Protein AF-0000000086880667 (afdb_homodimer)

Organism: NCBI:txid248903

InterPro domains:
  IPR011989 Armadillo-like helical [G3DSA:1.25.10.10] (655-841)
  IPR016024 Armadillo-type fold [SSF48371] (411-931)

Radius of gyration: 45.58 Å; Cα contacts (8 Å, |Δi|>4): 3018; chains: 2; bounding box: 115×113×102 Å

Nearest PDB structures (foldseek):
  2h4m-assembly1_A  TM=1.716E-01  e=1.747E-05  Homo sapiens
  4hot-assembly1_A  TM=2.607E-01  e=2.332E-01  Homo sapiens
  8v3b-assembly1_a  TM=1.387E-01  e=1.153E-02  synthetic construct
  8gel-assembly1_A  TM=9.731E-02  e=1.679E-02  synthetic construct
  2h4m-assembly1_A  TM=1.718E-01  e=1.424E-05  Homo sapiens

Solvent-accessible surface area (backbone atoms only — not comparable to full-atom values): 119747 Å² total; per-residue (Å²): 132,82,82,74,80,78,72,84,51,68,69,60,48,54,59,59,40,64,72,39,28,47,72,55,34,54,50,49,37,34,50,51,21,65,74,41,57,89,39,67,67,51,53,50,46,36,47,53,31,49,71,69,64,44,53,67,44,31,51,50,25,51,48,20,28,63,65,52,39,39,41,66,54,39,60,55,32,54,68,45,74,40,43,68,53,19,34,53,24,32,38,46,43,67,78,31,53,78,62,85,80,58,64,58,73,63,54,53,69,56,35,16,61,51,28,40,52,35,28,51,50,32,30,44,74,70,52,42,38,70,61,27,57,64,41,36,65,53,36,34,73,56,66,27,48,57,66,25,39,58,35,48,50,23,33,55,69,69,55,40,65,66,42,38,84,72,32,52,62,44,53,80,68,44,48,63,34,32,73,71,39,46,68,60,47,51,50,49,52,46,51,54,33,70,72,37,47,80,76,48,29,61,52,51,49,59,76,41,36,57,30,48,59,54,33,38,74,77,41,32,67,58,53,52,49,38,47,70,72,44,39,64,59,54,44,77,52,67,68,56,52,73,43,37,40,56,32,33,74,73,38,40,64,60,51,49,48,58,59,65,34,70,54,17,39,47,38,37,56,73,69,33,79,57,64,38,46,53,77,47,50,83,59,52,52,72,65,56,50,27,52,52,36,39,71,23,50,89,33,51,68,49,37,23,58,56,40,57,67,46,61,64,85,56,37,55,62,32,48,46,65,35,48,43,75,84,68,44,76,82,51,81,75,58,66,67,36,46,70,51,41,38,69,69,59,21,24,51,53,29,56,52,41,54,68,34,66,86,24,55,74,29,65,70,52,33,48,58,40,40,24,50,22,46,36,88,79,22,44,67,62,32,62,55,49,38,76,50,84,51,60,69,56,21,23,49,24,47,32,30,46,52,48,9,24,52,73,54,73,46,63,54,64,63,49,43,58,59,54,48,69,51,53,83,52,57,43,72,34,52,25,38,43,34,41,48,55,38,69,37,67,53,84,71,65,52,78,86,41,46,66,44,50,49,49,48,52,46,30,52,66,53,40,87,67,55,46,72,66,34,50,48,22,46,48,45,32,31,48,44,40,29,56,74,30,45,90,37,75,85,35,68,59,27,46,49,25,42,48,51,55,34,52,56,38,46,47,61,58,53,61,78,72,72,81,64,77,65,83,78,43,58,62,69,47,52,45,54,47,45,60,55,44,42,61,57,48,54,52,32,51,74,69,67,38,61,65,44,54,54,40,51,47,62,52,48,50,81,53,49,71,69,29,68,69,59,50,52,55,40,55,54,48,67,69,42,90,74,61,55,71,64,50,52,50,62,67,47,58,44,73,89,54,26,67,64,50,47,52,50,47,42,71,74,35,64,28,50,54,78,37,67,70,50,35,50,47,29,67,75,62,36,45,64,70,42,62,75,62,39,68,68,56,64,48,60,41,91,75,28,90,38,84,56,68,66,77,73,93,69,61,67,72,45,85,56,49,52,58,69,55,50,50,41,40,39,55,53,33,51,52,50,44,68,38,81,88,53,30,53,53,59,22,35,50,30,36,44,30,46,23,50,30,69,66,45,83,70,70,59,48,64,58,37,56,67,45,88,48,62,55,51,22,46,31,34,48,47,18,41,35,51,37,44,38,34,84,68,30,47,59,59,38,63,70,33,52,61,75,81,47,20,68,48,24,57,68,28,42,58,65,27,54,37,59,34,39,50,70,59,47,54,51,50,51,49,56,58,69,62,42,86,86,64,56,65,72,55,52,24,50,51,41,40,48,40,34,73,55,58,46,88,64,36,58,58,53,50,52,54,60,67,69,42,79,84,65,53,63,67,43,50,41,27,48,46,61,24,29,66,71,37,73,89,39,68,69,34,52,54,52,47,51,52,34,30,67,40,85,52,63,67,44,28,50,63,66,53,79,65,59,62,68,77,46,58,78,85,51,44,69,61,52,48,51,43,42,55,52,27,41,67,42,88,51,56,68,52,13,32,50,26,28,57,46,44,56,72,55,29,81,95,34,34,61,63,51,35,52,57,22,50,56,46,55,70,35,78,85,50,74,80,40,27,67,40,22,48,56,32,32,55,65,33,40,54,81,46,79,41,39,68,60,53,38,50,52,53,45,51,37,71,67,52,75,81,52,75,77,27,60,56,28,92,84,37,30,43,58,47,57,52,51,47,52,51,51,51,52,57,63,57,66,50,57,68,77,41,33,65,62,33,36,65,42,40,55,50,42,39,68,61,42,68,78,40,81,65,40,53,70,60,43,48,49,43,49,56,47,57,54,55,63,56,41,32,71,63,31,54,60,59,43,42,64,53,37,51,51,27,69,75,38,60,89,40,46,65,59,50,39,51,50,51,38,51,50,51,60,74,43,51,64,68,39,51,51,66,29,38,48,50,28,25,53,57,26,53,72,42,86,47,66,54,37,36,50,42,20,50,42,43,42,54,54,23,23,62,73,54,71,43,40,71,74,45,28,54,53,49,54,50,38,47,65,40,88,51,63,73,46,19,31,59,41,66,71,59,76,77,29,80,118,132,83,81,74,79,77,69,84,50,67,68,60,49,53,58,60,40,65,74,39,29,46,71,55,35,54,50,50,37,36,50,51,21,65,75,42,58,90,38,66,67,52,54,49,45,36,47,51,32,48,70,70,66,45,51,68,43,30,51,50,25,50,46,19,31,63,66,52,42,38,42,67,55,39,60,54,33,54,68,44,73,39,42,67,53,20,32,53,24,32,39,45,43,68,77,32,52,77,62,84,81,58,64,57,73,64,53,54,70,56,35,16,60,51,26,40,52,35,29,50,52,31,30,43,73,68,52,43,36,70,60,30,57,64,40,37,65,53,35,34,72,56,66,27,50,58,67,26,39,58,37,47,51,23,33,54,71,68,55,41,67,67,43,39,82,73,32,52,63,44,52,81,70,43,48,62,34,32,72,73,38,47,68,61,46,50,51,48,52,47,51,53,34,68,72,36,50,80,74,47,29,61,52,52,48,59,76,41,36,57,32,48,59,54,32,37,74,77,41,32,66,59,52,50,49,37,48,71,71,44,39,64,57,53,46,78,53,67,68,55,53,75,44,36,40,57,34,34,74,73,39,41,64,60,50,49,48,58,60,66,34,71,56,17,39,49,38,38,55,75,68,32,79,56,64,40,46,54,76,48,50,82,59,53,53,71,68,55,52,28,54,54,36,39,70,25,49,88,32,51,67,48,38,23,57,56,41,57,66,45,61,62,85,57,37,56,62,32,47,46,64,36,48,43,74,82,70,46,76,83,52,81,77,59,67,67,38,46,70,51,42,38,70,69,59,20,25,51,51,30,57,54,41,55,69,36,64,86,25,56,75,29,65,71,53,34,49,60,39,40,25,51,25,47,36,87,79,24,44,66,61,32,61,56,50,37,76,50,83,50,60,70,56,21,23,50,24,48,30,30,44,52,47,9,24,52,72,54,73,46,63,55,64,63,50,42,58,59,54,47,69,50,56,83,54,59,44,72,35,50,23,40,44,34,42,47,56,39,69,37,66,53,84,72,65,52,79,86,42,46,64,43,52,49,50,47,53,45,32,52,65,53,40,88,67,55,46,71,67,32,50,48,20,45,47,47,32,29,48,46,41,28,56,74,30,47,90,37,74,86,36,68,60,28,47,48,26,42,49,52,54,34,53,55,39,46,46,62,57,52,63,78,72,74,81,64,75,64,83,79,42,58,64,69,46,51,46,53,47,47,61,54,44,42,61,59,48,54,54,32,50,75,70,68,40,63,64,46,54,54,41,50,50,62,54,48,49,80,53,48,72,70,31,66,69,60,51,51,55,40,56,54,48,66,69,42,89,73,60,56,71,62,50,52,49,63,68,46,60,45,70,90,54,27,67,63,50,46,51,51,47,42,72,73,35,63,27,49,54,78,38,66,70,48,36,51,48,30,67,74,62,36,46,64,69,42,59,76,62,39,67,68,57,64,47,61,41,90,76,28,90,39,84,55,68,67,76,74,91,68,62,68,71,46,85,56,47,51,58,69,55,50,49,41,40,40,55,53,32,50,52,50,45,69,37,82,87,51,30,52,55,60,23,36,51,27,36,43,30,47,25,49,31,70,68,47,82,71,70,60,49,65,58,37,56,68,45,89,48,61,53,51,21,47,32,33,48,46,19,42,36,52,37,44,38,35,84,69,31,47,58,58,37,64,70,34,52,63,74,81,48,21,69,49,22,56,69,26,41,59,65,26,53,37,58,34,40,52,69,59,47,54,50,51,50,51,55,58,69,63,43,87,84,64,55,65,72,55,50,25,51,52,41,40,48,41,34,75,55,60,46,90,62,37,59,59,52,51,51,54,60,66,69,42,79,85,65,51,62,67,41,49,41,26,49,46,62,25,29,67,74,37,73,89,38,68,68,35,51,52,52,47,51,51,34,32,68,38,86,51,62,67,44,29,50,64,66,55,81,64,60,62,70,76,47,58,78,84,52,44,69,61,53,47,50,43,42,57,51,27,41,67,40,87,51,56,68,53,13,32,50,26,29,58,47,44,56,70,56,28,84,94,33,34,62,63,52,35,52,56,22,50,57,46,55,70,35,78,84,52,73,81,40,26,66,39,23,46,57,31,32,55,65,33,40,53,80,46,80,40,39,68,60,54,38,49,51,52,46,51,36,71,67,52,75,80,52,77,77,26,59,56,26,91,83,35,31,43,58,48,58,52,52,48,51,50,52,51,53,57,63,55,66,50,56,67,77,42,32,64,62,32,36,67,42,41,54,50,43,40,68,63,44,68,79,42,82,65,40,53,70,60,43,46,49,43,50,54,47,57,56,55,63,55,40,31,71,63,30,53,60,60,43,43,64,53,36,52,50,28,70,74,38,62,89,40,45,67,58,50,37,51,50,51,39,51,50,51,60,76,43,51,64,67,38,50,50,66,29,38,49,50,29,26,54,57,26,53,72,43,86,47,66,55,36,37,51,43,21,50,42,44,42,54,55,23,22,63,73,54,71,44,41,70,73,45,27,55,52,48,53,50,39,48,65,41,87,51,63,72,48,19,30,58,40,68,72,58,75,78,30,82,116

Structure (mmCIF, N/CA/C/O backbone):
data_AF-0000000086880667-model_v1
#
loop_
_entity.id
_entity.type
_entity.pdbx_description
1 polymer 'HEAT repeat domain-containing protein'
#
loop_
_atom_site.group_PDB
_atom_site.id
_atom_site.type_symbol
_atom_site.label_atom_id
_atom_site.label_alt_id
_atom_site.label_comp_id
_atom_site.label_asym_id
_atom_site.label_entity_id
_atom_site.label_seq_id
_atom_site.pdbx_PDB_ins_code
_atom_site.Cartn_x
_atom_site.Cartn_y
_atom_site.Cartn_z
_atom_site.occupancy
_atom_site.B_iso_or_equiv
_atom_site.auth_seq_id
_atom_site.auth_comp_id
_atom_site.auth_asym_id
_atom_site.auth_atom_id
_atom_site.pdbx_PDB_model_num
ATOM 1 N N . MET A 1 1 ? 54.406 47.406 49.812 1 24.47 1 MET A N 1
ATOM 2 C CA . MET A 1 1 ? 53.781 46.531 48.844 1 24.47 1 MET A CA 1
ATOM 3 C C . MET A 1 1 ? 52.875 47.312 47.906 1 24.47 1 MET A C 1
ATOM 5 O O . MET A 1 1 ? 51.906 47.938 48.344 1 24.47 1 MET A O 1
ATOM 9 N N . THR A 1 2 ? 53.438 47.938 46.844 1 30.59 2 THR A N 1
ATOM 10 C CA . THR A 1 2 ? 52.875 48.844 45.844 1 30.59 2 THR A CA 1
ATOM 11 C C . THR A 1 2 ? 51.656 48.219 45.188 1 30.59 2 THR A C 1
ATOM 13 O O . THR A 1 2 ? 51.719 47.062 44.719 1 30.59 2 THR A O 1
ATOM 16 N N . ASP A 1 3 ? 50.531 48.531 45.688 1 31.48 3 ASP A N 1
ATOM 17 C CA . ASP A 1 3 ? 49.156 48.281 45.188 1 31.48 3 ASP A CA 1
ATOM 18 C C . ASP A 1 3 ? 49.125 48.438 43.656 1 31.48 3 ASP A C 1
ATOM 20 O O . ASP A 1 3 ? 49 49.562 43.156 1 31.48 3 ASP A O 1
ATOM 24 N N . SER A 1 4 ? 50 47.812 42.812 1 36.94 4 SER A N 1
ATOM 25 C CA . SER A 1 4 ? 50 47.844 41.375 1 36.94 4 SER A CA 1
ATOM 26 C C . SER A 1 4 ? 48.625 47.438 40.812 1 36.94 4 SER A C 1
ATOM 28 O O . SER A 1 4 ? 48.219 46.281 40.938 1 36.94 4 SER A O 1
ATOM 30 N N . LYS A 1 5 ? 47.656 48.281 40.844 1 41.59 5 LYS A N 1
ATOM 31 C CA . LYS A 1 5 ? 46.344 48.344 40.188 1 41.59 5 LYS A CA 1
ATOM 32 C C . LYS A 1 5 ? 46.469 47.906 38.719 1 41.59 5 LYS A C 1
ATOM 34 O O . LYS A 1 5 ? 46.875 48.688 37.875 1 41.59 5 LYS A O 1
ATOM 39 N N . ASP A 1 6 ? 46.781 46.719 38.312 1 42.06 6 ASP A N 1
ATOM 40 C CA . ASP A 1 6 ? 46.906 46.031 37.031 1 42.06 6 ASP A CA 1
ATOM 41 C C . ASP A 1 6 ? 45.594 46.188 36.219 1 42.06 6 ASP A C 1
ATOM 43 O O . ASP A 1 6 ? 44.562 45.625 36.594 1 42.06 6 ASP A O 1
ATOM 47 N N . LEU A 1 7 ? 45.25 47.281 35.531 1 49.53 7 LEU A N 1
ATOM 48 C CA . LEU A 1 7 ? 44.219 47.625 34.594 1 49.53 7 LEU A CA 1
ATOM 49 C C . LEU A 1 7 ? 44.031 46.531 33.531 1 49.53 7 LEU A C 1
ATOM 51 O O . LEU A 1 7 ? 45 46.094 32.938 1 49.53 7 LEU A O 1
ATOM 55 N N . ILE A 1 8 ? 43.031 45.688 33.531 1 70.31 8 ILE A N 1
ATOM 56 C CA . ILE A 1 8 ? 42.688 44.625 32.594 1 70.31 8 ILE A CA 1
ATOM 57 C C . ILE A 1 8 ? 42.75 45.156 31.172 1 70.31 8 ILE A C 1
ATOM 59 O O . ILE A 1 8 ? 42 46.062 30.797 1 70.31 8 ILE A O 1
ATOM 63 N N . ASN A 1 9 ? 43.875 45.156 30.406 1 82.06 9 ASN A N 1
ATOM 64 C CA . ASN A 1 9 ? 44.188 45.594 29.047 1 82.06 9 ASN A CA 1
ATOM 65 C C . ASN A 1 9 ? 43.375 44.781 28.016 1 82.06 9 ASN A C 1
ATOM 67 O O . ASN A 1 9 ? 43.5 43.562 27.969 1 82.06 9 ASN A O 1
ATOM 71 N N . LYS A 1 10 ? 42.5 45.5 27.234 1 89 10 LYS A N 1
ATOM 72 C CA . LYS A 1 10 ? 41.625 44.906 26.219 1 89 10 LYS A CA 1
ATOM 73 C C . LYS A 1 10 ? 42.438 44.094 25.219 1 89 10 LYS A C 1
ATOM 75 O O . LYS A 1 10 ? 42.062 42.969 24.906 1 89 10 LYS A O 1
ATOM 80 N N . GLU A 1 11 ? 43.562 44.594 24.75 1 89.12 11 GLU A N 1
ATOM 81 C CA . GLU A 1 11 ? 44.344 43.938 23.719 1 89.12 11 GLU A CA 1
ATOM 82 C C . GLU A 1 11 ? 44.969 42.625 24.25 1 89.12 11 GLU A C 1
ATOM 84 O O . GLU A 1 11 ? 45 41.625 23.562 1 89.12 11 GLU A O 1
ATOM 89 N N . GLN A 1 12 ? 45.375 42.75 25.484 1 88.69 12 GLN A N 1
ATOM 90 C CA . GLN A 1 12 ? 45.969 41.562 26.094 1 88.69 12 GLN A CA 1
ATOM 91 C C . GLN A 1 12 ? 44.906 40.5 26.312 1 88.69 12 GLN A C 1
ATOM 93 O O . GLN A 1 12 ? 45.188 39.312 26.141 1 88.69 12 GLN A O 1
ATOM 98 N N . LEU A 1 13 ? 43.781 40.938 26.656 1 92.06 13 LEU A N 1
ATOM 99 C CA . LEU A 1 13 ? 42.719 39.969 26.891 1 92.06 13 LEU A CA 1
ATOM 100 C C . LEU A 1 13 ? 42.312 39.281 25.578 1 92.06 13 LEU A C 1
ATOM 102 O O . LEU A 1 13 ? 42.094 38.062 25.547 1 92.06 13 LEU A O 1
ATOM 106 N N . LEU A 1 14 ? 42.188 40 24.547 1 92.69 14 LEU A N 1
ATOM 107 C CA . LEU A 1 14 ? 41.781 39.469 23.266 1 92.69 14 LEU A CA 1
ATOM 108 C C . LEU A 1 14 ? 42.812 38.469 22.734 1 92.69 14 LEU A C 1
ATOM 110 O O . LEU A 1 14 ? 42.469 37.469 22.109 1 92.69 14 LEU A O 1
ATOM 114 N N . VAL A 1 15 ? 44.031 38.719 22.984 1 91.38 15 VAL A N 1
ATOM 115 C CA . VAL A 1 15 ? 45.094 37.812 22.578 1 91.38 15 VAL A CA 1
ATOM 116 C C . VAL A 1 15 ? 45 36.531 23.391 1 91.38 15 VAL A C 1
ATOM 118 O O . VAL A 1 15 ? 45.219 35.438 22.844 1 91.38 15 VAL A O 1
ATOM 121 N N . GLU A 1 16 ? 44.719 36.719 24.594 1 92.31 16 GLU A N 1
ATOM 122 C CA . GLU A 1 16 ? 44.562 35.531 25.453 1 92.31 16 GLU A CA 1
ATOM 123 C C . GLU A 1 16 ? 43.375 34.688 25 1 92.31 16 GLU A C 1
ATOM 125 O O . GLU A 1 16 ? 43.5 33.469 24.938 1 92.31 16 GLU A O 1
ATOM 130 N N . LEU A 1 17 ? 42.375 35.281 24.656 1 93.88 17 LEU A N 1
ATOM 131 C CA . LEU A 1 17 ? 41.156 34.562 24.297 1 93.88 17 LEU A CA 1
ATOM 132 C C . LEU A 1 17 ? 41.281 33.938 22.906 1 93.88 17 LEU A C 1
ATOM 134 O O . LEU A 1 17 ? 40.562 32.969 22.594 1 93.88 17 LEU A O 1
ATOM 138 N N . ASP A 1 18 ? 42.062 34.406 22.094 1 93.12 18 ASP A N 1
ATOM 139 C CA . ASP A 1 18 ? 42.25 33.938 20.719 1 93.12 18 ASP A CA 1
ATOM 140 C C . ASP A 1 18 ? 42.75 32.5 20.703 1 93.12 18 ASP A C 1
ATOM 142 O O . ASP A 1 18 ? 42.5 31.75 19.75 1 93.12 18 ASP A O 1
ATOM 146 N N . SER A 1 19 ? 43.406 32.062 21.719 1 91.69 19 SER A N 1
ATOM 147 C CA . SER A 1 19 ? 44 30.75 21.75 1 91.69 19 SER A CA 1
ATOM 148 C C . SER A 1 19 ? 43 29.719 22.297 1 91.69 19 SER A C 1
ATOM 150 O O . SER A 1 19 ? 43.25 28.516 22.203 1 91.69 19 SER A O 1
ATOM 152 N N . LEU A 1 20 ? 41.875 30.266 22.703 1 93.5 20 LEU A N 1
ATOM 153 C CA . LEU A 1 20 ? 40.938 29.359 23.359 1 93.5 20 LEU A CA 1
ATOM 154 C C . LEU A 1 20 ? 39.75 29.047 22.438 1 93.5 20 LEU A C 1
ATOM 156 O O . LEU A 1 20 ? 39.5 29.766 21.469 1 93.5 20 LEU A O 1
ATOM 160 N N . GLY A 1 21 ? 39.156 27.875 22.766 1 92.62 21 GLY A N 1
ATOM 161 C CA . GLY A 1 21 ? 37.906 27.562 22.109 1 92.62 21 GLY A CA 1
ATOM 162 C C . GLY A 1 21 ? 36.75 28.422 22.562 1 92.62 21 GLY A C 1
ATOM 163 O O . GLY A 1 21 ? 36.875 29.141 23.562 1 92.62 21 GLY A O 1
ATOM 164 N N . TYR A 1 22 ? 35.719 28.375 21.906 1 93.88 22 TYR A N 1
ATOM 165 C CA . TYR A 1 22 ? 34.562 29.25 22.172 1 93.88 22 TYR A CA 1
ATOM 166 C C . TYR A 1 22 ? 34.094 29.094 23.609 1 93.88 22 TYR A C 1
ATOM 168 O O . TYR A 1 22 ? 33.906 30.078 24.328 1 93.88 22 TYR A O 1
ATOM 176 N N . SER A 1 23 ? 33.844 27.844 24.031 1 93.75 23 SER A N 1
ATOM 177 C CA . SER A 1 23 ? 33.312 27.594 25.375 1 93.75 23 SER A CA 1
ATOM 178 C C . SER A 1 23 ? 34.281 28.094 26.438 1 93.75 23 SER A C 1
ATOM 180 O O . SER A 1 23 ? 33.875 28.672 27.438 1 93.75 23 SER A O 1
ATOM 182 N N . ASP A 1 24 ? 35.469 27.938 26.203 1 94.06 24 ASP A N 1
ATOM 183 C CA . ASP A 1 24 ? 36.5 28.375 27.156 1 94.06 24 ASP A CA 1
ATOM 184 C C . ASP A 1 24 ? 36.625 29.891 27.141 1 94.06 24 ASP A C 1
ATOM 186 O O . ASP A 1 24 ? 36.906 30.5 28.188 1 94.06 24 ASP A O 1
ATOM 190 N N . ARG A 1 25 ? 36.438 30.484 26.016 1 95.25 25 ARG A N 1
ATOM 191 C CA . ARG A 1 25 ? 36.438 31.938 25.938 1 95.25 25 ARG A CA 1
ATOM 192 C C . ARG A 1 25 ? 35.312 32.562 26.766 1 95.25 25 ARG A C 1
ATOM 194 O O . ARG A 1 25 ? 35.562 33.469 27.547 1 95.25 25 ARG A O 1
ATOM 201 N N . MET A 1 26 ? 34.188 32.031 26.672 1 94.62 26 MET A N 1
ATOM 202 C CA . MET A 1 26 ? 33.031 32.531 27.406 1 94.62 26 MET A CA 1
ATOM 203 C C . MET A 1 26 ? 33.188 32.281 28.906 1 94.62 26 MET A C 1
ATOM 205 O O . MET A 1 26 ? 32.844 33.125 29.719 1 94.62 26 MET A O 1
ATOM 209 N N . LYS A 1 27 ? 33.75 31.172 29.219 1 94.12 27 LYS A N 1
ATOM 210 C CA . LYS A 1 27 ? 34 30.859 30.625 1 94.12 27 LYS A CA 1
ATOM 211 C C . LYS A 1 27 ? 35.031 31.812 31.219 1 94.12 27 LYS A C 1
ATOM 213 O O . LYS A 1 27 ? 34.875 32.25 32.375 1 94.12 27 LYS A O 1
ATOM 218 N N . ARG A 1 28 ? 36 32.062 30.453 1 94.56 28 ARG A N 1
ATOM 219 C CA . ARG A 1 28 ? 37.031 32.969 30.922 1 94.56 28 ARG A CA 1
ATOM 220 C C . ARG A 1 28 ? 36.469 34.375 31.156 1 94.56 28 ARG A C 1
ATOM 222 O O . ARG A 1 28 ? 36.812 35.031 32.156 1 94.56 28 ARG A O 1
ATOM 229 N N . MET A 1 29 ? 35.656 34.812 30.297 1 93.81 29 MET A N 1
ATOM 230 C CA . MET A 1 29 ? 35 36.125 30.453 1 93.81 29 MET A CA 1
ATOM 231 C C . MET A 1 29 ? 34.094 36.156 31.672 1 93.81 29 MET A C 1
ATOM 233 O O . MET A 1 29 ? 34.031 37.156 32.406 1 93.81 29 MET A O 1
ATOM 237 N N . ALA A 1 30 ? 33.406 35.094 31.875 1 93.81 30 ALA A N 1
ATOM 238 C CA . ALA A 1 30 ? 32.531 35 33.031 1 93.81 30 ALA A CA 1
ATOM 239 C C . ALA A 1 30 ? 33.312 35 34.344 1 93.81 30 ALA A C 1
ATOM 241 O O . ALA A 1 30 ? 32.938 35.688 35.281 1 93.81 30 ALA A O 1
ATOM 242 N N . LEU A 1 31 ? 34.438 34.375 34.312 1 93.69 31 LEU A N 1
ATOM 243 C CA . LEU A 1 31 ? 35.312 34.312 35.5 1 93.69 31 LEU A CA 1
ATOM 244 C C . LEU A 1 31 ? 35.906 35.688 35.781 1 93.69 31 LEU A C 1
ATOM 246 O O . LEU A 1 31 ? 36 36.094 36.938 1 93.69 31 LEU A O 1
ATOM 250 N N . LEU A 1 32 ? 36.281 36.281 34.75 1 93.25 32 LEU A N 1
ATOM 251 C CA . LEU A 1 32 ? 36.812 37.625 34.906 1 93.25 32 LEU A CA 1
ATOM 252 C C . LEU A 1 32 ? 35.75 38.531 35.531 1 93.25 32 LEU A C 1
ATOM 254 O O . LEU A 1 32 ? 36.062 39.375 36.375 1 93.25 32 LEU A O 1
ATOM 258 N N . GLY A 1 33 ? 34.531 38.469 35.125 1 91.88 33 GLY A N 1
ATOM 259 C CA . GLY A 1 33 ? 33.438 39.25 35.656 1 91.88 33 GLY A CA 1
ATOM 260 C C . GLY A 1 33 ? 33.219 38.969 37.156 1 91.88 33 GLY A C 1
ATOM 261 O O . GLY A 1 33 ? 33 39.906 37.938 1 91.88 33 GLY A O 1
ATOM 262 N N . ARG A 1 34 ? 33.344 37.781 37.469 1 91.69 34 ARG A N 1
ATOM 263 C CA . ARG A 1 34 ? 33.125 37.406 38.875 1 91.69 34 ARG A CA 1
ATOM 264 C C . ARG A 1 34 ? 34.219 37.938 39.781 1 91.69 34 ARG A C 1
ATOM 266 O O . ARG A 1 34 ? 33.938 38.344 40.906 1 91.69 34 ARG A O 1
ATOM 273 N N . HIS A 1 35 ? 35.406 38 39.281 1 91.69 35 HIS A N 1
ATOM 274 C CA . HIS A 1 35 ? 36.531 38.469 40.062 1 91.69 35 HIS A CA 1
ATOM 275 C C . HIS A 1 35 ? 36.531 40 40.219 1 91.69 35 HIS A C 1
ATOM 277 O O . HIS A 1 35 ? 37.125 40.531 41.125 1 91.69 35 HIS A O 1
ATOM 283 N N . HIS A 1 36 ? 35.969 40.625 39.281 1 90.88 36 HIS A N 1
ATOM 284 C CA . HIS A 1 36 ? 36.031 42.094 39.281 1 90.88 36 HIS A CA 1
ATOM 285 C C . HIS A 1 36 ? 34.625 42.688 39.469 1 90.88 36 HIS A C 1
ATOM 287 O O . HIS A 1 36 ? 34.312 43.688 38.812 1 90.88 36 HIS A O 1
ATOM 293 N N . THR A 1 37 ? 33.906 41.969 40.281 1 86.31 37 THR A N 1
ATOM 294 C CA . THR A 1 37 ? 32.562 42.5 40.5 1 86.31 37 THR A CA 1
ATOM 295 C C . THR A 1 37 ? 32.625 43.875 41.156 1 86.31 37 THR A C 1
ATOM 297 O O . THR A 1 37 ? 33.312 44.062 42.156 1 86.31 37 THR A O 1
ATOM 300 N N . GLY A 1 38 ? 32.062 44.969 40.656 1 82.56 38 GLY A N 1
ATOM 301 C CA . GLY A 1 38 ? 31.984 46.281 41.219 1 82.56 38 GLY A CA 1
ATOM 302 C C . GLY A 1 38 ? 33.125 47.188 40.812 1 82.56 38 GLY A C 1
ATOM 303 O O . GLY A 1 38 ? 33.156 48.375 41.156 1 82.56 38 GLY A O 1
ATOM 304 N N . ASP A 1 39 ? 34.094 46.656 40.094 1 87.12 39 ASP A N 1
ATOM 305 C CA . ASP A 1 39 ? 35.25 47.406 39.688 1 87.12 39 ASP A CA 1
ATOM 306 C C . ASP A 1 39 ? 34.938 48.312 38.5 1 87.12 39 ASP A C 1
ATOM 308 O O . ASP A 1 39 ? 34.375 47.875 37.5 1 87.12 39 ASP A O 1
ATOM 312 N N . ALA A 1 40 ? 35.281 49.469 38.625 1 86.44 40 ALA A N 1
ATOM 313 C CA . ALA A 1 40 ? 35.031 50.469 37.594 1 86.44 40 ALA A CA 1
ATOM 314 C C . ALA A 1 40 ? 35.844 50.219 36.344 1 86.44 40 ALA A C 1
ATOM 316 O O . ALA A 1 40 ? 35.375 50.5 35.219 1 86.44 40 ALA A O 1
ATOM 317 N N . ASN A 1 41 ? 37 49.625 36.562 1 86.31 41 ASN A N 1
ATOM 318 C CA . ASN A 1 41 ? 37.844 49.344 35.406 1 86.31 41 ASN A CA 1
ATOM 319 C C . ASN A 1 41 ? 37.281 48.219 34.531 1 86.31 41 ASN A C 1
ATOM 321 O O . ASN A 1 41 ? 37.438 48.25 33.312 1 86.31 41 ASN A O 1
ATOM 325 N N . TYR A 1 42 ? 36.625 47.406 35.219 1 91.06 42 TYR A N 1
ATOM 326 C CA . TYR A 1 42 ? 36.031 46.312 34.469 1 91.06 42 TYR A CA 1
ATOM 327 C C . TYR A 1 42 ? 34.844 46.781 33.656 1 91.06 42 TYR A C 1
ATOM 329 O O . TYR A 1 42 ? 34.625 46.375 32.531 1 91.06 42 TYR A O 1
ATOM 337 N N . SER A 1 43 ? 34.094 47.625 34.188 1 90.12 43 SER A N 1
ATOM 338 C CA . SER A 1 43 ? 32.969 48.219 33.469 1 90.12 43 SER A CA 1
ATOM 339 C C . SER A 1 43 ? 33.438 49.062 32.281 1 90.12 43 SER A C 1
ATOM 341 O O . SER A 1 43 ? 32.781 49.062 31.219 1 90.12 43 SER A O 1
ATOM 343 N N . ALA A 1 44 ? 34.531 49.656 32.469 1 89.69 44 ALA A N 1
ATOM 344 C CA . ALA A 1 44 ? 35.094 50.406 31.359 1 89.69 44 ALA A CA 1
ATOM 345 C C . ALA A 1 44 ? 35.562 49.5 30.234 1 89.69 44 ALA A C 1
ATOM 347 O O . ALA A 1 44 ? 35.469 49.844 29.062 1 89.69 44 ALA A O 1
ATOM 348 N N . LEU A 1 45 ? 36.062 48.438 30.641 1 91.69 45 LEU A N 1
ATOM 349 C CA . LEU A 1 45 ? 36.469 47.438 29.656 1 91.69 45 LEU A CA 1
ATOM 350 C C . LEU A 1 45 ? 35.281 46.969 28.844 1 91.69 45 LEU A C 1
ATOM 352 O O . LEU A 1 45 ? 35.344 46.844 27.609 1 91.69 45 LEU A O 1
ATOM 356 N N . LEU A 1 46 ? 34.219 46.656 29.484 1 93.94 46 LEU A N 1
ATOM 357 C CA . LEU A 1 46 ? 33.031 46.156 28.797 1 93.94 46 LEU A CA 1
ATOM 358 C C . LEU A 1 46 ? 32.5 47.219 27.812 1 93.94 46 LEU A C 1
ATOM 360 O O . LEU A 1 46 ? 32.125 46.875 26.688 1 93.94 46 LEU A O 1
ATOM 364 N N . VAL A 1 47 ? 32.531 48.406 28.172 1 92.62 47 VAL A N 1
ATOM 365 C CA . VAL A 1 47 ? 32.062 49.469 27.312 1 92.62 47 VAL A CA 1
ATOM 366 C C . VAL A 1 47 ? 33 49.625 26.109 1 92.62 47 VAL A C 1
ATOM 368 O O . VAL A 1 47 ? 32.562 49.875 24.984 1 92.62 47 VAL A O 1
ATOM 371 N N . SER A 1 48 ? 34.281 49.375 26.344 1 92.12 48 SER A N 1
ATOM 372 C CA . SER A 1 48 ? 35.25 49.469 25.25 1 92.12 48 SER A CA 1
ATOM 373 C C . SER A 1 48 ? 35.031 48.375 24.234 1 92.12 48 SER A C 1
ATOM 375 O O . SER A 1 48 ? 35.219 48.562 23.031 1 92.12 48 SER A O 1
ATOM 377 N N . LEU A 1 49 ? 34.688 47.281 24.734 1 93.75 49 LEU A N 1
ATOM 378 C CA . LEU A 1 49 ? 34.438 46.156 23.859 1 93.75 49 LEU A CA 1
ATOM 379 C C . LEU A 1 49 ? 33.188 46.375 23.016 1 93.75 49 LEU A C 1
ATOM 381 O O . LEU A 1 49 ? 33.125 45.938 21.875 1 93.75 49 LEU A O 1
ATOM 385 N N . LEU A 1 50 ? 32.219 47.031 23.5 1 94.12 50 LEU A N 1
ATOM 386 C CA . LEU A 1 50 ? 30.969 47.312 22.812 1 94.12 50 LEU A CA 1
ATOM 387 C C . LEU A 1 50 ? 31.141 48.438 21.781 1 94.12 50 LEU A C 1
ATOM 389 O O . LEU A 1 50 ? 30.484 48.438 20.75 1 94.12 50 LEU A O 1
ATOM 393 N N . GLU A 1 51 ? 32 49.312 22.016 1 90.19 51 GLU A N 1
ATOM 394 C CA . GLU A 1 51 ? 32.156 50.5 21.172 1 90.19 51 GLU A CA 1
ATOM 395 C C . GLU A 1 51 ? 32.938 50.156 19.891 1 90.19 51 GLU A C 1
ATOM 397 O O . GLU A 1 51 ? 32.812 50.875 18.891 1 90.19 51 GLU A O 1
ATOM 402 N N . ARG A 1 52 ? 33.688 49.031 19.891 1 81.62 52 ARG A N 1
ATOM 403 C CA . ARG A 1 52 ? 34.438 48.656 18.703 1 81.62 52 ARG A CA 1
ATOM 404 C C . ARG A 1 52 ? 33.531 48.188 17.578 1 81.62 52 ARG A C 1
ATOM 406 O O . ARG A 1 52 ? 33.938 48.156 16.406 1 81.62 52 ARG A O 1
ATOM 413 N N . GLY A 1 53 ? 32.5 47.719 17.938 1 76.19 53 GLY A N 1
ATOM 414 C CA . GLY A 1 53 ? 31.469 47.5 16.922 1 76.19 53 GLY A CA 1
ATOM 415 C C . GLY A 1 53 ? 31.484 46.062 16.391 1 76.19 53 GLY A C 1
ATOM 416 O O . GLY A 1 53 ? 30.688 45.719 15.516 1 76.19 53 GLY A O 1
ATOM 417 N N . THR A 1 54 ? 32.406 45.219 16.828 1 91.19 54 THR A N 1
ATOM 418 C CA . THR A 1 54 ? 32.375 43.844 16.344 1 91.19 54 THR A CA 1
ATOM 419 C C . THR A 1 54 ? 31.422 42.969 17.156 1 91.19 54 THR A C 1
ATOM 421 O O . THR A 1 54 ? 31.156 43.281 18.312 1 91.19 54 THR A O 1
ATOM 424 N N . ALA A 1 55 ? 30.828 41.938 16.438 1 94.69 55 ALA A N 1
ATOM 425 C CA . ALA A 1 55 ? 29.891 41.062 17.125 1 94.69 55 ALA A CA 1
ATOM 426 C C . ALA A 1 55 ? 30.609 40.219 18.172 1 94.69 55 ALA A C 1
ATOM 428 O O . ALA A 1 55 ? 30.078 39.969 19.25 1 94.69 55 ALA A O 1
ATOM 429 N N . TYR A 1 56 ? 31.797 39.75 17.828 1 94.81 56 TYR A N 1
ATOM 430 C CA . TYR A 1 56 ? 32.562 38.906 18.719 1 94.81 56 TYR A CA 1
ATOM 431 C C . TYR A 1 56 ? 32.844 39.594 20.047 1 94.81 56 TYR A C 1
ATOM 433 O O . TYR A 1 56 ? 32.5 39.062 21.109 1 94.81 56 TYR A O 1
ATOM 441 N N . GLU A 1 57 ? 33.344 40.75 19.953 1 94.69 57 GLU A N 1
ATOM 442 C CA . GLU A 1 57 ? 33.688 41.5 21.156 1 94.69 57 GLU A CA 1
ATOM 443 C C . GLU A 1 57 ? 32.438 41.906 21.938 1 94.69 57 GLU A C 1
ATOM 445 O O . GLU A 1 57 ? 32.438 41.906 23.172 1 94.69 57 GLU A O 1
ATOM 450 N N . ALA A 1 58 ? 31.438 42.25 21.234 1 95.81 58 ALA A N 1
ATOM 451 C CA . ALA A 1 58 ? 30.188 42.625 21.875 1 95.81 58 ALA A CA 1
ATOM 452 C C . ALA A 1 58 ? 29.609 41.469 22.672 1 95.81 58 ALA A C 1
ATOM 454 O O . ALA A 1 58 ? 29.094 41.656 23.781 1 95.81 58 ALA A O 1
ATOM 455 N N . HIS A 1 59 ? 29.719 40.281 22.141 1 95 59 HIS A N 1
ATOM 456 C CA . HIS A 1 59 ? 29.203 39.125 22.828 1 95 59 HIS A CA 1
ATOM 457 C C . HIS A 1 59 ? 30.031 38.781 24.062 1 95 59 HIS A C 1
ATOM 459 O O . HIS A 1 59 ? 29.5 38.312 25.078 1 95 59 HIS A O 1
ATOM 465 N N . LEU A 1 60 ? 31.328 39 23.984 1 94.62 60 LEU A N 1
ATOM 466 C CA . LEU A 1 60 ? 32.156 38.844 25.156 1 94.62 60 LEU A CA 1
ATOM 467 C C . LEU A 1 60 ? 31.75 39.844 26.266 1 94.62 60 LEU A C 1
ATOM 469 O O . LEU A 1 60 ? 31.641 39.438 27.422 1 94.62 60 LEU A O 1
ATOM 473 N N . ALA A 1 61 ? 31.484 41 25.781 1 95.19 61 ALA A N 1
ATOM 474 C CA . ALA A 1 61 ? 31.062 42.031 26.719 1 95.19 61 ALA A CA 1
ATOM 475 C C . ALA A 1 61 ? 29.75 41.688 27.391 1 95.19 61 ALA A C 1
ATOM 477 O O . ALA A 1 61 ? 29.578 41.875 28.594 1 95.19 61 ALA A O 1
ATOM 478 N N . LEU A 1 62 ? 28.859 41.219 26.656 1 95.62 62 LEU A N 1
ATOM 479 C CA . LEU A 1 62 ? 27.531 40.875 27.172 1 95.62 62 LEU A CA 1
ATOM 480 C C . LEU A 1 62 ? 27.625 39.688 28.141 1 95.62 62 LEU A C 1
ATOM 482 O O . LEU A 1 62 ? 26.859 39.625 29.109 1 95.62 62 LEU A O 1
ATOM 486 N N . THR A 1 63 ? 28.547 38.75 27.891 1 95.5 63 THR A N 1
ATOM 487 C CA . THR A 1 63 ? 28.75 37.656 28.844 1 95.5 63 THR A CA 1
ATOM 488 C C . THR A 1 63 ? 29.281 38.188 30.172 1 95.5 63 THR A C 1
ATOM 490 O O . THR A 1 63 ? 28.797 37.781 31.234 1 95.5 63 THR A O 1
ATOM 493 N N . GLY A 1 64 ? 30.156 39.031 30.109 1 93.94 64 GLY A N 1
ATOM 494 C CA . GLY A 1 64 ? 30.672 39.625 31.328 1 93.94 64 GLY A CA 1
ATOM 495 C C . GLY A 1 64 ? 29.625 40.469 32.062 1 93.94 64 GLY A C 1
ATOM 496 O O . GLY A 1 64 ? 29.516 40.375 33.281 1 93.94 64 GLY A O 1
ATOM 497 N N . ALA A 1 65 ? 28.922 41.281 31.281 1 95.12 65 ALA A N 1
ATOM 498 C CA . ALA A 1 65 ? 27.891 42.156 31.859 1 95.12 65 ALA A CA 1
ATOM 499 C C . ALA A 1 65 ? 26.797 41.312 32.531 1 95.12 65 ALA A C 1
ATOM 501 O O . ALA A 1 65 ? 26.25 41.719 33.562 1 95.12 65 ALA A O 1
ATOM 502 N N . GLY A 1 66 ? 26.422 40.219 31.969 1 93.81 66 GLY A N 1
ATOM 503 C CA . GLY A 1 66 ? 25.406 39.344 32.531 1 93.81 66 GLY A CA 1
ATOM 504 C C . GLY A 1 66 ? 25.797 38.781 33.875 1 93.81 66 GLY A C 1
ATOM 505 O O . GLY A 1 66 ? 24.969 38.688 34.781 1 93.81 66 GLY A O 1
ATOM 506 N N . VAL A 1 67 ? 27.047 38.5 34.062 1 93.5 67 VAL A N 1
ATOM 507 C CA . VAL A 1 67 ? 27.531 37.906 35.281 1 93.5 67 VAL A CA 1
ATOM 508 C C . VAL A 1 67 ? 27.594 38.938 36.406 1 93.5 67 VAL A C 1
ATOM 510 O O . VAL A 1 67 ? 27.234 38.688 37.531 1 93.5 67 VAL A O 1
ATOM 513 N N . VAL A 1 68 ? 27.984 40.188 36.062 1 92.5 68 VAL A N 1
ATOM 514 C CA . VAL A 1 68 ? 28.172 41.219 37.062 1 92.5 68 VAL A CA 1
ATOM 515 C C . VAL A 1 68 ? 26.906 42.094 37.156 1 92.5 68 VAL A C 1
ATOM 517 O O . VAL A 1 68 ? 26.844 43 37.969 1 92.5 68 VAL A O 1
ATOM 520 N N . ASN A 1 69 ? 25.891 41.875 36.406 1 92 69 ASN A N 1
ATOM 521 C CA . ASN A 1 69 ? 24.641 42.625 36.375 1 92 69 ASN A CA 1
ATOM 522 C C . ASN A 1 69 ? 24.859 44.094 36.062 1 92 69 ASN A C 1
ATOM 524 O O . ASN A 1 69 ? 24.375 44.969 36.75 1 92 69 ASN A O 1
ATOM 528 N N . ASP A 1 70 ? 25.703 44.312 35.156 1 93.19 70 ASP A N 1
ATOM 529 C CA . ASP A 1 70 ? 25.969 45.688 34.688 1 93.19 70 ASP A CA 1
ATOM 530 C C . ASP A 1 70 ? 24.875 46.188 33.75 1 93.19 70 ASP A C 1
ATOM 532 O O . ASP A 1 70 ? 24.938 45.969 32.562 1 93.19 70 ASP A O 1
ATOM 536 N N . ALA A 1 71 ? 23.938 46.969 34.219 1 93.5 71 ALA A N 1
ATOM 537 C CA . ALA A 1 71 ? 22.797 47.438 33.438 1 93.5 71 ALA A CA 1
ATOM 538 C C . ALA A 1 71 ? 23.219 48.469 32.406 1 93.5 71 ALA A C 1
ATOM 540 O O . ALA A 1 71 ? 22.656 48.531 31.328 1 93.5 71 ALA A O 1
ATOM 541 N N . ARG A 1 72 ? 24.219 49.188 32.688 1 91.31 72 ARG A N 1
ATOM 542 C CA . ARG A 1 72 ? 24.672 50.25 31.797 1 91.31 72 ARG A CA 1
ATOM 543 C C . ARG A 1 72 ? 25.219 49.656 30.5 1 91.31 72 ARG A C 1
ATOM 545 O O . ARG A 1 72 ? 24.891 50.125 29.406 1 91.31 72 ARG A O 1
ATOM 552 N N . ALA A 1 73 ? 26 48.656 30.656 1 94 73 ALA A N 1
ATOM 553 C CA . ALA A 1 73 ? 26.578 48 29.5 1 94 73 ALA A CA 1
ATOM 554 C C . ALA A 1 73 ? 25.484 47.375 28.625 1 94 73 ALA A C 1
ATOM 556 O O . ALA A 1 73 ? 25.562 47.438 27.406 1 94 73 ALA A O 1
ATOM 557 N N . VAL A 1 74 ? 24.531 46.781 29.234 1 95.5 74 VAL A N 1
ATOM 558 C CA . VAL A 1 74 ? 23.469 46.094 28.516 1 95.5 74 VAL A CA 1
ATOM 559 C C . VAL A 1 74 ? 22.594 47.125 27.797 1 95.5 74 VAL A C 1
ATOM 561 O O . VAL A 1 74 ? 22.172 46.906 26.656 1 95.5 74 VAL A O 1
ATOM 564 N N . ILE A 1 75 ? 22.312 48.219 28.406 1 94.31 75 ILE A N 1
ATOM 565 C CA . ILE A 1 75 ? 21.516 49.281 27.797 1 94.31 75 ILE A CA 1
ATOM 566 C C . ILE A 1 75 ? 22.25 49.875 26.609 1 94.31 75 ILE A C 1
ATOM 568 O O . ILE A 1 75 ? 21.656 50.188 25.578 1 94.31 75 ILE A O 1
ATOM 572 N N . LEU A 1 76 ? 23.562 49.938 26.719 1 94.44 76 LEU A N 1
ATOM 573 C CA . LEU A 1 76 ? 24.375 50.438 25.609 1 94.44 76 LEU A CA 1
ATOM 574 C C . LEU A 1 76 ? 24.344 49.438 24.438 1 94.44 76 LEU A C 1
ATOM 576 O O . LEU A 1 76 ? 24.312 49.844 23.281 1 94.44 76 LEU A O 1
ATOM 580 N N . ALA A 1 77 ? 24.312 48.25 24.797 1 95.75 77 ALA A N 1
ATOM 581 C CA . ALA A 1 77 ? 24.328 47.188 23.797 1 95.75 77 ALA A CA 1
ATOM 582 C C . ALA A 1 77 ? 23.016 47.125 23.031 1 95.75 77 ALA A C 1
ATOM 584 O O . ALA A 1 77 ? 22.953 46.594 21.922 1 95.75 77 ALA A O 1
ATOM 585 N N . LEU A 1 78 ? 21.938 47.625 23.531 1 94.62 78 LEU A N 1
ATOM 586 C CA . LEU A 1 78 ? 20.641 47.688 22.859 1 94.62 78 LEU A CA 1
ATOM 587 C C . LEU A 1 78 ? 20.719 48.562 21.625 1 94.62 78 LEU A C 1
ATOM 589 O O . LEU A 1 78 ? 19.875 48.438 20.719 1 94.62 78 LEU A O 1
ATOM 593 N N . GLN A 1 79 ? 21.734 49.344 21.547 1 92.19 79 GLN A N 1
ATOM 594 C CA . GLN A 1 79 ? 21.875 50.25 20.422 1 92.19 79 GLN A CA 1
ATOM 595 C C . GLN A 1 79 ? 23.031 49.844 19.5 1 92.19 79 GLN A C 1
ATOM 597 O O . GLN A 1 79 ? 23.469 50.594 18.656 1 92.19 79 GLN A O 1
ATOM 602 N N . HIS A 1 80 ? 23.5 48.656 19.703 1 94.31 80 HIS A N 1
ATOM 603 C CA . HIS A 1 80 ? 24.594 48.156 18.891 1 94.31 80 HIS A CA 1
ATOM 604 C C . HIS A 1 80 ? 24.156 47.969 17.438 1 94.31 80 HIS A C 1
ATOM 606 O O . HIS A 1 80 ? 22.984 47.656 17.188 1 94.31 80 HIS A O 1
ATOM 612 N N . PRO A 1 81 ? 24.969 48.062 16.469 1 91.25 81 PRO A N 1
ATOM 613 C CA . PRO A 1 81 ? 24.594 47.938 15.062 1 91.25 81 PRO A CA 1
ATOM 614 C C . PRO A 1 81 ? 24.281 46.5 14.672 1 91.25 81 PRO A C 1
ATOM 616 O O . PRO A 1 81 ? 23.516 46.25 13.734 1 91.25 81 PRO A O 1
ATOM 619 N N . LYS A 1 82 ? 24.859 45.531 15.406 1 94.25 82 LYS A N 1
ATOM 620 C CA . LYS A 1 82 ? 24.609 44.125 15.102 1 94.25 82 LYS A CA 1
ATOM 621 C C . LYS A 1 82 ? 23.328 43.656 15.766 1 94.25 82 LYS A C 1
ATOM 623 O O . LYS A 1 82 ? 23.188 43.719 16.984 1 94.25 82 LYS A O 1
ATOM 628 N N . ALA A 1 83 ? 22.422 43.125 14.953 1 92.62 83 ALA A N 1
ATOM 629 C CA . ALA A 1 83 ? 21.094 42.688 15.414 1 92.62 83 ALA A CA 1
ATOM 630 C C . ALA A 1 83 ? 21.203 41.562 16.438 1 92.62 83 ALA A C 1
ATOM 632 O O . ALA A 1 83 ? 20.438 41.5 17.391 1 92.62 83 ALA A O 1
ATOM 633 N N . GLY A 1 84 ? 22.141 40.594 16.203 1 92.5 84 GLY A N 1
ATOM 634 C CA . GLY A 1 84 ? 22.312 39.5 17.141 1 92.5 84 GLY A CA 1
ATOM 635 C C . GLY A 1 84 ? 22.703 39.969 18.531 1 92.5 84 GLY A C 1
ATOM 636 O O . GLY A 1 84 ? 22.25 39.406 19.531 1 92.5 84 GLY A O 1
ATOM 637 N N . VAL A 1 85 ? 23.484 41 18.625 1 95.12 85 VAL A N 1
ATOM 638 C CA . VAL A 1 85 ? 23.906 41.594 19.891 1 95.12 85 VAL A CA 1
ATOM 639 C C . VAL A 1 85 ? 22.734 42.281 20.578 1 95.12 85 VAL A C 1
ATOM 641 O O . VAL A 1 85 ? 22.531 42.125 21.781 1 95.12 85 VAL A O 1
ATOM 644 N N . ARG A 1 86 ? 21.953 43 19.797 1 95.62 86 ARG A N 1
ATOM 645 C CA . ARG A 1 86 ? 20.781 43.656 20.359 1 95.62 86 ARG A CA 1
ATOM 646 C C . ARG A 1 86 ? 19.797 42.656 20.938 1 95.62 86 ARG A C 1
ATOM 648 O O . ARG A 1 86 ? 19.203 42.875 21.984 1 95.62 86 ARG A O 1
ATOM 655 N N . GLY A 1 87 ? 19.578 41.625 20.156 1 94.94 87 GLY A N 1
ATOM 656 C CA . GLY A 1 87 ? 18.688 40.562 20.625 1 94.94 87 GLY A CA 1
ATOM 657 C C . GLY A 1 87 ? 19.125 39.969 21.953 1 94.94 87 GLY A C 1
ATOM 658 O O . GLY A 1 87 ? 18.312 39.781 22.859 1 94.94 87 GLY A O 1
ATOM 659 N N . ARG A 1 88 ? 20.406 39.688 22.062 1 95.62 88 ARG A N 1
ATOM 660 C CA . ARG A 1 88 ? 20.938 39.156 23.312 1 95.62 88 ARG A CA 1
ATOM 661 C C . ARG A 1 88 ? 20.859 40.156 24.438 1 95.62 88 ARG A C 1
ATOM 663 O O . ARG A 1 88 ? 20.594 39.812 25.594 1 95.62 88 ARG A O 1
ATOM 670 N N . ALA A 1 89 ? 21.078 41.312 24.141 1 96.94 89 ALA A N 1
ATOM 671 C CA . ALA A 1 89 ? 20.969 42.375 25.141 1 96.94 89 ALA A CA 1
ATOM 672 C C . ALA A 1 89 ? 19.531 42.5 25.656 1 96.94 89 ALA A C 1
ATOM 674 O O . ALA A 1 89 ? 19.328 42.625 26.875 1 96.94 89 ALA A O 1
ATOM 675 N N . ALA A 1 90 ? 18.609 42.5 24.766 1 96.62 90 ALA A N 1
ATOM 676 C CA . ALA A 1 90 ? 17.203 42.531 25.156 1 96.62 90 ALA A CA 1
ATOM 677 C C . ALA A 1 90 ? 16.859 41.375 26.062 1 96.62 90 ALA A C 1
ATOM 679 O O . ALA A 1 90 ? 16.062 41.531 27.016 1 96.62 90 ALA A O 1
ATOM 680 N N . ARG A 1 91 ? 17.391 40.312 25.844 1 95.25 91 ARG A N 1
ATOM 681 C CA . ARG A 1 91 ? 17.141 39.094 26.641 1 95.25 91 ARG A CA 1
ATOM 682 C C . ARG A 1 91 ? 17.703 39.25 28.047 1 95.25 91 ARG A C 1
ATOM 684 O O . ARG A 1 91 ? 17.125 38.75 29.016 1 95.25 91 ARG A O 1
ATOM 691 N N . LEU A 1 92 ? 18.781 39.969 28.219 1 96.19 92 LEU A N 1
ATOM 692 C CA . LEU A 1 92 ? 19.469 40.094 29.5 1 96.19 92 LEU A CA 1
ATOM 693 C C . LEU A 1 92 ? 18.891 41.25 30.328 1 96.19 92 LEU A C 1
ATOM 695 O O . LEU A 1 92 ? 19.109 41.312 31.531 1 96.19 92 LEU A O 1
ATOM 699 N N . LEU A 1 93 ? 18.125 42.062 29.766 1 95.44 93 LEU A N 1
ATOM 700 C CA . LEU A 1 93 ? 17.672 43.312 30.359 1 95.44 93 LEU A CA 1
ATOM 701 C C . LEU A 1 93 ? 16.891 43.031 31.641 1 95.44 93 LEU A C 1
ATOM 703 O O . LEU A 1 93 ? 17.172 43.656 32.688 1 95.44 93 LEU A O 1
ATOM 707 N N . PRO A 1 94 ? 15.883 42.094 31.625 1 94.62 94 PRO A N 1
ATOM 708 C CA . PRO A 1 94 ? 15.109 41.875 32.844 1 94.62 94 PRO A CA 1
ATOM 709 C C . PRO A 1 94 ? 15.977 41.375 34 1 94.62 94 PRO A C 1
ATOM 711 O O . PRO A 1 94 ? 15.656 41.625 35.188 1 94.62 94 PRO A O 1
ATOM 714 N N . LYS A 1 95 ? 17 40.75 33.75 1 92.94 95 LYS A N 1
ATOM 715 C CA . LYS A 1 95 ? 17.859 40.188 34.781 1 92.94 95 LYS A CA 1
ATOM 716 C C . LYS A 1 95 ? 18.766 41.25 35.406 1 92.94 95 LYS A C 1
ATOM 718 O O . LYS A 1 95 ? 18.969 41.312 36.625 1 92.94 95 LYS A O 1
ATOM 723 N N . VAL A 1 96 ? 19.25 42.188 34.625 1 93.44 96 VAL A N 1
ATOM 724 C CA . VAL A 1 96 ? 20.328 43.094 35.031 1 93.44 96 VAL A CA 1
ATOM 725 C C . VAL A 1 96 ? 19.734 44.375 35.594 1 93.44 96 VAL A C 1
ATOM 727 O O . VAL A 1 96 ? 20.328 45.031 36.469 1 93.44 96 VAL A O 1
ATOM 730 N N . VAL A 1 97 ? 18.609 44.844 35.094 1 93.88 97 VAL A N 1
ATOM 731 C CA . VAL A 1 97 ? 18.031 46.125 35.531 1 93.88 97 VAL A CA 1
ATOM 732 C C . VAL A 1 97 ? 17.203 45.875 36.812 1 93.88 97 VAL A C 1
ATOM 734 O O . VAL A 1 97 ? 16.172 45.219 36.75 1 93.88 97 VAL A O 1
ATOM 737 N N . THR A 1 98 ? 17.578 46.438 37.844 1 88.31 98 THR A N 1
ATOM 738 C CA . THR A 1 98 ? 16.891 46.281 39.125 1 88.31 98 THR A CA 1
ATOM 739 C C . THR A 1 98 ? 16.203 47.562 39.531 1 88.31 98 THR A C 1
ATOM 741 O O . THR A 1 98 ? 15.367 47.562 40.438 1 88.31 98 THR A O 1
ATOM 744 N N . ASP A 1 99 ? 16.438 48.656 38.812 1 88.5 99 ASP A N 1
ATOM 745 C CA . ASP A 1 99 ? 15.812 49.938 39.125 1 88.5 99 ASP A CA 1
ATOM 746 C C . ASP A 1 99 ? 14.312 49.906 38.844 1 88.5 99 ASP A C 1
ATOM 748 O O . ASP A 1 99 ? 13.898 49.719 37.688 1 88.5 99 ASP A O 1
ATOM 752 N N . PRO A 1 100 ? 13.555 50.125 39.844 1 85.5 100 PRO A N 1
ATOM 753 C CA . PRO A 1 100 ? 12.102 50.062 39.656 1 85.5 100 PRO A CA 1
ATOM 754 C C . PRO A 1 100 ? 11.578 51.219 38.781 1 85.5 100 PRO A C 1
ATOM 756 O O . PRO A 1 100 ? 10.523 51.062 38.156 1 85.5 100 PRO A O 1
ATOM 759 N N . ASP A 1 101 ? 12.352 52.281 38.688 1 86.69 101 ASP A N 1
ATOM 760 C CA . ASP A 1 101 ? 11.859 53.438 37.969 1 86.69 101 ASP A CA 1
ATOM 761 C C . ASP A 1 101 ? 12.344 53.438 36.531 1 86.69 101 ASP A C 1
ATOM 763 O O . ASP A 1 101 ? 12.125 54.375 35.781 1 86.69 101 ASP A O 1
ATOM 767 N N . PHE A 1 102 ? 12.93 52.344 36.188 1 91.75 102 PHE A N 1
ATOM 768 C CA . PHE A 1 102 ? 13.383 52.25 34.781 1 91.75 102 PHE A CA 1
ATOM 769 C C . PHE A 1 102 ? 12.203 52.281 33.844 1 91.75 102 PHE A C 1
ATOM 771 O O . PHE A 1 102 ? 11.219 51.594 34.031 1 91.75 102 PHE A O 1
ATOM 778 N N . SER A 1 103 ? 12.273 53.125 32.844 1 92.94 103 SER A N 1
ATOM 779 C CA . SER A 1 103 ? 11.172 53.312 31.922 1 92.94 103 SER A CA 1
ATOM 780 C C . SER A 1 103 ? 11.195 52.25 30.828 1 92.94 103 SER A C 1
ATOM 782 O O . SER A 1 103 ? 11.57 52.531 29.688 1 92.94 103 SER A O 1
ATOM 784 N N . ILE A 1 104 ? 10.742 51.125 31.156 1 94.12 104 ILE A N 1
ATOM 785 C CA . ILE A 1 104 ? 10.719 50 30.234 1 94.12 104 ILE A CA 1
ATOM 786 C C . ILE A 1 104 ? 9.672 50.25 29.156 1 94.12 104 ILE A C 1
ATOM 788 O O . ILE A 1 104 ? 9.797 49.781 28.031 1 94.12 104 ILE A O 1
ATOM 792 N N . GLU A 1 105 ? 8.672 51.062 29.344 1 94.5 105 GLU A N 1
ATOM 793 C CA . GLU A 1 105 ? 7.594 51.375 28.406 1 94.5 105 GLU A CA 1
ATOM 794 C C . GLU A 1 105 ? 8.125 52.156 27.203 1 94.5 105 GLU A C 1
ATOM 796 O O . GLU A 1 105 ? 7.691 51.906 26.078 1 94.5 105 GLU A O 1
ATOM 801 N N . THR A 1 106 ? 9.086 52.938 27.484 1 91.44 106 THR A N 1
ATOM 802 C CA . THR A 1 106 ? 9.664 53.719 26.406 1 91.44 106 THR A CA 1
ATOM 803 C C . THR A 1 106 ? 10.664 52.906 25.594 1 91.44 106 THR A C 1
ATOM 805 O O . THR A 1 106 ? 10.734 53.031 24.375 1 91.44 106 THR A O 1
ATOM 808 N N . GLU A 1 107 ? 11.312 52.094 26.344 1 92 107 GLU A N 1
ATOM 809 C CA . GLU A 1 107 ? 12.344 51.281 25.688 1 92 107 GLU A CA 1
ATOM 810 C C . GLU A 1 107 ? 11.719 50.25 24.734 1 92 107 GLU A C 1
ATOM 812 O O . GLU A 1 107 ? 12.227 50.031 23.641 1 92 107 GLU A O 1
ATOM 817 N N . ILE A 1 108 ? 10.664 49.625 25.141 1 93.88 108 ILE A N 1
ATOM 818 C CA . ILE A 1 108 ? 10.07 48.562 24.359 1 93.88 108 ILE A CA 1
ATOM 819 C C . ILE A 1 108 ? 9.445 49.125 23.078 1 93.88 108 ILE A C 1
ATOM 821 O O . ILE A 1 108 ? 9.375 48.469 22.062 1 93.88 108 ILE A O 1
ATOM 825 N N . ALA A 1 109 ? 8.984 50.312 23.078 1 89.75 109 ALA A N 1
ATOM 826 C CA . ALA A 1 109 ? 8.359 50.938 21.938 1 89.75 109 ALA A CA 1
ATOM 827 C C . ALA A 1 109 ? 9.359 51.125 20.797 1 89.75 109 ALA A C 1
ATOM 829 O O . ALA A 1 109 ? 8.977 51.156 19.625 1 89.75 109 ALA A O 1
ATOM 830 N N . LEU A 1 110 ? 10.641 51.156 21.172 1 88.94 110 LEU A N 1
ATOM 831 C CA . LEU A 1 110 ? 11.672 51.438 20.172 1 88.94 110 LEU A CA 1
ATOM 832 C C . LEU A 1 110 ? 12.344 50.125 19.719 1 88.94 110 LEU A C 1
ATOM 834 O O . LEU A 1 110 ? 13.117 50.125 18.766 1 88.94 110 LEU A O 1
ATOM 838 N N . MET A 1 111 ? 11.961 49.094 20.344 1 92.5 111 MET A N 1
ATOM 839 C CA . MET A 1 111 ? 12.602 47.812 20.031 1 92.5 111 MET A CA 1
ATOM 840 C C . MET A 1 111 ? 12.016 47.188 18.766 1 92.5 111 MET A C 1
ATOM 842 O O . MET A 1 111 ? 10.836 47.406 18.469 1 92.5 111 MET A O 1
ATOM 846 N N . SER A 1 112 ? 12.906 46.562 18.078 1 92.38 112 SER A N 1
ATOM 847 C CA . SER A 1 112 ? 12.438 45.781 16.922 1 92.38 112 SER A CA 1
ATOM 848 C C . SER A 1 112 ? 11.539 44.625 17.359 1 92.38 112 SER A C 1
ATOM 850 O O . SER A 1 112 ? 11.492 44.281 18.531 1 92.38 112 SER A O 1
ATOM 852 N N . TYR A 1 113 ? 10.766 44.062 16.422 1 91.56 113 TYR A N 1
ATOM 853 C CA . TYR A 1 113 ? 9.906 42.906 16.703 1 91.56 113 TYR A CA 1
ATOM 854 C C . TYR A 1 113 ? 10.703 41.781 17.328 1 91.56 113 TYR A C 1
ATOM 856 O O . TYR A 1 113 ? 10.266 41.156 18.312 1 91.56 113 TYR A O 1
ATOM 864 N N . HIS A 1 114 ? 11.906 41.5 16.766 1 92.38 114 HIS A N 1
ATOM 865 C CA . HIS A 1 114 ? 12.766 40.438 17.266 1 92.38 114 HIS A CA 1
ATOM 866 C C . HIS A 1 114 ? 13.188 40.688 18.719 1 92.38 114 HIS A C 1
ATOM 868 O O . HIS A 1 114 ? 13.102 39.812 19.562 1 92.38 114 HIS A O 1
ATOM 874 N N . CYS A 1 115 ? 13.633 41.844 19.031 1 95.12 115 CYS A N 1
ATOM 875 C CA . CYS A 1 115 ? 14.078 42.219 20.375 1 95.12 115 CYS A CA 1
ATOM 876 C C . CYS A 1 115 ? 12.914 42.188 21.359 1 95.12 115 CYS A C 1
ATOM 878 O O . CYS A 1 115 ? 13.062 41.75 22.5 1 95.12 115 CYS A O 1
ATOM 880 N N . ARG A 1 116 ? 11.852 42.719 20.891 1 94.12 116 ARG A N 1
ATOM 881 C CA . ARG A 1 116 ? 10.672 42.75 21.734 1 94.12 116 ARG A CA 1
ATOM 882 C C . ARG A 1 116 ? 10.273 41.312 22.141 1 94.12 116 ARG A C 1
ATOM 884 O O . ARG A 1 116 ? 9.992 41.062 23.312 1 94.12 116 ARG A O 1
ATOM 891 N N . ARG A 1 117 ? 10.273 40.5 21.188 1 92.69 117 ARG A N 1
ATOM 892 C CA . ARG A 1 117 ? 9.922 39.094 21.469 1 92.69 117 ARG A CA 1
ATOM 893 C C . ARG A 1 117 ? 10.898 38.5 22.469 1 92.69 117 ARG A C 1
ATOM 895 O O . ARG A 1 117 ? 10.484 37.75 23.375 1 92.69 117 ARG A O 1
ATOM 902 N N . GLN A 1 118 ? 12.172 38.781 22.281 1 95.44 118 GLN A N 1
ATOM 903 C CA . GLN A 1 118 ? 13.172 38.281 23.219 1 95.44 118 GLN A CA 1
ATOM 904 C C . GLN A 1 118 ? 12.945 38.844 24.625 1 95.44 118 GLN A C 1
ATOM 906 O O . GLN A 1 118 ? 13.078 38.125 25.609 1 95.44 118 GLN A O 1
ATOM 911 N N . LEU A 1 119 ? 12.625 40.062 24.688 1 96.19 119 LEU A N 1
ATOM 912 C CA . LEU A 1 119 ? 12.375 40.719 25.953 1 96.19 119 LEU A CA 1
ATOM 913 C C . LEU A 1 119 ? 11.164 40.094 26.656 1 96.19 119 LEU A C 1
ATOM 915 O O . LEU A 1 119 ? 11.234 39.719 27.828 1 96.19 119 LEU A O 1
ATOM 919 N N . LEU A 1 120 ? 10.078 40 25.922 1 95.25 120 LEU A N 1
ATOM 920 C CA . LEU A 1 120 ? 8.852 39.469 26.5 1 95.25 120 LEU A CA 1
ATOM 921 C C . LEU A 1 120 ? 9.078 38.031 27.016 1 95.25 120 LEU A C 1
ATOM 923 O O . LEU A 1 120 ? 8.633 37.688 28.094 1 95.25 120 LEU A O 1
ATOM 927 N N . ARG A 1 121 ? 9.773 37.312 26.266 1 92.81 121 ARG A N 1
ATOM 928 C CA . ARG A 1 121 ? 10.062 35.938 26.672 1 92.81 121 ARG A CA 1
ATOM 929 C C . ARG A 1 121 ? 10.93 35.906 27.938 1 92.81 121 ARG A C 1
ATOM 931 O O . ARG A 1 121 ? 10.711 35.094 28.828 1 92.81 121 ARG A O 1
ATOM 938 N N . SER A 1 122 ? 11.883 36.75 27.953 1 95.38 122 SER A N 1
ATOM 939 C CA . SER A 1 122 ? 12.789 36.812 29.109 1 95.38 122 SER A CA 1
ATOM 940 C C . SER A 1 122 ? 12.062 37.281 30.359 1 95.38 122 SER A C 1
ATOM 942 O O . SER A 1 122 ? 12.367 36.844 31.469 1 95.38 122 SER A O 1
ATOM 944 N N . ILE A 1 123 ? 11.164 38.156 30.25 1 95.69 123 ILE A N 1
ATOM 945 C CA . ILE A 1 123 ? 10.367 38.625 31.375 1 95.69 123 ILE A CA 1
ATOM 946 C C . ILE A 1 123 ? 9.609 37.438 32 1 95.69 123 ILE A C 1
ATOM 948 O O . ILE A 1 123 ? 9.547 37.312 33.219 1 95.69 123 ILE A O 1
ATOM 952 N N . VAL A 1 124 ? 9.109 36.656 31.203 1 93.5 124 VAL A N 1
ATOM 953 C CA . VAL A 1 124 ? 8.344 35.5 31.672 1 93.5 124 VAL A CA 1
ATOM 954 C C . VAL A 1 124 ? 9.289 34.469 32.281 1 93.5 124 VAL A C 1
ATOM 956 O O . VAL A 1 124 ? 8.992 33.906 33.344 1 93.5 124 VAL A O 1
ATOM 959 N N . ASN A 1 125 ? 10.43 34.312 31.641 1 91.25 125 ASN A N 1
ATOM 960 C CA . ASN A 1 125 ? 11.375 33.312 32.125 1 91.25 125 ASN A CA 1
ATOM 961 C C . ASN A 1 125 ? 11.953 33.719 33.5 1 91.25 125 ASN A C 1
ATOM 963 O O . ASN A 1 125 ? 12.211 32.875 34.344 1 91.25 125 ASN A O 1
ATOM 967 N N . THR A 1 126 ? 12.164 35.031 33.719 1 92.25 126 THR A N 1
ATOM 968 C CA . THR A 1 126 ? 12.711 35.531 34.969 1 92.25 126 THR A CA 1
ATOM 969 C C . THR A 1 126 ? 11.594 35.875 35.938 1 92.25 126 THR A C 1
ATOM 971 O O . THR A 1 126 ? 11.859 36.25 37.094 1 92.25 126 THR A O 1
ATOM 974 N N . TYR A 1 127 ? 10.383 35.812 35.562 1 91.62 127 TYR A N 1
ATOM 975 C CA . TYR A 1 127 ? 9.18 36.094 36.344 1 91.62 127 TYR A CA 1
ATOM 976 C C . TYR A 1 127 ? 9.211 37.5 36.938 1 91.62 127 TYR A C 1
ATOM 978 O O . TYR A 1 127 ? 9.039 37.688 38.156 1 91.62 127 TYR A O 1
ATOM 986 N N . ARG A 1 128 ? 9.523 38.438 36.094 1 93.94 128 ARG A N 1
ATOM 987 C CA . ARG A 1 128 ? 9.5 39.812 36.5 1 93.94 128 ARG A CA 1
ATOM 988 C C . ARG A 1 128 ? 8.078 40.375 36.469 1 93.94 128 ARG A C 1
ATOM 990 O O . ARG A 1 128 ? 7.691 41.031 35.5 1 93.94 128 ARG A O 1
ATOM 997 N N . GLN A 1 129 ? 7.32 40.469 37.5 1 93.62 129 GLN A N 1
ATOM 998 C CA . GLN A 1 129 ? 5.895 40.75 37.594 1 93.62 129 GLN A CA 1
ATOM 999 C C . GLN A 1 129 ? 5.637 42.25 37.406 1 93.62 129 GLN A C 1
ATOM 1001 O O . GLN A 1 129 ? 4.637 42.656 36.812 1 93.62 129 GLN A O 1
ATOM 1006 N N . ASP A 1 130 ? 6.496 43 37.969 1 93.75 130 ASP A N 1
ATOM 1007 C CA . ASP A 1 130 ? 6.297 44.469 37.875 1 93.75 130 ASP A CA 1
ATOM 1008 C C . ASP A 1 130 ? 6.281 44.938 36.438 1 93.75 130 ASP A C 1
ATOM 1010 O O . ASP A 1 130 ? 5.387 45.688 36.031 1 93.75 130 ASP A O 1
ATOM 1014 N N . TRP A 1 131 ? 7.242 44.5 35.688 1 95.69 131 TRP A N 1
ATOM 1015 C CA . TRP A 1 131 ? 7.312 44.875 34.281 1 95.69 131 TRP A CA 1
ATOM 1016 C C . TRP A 1 131 ? 6.156 44.281 33.469 1 95.69 131 TRP A C 1
ATOM 1018 O O . TRP A 1 131 ? 5.609 44.938 32.594 1 95.69 131 TRP A O 1
ATOM 1028 N N . ALA A 1 132 ? 5.785 43.062 33.812 1 96.12 132 ALA A N 1
ATOM 1029 C CA . ALA A 1 132 ? 4.684 42.406 33.094 1 96.12 132 ALA A CA 1
ATOM 1030 C C . ALA A 1 132 ? 3.381 43.188 33.281 1 96.12 132 ALA A C 1
ATOM 1032 O O . ALA A 1 132 ? 2.639 43.406 32.312 1 96.12 132 ALA A O 1
ATOM 1033 N N . GLU A 1 133 ? 3.115 43.656 34.5 1 95.5 133 GLU A N 1
ATOM 1034 C CA . GLU A 1 133 ? 1.89 44.375 34.812 1 95.5 133 GLU A CA 1
ATOM 1035 C C . GLU A 1 133 ? 1.862 45.719 34.094 1 95.5 133 GLU A C 1
ATOM 1037 O O . GLU A 1 133 ? 0.818 46.156 33.594 1 95.5 133 GLU A O 1
ATOM 1042 N N . ARG A 1 134 ? 2.998 46.281 34.031 1 94.81 134 ARG A N 1
ATOM 1043 C CA . ARG A 1 134 ? 3.074 47.625 33.438 1 94.81 134 ARG A CA 1
ATOM 1044 C C . ARG A 1 134 ? 2.969 47.531 31.922 1 94.81 134 ARG A C 1
ATOM 1046 O O . ARG A 1 134 ? 2.361 48.406 31.281 1 94.81 134 ARG A O 1
ATOM 1053 N N . LEU A 1 135 ? 3.453 46.5 31.406 1 96.19 135 LEU A N 1
ATOM 1054 C CA . LEU A 1 135 ? 3.586 46.406 29.953 1 96.19 135 LEU A CA 1
ATOM 1055 C C . LEU A 1 135 ? 2.344 45.781 29.328 1 96.19 135 LEU A C 1
ATOM 1057 O O . LEU A 1 135 ? 2.061 46 28.141 1 96.19 135 LEU A O 1
ATOM 1061 N N . LEU A 1 136 ? 1.542 45 30.031 1 96 136 LEU A N 1
ATOM 1062 C CA . LEU A 1 136 ? 0.424 44.25 29.484 1 96 136 LEU A CA 1
ATOM 1063 C C . LEU A 1 136 ? -0.555 45.156 28.766 1 96 136 LEU A C 1
ATOM 1065 O O . LEU A 1 136 ? -0.878 44.938 27.594 1 96 136 LEU A O 1
ATOM 1069 N N . PRO A 1 137 ? -1.034 46.188 29.422 1 94.56 137 PRO A N 1
ATOM 1070 C CA . PRO A 1 137 ? -1.984 47.062 28.719 1 94.56 137 PRO A CA 1
ATOM 1071 C C . PRO A 1 137 ? -1.364 47.75 27.516 1 94.56 137 PRO A C 1
ATOM 1073 O O . PRO A 1 137 ? -2.033 47.938 26.5 1 94.56 137 PRO A O 1
ATOM 1076 N N . LEU A 1 138 ? -0.103 48.062 27.609 1 93.94 138 LEU A N 1
ATOM 1077 C CA . LEU A 1 138 ? 0.583 48.75 26.516 1 93.94 138 LEU A CA 1
ATOM 1078 C C . LEU A 1 138 ? 0.73 47.812 25.312 1 93.94 138 LEU A C 1
ATOM 1080 O O . LEU A 1 138 ? 0.433 48.219 24.188 1 93.94 138 LEU A O 1
ATOM 1084 N N . VAL A 1 139 ? 1.159 46.656 25.609 1 93.81 139 VAL A N 1
ATOM 1085 C CA . VAL A 1 139 ? 1.383 45.688 24.547 1 93.81 139 VAL A CA 1
ATOM 1086 C C . VAL A 1 139 ? 0.05 45.312 23.891 1 93.81 139 VAL A C 1
ATOM 1088 O O . VAL A 1 139 ? -0.032 45.156 22.672 1 93.81 139 VAL A O 1
ATOM 1091 N N . LEU A 1 140 ? -0.979 45.125 24.641 1 91.94 140 LEU A N 1
ATOM 1092 C CA . LEU A 1 140 ? -2.305 44.812 24.125 1 91.94 140 LEU A CA 1
ATOM 1093 C C . LEU A 1 140 ? -2.816 45.875 23.188 1 91.94 140 LEU A C 1
ATOM 1095 O O . LEU A 1 140 ? -3.34 45.594 22.109 1 91.94 140 LEU A O 1
ATOM 1099 N N . ASN A 1 141 ? -2.643 47.031 23.609 1 88.69 141 ASN A N 1
ATOM 1100 C CA . ASN A 1 141 ? -3.162 48.156 22.828 1 88.69 141 ASN A CA 1
ATOM 1101 C C . ASN A 1 141 ? -2.336 48.406 21.562 1 88.69 141 ASN A C 1
ATOM 1103 O O . ASN A 1 141 ? -2.883 48.719 20.516 1 88.69 141 ASN A O 1
ATOM 1107 N N . ARG A 1 142 ? -1.07 48.219 21.641 1 87.81 142 ARG A N 1
ATOM 1108 C CA . ARG A 1 142 ? -0.199 48.594 20.531 1 87.81 142 ARG A CA 1
ATOM 1109 C C . ARG A 1 142 ? -0.007 47.438 19.562 1 87.81 142 ARG A C 1
ATOM 1111 O O . ARG A 1 142 ? 0.078 47.656 18.344 1 87.81 142 ARG A O 1
ATOM 1118 N N . TRP A 1 143 ? 0.156 46.312 20.141 1 89.88 143 TRP A N 1
ATOM 1119 C CA . TRP A 1 143 ? 0.574 45.219 19.25 1 89.88 143 TRP A CA 1
ATOM 1120 C C . TRP A 1 143 ? -0.447 44.094 19.25 1 89.88 143 TRP A C 1
ATOM 1122 O O . TRP A 1 143 ? -0.348 43.156 18.453 1 89.88 143 TRP A O 1
ATOM 1132 N N . GLY A 1 144 ? -1.391 44.062 20.172 1 87.44 144 GLY A N 1
ATOM 1133 C CA . GLY A 1 144 ? -2.488 43.125 20.047 1 87.44 144 GLY A CA 1
ATOM 1134 C C . GLY A 1 144 ? -2.461 42.031 21.125 1 87.44 144 GLY A C 1
ATOM 1135 O O . GLY A 1 144 ? -1.569 42.031 21.969 1 87.44 144 GLY A O 1
ATOM 1136 N N . ALA A 1 145 ? -3.324 41.062 20.969 1 90.12 145 ALA A N 1
ATOM 1137 C CA . ALA A 1 145 ? -3.59 40.062 22.016 1 90.12 145 ALA A CA 1
ATOM 1138 C C . ALA A 1 145 ? -2.572 38.938 21.953 1 90.12 145 ALA A C 1
ATOM 1140 O O . ALA A 1 145 ? -2.209 38.375 22.984 1 90.12 145 ALA A O 1
ATOM 1141 N N . GLN A 1 146 ? -2.053 38.625 20.797 1 88.69 146 GLN A N 1
ATOM 1142 C CA . GLN A 1 146 ? -1.14 37.5 20.656 1 88.69 146 GLN A CA 1
ATOM 1143 C C . GLN A 1 146 ? 0.155 37.75 21.438 1 88.69 146 GLN A C 1
ATOM 1145 O O . GLN A 1 146 ? 0.636 36.844 22.141 1 88.69 146 GLN A O 1
ATOM 1150 N N . GLU A 1 147 ? 0.742 38.875 21.328 1 91.44 147 GLU A N 1
ATOM 1151 C CA . GLU A 1 147 ? 1.958 39.219 22.062 1 91.44 147 GLU A CA 1
ATOM 1152 C C . GLU A 1 147 ? 1.657 39.469 23.531 1 91.44 147 GLU A C 1
ATOM 1154 O O . GLU A 1 147 ? 2.445 39.125 24.422 1 91.44 147 GLU A O 1
ATOM 1159 N N . ALA A 1 148 ? 0.499 40.094 23.75 1 93.12 148 ALA A N 1
ATOM 1160 C CA . ALA A 1 148 ? 0.132 40.438 25.125 1 93.12 148 ALA A CA 1
ATOM 1161 C C . ALA A 1 148 ? -0.078 39.156 25.953 1 93.12 148 ALA A C 1
ATOM 1163 O O . ALA A 1 148 ? 0.251 39.125 27.141 1 93.12 148 ALA A O 1
ATOM 1164 N N . SER A 1 149 ? -0.609 38.219 25.344 1 92.19 149 SER A N 1
ATOM 1165 C CA . SER A 1 149 ? -0.922 37 26.047 1 92.19 149 SER A CA 1
ATOM 1166 C C . SER A 1 149 ? 0.344 36.312 26.547 1 92.19 149 SER A C 1
ATOM 1168 O O . SER A 1 149 ? 0.294 35.531 27.5 1 92.19 149 SER A O 1
ATOM 1170 N N . LEU A 1 150 ? 1.493 36.656 26 1 91.12 150 LEU A N 1
ATOM 1171 C CA . LEU A 1 150 ? 2.758 36.094 26.438 1 91.12 150 LEU A CA 1
ATOM 1172 C C . LEU A 1 150 ? 3.096 36.531 27.859 1 91.12 150 LEU A C 1
ATOM 1174 O O . LEU A 1 150 ? 3.768 35.812 28.594 1 91.12 150 LEU A O 1
ATOM 1178 N N . LEU A 1 151 ? 2.617 37.656 28.25 1 94.56 151 LEU A N 1
ATOM 1179 C CA . LEU A 1 151 ? 2.973 38.281 29.516 1 94.56 151 LEU A CA 1
ATOM 1180 C C . LEU A 1 151 ? 2.053 37.781 30.641 1 94.56 151 LEU A C 1
ATOM 1182 O O . LEU A 1 151 ? 2.367 37.938 31.812 1 94.56 151 LEU A O 1
ATOM 1186 N N . LEU A 1 152 ? 1.003 37.188 30.234 1 93.5 152 LEU A N 1
ATOM 1187 C CA . LEU A 1 152 ? -0.031 36.844 31.219 1 93.5 152 LEU A CA 1
ATOM 1188 C C . LEU A 1 152 ? 0.522 35.938 32.312 1 93.5 152 LEU A C 1
ATOM 1190 O O . LEU A 1 152 ? 0.147 36.062 33.469 1 93.5 152 LEU A O 1
ATOM 1194 N N . ALA A 1 153 ? 1.38 35.094 31.922 1 91.94 153 ALA A N 1
ATOM 1195 C CA . ALA A 1 153 ? 1.906 34.094 32.844 1 91.94 153 ALA A CA 1
ATOM 1196 C C . ALA A 1 153 ? 2.688 34.781 33.969 1 91.94 153 ALA A C 1
ATOM 1198 O O . ALA A 1 153 ? 2.756 34.25 35.094 1 91.94 153 ALA A O 1
ATOM 1199 N N . ALA A 1 154 ? 3.287 35.938 33.719 1 94.69 154 ALA A N 1
ATOM 1200 C CA . ALA A 1 154 ? 4.113 36.594 34.719 1 94.69 154 ALA A CA 1
ATOM 1201 C C . ALA A 1 154 ? 3.316 37.688 35.469 1 94.69 154 ALA A C 1
ATOM 1203 O O . ALA A 1 154 ? 3.844 38.344 36.344 1 94.69 154 ALA A O 1
ATOM 1204 N N . CYS A 1 155 ? 2.062 37.875 35.188 1 95.94 155 CYS A N 1
ATOM 1205 C CA . CYS A 1 155 ? 1.232 38.875 35.844 1 95.94 155 CYS A CA 1
ATOM 1206 C C . CYS A 1 155 ? 0.639 38.344 37.125 1 95.94 155 CYS A C 1
ATOM 1208 O O . CYS A 1 155 ? 0.762 37.156 37.438 1 95.94 155 CYS A O 1
ATOM 1210 N N . SER A 1 156 ? -0.002 39.344 37.875 1 95.25 156 SER A N 1
ATOM 1211 C CA . SER A 1 156 ? -0.613 38.969 39.156 1 95.25 156 SER A CA 1
ATOM 1212 C C . SER A 1 156 ? -1.91 38.188 38.938 1 95.25 156 SER A C 1
ATOM 1214 O O . SER A 1 156 ? -2.496 38.219 37.875 1 95.25 156 SER A O 1
ATOM 1216 N N . GLU A 1 157 ? -2.355 37.625 39.938 1 94.94 157 GLU A N 1
ATOM 1217 C CA . GLU A 1 157 ? -3.576 36.812 39.906 1 94.94 157 GLU A CA 1
ATOM 1218 C C . GLU A 1 157 ? -4.789 37.688 39.562 1 94.94 157 GLU A C 1
ATOM 1220 O O . GLU A 1 157 ? -5.684 37.25 38.844 1 94.94 157 GLU A O 1
ATOM 1225 N N . GLU A 1 158 ? -4.754 38.781 40.062 1 95.31 158 GLU A N 1
ATOM 1226 C CA . GLU A 1 158 ? -5.875 39.688 39.812 1 95.31 158 GLU A CA 1
ATOM 1227 C C . GLU A 1 158 ? -5.949 40.094 38.344 1 95.31 158 GLU A C 1
ATOM 1229 O O . GLU A 1 158 ? -7.031 40.094 37.75 1 95.31 158 GLU A O 1
ATOM 1234 N N . THR A 1 159 ? -4.859 40.375 37.812 1 96.31 159 THR A N 1
ATOM 1235 C CA . THR A 1 159 ? -4.816 40.781 36.406 1 96.31 159 THR A CA 1
ATOM 1236 C C . THR A 1 159 ? -5.203 39.625 35.5 1 96.31 159 THR A C 1
ATOM 1238 O O . THR A 1 159 ? -5.941 39.781 34.531 1 96.31 159 THR A O 1
ATOM 1241 N N . VAL A 1 160 ? -4.723 38.469 35.844 1 95.94 160 VAL A N 1
ATOM 1242 C CA . VAL A 1 160 ? -5.031 37.281 35.062 1 95.94 160 VAL A CA 1
ATOM 1243 C C . VAL A 1 160 ? -6.527 37 35.125 1 95.94 160 VAL A C 1
ATOM 1245 O O . VAL A 1 160 ? -7.145 36.625 34.125 1 95.94 160 VAL A O 1
ATOM 1248 N N . ARG A 1 161 ? -7.105 37.094 36.25 1 95.31 161 ARG A N 1
ATOM 1249 C CA . ARG A 1 161 ? -8.539 36.875 36.406 1 95.31 161 ARG A CA 1
ATOM 1250 C C . ARG A 1 161 ? -9.359 37.812 35.531 1 95.31 161 ARG A C 1
ATOM 1252 O O . ARG A 1 161 ? -10.336 37.375 34.938 1 95.31 161 ARG A O 1
ATOM 1259 N N . LEU A 1 162 ? -8.867 38.969 35.375 1 94.06 162 LEU A N 1
ATOM 1260 C CA . LEU A 1 162 ? -9.609 39.969 34.625 1 94.06 162 LEU A CA 1
ATOM 1261 C C . LEU A 1 162 ? -9.367 39.812 33.125 1 94.06 162 LEU A C 1
ATOM 1263 O O . LEU A 1 162 ? -10.289 40.031 32.344 1 94.06 162 LEU A O 1
ATOM 1267 N N . ARG A 1 163 ? -8.195 39.469 32.75 1 94.31 163 ARG A N 1
ATOM 1268 C CA . ARG A 1 163 ? -7.809 39.594 31.344 1 94.31 163 ARG A CA 1
ATOM 1269 C C . ARG A 1 163 ? -7.883 38.25 30.641 1 94.31 163 ARG A C 1
ATOM 1271 O O . ARG A 1 163 ? -7.957 38.188 29.422 1 94.31 163 ARG A O 1
ATOM 1278 N N . LEU A 1 164 ? -7.965 37.219 31.328 1 94 164 LEU A N 1
ATOM 1279 C CA . LEU A 1 164 ? -7.91 35.875 30.719 1 94 164 LEU A CA 1
ATOM 1280 C C . LEU A 1 164 ? -9.125 35.625 29.828 1 94 164 LEU A C 1
ATOM 1282 O O . LEU A 1 164 ? -8.992 35.125 28.703 1 94 164 LEU A O 1
ATOM 1286 N N . PRO A 1 165 ? -10.266 35.938 30.219 1 91.19 165 PRO A N 1
ATOM 1287 C CA . PRO A 1 165 ? -11.422 35.719 29.344 1 91.19 165 PRO A CA 1
ATOM 1288 C C . PRO A 1 165 ? -11.344 36.531 28.047 1 91.19 165 PRO A C 1
ATOM 1290 O O . PRO A 1 165 ? -11.891 36.094 27.031 1 91.19 165 PRO A O 1
ATOM 1293 N N . GLU A 1 166 ? -10.594 37.562 28.109 1 90 166 GLU A N 1
ATOM 1294 C CA . GLU A 1 166 ? -10.469 38.406 26.953 1 90 166 GLU A CA 1
ATOM 1295 C C . GLU A 1 166 ? -9.352 37.938 26.031 1 90 166 GLU A C 1
ATOM 1297 O O . GLU A 1 166 ? -9.438 38.094 24.797 1 90 166 GLU A O 1
ATOM 1302 N N . LEU A 1 167 ? -8.344 37.406 26.625 1 92.44 167 LEU A N 1
ATOM 1303 C CA . LEU A 1 167 ? -7.145 37.094 25.859 1 92.44 167 LEU A CA 1
ATOM 1304 C C . LEU A 1 167 ? -7 35.594 25.625 1 92.44 167 LEU A C 1
ATOM 1306 O O . LEU A 1 167 ? -6.098 35.156 24.922 1 92.44 167 LEU A O 1
ATOM 1310 N N . GLY A 1 168 ? -7.914 34.875 26.156 1 89.5 168 GLY A N 1
ATOM 1311 C CA . GLY A 1 168 ? -7.801 33.406 26.141 1 89.5 168 GLY A CA 1
ATOM 1312 C C . GLY A 1 168 ? -7.77 32.844 24.734 1 89.5 168 GLY A C 1
ATOM 1313 O O . GLY A 1 168 ? -7.078 31.859 24.469 1 89.5 168 GLY A O 1
ATOM 1314 N N . TYR A 1 169 ? -8.375 33.469 23.766 1 88.56 169 TYR A N 1
ATOM 1315 C CA . TYR A 1 169 ? -8.445 32.969 22.406 1 88.56 169 TYR A CA 1
ATOM 1316 C C . TYR A 1 169 ? -7.09 33.062 21.719 1 88.56 169 TYR A C 1
ATOM 1318 O O . TYR A 1 169 ? -6.812 32.312 20.781 1 88.56 169 TYR A O 1
ATOM 1326 N N . ALA A 1 170 ? -6.168 33.906 22.203 1 91.12 170 ALA A N 1
ATOM 1327 C CA . ALA A 1 170 ? -4.898 34.188 21.531 1 91.12 170 ALA A CA 1
ATOM 1328 C C . ALA A 1 170 ? -3.75 33.438 22.219 1 91.12 170 ALA A C 1
ATOM 1330 O O . ALA A 1 170 ? -2.621 33.438 21.734 1 91.12 170 ALA A O 1
ATOM 1331 N N . LEU A 1 171 ? -4.086 32.812 23.281 1 89.31 171 LEU A N 1
ATOM 1332 C CA . LEU A 1 171 ? -3.037 32.125 24.016 1 89.31 171 LEU A CA 1
ATOM 1333 C C . LEU A 1 171 ? -2.605 30.844 23.312 1 89.31 171 LEU A C 1
ATOM 1335 O O . LEU A 1 171 ? -3.432 29.969 23.031 1 89.31 171 LEU A O 1
ATOM 1339 N N . LEU A 1 172 ? -1.344 30.844 23 1 80.5 172 LEU A N 1
ATOM 1340 C CA . LEU A 1 172 ? -0.82 29.656 22.328 1 80.5 172 LEU A CA 1
ATOM 1341 C C . LEU A 1 172 ? -0.2 28.703 23.328 1 80.5 172 LEU A C 1
ATOM 1343 O O . LEU A 1 172 ? -0.384 27.484 23.219 1 80.5 172 LEU A O 1
ATOM 1347 N N . ASN A 1 173 ? 0.566 29.234 24.375 1 84.94 173 ASN A N 1
ATOM 1348 C CA . ASN A 1 173 ? 1.246 28.375 25.344 1 84.94 173 ASN A CA 1
ATOM 1349 C C . ASN A 1 173 ? 0.482 28.312 26.656 1 84.94 173 ASN A C 1
ATOM 1351 O O . ASN A 1 173 ? 0.788 29.047 27.594 1 84.94 173 ASN A O 1
ATOM 1355 N N . TRP A 1 174 ? -0.323 27.422 26.828 1 92.88 174 TRP A N 1
ATOM 1356 C CA . TRP A 1 174 ? -1.143 27.266 28.031 1 92.88 174 TRP A CA 1
ATOM 1357 C C . TRP A 1 174 ? -0.35 26.594 29.141 1 92.88 174 TRP A C 1
ATOM 1359 O O . TRP A 1 174 ? -0.723 26.672 30.312 1 92.88 174 TRP A O 1
ATOM 1369 N N . ARG A 1 175 ? 0.782 26.031 28.828 1 91.5 175 ARG A N 1
ATOM 1370 C CA . ARG A 1 175 ? 1.543 25.266 29.812 1 91.5 175 ARG A CA 1
ATOM 1371 C C . ARG A 1 175 ? 2.074 26.172 30.906 1 91.5 175 ARG A C 1
ATOM 1373 O O . ARG A 1 175 ? 1.865 25.906 32.094 1 91.5 175 ARG A O 1
ATOM 1380 N N . LEU A 1 176 ? 2.684 27.234 30.516 1 90.94 176 LEU A N 1
ATOM 1381 C CA . LEU A 1 176 ? 3.32 28.125 31.484 1 90.94 176 LEU A CA 1
ATOM 1382 C C . LEU A 1 176 ? 2.275 28.844 32.312 1 90.94 176 LEU A C 1
ATOM 1384 O O . LEU A 1 176 ? 2.451 29.016 33.531 1 90.94 176 LEU A O 1
ATOM 1388 N N . LEU A 1 177 ? 1.232 29.266 31.703 1 93.94 177 LEU A N 1
ATOM 1389 C CA . LEU A 1 177 ? 0.183 29.953 32.438 1 93.94 177 LEU A CA 1
ATOM 1390 C C . LEU A 1 177 ? -0.456 29.031 33.469 1 93.94 177 LEU A C 1
ATOM 1392 O O . LEU A 1 177 ? -0.767 29.469 34.594 1 93.94 177 LEU A O 1
ATOM 1396 N N . THR A 1 178 ? -0.66 27.844 33.156 1 95.75 178 THR A N 1
ATOM 1397 C CA . THR A 1 178 ? -1.284 26.875 34.062 1 95.75 178 THR A CA 1
ATOM 1398 C C . THR A 1 178 ? -0.359 26.562 35.219 1 95.75 178 THR A C 1
ATOM 1400 O O . THR A 1 178 ? -0.822 26.344 36.344 1 95.75 178 THR A O 1
ATOM 1403 N N . LYS A 1 179 ? 0.876 26.531 35 1 93.5 179 LYS A N 1
ATOM 1404 C CA . LYS A 1 179 ? 1.836 26.234 36.062 1 93.5 179 LYS A CA 1
ATOM 1405 C C . LYS A 1 179 ? 1.785 27.312 37.125 1 93.5 179 LYS A C 1
ATOM 1407 O O . LYS A 1 179 ? 1.811 27 38.344 1 93.5 179 LYS A O 1
ATOM 1412 N N . TYR A 1 180 ? 1.626 28.516 36.781 1 92.56 180 TYR A N 1
ATOM 1413 C CA . TYR A 1 180 ? 1.667 29.625 37.719 1 92.56 180 TYR A CA 1
ATOM 1414 C C . TYR A 1 180 ? 0.283 29.891 38.312 1 92.56 180 TYR A C 1
ATOM 1416 O O . TYR A 1 180 ? 0.154 30.266 39.469 1 92.56 180 TYR A O 1
ATOM 1424 N N . HIS A 1 181 ? -0.754 29.734 37.406 1 94.75 181 HIS A N 1
ATOM 1425 C CA . HIS A 1 181 ? -2.111 30.031 37.844 1 94.75 181 HIS A CA 1
ATOM 1426 C C . HIS A 1 181 ? -3.057 28.875 37.531 1 94.75 181 HIS A C 1
ATOM 1428 O O . HIS A 1 181 ? -4 29.031 36.75 1 94.75 181 HIS A O 1
ATOM 1434 N N . PRO A 1 182 ? -2.982 27.844 38.125 1 96.25 182 PRO A N 1
ATOM 1435 C CA . PRO A 1 182 ? -3.789 26.672 37.812 1 96.25 182 PRO A CA 1
ATOM 1436 C C . PRO A 1 182 ? -5.273 26.875 38.094 1 96.25 182 PRO A C 1
ATOM 1438 O O . PRO A 1 182 ? -6.125 26.422 37.312 1 96.25 182 PRO A O 1
ATOM 1441 N N . ASP A 1 183 ? -5.676 27.609 39.094 1 96.31 183 ASP A N 1
ATOM 1442 C CA . ASP A 1 183 ? -7.074 27.766 39.5 1 96.31 183 ASP A CA 1
ATOM 1443 C C . ASP A 1 183 ? -7.824 28.641 38.5 1 96.31 183 ASP A C 1
ATOM 1445 O O . ASP A 1 183 ? -8.977 28.359 38.156 1 96.31 183 ASP A O 1
ATOM 1449 N N . LEU A 1 184 ? -7.168 29.641 38.062 1 96.12 184 LEU A N 1
ATOM 1450 C CA . LEU A 1 184 ? -7.816 30.531 37.094 1 96.12 184 LEU A CA 1
ATOM 1451 C C . LEU A 1 184 ? -8 29.828 35.75 1 96.12 184 LEU A C 1
ATOM 1453 O O . LEU A 1 184 ? -9.039 30 35.094 1 96.12 184 LEU A O 1
ATOM 1457 N N . VAL A 1 185 ? -7.02 29.156 35.406 1 96.38 185 VAL A N 1
ATOM 1458 C CA . VAL A 1 185 ? -7.117 28.422 34.156 1 96.38 185 VAL A CA 1
ATOM 1459 C C . VAL A 1 185 ? -8.18 27.328 34.281 1 96.38 185 VAL A C 1
ATOM 1461 O O . VAL A 1 185 ? -8.914 27.062 33.312 1 96.38 185 VAL A O 1
ATOM 1464 N N . GLY A 1 186 ? -8.227 26.625 35.375 1 96.25 186 GLY A N 1
ATOM 1465 C CA . GLY A 1 186 ? -9.281 25.641 35.625 1 96.25 186 GLY A CA 1
ATOM 1466 C C . GLY A 1 186 ? -10.672 26.234 35.5 1 96.25 186 GLY A C 1
ATOM 1467 O O . GLY A 1 186 ? -11.57 25.609 34.938 1 96.25 186 GLY A O 1
ATOM 1468 N N . ALA A 1 187 ? -10.781 27.406 36.031 1 95.38 187 ALA A N 1
ATOM 1469 C CA . ALA A 1 187 ? -12.07 28.094 35.969 1 95.38 187 ALA A CA 1
ATOM 1470 C C . ALA A 1 187 ? -12.398 28.469 34.5 1 95.38 187 ALA A C 1
ATOM 1472 O O . ALA A 1 187 ? -13.555 28.391 34.094 1 95.38 187 ALA A O 1
ATOM 1473 N N . TYR A 1 188 ? -11.422 28.906 33.906 1 94.75 188 TYR A N 1
ATOM 1474 C CA . TYR A 1 188 ? -11.609 29.25 32.5 1 94.75 188 TYR A CA 1
ATOM 1475 C C . TYR A 1 188 ? -12.023 28.016 31.688 1 94.75 188 TYR A C 1
ATOM 1477 O O . TYR A 1 188 ? -12.922 28.094 30.844 1 94.75 188 TYR A O 1
ATOM 1485 N N . PHE A 1 189 ? -11.352 26.984 31.906 1 93.94 189 PHE A N 1
ATOM 1486 C CA . PHE A 1 189 ? -11.641 25.719 31.25 1 93.94 189 PHE A CA 1
ATOM 1487 C C . PHE A 1 189 ? -13.078 25.297 31.5 1 93.94 189 PHE A C 1
ATOM 1489 O O . PHE A 1 189 ? -13.805 24.938 30.562 1 93.94 189 PHE A O 1
ATOM 1496 N N . LYS A 1 190 ? -13.516 25.328 32.656 1 94.69 190 LYS A N 1
ATOM 1497 C CA . LYS A 1 190 ? -14.867 24.969 33.031 1 94.69 190 LYS A CA 1
ATOM 1498 C C . LYS A 1 190 ? -15.898 25.875 32.375 1 94.69 190 LYS A C 1
ATOM 1500 O O . LYS A 1 190 ? -16.906 25.406 31.859 1 94.69 190 LYS A O 1
ATOM 1505 N N . ASN A 1 191 ? -15.633 27.094 32.375 1 92.38 191 ASN A N 1
ATOM 1506 C CA . ASN A 1 191 ? -16.531 28.062 31.75 1 92.38 191 ASN A CA 1
ATOM 1507 C C . ASN A 1 191 ? -16.641 27.844 30.25 1 92.38 191 ASN A C 1
ATOM 1509 O O . ASN A 1 191 ? -17.734 27.953 29.672 1 92.38 191 ASN A O 1
ATOM 1513 N N . ALA A 1 192 ? -15.547 27.688 29.688 1 91 192 ALA A N 1
ATOM 1514 C CA . ALA A 1 192 ? -15.523 27.438 28.25 1 91 192 ALA A CA 1
ATOM 1515 C C . ALA A 1 192 ? -16.344 26.219 27.875 1 91 192 ALA A C 1
ATOM 1517 O O . ALA A 1 192 ? -17.078 26.219 26.875 1 91 192 ALA A O 1
ATOM 1518 N N . LEU A 1 193 ? -16.266 25.188 28.609 1 92.31 193 LEU A N 1
ATOM 1519 C CA . LEU A 1 193 ? -17 23.953 28.359 1 92.31 193 LEU A CA 1
ATOM 1520 C C . LEU A 1 193 ? -18.5 24.141 28.609 1 92.31 193 LEU A C 1
ATOM 1522 O O . LEU A 1 193 ? -19.328 23.594 27.891 1 92.31 193 LEU A O 1
ATOM 1526 N N . GLN A 1 194 ? -18.828 24.844 29.625 1 88.88 194 GLN A N 1
ATOM 1527 C CA . GLN A 1 194 ? -20.219 25.078 30 1 88.88 194 GLN A CA 1
ATOM 1528 C C . GLN A 1 194 ? -20.969 25.812 28.891 1 88.88 194 GLN A C 1
ATOM 1530 O O . GLN A 1 194 ? -22.156 25.578 28.672 1 88.88 194 GLN A O 1
ATOM 1535 N N . HIS A 1 195 ? -20.312 26.609 28.188 1 82.81 195 HIS A N 1
ATOM 1536 C CA . HIS A 1 195 ? -20.984 27.453 27.203 1 82.81 195 HIS A CA 1
ATOM 1537 C C . HIS A 1 195 ? -20.797 26.891 25.781 1 82.81 195 HIS A C 1
ATOM 1539 O O . HIS A 1 195 ? -21.375 27.406 24.828 1 82.81 195 HIS A O 1
ATOM 1545 N N . ALA A 1 196 ? -20.078 25.922 25.719 1 85.31 196 ALA A N 1
ATOM 1546 C CA . ALA A 1 196 ? -19.828 25.328 24.406 1 85.31 196 ALA A CA 1
ATOM 1547 C C . ALA A 1 196 ? -20.938 24.344 24.031 1 85.31 196 ALA A C 1
ATOM 1549 O O . ALA A 1 196 ? -21.531 23.703 24.891 1 85.31 196 ALA A O 1
ATOM 1550 N N . THR A 1 197 ? -21.266 24.328 22.734 1 78.94 197 THR A N 1
ATOM 1551 C CA . THR A 1 197 ? -22.188 23.328 22.203 1 78.94 197 THR A CA 1
ATOM 1552 C C . THR A 1 197 ? -21.547 21.938 22.266 1 78.94 197 THR A C 1
ATOM 1554 O O . THR A 1 197 ? -20.328 21.812 22.484 1 78.94 197 THR A O 1
ATOM 1557 N N . HIS A 1 198 ? -22.312 20.953 22.109 1 75.88 198 HIS A N 1
ATOM 1558 C CA . HIS A 1 198 ? -21.828 19.578 22.234 1 75.88 198 HIS A CA 1
ATOM 1559 C C . HIS A 1 198 ? -20.703 19.297 21.25 1 75.88 198 HIS A C 1
ATOM 1561 O O . HIS A 1 198 ? -19.734 18.594 21.562 1 75.88 198 HIS A O 1
ATOM 1567 N N . ARG A 1 199 ? -20.812 19.844 20.094 1 74.88 199 ARG A N 1
ATOM 1568 C CA . ARG A 1 199 ? -19.797 19.625 19.062 1 74.88 199 ARG A CA 1
ATOM 1569 C C . ARG A 1 199 ? -18.516 20.391 19.391 1 74.88 199 ARG A C 1
ATOM 1571 O O . ARG A 1 199 ? -17.406 19.891 19.156 1 74.88 199 ARG A O 1
ATOM 1578 N N . GLU A 1 200 ? -18.609 21.516 19.953 1 85.06 200 GLU A N 1
ATOM 1579 C CA . GLU A 1 200 ? -17.469 22.391 20.219 1 85.06 200 GLU A CA 1
ATOM 1580 C C . GLU A 1 200 ? -16.719 21.969 21.469 1 85.06 200 GLU A C 1
ATOM 1582 O O . GLU A 1 200 ? -15.562 22.344 21.672 1 85.06 200 GLU A O 1
ATOM 1587 N N . LYS A 1 201 ? -17.406 21.188 22.281 1 87.62 201 LYS A N 1
ATOM 1588 C CA . LYS A 1 201 ? -16.75 20.719 23.5 1 87.62 201 LYS A CA 1
ATOM 1589 C C . LYS A 1 201 ? -15.484 19.922 23.156 1 87.62 201 LYS A C 1
ATOM 1591 O O . LYS A 1 201 ? -14.469 20.031 23.844 1 87.62 201 LYS A O 1
ATOM 1596 N N . THR A 1 202 ? -15.602 19.141 22.109 1 86.69 202 THR A N 1
ATOM 1597 C CA . THR A 1 202 ? -14.445 18.375 21.672 1 86.69 202 THR A CA 1
ATOM 1598 C C . THR A 1 202 ? -13.297 19.297 21.281 1 86.69 202 THR A C 1
ATOM 1600 O O . THR A 1 202 ? -12.141 19.031 21.625 1 86.69 202 THR A O 1
ATOM 1603 N N . ASN A 1 203 ? -13.594 20.422 20.688 1 87.88 203 ASN A N 1
ATOM 1604 C CA . ASN A 1 203 ? -12.562 21.359 20.266 1 87.88 203 ASN A CA 1
ATOM 1605 C C . ASN A 1 203 ? -11.938 22.078 21.453 1 87.88 203 ASN A C 1
ATOM 1607 O O . ASN A 1 203 ? -10.75 22.422 21.422 1 87.88 203 ASN A O 1
ATOM 1611 N N . VAL A 1 204 ? -12.688 22.328 22.438 1 91.56 204 VAL A N 1
ATOM 1612 C CA . VAL A 1 204 ? -12.188 23 23.641 1 91.56 204 VAL A CA 1
ATOM 1613 C C . VAL A 1 204 ? -11.133 22.125 24.328 1 91.56 204 VAL A C 1
ATOM 1615 O O . VAL A 1 204 ? -10.078 22.625 24.734 1 91.56 204 VAL A O 1
ATOM 1618 N N . TRP A 1 205 ? -11.422 20.859 24.391 1 92.19 205 TRP A N 1
ATOM 1619 C CA . TRP A 1 205 ? -10.477 19.922 24.984 1 92.19 205 TRP A CA 1
ATOM 1620 C C . TRP A 1 205 ? -9.164 19.906 24.203 1 92.19 205 TRP A C 1
ATOM 1622 O O . TRP A 1 205 ? -8.086 19.875 24.812 1 92.19 205 TRP A O 1
ATOM 1632 N N . TRP A 1 206 ? -9.266 20.047 22.922 1 89.12 206 TRP A N 1
ATOM 1633 C CA . TRP A 1 206 ? -8.062 20.031 22.094 1 89.12 206 TRP A CA 1
ATOM 1634 C C . TRP A 1 206 ? -7.266 21.328 22.281 1 89.12 206 TRP A C 1
ATOM 1636 O O . TRP A 1 206 ? -6.043 21.297 22.438 1 89.12 206 TRP A O 1
ATOM 1646 N N . THR A 1 207 ? -7.918 22.422 22.234 1 90.69 207 THR A N 1
ATOM 1647 C CA . THR A 1 207 ? -7.262 23.719 22.344 1 90.69 207 THR A CA 1
ATOM 1648 C C . THR A 1 207 ? -6.543 23.844 23.688 1 90.69 207 THR A C 1
ATOM 1650 O O . THR A 1 207 ? -5.449 24.406 23.766 1 90.69 207 THR A O 1
ATOM 1653 N N . LEU A 1 208 ? -7.098 23.266 24.766 1 94.56 208 LEU A N 1
ATOM 1654 C CA . LEU A 1 208 ? -6.531 23.391 26.094 1 94.56 208 LEU A CA 1
ATOM 1655 C C . LEU A 1 208 ? -5.836 22.109 26.531 1 94.56 208 LEU A C 1
ATOM 1657 O O . LEU A 1 208 ? -5.77 21.812 27.719 1 94.56 208 LEU A O 1
ATOM 1661 N N . SER A 1 209 ? -5.406 21.328 25.594 1 93.75 209 SER A N 1
ATOM 1662 C CA . SER A 1 209 ? -4.797 20.031 25.875 1 93.75 209 SER A CA 1
ATOM 1663 C C . SER A 1 209 ? -3.588 20.172 26.797 1 93.75 209 SER A C 1
ATOM 1665 O O . SER A 1 209 ? -3.422 19.406 27.734 1 93.75 209 SER A O 1
ATOM 1667 N N . SER A 1 210 ? -2.678 21.203 26.547 1 94.38 210 SER A N 1
ATOM 1668 C CA . SER A 1 210 ? -1.495 21.391 27.375 1 94.38 210 SER A CA 1
ATOM 1669 C C . SER A 1 210 ? -1.878 21.828 28.781 1 94.38 210 SER A C 1
ATOM 1671 O O . SER A 1 210 ? -1.202 21.484 29.75 1 94.38 210 SER A O 1
ATOM 1673 N N . ALA A 1 211 ? -2.906 22.594 28.875 1 95.75 211 ALA A N 1
ATOM 1674 C CA . ALA A 1 211 ? -3.396 23 30.188 1 95.75 211 ALA A CA 1
ATOM 1675 C C . ALA A 1 211 ? -3.934 21.812 30.969 1 95.75 211 ALA A C 1
ATOM 1677 O O . ALA A 1 211 ? -3.684 21.688 32.188 1 95.75 211 ALA A O 1
ATOM 1678 N N . VAL A 1 212 ? -4.621 21 30.281 1 95.69 212 VAL A N 1
ATOM 1679 C CA . VAL A 1 212 ? -5.211 19.828 30.906 1 95.69 212 VAL A CA 1
ATOM 1680 C C . VAL A 1 212 ? -4.105 18.906 31.438 1 95.69 212 VAL A C 1
ATOM 1682 O O . VAL A 1 212 ? -4.254 18.297 32.5 1 95.69 212 VAL A O 1
ATOM 1685 N N . GLU A 1 213 ? -3.076 18.844 30.75 1 95 213 GLU A N 1
ATOM 1686 C CA . GLU A 1 213 ? -1.949 18.016 31.188 1 95 213 GLU A CA 1
ATOM 1687 C C . GLU A 1 213 ? -1.413 18.484 32.531 1 95 213 GLU A C 1
ATOM 1689 O O . GLU A 1 213 ? -1.181 17.672 33.438 1 95 213 GLU A O 1
ATOM 1694 N N . ILE A 1 214 ? -1.22 19.734 32.75 1 96.31 214 ILE A N 1
ATOM 1695 C CA . ILE A 1 214 ? -0.693 20.297 34 1 96.31 214 ILE A CA 1
ATOM 1696 C C . ILE A 1 214 ? -1.774 20.266 35.062 1 96.31 214 ILE A C 1
ATOM 1698 O O . ILE A 1 214 ? -1.496 19.969 36.219 1 96.31 214 ILE A O 1
ATOM 1702 N N . LEU A 1 215 ? -2.975 20.578 34.688 1 97.06 215 LEU A N 1
ATOM 1703 C CA . LEU A 1 215 ? -4.082 20.594 35.656 1 97.06 215 LEU A CA 1
ATOM 1704 C C . LEU A 1 215 ? -4.336 19.188 36.219 1 97.06 215 LEU A C 1
ATOM 1706 O O . LEU A 1 215 ? -4.77 19.047 37.344 1 97.06 215 LEU A O 1
ATOM 1710 N N . SER A 1 216 ? -4.113 18.203 35.469 1 96.44 216 SER A N 1
ATOM 1711 C CA . SER A 1 216 ? -4.324 16.828 35.938 1 96.44 216 SER A CA 1
ATOM 1712 C C . SER A 1 216 ? -3.41 16.484 37.094 1 96.44 216 SER A C 1
ATOM 1714 O O . SER A 1 216 ? -3.77 15.688 37.969 1 96.44 216 SER A O 1
ATOM 1716 N N . VAL A 1 217 ? -2.281 17.078 37.156 1 95.44 217 VAL A N 1
ATOM 1717 C CA . VAL A 1 217 ? -1.338 16.828 38.25 1 95.44 217 VAL A CA 1
ATOM 1718 C C . VAL A 1 217 ? -1.632 17.781 39.406 1 95.44 217 VAL A C 1
ATOM 1720 O O . VAL A 1 217 ? -1.701 17.359 40.562 1 95.44 217 VAL A O 1
ATOM 1723 N N . SER A 1 218 ? -1.937 19.047 39.094 1 95.75 218 SER A N 1
ATOM 1724 C CA . SER A 1 218 ? -2.051 20.078 40.125 1 95.75 218 SER A CA 1
ATOM 1725 C C . SER A 1 218 ? -3.469 20.156 40.656 1 95.75 218 SER A C 1
ATOM 1727 O O . SER A 1 218 ? -3.66 20.328 41.875 1 95.75 218 SER A O 1
ATOM 1729 N N . ARG A 1 219 ? -4.492 20.078 39.812 1 97.25 219 ARG A N 1
ATOM 1730 C CA . ARG A 1 219 ? -5.891 20.172 40.219 1 97.25 219 ARG A CA 1
ATOM 1731 C C . ARG A 1 219 ? -6.723 19.062 39.562 1 97.25 219 ARG A C 1
ATOM 1733 O O . ARG A 1 219 ? -7.645 19.359 38.781 1 97.25 219 ARG A O 1
ATOM 1740 N N . PRO A 1 220 ? -6.52 17.906 39.875 1 96.88 220 PRO A N 1
ATOM 1741 C CA . PRO A 1 220 ? -7.211 16.797 39.219 1 96.88 220 PRO A CA 1
ATOM 1742 C C . PRO A 1 220 ? -8.727 16.844 39.406 1 96.88 220 PRO A C 1
ATOM 1744 O O . PRO A 1 220 ? -9.477 16.438 38.5 1 96.88 220 PRO A O 1
ATOM 1747 N N . ALA A 1 221 ? -9.234 17.344 40.438 1 95.94 221 ALA A N 1
ATOM 1748 C CA . ALA A 1 221 ? -10.664 17.406 40.719 1 95.94 221 ALA A CA 1
ATOM 1749 C C . ALA A 1 221 ? -11.391 18.266 39.688 1 95.94 221 ALA A C 1
ATOM 1751 O O . ALA A 1 221 ? -12.516 17.953 39.281 1 95.94 221 ALA A O 1
ATOM 1752 N N . THR A 1 222 ? -10.75 19.344 39.312 1 95.94 222 THR A N 1
ATOM 1753 C CA . THR A 1 222 ? -11.352 20.25 38.344 1 95.94 222 THR A CA 1
ATOM 1754 C C . THR A 1 222 ? -11.484 19.562 36.969 1 95.94 222 THR A C 1
ATOM 1756 O O . THR A 1 222 ? -12.508 19.672 36.312 1 95.94 222 THR A O 1
ATOM 1759 N N . VAL A 1 223 ? -10.477 18.875 36.594 1 96.5 223 VAL A N 1
ATOM 1760 C CA . VAL A 1 223 ? -10.461 18.188 35.312 1 96.5 223 VAL A CA 1
ATOM 1761 C C . VAL A 1 223 ? -11.539 17.109 35.281 1 96.5 223 VAL A C 1
ATOM 1763 O O . VAL A 1 223 ? -12.273 16.969 34.312 1 96.5 223 VAL A O 1
ATOM 1766 N N . LEU A 1 224 ? -11.664 16.344 36.344 1 96.38 224 LEU A N 1
ATOM 1767 C CA . LEU A 1 224 ? -12.648 15.258 36.406 1 96.38 224 LEU A CA 1
ATOM 1768 C C . LEU A 1 224 ? -14.062 15.82 36.438 1 96.38 224 LEU A C 1
ATOM 1770 O O . LEU A 1 224 ? -14.977 15.25 35.844 1 96.38 224 LEU A O 1
ATOM 1774 N N . GLU A 1 225 ? -14.234 16.859 37.125 1 95.19 225 GLU A N 1
ATOM 1775 C CA . GLU A 1 225 ? -15.547 17.5 37.125 1 95.19 225 GLU A CA 1
ATOM 1776 C C . GLU A 1 225 ? -15.961 17.938 35.719 1 95.19 225 GLU A C 1
ATOM 1778 O O . GLU A 1 225 ? -17.094 17.719 35.312 1 95.19 225 GLU A O 1
ATOM 1783 N N . CYS A 1 226 ? -15.031 18.562 35.094 1 94.94 226 CYS A N 1
ATOM 1784 C CA . CYS A 1 226 ? -15.305 19.016 33.719 1 94.94 226 CYS A CA 1
ATOM 1785 C C . CYS A 1 226 ? -15.578 17.844 32.812 1 94.94 226 CYS A C 1
ATOM 1787 O O . CYS A 1 226 ? -16.438 17.922 31.922 1 94.94 226 CYS A O 1
ATOM 1789 N N . ALA A 1 227 ? -14.867 16.797 32.938 1 94.31 227 ALA A N 1
ATOM 1790 C CA . ALA A 1 227 ? -15.047 15.609 32.125 1 94.31 227 ALA A CA 1
ATOM 1791 C C . ALA A 1 227 ? -16.406 14.969 32.375 1 94.31 227 ALA A C 1
ATOM 1793 O O . ALA A 1 227 ? -17.078 14.531 31.422 1 94.31 227 ALA A O 1
ATOM 1794 N N . LEU A 1 228 ? -16.891 14.891 33.562 1 93.81 228 LEU A N 1
ATOM 1795 C CA . LEU A 1 228 ? -18.125 14.211 33.938 1 93.81 228 LEU A CA 1
ATOM 1796 C C . LEU A 1 228 ? -19.344 15.078 33.594 1 93.81 228 LEU A C 1
ATOM 1798 O O . LEU A 1 228 ? -20.344 14.57 33.125 1 93.81 228 LEU A O 1
ATOM 1802 N N . LYS A 1 229 ? -19.141 16.328 33.75 1 90.38 229 LYS A N 1
ATOM 1803 C CA . LYS A 1 229 ? -20.312 17.188 33.625 1 90.38 229 LYS A CA 1
ATOM 1804 C C . LYS A 1 229 ? -20.375 17.812 32.219 1 90.38 229 LYS A C 1
ATOM 1806 O O . LYS A 1 229 ? -21.453 18.047 31.688 1 90.38 229 LYS A O 1
ATOM 1811 N N . PHE A 1 230 ? -19.266 18.125 31.719 1 89 230 PHE A N 1
ATOM 1812 C CA . PHE A 1 230 ? -19.297 18.953 30.516 1 89 230 PHE A CA 1
ATOM 1813 C C . PHE A 1 230 ? -18.547 18.266 29.375 1 89 230 PHE A C 1
ATOM 1815 O O . PHE A 1 230 ? -18.328 18.859 28.312 1 89 230 PHE A O 1
ATOM 1822 N N . GLY A 1 231 ? -18.031 17.156 29.547 1 83.75 231 GLY A N 1
ATOM 1823 C CA . GLY A 1 231 ? -17.312 16.453 28.5 1 83.75 231 GLY A CA 1
ATOM 1824 C C . GLY A 1 231 ? -18.219 15.742 27.531 1 83.75 231 GLY A C 1
ATOM 1825 O O . GLY A 1 231 ? -19.438 15.68 27.734 1 83.75 231 GLY A O 1
ATOM 1826 N N . PRO A 1 232 ? -17.578 15.32 26.406 1 82.62 232 PRO A N 1
ATOM 1827 C CA . PRO A 1 232 ? -18.359 14.477 25.5 1 82.62 232 PRO A CA 1
ATOM 1828 C C . PRO A 1 232 ? -18.891 13.211 26.172 1 82.62 232 PRO A C 1
ATOM 1830 O O . PRO A 1 232 ? -18.156 12.57 26.938 1 82.62 232 PRO A O 1
ATOM 1833 N N . THR A 1 233 ? -20.047 12.93 25.969 1 77.25 233 THR A N 1
ATOM 1834 C CA . THR A 1 233 ? -20.688 11.852 26.703 1 77.25 233 THR A CA 1
ATOM 1835 C C . THR A 1 233 ? -20.484 10.516 26 1 77.25 233 THR A C 1
ATOM 1837 O O . THR A 1 233 ? -20.516 9.461 26.641 1 77.25 233 THR A O 1
ATOM 1840 N N . ASP A 1 234 ? -20.219 10.531 24.734 1 81.31 234 ASP A N 1
ATOM 1841 C CA . ASP A 1 234 ? -20.219 9.281 23.984 1 81.31 234 ASP A CA 1
ATOM 1842 C C . ASP A 1 234 ? -18.797 8.742 23.828 1 81.31 234 ASP A C 1
ATOM 1844 O O . ASP A 1 234 ? -18.609 7.602 23.391 1 81.31 234 ASP A O 1
ATOM 1848 N N . THR A 1 235 ? -17.781 9.578 24.109 1 86.88 235 THR A N 1
ATOM 1849 C CA . THR A 1 235 ? -16.406 9.133 23.953 1 86.88 235 THR A CA 1
ATOM 1850 C C . THR A 1 235 ? -15.523 9.719 25.047 1 86.88 235 THR A C 1
ATOM 1852 O O . THR A 1 235 ? -15.906 10.68 25.719 1 86.88 235 THR A O 1
ATOM 1855 N N . ILE A 1 236 ? -14.5 8.992 25.328 1 91.94 236 ILE A N 1
ATOM 1856 C CA . ILE A 1 236 ? -13.438 9.562 26.156 1 91.94 236 ILE A CA 1
ATOM 1857 C C . ILE A 1 236 ? -12.445 10.32 25.281 1 91.94 236 ILE A C 1
ATOM 1859 O O . ILE A 1 236 ? -11.75 9.719 24.453 1 91.94 236 ILE A O 1
ATOM 1863 N N . HIS A 1 237 ? -12.523 11.57 25.5 1 91.94 237 HIS A N 1
ATOM 1864 C CA . HIS A 1 237 ? -11.688 12.414 24.641 1 91.94 237 HIS A CA 1
ATOM 1865 C C . HIS A 1 237 ? -10.227 11.984 24.703 1 91.94 237 HIS A C 1
ATOM 1867 O O . HIS A 1 237 ? -9.719 11.648 25.781 1 91.94 237 HIS A O 1
ATOM 1873 N N . PRO A 1 238 ? -9.555 12 23.641 1 92.25 238 PRO A N 1
ATOM 1874 C CA . PRO A 1 238 ? -8.164 11.539 23.609 1 92.25 238 PRO A CA 1
ATOM 1875 C C . PRO A 1 238 ? -7.258 12.312 24.562 1 92.25 238 PRO A C 1
ATOM 1877 O O . PRO A 1 238 ? -6.336 11.742 25.141 1 92.25 238 PRO A O 1
ATOM 1880 N N . VAL A 1 239 ? -7.406 13.594 24.719 1 94.12 239 VAL A N 1
ATOM 1881 C CA . VAL A 1 239 ? -6.617 14.406 25.641 1 94.12 239 VAL A CA 1
ATOM 1882 C C . VAL A 1 239 ? -6.793 13.891 27.062 1 94.12 239 VAL A C 1
ATOM 1884 O O . VAL A 1 239 ? -5.824 13.797 27.828 1 94.12 239 VAL A O 1
ATOM 1887 N N . LEU A 1 240 ? -7.996 13.539 27.438 1 94.12 240 LEU A N 1
ATOM 1888 C CA . LEU A 1 240 ? -8.305 12.984 28.75 1 94.12 240 LEU A CA 1
ATOM 1889 C C . LEU A 1 240 ? -7.746 11.57 28.891 1 94.12 240 LEU A C 1
ATOM 1891 O O . LEU A 1 240 ? -7.23 11.211 29.953 1 94.12 240 LEU A O 1
ATOM 1895 N N . LYS A 1 241 ? -7.898 10.805 27.859 1 93.69 241 LYS A N 1
ATOM 1896 C CA . LYS A 1 241 ? -7.441 9.414 27.828 1 93.69 241 LYS A CA 1
ATOM 1897 C C . LYS A 1 241 ? -5.965 9.32 28.203 1 93.69 241 LYS A C 1
ATOM 1899 O O . LYS A 1 241 ? -5.566 8.422 28.953 1 93.69 241 LYS A O 1
ATOM 1904 N N . GLN A 1 242 ? -5.152 10.227 27.812 1 93.62 242 GLN A N 1
ATOM 1905 C CA . GLN A 1 242 ? -3.717 10.234 28.078 1 93.62 242 GLN A CA 1
ATOM 1906 C C . GLN A 1 242 ? -3.426 10.547 29.547 1 93.62 242 GLN A C 1
ATOM 1908 O O . GLN A 1 242 ? -2.373 10.172 30.062 1 93.62 242 GLN A O 1
ATOM 1913 N N . GLN A 1 243 ? -4.316 11.203 30.234 1 95.44 243 GLN A N 1
ATOM 1914 C CA . GLN A 1 243 ? -4.07 11.672 31.594 1 95.44 243 GLN A CA 1
ATOM 1915 C C . GLN A 1 243 ? -4.766 10.781 32.625 1 95.44 243 GLN A C 1
ATOM 1917 O O . GLN A 1 243 ? -4.668 11.016 33.812 1 95.44 243 GLN A O 1
ATOM 1922 N N . LEU A 1 244 ? -5.41 9.805 32.188 1 95.69 244 LEU A N 1
ATOM 1923 C CA . LEU A 1 244 ? -6.219 8.992 33.094 1 95.69 244 LEU A CA 1
ATOM 1924 C C . LEU A 1 244 ? -5.344 8.266 34.125 1 95.69 244 LEU A C 1
ATOM 1926 O O . LEU A 1 244 ? -5.789 7.984 35.219 1 95.69 244 LEU A O 1
ATOM 1930 N N . GLY A 1 245 ? -4.129 7.934 33.781 1 94.12 245 GLY A N 1
ATOM 1931 C CA . GLY A 1 245 ? -3.219 7.309 34.719 1 94.12 245 GLY A CA 1
ATOM 1932 C C . GLY A 1 245 ? -2.934 8.172 35.938 1 94.12 245 GLY A C 1
ATOM 1933 O O . GLY A 1 245 ? -2.836 7.664 37.062 1 94.12 245 GLY A O 1
ATOM 1934 N N . ILE A 1 246 ? -2.869 9.422 35.75 1 95.81 246 ILE A N 1
ATOM 1935 C CA . ILE A 1 246 ? -2.619 10.367 36.844 1 95.81 246 ILE A CA 1
ATOM 1936 C C . ILE A 1 246 ? -3.92 10.656 37.562 1 95.81 246 ILE A C 1
ATOM 1938 O O . ILE A 1 246 ? -3.939 10.711 38.812 1 95.81 246 ILE A O 1
ATOM 1942 N N . LEU A 1 247 ? -4.969 10.742 36.906 1 97.06 247 LEU A N 1
ATOM 1943 C CA . LEU A 1 247 ? -6.25 11.148 37.469 1 97.06 247 LEU A CA 1
ATOM 1944 C C . LEU A 1 247 ? -6.828 10.055 38.375 1 97.06 247 LEU A C 1
ATOM 1946 O O . LEU A 1 247 ? -7.52 10.336 39.344 1 97.06 247 LEU A O 1
ATOM 1950 N N . ILE A 1 248 ? -6.547 8.82 38 1 96.44 248 ILE A N 1
ATOM 1951 C CA . ILE A 1 248 ? -7.066 7.711 38.812 1 96.44 248 ILE A CA 1
ATOM 1952 C C . ILE A 1 248 ? -6.441 7.742 40.188 1 96.44 248 ILE A C 1
ATOM 1954 O O . ILE A 1 248 ? -7.07 7.328 41.188 1 96.44 248 ILE A O 1
ATOM 1958 N N . GLN A 1 249 ? -5.254 8.25 40.281 1 94.88 249 GLN A N 1
ATOM 1959 C CA . GLN A 1 249 ? -4.586 8.352 41.562 1 94.88 249 GLN A CA 1
ATOM 1960 C C . GLN A 1 249 ? -5.246 9.398 42.469 1 94.88 249 GLN A C 1
ATOM 1962 O O . GLN A 1 249 ? -5.242 9.273 43.688 1 94.88 249 GLN A O 1
ATOM 1967 N N . ALA A 1 250 ? -5.801 10.383 41.812 1 95.5 250 ALA A N 1
ATOM 1968 C CA . ALA A 1 250 ? -6.449 11.469 42.531 1 95.5 250 ALA A CA 1
ATOM 1969 C C . ALA A 1 250 ? -7.852 11.062 43 1 95.5 250 ALA A C 1
ATOM 1971 O O . ALA A 1 250 ? -8.242 11.312 44.125 1 95.5 250 ALA A O 1
ATOM 1972 N N . SER A 1 251 ? -8.656 10.516 42.062 1 96.5 251 SER A N 1
ATOM 1973 C CA . SER A 1 251 ? -10.008 10.086 42.406 1 96.5 251 SER A CA 1
ATOM 1974 C C . SER A 1 251 ? -10.422 8.859 41.594 1 96.5 251 SER A C 1
ATOM 1976 O O . SER A 1 251 ? -11 8.992 40.5 1 96.5 251 SER A O 1
ATOM 1978 N N . PRO A 1 252 ? -10.297 7.766 42.156 1 96.88 252 PRO A N 1
ATOM 1979 C CA . PRO A 1 252 ? -10.68 6.547 41.438 1 96.88 252 PRO A CA 1
ATOM 1980 C C . PRO A 1 252 ? -12.18 6.465 41.188 1 96.88 252 PRO A C 1
ATOM 1982 O O . PRO A 1 252 ? -12.602 5.957 40.125 1 96.88 252 PRO A O 1
ATOM 1985 N N . GLU A 1 253 ? -12.953 7.043 41.938 1 96.12 253 GLU A N 1
ATOM 1986 C CA . GLU A 1 253 ? -14.406 6.961 41.812 1 96.12 253 GLU A CA 1
ATOM 1987 C C . GLU A 1 253 ? -14.898 7.754 40.625 1 96.12 253 GLU A C 1
ATOM 1989 O O . GLU A 1 253 ? -15.766 7.289 39.875 1 96.12 253 GLU A O 1
ATOM 1994 N N . ASP A 1 254 ? -14.344 8.891 40.5 1 95.69 254 ASP A N 1
ATOM 1995 C CA . ASP A 1 254 ? -14.75 9.734 39.375 1 95.69 254 ASP A CA 1
ATOM 1996 C C . ASP A 1 254 ? -14.32 9.125 38.062 1 95.69 254 ASP A C 1
ATOM 1998 O O . ASP A 1 254 ? -15.055 9.195 37.062 1 95.69 254 ASP A O 1
ATOM 2002 N N . VAL A 1 255 ? -13.172 8.57 38.062 1 96.12 255 VAL A N 1
ATOM 2003 C CA . VAL A 1 255 ? -12.688 7.93 36.844 1 96.12 255 VAL A CA 1
ATOM 2004 C C . VAL A 1 255 ? -13.555 6.715 36.531 1 96.12 255 VAL A C 1
ATOM 2006 O O . VAL A 1 255 ? -13.867 6.465 35.375 1 96.12 255 VAL A O 1
ATOM 2009 N N . PHE A 1 256 ? -13.945 5.977 37.531 1 96.19 256 PHE A N 1
ATOM 2010 C CA . PHE A 1 256 ? -14.836 4.832 37.344 1 96.19 256 PHE A CA 1
ATOM 2011 C C . PHE A 1 256 ? -16.172 5.266 36.781 1 96.19 256 PHE A C 1
ATOM 2013 O O . PHE A 1 256 ? -16.703 4.617 35.875 1 96.19 256 PHE A O 1
ATOM 2020 N N . GLU A 1 257 ? -16.641 6.301 37.25 1 94.62 257 GLU A N 1
ATOM 2021 C CA . GLU A 1 257 ? -17.906 6.832 36.75 1 94.62 257 GLU A CA 1
ATOM 2022 C C . GLU A 1 257 ? -17.797 7.262 35.281 1 94.62 257 GLU A C 1
ATOM 2024 O O . GLU A 1 257 ? -18.703 7.035 34.469 1 94.62 257 GLU A O 1
ATOM 2029 N N . LEU A 1 258 ? -16.734 7.836 34.969 1 92.81 258 LEU A N 1
ATOM 2030 C CA . LEU A 1 258 ? -16.469 8.281 33.625 1 92.81 258 LEU A CA 1
ATOM 2031 C C . LEU A 1 258 ? -16.469 7.102 32.656 1 92.81 258 LEU A C 1
ATOM 2033 O O . LEU A 1 258 ? -16.984 7.203 31.531 1 92.81 258 LEU A O 1
ATOM 2037 N N . LEU A 1 259 ? -15.922 5.977 33.062 1 93.31 259 LEU A N 1
ATOM 2038 C CA . LEU A 1 259 ? -15.758 4.812 32.188 1 93.31 259 LEU A CA 1
ATOM 2039 C C . LEU A 1 259 ? -17.047 4.016 32.094 1 93.31 259 LEU A C 1
ATOM 2041 O O . LEU A 1 259 ? -17.266 3.287 31.125 1 93.31 259 LEU A O 1
ATOM 2045 N N . THR A 1 260 ? -17.969 4.07 33.094 1 92.62 260 THR A N 1
ATOM 2046 C CA . THR A 1 260 ? -19.109 3.16 33.156 1 92.62 260 THR A CA 1
ATOM 2047 C C . THR A 1 260 ? -20.406 3.891 32.844 1 92.62 260 THR A C 1
ATOM 2049 O O . THR A 1 260 ? -21.484 3.287 32.812 1 92.62 260 THR A O 1
ATOM 2052 N N . ARG A 1 261 ? -20.312 5.133 32.562 1 88.62 261 ARG A N 1
ATOM 2053 C CA . ARG A 1 261 ? -21.547 5.852 32.219 1 88.62 261 ARG A CA 1
ATOM 2054 C C . ARG A 1 261 ? -22.203 5.277 30.969 1 88.62 261 ARG A C 1
ATOM 2056 O O . ARG A 1 261 ? -21.516 4.727 30.109 1 88.62 261 ARG A O 1
ATOM 2063 N N . GLU A 1 262 ? -23.438 5.34 30.812 1 81.31 262 GLU A N 1
ATOM 2064 C CA . GLU A 1 262 ? -24.234 4.68 29.781 1 81.31 262 GLU A CA 1
ATOM 2065 C C . GLU A 1 262 ? -23.844 5.16 28.391 1 81.31 262 GLU A C 1
ATOM 2067 O O . GLU A 1 262 ? -23.797 4.371 27.453 1 81.31 262 GLU A O 1
ATOM 2072 N N . GLU A 1 263 ? -23.516 6.383 28.312 1 82.31 263 GLU A N 1
ATOM 2073 C CA . GLU A 1 263 ? -23.219 6.965 27.016 1 82.31 263 GLU A CA 1
ATOM 2074 C C . GLU A 1 263 ? -21.875 6.5 26.484 1 82.31 263 GLU A C 1
ATOM 2076 O O . GLU A 1 263 ? -21.641 6.48 25.266 1 82.31 263 GLU A O 1
ATOM 2081 N N . THR A 1 264 ? -21.031 6.109 27.469 1 88 264 THR A N 1
ATOM 2082 C CA . THR A 1 264 ? -19.672 5.742 27.062 1 88 264 THR A CA 1
ATOM 2083 C C . THR A 1 264 ? -19.562 4.242 26.828 1 88 264 THR A C 1
ATOM 2085 O O . THR A 1 264 ? -18.469 3.723 26.578 1 88 264 THR A O 1
ATOM 2088 N N . ARG A 1 265 ? -20.656 3.559 26.984 1 85.62 265 ARG A N 1
ATOM 2089 C CA . ARG A 1 265 ? -20.641 2.105 26.859 1 85.62 265 ARG A CA 1
ATOM 2090 C C . ARG A 1 265 ? -20.141 1.68 25.469 1 85.62 265 ARG A C 1
ATOM 2092 O O . ARG A 1 265 ? -19.344 0.753 25.359 1 85.62 265 ARG A O 1
ATOM 2099 N N . GLY A 1 266 ? -20.719 2.357 24.469 1 83.88 266 GLY A N 1
ATOM 2100 C CA . GLY A 1 266 ? -20.281 2.041 23.125 1 83.88 266 GLY A CA 1
ATOM 2101 C C . GLY A 1 266 ? -18.781 2.205 22.938 1 83.88 266 GLY A C 1
ATOM 2102 O O . GLY A 1 266 ? -18.125 1.362 22.312 1 83.88 266 GLY A O 1
ATOM 2103 N N . TYR A 1 267 ? -18.203 3.246 23.516 1 88.81 267 TYR A N 1
ATOM 2104 C CA . TYR A 1 267 ? -16.766 3.514 23.438 1 88.81 267 TYR A CA 1
ATOM 2105 C C . TYR A 1 267 ? -15.969 2.438 24.156 1 88.81 267 TYR A C 1
ATOM 2107 O O . TYR A 1 267 ? -14.945 1.971 23.656 1 88.81 267 TYR A O 1
ATOM 2115 N N . LEU A 1 268 ? -16.391 2.029 25.328 1 91.38 268 LEU A N 1
ATOM 2116 C CA . LEU A 1 268 ? -15.703 1.02 26.141 1 91.38 268 LEU A CA 1
ATOM 2117 C C . LEU A 1 268 ? -15.664 -0.32 25.406 1 91.38 268 LEU A C 1
ATOM 2119 O O . LEU A 1 268 ? -14.656 -1.025 25.453 1 91.38 268 LEU A O 1
ATOM 2123 N N . LEU A 1 269 ? -16.75 -0.602 24.75 1 89.12 269 LEU A N 1
ATOM 2124 C CA . LEU A 1 269 ? -16.828 -1.864 24.016 1 89.12 269 LEU A CA 1
ATOM 2125 C C . LEU A 1 269 ? -15.93 -1.851 22.797 1 89.12 269 LEU A C 1
ATOM 2127 O O . LEU A 1 269 ? -15.352 -2.877 22.438 1 89.12 269 LEU A O 1
ATOM 2131 N N . SER A 1 270 ? -15.859 -0.712 22.172 1 90.19 270 SER A N 1
ATOM 2132 C CA . SER A 1 270 ? -15.062 -0.611 20.938 1 90.19 270 SER A CA 1
ATOM 2133 C C . SER A 1 270 ? -13.586 -0.441 21.266 1 90.19 270 SER A C 1
ATOM 2135 O O . SER A 1 270 ? -12.734 -1.048 20.609 1 90.19 270 SER A O 1
ATOM 2137 N N . GLN A 1 271 ? -13.164 0.351 22.359 1 92.44 271 GLN A N 1
ATOM 2138 C CA . GLN A 1 271 ? -11.773 0.708 22.609 1 92.44 271 GLN A CA 1
ATOM 2139 C C . GLN A 1 271 ? -11.242 -0.013 23.844 1 92.44 271 GLN A C 1
ATOM 2141 O O . GLN A 1 271 ? -10.031 -0.113 24.031 1 92.44 271 GLN A O 1
ATOM 2146 N N . GLY A 1 272 ? -12.031 -0.592 24.688 1 94.25 272 GLY A N 1
ATOM 2147 C CA . GLY A 1 272 ? -11.586 -1.223 25.922 1 94.25 272 GLY A CA 1
ATOM 2148 C C . GLY A 1 272 ? -11.164 -0.225 26.984 1 94.25 272 GLY A C 1
ATOM 2149 O O . GLY A 1 272 ? -11.43 0.972 26.859 1 94.25 272 GLY A O 1
ATOM 2150 N N . VAL A 1 273 ? -10.609 -0.714 28.078 1 95.44 273 VAL A N 1
ATOM 2151 C CA . VAL A 1 273 ? -10.117 0.131 29.156 1 95.44 273 VAL A CA 1
ATOM 2152 C C . VAL A 1 273 ? -8.781 0.764 28.766 1 95.44 273 VAL A C 1
ATOM 2154 O O . VAL A 1 273 ? -7.891 0.079 28.266 1 95.44 273 VAL A O 1
ATOM 2157 N N . PRO A 1 274 ? -8.734 2.064 28.875 1 94.69 274 PRO A N 1
ATOM 2158 C CA . PRO A 1 274 ? -7.504 2.75 28.469 1 94.69 274 PRO A CA 1
ATOM 2159 C C . PRO A 1 274 ? -6.266 2.221 29.188 1 94.69 274 PRO A C 1
ATOM 2161 O O . PRO A 1 274 ? -6.336 1.865 30.359 1 94.69 274 PRO A O 1
ATOM 2164 N N . ALA A 1 275 ? -5.086 2.234 28.594 1 94.12 275 ALA A N 1
ATOM 2165 C CA . ALA A 1 275 ? -3.828 1.672 29.078 1 94.12 275 ALA A CA 1
ATOM 2166 C C . ALA A 1 275 ? -3.375 2.365 30.359 1 94.12 275 ALA A C 1
ATOM 2168 O O . ALA A 1 275 ? -2.814 1.727 31.25 1 94.12 275 ALA A O 1
ATOM 2169 N N . GLY A 1 276 ? -3.539 3.67 30.453 1 94.19 276 GLY A N 1
ATOM 2170 C CA . GLY A 1 276 ? -3.156 4.406 31.656 1 94.19 276 GLY A CA 1
ATOM 2171 C C . GLY A 1 276 ? -3.83 3.896 32.906 1 94.19 276 GLY A C 1
ATOM 2172 O O . GLY A 1 276 ? -3.215 3.854 33.969 1 94.19 276 GLY A O 1
ATOM 2173 N N . VAL A 1 277 ? -5.039 3.473 32.75 1 95.75 277 VAL A N 1
ATOM 2174 C CA . VAL A 1 277 ? -5.797 2.938 33.875 1 95.75 277 VAL A CA 1
ATOM 2175 C C . VAL A 1 277 ? -5.328 1.519 34.188 1 95.75 277 VAL A C 1
ATOM 2177 O O . VAL A 1 277 ? -5.188 1.147 35.375 1 95.75 277 VAL A O 1
ATOM 2180 N N . LEU A 1 278 ? -5.004 0.778 33.188 1 95.31 278 LEU A N 1
ATOM 2181 C CA . LEU A 1 278 ? -4.562 -0.601 33.344 1 95.31 278 LEU A CA 1
ATOM 2182 C C . LEU A 1 278 ? -3.211 -0.651 34.062 1 95.31 278 LEU A C 1
ATOM 2184 O O . LEU A 1 278 ? -2.979 -1.525 34.906 1 95.31 278 LEU A O 1
ATOM 2188 N N . LYS A 1 279 ? -2.373 0.272 33.781 1 93.88 279 LYS A N 1
ATOM 2189 C CA . LYS A 1 279 ? -1.064 0.336 34.406 1 93.88 279 LYS A CA 1
ATOM 2190 C C . LYS A 1 279 ? -1.196 0.684 35.906 1 93.88 279 LYS A C 1
ATOM 2192 O O . LYS A 1 279 ? -0.351 0.301 36.719 1 93.88 279 LYS A O 1
ATOM 2197 N N . LYS A 1 280 ? -2.287 1.406 36.281 1 95.38 280 LYS A N 1
ATOM 2198 C CA . LYS A 1 280 ? -2.551 1.795 37.656 1 95.38 280 LYS A CA 1
ATOM 2199 C C . LYS A 1 280 ? -3.709 0.991 38.25 1 95.38 280 LYS A C 1
ATOM 2201 O O . LYS A 1 280 ? -4.617 1.556 38.875 1 95.38 280 LYS A O 1
ATOM 2206 N N . ARG A 1 281 ? -3.645 -0.237 38.125 1 93.56 281 ARG A N 1
ATOM 2207 C CA . ARG A 1 281 ? -4.734 -1.149 38.438 1 93.56 281 ARG A CA 1
ATOM 2208 C C . ARG A 1 281 ? -5.004 -1.158 39.938 1 93.56 281 ARG A C 1
ATOM 2210 O O . ARG A 1 281 ? -6.125 -1.421 40.375 1 93.56 281 ARG A O 1
ATOM 2217 N N . LYS A 1 282 ? -4.004 -0.748 40.75 1 93.44 282 LYS A N 1
ATOM 2218 C CA . LYS A 1 282 ? -4.105 -0.863 42.188 1 93.44 282 LYS A CA 1
ATOM 2219 C C . LYS A 1 282 ? -5.113 0.138 42.75 1 93.44 282 LYS A C 1
ATOM 2221 O O . LYS A 1 282 ? -5.605 -0.029 43.875 1 93.44 282 LYS A O 1
ATOM 2226 N N . TRP A 1 283 ? -5.48 1.103 42 1 95.19 283 TRP A N 1
ATOM 2227 C CA . TRP A 1 283 ? -6.305 2.193 42.5 1 95.19 283 TRP A CA 1
ATOM 2228 C C . TRP A 1 283 ? -7.785 1.833 42.406 1 95.19 283 TRP A C 1
ATOM 2230 O O . TRP A 1 283 ? -8.617 2.447 43.094 1 95.19 283 TRP A O 1
ATOM 2240 N N . PHE A 1 284 ? -8.148 0.92 41.656 1 95.81 284 PHE A N 1
ATOM 2241 C CA . PHE A 1 284 ? -9.516 0.427 41.625 1 95.81 284 PHE A CA 1
ATOM 2242 C C . PHE A 1 284 ? -9.688 -0.763 42.562 1 95.81 284 PHE A C 1
ATOM 2244 O O . PHE A 1 284 ? -8.766 -1.561 42.719 1 95.81 284 PHE A O 1
ATOM 2251 N N . THR A 1 285 ? -10.922 -0.797 43.062 1 94.81 285 THR A N 1
ATOM 2252 C CA . THR A 1 285 ? -11.258 -1.941 43.906 1 94.81 285 THR A CA 1
ATOM 2253 C C . THR A 1 285 ? -11.664 -3.139 43.062 1 94.81 285 THR A C 1
ATOM 2255 O O . THR A 1 285 ? -11.914 -2.996 41.844 1 94.81 285 THR A O 1
ATOM 2258 N N . THR A 1 286 ? -11.711 -4.316 43.656 1 94.88 286 THR A N 1
ATOM 2259 C CA . THR A 1 286 ? -12.125 -5.531 42.969 1 94.88 286 THR A CA 1
ATOM 2260 C C . THR A 1 286 ? -13.57 -5.406 42.5 1 94.88 286 THR A C 1
ATOM 2262 O O . THR A 1 286 ? -13.914 -5.934 41.438 1 94.88 286 THR A O 1
ATOM 2265 N N . ALA A 1 287 ? -14.312 -4.688 43.219 1 95.12 287 ALA A N 1
ATOM 2266 C CA . ALA A 1 287 ? -15.711 -4.496 42.844 1 95.12 287 ALA A CA 1
ATOM 2267 C C . ALA A 1 287 ? -15.82 -3.643 41.594 1 95.12 287 ALA A C 1
ATOM 2269 O O . ALA A 1 287 ? -16.656 -3.912 40.719 1 95.12 287 ALA A O 1
ATOM 2270 N N . GLN A 1 288 ? -15.055 -2.682 41.531 1 96.38 288 GLN A N 1
ATOM 2271 C CA . GLN A 1 288 ? -15.055 -1.798 40.375 1 96.38 288 GLN A CA 1
ATOM 2272 C C . GLN A 1 288 ? -14.555 -2.525 39.125 1 96.38 288 GLN A C 1
ATOM 2274 O O . GLN A 1 288 ? -15.133 -2.391 38.062 1 96.38 288 GLN A O 1
ATOM 2279 N N . TRP A 1 289 ? -13.531 -3.316 39.344 1 96.5 289 TRP A N 1
ATOM 2280 C CA . TRP A 1 289 ? -13.031 -4.109 38.25 1 96.5 289 TRP A CA 1
ATOM 2281 C C . TRP A 1 289 ? -14.07 -5.129 37.781 1 96.5 289 TRP A C 1
ATOM 2283 O O . TRP A 1 289 ? -14.203 -5.395 36.594 1 96.5 289 TRP A O 1
ATOM 2293 N N . THR A 1 290 ? -14.828 -5.664 38.656 1 96.19 290 THR A N 1
ATOM 2294 C CA . THR A 1 290 ? -15.875 -6.629 38.312 1 96.19 290 THR A CA 1
ATOM 2295 C C . THR A 1 290 ? -16.969 -5.977 37.469 1 96.19 290 THR A C 1
ATOM 2297 O O . THR A 1 290 ? -17.453 -6.57 36.5 1 96.19 290 THR A O 1
ATOM 2300 N N . THR A 1 291 ? -17.297 -4.797 37.875 1 94.69 291 THR A N 1
ATOM 2301 C CA . THR A 1 291 ? -18.297 -4.059 37.125 1 94.69 291 THR A CA 1
ATOM 2302 C C . THR A 1 291 ? -17.812 -3.771 35.688 1 94.69 291 THR A C 1
ATOM 2304 O O . THR A 1 291 ? -18.547 -3.949 34.719 1 94.69 291 THR A O 1
ATOM 2307 N N . LEU A 1 292 ? -16.594 -3.344 35.562 1 94.94 292 LEU A N 1
ATOM 2308 C CA . LEU A 1 292 ? -16.016 -3.051 34.281 1 94.94 292 LEU A CA 1
ATOM 2309 C C . LEU A 1 292 ? -15.945 -4.309 33.406 1 94.94 292 LEU A C 1
ATOM 2311 O O . LEU A 1 292 ? -16.203 -4.262 32.219 1 94.94 292 LEU A O 1
ATOM 2315 N N . ALA A 1 293 ? -15.578 -5.41 33.969 1 95.56 293 ALA A N 1
ATOM 2316 C CA . ALA A 1 293 ? -15.5 -6.684 33.281 1 95.56 293 ALA A CA 1
ATOM 2317 C C . ALA A 1 293 ? -16.875 -7.102 32.75 1 95.56 293 ALA A C 1
ATOM 2319 O O . ALA A 1 293 ? -16.984 -7.605 31.625 1 95.56 293 ALA A O 1
ATOM 2320 N N . ALA A 1 294 ? -17.828 -6.871 33.5 1 92.44 294 ALA A N 1
ATOM 2321 C CA . ALA A 1 294 ? -19.188 -7.211 33.094 1 92.44 294 ALA A CA 1
ATOM 2322 C C . ALA A 1 294 ? -19.625 -6.375 31.906 1 92.44 294 ALA A C 1
ATOM 2324 O O . ALA A 1 294 ? -20.328 -6.875 31.016 1 92.44 294 ALA A O 1
ATOM 2325 N N . LEU A 1 295 ? -19.266 -5.164 31.938 1 90.81 295 LEU A N 1
ATOM 2326 C CA . LEU A 1 295 ? -19.609 -4.273 30.828 1 90.81 295 LEU A CA 1
ATOM 2327 C C . LEU A 1 295 ? -18.875 -4.676 29.562 1 90.81 295 LEU A C 1
ATOM 2329 O O . LEU A 1 295 ? -19.359 -4.418 28.453 1 90.81 295 LEU A O 1
ATOM 2333 N N . LEU A 1 296 ? -17.719 -5.336 29.672 1 93.06 296 LEU A N 1
ATOM 2334 C CA . LEU A 1 296 ? -16.891 -5.715 28.531 1 93.06 296 LEU A CA 1
ATOM 2335 C C . LEU A 1 296 ? -17.172 -7.152 28.109 1 93.06 296 LEU A C 1
ATOM 2337 O O . LEU A 1 296 ? -16.484 -7.695 27.234 1 93.06 296 LEU A O 1
ATOM 2341 N N . ALA A 1 297 ? -18.109 -7.805 28.656 1 90.81 297 ALA A N 1
ATOM 2342 C CA . ALA A 1 297 ? -18.391 -9.219 28.453 1 90.81 297 ALA A CA 1
ATOM 2343 C C . ALA A 1 297 ? -18.609 -9.539 26.984 1 90.81 297 ALA A C 1
ATOM 2345 O O . ALA A 1 297 ? -18.25 -10.617 26.5 1 90.81 297 ALA A O 1
ATOM 2346 N N . ASP A 1 298 ? -19.141 -8.586 26.266 1 87.62 298 ASP A N 1
ATOM 2347 C CA . ASP A 1 298 ? -19.453 -8.82 24.859 1 87.62 298 ASP A CA 1
ATOM 2348 C C . ASP A 1 298 ? -18.203 -8.664 23.984 1 87.62 298 ASP A C 1
ATOM 2350 O O . ASP A 1 298 ? -18.234 -9 22.797 1 87.62 298 ASP A O 1
ATOM 2354 N N . GLN A 1 299 ? -17.156 -8.188 24.516 1 92.44 299 GLN A N 1
ATOM 2355 C CA . GLN A 1 299 ? -15.883 -8.086 23.828 1 92.44 299 GLN A CA 1
ATOM 2356 C C . GLN A 1 299 ? -14.781 -8.805 24.609 1 92.44 299 GLN A C 1
ATOM 2358 O O . GLN A 1 299 ? -13.953 -8.164 25.266 1 92.44 299 GLN A O 1
ATOM 2363 N N . PRO A 1 300 ? -14.711 -10.031 24.375 1 94.31 300 PRO A N 1
ATOM 2364 C CA . PRO A 1 300 ? -13.828 -10.859 25.219 1 94.31 300 PRO A CA 1
ATOM 2365 C C . PRO A 1 300 ? -12.352 -10.5 25.031 1 94.31 300 PRO A C 1
ATOM 2367 O O . PRO A 1 300 ? -11.555 -10.695 25.953 1 94.31 300 PRO A O 1
ATOM 2370 N N . VAL A 1 301 ? -11.992 -9.984 23.969 1 94.56 301 VAL A N 1
ATOM 2371 C CA . VAL A 1 301 ? -10.594 -9.633 23.734 1 94.56 301 VAL A CA 1
ATOM 2372 C C . VAL A 1 301 ? -10.195 -8.492 24.672 1 94.56 301 VAL A C 1
ATOM 2374 O O . VAL A 1 301 ? -9.109 -8.516 25.266 1 94.56 301 VAL A O 1
ATOM 2377 N N . HIS A 1 302 ? -11.031 -7.504 24.797 1 95.38 302 HIS A N 1
ATOM 2378 C CA . HIS A 1 302 ? -10.766 -6.395 25.719 1 95.38 302 HIS A CA 1
ATOM 2379 C C . HIS A 1 302 ? -10.797 -6.855 27.172 1 95.38 302 HIS A C 1
ATOM 2381 O O . HIS A 1 302 ? -10.031 -6.359 28 1 95.38 302 HIS A O 1
ATOM 2387 N N . LEU A 1 303 ? -11.656 -7.773 27.453 1 96.12 303 LEU A N 1
ATOM 2388 C CA . LEU A 1 303 ? -11.703 -8.336 28.812 1 96.12 303 LEU A CA 1
ATOM 2389 C C . LEU A 1 303 ? -10.406 -9.078 29.125 1 96.12 303 LEU A C 1
ATOM 2391 O O . LEU A 1 303 ? -9.914 -9 30.25 1 96.12 303 LEU A O 1
ATOM 2395 N N . ALA A 1 304 ? -9.922 -9.773 28.109 1 96.31 304 ALA A N 1
ATOM 2396 C CA . ALA A 1 304 ? -8.656 -10.492 28.297 1 96.31 304 ALA A CA 1
ATOM 2397 C C . ALA A 1 304 ? -7.527 -9.531 28.656 1 96.31 304 ALA A C 1
ATOM 2399 O O . ALA A 1 304 ? -6.707 -9.828 29.531 1 96.31 304 ALA A O 1
ATOM 2400 N N . LYS A 1 305 ? -7.477 -8.406 28.109 1 95 305 LYS A N 1
ATOM 2401 C CA . LYS A 1 305 ? -6.453 -7.406 28.406 1 95 305 LYS A CA 1
ATOM 2402 C C . LYS A 1 305 ? -6.566 -6.922 29.844 1 95 305 LYS A C 1
ATOM 2404 O O . LYS A 1 305 ? -5.551 -6.719 30.516 1 95 305 LYS A O 1
ATOM 2409 N N . VAL A 1 306 ? -7.762 -6.742 30.359 1 96.25 306 VAL A N 1
ATOM 2410 C CA . VAL A 1 306 ? -8 -6.305 31.734 1 96.25 306 VAL A CA 1
ATOM 2411 C C . VAL A 1 306 ? -7.535 -7.379 32.719 1 96.25 306 VAL A C 1
ATOM 2413 O O . VAL A 1 306 ? -6.789 -7.094 33.656 1 96.25 306 VAL A O 1
ATOM 2416 N N . LEU A 1 307 ? -7.879 -8.57 32.406 1 96.12 307 LEU A N 1
ATOM 2417 C CA . LEU A 1 307 ? -7.531 -9.672 33.281 1 96.12 307 LEU A CA 1
ATOM 2418 C C . LEU A 1 307 ? -6.023 -9.898 33.312 1 96.12 307 LEU A C 1
ATOM 2420 O O . LEU A 1 307 ? -5.457 -10.25 34.344 1 96.12 307 LEU A O 1
ATOM 2424 N N . ASP A 1 308 ? -5.426 -9.734 32.188 1 94.5 308 ASP A N 1
ATOM 2425 C CA . ASP A 1 308 ? -3.984 -9.945 32.062 1 94.5 308 ASP A CA 1
ATOM 2426 C C . ASP A 1 308 ? -3.211 -9.016 32.969 1 94.5 308 ASP A C 1
ATOM 2428 O O . ASP A 1 308 ? -2.123 -9.359 33.438 1 94.5 308 ASP A O 1
ATOM 2432 N N . THR A 1 309 ? -3.725 -7.859 33.25 1 93.94 309 THR A N 1
ATOM 2433 C CA . THR A 1 309 ? -3.033 -6.875 34.062 1 93.94 309 THR A CA 1
ATOM 2434 C C . THR A 1 309 ? -3.305 -7.125 35.562 1 93.94 309 THR A C 1
ATOM 2436 O O . THR A 1 309 ? -2.574 -6.633 36.406 1 93.94 309 THR A O 1
ATOM 2439 N N . LEU A 1 310 ? -4.293 -7.879 35.969 1 95 310 LEU A N 1
ATOM 2440 C CA . LEU A 1 310 ? -4.676 -8.109 37.344 1 95 310 LEU A CA 1
ATOM 2441 C C . LEU A 1 310 ? -3.957 -9.328 37.906 1 95 310 LEU A C 1
ATOM 2443 O O . LEU A 1 310 ? -3.438 -10.156 37.156 1 95 310 LEU A O 1
ATOM 2447 N N . ALA A 1 311 ? -3.908 -9.359 39.25 1 93.56 311 ALA A N 1
ATOM 2448 C CA . ALA A 1 311 ? -3.312 -10.508 39.906 1 93.56 311 ALA A CA 1
ATOM 2449 C C . ALA A 1 311 ? -4.117 -11.781 39.656 1 93.56 311 ALA A C 1
ATOM 2451 O O . ALA A 1 311 ? -5.352 -11.742 39.625 1 93.56 311 ALA A O 1
ATOM 2452 N N . PRO A 1 312 ? -3.51 -12.922 39.438 1 92.31 312 PRO A N 1
ATOM 2453 C CA . PRO A 1 312 ? -4.188 -14.18 39.125 1 92.31 312 PRO A CA 1
ATOM 2454 C C . PRO A 1 312 ? -5.227 -14.578 40.156 1 92.31 312 PRO A C 1
ATOM 2456 O O . PRO A 1 312 ? -6.246 -15.18 39.812 1 92.31 312 PRO A O 1
ATOM 2459 N N . SER A 1 313 ? -5.023 -14.117 41.344 1 91.81 313 SER A N 1
ATOM 2460 C CA . SER A 1 313 ? -5.922 -14.508 42.438 1 91.81 313 SER A CA 1
ATOM 2461 C C . SER A 1 313 ? -7.297 -13.859 42.281 1 91.81 313 SER A C 1
ATOM 2463 O O . SER A 1 313 ? -8.305 -14.414 42.719 1 91.81 313 SER A O 1
ATOM 2465 N N . ASN A 1 314 ? -7.402 -12.75 41.656 1 94.06 314 ASN A N 1
ATOM 2466 C CA . ASN A 1 314 ? -8.656 -12.008 41.5 1 94.06 314 ASN A CA 1
ATOM 2467 C C . ASN A 1 314 ? -9.344 -12.32 40.188 1 94.06 314 ASN A C 1
ATOM 2469 O O . ASN A 1 314 ? -10.508 -11.969 40 1 94.06 314 ASN A O 1
ATOM 2473 N N . ARG A 1 315 ? -8.656 -12.969 39.281 1 96.44 315 ARG A N 1
ATOM 2474 C CA . ARG A 1 315 ? -9.125 -13.109 37.906 1 96.44 315 ARG A CA 1
ATOM 2475 C C . ARG A 1 315 ? -10.32 -14.047 37.844 1 96.44 315 ARG A C 1
ATOM 2477 O O . ARG A 1 315 ? -11.258 -13.812 37.094 1 96.44 315 ARG A O 1
ATOM 2484 N N . GLU A 1 316 ? -10.32 -15.102 38.656 1 95.94 316 GLU A N 1
ATOM 2485 C CA . GLU A 1 316 ? -11.406 -16.078 38.625 1 95.94 316 GLU A CA 1
ATOM 2486 C C . GLU A 1 316 ? -12.727 -15.445 39.031 1 95.94 316 GLU A C 1
ATOM 2488 O O . GLU A 1 316 ? -13.742 -15.617 38.344 1 95.94 316 GLU A O 1
ATOM 2493 N N . ALA A 1 317 ? -12.742 -14.734 40.094 1 95.31 317 ALA A N 1
ATOM 2494 C CA . ALA A 1 317 ? -13.961 -14.094 40.594 1 95.31 317 ALA A CA 1
ATOM 2495 C C . ALA A 1 317 ? -14.516 -13.086 39.594 1 95.31 317 ALA A C 1
ATOM 2497 O O . ALA A 1 317 ? -15.727 -13.008 39.375 1 95.31 317 ALA A O 1
ATOM 2498 N N . ILE A 1 318 ? -13.703 -12.391 39.031 1 96.5 318 ILE A N 1
ATOM 2499 C CA . ILE A 1 318 ? -14.109 -11.367 38.062 1 96.5 318 ILE A CA 1
ATOM 2500 C C . ILE A 1 318 ? -14.664 -12.023 36.812 1 96.5 318 ILE A C 1
ATOM 2502 O O . ILE A 1 318 ? -15.68 -11.586 36.25 1 96.5 318 ILE A O 1
ATOM 2506 N N . PHE A 1 319 ? -13.961 -13.117 36.375 1 96.81 319 PHE A N 1
ATOM 2507 C CA . PHE A 1 319 ? -14.43 -13.875 35.219 1 96.81 319 PHE A CA 1
ATOM 2508 C C . PHE A 1 319 ? -15.82 -14.445 35.469 1 96.81 319 PHE A C 1
ATOM 2510 O O . PHE A 1 319 ? -16.703 -14.359 34.625 1 96.81 319 PHE A O 1
ATOM 2517 N N . ASP A 1 320 ? -16.078 -14.945 36.625 1 95.12 320 ASP A N 1
ATOM 2518 C CA . ASP A 1 320 ? -17.359 -15.555 36.969 1 95.12 320 ASP A CA 1
ATOM 2519 C C . ASP A 1 320 ? -18.469 -14.508 37.031 1 95.12 320 ASP A C 1
ATOM 2521 O O . ASP A 1 320 ? -19.625 -14.812 36.75 1 95.12 320 ASP A O 1
ATOM 2525 N N . ALA A 1 321 ? -18.078 -13.344 37.344 1 94.38 321 ALA A N 1
ATOM 2526 C CA . ALA A 1 321 ? -19.047 -12.266 37.406 1 94.38 321 ALA A CA 1
ATOM 2527 C C . ALA A 1 321 ? -19.438 -11.805 36 1 94.38 321 ALA A C 1
ATOM 2529 O O . ALA A 1 321 ? -20.594 -11.438 35.75 1 94.38 321 ALA A O 1
ATOM 2530 N N . ALA A 1 322 ? -18.484 -11.781 35.094 1 93.81 322 ALA A N 1
ATOM 2531 C CA . ALA A 1 322 ? -18.734 -11.352 33.719 1 93.81 322 ALA A CA 1
ATOM 2532 C C . ALA A 1 322 ? -19.531 -12.406 32.969 1 93.81 322 ALA A C 1
ATOM 2534 O O . ALA A 1 322 ? -20.422 -12.07 32.188 1 93.81 322 ALA A O 1
ATOM 2535 N N . TYR A 1 323 ? -19.156 -13.695 33.188 1 94.31 323 TYR A N 1
ATOM 2536 C CA . TYR A 1 323 ? -19.812 -14.812 32.5 1 94.31 323 TYR A CA 1
ATOM 2537 C C . TYR A 1 323 ? -20.391 -15.797 33.5 1 94.31 323 TYR A C 1
ATOM 2539 O O . TYR A 1 323 ? -19.672 -16.688 33.969 1 94.31 323 TYR A O 1
ATOM 2547 N N . LYS A 1 324 ? -21.594 -15.672 33.656 1 90.69 324 LYS A N 1
ATOM 2548 C CA . LYS A 1 324 ? -22.234 -16.609 34.562 1 90.69 324 LYS A CA 1
ATOM 2549 C C . LYS A 1 324 ? -22.172 -18.031 34.062 1 90.69 324 LYS A C 1
ATOM 2551 O O . LYS A 1 324 ? -22.172 -18.25 32.844 1 90.69 324 LYS A O 1
ATOM 2556 N N . GLU A 1 325 ? -22.031 -18.984 34.875 1 88.81 325 GLU A N 1
ATOM 2557 C CA . GLU A 1 325 ? -21.781 -20.375 34.531 1 88.81 325 GLU A CA 1
ATOM 2558 C C . GLU A 1 325 ? -22.859 -20.906 33.594 1 88.81 325 GLU A C 1
ATOM 2560 O O . GLU A 1 325 ? -22.562 -21.625 32.625 1 88.81 325 GLU A O 1
ATOM 2565 N N . ASP A 1 326 ? -24.062 -20.484 33.781 1 83 326 ASP A N 1
ATOM 2566 C CA . ASP A 1 326 ? -25.172 -20.984 33 1 83 326 ASP A CA 1
ATOM 2567 C C . ASP A 1 326 ? -25.109 -20.422 31.562 1 83 326 ASP A C 1
ATOM 2569 O O . ASP A 1 326 ? -25.641 -21.031 30.641 1 83 326 ASP A O 1
ATOM 2573 N N . GLU A 1 327 ? -24.516 -19.344 31.469 1 85.06 327 GLU A N 1
ATOM 2574 C CA . GLU A 1 327 ? -24.469 -18.688 30.172 1 85.06 327 GLU A CA 1
ATOM 2575 C C . GLU A 1 327 ? -23.25 -19.125 29.375 1 85.06 327 GLU A C 1
ATOM 2577 O O . GLU A 1 327 ? -23.125 -18.797 28.188 1 85.06 327 GLU A O 1
ATOM 2582 N N . ARG A 1 328 ? -22.359 -19.922 29.984 1 90.38 328 ARG A N 1
ATOM 2583 C CA . ARG A 1 328 ? -21.094 -20.312 29.359 1 90.38 328 ARG A CA 1
ATOM 2584 C C . ARG A 1 328 ? -21.266 -21.578 28.516 1 90.38 328 ARG A C 1
ATOM 2586 O O . ARG A 1 328 ? -20.406 -21.891 27.688 1 90.38 328 ARG A O 1
ATOM 2593 N N . LYS A 1 329 ? -22.328 -22.25 28.641 1 85.75 329 LYS A N 1
ATOM 2594 C CA . LYS A 1 329 ? -22.484 -23.609 28.109 1 85.75 329 LYS A CA 1
ATOM 2595 C C . LYS A 1 329 ? -22.25 -23.625 26.594 1 85.75 329 LYS A C 1
ATOM 2597 O O . LYS A 1 329 ? -21.594 -24.531 26.078 1 85.75 329 LYS A O 1
ATOM 2602 N N . THR A 1 330 ? -22.719 -22.625 25.906 1 85.56 330 THR A N 1
ATOM 2603 C CA . THR A 1 330 ? -22.609 -22.656 24.453 1 85.56 330 THR A CA 1
ATOM 2604 C C . THR A 1 330 ? -21.641 -21.594 23.953 1 85.56 330 THR A C 1
ATOM 2606 O O . THR A 1 330 ? -21.469 -21.406 22.75 1 85.56 330 THR A O 1
ATOM 2609 N N . ARG A 1 331 ? -20.984 -20.906 24.812 1 89.62 331 ARG A N 1
ATOM 2610 C CA . ARG A 1 331 ? -20.141 -19.781 24.406 1 89.62 331 ARG A CA 1
ATOM 2611 C C . ARG A 1 331 ? -18.734 -20.266 24.062 1 89.62 331 ARG A C 1
ATOM 2613 O O . ARG A 1 331 ? -18.172 -21.125 24.734 1 89.62 331 ARG A O 1
ATOM 2620 N N . ILE A 1 332 ? -18.25 -19.844 23 1 91.81 332 ILE A N 1
ATOM 2621 C CA . ILE A 1 332 ? -16.859 -20.109 22.609 1 91.81 332 ILE A CA 1
ATOM 2622 C C . ILE A 1 332 ? -16.016 -18.875 22.906 1 91.81 332 ILE A C 1
ATOM 2624 O O . ILE A 1 332 ? -16.281 -17.781 22.391 1 91.81 332 ILE A O 1
ATOM 2628 N N . PHE A 1 333 ? -15.086 -18.953 23.781 1 95 333 PHE A N 1
ATOM 2629 C CA . PHE A 1 333 ? -14.211 -17.844 24.156 1 95 333 PHE A CA 1
ATOM 2630 C C . PHE A 1 333 ? -12.984 -17.812 23.25 1 95 333 PHE A C 1
ATOM 2632 O O . PHE A 1 333 ? -12.477 -18.859 22.844 1 95 333 PHE A O 1
ATOM 2639 N N . PRO A 1 334 ? -12.484 -16.625 22.969 1 94.75 334 PRO A N 1
ATOM 2640 C CA . PRO A 1 334 ? -11.211 -16.562 22.25 1 94.75 334 PRO A CA 1
ATOM 2641 C C . PRO A 1 334 ? -10.031 -17.062 23.078 1 94.75 334 PRO A C 1
ATOM 2643 O O . PRO A 1 334 ? -10.07 -17.016 24.297 1 94.75 334 PRO A O 1
ATOM 2646 N N . MET A 1 335 ? -8.992 -17.484 22.406 1 95.12 335 MET A N 1
ATOM 2647 C CA . MET A 1 335 ? -7.836 -18.094 23.062 1 95.12 335 MET A CA 1
ATOM 2648 C C . MET A 1 335 ? -7.105 -17.062 23.922 1 95.12 335 MET A C 1
ATOM 2650 O O . MET A 1 335 ? -6.574 -17.406 24.984 1 95.12 335 MET A O 1
ATOM 2654 N N . THR A 1 336 ? -7.156 -15.836 23.562 1 94.31 336 THR A N 1
ATOM 2655 C CA . THR A 1 336 ? -6.504 -14.781 24.328 1 94.31 336 THR A CA 1
ATOM 2656 C C . THR A 1 336 ? -7.113 -14.672 25.719 1 94.31 336 THR A C 1
ATOM 2658 O O . THR A 1 336 ? -6.406 -14.398 26.688 1 94.31 336 THR A O 1
ATOM 2661 N N . LEU A 1 337 ? -8.398 -14.898 25.797 1 96.56 337 LEU A N 1
ATOM 2662 C CA . LEU A 1 337 ? -9.078 -14.844 27.078 1 96.56 337 LEU A CA 1
ATOM 2663 C C . LEU A 1 337 ? -8.734 -16.062 27.922 1 96.56 337 LEU A C 1
ATOM 2665 O O . LEU A 1 337 ? -8.484 -15.938 29.125 1 96.56 337 LEU A O 1
ATOM 2669 N N . LEU A 1 338 ? -8.656 -17.234 27.312 1 96.19 338 LEU A N 1
ATOM 2670 C CA . LEU A 1 338 ? -8.312 -18.453 28.047 1 96.19 338 LEU A CA 1
ATOM 2671 C C . LEU A 1 338 ? -6.887 -18.359 28.578 1 96.19 338 LEU A C 1
ATOM 2673 O O . LEU A 1 338 ? -6.617 -18.812 29.703 1 96.19 338 LEU A O 1
ATOM 2677 N N . ASP A 1 339 ? -6.047 -17.828 27.875 1 94.44 339 ASP A N 1
ATOM 2678 C CA . ASP A 1 339 ? -4.625 -17.766 28.203 1 94.44 339 ASP A CA 1
ATOM 2679 C C . ASP A 1 339 ? -4.391 -16.969 29.484 1 94.44 339 ASP A C 1
ATOM 2681 O O . ASP A 1 339 ? -3.414 -17.203 30.203 1 94.44 339 ASP A O 1
ATOM 2685 N N . VAL A 1 340 ? -5.215 -16 29.797 1 95.25 340 VAL A N 1
ATOM 2686 C CA . VAL A 1 340 ? -4.977 -15.109 30.938 1 95.25 340 VAL A CA 1
ATOM 2687 C C . VAL A 1 340 ? -5.707 -15.641 32.156 1 95.25 340 VAL A C 1
ATOM 2689 O O . VAL A 1 340 ? -5.523 -15.125 33.281 1 95.25 340 VAL A O 1
ATOM 2692 N N . LEU A 1 341 ? -6.492 -16.672 32.062 1 96.25 341 LEU A N 1
ATOM 2693 C CA . LEU A 1 341 ? -7.223 -17.234 33.219 1 96.25 341 LEU A CA 1
ATOM 2694 C C . LEU A 1 341 ? -6.297 -18.062 34.094 1 96.25 341 LEU A C 1
ATOM 2696 O O . LEU A 1 341 ? -5.254 -18.531 33.656 1 96.25 341 LEU A O 1
ATOM 2700 N N . PRO A 1 342 ? -6.684 -18.078 35.406 1 95.69 342 PRO A N 1
ATOM 2701 C CA . PRO A 1 342 ? -5.922 -18.969 36.281 1 95.69 342 PRO A CA 1
ATOM 2702 C C . PRO A 1 342 ? -5.914 -20.422 35.781 1 95.69 342 PRO A C 1
ATOM 2704 O O . PRO A 1 342 ? -6.828 -20.844 35.094 1 95.69 342 PRO A O 1
ATOM 2707 N N . HIS A 1 343 ? -4.949 -21.234 36.188 1 94.62 343 HIS A N 1
ATOM 2708 C CA . HIS A 1 343 ? -4.664 -22.562 35.656 1 94.62 343 HIS A CA 1
ATOM 2709 C C . HIS A 1 343 ? -5.883 -23.469 35.75 1 94.62 343 HIS A C 1
ATOM 2711 O O . HIS A 1 343 ? -6.301 -24.062 34.75 1 94.62 343 HIS A O 1
ATOM 2717 N N . ARG A 1 344 ? -6.516 -23.516 36.906 1 95 344 ARG A N 1
ATOM 2718 C CA . ARG A 1 344 ? -7.629 -24.422 37.125 1 95 344 ARG A CA 1
ATOM 2719 C C . ARG A 1 344 ? -8.852 -24 36.312 1 95 344 ARG A C 1
ATOM 2721 O O . ARG A 1 344 ? -9.516 -24.844 35.719 1 95 344 ARG A O 1
ATOM 2728 N N . LEU A 1 345 ? -9.117 -22.766 36.344 1 95.75 345 LEU A N 1
ATOM 2729 C CA . LEU A 1 345 ? -10.266 -22.25 35.594 1 95.75 345 LEU A CA 1
ATOM 2730 C C . LEU A 1 345 ? -10.047 -22.391 34.094 1 95.75 345 LEU A C 1
ATOM 2732 O O . LEU A 1 345 ? -10.984 -22.703 33.344 1 95.75 345 LEU A O 1
ATOM 2736 N N . ARG A 1 346 ? -8.875 -22.047 33.562 1 96.44 346 ARG A N 1
ATOM 2737 C CA . ARG A 1 346 ? -8.547 -22.234 32.156 1 96.44 346 ARG A CA 1
ATOM 2738 C C . ARG A 1 346 ? -8.789 -23.672 31.703 1 96.44 346 ARG A C 1
ATOM 2740 O O . ARG A 1 346 ? -9.414 -23.906 30.672 1 96.44 346 ARG A O 1
ATOM 2747 N N . ASP A 1 347 ? -8.258 -24.641 32.5 1 97.38 347 ASP A N 1
ATOM 2748 C CA . ASP A 1 347 ? -8.43 -26.062 32.188 1 97.38 347 ASP A CA 1
ATOM 2749 C C . ASP A 1 347 ? -9.914 -26.438 32.125 1 97.38 347 ASP A C 1
ATOM 2751 O O . ASP A 1 347 ? -10.336 -27.156 31.234 1 97.38 347 ASP A O 1
ATOM 2755 N N . LYS A 1 348 ? -10.68 -25.906 33.094 1 96.25 348 LYS A N 1
ATOM 2756 C CA . LYS A 1 348 ? -12.109 -26.203 33.156 1 96.25 348 LYS A CA 1
ATOM 2757 C C . LYS A 1 348 ? -12.836 -25.672 31.906 1 96.25 348 LYS A C 1
ATOM 2759 O O . LYS A 1 348 ? -13.625 -26.391 31.297 1 96.25 348 LYS A O 1
ATOM 2764 N N . GLU A 1 349 ? -12.609 -24.453 31.562 1 96.5 349 GLU A N 1
ATOM 2765 C CA . GLU A 1 349 ? -13.281 -23.828 30.438 1 96.5 349 GLU A CA 1
ATOM 2766 C C . GLU A 1 349 ? -12.836 -24.453 29.109 1 96.5 349 GLU A C 1
ATOM 2768 O O . GLU A 1 349 ? -13.633 -24.609 28.188 1 96.5 349 GLU A O 1
ATOM 2773 N N . ALA A 1 350 ? -11.516 -24.75 28.969 1 97.5 350 ALA A N 1
ATOM 2774 C CA . ALA A 1 350 ? -11.031 -25.438 27.781 1 97.5 350 ALA A CA 1
ATOM 2775 C C . ALA A 1 350 ? -11.719 -26.797 27.609 1 97.5 350 ALA A C 1
ATOM 2777 O O . ALA A 1 350 ? -12.125 -27.156 26.5 1 97.5 350 ALA A O 1
ATOM 2778 N N . ALA A 1 351 ? -11.867 -27.547 28.719 1 97.06 351 ALA A N 1
ATOM 2779 C CA . ALA A 1 351 ? -12.547 -28.844 28.688 1 97.06 351 ALA A CA 1
ATOM 2780 C C . ALA A 1 351 ? -14 -28.688 28.234 1 97.06 351 ALA A C 1
ATOM 2782 O O . ALA A 1 351 ? -14.5 -29.484 27.453 1 97.06 351 ALA A O 1
ATOM 2783 N N . ARG A 1 352 ? -14.609 -27.672 28.734 1 95.56 352 ARG A N 1
ATOM 2784 C CA . ARG A 1 352 ? -15.992 -27.391 28.359 1 95.56 352 ARG A CA 1
ATOM 2785 C C . ARG A 1 352 ? -16.094 -27.078 26.875 1 95.56 352 ARG A C 1
ATOM 2787 O O . ARG A 1 352 ? -16.984 -27.594 26.188 1 95.56 352 ARG A O 1
ATOM 2794 N N . MET A 1 353 ? -15.297 -26.234 26.359 1 95.19 353 MET A N 1
ATOM 2795 C CA . MET A 1 353 ? -15.32 -25.797 24.969 1 95.19 353 MET A CA 1
ATOM 2796 C C . MET A 1 353 ? -15.062 -26.984 24.031 1 95.19 353 MET A C 1
ATOM 2798 O O . MET A 1 353 ? -15.555 -27 22.891 1 95.19 353 MET A O 1
ATOM 2802 N N . LEU A 1 354 ? -14.195 -28 24.469 1 95.38 354 LEU A N 1
ATOM 2803 C CA . LEU A 1 354 ? -13.867 -29.172 23.656 1 95.38 354 LEU A CA 1
ATOM 2804 C C . LEU A 1 354 ? -15.102 -30.031 23.406 1 95.38 354 LEU A C 1
ATOM 2806 O O . LEU A 1 354 ? -15.125 -30.828 22.484 1 95.38 354 LEU A O 1
ATOM 2810 N N . GLU A 1 355 ? -16.109 -29.75 24.172 1 92.38 355 GLU A N 1
ATOM 2811 C CA . GLU A 1 355 ? -17.344 -30.516 24.016 1 92.38 355 GLU A CA 1
ATOM 2812 C C . GLU A 1 355 ? -18.281 -29.875 23 1 92.38 355 GLU A C 1
ATOM 2814 O O . GLU A 1 355 ? -19.234 -30.5 22.547 1 92.38 355 GLU A O 1
ATOM 2819 N N . LEU A 1 356 ? -18.031 -28.688 22.688 1 90.62 356 LEU A N 1
ATOM 2820 C CA . LEU A 1 356 ? -18.875 -27.984 21.734 1 90.62 356 LEU A CA 1
ATOM 2821 C C . LEU A 1 356 ? -18.594 -28.438 20.312 1 90.62 356 LEU A C 1
ATOM 2823 O O . LEU A 1 356 ? -17.453 -28.703 19.953 1 90.62 356 LEU A O 1
ATOM 2827 N N . ARG A 1 357 ? -19.578 -28.562 19.5 1 84.12 357 ARG A N 1
ATOM 2828 C CA . ARG A 1 357 ? -19.516 -29.094 18.141 1 84.12 357 ARG A CA 1
ATOM 2829 C C . ARG A 1 357 ? -18.578 -28.266 17.266 1 84.12 357 ARG A C 1
ATOM 2831 O O . ARG A 1 357 ? -17.781 -28.828 16.516 1 84.12 357 ARG A O 1
ATOM 2838 N N . ASP A 1 358 ? -18.641 -26.922 17.391 1 83 358 ASP A N 1
ATOM 2839 C CA . ASP A 1 358 ? -17.859 -26.016 16.562 1 83 358 ASP A CA 1
ATOM 2840 C C . ASP A 1 358 ? -16.359 -26.234 16.781 1 83 358 ASP A C 1
ATOM 2842 O O . ASP A 1 358 ? -15.547 -25.891 15.914 1 83 358 ASP A O 1
ATOM 2846 N N . ILE A 1 359 ? -15.906 -26.766 17.906 1 90.81 359 ILE A N 1
ATOM 2847 C CA . ILE A 1 359 ? -14.5 -27 18.234 1 90.81 359 ILE A CA 1
ATOM 2848 C C . ILE A 1 359 ? -14.141 -28.453 17.953 1 90.81 359 ILE A C 1
ATOM 2850 O O . ILE A 1 359 ? -13.117 -28.734 17.328 1 90.81 359 ILE A O 1
ATOM 2854 N N . ARG A 1 360 ? -15.031 -29.328 18.266 1 85.19 360 ARG A N 1
ATOM 2855 C CA . ARG A 1 360 ? -14.797 -30.766 18.156 1 85.19 360 ARG A CA 1
ATOM 2856 C C . ARG A 1 360 ? -14.641 -31.172 16.688 1 85.19 360 ARG A C 1
ATOM 2858 O O . ARG A 1 360 ? -13.805 -32.031 16.359 1 85.19 360 ARG A O 1
ATOM 2865 N N . ASP A 1 361 ? -15.352 -30.469 15.852 1 78.94 361 ASP A N 1
ATOM 2866 C CA . ASP A 1 361 ? -15.414 -30.906 14.469 1 78.94 361 ASP A CA 1
ATOM 2867 C C . ASP A 1 361 ? -14.305 -30.266 13.641 1 78.94 361 ASP A C 1
ATOM 2869 O O . ASP A 1 361 ? -14.125 -30.594 12.461 1 78.94 361 ASP A O 1
ATOM 2873 N N . HIS A 1 362 ? -13.578 -29.453 14.266 1 84.06 362 HIS A N 1
ATOM 2874 C CA . HIS A 1 362 ? -12.469 -28.812 13.578 1 84.06 362 HIS A CA 1
ATOM 2875 C C . HIS A 1 362 ? -11.141 -29.156 14.258 1 84.06 362 HIS A C 1
ATOM 2877 O O . HIS A 1 362 ? -10.852 -28.656 15.344 1 84.06 362 HIS A O 1
ATOM 2883 N N . ARG A 1 363 ? -10.398 -29.891 13.578 1 86.31 363 ARG A N 1
ATOM 2884 C CA . ARG A 1 363 ? -9.188 -30.469 14.148 1 86.31 363 ARG A CA 1
ATOM 2885 C C . ARG A 1 363 ? -8.266 -29.375 14.695 1 86.31 363 ARG A C 1
ATOM 2887 O O . ARG A 1 363 ? -7.766 -29.484 15.812 1 86.31 363 ARG A O 1
ATOM 2894 N N . ASP A 1 364 ? -8.031 -28.328 13.852 1 88.81 364 ASP A N 1
ATOM 2895 C CA . ASP A 1 364 ? -7.121 -27.266 14.281 1 88.81 364 ASP A CA 1
ATOM 2896 C C . ASP A 1 364 ? -7.637 -26.578 15.539 1 88.81 364 ASP A C 1
ATOM 2898 O O . ASP A 1 364 ? -6.875 -26.328 16.469 1 88.81 364 ASP A O 1
ATOM 2902 N N . ASN A 1 365 ? -8.977 -26.297 15.609 1 92.19 365 ASN A N 1
ATOM 2903 C CA . ASN A 1 365 ? -9.57 -25.672 16.797 1 92.19 365 ASN A CA 1
ATOM 2904 C C . ASN A 1 365 ? -9.516 -26.609 18 1 92.19 365 ASN A C 1
ATOM 2906 O O . ASN A 1 365 ? -9.312 -26.172 19.125 1 92.19 365 ASN A O 1
ATOM 2910 N N . LYS A 1 366 ? -9.703 -27.859 17.719 1 94 366 LYS A N 1
ATOM 2911 C CA . LYS A 1 366 ? -9.656 -28.859 18.797 1 94 366 LYS A CA 1
ATOM 2912 C C . LYS A 1 366 ? -8.266 -28.922 19.422 1 94 366 LYS A C 1
ATOM 2914 O O . LYS A 1 366 ? -8.133 -28.906 20.641 1 94 366 LYS A O 1
ATOM 2919 N N . LEU A 1 367 ? -7.254 -28.906 18.594 1 95.25 367 LEU A N 1
ATOM 2920 C CA . LEU A 1 367 ? -5.887 -28.984 19.109 1 95.25 367 LEU A CA 1
ATOM 2921 C C . LEU A 1 367 ? -5.5 -27.703 19.828 1 95.25 367 LEU A C 1
ATOM 2923 O O . LEU A 1 367 ? -4.855 -27.734 20.875 1 95.25 367 LEU A O 1
ATOM 2927 N N . GLU A 1 368 ? -5.879 -26.609 19.234 1 95.31 368 GLU A N 1
ATOM 2928 C CA . GLU A 1 368 ? -5.586 -25.328 19.859 1 95.31 368 GLU A CA 1
ATOM 2929 C C . GLU A 1 368 ? -6.23 -25.219 21.234 1 95.31 368 GLU A C 1
ATOM 2931 O O . GLU A 1 368 ? -5.609 -24.719 22.188 1 95.31 368 GLU A O 1
ATOM 2936 N N . THR A 1 369 ? -7.461 -25.703 21.375 1 97.31 369 THR A N 1
ATOM 2937 C CA . THR A 1 369 ? -8.18 -25.672 22.641 1 97.31 369 THR A CA 1
ATOM 2938 C C . THR A 1 369 ? -7.598 -26.688 23.609 1 97.31 369 THR A C 1
ATOM 2940 O O . THR A 1 369 ? -7.5 -26.438 24.812 1 97.31 369 THR A O 1
ATOM 2943 N N . THR A 1 370 ? -7.188 -27.797 23.109 1 97.44 370 THR A N 1
ATOM 2944 C CA . THR A 1 370 ? -6.559 -28.828 23.938 1 97.44 370 THR A CA 1
ATOM 2945 C C . THR A 1 370 ? -5.262 -28.312 24.547 1 97.44 370 THR A C 1
ATOM 2947 O O . THR A 1 370 ? -4.918 -28.656 25.688 1 97.44 370 THR A O 1
ATOM 2950 N N . ALA A 1 371 ? -4.574 -27.516 23.781 1 96.94 371 ALA A N 1
ATOM 2951 C CA . ALA A 1 371 ? -3.312 -26.938 24.25 1 96.94 371 ALA A CA 1
ATOM 2952 C C . ALA A 1 371 ? -3.52 -26.078 25.484 1 96.94 371 ALA A C 1
ATOM 2954 O O . ALA A 1 371 ? -2.564 -25.766 26.203 1 96.94 371 ALA A O 1
ATOM 2955 N N . ARG A 1 372 ? -4.754 -25.609 25.781 1 97.62 372 ARG A N 1
ATOM 2956 C CA . ARG A 1 372 ? -5.027 -24.75 26.922 1 97.62 372 ARG A CA 1
ATOM 2957 C C . ARG A 1 372 ? -5.469 -25.562 28.125 1 97.62 372 ARG A C 1
ATOM 2959 O O . ARG A 1 372 ? -5.777 -24.984 29.188 1 97.62 372 ARG A O 1
ATOM 2966 N N . ARG A 1 373 ? -5.484 -26.875 27.984 1 97.38 373 ARG A N 1
ATOM 2967 C CA . ARG A 1 373 ? -5.684 -27.766 29.109 1 97.38 373 ARG A CA 1
ATOM 2968 C C . ARG A 1 373 ? -4.387 -27.953 29.891 1 97.38 373 ARG A C 1
ATOM 2970 O O . ARG A 1 373 ? -3.318 -27.531 29.438 1 97.38 373 ARG A O 1
ATOM 2977 N N . PHE A 1 374 ? -4.508 -28.547 31.188 1 96.88 374 PHE A N 1
ATOM 2978 C CA . PHE A 1 374 ? -3.301 -28.938 31.906 1 96.88 374 PHE A CA 1
ATOM 2979 C C . PHE A 1 374 ? -2.465 -29.906 31.078 1 96.88 374 PHE A C 1
ATOM 2981 O O . PHE A 1 374 ? -3.008 -30.781 30.391 1 96.88 374 PHE A O 1
ATOM 2988 N N . ILE A 1 375 ? -1.126 -29.688 31.094 1 96.88 375 ILE A N 1
ATOM 2989 C CA . ILE A 1 375 ? -0.218 -30.5 30.297 1 96.88 375 ILE A CA 1
ATOM 2990 C C . ILE A 1 375 ? -0.445 -31.969 30.594 1 96.88 375 ILE A C 1
ATOM 2992 O O . ILE A 1 375 ? -0.317 -32.812 29.703 1 96.88 375 ILE A O 1
ATOM 2996 N N . VAL A 1 376 ? -0.874 -32.281 31.844 1 95.31 376 VAL A N 1
ATOM 2997 C CA . VAL A 1 376 ? -1.091 -33.688 32.219 1 95.31 376 VAL A CA 1
ATOM 2998 C C . VAL A 1 376 ? -2.262 -34.25 31.453 1 95.31 376 VAL A C 1
ATOM 3000 O O . VAL A 1 376 ? -2.246 -35.438 31.078 1 95.31 376 VAL A O 1
ATOM 3003 N N . ASN A 1 377 ? -3.24 -33.406 31.125 1 95.88 377 ASN A N 1
ATOM 3004 C CA . ASN A 1 377 ? -4.441 -33.844 30.422 1 95.88 377 ASN A CA 1
ATOM 3005 C C . ASN A 1 377 ? -4.293 -33.719 28.922 1 95.88 377 ASN A C 1
ATOM 3007 O O . ASN A 1 377 ? -5.105 -34.219 28.156 1 95.88 377 ASN A O 1
ATOM 3011 N N . ALA A 1 378 ? -3.307 -33 28.469 1 96.62 378 ALA A N 1
ATOM 3012 C CA . ALA A 1 378 ? -3.23 -32.625 27.047 1 96.62 378 ALA A CA 1
ATOM 3013 C C . ALA A 1 378 ? -2.059 -33.344 26.375 1 96.62 378 ALA A C 1
ATOM 3015 O O . ALA A 1 378 ? -2.059 -33.5 25.156 1 96.62 378 ALA A O 1
ATOM 3016 N N . ARG A 1 379 ? -1.003 -33.781 27.031 1 96.88 379 ARG A N 1
ATOM 3017 C CA . ARG A 1 379 ? 0.27 -34.219 26.484 1 96.88 379 ARG A CA 1
ATOM 3018 C C . ARG A 1 379 ? 0.065 -35.375 25.516 1 96.88 379 ARG A C 1
ATOM 3020 O O . ARG A 1 379 ? 0.553 -35.344 24.375 1 96.88 379 ARG A O 1
ATOM 3027 N N . GLU A 1 380 ? -0.696 -36.344 25.953 1 95.94 380 GLU A N 1
ATOM 3028 C CA . GLU A 1 380 ? -0.876 -37.531 25.141 1 95.94 380 GLU A CA 1
ATOM 3029 C C . GLU A 1 380 ? -1.5 -37.188 23.781 1 95.94 380 GLU A C 1
ATOM 3031 O O . GLU A 1 380 ? -1.007 -37.625 22.75 1 95.94 380 GLU A O 1
ATOM 3036 N N . GLN A 1 381 ? -2.508 -36.469 23.875 1 95.12 381 GLN A N 1
ATOM 3037 C CA . GLN A 1 381 ? -3.221 -36.094 22.656 1 95.12 381 GLN A CA 1
ATOM 3038 C C . GLN A 1 381 ? -2.348 -35.25 21.734 1 95.12 381 GLN A C 1
ATOM 3040 O O . GLN A 1 381 ? -2.359 -35.438 20.516 1 95.12 381 GLN A O 1
ATOM 3045 N N . LEU A 1 382 ? -1.615 -34.312 22.266 1 96.44 382 LEU A N 1
ATOM 3046 C CA . LEU A 1 382 ? -0.786 -33.406 21.469 1 96.44 382 LEU A CA 1
ATOM 3047 C C . LEU A 1 382 ? 0.408 -34.156 20.875 1 96.44 382 LEU A C 1
ATOM 3049 O O . LEU A 1 382 ? 0.808 -33.906 19.75 1 96.44 382 LEU A O 1
ATOM 3053 N N . GLU A 1 383 ? 0.994 -35.094 21.656 1 96.31 383 GLU A N 1
ATOM 3054 C CA . GLU A 1 383 ? 2.096 -35.906 21.141 1 96.31 383 GLU A CA 1
ATOM 3055 C C . GLU A 1 383 ? 1.632 -36.812 20.016 1 96.31 383 GLU A C 1
ATOM 3057 O O . GLU A 1 383 ? 2.357 -37.031 19.047 1 96.31 383 GLU A O 1
ATOM 3062 N N . GLN A 1 384 ? 0.401 -37.25 20.141 1 93.12 384 GLN A N 1
ATOM 3063 C CA . GLN A 1 384 ? -0.167 -38.094 19.094 1 93.12 384 GLN A CA 1
ATOM 3064 C C . GLN A 1 384 ? -0.43 -37.281 17.828 1 93.12 384 GLN A C 1
ATOM 3066 O O . GLN A 1 384 ? -0.311 -37.781 16.719 1 93.12 384 GLN A O 1
ATOM 3071 N N . ALA A 1 385 ? -0.782 -36.062 18.031 1 93.31 385 ALA A N 1
ATOM 3072 C CA . ALA A 1 385 ? -1.123 -35.188 16.906 1 93.31 385 ALA A CA 1
ATOM 3073 C C . ALA A 1 385 ? 0.109 -34.844 16.078 1 93.31 385 ALA A C 1
ATOM 3075 O O . ALA A 1 385 ? -0.012 -34.406 14.922 1 93.31 385 ALA A O 1
ATOM 3076 N N . VAL A 1 386 ? 1.364 -35.031 16.594 1 93.06 386 VAL A N 1
ATOM 3077 C CA . VAL A 1 386 ? 2.611 -34.75 15.883 1 93.06 386 VAL A CA 1
ATOM 3078 C C . VAL A 1 386 ? 2.859 -35.844 14.828 1 93.06 386 VAL A C 1
ATOM 3080 O O . VAL A 1 386 ? 3.609 -35.625 13.875 1 93.06 386 VAL A O 1
ATOM 3083 N N . GLN A 1 387 ? 2.178 -36.969 14.961 1 88.5 387 GLN A N 1
ATOM 3084 C CA . GLN A 1 387 ? 2.414 -38.094 14.078 1 88.5 387 GLN A CA 1
ATOM 3085 C C . GLN A 1 387 ? 1.623 -37.969 12.781 1 88.5 387 GLN A C 1
ATOM 3087 O O . GLN A 1 387 ? 0.729 -38.781 12.5 1 88.5 387 GLN A O 1
ATOM 3092 N N . VAL A 1 388 ? 1.832 -36.906 12.102 1 88.06 388 VAL A N 1
ATOM 3093 C CA . VAL A 1 388 ? 1.202 -36.625 10.812 1 88.06 388 VAL A CA 1
ATOM 3094 C C . VAL A 1 388 ? 2.275 -36.375 9.75 1 88.06 388 VAL A C 1
ATOM 3096 O O . VAL A 1 388 ? 3.418 -36.062 10.078 1 88.06 388 VAL A O 1
ATOM 3099 N N . SER A 1 389 ? 1.901 -36.594 8.539 1 85.19 389 SER A N 1
ATOM 3100 C CA . SER A 1 389 ? 2.863 -36.438 7.449 1 85.19 389 SER A CA 1
ATOM 3101 C C . SER A 1 389 ? 2.988 -35 7.004 1 85.19 389 SER A C 1
ATOM 3103 O O . SER A 1 389 ? 4.051 -34.562 6.547 1 85.19 389 SER A O 1
ATOM 3105 N N . ASN A 1 390 ? 1.903 -34.25 7.184 1 86.75 390 ASN A N 1
ATOM 3106 C CA . ASN A 1 390 ? 1.929 -32.844 6.773 1 86.75 390 ASN A CA 1
ATOM 3107 C C . ASN A 1 390 ? 2.764 -32 7.727 1 86.75 390 ASN A C 1
ATOM 3109 O O . ASN A 1 390 ? 2.51 -31.984 8.93 1 86.75 390 ASN A O 1
ATOM 3113 N N . SER A 1 391 ? 3.762 -31.328 7.188 1 88.88 391 SER A N 1
ATOM 3114 C CA . SER A 1 391 ? 4.727 -30.578 7.992 1 88.88 391 SER A CA 1
ATOM 3115 C C . SER A 1 391 ? 4.055 -29.438 8.742 1 88.88 391 SER A C 1
ATOM 3117 O O . SER A 1 391 ? 4.387 -29.172 9.898 1 88.88 391 SER A O 1
ATOM 3119 N N . ASP A 1 392 ? 3.066 -28.734 8.133 1 89.38 392 ASP A N 1
ATOM 3120 C CA . ASP A 1 392 ? 2.398 -27.625 8.797 1 89.38 392 ASP A CA 1
ATOM 3121 C C . ASP A 1 392 ? 1.584 -28.094 9.992 1 89.38 392 ASP A C 1
ATOM 3123 O O . ASP A 1 392 ? 1.589 -27.453 11.047 1 89.38 392 ASP A O 1
ATOM 3127 N N . GLU A 1 393 ? 0.945 -29.25 9.789 1 91.19 393 GLU A N 1
ATOM 3128 C CA . GLU A 1 393 ? 0.163 -29.828 10.883 1 91.19 393 GLU A CA 1
ATOM 3129 C C . GLU A 1 393 ? 1.064 -30.297 12.016 1 91.19 393 GLU A C 1
ATOM 3131 O O . GLU A 1 393 ? 0.739 -30.109 13.195 1 91.19 393 GLU A O 1
ATOM 3136 N N . ARG A 1 394 ? 2.113 -30.828 11.625 1 92.25 394 ARG A N 1
ATOM 3137 C CA . ARG A 1 394 ? 3.076 -31.297 12.617 1 92.25 394 ARG A CA 1
ATOM 3138 C C . ARG A 1 394 ? 3.66 -30.125 13.406 1 92.25 394 ARG A C 1
ATOM 3140 O O . ARG A 1 394 ? 3.768 -30.188 14.633 1 92.25 394 ARG A O 1
ATOM 3147 N N . ALA A 1 395 ? 4.078 -29.078 12.695 1 94.5 395 ALA A N 1
ATOM 3148 C CA . ALA A 1 395 ? 4.613 -27.875 13.336 1 94.5 395 ALA A CA 1
ATOM 3149 C C . ALA A 1 395 ? 3.611 -27.297 14.32 1 94.5 395 ALA A C 1
ATOM 3151 O O . ALA A 1 395 ? 3.975 -26.938 15.445 1 94.5 395 ALA A O 1
ATOM 3152 N N . ALA A 1 396 ? 2.34 -27.266 13.93 1 94.94 396 ALA A N 1
ATOM 3153 C CA . ALA A 1 396 ? 1.294 -26.734 14.797 1 94.94 396 ALA A CA 1
ATOM 3154 C C . ALA A 1 396 ? 1.148 -27.578 16.062 1 94.94 396 ALA A C 1
ATOM 3156 O O . ALA A 1 396 ? 0.981 -27.031 17.156 1 94.94 396 ALA A O 1
ATOM 3157 N N . ALA A 1 397 ? 1.18 -28.844 15.93 1 96 397 ALA A N 1
ATOM 3158 C CA . ALA A 1 397 ? 1.058 -29.75 17.078 1 96 397 ALA A CA 1
ATOM 3159 C C . ALA A 1 397 ? 2.201 -29.547 18.062 1 96 397 ALA A C 1
ATOM 3161 O O . ALA A 1 397 ? 1.979 -29.484 19.266 1 96 397 ALA A O 1
ATOM 3162 N N . TYR A 1 398 ? 3.418 -29.422 17.547 1 96.62 398 TYR A N 1
ATOM 3163 C CA . TYR A 1 398 ? 4.559 -29.141 18.406 1 96.62 398 TYR A CA 1
ATOM 3164 C C . TYR A 1 398 ? 4.363 -27.828 19.156 1 96.62 398 TYR A C 1
ATOM 3166 O O . TYR A 1 398 ? 4.633 -27.734 20.359 1 96.62 398 TYR A O 1
ATOM 3174 N N . ALA A 1 399 ? 3.951 -26.828 18.375 1 95.88 399 ALA A N 1
ATOM 3175 C CA . ALA A 1 399 ? 3.723 -25.516 18.969 1 95.88 399 ALA A CA 1
ATOM 3176 C C . ALA A 1 399 ? 2.715 -25.594 20.109 1 95.88 399 ALA A C 1
ATOM 3178 O O . ALA A 1 399 ? 2.92 -25 21.172 1 95.88 399 ALA A O 1
ATOM 3179 N N . HIS A 1 400 ? 1.672 -26.375 19.906 1 97.19 400 HIS A N 1
ATOM 3180 C CA . HIS A 1 400 ? 0.641 -26.531 20.922 1 97.19 400 HIS A CA 1
ATOM 3181 C C . HIS A 1 400 ? 1.179 -27.266 22.156 1 97.19 400 HIS A C 1
ATOM 3183 O O . HIS A 1 400 ? 0.818 -26.938 23.281 1 97.19 400 HIS A O 1
ATOM 3189 N N . LEU A 1 401 ? 2.006 -28.219 21.938 1 97.56 401 LEU A N 1
ATOM 3190 C CA . LEU A 1 401 ? 2.615 -28.953 23.047 1 97.56 401 LEU A CA 1
ATOM 3191 C C . LEU A 1 401 ? 3.467 -28.016 23.906 1 97.56 401 LEU A C 1
ATOM 3193 O O . LEU A 1 401 ? 3.348 -28.016 25.125 1 97.56 401 LEU A O 1
ATOM 3197 N N . VAL A 1 402 ? 4.293 -27.234 23.234 1 96.88 402 VAL A N 1
ATOM 3198 C CA . VAL A 1 402 ? 5.148 -26.297 23.953 1 96.88 402 VAL A CA 1
ATOM 3199 C C . VAL A 1 402 ? 4.285 -25.266 24.688 1 96.88 402 VAL A C 1
ATOM 3201 O O . VAL A 1 402 ? 4.539 -24.953 25.859 1 96.88 402 VAL A O 1
ATOM 3204 N N . ARG A 1 403 ? 3.283 -24.734 24.047 1 94.94 403 ARG A N 1
ATOM 3205 C CA . ARG A 1 403 ? 2.396 -23.734 24.641 1 94.94 403 ARG A CA 1
ATOM 3206 C C . ARG A 1 403 ? 1.688 -24.297 25.859 1 94.94 403 ARG A C 1
ATOM 3208 O O . ARG A 1 403 ? 1.586 -23.625 26.891 1 94.94 403 ARG A O 1
ATOM 3215 N N . SER A 1 404 ? 1.139 -25.516 25.703 1 96.75 404 SER A N 1
ATOM 3216 C CA . SER A 1 404 ? 0.474 -26.156 26.844 1 96.75 404 SER A CA 1
ATOM 3217 C C . SER A 1 404 ? 1.42 -26.297 28.031 1 96.75 404 SER A C 1
ATOM 3219 O O . SER A 1 404 ? 1.025 -26.078 29.172 1 96.75 404 SER A O 1
ATOM 3221 N N . THR A 1 405 ? 2.637 -26.672 27.781 1 97.12 405 THR A N 1
ATOM 3222 C CA . THR A 1 405 ? 3.646 -26.828 28.828 1 97.12 405 THR A CA 1
ATOM 3223 C C . THR A 1 405 ? 3.949 -25.484 29.484 1 97.12 405 THR A C 1
ATOM 3225 O O . THR A 1 405 ? 4.016 -25.391 30.703 1 97.12 405 THR A O 1
ATOM 3228 N N . ALA A 1 406 ? 4.156 -24.5 28.625 1 95.12 406 ALA A N 1
ATOM 3229 C CA . ALA A 1 406 ? 4.461 -23.172 29.125 1 95.12 406 ALA A CA 1
ATOM 3230 C C . ALA A 1 406 ? 3.318 -22.625 29.984 1 95.12 406 ALA A C 1
ATOM 3232 O O . ALA A 1 406 ? 3.553 -22.062 31.062 1 95.12 406 ALA A O 1
ATOM 3233 N N . LEU A 1 407 ? 2.082 -22.828 29.578 1 94.62 407 LEU A N 1
ATOM 3234 C CA . LEU A 1 407 ? 0.916 -22.344 30.297 1 94.62 407 LEU A CA 1
ATOM 3235 C C . LEU A 1 407 ? 0.74 -23.094 31.609 1 94.62 407 LEU A C 1
ATOM 3237 O O . LEU A 1 407 ? 0.309 -22.516 32.625 1 94.62 407 LEU A O 1
ATOM 3241 N N . SER A 1 408 ? 1.082 -24.344 31.703 1 95.06 408 SER A N 1
ATOM 3242 C CA . SER A 1 408 ? 0.958 -25.172 32.906 1 95.06 408 SER A CA 1
ATOM 3243 C C . SER A 1 408 ? 2.145 -24.953 33.844 1 95.06 408 SER A C 1
ATOM 3245 O O . SER A 1 408 ? 2.096 -25.344 35 1 95.06 408 SER A O 1
ATOM 3247 N N . ARG A 1 409 ? 3.293 -24.406 33.406 1 93.69 409 ARG A N 1
ATOM 3248 C CA . ARG A 1 409 ? 4.52 -24.141 34.156 1 93.69 409 ARG A CA 1
ATOM 3249 C C . ARG A 1 409 ? 5.09 -25.422 34.75 1 93.69 409 ARG A C 1
ATOM 3251 O O . ARG A 1 409 ? 5.625 -25.406 35.875 1 93.69 409 ARG A O 1
ATOM 3258 N N . ARG A 1 410 ? 4.781 -26.5 34.094 1 92.81 410 ARG A N 1
ATOM 3259 C CA . ARG A 1 410 ? 5.301 -27.781 34.5 1 92.81 410 ARG A CA 1
ATOM 3260 C C . ARG A 1 410 ? 5.504 -28.719 33.312 1 92.81 410 ARG A C 1
ATOM 3262 O O . ARG A 1 410 ? 4.941 -28.484 32.25 1 92.81 410 ARG A O 1
ATOM 3269 N N . GLY A 1 411 ? 6.398 -29.703 33.438 1 94.25 411 GLY A N 1
ATOM 3270 C CA . GLY A 1 411 ? 6.559 -30.75 32.438 1 94.25 411 GLY A CA 1
ATOM 3271 C C . GLY A 1 411 ? 7.547 -30.391 31.359 1 94.25 411 GLY A C 1
ATOM 3272 O O . GLY A 1 411 ? 7.52 -30.969 30.266 1 94.25 411 GLY A O 1
ATOM 3273 N N . MET A 1 412 ? 8.406 -29.453 31.578 1 95.38 412 MET A N 1
ATOM 3274 C CA . MET A 1 412 ? 9.336 -28.984 30.547 1 95.38 412 MET A CA 1
ATOM 3275 C C . MET A 1 412 ? 10.344 -30.062 30.188 1 95.38 412 MET A C 1
ATOM 3277 O O . MET A 1 412 ? 10.742 -30.188 29.031 1 95.38 412 MET A O 1
ATOM 3281 N N . ASP A 1 413 ? 10.688 -30.844 31.109 1 95.06 413 ASP A N 1
ATOM 3282 C CA . ASP A 1 413 ? 11.664 -31.906 30.875 1 95.06 413 ASP A CA 1
ATOM 3283 C C . ASP A 1 413 ? 11.164 -32.906 29.828 1 95.06 413 ASP A C 1
ATOM 3285 O O . ASP A 1 413 ? 11.867 -33.188 28.875 1 95.06 413 ASP A O 1
ATOM 3289 N N . GLU A 1 414 ? 9.938 -33.344 30.078 1 95.75 414 GLU A N 1
ATOM 3290 C CA . GLU A 1 414 ? 9.336 -34.312 29.156 1 95.75 414 GLU A CA 1
ATOM 3291 C C . GLU A 1 414 ? 9.133 -33.688 27.781 1 95.75 414 GLU A C 1
ATOM 3293 O O . GLU A 1 414 ? 9.359 -34.312 26.75 1 95.75 414 GLU A O 1
ATOM 3298 N N . THR A 1 415 ? 8.75 -32.438 27.797 1 97.38 415 THR A N 1
ATOM 3299 C CA . THR A 1 415 ? 8.469 -31.766 26.531 1 97.38 415 THR A CA 1
ATOM 3300 C C . THR A 1 415 ? 9.75 -31.578 25.719 1 97.38 415 THR A C 1
ATOM 3302 O O . THR A 1 415 ? 9.781 -31.875 24.531 1 97.38 415 THR A O 1
ATOM 3305 N N . LEU A 1 416 ? 10.844 -31.141 26.359 1 97.06 416 LEU A N 1
ATOM 3306 C CA . LEU A 1 416 ? 12.109 -30.938 25.656 1 97.06 416 LEU A CA 1
ATOM 3307 C C . LEU A 1 416 ? 12.656 -32.25 25.125 1 97.06 416 LEU A C 1
ATOM 3309 O O . LEU A 1 416 ? 13.172 -32.312 24 1 97.06 416 LEU A O 1
ATOM 3313 N N . ARG A 1 417 ? 12.492 -33.219 25.875 1 95.31 417 ARG A N 1
ATOM 3314 C CA . ARG A 1 417 ? 12.93 -34.531 25.422 1 95.31 417 ARG A CA 1
ATOM 3315 C C . ARG A 1 417 ? 12.18 -34.969 24.172 1 95.31 417 ARG A C 1
ATOM 3317 O O . ARG A 1 417 ? 12.773 -35.5 23.234 1 95.31 417 ARG A O 1
ATOM 3324 N N . PHE A 1 418 ? 10.93 -34.75 24.234 1 96 418 PHE A N 1
ATOM 3325 C CA . PHE A 1 418 ? 10.102 -35.094 23.094 1 96 418 PHE A CA 1
ATOM 3326 C C . PHE A 1 418 ? 10.477 -34.281 21.875 1 96 418 PHE A C 1
ATOM 3328 O O . PHE A 1 418 ? 10.477 -34.781 20.75 1 96 418 PHE A O 1
ATOM 3335 N N . LEU A 1 419 ? 10.812 -33 22.062 1 96 419 LEU A N 1
ATOM 3336 C CA . LEU A 1 419 ? 11.102 -32.062 20.969 1 96 419 LEU A CA 1
ATOM 3337 C C . LEU A 1 419 ? 12.406 -32.438 20.281 1 96 419 LEU A C 1
ATOM 3339 O O . LEU A 1 419 ? 12.664 -32 19.156 1 96 419 LEU A O 1
ATOM 3343 N N . THR A 1 420 ? 13.289 -33.156 20.906 1 93.31 420 THR A N 1
ATOM 3344 C CA . THR A 1 420 ? 14.57 -33.5 20.312 1 93.31 420 THR A CA 1
ATOM 3345 C C . THR A 1 420 ? 14.367 -34.344 19.047 1 93.31 420 THR A C 1
ATOM 3347 O O . THR A 1 420 ? 15.281 -34.469 18.234 1 93.31 420 THR A O 1
ATOM 3350 N N . ARG A 1 421 ? 13.141 -34.75 18.828 1 89.31 421 ARG A N 1
ATOM 3351 C CA . ARG A 1 421 ? 12.805 -35.531 17.656 1 89.31 421 ARG A CA 1
ATOM 3352 C C . ARG A 1 421 ? 12.812 -34.688 16.391 1 89.31 421 ARG A C 1
ATOM 3354 O O . ARG A 1 421 ? 12.836 -35.219 15.273 1 89.31 421 ARG A O 1
ATOM 3361 N N . ILE A 1 422 ? 12.883 -33.344 16.562 1 91.25 422 ILE A N 1
ATOM 3362 C CA . ILE A 1 422 ? 12.75 -32.469 15.406 1 91.25 422 ILE A CA 1
ATOM 3363 C C . ILE A 1 422 ? 14.094 -32.344 14.695 1 91.25 422 ILE A C 1
ATOM 3365 O O . ILE A 1 422 ? 14.219 -31.609 13.711 1 91.25 422 ILE A O 1
ATOM 3369 N N . LYS A 1 423 ? 15.148 -32.969 15.086 1 86.25 423 LYS A N 1
ATOM 3370 C CA . LYS A 1 423 ? 16.516 -32.844 14.586 1 86.25 423 LYS A CA 1
ATOM 3371 C C . LYS A 1 423 ? 16.547 -32.969 13.062 1 86.25 423 LYS A C 1
ATOM 3373 O O . LYS A 1 423 ? 17.234 -32.188 12.398 1 86.25 423 LYS A O 1
ATOM 3378 N N . ASN A 1 424 ? 15.695 -33.844 12.5 1 80.38 424 ASN A N 1
ATOM 3379 C CA . ASN A 1 424 ? 15.758 -34.062 11.062 1 80.38 424 ASN A CA 1
ATOM 3380 C C . ASN A 1 424 ? 14.492 -33.562 10.359 1 80.38 424 ASN A C 1
ATOM 3382 O O . ASN A 1 424 ? 14.203 -33.969 9.234 1 80.38 424 ASN A O 1
ATOM 3386 N N . ASP A 1 425 ? 13.773 -32.75 11.109 1 88.25 425 ASP A N 1
ATOM 3387 C CA . ASP A 1 425 ? 12.562 -32.219 10.5 1 88.25 425 ASP A CA 1
ATOM 3388 C C . ASP A 1 425 ? 12.883 -31.016 9.609 1 88.25 425 ASP A C 1
ATOM 3390 O O . ASP A 1 425 ? 14.008 -30.516 9.625 1 88.25 425 ASP A O 1
ATOM 3394 N N . GLN A 1 426 ? 11.945 -30.562 8.789 1 88.44 426 GLN A N 1
ATOM 3395 C CA . GLN A 1 426 ? 12.086 -29.438 7.875 1 88.44 426 GLN A CA 1
ATOM 3396 C C . GLN A 1 426 ? 12.125 -28.109 8.633 1 88.44 426 GLN A C 1
ATOM 3398 O O . GLN A 1 426 ? 11.68 -28.031 9.781 1 88.44 426 GLN A O 1
ATOM 3403 N N . ASP A 1 427 ? 12.695 -27.078 8.102 1 91.62 427 ASP A N 1
ATOM 3404 C CA . ASP A 1 427 ? 12.969 -25.797 8.742 1 91.62 427 ASP A CA 1
ATOM 3405 C C . ASP A 1 427 ? 11.688 -25.172 9.289 1 91.62 427 ASP A C 1
ATOM 3407 O O . ASP A 1 427 ? 11.68 -24.641 10.398 1 91.62 427 ASP A O 1
ATOM 3411 N N . PRO A 1 428 ? 10.516 -25.25 8.547 1 93.12 428 PRO A N 1
ATOM 3412 C CA . PRO A 1 428 ? 9.32 -24.625 9.109 1 93.12 428 PRO A CA 1
ATOM 3413 C C . PRO A 1 428 ? 8.938 -25.203 10.469 1 93.12 428 PRO A C 1
ATOM 3415 O O . PRO A 1 428 ? 8.406 -24.484 11.32 1 93.12 428 PRO A O 1
ATOM 3418 N N . ILE A 1 429 ? 9.211 -26.5 10.711 1 95.44 429 ILE A N 1
ATOM 3419 C CA . ILE A 1 429 ? 8.906 -27.125 11.984 1 95.44 429 ILE A CA 1
ATOM 3420 C C . ILE A 1 429 ? 9.891 -26.625 13.055 1 95.44 429 ILE A C 1
ATOM 3422 O O . ILE A 1 429 ? 9.477 -26.219 14.141 1 95.44 429 ILE A O 1
ATOM 3426 N N . ARG A 1 430 ? 11.172 -26.578 12.648 1 95.19 430 ARG A N 1
ATOM 3427 C CA . ARG A 1 430 ? 12.172 -26.094 13.586 1 95.19 430 ARG A CA 1
ATOM 3428 C C . ARG A 1 430 ? 11.898 -24.641 13.961 1 95.19 430 ARG A C 1
ATOM 3430 O O . ARG A 1 430 ? 12.07 -24.25 15.125 1 95.19 430 ARG A O 1
ATOM 3437 N N . PHE A 1 431 ? 11.516 -23.938 12.953 1 93.88 431 PHE A N 1
ATOM 3438 C CA . PHE A 1 431 ? 11.219 -22.531 13.195 1 93.88 431 PHE A CA 1
ATOM 3439 C C . PHE A 1 431 ? 10.109 -22.391 14.227 1 93.88 431 PHE A C 1
ATOM 3441 O O . PHE A 1 431 ? 10.25 -21.641 15.203 1 93.88 431 PHE A O 1
ATOM 3448 N N . VAL A 1 432 ? 8.969 -23.047 14.078 1 96 432 VAL A N 1
ATOM 3449 C CA . VAL A 1 432 ? 7.797 -22.938 14.945 1 96 432 VAL A CA 1
ATOM 3450 C C . VAL A 1 432 ? 8.156 -23.391 16.359 1 96 432 VAL A C 1
ATOM 3452 O O . VAL A 1 432 ? 7.77 -22.75 17.344 1 96 432 VAL A O 1
ATOM 3455 N N . VAL A 1 433 ? 8.898 -24.422 16.531 1 96.56 433 VAL A N 1
ATOM 3456 C CA . VAL A 1 433 ? 9.281 -24.969 17.828 1 96.56 433 VAL A CA 1
ATOM 3457 C C . VAL A 1 433 ? 10.172 -23.969 18.578 1 96.56 433 VAL A C 1
ATOM 3459 O O . VAL A 1 433 ? 9.914 -23.641 19.734 1 96.56 433 VAL A O 1
ATOM 3462 N N . MET A 1 434 ? 11.172 -23.469 17.828 1 95.62 434 MET A N 1
ATOM 3463 C CA . MET A 1 434 ? 12.094 -22.531 18.453 1 95.62 434 MET A CA 1
ATOM 3464 C C . MET A 1 434 ? 11.391 -21.219 18.797 1 95.62 434 MET A C 1
ATOM 3466 O O . MET A 1 434 ? 11.672 -20.609 19.828 1 95.62 434 MET A O 1
ATOM 3470 N N . ALA A 1 435 ? 10.562 -20.781 17.906 1 94.81 435 ALA A N 1
ATOM 3471 C CA . ALA A 1 435 ? 9.797 -19.562 18.172 1 94.81 435 ALA A CA 1
ATOM 3472 C C . ALA A 1 435 ? 8.938 -19.703 19.422 1 94.81 435 ALA A C 1
ATOM 3474 O O . ALA A 1 435 ? 8.914 -18.812 20.266 1 94.81 435 ALA A O 1
ATOM 3475 N N . GLU A 1 436 ? 8.273 -20.859 19.531 1 95.94 436 GLU A N 1
ATOM 3476 C CA . GLU A 1 436 ? 7.426 -21.078 20.703 1 95.94 436 GLU A CA 1
ATOM 3477 C C . GLU A 1 436 ? 8.258 -21.219 21.969 1 95.94 436 GLU A C 1
ATOM 3479 O O . GLU A 1 436 ? 7.844 -20.781 23.047 1 95.94 436 GLU A O 1
ATOM 3484 N N . LEU A 1 437 ? 9.352 -21.828 21.891 1 96.25 437 LEU A N 1
ATOM 3485 C CA . LEU A 1 437 ? 10.234 -21.969 23.047 1 96.25 437 LEU A CA 1
ATOM 3486 C C . LEU A 1 437 ? 10.75 -20.609 23.5 1 96.25 437 LEU A C 1
ATOM 3488 O O . LEU A 1 437 ? 10.898 -20.359 24.688 1 96.25 437 LEU A O 1
ATOM 3492 N N . SER A 1 438 ? 11.07 -19.781 22.5 1 94 438 SER A N 1
ATOM 3493 C CA . SER A 1 438 ? 11.547 -18.438 22.828 1 94 438 SER A CA 1
ATOM 3494 C C . SER A 1 438 ? 10.469 -17.625 23.531 1 94 438 SER A C 1
ATOM 3496 O O . SER A 1 438 ? 10.773 -16.672 24.25 1 94 438 SER A O 1
ATOM 3498 N N . ASN A 1 439 ? 9.227 -18 23.375 1 92.62 439 ASN A N 1
ATOM 3499 C CA . ASN A 1 439 ? 8.117 -17.297 24 1 92.62 439 ASN A CA 1
ATOM 3500 C C . ASN A 1 439 ? 7.832 -17.844 25.406 1 92.62 439 ASN A C 1
ATOM 3502 O O . ASN A 1 439 ? 7.027 -17.281 26.141 1 92.62 439 ASN A O 1
ATOM 3506 N N . CYS A 1 440 ? 8.492 -18.922 25.781 1 94.88 440 CYS A N 1
ATOM 3507 C CA . CYS A 1 440 ? 8.344 -19.484 27.109 1 94.88 440 CYS A CA 1
ATOM 3508 C C . CYS A 1 440 ? 9.039 -18.625 28.156 1 94.88 440 CYS A C 1
ATOM 3510 O O . CYS A 1 440 ? 10.055 -17.984 27.859 1 94.88 440 CYS A O 1
ATOM 3512 N N . PRO A 1 441 ? 8.43 -18.578 29.375 1 93.44 441 PRO A N 1
ATOM 3513 C CA . PRO A 1 441 ? 9.133 -17.859 30.438 1 93.44 441 PRO A CA 1
ATOM 3514 C C . PRO A 1 441 ? 10.516 -18.438 30.734 1 93.44 441 PRO A C 1
ATOM 3516 O O . PRO A 1 441 ? 10.656 -19.656 30.891 1 93.44 441 PRO A O 1
ATOM 3519 N N . ALA A 1 442 ? 11.5 -17.672 30.828 1 91.38 442 ALA A N 1
ATOM 3520 C CA . ALA A 1 442 ? 12.906 -18.031 30.922 1 91.38 442 ALA A CA 1
ATOM 3521 C C . ALA A 1 442 ? 13.18 -18.891 32.156 1 91.38 442 ALA A C 1
ATOM 3523 O O . ALA A 1 442 ? 13.969 -19.828 32.125 1 91.38 442 ALA A O 1
ATOM 3524 N N . PRO A 1 443 ? 12.422 -18.641 33.281 1 92.06 443 PRO A N 1
ATOM 3525 C CA . PRO A 1 443 ? 12.719 -19.422 34.469 1 92.06 443 PRO A CA 1
ATOM 3526 C C . PRO A 1 443 ? 12.336 -20.891 34.344 1 92.06 443 PRO A C 1
ATOM 3528 O O . PRO A 1 443 ? 12.734 -21.719 35.156 1 92.06 443 PRO A O 1
ATOM 3531 N N . MET A 1 444 ? 11.641 -21.188 33.312 1 94.31 444 MET A N 1
ATOM 3532 C CA . MET A 1 444 ? 11.203 -22.578 33.125 1 94.31 444 MET A CA 1
ATOM 3533 C C . MET A 1 444 ? 12.359 -23.453 32.688 1 94.31 444 MET A C 1
ATOM 3535 O O . MET A 1 444 ? 12.289 -24.688 32.781 1 94.31 444 MET A O 1
ATOM 3539 N N . PHE A 1 445 ? 13.422 -22.859 32.219 1 94.94 445 PHE A N 1
ATOM 3540 C CA . PHE A 1 445 ? 14.586 -23.609 31.766 1 94.94 445 PHE A CA 1
ATOM 3541 C C . PHE A 1 445 ? 15.578 -23.812 32.906 1 94.94 445 PHE A C 1
ATOM 3543 O O . PHE A 1 445 ? 16.031 -22.828 33.531 1 94.94 445 PHE A O 1
ATOM 3550 N N . LYS A 1 446 ? 15.828 -25 33.219 1 93.88 446 LYS A N 1
ATOM 3551 C CA . LYS A 1 446 ? 16.719 -25.359 34.312 1 93.88 446 LYS A CA 1
ATOM 3552 C C . LYS A 1 446 ? 17.953 -26.094 33.812 1 93.88 446 LYS A C 1
ATOM 3554 O O . LYS A 1 446 ? 18.078 -26.375 32.625 1 93.88 446 LYS A O 1
ATOM 3559 N N . LYS A 1 447 ? 18.906 -26.375 34.688 1 92.06 447 LYS A N 1
ATOM 3560 C CA . LYS A 1 447 ? 20.172 -27.031 34.375 1 92.06 447 LYS A CA 1
ATOM 3561 C C . LYS A 1 447 ? 19.953 -28.438 33.812 1 92.06 447 LYS A C 1
ATOM 3563 O O . LYS A 1 447 ? 20.688 -28.891 32.969 1 92.06 447 LYS A O 1
ATOM 3568 N N . GLU A 1 448 ? 18.875 -29 34.25 1 92.12 448 GLU A N 1
ATOM 3569 C CA . GLU A 1 448 ? 18.578 -30.375 33.844 1 92.12 448 GLU A CA 1
ATOM 3570 C C . GLU A 1 448 ? 18.172 -30.422 32.375 1 92.12 448 GLU A C 1
ATOM 3572 O O . GLU A 1 448 ? 18.234 -31.469 31.719 1 92.12 448 GLU A O 1
ATOM 3577 N N . HIS A 1 449 ? 17.812 -29.312 31.875 1 94.88 449 HIS A N 1
ATOM 3578 C CA . HIS A 1 449 ? 17.297 -29.25 30.5 1 94.88 449 HIS A CA 1
ATOM 3579 C C . HIS A 1 449 ? 18.422 -28.969 29.5 1 94.88 449 HIS A C 1
ATOM 3581 O O . HIS A 1 449 ? 18.172 -28.922 28.297 1 94.88 449 HIS A O 1
ATOM 3587 N N . MET A 1 450 ? 19.594 -28.828 29.859 1 93.62 450 MET A N 1
ATOM 3588 C CA . MET A 1 450 ? 20.703 -28.328 29.047 1 93.62 450 MET A CA 1
ATOM 3589 C C . MET A 1 450 ? 21.016 -29.297 27.922 1 93.62 450 MET A C 1
ATOM 3591 O O . MET A 1 450 ? 21.281 -28.875 26.781 1 93.62 450 MET A O 1
ATOM 3595 N N . ASP A 1 451 ? 20.969 -30.5 28.203 1 93.75 451 ASP A N 1
ATOM 3596 C CA . ASP A 1 451 ? 21.312 -31.484 27.172 1 93.75 451 ASP A CA 1
ATOM 3597 C C . ASP A 1 451 ? 20.312 -31.453 26.031 1 93.75 451 ASP A C 1
ATOM 3599 O O . ASP A 1 451 ? 20.703 -31.422 24.859 1 93.75 451 ASP A O 1
ATOM 3603 N N . ASP A 1 452 ? 19.125 -31.453 26.438 1 95.44 452 ASP A N 1
ATOM 3604 C CA . ASP A 1 452 ? 18.062 -31.422 25.422 1 95.44 452 ASP A CA 1
ATOM 3605 C C . ASP A 1 452 ? 18.094 -30.109 24.641 1 95.44 452 ASP A C 1
ATOM 3607 O O . ASP A 1 452 ? 17.906 -30.109 23.422 1 95.44 452 ASP A O 1
ATOM 3611 N N . LEU A 1 453 ? 18.328 -29 25.359 1 95.44 453 LEU A N 1
ATOM 3612 C CA . LEU A 1 453 ? 18.406 -27.703 24.703 1 95.44 453 LEU A CA 1
ATOM 3613 C C . LEU A 1 453 ? 19.562 -27.641 23.719 1 95.44 453 LEU A C 1
ATOM 3615 O O . LEU A 1 453 ? 19.422 -27.062 22.641 1 95.44 453 LEU A O 1
ATOM 3619 N N . THR A 1 454 ? 20.625 -28.266 24.062 1 94.56 454 THR A N 1
ATOM 3620 C CA . THR A 1 454 ? 21.797 -28.281 23.188 1 94.56 454 THR A CA 1
ATOM 3621 C C . THR A 1 454 ? 21.5 -29.047 21.906 1 94.56 454 THR A C 1
ATOM 3623 O O . THR A 1 454 ? 21.906 -28.625 20.812 1 94.56 454 THR A O 1
ATOM 3626 N N . VAL A 1 455 ? 20.781 -30.125 22.109 1 93.44 455 VAL A N 1
ATOM 3627 C CA . VAL A 1 455 ? 20.422 -30.906 20.938 1 93.44 455 VAL A CA 1
ATOM 3628 C C . VAL A 1 455 ? 19.531 -30.078 20 1 93.44 455 VAL A C 1
ATOM 3630 O O . VAL A 1 455 ? 19.703 -30.109 18.781 1 93.44 455 VAL A O 1
ATOM 3633 N N . LEU A 1 456 ? 18.641 -29.375 20.562 1 94.69 456 LEU A N 1
ATOM 3634 C CA . LEU A 1 456 ? 17.719 -28.562 19.766 1 94.69 456 LEU A CA 1
ATOM 3635 C C . LEU A 1 456 ? 18.453 -27.438 19.047 1 94.69 456 LEU A C 1
ATOM 3637 O O . LEU A 1 456 ? 18.234 -27.219 17.859 1 94.69 456 LEU A O 1
ATOM 3641 N N . VAL A 1 457 ? 19.359 -26.781 19.672 1 93.44 457 VAL A N 1
ATOM 3642 C CA . VAL A 1 457 ? 20.125 -25.672 19.078 1 93.44 457 VAL A CA 1
ATOM 3643 C C . VAL A 1 457 ? 21.047 -26.219 18 1 93.44 457 VAL A C 1
ATOM 3645 O O . VAL A 1 457 ? 21.172 -25.625 16.922 1 93.44 457 VAL A O 1
ATOM 3648 N N . ASP A 1 458 ? 21.609 -27.328 18.25 1 90.38 458 ASP A N 1
ATOM 3649 C CA . ASP A 1 458 ? 22.516 -27.938 17.281 1 90.38 458 ASP A CA 1
ATOM 3650 C C . ASP A 1 458 ? 21.75 -28.359 16.016 1 90.38 458 ASP A C 1
ATOM 3652 O O . ASP A 1 458 ? 22.297 -28.312 14.914 1 90.38 458 ASP A O 1
ATOM 3656 N N . SER A 1 459 ? 20.531 -28.797 16.312 1 89.75 459 SER A N 1
ATOM 3657 C CA . SER A 1 459 ? 19.719 -29.172 15.164 1 89.75 459 SER A CA 1
ATOM 3658 C C . SER A 1 459 ? 19.5 -27.984 14.234 1 89.75 459 SER A C 1
ATOM 3660 O O . SER A 1 459 ? 19.375 -28.156 13.016 1 89.75 459 SER A O 1
ATOM 3662 N N . VAL A 1 460 ? 19.391 -26.812 14.758 1 90.56 460 VAL A N 1
ATOM 3663 C CA . VAL A 1 460 ? 19.203 -25.594 13.977 1 90.56 460 VAL A CA 1
ATOM 3664 C C . VAL A 1 460 ? 20.516 -25.203 13.297 1 90.56 460 VAL A C 1
ATOM 3666 O O . VAL A 1 460 ? 20.531 -24.875 12.109 1 90.56 460 VAL A O 1
ATOM 3669 N N . ILE A 1 461 ? 21.641 -25.328 13.953 1 88.19 461 ILE A N 1
ATOM 3670 C CA . ILE A 1 461 ? 22.938 -24.875 13.469 1 88.19 461 ILE A CA 1
ATOM 3671 C C . ILE A 1 461 ? 23.438 -25.828 12.383 1 88.19 461 ILE A C 1
ATOM 3673 O O . ILE A 1 461 ? 23.984 -25.391 11.367 1 88.19 461 ILE A O 1
ATOM 3677 N N . GLU A 1 462 ? 23.109 -27.062 12.562 1 84.19 462 GLU A N 1
ATOM 3678 C CA . GLU A 1 462 ? 23.656 -28.078 11.664 1 84.19 462 GLU A CA 1
ATOM 3679 C C . GLU A 1 462 ? 22.797 -28.219 10.406 1 84.19 462 GLU A C 1
ATOM 3681 O O . GLU A 1 462 ? 23.281 -28.703 9.383 1 84.19 462 GLU A O 1
ATOM 3686 N N . ALA A 1 463 ? 21.609 -27.797 10.469 1 84.69 463 ALA A N 1
ATOM 3687 C CA . ALA A 1 463 ? 20.719 -27.969 9.328 1 84.69 463 ALA A CA 1
ATOM 3688 C C . ALA A 1 463 ? 21.062 -27 8.203 1 84.69 463 ALA A C 1
ATOM 3690 O O . ALA A 1 463 ? 21.312 -25.812 8.445 1 84.69 463 ALA A O 1
ATOM 3691 N N . ARG A 1 464 ? 21.078 -27.391 6.973 1 77 464 ARG A N 1
ATOM 3692 C CA . ARG A 1 464 ? 21.422 -26.578 5.809 1 77 464 ARG A CA 1
ATOM 3693 C C . ARG A 1 464 ? 20.281 -25.641 5.43 1 77 464 ARG A C 1
ATOM 3695 O O . ARG A 1 464 ? 20.516 -24.578 4.863 1 77 464 ARG A O 1
ATOM 3702 N N . ASP A 1 465 ? 19.062 -26.047 5.809 1 81.56 465 ASP A N 1
ATOM 3703 C CA . ASP A 1 465 ? 17.906 -25.297 5.332 1 81.56 465 ASP A CA 1
ATOM 3704 C C . ASP A 1 465 ? 17.422 -24.297 6.383 1 81.56 465 ASP A C 1
ATOM 3706 O O . ASP A 1 465 ? 16.297 -23.812 6.312 1 81.56 465 ASP A O 1
ATOM 3710 N N . THR A 1 466 ? 18.312 -24.062 7.348 1 89.06 466 THR A N 1
ATOM 3711 C CA . THR A 1 466 ? 17.906 -23.172 8.414 1 89.06 466 THR A CA 1
ATOM 3712 C C . THR A 1 466 ? 17.641 -21.766 7.875 1 89.06 466 THR A C 1
ATOM 3714 O O . THR A 1 466 ? 18.516 -21.172 7.234 1 89.06 466 THR A O 1
ATOM 3717 N N . SER A 1 467 ? 16.422 -21.312 8.031 1 88.69 467 SER A N 1
ATOM 3718 C CA . SER A 1 467 ? 16 -20 7.551 1 88.69 467 SER A CA 1
ATOM 3719 C C . SER A 1 467 ? 16.391 -18.906 8.547 1 88.69 467 SER A C 1
ATOM 3721 O O . SER A 1 467 ? 16.812 -19.203 9.664 1 88.69 467 SER A O 1
ATOM 3723 N N . TYR A 1 468 ? 16.359 -17.625 8.195 1 86.19 468 TYR A N 1
ATOM 3724 C CA . TYR A 1 468 ? 16.609 -16.469 9.047 1 86.19 468 TYR A CA 1
ATOM 3725 C C . TYR A 1 468 ? 15.633 -16.422 10.211 1 86.19 468 TYR A C 1
ATOM 3727 O O . TYR A 1 468 ? 16 -16.062 11.328 1 86.19 468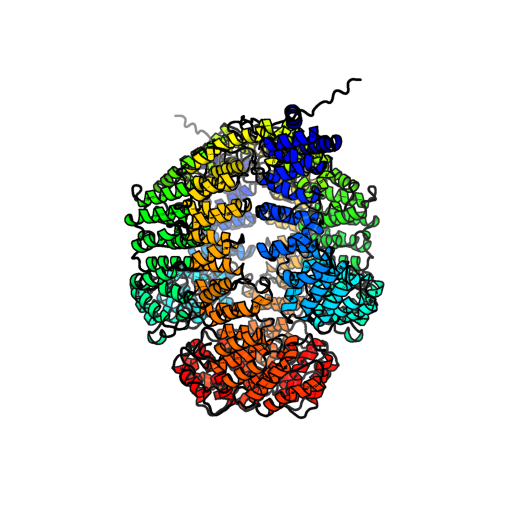 TYR A O 1
ATOM 3735 N N . GLY A 1 469 ? 14.391 -16.891 9.953 1 89.44 469 GLY A N 1
ATOM 3736 C CA . GLY A 1 469 ? 13.406 -16.922 11.016 1 89.44 469 GLY A CA 1
ATOM 3737 C C . GLY A 1 469 ? 13.766 -17.859 12.141 1 89.44 469 GLY A C 1
ATOM 3738 O O . GLY A 1 469 ? 13.641 -17.516 13.32 1 89.44 469 GLY A O 1
ATOM 3739 N N . THR A 1 470 ? 14.266 -19.047 11.781 1 93.62 470 THR A N 1
ATOM 3740 C CA . THR A 1 470 ? 14.648 -20.047 12.773 1 93.62 470 THR A CA 1
ATOM 3741 C C . THR A 1 470 ? 15.859 -19.578 13.57 1 93.62 470 THR A C 1
ATOM 3743 O O . THR A 1 470 ? 15.93 -19.766 14.781 1 93.62 470 THR A O 1
ATOM 3746 N N . ARG A 1 471 ? 16.734 -18.969 12.898 1 90.69 471 ARG A N 1
ATOM 3747 C CA . ARG A 1 471 ? 17.922 -18.422 13.562 1 90.69 471 ARG A CA 1
ATOM 3748 C C . ARG A 1 471 ? 17.531 -17.344 14.562 1 90.69 471 ARG A C 1
ATOM 3750 O O . ARG A 1 471 ? 18.016 -17.344 15.703 1 90.69 471 ARG A O 1
ATOM 3757 N N . SER A 1 472 ? 16.75 -16.453 14.125 1 90.56 472 SER A N 1
ATOM 3758 C CA . SER A 1 472 ? 16.297 -15.367 14.992 1 90.56 472 SER A CA 1
ATOM 3759 C C . SER A 1 472 ? 15.586 -15.898 16.219 1 90.56 472 SER A C 1
ATOM 3761 O O . SER A 1 472 ? 15.805 -15.422 17.344 1 90.56 472 SER A O 1
ATOM 3763 N N . ALA A 1 473 ? 14.766 -16.875 16.016 1 94 473 ALA A N 1
ATOM 3764 C CA . ALA A 1 473 ? 14.047 -17.484 17.141 1 94 473 ALA A CA 1
ATOM 3765 C C . ALA A 1 473 ? 15.016 -18.109 18.125 1 94 473 ALA A C 1
ATOM 3767 O O . ALA A 1 473 ? 14.836 -18 19.344 1 94 473 ALA A O 1
ATOM 3768 N N . THR A 1 474 ? 16 -18.734 17.641 1 94.25 474 THR A N 1
ATOM 3769 C CA . THR A 1 474 ? 17.016 -19.359 18.484 1 94.25 474 THR A CA 1
ATOM 3770 C C . THR A 1 474 ? 17.812 -18.312 19.234 1 94.25 474 THR A C 1
ATOM 3772 O O . THR A 1 474 ? 18.125 -18.5 20.422 1 94.25 474 THR A O 1
ATOM 3775 N N . GLU A 1 475 ? 18.094 -17.281 18.562 1 91.31 475 GLU A N 1
ATOM 3776 C CA . GLU A 1 475 ? 18.812 -16.188 19.219 1 91.31 475 GLU A CA 1
ATOM 3777 C C . GLU A 1 475 ? 17.969 -15.562 20.312 1 91.31 475 GLU A C 1
ATOM 3779 O O . GLU A 1 475 ? 18.484 -15.227 21.391 1 91.31 475 GLU A O 1
ATOM 3784 N N . ARG A 1 476 ? 16.75 -15.406 20.062 1 92.38 476 ARG A N 1
ATOM 3785 C CA . ARG A 1 476 ? 15.867 -14.852 21.078 1 92.38 476 ARG A CA 1
ATOM 3786 C C . ARG A 1 476 ? 15.805 -15.75 22.312 1 92.38 476 ARG A C 1
ATOM 3788 O O . ARG A 1 476 ? 15.797 -15.258 23.438 1 92.38 476 ARG A O 1
ATOM 3795 N N . LEU A 1 477 ? 15.695 -17 22.047 1 94.62 477 LEU A N 1
ATOM 3796 C CA . LEU A 1 477 ? 15.711 -17.953 23.156 1 94.62 477 LEU A CA 1
ATOM 3797 C C . LEU A 1 477 ? 17 -17.828 23.953 1 94.62 477 LEU A C 1
ATOM 3799 O O . LEU A 1 477 ? 16.969 -17.734 25.188 1 94.62 477 LEU A O 1
ATOM 3803 N N . ALA A 1 478 ? 18.094 -17.812 23.234 1 92.94 478 ALA A N 1
ATOM 3804 C CA . ALA A 1 478 ? 19.391 -17.688 23.891 1 92.94 478 ALA A CA 1
ATOM 3805 C C . ALA A 1 478 ? 19.484 -16.375 24.672 1 92.94 478 ALA A C 1
ATOM 3807 O O . ALA A 1 478 ? 20.016 -16.344 25.781 1 92.94 478 ALA A O 1
ATOM 3808 N N . PHE A 1 479 ? 19.062 -15.367 24.094 1 91.62 479 PHE A N 1
ATOM 3809 C CA . PHE A 1 479 ? 19.094 -14.062 24.734 1 91.62 479 PHE A CA 1
ATOM 3810 C C . PHE A 1 479 ? 18.25 -14.055 26 1 91.62 479 PHE A C 1
ATOM 3812 O O . PHE A 1 479 ? 18.672 -13.508 27.031 1 91.62 479 PHE A O 1
ATOM 3819 N N . ALA A 1 480 ? 17.047 -14.617 25.938 1 92.19 480 ALA A N 1
ATOM 3820 C CA . ALA A 1 480 ? 16.188 -14.695 27.109 1 92.19 480 ALA A CA 1
ATOM 3821 C C . ALA A 1 480 ? 16.875 -15.438 28.25 1 92.19 480 ALA A C 1
ATOM 3823 O O . ALA A 1 480 ? 16.812 -15.008 29.406 1 92.19 480 ALA A O 1
ATOM 3824 N N . ILE A 1 481 ? 17.531 -16.484 27.984 1 93 481 ILE A N 1
ATOM 3825 C CA . ILE A 1 481 ? 18.234 -17.281 28.984 1 93 481 ILE A CA 1
ATOM 3826 C C . ILE A 1 481 ? 19.438 -16.5 29.516 1 93 481 ILE A C 1
ATOM 3828 O O . ILE A 1 481 ? 19.688 -16.5 30.719 1 93 481 ILE A O 1
ATOM 3832 N N . LEU A 1 482 ? 20.125 -15.867 28.594 1 91.88 482 LEU A N 1
ATOM 3833 C CA . LEU A 1 482 ? 21.281 -15.062 28.984 1 91.88 482 LEU A CA 1
ATOM 3834 C C . LEU A 1 482 ? 20.859 -13.953 29.953 1 91.88 482 LEU A C 1
ATOM 3836 O O . LEU A 1 482 ? 21.516 -13.742 30.969 1 91.88 482 LEU A O 1
ATOM 3840 N N . ARG A 1 483 ? 19.859 -13.234 29.641 1 90.25 483 ARG A N 1
ATOM 3841 C CA . ARG A 1 483 ? 19.375 -12.133 30.469 1 90.25 483 ARG A CA 1
ATOM 3842 C C . ARG A 1 483 ? 18.938 -12.625 31.844 1 90.25 483 ARG A C 1
ATOM 3844 O O . ARG A 1 483 ? 19.25 -12 32.844 1 90.25 483 ARG A O 1
ATOM 3851 N N . GLN A 1 484 ? 18.203 -13.805 31.859 1 91.62 484 GLN A N 1
ATOM 3852 C CA . GLN A 1 484 ? 17.719 -14.375 33.125 1 91.62 484 GLN A CA 1
ATOM 3853 C C . GLN A 1 484 ? 18.875 -14.758 34.031 1 91.62 484 GLN A C 1
ATOM 3855 O O . GLN A 1 484 ? 18.797 -14.617 35.25 1 91.62 484 GLN A O 1
ATOM 3860 N N . HIS A 1 485 ? 19.984 -15.148 33.5 1 92 485 HIS A N 1
ATOM 3861 C CA . HIS A 1 485 ? 21.094 -15.656 34.281 1 92 485 HIS A CA 1
AT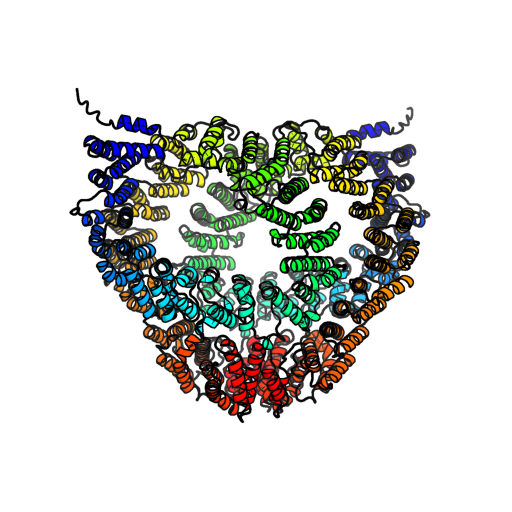OM 3862 C C . HIS A 1 485 ? 22.312 -14.734 34.188 1 92 485 HIS A C 1
ATOM 3864 O O . HIS A 1 485 ? 23.453 -15.188 34.344 1 92 485 HIS A O 1
ATOM 3870 N N . ALA A 1 486 ? 22.109 -13.57 33.875 1 89.38 486 ALA A N 1
ATOM 3871 C CA . ALA A 1 486 ? 23.172 -12.594 33.688 1 89.38 486 ALA A CA 1
ATOM 3872 C C . ALA A 1 486 ? 24 -12.398 34.938 1 89.38 486 ALA A C 1
ATOM 3874 O O . ALA A 1 486 ? 25.188 -12.086 34.875 1 89.38 486 ALA A O 1
ATOM 3875 N N . LEU A 1 487 ? 23.344 -12.703 36.094 1 87.12 487 LEU A N 1
ATOM 3876 C CA . LEU A 1 487 ? 24 -12.461 37.375 1 87.12 487 LEU A CA 1
ATOM 3877 C C . LEU A 1 487 ? 24.828 -13.672 37.812 1 87.12 487 LEU A C 1
ATOM 3879 O O . LEU A 1 487 ? 25.594 -13.609 38.781 1 87.12 487 LEU A O 1
ATOM 3883 N N . GLU A 1 488 ? 24.734 -14.781 37 1 90 488 GLU A N 1
ATOM 3884 C CA . GLU A 1 488 ? 25.516 -15.984 37.281 1 90 488 GLU A CA 1
ATOM 3885 C C . GLU A 1 488 ? 26.406 -16.359 36.094 1 90 488 GLU A C 1
ATOM 3887 O O . GLU A 1 488 ? 26.156 -17.359 35.438 1 90 488 GLU A O 1
ATOM 3892 N N . PRO A 1 489 ? 27.547 -15.656 35.969 1 85.25 489 PRO A N 1
ATOM 3893 C CA . PRO A 1 489 ? 28.375 -15.867 34.781 1 85.25 489 PRO A CA 1
ATOM 3894 C C . PRO A 1 489 ? 29 -17.266 34.719 1 85.25 489 PRO A C 1
ATOM 3896 O O . PRO A 1 489 ? 29.359 -17.75 33.656 1 85.25 489 PRO A O 1
ATOM 3899 N N . LYS A 1 490 ? 29.109 -17.875 35.875 1 86 490 LYS A N 1
ATOM 3900 C CA . LYS A 1 490 ? 29.719 -19.203 35.906 1 86 490 LYS A CA 1
ATOM 3901 C C . LYS A 1 490 ? 28.656 -20.281 35.781 1 86 490 LYS A C 1
ATOM 3903 O O . LYS A 1 490 ? 28.984 -21.469 35.75 1 86 490 LYS A O 1
ATOM 3908 N N . GLY A 1 491 ? 27.453 -19.844 35.625 1 90.5 491 GLY A N 1
ATOM 3909 C CA . GLY A 1 491 ? 26.359 -20.797 35.531 1 90.5 491 GLY A CA 1
ATOM 3910 C C . GLY A 1 491 ? 26.344 -21.547 34.219 1 90.5 491 GLY A C 1
ATOM 3911 O O . GLY A 1 491 ? 26.797 -21.031 33.188 1 90.5 491 GLY A O 1
ATOM 3912 N N . GLU A 1 492 ? 25.859 -22.719 34.188 1 92.38 492 GLU A N 1
ATOM 3913 C CA . GLU A 1 492 ? 25.859 -23.578 33 1 92.38 492 GLU A CA 1
ATOM 3914 C C . GLU A 1 492 ? 24.891 -23.047 31.953 1 92.38 492 GLU A C 1
ATOM 3916 O O . GLU A 1 492 ? 25.172 -23.109 30.766 1 92.38 492 GLU A O 1
ATOM 3921 N N . LEU A 1 493 ? 23.828 -22.484 32.438 1 93.5 493 LEU A N 1
ATOM 3922 C CA . LEU A 1 493 ? 22.844 -21.953 31.484 1 93.5 493 LEU A CA 1
ATOM 3923 C C . LEU A 1 493 ? 23.375 -20.688 30.797 1 93.5 493 LEU A C 1
ATOM 3925 O O . LEU A 1 493 ? 23.094 -20.453 29.625 1 93.5 493 LEU A O 1
ATOM 3929 N N . PHE A 1 494 ? 24.109 -19.938 31.578 1 93.12 494 PHE A N 1
ATOM 3930 C CA . PHE A 1 494 ? 24.75 -18.75 31 1 93.12 494 PHE A CA 1
ATOM 3931 C C . PHE A 1 494 ? 25.766 -19.156 29.938 1 93.12 494 PHE A C 1
ATOM 3933 O O . PHE A 1 494 ? 25.766 -18.578 28.844 1 93.12 494 PHE A O 1
ATOM 3940 N N . LYS A 1 495 ? 26.453 -20.125 30.188 1 92.56 495 LYS A N 1
ATOM 3941 C CA . LYS A 1 495 ? 27.469 -20.609 29.25 1 92.56 495 LYS A CA 1
ATOM 3942 C C . LYS A 1 495 ? 26.812 -21.203 28 1 92.56 495 LYS A C 1
ATOM 3944 O O . LYS A 1 495 ? 27.328 -21.062 26.891 1 92.56 495 LYS A O 1
ATOM 3949 N N . PHE A 1 496 ? 25.75 -21.875 28.25 1 91.75 496 PHE A N 1
ATOM 3950 C CA . PHE A 1 496 ? 25 -22.438 27.141 1 91.75 496 PHE A CA 1
ATOM 3951 C C . PHE A 1 496 ? 24.578 -21.344 26.156 1 91.75 496 PHE A C 1
ATOM 3953 O O . PHE A 1 496 ? 24.719 -21.5 24.938 1 91.75 496 PHE A O 1
ATOM 3960 N N . ALA A 1 497 ? 24.031 -20.297 26.688 1 92.62 497 ALA A N 1
ATOM 3961 C CA . ALA A 1 497 ? 23.578 -19.188 25.859 1 92.62 497 ALA A CA 1
ATOM 3962 C C . ALA A 1 497 ? 24.734 -18.578 25.078 1 92.62 497 ALA A C 1
ATOM 3964 O O . ALA A 1 497 ? 24.594 -18.297 23.875 1 92.62 497 ALA A O 1
ATOM 3965 N N . LEU A 1 498 ? 25.891 -18.422 25.672 1 91.5 498 LEU A N 1
ATOM 3966 C CA . LEU A 1 498 ? 27.062 -17.859 25.031 1 91.5 498 LEU A CA 1
ATOM 3967 C C . LEU A 1 498 ? 27.531 -18.75 23.891 1 91.5 498 LEU A C 1
ATOM 3969 O O . LEU A 1 498 ? 27.828 -18.266 22.797 1 91.5 498 LEU A O 1
ATOM 3973 N N . ARG A 1 499 ? 27.516 -19.969 24.203 1 90.31 499 ARG A N 1
ATOM 3974 C CA . ARG A 1 499 ? 27.953 -20.922 23.203 1 90.31 499 ARG A CA 1
ATOM 3975 C C . ARG A 1 499 ? 27.016 -20.906 22 1 90.31 499 ARG A C 1
ATOM 3977 O O . ARG A 1 499 ? 27.469 -21.062 20.859 1 90.31 499 ARG A O 1
ATOM 3984 N N . THR A 1 500 ? 25.766 -20.812 22.266 1 91.19 500 THR A N 1
ATOM 3985 C CA . THR A 1 500 ? 24.781 -20.766 21.188 1 91.19 500 THR A CA 1
ATOM 3986 C C . THR A 1 500 ? 25.062 -19.578 20.266 1 91.19 500 THR A C 1
ATOM 3988 O O . THR A 1 500 ? 25.078 -19.719 19.031 1 91.19 500 THR A O 1
ATOM 3991 N N . PHE A 1 501 ? 25.359 -18.422 20.812 1 88.62 501 PHE A N 1
ATOM 3992 C CA . PHE A 1 501 ? 25.672 -17.25 20 1 88.62 501 PHE A CA 1
ATOM 3993 C C . PHE A 1 501 ? 26.953 -17.469 19.203 1 88.62 501 PHE A C 1
ATOM 3995 O O . PHE A 1 501 ? 27.016 -17.109 18.016 1 88.62 501 PHE A O 1
ATOM 4002 N N . GLY A 1 502 ? 27.859 -18.016 19.781 1 86.75 502 GLY A N 1
ATOM 4003 C CA . GLY A 1 502 ? 29.125 -18.297 19.109 1 86.75 502 GLY A CA 1
ATOM 4004 C C . GLY A 1 502 ? 29 -19.234 17.922 1 86.75 502 GLY A C 1
ATOM 4005 O O . GLY A 1 502 ? 29.516 -18.953 16.844 1 86.75 502 GLY A O 1
ATOM 4006 N N . ARG A 1 503 ? 28.219 -20.25 18.109 1 86 503 ARG A N 1
ATOM 4007 C CA . ARG A 1 503 ? 28.062 -21.25 17.047 1 86 503 ARG A CA 1
ATOM 4008 C C . ARG A 1 503 ? 27.234 -20.688 15.898 1 86 503 ARG A C 1
ATOM 4010 O O . ARG A 1 503 ? 27.5 -21 14.734 1 86 503 ARG A O 1
ATOM 4017 N N . LEU A 1 504 ? 26.25 -19.938 16.234 1 86.81 504 LEU A N 1
ATOM 4018 C CA . LEU A 1 504 ? 25.422 -19.328 15.195 1 86.81 504 LEU A CA 1
ATOM 4019 C C . LEU A 1 504 ? 26.25 -18.359 14.352 1 86.81 504 LEU A C 1
ATOM 4021 O O . LEU A 1 504 ? 26.047 -18.281 13.133 1 86.81 504 LEU A O 1
ATOM 4025 N N . THR A 1 505 ? 27.203 -17.656 14.914 1 83 505 THR A N 1
ATOM 4026 C CA . THR A 1 505 ? 28.078 -16.719 14.203 1 83 505 THR A CA 1
ATOM 4027 C C . THR A 1 505 ? 29.016 -17.469 13.266 1 83 505 THR A C 1
ATOM 4029 O O . THR A 1 505 ? 29.234 -17.031 12.133 1 83 505 THR A O 1
ATOM 4032 N N . MET A 1 506 ? 29.453 -18.562 13.648 1 79.31 506 MET A N 1
ATOM 4033 C CA . MET A 1 506 ? 30.391 -19.359 12.859 1 79.31 506 MET A CA 1
ATOM 4034 C C . MET A 1 506 ? 29.703 -19.969 11.648 1 79.31 506 MET A C 1
ATOM 4036 O O . MET A 1 506 ? 30.344 -20.234 10.625 1 79.31 506 MET A O 1
ATOM 4040 N N . ARG A 1 507 ? 28.484 -20.234 11.742 1 80.75 507 ARG A N 1
ATOM 4041 C CA . ARG A 1 507 ? 27.719 -20.844 10.656 1 80.75 507 ARG A CA 1
ATOM 4042 C C . ARG A 1 507 ? 27.625 -19.906 9.461 1 80.75 507 ARG A C 1
ATOM 4044 O O . ARG A 1 507 ? 27.906 -20.312 8.32 1 80.75 507 ARG A O 1
ATOM 4051 N N . ASP A 1 508 ? 27.203 -18.625 9.578 1 70.69 508 ASP A N 1
ATOM 4052 C CA . ASP A 1 508 ? 26.859 -17.734 8.477 1 70.69 508 ASP A CA 1
ATOM 4053 C C . ASP A 1 508 ? 28.062 -16.891 8.055 1 70.69 508 ASP A C 1
ATOM 4055 O O . ASP A 1 508 ? 28.109 -16.391 6.93 1 70.69 508 ASP A O 1
ATOM 4059 N N . GLY A 1 509 ? 29.062 -16.922 8.773 1 65 509 GLY A N 1
ATOM 4060 C CA . GLY A 1 509 ? 30.188 -16.062 8.469 1 65 509 GLY A CA 1
ATOM 4061 C C . GLY A 1 509 ? 29.828 -14.586 8.508 1 65 509 GLY A C 1
ATOM 4062 O O . GLY A 1 509 ? 30.719 -13.727 8.531 1 65 509 GLY A O 1
ATOM 4063 N N . GLN A 1 510 ? 28.469 -14.258 8.125 1 64.19 510 GLN A N 1
ATOM 4064 C CA . GLN A 1 510 ? 28.016 -12.867 8.172 1 64.19 510 GLN A CA 1
ATOM 4065 C C . GLN A 1 510 ? 27.312 -12.562 9.484 1 64.19 510 GLN A C 1
ATOM 4067 O O . GLN A 1 510 ? 26.547 -13.391 10 1 64.19 510 GLN A O 1
ATOM 4072 N N . PHE A 1 511 ? 28.125 -11.984 10.453 1 62.59 511 PHE A N 1
ATOM 4073 C CA . PHE A 1 511 ? 27.562 -11.656 11.758 1 62.59 511 PHE A CA 1
ATOM 4074 C C . PHE A 1 511 ? 26.125 -11.172 11.609 1 62.59 511 PHE A C 1
ATOM 4076 O O . PHE A 1 511 ? 25.891 -10.016 11.258 1 62.59 511 PHE A O 1
ATOM 4083 N N . ALA A 1 512 ? 25.062 -12.023 11.422 1 60.31 512 ALA A N 1
ATOM 4084 C CA . ALA A 1 512 ? 23.672 -11.641 11.227 1 60.31 512 ALA A CA 1
ATOM 4085 C C . ALA A 1 512 ? 22.875 -11.805 12.516 1 60.31 512 ALA A C 1
ATOM 4087 O O . ALA A 1 512 ? 22.047 -12.719 12.633 1 60.31 512 ALA A O 1
ATOM 4088 N N . LEU A 1 513 ? 23.438 -11.117 13.656 1 63.94 513 LEU A N 1
ATOM 4089 C CA . LEU A 1 513 ? 22.641 -11.172 14.875 1 63.94 513 LEU A CA 1
ATOM 4090 C C . LEU A 1 513 ? 21.469 -10.195 14.82 1 63.94 513 LEU A C 1
ATOM 4092 O O . LEU A 1 513 ? 21.531 -9.203 14.078 1 63.94 513 LEU A O 1
ATOM 4096 N N . TYR A 1 514 ? 20.297 -10.57 15.234 1 66.94 514 TYR A N 1
ATOM 4097 C CA . TYR A 1 514 ? 19.141 -9.68 15.281 1 66.94 514 TYR A CA 1
ATOM 4098 C C . TYR A 1 514 ? 19.281 -8.656 16.406 1 66.94 514 TYR A C 1
ATOM 4100 O O . TYR A 1 514 ? 19.969 -8.898 17.391 1 66.94 514 TYR A O 1
ATOM 4108 N N . SER A 1 515 ? 18.812 -7.457 16.141 1 71.31 515 SER A N 1
ATOM 4109 C CA . SER A 1 515 ? 18.844 -6.367 17.109 1 71.31 515 SER A CA 1
ATOM 4110 C C . SER A 1 515 ? 18.094 -6.73 18.375 1 71.31 515 SER A C 1
ATOM 4112 O O . SER A 1 515 ? 16.984 -7.273 18.312 1 71.31 515 SER A O 1
ATOM 4114 N N . MET A 1 516 ? 18.859 -6.816 19.469 1 80.25 516 MET A N 1
ATOM 4115 C CA . MET A 1 516 ? 18.312 -7.113 20.781 1 80.25 516 MET A CA 1
ATOM 4116 C C . MET A 1 516 ? 18.453 -5.914 21.719 1 80.25 516 MET A C 1
ATOM 4118 O O . MET A 1 516 ? 19.156 -4.957 21.406 1 80.25 516 MET A O 1
ATOM 4122 N N . ASP A 1 517 ? 17.625 -5.805 22.766 1 82.19 517 ASP A N 1
ATOM 4123 C CA . ASP A 1 517 ? 17.766 -4.762 23.766 1 82.19 517 ASP A CA 1
ATOM 4124 C C . ASP A 1 517 ? 18.984 -5.008 24.641 1 82.19 517 ASP A C 1
ATOM 4126 O O . ASP A 1 517 ? 18.875 -5.469 25.781 1 82.19 517 ASP A O 1
ATOM 4130 N N . TRP A 1 518 ? 20.109 -4.613 24.141 1 84.25 518 TRP A N 1
ATOM 4131 C CA . TRP A 1 518 ? 21.375 -4.883 24.797 1 84.25 518 TRP A CA 1
ATOM 4132 C C . TRP A 1 518 ? 21.5 -4.102 26.094 1 84.25 518 TRP A C 1
ATOM 4134 O O . TRP A 1 518 ? 22.297 -4.461 26.969 1 84.25 518 TRP A O 1
ATOM 4144 N N . ASP A 1 519 ? 20.656 -3.08 26.172 1 82.69 519 ASP A N 1
ATOM 4145 C CA . ASP A 1 519 ? 20.734 -2.252 27.375 1 82.69 519 ASP A CA 1
ATOM 4146 C C . ASP A 1 519 ? 20.141 -2.971 28.578 1 82.69 519 ASP A C 1
ATOM 4148 O O . ASP A 1 519 ? 20.406 -2.605 29.719 1 82.69 519 ASP A O 1
ATOM 4152 N N . SER A 1 520 ? 19.438 -4.027 28.344 1 84.56 520 SER A N 1
ATOM 4153 C CA . SER A 1 520 ? 18.797 -4.758 29.422 1 84.56 520 SER A CA 1
ATOM 4154 C C . SER A 1 520 ? 19.766 -5.723 30.094 1 84.56 520 SER A C 1
ATOM 4156 O O . SER A 1 520 ? 19.469 -6.277 31.156 1 84.56 520 SER A O 1
ATOM 4158 N N . ILE A 1 521 ? 20.969 -5.871 29.531 1 87.19 521 ILE A N 1
ATOM 4159 C CA . ILE A 1 521 ? 21.953 -6.809 30.062 1 87.19 521 ILE A CA 1
ATOM 4160 C C . ILE A 1 521 ? 23.094 -6.039 30.719 1 87.19 521 ILE A C 1
ATOM 4162 O O . ILE A 1 521 ? 23.531 -5.004 30.219 1 87.19 521 ILE A O 1
ATOM 4166 N N . PRO A 1 522 ? 23.438 -6.535 31.906 1 88.88 522 PRO A N 1
ATOM 4167 C CA . PRO A 1 522 ? 24.578 -5.883 32.562 1 88.88 522 PRO A CA 1
ATOM 4168 C C . PRO A 1 522 ? 25.844 -5.91 31.688 1 88.88 522 PRO A C 1
ATOM 4170 O O . PRO A 1 522 ? 25.953 -6.734 30.781 1 88.88 522 PRO A O 1
ATOM 4173 N N . SER A 1 523 ? 26.812 -5.027 31.891 1 89.12 523 SER A N 1
ATOM 4174 C CA . SER A 1 523 ? 28.016 -4.863 31.094 1 89.12 523 SER A CA 1
ATOM 4175 C C . SER A 1 523 ? 28.891 -6.117 31.125 1 89.12 523 SER A C 1
ATOM 4177 O O . SER A 1 523 ? 29.5 -6.484 30.125 1 89.12 523 SER A O 1
ATOM 4179 N N . SER A 1 524 ? 28.844 -6.789 32.25 1 88.06 524 SER A N 1
ATOM 4180 C CA . SER A 1 524 ? 29.672 -7.984 32.375 1 88.06 524 SER A CA 1
ATOM 4181 C C . SER A 1 524 ? 29.203 -9.094 31.453 1 88.06 524 SER A C 1
ATOM 4183 O O . SER A 1 524 ? 30.016 -9.781 30.828 1 88.06 524 SER A O 1
ATOM 4185 N N . ALA A 1 525 ? 27.938 -9.18 31.391 1 89.75 525 ALA A N 1
ATOM 4186 C CA . ALA A 1 525 ? 27.375 -10.203 30.516 1 89.75 525 ALA A CA 1
ATOM 4187 C C . ALA A 1 525 ? 27.578 -9.852 29.047 1 89.75 525 ALA A C 1
ATOM 4189 O O . ALA A 1 525 ? 27.828 -10.734 28.234 1 89.75 525 ALA A O 1
ATOM 4190 N N . LEU A 1 526 ? 27.5 -8.594 28.766 1 90.06 526 LEU A N 1
ATOM 4191 C CA . LEU A 1 526 ? 27.703 -8.141 27.391 1 90.06 526 LEU A CA 1
ATOM 4192 C C . LEU A 1 526 ? 29.141 -8.375 26.953 1 90.06 526 LEU A C 1
ATOM 4194 O O . LEU A 1 526 ? 29.391 -8.781 25.812 1 90.06 526 LEU A O 1
ATOM 4198 N N . GLU A 1 527 ? 30.062 -8.164 27.766 1 90.5 527 GLU A N 1
ATOM 4199 C CA . GLU A 1 527 ? 31.484 -8.391 27.484 1 90.5 527 GLU A CA 1
ATOM 4200 C C . GLU A 1 527 ? 31.766 -9.875 27.281 1 90.5 527 GLU A C 1
ATOM 4202 O O . GLU A 1 527 ? 32.562 -10.25 26.406 1 90.5 527 GLU A O 1
ATOM 4207 N N . ALA A 1 528 ? 31.094 -10.633 28.109 1 90.44 528 ALA A N 1
ATOM 4208 C CA . ALA A 1 528 ? 31.266 -12.078 27.969 1 90.44 528 ALA A CA 1
ATOM 4209 C C . ALA A 1 528 ? 30.75 -12.562 26.609 1 90.44 528 ALA A C 1
ATOM 4211 O O . ALA A 1 528 ? 31.375 -13.406 25.969 1 90.44 528 ALA A O 1
ATOM 4212 N N . LEU A 1 529 ? 29.672 -12.039 26.297 1 88.31 529 LEU A N 1
ATOM 4213 C CA . LEU A 1 529 ? 29.094 -12.391 25 1 88.31 529 LEU A CA 1
ATOM 4214 C C . LEU A 1 529 ? 30.016 -11.984 23.859 1 88.31 529 LEU A C 1
ATOM 4216 O O . LEU A 1 529 ? 30.25 -12.766 22.938 1 88.31 529 LEU A O 1
ATOM 4220 N N . PHE A 1 530 ? 30.609 -10.805 23.906 1 89.56 530 PHE A N 1
ATOM 4221 C CA . PHE A 1 530 ? 31.484 -10.32 22.844 1 89.56 530 PHE A CA 1
ATOM 4222 C C . PHE A 1 530 ? 32.781 -11.125 22.812 1 89.56 530 PHE A C 1
ATOM 4224 O O . PHE A 1 530 ? 33.344 -11.352 21.734 1 89.56 530 PHE A O 1
ATOM 4231 N N . ASP A 1 531 ? 33.219 -11.547 23.906 1 88.94 531 ASP A N 1
ATOM 4232 C CA . ASP A 1 531 ? 34.406 -12.359 23.984 1 88.94 531 ASP A CA 1
ATOM 4233 C C . ASP A 1 531 ? 34.25 -13.656 23.188 1 88.94 531 ASP A C 1
ATOM 4235 O O . ASP A 1 531 ? 35.219 -14.141 22.578 1 88.94 531 ASP A O 1
ATOM 4239 N N . GLU A 1 532 ? 33 -14.086 23.203 1 86.75 532 GLU A N 1
ATOM 4240 C CA . GLU A 1 532 ? 32.719 -15.32 22.484 1 86.75 532 GLU A CA 1
ATOM 4241 C C . GLU A 1 532 ? 32.812 -15.109 20.969 1 86.75 532 GLU A C 1
ATOM 4243 O O . GLU A 1 532 ? 33.156 -16.031 20.234 1 86.75 532 GLU A O 1
ATOM 4248 N N . ILE A 1 533 ? 32.562 -13.867 20.531 1 85.94 533 ILE A N 1
ATOM 4249 C CA . ILE A 1 533 ? 32.531 -13.641 19.078 1 85.94 533 ILE A CA 1
ATOM 4250 C C . ILE A 1 533 ? 33.75 -12.836 18.656 1 85.94 533 ILE A C 1
ATOM 4252 O O . ILE A 1 533 ? 33.938 -12.555 17.469 1 85.94 533 ILE A O 1
ATOM 4256 N N . TYR A 1 534 ? 34.594 -12.477 19.562 1 88.06 534 TYR A N 1
ATOM 4257 C CA . TYR A 1 534 ? 35.75 -11.633 19.312 1 88.06 534 TYR A CA 1
ATOM 4258 C C . TYR A 1 534 ? 36.719 -12.297 18.328 1 88.06 534 TYR A C 1
ATOM 4260 O O . TYR A 1 534 ? 37.219 -11.641 17.406 1 88.06 534 TYR A O 1
ATOM 4268 N N . ALA A 1 535 ? 36.844 -13.562 18.547 1 84.12 535 ALA A N 1
ATOM 4269 C CA . ALA A 1 535 ? 37.781 -14.289 17.688 1 84.12 535 ALA A CA 1
ATOM 4270 C C . ALA A 1 535 ? 37.312 -14.266 16.234 1 84.12 535 ALA A C 1
ATOM 4272 O O . ALA A 1 535 ? 38.125 -14.188 15.312 1 84.12 535 ALA A O 1
ATOM 4273 N N . PHE A 1 536 ? 36.125 -14.32 16.094 1 84.62 536 PHE A N 1
ATOM 4274 C CA . PHE A 1 536 ? 35.562 -14.266 14.75 1 84.62 536 PHE A CA 1
ATOM 4275 C C . PHE A 1 536 ? 35.844 -12.906 14.109 1 84.62 536 PHE A C 1
ATOM 4277 O O . PHE A 1 536 ? 36.188 -12.844 12.922 1 84.62 536 PHE A O 1
ATOM 4284 N N . GLY A 1 537 ? 35.719 -11.852 14.812 1 85.62 537 GLY A N 1
ATOM 4285 C CA . GLY A 1 537 ? 36.031 -10.523 14.305 1 85.62 537 GLY A CA 1
ATOM 4286 C C . GLY A 1 537 ? 37.5 -10.32 13.953 1 85.62 537 GLY A C 1
ATOM 4287 O O . GLY A 1 537 ? 37.812 -9.742 12.914 1 85.62 537 GLY A O 1
ATOM 4288 N N . VAL A 1 538 ? 38.344 -10.906 14.773 1 87.88 538 VAL A N 1
ATOM 4289 C CA . VAL A 1 538 ? 39.781 -10.781 14.562 1 87.88 538 VAL A CA 1
ATOM 4290 C C . VAL A 1 538 ? 40.188 -11.492 13.273 1 87.88 538 VAL A C 1
ATOM 4292 O O . VAL A 1 538 ? 40.969 -10.961 12.469 1 87.88 538 VAL A O 1
ATOM 4295 N N . GLU A 1 539 ? 39.594 -12.633 13.086 1 83.75 539 GLU A N 1
ATOM 4296 C CA . GLU A 1 539 ? 39.906 -13.398 11.883 1 83.75 539 GLU A CA 1
ATOM 4297 C C . GLU A 1 539 ? 39.375 -12.711 10.633 1 83.75 539 GLU A C 1
ATOM 4299 O O . GLU A 1 539 ? 40.031 -12.742 9.578 1 83.75 539 GLU A O 1
ATOM 4304 N N . ALA A 1 540 ? 38.25 -12.172 10.766 1 81.19 540 ALA A N 1
ATOM 4305 C CA . ALA A 1 540 ? 37.688 -11.438 9.641 1 81.19 540 ALA A CA 1
ATOM 4306 C C . ALA A 1 540 ? 38.562 -10.242 9.266 1 81.19 540 ALA A C 1
ATOM 4308 O O . ALA A 1 540 ? 38.781 -9.961 8.086 1 81.19 540 ALA A O 1
ATOM 4309 N N . ASN A 1 541 ? 39.031 -9.594 10.25 1 83 541 ASN A N 1
ATOM 4310 C CA . ASN A 1 541 ? 39.906 -8.453 10.008 1 83 541 ASN A CA 1
ATOM 4311 C C . ASN A 1 541 ? 41.219 -8.883 9.336 1 83 541 ASN A C 1
ATOM 4313 O O . ASN A 1 541 ? 41.719 -8.188 8.453 1 83 541 ASN A O 1
ATOM 4317 N N . LYS A 1 542 ? 41.688 -10.07 9.734 1 81.25 542 LYS A N 1
ATOM 4318 C CA . LYS A 1 542 ? 42.906 -10.586 9.133 1 81.25 542 LYS A CA 1
ATOM 4319 C C . LYS A 1 542 ? 42.719 -10.867 7.648 1 81.25 542 LYS A C 1
ATOM 4321 O O . LYS A 1 542 ? 43.656 -10.695 6.855 1 81.25 542 LYS A O 1
ATOM 4326 N N . ARG A 1 543 ? 41.594 -11.164 7.277 1 79.38 543 ARG A N 1
ATOM 4327 C CA . ARG A 1 543 ? 41.281 -11.477 5.883 1 79.38 543 ARG A CA 1
ATOM 4328 C C . ARG A 1 543 ? 40.719 -10.258 5.164 1 79.38 543 ARG A C 1
ATOM 4330 O O . ARG A 1 543 ? 40.156 -10.383 4.074 1 79.38 543 ARG A O 1
ATOM 4337 N N . GLU A 1 544 ? 40.688 -9.117 5.824 1 78.31 544 GLU A N 1
ATOM 4338 C CA . GLU A 1 544 ? 40.312 -7.816 5.281 1 78.31 544 GLU A CA 1
ATOM 4339 C C . GLU A 1 544 ? 38.844 -7.773 4.949 1 78.31 544 GLU A C 1
ATOM 4341 O O . GLU A 1 544 ? 38.438 -7.184 3.943 1 78.31 544 GLU A O 1
ATOM 4346 N N . ASN A 1 545 ? 38.125 -8.547 5.738 1 80.69 545 ASN A N 1
ATOM 4347 C CA . ASN A 1 545 ? 36.656 -8.438 5.621 1 80.69 545 ASN A CA 1
ATOM 4348 C C . ASN A 1 545 ? 36.094 -7.422 6.605 1 80.69 545 ASN A C 1
ATOM 4350 O O . ASN A 1 545 ? 35.688 -7.785 7.707 1 80.69 545 ASN A O 1
ATOM 4354 N N . THR A 1 546 ? 35.938 -6.191 6.164 1 82.31 546 THR A N 1
ATOM 4355 C CA . THR A 1 546 ? 35.562 -5.098 7.051 1 82.31 546 THR A CA 1
ATOM 4356 C C . THR A 1 546 ? 34.062 -5.117 7.316 1 82.31 546 THR A C 1
ATOM 4358 O O . THR A 1 546 ? 33.594 -4.512 8.281 1 82.31 546 THR A O 1
ATOM 4361 N N . SER A 1 547 ? 33.406 -5.801 6.539 1 82.5 547 SER A N 1
ATOM 4362 C CA . SER A 1 547 ? 31.953 -5.762 6.633 1 82.5 547 SER A CA 1
ATOM 4363 C C . SER A 1 547 ? 31.469 -6.418 7.918 1 82.5 547 SER A C 1
ATOM 4365 O O . SER A 1 547 ? 30.469 -5.996 8.492 1 82.5 547 SER A O 1
ATOM 4367 N N . VAL A 1 548 ? 32.25 -7.355 8.414 1 85.69 548 VAL A N 1
ATOM 4368 C CA . VAL A 1 548 ? 31.828 -8.102 9.594 1 85.69 548 VAL A CA 1
ATOM 4369 C C . VAL A 1 548 ? 31.875 -7.191 10.82 1 85.69 548 VAL A C 1
ATOM 4371 O O . VAL A 1 548 ? 30.922 -7.121 11.594 1 85.69 548 VAL A O 1
ATOM 4374 N N . ILE A 1 549 ? 32.938 -6.43 10.945 1 88.38 549 ILE A N 1
ATOM 4375 C CA . ILE A 1 549 ? 33.125 -5.574 12.117 1 88.38 549 ILE A CA 1
ATOM 4376 C C . ILE A 1 549 ? 32.125 -4.426 12.086 1 88.38 549 ILE A C 1
ATOM 4378 O O . ILE A 1 549 ? 31.578 -4.035 13.125 1 88.38 549 ILE A O 1
ATOM 4382 N N . LEU A 1 550 ? 31.953 -3.934 10.898 1 88.56 550 LEU A N 1
ATOM 4383 C CA . LEU A 1 550 ? 30.984 -2.842 10.773 1 88.56 550 LEU A CA 1
ATOM 4384 C C . LEU A 1 550 ? 29.578 -3.314 11.102 1 88.56 550 LEU A C 1
ATOM 4386 O O . LEU A 1 550 ? 28.812 -2.59 11.734 1 88.56 550 LEU A O 1
ATOM 4390 N N . ARG A 1 551 ? 29.312 -4.488 10.742 1 86.56 551 ARG A N 1
ATOM 4391 C CA . ARG A 1 551 ? 28 -5.047 11.07 1 86.56 551 ARG A CA 1
ATOM 4392 C C . ARG A 1 551 ? 27.859 -5.277 12.578 1 86.56 551 ARG A C 1
ATOM 4394 O O . ARG A 1 551 ? 26.781 -5.094 13.141 1 86.56 551 ARG A O 1
ATOM 4401 N N . MET A 1 552 ? 28.969 -5.707 13.211 1 87.25 552 MET A N 1
ATOM 4402 C CA . MET A 1 552 ? 28.969 -5.883 14.664 1 87.25 552 MET A CA 1
ATOM 4403 C C . MET A 1 552 ? 28.672 -4.562 15.367 1 87.25 552 MET A C 1
ATOM 4405 O O . MET A 1 552 ? 27.844 -4.516 16.281 1 87.25 552 MET A O 1
ATOM 4409 N N . ALA A 1 553 ? 29.266 -3.555 14.867 1 88.56 553 ALA A N 1
ATOM 4410 C CA . ALA A 1 553 ? 29.078 -2.238 15.469 1 88.56 553 ALA A CA 1
ATOM 4411 C C . ALA A 1 553 ? 27.641 -1.747 15.281 1 88.56 553 ALA A C 1
ATOM 4413 O O . ALA A 1 553 ? 27.062 -1.154 16.188 1 88.56 553 ALA A O 1
ATOM 4414 N N . ASP A 1 554 ? 27.188 -1.943 14.117 1 87.31 554 ASP A N 1
ATOM 4415 C CA . ASP A 1 554 ? 25.828 -1.529 13.805 1 87.31 554 ASP A CA 1
ATOM 4416 C C . ASP A 1 554 ? 24.812 -2.27 14.672 1 87.31 554 ASP A C 1
ATOM 4418 O O . ASP A 1 554 ? 23.844 -1.677 15.148 1 87.31 554 ASP A O 1
ATOM 4422 N N . LEU A 1 555 ? 25.062 -3.52 14.961 1 84.94 555 LEU A N 1
ATOM 4423 C CA . LEU A 1 555 ? 24.156 -4.352 15.727 1 84.94 555 LEU A CA 1
ATOM 4424 C C . LEU A 1 555 ? 24.172 -3.967 17.203 1 84.94 555 LEU A C 1
ATOM 4426 O O . LEU A 1 555 ? 23.141 -3.941 17.859 1 84.94 555 LEU A O 1
ATOM 4430 N N . PHE A 1 556 ? 25.297 -3.682 17.797 1 86.69 556 PHE A N 1
ATOM 4431 C CA . PHE A 1 556 ? 25.406 -3.342 19.219 1 86.69 556 PHE A CA 1
ATOM 4432 C C . PHE A 1 556 ? 25.016 -1.891 19.453 1 86.69 556 PHE A C 1
ATOM 4434 O O . PHE A 1 556 ? 24.688 -1.511 20.578 1 86.69 556 PHE A O 1
ATOM 4441 N N . GLY A 1 557 ? 24.922 -1.085 18.391 1 77.94 557 GLY A N 1
ATOM 4442 C CA . GLY A 1 557 ? 24.453 0.288 18.469 1 77.94 557 GLY A CA 1
ATOM 4443 C C . GLY A 1 557 ? 25.141 1.095 19.562 1 77.94 557 GLY A C 1
ATOM 4444 O O . GLY A 1 557 ? 26.375 1.169 19.594 1 77.94 557 GLY A O 1
ATOM 4445 N N . LYS A 1 558 ? 24.359 1.521 20.625 1 79.69 558 LYS A N 1
ATOM 4446 C CA . LYS A 1 558 ? 24.859 2.371 21.703 1 79.69 558 LYS A CA 1
ATOM 4447 C C . LYS A 1 558 ? 25.719 1.573 22.672 1 79.69 558 LYS A C 1
ATOM 4449 O O . LYS A 1 558 ? 26.562 2.141 23.375 1 79.69 558 LYS A O 1
ATOM 4454 N N . ALA A 1 559 ? 25.562 0.293 22.609 1 85.06 559 ALA A N 1
ATOM 4455 C CA . ALA A 1 559 ? 26.297 -0.556 23.547 1 85.06 559 ALA A CA 1
ATOM 4456 C C . ALA A 1 559 ? 27.766 -0.672 23.141 1 85.06 559 ALA A C 1
ATOM 4458 O O . ALA A 1 559 ? 28.578 -1.256 23.859 1 85.06 559 ALA A O 1
ATOM 4459 N N . VAL A 1 560 ? 28.125 -0.036 22.047 1 85.12 560 VAL A N 1
ATOM 4460 C CA . VAL A 1 560 ? 29.516 -0.066 21.578 1 85.12 560 VAL A CA 1
ATOM 4461 C C . VAL A 1 560 ? 30.422 0.608 22.609 1 85.12 560 VAL A C 1
ATOM 4463 O O . VAL A 1 560 ? 31.578 0.223 22.75 1 85.12 560 VAL A O 1
ATOM 4466 N N . ASP A 1 561 ? 29.812 1.528 23.359 1 84.62 561 ASP A N 1
ATOM 4467 C CA . ASP A 1 561 ? 30.562 2.27 24.359 1 84.62 561 ASP A CA 1
ATOM 4468 C C . ASP A 1 561 ? 31.016 1.352 25.484 1 84.62 561 ASP A C 1
ATOM 4470 O O . ASP A 1 561 ? 32.031 1.609 26.141 1 84.62 561 ASP A O 1
ATOM 4474 N N . ARG A 1 562 ? 30.266 0.232 25.672 1 87.62 562 ARG A N 1
ATOM 4475 C CA . ARG A 1 562 ? 30.531 -0.662 26.797 1 87.62 562 ARG A CA 1
ATOM 4476 C C . ARG A 1 562 ? 31.406 -1.835 26.359 1 87.62 562 ARG A C 1
ATOM 4478 O O . ARG A 1 562 ? 31.719 -2.721 27.172 1 87.62 562 ARG A O 1
ATOM 4485 N N . LEU A 1 563 ? 31.922 -1.821 25.109 1 92.12 563 LEU A N 1
ATOM 4486 C CA . LEU A 1 563 ? 32.688 -2.947 24.578 1 92.12 563 LEU A CA 1
ATOM 4487 C C . LEU A 1 563 ? 34.062 -2.496 24.125 1 92.12 563 LEU A C 1
ATOM 4489 O O . LEU A 1 563 ? 34.25 -2.197 22.938 1 92.12 563 LEU A O 1
ATOM 4493 N N . PRO A 1 564 ? 35.031 -2.541 24.891 1 90 564 PRO A N 1
ATOM 4494 C CA . PRO A 1 564 ? 36.375 -2.055 24.547 1 90 564 PRO A CA 1
ATOM 4495 C C . PRO A 1 564 ? 37.031 -2.848 23.422 1 90 564 PRO A C 1
ATOM 4497 O O . PRO A 1 564 ? 37.719 -2.275 22.594 1 90 564 PRO A O 1
ATOM 4500 N N . LYS A 1 565 ? 36.781 -4.137 23.359 1 91.75 565 LYS A N 1
ATOM 4501 C CA . LYS A 1 565 ? 37.406 -4.965 22.344 1 91.75 565 LYS A CA 1
ATOM 4502 C C . LYS A 1 565 ? 36.844 -4.621 20.953 1 91.75 565 LYS A C 1
ATOM 4504 O O . LYS A 1 565 ? 37.562 -4.723 19.953 1 91.75 565 LYS A O 1
ATOM 4509 N N . LEU A 1 566 ? 35.625 -4.293 20.891 1 90.94 566 LEU A N 1
ATOM 4510 C CA . LEU A 1 566 ? 35.062 -3.852 19.625 1 90.94 566 LEU A CA 1
ATOM 4511 C C . LEU A 1 566 ? 35.656 -2.525 19.188 1 90.94 566 LEU A C 1
ATOM 4513 O O . LEU A 1 566 ? 35.906 -2.311 18 1 90.94 566 LEU A O 1
ATOM 4517 N N . GLN A 1 567 ? 35.969 -1.68 20.125 1 90.44 567 GLN A N 1
ATOM 4518 C CA . GLN A 1 567 ? 36.625 -0.403 19.828 1 90.44 567 GLN A CA 1
ATOM 4519 C C . GLN A 1 567 ? 38.031 -0.609 19.266 1 90.44 567 GLN A C 1
ATOM 4521 O O . GLN A 1 567 ? 38.469 0.137 18.391 1 90.44 567 GLN A O 1
ATOM 4526 N N . LEU A 1 568 ? 38.625 -1.646 19.75 1 90.5 568 LEU A N 1
ATOM 4527 C CA . LEU A 1 568 ? 39.969 -1.973 19.25 1 90.5 568 LEU A CA 1
ATOM 4528 C C . LEU A 1 568 ? 39.906 -2.441 17.812 1 90.5 568 LEU A C 1
ATOM 4530 O O . LEU A 1 568 ? 40.75 -2.047 16.984 1 90.5 568 LEU A O 1
ATOM 4534 N N . LEU A 1 569 ? 38.938 -3.244 17.562 1 91.69 569 LEU A N 1
ATOM 4535 C CA . LEU A 1 569 ? 38.781 -3.74 16.203 1 91.69 569 LEU A CA 1
ATOM 4536 C C . LEU A 1 569 ? 38.438 -2.604 15.242 1 91.69 569 LEU A C 1
ATOM 4538 O O . LEU A 1 569 ? 38.938 -2.564 14.117 1 91.69 569 LEU A O 1
ATOM 4542 N N . LEU A 1 570 ? 37.625 -1.725 15.672 1 91.31 570 LEU A N 1
ATOM 4543 C CA . LEU A 1 570 ? 37.25 -0.568 14.859 1 91.31 570 LEU A CA 1
ATOM 4544 C C . LEU A 1 570 ? 38.469 0.319 14.617 1 91.31 570 LEU A C 1
ATOM 4546 O O . LEU A 1 570 ? 38.656 0.866 13.523 1 91.31 570 LEU A O 1
ATOM 4550 N N . GLY A 1 571 ? 39.281 0.465 15.602 1 90.62 571 GLY A N 1
ATOM 4551 C CA . GLY A 1 571 ? 40.531 1.232 15.461 1 90.62 571 GLY A CA 1
ATOM 4552 C C . GLY A 1 571 ? 41.438 0.678 14.398 1 90.62 571 GLY A C 1
ATOM 4553 O O . GLY A 1 571 ? 42.125 1.438 13.695 1 90.62 571 GLY A O 1
ATOM 4554 N N . GLU A 1 572 ? 41.375 -0.61 14.258 1 90.12 572 GLU A N 1
ATOM 4555 C CA . GLU A 1 572 ? 42.219 -1.254 13.25 1 90.12 572 GLU A CA 1
ATOM 4556 C C . GLU A 1 572 ? 41.719 -0.958 11.836 1 90.12 572 GLU A C 1
ATOM 4558 O O . GLU A 1 572 ? 42.5 -0.879 10.898 1 90.12 572 GLU A O 1
ATOM 4563 N N . LEU A 1 573 ? 40.5 -0.825 11.695 1 89.38 573 LEU A N 1
ATOM 4564 C CA . LEU A 1 573 ? 39.906 -0.526 10.391 1 89.38 573 LEU A CA 1
ATOM 4565 C C . LEU A 1 573 ? 40.375 0.845 9.898 1 89.38 573 LEU A C 1
ATOM 4567 O O . LEU A 1 573 ? 40.406 1.102 8.688 1 89.38 573 LEU A O 1
ATOM 4571 N N . LEU A 1 574 ? 40.656 1.702 10.812 1 89.69 574 LEU A N 1
ATOM 4572 C CA . LEU A 1 574 ? 41.031 3.066 10.461 1 89.69 574 LEU A CA 1
ATOM 4573 C C . LEU A 1 574 ? 42.469 3.109 9.914 1 89.69 574 LEU A C 1
ATOM 4575 O O . LEU A 1 574 ? 42.875 4.113 9.328 1 89.69 574 LEU A O 1
ATOM 4579 N N . GLN A 1 575 ? 43.094 1.945 10 1 84.38 575 GLN A N 1
ATOM 4580 C CA . GLN A 1 575 ? 44.469 1.881 9.492 1 84.38 575 GLN A CA 1
ATOM 4581 C C . GLN A 1 575 ? 44.5 1.294 8.078 1 84.38 575 GLN A C 1
ATOM 4583 O O . GLN A 1 575 ? 45.562 1.27 7.441 1 84.38 575 GLN A O 1
ATOM 4588 N N . ALA A 1 576 ? 43.375 0.917 7.59 1 78.38 576 ALA A N 1
ATOM 4589 C CA . ALA A 1 576 ? 43.281 0.308 6.262 1 78.38 576 ALA A CA 1
ATOM 4590 C C . ALA A 1 576 ? 43.5 1.346 5.168 1 78.38 576 ALA A C 1
ATOM 4592 O O . ALA A 1 576 ? 43.5 2.551 5.434 1 78.38 576 ALA A O 1
ATOM 4593 N N . LYS A 1 577 ? 43.781 0.832 4.016 1 73.06 577 LYS A N 1
ATOM 4594 C CA . LYS A 1 577 ? 44.062 1.695 2.865 1 73.06 577 LYS A CA 1
ATOM 4595 C C . LYS A 1 577 ? 42.812 2.52 2.512 1 73.06 577 LYS A C 1
ATOM 4597 O O . LYS A 1 577 ? 42.938 3.717 2.23 1 73.06 577 LYS A O 1
ATOM 4602 N N . THR A 1 578 ? 41.781 1.893 2.51 1 75.5 578 THR A N 1
ATOM 4603 C CA . THR A 1 578 ? 40.5 2.586 2.291 1 75.5 578 THR A CA 1
ATOM 4604 C C . THR A 1 578 ? 39.625 2.502 3.531 1 75.5 578 THR A C 1
ATOM 4606 O O . THR A 1 578 ? 39.281 1.407 3.988 1 75.5 578 THR A O 1
ATOM 4609 N N . VAL A 1 579 ? 39.438 3.754 4.109 1 80.19 579 VAL A N 1
ATOM 4610 C CA . VAL A 1 579 ? 38.688 3.789 5.352 1 80.19 579 VAL A CA 1
ATOM 4611 C C . VAL A 1 579 ? 37.219 4.074 5.051 1 80.19 579 VAL A C 1
ATOM 4613 O O . VAL A 1 579 ? 36.875 5.004 4.305 1 80.19 579 VAL A O 1
ATOM 4616 N N . SER A 1 580 ? 36.375 3.279 5.605 1 84.56 580 SER A N 1
ATOM 4617 C CA . SER A 1 580 ? 34.938 3.482 5.438 1 84.56 580 SER A CA 1
ATOM 4618 C C . SER A 1 580 ? 34.438 4.578 6.367 1 84.56 580 SER A C 1
ATOM 4620 O O . SER A 1 580 ? 34.875 4.699 7.508 1 84.56 580 SER A O 1
ATOM 4622 N N . PRO A 1 581 ? 33.531 5.488 5.898 1 87.81 581 PRO A N 1
ATOM 4623 C CA . PRO A 1 581 ? 32.938 6.508 6.754 1 87.81 581 PRO A CA 1
ATOM 4624 C C . PRO A 1 581 ? 32.188 5.91 7.934 1 87.81 581 PRO A C 1
ATOM 4626 O O . PRO A 1 581 ? 32.125 6.512 9.008 1 87.81 581 PRO A O 1
ATOM 4629 N N . GLN A 1 582 ? 31.75 4.68 7.73 1 88.44 582 GLN A N 1
ATOM 4630 C CA . GLN A 1 582 ? 31.016 4.039 8.82 1 88.44 582 GLN A CA 1
ATOM 4631 C C . GLN A 1 582 ? 31.953 3.678 9.969 1 88.44 582 GLN A C 1
ATOM 4633 O O . GLN A 1 582 ? 31.562 3.752 11.141 1 88.44 582 GLN A O 1
ATOM 4638 N N . ALA A 1 583 ? 33.125 3.266 9.617 1 91 583 ALA A N 1
ATOM 4639 C CA . ALA A 1 583 ? 34.094 2.916 10.656 1 91 583 ALA A CA 1
ATOM 4640 C C . ALA A 1 583 ? 34.438 4.125 11.523 1 91 583 ALA A C 1
ATOM 4642 O O . ALA A 1 583 ? 34.5 4.008 12.75 1 91 583 ALA A O 1
ATOM 4643 N N . ILE A 1 584 ? 34.469 5.309 10.922 1 92.25 584 ILE A N 1
ATOM 4644 C CA . ILE A 1 584 ? 34.781 6.539 11.648 1 92.25 584 ILE A CA 1
ATOM 4645 C C . ILE A 1 584 ? 33.594 6.926 12.531 1 92.25 584 ILE A C 1
ATOM 4647 O O . ILE A 1 584 ? 33.75 7.312 13.688 1 92.25 584 ILE A O 1
ATOM 4651 N N . HIS A 1 585 ? 32.531 6.801 11.93 1 91.5 585 HIS A N 1
ATOM 4652 C CA . HIS A 1 585 ? 31.328 7.164 12.656 1 91.5 585 HIS A CA 1
ATOM 4653 C C . HIS A 1 585 ? 31.188 6.352 13.938 1 91.5 585 HIS A C 1
ATOM 4655 O O . HIS A 1 585 ? 30.984 6.914 15.016 1 91.5 585 HIS A O 1
ATOM 4661 N N . TYR A 1 586 ? 31.406 5.051 13.844 1 90.81 586 TYR A N 1
ATOM 4662 C CA . TYR A 1 586 ? 31.219 4.191 15.008 1 90.81 586 TYR A CA 1
ATOM 4663 C C . TYR A 1 586 ? 32.375 4.355 15.992 1 90.81 586 TYR A C 1
ATOM 4665 O O . TYR A 1 586 ? 32.188 4.254 17.203 1 90.81 586 TYR A O 1
ATOM 4673 N N . TRP A 1 587 ? 33.5 4.609 15.484 1 92.06 587 TRP A N 1
ATOM 4674 C CA . TRP A 1 587 ? 34.656 4.789 16.344 1 92.06 587 TRP A CA 1
ATOM 4675 C C . TRP A 1 587 ? 34.562 6.09 17.141 1 92.06 587 TRP A C 1
ATOM 4677 O O . TRP A 1 587 ? 35.062 6.18 18.25 1 92.06 587 TRP A O 1
ATOM 4687 N N . LEU A 1 588 ? 33.781 7.102 16.625 1 92.88 588 LEU A N 1
ATOM 4688 C CA . LEU A 1 588 ? 33.656 8.398 17.281 1 92.88 588 LEU A CA 1
ATOM 4689 C C . LEU A 1 588 ? 32.375 8.523 18.062 1 92.88 588 LEU A C 1
ATOM 4691 O O . LEU A 1 588 ? 32.094 9.57 18.656 1 92.88 588 LEU A O 1
ATOM 4695 N N . LEU A 1 589 ? 31.656 7.539 18.141 1 88.88 589 LEU A N 1
ATOM 4696 C CA . LEU A 1 589 ? 30.344 7.57 18.766 1 88.88 589 LEU A CA 1
ATOM 4697 C C . LEU A 1 589 ? 30.453 7.824 20.266 1 88.88 589 LEU A C 1
ATOM 4699 O O . LEU A 1 589 ? 29.672 8.594 20.828 1 88.88 589 LEU A O 1
ATOM 4703 N N . PRO A 1 590 ? 31.438 7.215 21 1 87.81 590 PRO A N 1
ATOM 4704 C CA . PRO A 1 590 ? 31.547 7.504 22.438 1 87.81 590 PRO A CA 1
ATOM 4705 C C . PRO A 1 590 ? 31.906 8.961 22.719 1 87.81 590 PRO A C 1
ATOM 4707 O O . PRO A 1 590 ? 33 9.422 22.312 1 87.81 590 PRO A O 1
ATOM 4710 N N . TYR A 1 591 ? 31.094 9.656 23.5 1 87.56 591 TYR A N 1
ATOM 4711 C CA . TYR A 1 591 ? 31.219 11.094 23.703 1 87.56 591 TYR A CA 1
ATOM 4712 C C . TYR A 1 591 ? 32.406 11.422 24.594 1 87.56 591 TYR A C 1
ATOM 4714 O O . TYR A 1 591 ? 33.125 12.406 24.359 1 87.56 591 TYR A O 1
ATOM 4722 N N . LYS A 1 592 ? 32.656 10.57 25.547 1 87.19 592 LYS A N 1
ATOM 4723 C CA . LYS A 1 592 ? 33.688 10.867 26.531 1 87.19 592 LYS A CA 1
ATOM 4724 C C . LYS A 1 592 ? 35.062 10.859 25.875 1 87.19 592 LYS A C 1
ATOM 4726 O O . LYS A 1 592 ? 35.938 11.641 26.266 1 87.19 592 LYS A O 1
ATOM 4731 N N . THR A 1 593 ? 35.25 10 24.859 1 91.5 593 THR A N 1
ATOM 4732 C CA . THR A 1 593 ? 36.562 9.859 24.297 1 91.5 593 THR A CA 1
ATOM 4733 C C . THR A 1 593 ? 36.625 10.453 22.891 1 91.5 593 THR A C 1
ATOM 4735 O O . THR A 1 593 ? 37.656 10.375 22.219 1 91.5 593 THR A O 1
ATOM 4738 N N . ARG A 1 594 ? 35.562 11.062 22.484 1 92.88 594 ARG A N 1
ATOM 4739 C CA . ARG A 1 594 ? 35.469 11.562 21.125 1 92.88 594 ARG A CA 1
ATOM 4740 C C . ARG A 1 594 ? 36.531 12.633 20.859 1 92.88 594 ARG A C 1
ATOM 4742 O O . ARG A 1 594 ? 37.219 12.594 19.828 1 92.88 594 ARG A O 1
ATOM 4749 N N . ASP A 1 595 ? 36.719 13.555 21.766 1 94.75 595 ASP A N 1
ATOM 4750 C CA . ASP A 1 595 ? 37.656 14.672 21.609 1 94.75 595 ASP A CA 1
ATOM 4751 C C . ASP A 1 595 ? 39.094 14.172 21.406 1 94.75 595 ASP A C 1
ATOM 4753 O O . ASP A 1 595 ? 39.781 14.594 20.469 1 94.75 595 ASP A O 1
ATOM 4757 N N . ALA A 1 596 ? 39.5 13.25 22.25 1 95.06 596 ALA A N 1
ATOM 4758 C CA . ALA A 1 596 ? 40.844 12.695 22.172 1 95.06 596 ALA A CA 1
ATOM 4759 C C . ALA A 1 596 ? 41.031 11.891 20.891 1 95.06 596 ALA A C 1
ATOM 4761 O O . ALA A 1 596 ? 42.094 11.93 20.266 1 95.06 596 ALA A O 1
ATOM 4762 N N . ARG A 1 597 ? 40.094 11.203 20.469 1 94.94 597 ARG A N 1
ATOM 4763 C CA . ARG A 1 597 ? 40.156 10.344 19.297 1 94.94 597 ARG A CA 1
ATOM 4764 C C . ARG A 1 597 ? 40.188 11.172 18.016 1 94.94 597 ARG A C 1
ATOM 4766 O O . ARG A 1 597 ? 40.875 10.805 17.062 1 94.94 597 ARG A O 1
ATOM 4773 N N . VAL A 1 598 ? 39.438 12.25 17.984 1 96.25 598 VAL A N 1
ATOM 4774 C CA . VAL A 1 598 ? 39.469 13.133 16.828 1 96.25 598 VAL A CA 1
ATOM 4775 C C . VAL A 1 598 ? 40.875 13.719 16.688 1 96.25 598 VAL A C 1
ATOM 4777 O O . VAL A 1 598 ? 41.406 13.797 15.57 1 96.25 598 VAL A O 1
ATOM 4780 N N . ARG A 1 599 ? 41.469 14.156 17.781 1 95.94 599 ARG A N 1
ATOM 4781 C CA . ARG A 1 599 ? 42.812 14.688 17.734 1 95.94 599 ARG A CA 1
ATOM 4782 C C . ARG A 1 599 ? 43.812 13.641 17.234 1 95.94 599 ARG A C 1
ATOM 4784 O O . ARG A 1 599 ? 44.688 13.945 16.438 1 95.94 599 ARG A O 1
ATOM 4791 N N . GLU A 1 600 ? 43.562 12.438 17.656 1 94.62 600 GLU A N 1
ATOM 4792 C CA . GLU A 1 600 ? 44.438 11.344 17.219 1 94.62 600 GLU A CA 1
ATOM 4793 C C . GLU A 1 600 ? 44.344 11.141 15.711 1 94.62 600 GLU A C 1
ATOM 4795 O O . GLU A 1 600 ? 45.375 10.953 15.047 1 94.62 600 GLU A O 1
ATOM 4800 N N . LEU A 1 601 ? 43.188 11.164 15.18 1 94.44 601 LEU A N 1
ATOM 4801 C CA . LEU A 1 601 ? 43 10.969 13.75 1 94.44 601 LEU A CA 1
ATOM 4802 C C . LEU A 1 601 ? 43.656 12.086 12.953 1 94.44 601 LEU A C 1
ATOM 4804 O O . LEU A 1 601 ? 44.344 11.828 11.961 1 94.44 601 LEU A O 1
ATOM 4808 N N . LEU A 1 602 ? 43.5 13.32 13.398 1 95.38 602 LEU A N 1
ATOM 4809 C CA . LEU A 1 602 ? 44.031 14.469 12.672 1 95.38 602 LEU A CA 1
ATOM 4810 C C . LEU A 1 602 ? 45.562 14.516 12.766 1 95.38 602 LEU A C 1
ATOM 4812 O O . LEU A 1 602 ? 46.219 14.953 11.836 1 95.38 602 LEU A O 1
ATOM 4816 N N . ASP A 1 603 ? 46.062 14.062 13.938 1 94.5 603 ASP A N 1
ATOM 4817 C CA . ASP A 1 603 ? 47.5 14.031 14.086 1 94.5 603 ASP A CA 1
ATOM 4818 C C . ASP A 1 603 ? 48.125 12.969 13.18 1 94.5 603 ASP A C 1
ATOM 4820 O O . ASP A 1 603 ? 49.219 13.156 12.672 1 94.5 603 ASP A O 1
ATOM 4824 N N . ARG A 1 604 ? 47.406 11.977 12.938 1 92.44 604 ARG A N 1
ATOM 4825 C CA . ARG A 1 604 ? 47.875 10.914 12.062 1 92.44 604 ARG A CA 1
ATOM 4826 C C . ARG A 1 604 ? 47.844 11.352 10.602 1 92.44 604 ARG A C 1
ATOM 4828 O O . ARG A 1 604 ? 48.75 11.047 9.836 1 92.44 604 ARG A O 1
ATOM 4835 N N . ASP A 1 605 ? 46.688 11.914 10.227 1 93.88 605 ASP A N 1
ATOM 4836 C CA . ASP A 1 605 ? 46.5 12.383 8.852 1 93.88 605 ASP A CA 1
ATOM 4837 C C . ASP A 1 605 ? 45.5 13.516 8.797 1 93.88 605 ASP A C 1
ATOM 4839 O O . ASP A 1 605 ? 44.312 13.312 9.086 1 93.88 605 ASP A O 1
ATOM 4843 N N . PRO A 1 606 ? 45.875 14.625 8.297 1 93.38 606 PRO A N 1
ATOM 4844 C CA . PRO A 1 606 ? 45 15.781 8.281 1 93.38 606 PRO A CA 1
ATOM 4845 C C . PRO A 1 606 ? 43.812 15.602 7.316 1 93.38 606 PRO A C 1
ATOM 4847 O O . PRO A 1 606 ? 42.812 16.312 7.422 1 93.38 606 PRO A O 1
ATOM 4850 N N . SER A 1 607 ? 43.938 14.617 6.457 1 92.06 607 SER A N 1
ATOM 4851 C CA . SER A 1 607 ? 42.875 14.438 5.461 1 92.06 607 SER A CA 1
ATOM 4852 C C . SER A 1 607 ? 41.625 13.844 6.086 1 92.06 607 SER A C 1
ATOM 4854 O O . SER A 1 607 ? 40.562 13.852 5.469 1 92.06 607 SER A O 1
ATOM 4856 N N . PHE A 1 608 ? 41.656 13.477 7.359 1 94 608 PHE A N 1
ATOM 4857 C CA . PHE A 1 608 ? 40.5 12.953 8.055 1 94 608 PHE A CA 1
ATOM 4858 C C . PHE A 1 608 ? 39.438 14.047 8.234 1 94 608 PHE A C 1
ATOM 4860 O O . PHE A 1 608 ? 38.281 13.75 8.555 1 94 608 PHE A O 1
ATOM 4867 N N . ILE A 1 609 ? 39.75 15.312 7.945 1 94.12 609 ILE A N 1
ATOM 4868 C CA . ILE A 1 609 ? 38.812 16.438 8.062 1 94.12 609 ILE A CA 1
ATOM 4869 C C . ILE A 1 609 ? 37.688 16.281 7.051 1 94.12 609 ILE A C 1
ATOM 4871 O O . ILE A 1 609 ? 36.625 16.906 7.203 1 94.12 609 ILE A O 1
ATOM 4875 N N . SER A 1 610 ? 37.969 15.414 6.055 1 91.75 610 SER A N 1
ATOM 4876 C CA . SER A 1 610 ? 36.969 15.242 4.992 1 91.75 610 SER A CA 1
ATOM 4877 C C . SER A 1 610 ? 35.781 14.406 5.465 1 91.75 610 SER A C 1
ATOM 4879 O O . SER A 1 610 ? 34.75 14.367 4.801 1 91.75 610 SER A O 1
ATOM 4881 N N . PHE A 1 611 ? 35.969 13.766 6.68 1 93.62 611 PHE A N 1
ATOM 4882 C CA . PHE A 1 611 ? 34.875 12.992 7.23 1 93.62 611 PHE A CA 1
ATOM 4883 C C . PHE A 1 611 ? 33.938 13.883 8.047 1 93.62 611 PHE A C 1
ATOM 4885 O O . PHE A 1 611 ? 34.406 14.68 8.867 1 93.62 611 PHE A O 1
ATOM 4892 N N . HIS A 1 612 ? 32.781 13.75 7.801 1 92.69 612 HIS A N 1
ATOM 4893 C CA . HIS A 1 612 ? 31.766 14.625 8.352 1 92.69 612 HIS A CA 1
ATOM 4894 C C . HIS A 1 612 ? 31.859 14.703 9.875 1 92.69 612 HIS A C 1
ATOM 4896 O O . HIS A 1 612 ? 31.844 15.797 10.445 1 92.69 612 HIS A O 1
ATOM 4902 N N . ASP A 1 613 ? 32.031 13.508 10.547 1 93.81 613 ASP A N 1
ATOM 4903 C CA . ASP A 1 613 ? 32 13.484 12.008 1 93.81 613 ASP A CA 1
ATOM 4904 C C . ASP A 1 613 ? 33.219 14.211 12.57 1 93.81 613 ASP A C 1
ATOM 4906 O O . ASP A 1 613 ? 33.156 14.859 13.617 1 93.81 613 ASP A O 1
ATOM 4910 N N . VAL A 1 614 ? 34.312 14.102 11.922 1 95.69 614 VAL A N 1
ATOM 4911 C CA . VAL A 1 614 ? 35.531 14.758 12.367 1 95.69 614 VAL A CA 1
ATOM 4912 C C . VAL A 1 614 ? 35.406 16.281 12.211 1 95.69 614 VAL A C 1
ATOM 4914 O O . VAL A 1 614 ? 35.656 17.031 13.156 1 95.69 614 VAL A O 1
ATOM 4917 N N . PHE A 1 615 ? 34.875 16.766 11.203 1 94.62 615 PHE A N 1
ATOM 4918 C CA . PHE A 1 615 ? 34.719 18.188 10.961 1 94.62 615 PHE A CA 1
ATOM 4919 C C . PHE A 1 615 ? 33.719 18.797 11.938 1 94.62 615 PHE A C 1
ATOM 4921 O O . PHE A 1 615 ? 33.969 19.891 12.477 1 94.62 615 PHE A O 1
ATOM 4928 N N . MET A 1 616 ? 32.656 18.109 12.055 1 94.88 616 MET A N 1
ATOM 4929 C CA . MET A 1 616 ? 31.609 18.641 12.93 1 94.88 616 MET A CA 1
ATOM 4930 C C . MET A 1 616 ? 32.125 18.812 14.352 1 94.88 616 MET A C 1
ATOM 4932 O O . MET A 1 616 ? 31.75 19.766 15.047 1 94.88 616 MET A O 1
ATOM 4936 N N . HIS A 1 617 ? 32.938 17.875 14.797 1 95.12 617 HIS A N 1
ATOM 4937 C CA . HIS A 1 617 ? 33.531 18 16.125 1 95.12 617 HIS A CA 1
ATOM 4938 C C . HIS A 1 617 ? 34.406 19.266 16.219 1 95.12 617 HIS A C 1
ATOM 4940 O O . HIS A 1 617 ? 34.344 19.984 17.219 1 95.12 617 HIS A O 1
ATOM 4946 N N . LEU A 1 618 ? 35.125 19.578 15.18 1 96 618 LEU A N 1
ATOM 4947 C CA . LEU A 1 618 ? 35.938 20.781 15.172 1 96 618 LEU A CA 1
ATOM 4948 C C . LEU A 1 618 ? 35.062 22.031 15.102 1 96 618 LEU A C 1
ATOM 4950 O O . LEU A 1 618 ? 35.281 23 15.828 1 96 618 LEU A O 1
ATOM 4954 N N . HIS A 1 619 ? 34.094 21.984 14.336 1 95.31 619 HIS A N 1
ATOM 4955 C CA . HIS A 1 619 ? 33.188 23.125 14.086 1 95.31 619 HIS A CA 1
ATOM 4956 C C . HIS A 1 619 ? 32.406 23.484 15.336 1 95.31 619 HIS A C 1
ATOM 4958 O O . HIS A 1 619 ? 32.25 24.672 15.648 1 95.31 619 HIS A O 1
ATOM 4964 N N . LEU A 1 620 ? 32.094 22.547 16.141 1 92.69 620 LEU A N 1
ATOM 4965 C CA . LEU A 1 620 ? 31.188 22.797 17.266 1 92.69 620 LEU A CA 1
ATOM 4966 C C . LEU A 1 620 ? 31.953 22.922 18.562 1 92.69 620 LEU A C 1
ATOM 4968 O O . LEU A 1 620 ? 31.594 23.719 19.438 1 92.69 620 LEU A O 1
ATOM 4972 N N . LYS A 1 621 ? 33.094 22.172 18.688 1 93 621 LYS A N 1
ATOM 4973 C CA . LYS A 1 621 ? 33.719 22.078 20.016 1 93 621 LYS A CA 1
ATOM 4974 C C . LYS A 1 621 ? 35.125 22.594 20 1 93 621 LYS A C 1
ATOM 4976 O O . LYS A 1 621 ? 35.594 23.172 20.984 1 93 621 LYS A O 1
ATOM 4981 N N . ARG A 1 622 ? 35.875 22.281 18.922 1 95.12 622 ARG A N 1
ATOM 4982 C CA . ARG A 1 622 ? 37.281 22.594 18.922 1 95.12 622 ARG A CA 1
ATOM 4983 C C . ARG A 1 622 ? 37.625 23.516 17.75 1 95.12 622 ARG A C 1
ATOM 4985 O O . ARG A 1 622 ? 38.438 23.156 16.875 1 95.12 622 ARG A O 1
ATOM 4992 N N . GLN A 1 623 ? 37.188 24.719 17.875 1 95.62 623 GLN A N 1
ATOM 4993 C CA . GLN A 1 623 ? 37.406 25.656 16.781 1 95.62 623 GLN A CA 1
ATOM 4994 C C . GLN A 1 623 ? 38.875 26.078 16.719 1 95.62 623 GLN A C 1
ATOM 4996 O O . GLN A 1 623 ? 39.344 26.531 15.672 1 95.62 623 GLN A O 1
ATOM 5001 N N . GLU A 1 624 ? 39.625 25.953 17.844 1 93.69 624 GLU A N 1
ATOM 5002 C CA . GLU A 1 624 ? 41.031 26.344 17.875 1 93.69 624 GLU A CA 1
ATOM 5003 C C . GLU A 1 624 ? 41.875 25.438 16.984 1 93.69 624 GLU A C 1
ATOM 5005 O O . GLU A 1 624 ? 43 25.781 16.625 1 93.69 624 GLU A O 1
ATOM 5010 N N . TRP A 1 625 ? 41.281 24.266 16.594 1 94.75 625 TRP A N 1
ATOM 5011 C CA . TRP A 1 625 ? 42 23.328 15.734 1 94.75 625 TRP A CA 1
ATOM 5012 C C . TRP A 1 625 ? 41.688 23.578 14.258 1 94.75 625 TRP A C 1
ATOM 5014 O O . TRP A 1 625 ? 42.281 22.938 13.383 1 94.75 625 TRP A O 1
ATOM 5024 N N . LEU A 1 626 ? 40.844 24.516 13.867 1 95.12 626 LEU A N 1
ATOM 5025 C CA . LEU A 1 626 ? 40.281 24.656 12.531 1 95.12 626 LEU A CA 1
ATOM 5026 C C . LEU A 1 626 ? 41.25 25.406 11.609 1 95.12 626 LEU A C 1
ATOM 5028 O O . LEU A 1 626 ? 41.156 25.297 10.383 1 95.12 626 LEU A O 1
ATOM 5032 N N . ASP A 1 627 ? 42.188 26.125 12.023 1 94.44 627 ASP A N 1
ATOM 5033 C CA . ASP A 1 627 ? 42.969 27.109 11.289 1 94.44 627 ASP A CA 1
ATOM 5034 C C . ASP A 1 627 ? 43.656 26.469 10.102 1 94.44 627 ASP A C 1
ATOM 5036 O O . ASP A 1 627 ? 43.625 26.984 8.977 1 94.44 627 ASP A O 1
ATOM 5040 N N . PRO A 1 628 ? 44.219 25.25 10.289 1 92.94 628 PRO A N 1
ATOM 5041 C CA . PRO A 1 628 ? 44.938 24.656 9.148 1 92.94 628 PRO A CA 1
ATOM 5042 C C . PRO A 1 628 ? 43.969 24.234 8.031 1 92.94 628 PRO A C 1
ATOM 5044 O O . PRO A 1 628 ? 44.406 24.094 6.879 1 92.94 628 PRO A O 1
ATOM 5047 N N . PHE A 1 629 ? 42.844 24.109 8.344 1 94.75 629 PHE A N 1
ATOM 5048 C CA . PHE A 1 629 ? 41.938 23.5 7.391 1 94.75 629 PHE A CA 1
ATOM 5049 C C . PHE A 1 629 ? 41.125 24.578 6.672 1 94.75 629 PHE A C 1
ATOM 5051 O O . PHE A 1 629 ? 40.375 24.281 5.727 1 94.75 629 PHE A O 1
ATOM 5058 N N . ILE A 1 630 ? 41.156 25.812 7.09 1 94.5 630 ILE A N 1
ATOM 5059 C CA . ILE A 1 630 ? 40.375 26.875 6.473 1 94.5 630 ILE A CA 1
ATOM 5060 C C . ILE A 1 630 ? 41.312 27.875 5.789 1 94.5 630 ILE A C 1
ATOM 5062 O O . ILE A 1 630 ? 40.844 28.875 5.227 1 94.5 630 ILE A O 1
ATOM 5066 N N . SER A 1 631 ? 42.625 27.672 5.762 1 89.38 631 SER A N 1
ATOM 5067 C CA . SER A 1 631 ? 43.625 28.594 5.234 1 89.38 631 SER A CA 1
ATOM 5068 C C . SER A 1 631 ? 43.688 28.547 3.711 1 89.38 631 SER A C 1
ATOM 5070 O O . SER A 1 631 ? 44.219 29.453 3.076 1 89.38 631 SER A O 1
ATOM 5072 N N . GLY A 1 632 ? 43 27.578 3.082 1 88 632 GLY A N 1
ATOM 5073 C CA . GLY A 1 632 ? 43.031 27.453 1.635 1 88 632 GLY A CA 1
ATOM 5074 C C . GLY A 1 632 ? 44.219 26.641 1.139 1 88 632 GLY A C 1
ATOM 5075 O O . GLY A 1 632 ? 44.375 26.438 -0.067 1 88 632 GLY A O 1
ATOM 5076 N N . LYS A 1 633 ? 44.938 26.141 2.053 1 88.5 633 LYS A N 1
ATOM 5077 C CA . LYS A 1 633 ? 46.062 25.297 1.663 1 88.5 633 LYS A CA 1
ATOM 5078 C C . LYS A 1 633 ? 45.594 23.906 1.266 1 88.5 633 LYS A C 1
ATOM 5080 O O . LYS A 1 633 ? 44.562 23.422 1.746 1 88.5 633 LYS A O 1
ATOM 5085 N N . ILE A 1 634 ? 46.375 23.344 0.316 1 90.25 634 ILE A N 1
ATOM 5086 C CA . ILE A 1 634 ? 46.062 22.016 -0.17 1 90.25 634 ILE A CA 1
ATOM 5087 C C . ILE A 1 634 ? 46.344 20.984 0.925 1 90.25 634 ILE A C 1
ATOM 5089 O O . ILE A 1 634 ? 47.375 21.047 1.586 1 90.25 634 ILE A O 1
ATOM 5093 N N . ILE A 1 635 ? 45.375 20.234 1.135 1 90.62 635 ILE A N 1
ATOM 5094 C CA . ILE A 1 635 ? 45.531 19.156 2.107 1 90.62 635 ILE A CA 1
ATOM 5095 C C . ILE A 1 635 ? 45.75 17.844 1.379 1 90.62 635 ILE A C 1
ATOM 5097 O O . ILE A 1 635 ? 44.938 17.391 0.588 1 90.62 635 ILE A O 1
ATOM 5101 N N . LYS A 1 636 ? 46.844 17.375 1.562 1 88.88 636 LYS A N 1
ATOM 5102 C CA . LYS A 1 636 ? 47.188 16.078 0.965 1 88.88 636 LYS A CA 1
ATOM 5103 C C . LYS A 1 636 ? 47.219 14.977 2.016 1 88.88 636 LYS A C 1
ATOM 5105 O O . LYS A 1 636 ? 47.688 15.188 3.135 1 88.88 636 LYS A O 1
ATOM 5110 N N . GLY A 1 637 ? 46.562 13.922 1.681 1 86.31 637 GLY A N 1
ATOM 5111 C CA . GLY A 1 637 ? 46.562 12.789 2.586 1 86.31 637 GLY A CA 1
ATOM 5112 C C . GLY A 1 637 ? 45.938 11.547 1.98 1 86.31 637 GLY A C 1
ATOM 5113 O O . GLY A 1 637 ? 45.875 11.414 0.757 1 86.31 637 GLY A O 1
ATOM 5114 N N . LYS A 1 638 ? 45.656 10.633 2.799 1 83.81 638 LYS A N 1
ATOM 5115 C CA . LYS A 1 638 ? 45.094 9.336 2.406 1 83.81 638 LYS A CA 1
ATOM 5116 C C . LYS A 1 638 ? 43.719 9.484 1.767 1 83.81 638 LYS A C 1
ATOM 5118 O O . LYS A 1 638 ? 43.344 8.711 0.882 1 83.81 638 LYS A O 1
ATOM 5123 N N . HIS A 1 639 ? 43 10.484 2.123 1 86.06 639 HIS A N 1
ATOM 5124 C CA . HIS A 1 639 ? 41.625 10.578 1.715 1 86.06 639 HIS A CA 1
ATOM 5125 C C . HIS A 1 639 ? 41.406 11.758 0.774 1 86.06 639 HIS A C 1
ATOM 5127 O O . HIS A 1 639 ? 40.312 11.898 0.198 1 86.06 639 HIS A O 1
ATOM 5133 N N . LEU A 1 640 ? 42.375 12.633 0.667 1 86.62 640 LEU A N 1
ATOM 5134 C CA . LEU A 1 640 ? 42.312 13.758 -0.255 1 86.62 640 LEU A CA 1
ATOM 5135 C C . LEU A 1 640 ? 43.531 13.758 -1.177 1 86.62 640 LEU A C 1
ATOM 5137 O O . LEU A 1 640 ? 44.656 13.602 -0.716 1 86.62 640 LEU A O 1
ATOM 5141 N N . SER A 1 641 ? 43.344 13.773 -2.494 1 80.19 641 SER A N 1
ATOM 5142 C CA . SER A 1 641 ? 44.406 13.656 -3.488 1 80.19 641 SER A CA 1
ATOM 5143 C C . SER A 1 641 ? 45.375 14.859 -3.428 1 80.19 641 SER A C 1
ATOM 5145 O O . SER A 1 641 ? 46.531 14.758 -3.814 1 80.19 641 SER A O 1
ATOM 5147 N N . GLY A 1 642 ? 44.875 16.016 -2.889 1 80.38 642 GLY A N 1
ATOM 5148 C CA . GLY A 1 642 ? 45.688 17.219 -2.852 1 80.38 642 GLY A CA 1
ATOM 5149 C C . GLY A 1 642 ? 45.688 17.984 -4.16 1 80.38 642 GLY A C 1
ATOM 5150 O O . GLY A 1 642 ? 46.406 18.984 -4.301 1 80.38 642 GLY A O 1
ATOM 5151 N N . LYS A 1 643 ? 44.969 17.547 -5.094 1 79.31 643 LYS A N 1
ATOM 5152 C CA . LYS A 1 643 ? 44.938 18.234 -6.379 1 79.31 643 LYS A CA 1
ATOM 5153 C C . LYS A 1 643 ? 44.031 19.453 -6.32 1 79.31 643 LYS A C 1
ATOM 5155 O O . LYS A 1 643 ? 44.188 20.391 -7.113 1 79.31 643 LYS A O 1
ATOM 5160 N N . THR A 1 644 ? 43.062 19.438 -5.461 1 82.75 644 THR A N 1
ATOM 5161 C CA . THR A 1 644 ? 42.094 20.531 -5.34 1 82.75 644 THR A CA 1
ATOM 5162 C C . THR A 1 644 ? 42 21.016 -3.895 1 82.75 644 THR A C 1
ATOM 5164 O O . THR A 1 644 ? 42.406 20.297 -2.973 1 82.75 644 THR A O 1
ATOM 5167 N N . ILE A 1 645 ? 41.594 22.188 -3.73 1 85.44 645 ILE A N 1
ATOM 5168 C CA . ILE A 1 645 ? 41.375 22.75 -2.4 1 85.44 645 ILE A CA 1
ATOM 5169 C C . ILE A 1 645 ? 40.094 22.203 -1.82 1 85.44 645 ILE A C 1
ATOM 5171 O O . ILE A 1 645 ? 39.031 22.266 -2.469 1 85.44 645 ILE A O 1
ATOM 5175 N N . TYR A 1 646 ? 40.312 21.641 -0.68 1 88.69 646 TYR A N 1
ATOM 5176 C CA . TYR A 1 646 ? 39.125 21.125 0.006 1 88.69 646 TYR A CA 1
ATOM 5177 C C . TYR A 1 646 ? 38.438 22.219 0.822 1 88.69 646 TYR A C 1
ATOM 5179 O O . TYR A 1 646 ? 39.031 22.781 1.738 1 88.69 646 TYR A O 1
ATOM 5187 N N . VAL A 1 647 ? 37.188 22.547 0.468 1 90.12 647 VAL A N 1
ATOM 5188 C CA . VAL A 1 647 ? 36.406 23.531 1.224 1 90.12 647 VAL A CA 1
ATOM 5189 C C . VAL A 1 647 ? 35.562 22.828 2.26 1 90.12 647 VAL A C 1
ATOM 5191 O O . VAL A 1 647 ? 34.688 22.016 1.908 1 90.12 647 VAL A O 1
ATOM 5194 N N . VAL A 1 648 ? 35.75 23.109 3.57 1 92.56 648 VAL A N 1
ATOM 5195 C CA . VAL A 1 648 ? 35 22.469 4.641 1 92.56 648 VAL A CA 1
ATOM 5196 C C . VAL A 1 648 ? 33.531 22.812 4.523 1 92.56 648 VAL A C 1
ATOM 5198 O O . VAL A 1 648 ? 33.188 23.938 4.152 1 92.56 648 VAL A O 1
ATOM 5201 N N . PRO A 1 649 ? 32.656 21.922 4.781 1 91.62 649 PRO A N 1
ATOM 5202 C CA . PRO A 1 649 ? 31.234 22.125 4.613 1 91.62 649 PRO A CA 1
ATOM 5203 C C . PRO A 1 649 ? 30.594 22.859 5.805 1 91.62 649 PRO A C 1
ATOM 5205 O O . PRO A 1 649 ? 29.688 22.312 6.445 1 91.62 649 PRO A O 1
ATOM 5208 N N . ALA A 1 650 ? 30.922 24.016 6.141 1 93.81 650 ALA A N 1
ATOM 5209 C CA . ALA A 1 650 ? 30.328 24.828 7.191 1 93.81 650 ALA A CA 1
ATOM 5210 C C . ALA A 1 650 ? 29.281 25.797 6.617 1 93.81 650 ALA A C 1
ATOM 5212 O O . ALA A 1 650 ? 29.578 26.562 5.699 1 93.81 650 ALA A O 1
ATOM 5213 N N . HIS A 1 651 ? 28.203 25.781 7.207 1 90.38 651 HIS A N 1
ATOM 5214 C CA . HIS A 1 651 ? 27.141 26.609 6.66 1 90.38 651 HIS A CA 1
ATOM 5215 C C . HIS A 1 651 ? 26.609 27.594 7.703 1 90.38 651 HIS A C 1
ATOM 5217 O O . HIS A 1 651 ? 26.047 28.641 7.355 1 90.38 651 HIS A O 1
ATOM 5223 N N . ASN A 1 652 ? 26.75 27.297 8.914 1 90.94 652 ASN A N 1
ATOM 5224 C CA . ASN A 1 652 ? 26.25 28.141 10.008 1 90.94 652 ASN A CA 1
ATOM 5225 C C . ASN A 1 652 ? 27.094 27.969 11.266 1 90.94 652 ASN A C 1
ATOM 5227 O O . ASN A 1 652 ? 28.188 27.375 11.219 1 90.94 652 ASN A O 1
ATOM 5231 N N . GLY A 1 653 ? 26.766 28.641 12.359 1 91.44 653 GLY A N 1
ATOM 5232 C CA . GLY A 1 653 ? 27.438 28.5 13.641 1 91.44 653 GLY A CA 1
ATOM 5233 C C . GLY A 1 653 ? 28.75 29.281 13.695 1 91.44 653 GLY A C 1
ATOM 5234 O O . GLY A 1 653 ? 29.625 28.953 14.508 1 91.44 653 GLY A O 1
ATOM 5235 N N . PHE A 1 654 ? 28.953 30.328 12.945 1 94.69 654 PHE A N 1
ATOM 5236 C CA . PHE A 1 654 ? 30.234 31.047 12.828 1 94.69 654 PHE A CA 1
ATOM 5237 C C . PHE A 1 654 ? 30.438 31.969 14.008 1 94.69 654 PHE A C 1
ATOM 5239 O O . PHE A 1 654 ? 31.531 32.531 14.172 1 94.69 654 PHE A O 1
ATOM 5246 N N . HIS A 1 655 ? 29.344 32.156 14.891 1 91.44 655 HIS A N 1
ATOM 5247 C CA . HIS A 1 655 ? 29.516 32.969 16.094 1 91.44 655 HIS A CA 1
ATOM 5248 C C . HIS A 1 655 ? 30.562 32.344 17.016 1 91.44 655 HIS A C 1
ATOM 5250 O O . HIS A 1 655 ? 31.141 33.031 17.859 1 91.44 655 HIS A O 1
ATOM 5256 N N . ARG A 1 656 ? 30.812 31.078 16.797 1 94.44 656 ARG A N 1
ATOM 5257 C CA . ARG A 1 656 ? 31.781 30.359 17.625 1 94.44 656 ARG A CA 1
ATOM 5258 C C . ARG A 1 656 ? 33.188 30.578 17.094 1 94.44 656 ARG A C 1
ATOM 5260 O O . ARG A 1 656 ? 34.188 30.328 17.812 1 94.44 656 ARG A O 1
ATOM 5267 N N . TRP A 1 657 ? 33.281 31.047 15.844 1 95.44 657 TRP A N 1
ATOM 5268 C CA . TRP A 1 657 ? 34.594 31.219 15.211 1 95.44 657 TRP A CA 1
ATOM 5269 C C . TRP A 1 657 ? 35.156 32.594 15.539 1 95.44 657 TRP A C 1
ATOM 5271 O O . TRP A 1 657 ? 34.438 33.531 15.82 1 95.44 657 TRP A O 1
ATOM 5281 N N . LEU A 1 658 ? 36.5 32.75 15.57 1 95.19 658 LEU A N 1
ATOM 5282 C CA . LEU A 1 658 ? 37.188 34.031 15.734 1 95.19 658 LEU A CA 1
ATOM 5283 C C . LEU A 1 658 ? 37.062 34.875 14.477 1 95.19 658 LEU A C 1
ATOM 5285 O O . LEU A 1 658 ? 36.906 34.344 13.375 1 95.19 658 LEU A O 1
ATOM 5289 N N . PRO A 1 659 ? 37.031 36.219 14.594 1 94.25 659 PRO A N 1
ATOM 5290 C CA . PRO A 1 659 ? 36.938 37.094 13.422 1 94.25 659 PRO A CA 1
ATOM 5291 C C . PRO A 1 659 ? 38 36.781 12.375 1 94.25 659 PRO A C 1
ATOM 5293 O O . PRO A 1 659 ? 37.719 36.781 11.172 1 94.25 659 PRO A O 1
ATOM 5296 N N . ARG A 1 660 ? 39.219 36.438 12.805 1 94.06 660 ARG A N 1
ATOM 5297 C CA . ARG A 1 660 ? 40.25 36.156 11.836 1 94.06 660 ARG A CA 1
ATOM 5298 C C . ARG A 1 660 ? 39.969 34.844 11.109 1 94.06 660 ARG A C 1
ATOM 5300 O O . ARG A 1 660 ? 40.312 34.688 9.93 1 94.06 660 ARG A O 1
ATOM 5307 N N . GLN A 1 661 ? 39.438 33.906 11.82 1 95.81 661 GLN A N 1
ATOM 5308 C CA . GLN A 1 661 ? 39.062 32.656 11.195 1 95.81 661 GLN A CA 1
ATOM 5309 C C . GLN A 1 661 ? 37.938 32.844 10.172 1 95.81 661 GLN A C 1
ATOM 5311 O O . GLN A 1 661 ? 37.969 32.219 9.109 1 95.81 661 GLN A O 1
ATOM 5316 N N . GLN A 1 662 ? 36.875 33.688 10.492 1 96.19 662 GLN A N 1
ATOM 5317 C CA . GLN A 1 662 ? 35.812 34 9.562 1 96.19 662 GLN A CA 1
ATOM 5318 C C . GLN A 1 662 ? 36.344 34.656 8.297 1 96.19 662 GLN A C 1
ATOM 5320 O O . GLN A 1 662 ? 35.938 34.344 7.191 1 96.19 662 GLN A O 1
ATOM 5325 N N . LYS A 1 663 ? 37.344 35.5 8.492 1 95.12 663 LYS A N 1
ATOM 5326 C CA . LYS A 1 663 ? 37.938 36.188 7.355 1 95.12 663 LYS A CA 1
ATOM 5327 C C . LYS A 1 663 ? 38.688 35.188 6.449 1 95.12 663 LYS A C 1
ATOM 5329 O O . LYS A 1 663 ? 38.562 35.281 5.223 1 95.12 663 LYS A O 1
ATOM 5334 N N . ALA A 1 664 ? 39.375 34.281 7.07 1 95.44 664 ALA A N 1
ATOM 5335 C CA . ALA A 1 664 ? 40.125 33.281 6.297 1 95.44 664 ALA A CA 1
ATOM 5336 C C . ALA A 1 664 ? 39.156 32.406 5.488 1 95.44 664 ALA A C 1
ATOM 5338 O O . ALA A 1 664 ? 39.406 32.156 4.305 1 95.44 664 ALA A O 1
ATOM 5339 N N . PHE A 1 665 ? 38.219 31.891 6.121 1 94.62 665 PHE A N 1
ATOM 5340 C CA . PHE A 1 665 ? 37.25 31.016 5.461 1 94.62 665 PHE A CA 1
ATOM 5341 C C . PHE A 1 665 ? 36.469 31.797 4.41 1 94.62 665 PHE A C 1
ATOM 5343 O O . PHE A 1 665 ? 36.156 31.266 3.346 1 94.62 665 PHE A O 1
ATOM 5350 N N . ALA A 1 666 ? 36.094 33.094 4.645 1 96.06 666 ALA A N 1
ATOM 5351 C CA . ALA A 1 666 ? 35.375 33.938 3.719 1 96.06 666 ALA A CA 1
ATOM 5352 C C . ALA A 1 666 ? 36.125 34.125 2.41 1 96.06 666 ALA A C 1
ATOM 5354 O O . ALA A 1 666 ? 35.531 34.156 1.333 1 96.06 666 ALA A O 1
ATOM 5355 N N . SER A 1 667 ? 37.406 34.219 2.549 1 94.94 667 SER A N 1
ATOM 5356 C CA . SER A 1 667 ? 38.25 34.375 1.354 1 94.94 667 SER A CA 1
ATOM 5357 C C . SER A 1 667 ? 38.094 33.156 0.424 1 94.94 667 SER A C 1
ATOM 5359 O O . SER A 1 667 ? 38.062 33.312 -0.798 1 94.94 667 SER A O 1
ATOM 5361 N N . LEU A 1 668 ? 38.031 32.062 0.996 1 94.25 668 LEU A N 1
ATOM 5362 C CA . LEU A 1 668 ? 37.844 30.859 0.212 1 94.25 668 LEU A CA 1
ATOM 5363 C C . LEU A 1 668 ? 36.438 30.828 -0.417 1 94.25 668 LEU A C 1
ATOM 5365 O O . LEU A 1 668 ? 36.281 30.453 -1.582 1 94.25 668 LEU A O 1
ATOM 5369 N N . LEU A 1 669 ? 35.438 31.172 0.324 1 95.25 669 LEU A N 1
ATOM 5370 C CA . LEU A 1 669 ? 34.062 31.141 -0.163 1 95.25 669 LEU A CA 1
ATOM 5371 C C . LEU A 1 669 ? 33.875 32.188 -1.262 1 95.25 669 LEU A C 1
ATOM 5373 O O . LEU A 1 669 ? 33.094 31.969 -2.186 1 95.25 669 LEU A O 1
ATOM 5377 N N . GLU A 1 670 ? 34.531 33.312 -1.144 1 95.81 670 GLU A N 1
ATOM 5378 C CA . GLU A 1 670 ? 34.469 34.344 -2.176 1 95.81 670 GLU A CA 1
ATOM 5379 C C . GLU A 1 670 ? 34.969 33.844 -3.512 1 95.81 670 GLU A C 1
ATOM 5381 O O . GLU A 1 670 ? 34.406 34.125 -4.562 1 95.81 670 GLU A O 1
ATOM 5386 N N . ARG A 1 671 ? 35.969 33.031 -3.496 1 93.12 671 ARG A N 1
ATOM 5387 C CA . ARG A 1 671 ? 36.531 32.438 -4.715 1 93.12 671 ARG A CA 1
ATOM 5388 C C . ARG A 1 671 ? 35.531 31.484 -5.359 1 93.12 671 ARG A C 1
ATOM 5390 O O . ARG A 1 671 ? 35.406 31.453 -6.586 1 93.12 671 ARG A O 1
ATOM 5397 N N . VAL A 1 672 ? 34.938 30.75 -4.539 1 91.75 672 VAL A N 1
ATOM 5398 C CA . VAL A 1 672 ? 33.938 29.812 -5.031 1 91.75 672 VAL A CA 1
ATOM 5399 C C . VAL A 1 672 ? 32.75 30.562 -5.613 1 91.75 672 VAL A C 1
ATOM 5401 O O . VAL A 1 672 ? 32.25 30.234 -6.691 1 91.75 672 VAL A O 1
ATOM 5404 N N . ALA A 1 673 ? 32.25 31.609 -4.949 1 94.69 673 ALA A N 1
ATOM 5405 C CA . ALA A 1 673 ? 31.062 32.375 -5.363 1 94.69 673 ALA A CA 1
ATOM 5406 C C . ALA A 1 673 ? 31.328 33.094 -6.688 1 94.69 673 ALA A C 1
ATOM 5408 O O . ALA A 1 673 ? 30.406 33.25 -7.496 1 94.69 673 ALA A O 1
ATOM 5409 N N . LEU A 1 674 ? 32.594 33.469 -6.961 1 94 674 LEU A N 1
ATOM 5410 C CA . LEU A 1 674 ? 32.906 34.25 -8.141 1 94 674 LEU A CA 1
ATOM 5411 C C . LEU A 1 674 ? 33.312 33.344 -9.305 1 94 674 LEU A C 1
ATOM 5413 O O . LEU A 1 674 ? 33.438 33.812 -10.438 1 94 674 LEU A O 1
ATOM 5417 N N . ASP A 1 675 ? 33.406 32.031 -9.047 1 89.56 675 ASP A N 1
ATOM 5418 C CA . ASP A 1 675 ? 33.844 31.109 -10.086 1 89.56 675 ASP A CA 1
ATOM 5419 C C . ASP A 1 675 ? 32.688 30.734 -11 1 89.56 675 ASP A C 1
ATOM 5421 O O . ASP A 1 675 ? 31.844 29.906 -10.648 1 89.56 675 ASP A O 1
ATOM 5425 N N . GLY A 1 676 ? 32.656 31.188 -12.164 1 84.94 676 GLY A N 1
ATOM 5426 C CA . GLY A 1 676 ? 31.594 30.984 -13.133 1 84.94 676 GLY A CA 1
ATOM 5427 C C . GLY A 1 676 ? 31.531 29.578 -13.672 1 84.94 676 GLY A C 1
ATOM 5428 O O . GLY A 1 676 ? 30.516 29.172 -14.258 1 84.94 676 GLY A O 1
ATOM 5429 N N . LYS A 1 677 ? 32.562 28.812 -13.391 1 81.69 677 LYS A N 1
ATOM 5430 C CA . LYS A 1 677 ? 32.594 27.438 -13.906 1 81.69 677 LYS A CA 1
ATOM 5431 C C . LYS A 1 677 ? 31.875 26.484 -12.969 1 81.69 677 LYS A C 1
ATOM 5433 O O . LYS A 1 677 ? 31.562 25.344 -13.352 1 81.69 677 LYS A O 1
ATOM 5438 N N . ARG A 1 678 ? 31.562 26.984 -11.781 1 84.81 678 ARG A N 1
ATOM 5439 C CA . ARG A 1 678 ? 30.844 26.156 -10.82 1 84.81 678 ARG A CA 1
ATOM 5440 C C . ARG A 1 678 ? 29.344 26.234 -11.031 1 84.81 678 ARG A C 1
ATOM 5442 O O . ARG A 1 678 ? 28.859 27.125 -11.719 1 84.81 678 ARG A O 1
ATOM 5449 N N . SER A 1 679 ? 28.719 25.234 -10.547 1 82.19 679 SER A N 1
ATOM 5450 C CA . SER A 1 679 ? 27.266 25.203 -10.672 1 82.19 679 SER A CA 1
ATOM 5451 C C . SER A 1 679 ? 26.625 26.344 -9.891 1 82.19 679 SER A C 1
ATOM 5453 O O . SER A 1 679 ? 27.234 26.906 -8.977 1 82.19 679 SER A O 1
ATOM 5455 N N . PHE A 1 680 ? 25.484 26.703 -10.312 1 85.5 680 PHE A N 1
ATOM 5456 C CA . PHE A 1 680 ? 24.75 27.766 -9.633 1 85.5 680 PHE A CA 1
ATOM 5457 C C . PHE A 1 680 ? 24.484 27.391 -8.18 1 85.5 680 PHE A C 1
ATOM 5459 O O . PHE A 1 680 ? 24.547 28.234 -7.289 1 85.5 680 PHE A O 1
ATOM 5466 N N . HIS A 1 681 ? 24.266 26.141 -8.016 1 82.44 681 HIS A N 1
ATOM 5467 C CA . HIS A 1 681 ? 23.969 25.672 -6.664 1 82.44 681 HIS A CA 1
ATOM 5468 C C . HIS A 1 681 ? 25.156 25.875 -5.738 1 82.44 681 HIS A C 1
ATOM 5470 O O . HIS A 1 681 ? 25 26.297 -4.594 1 82.44 681 HIS A O 1
ATOM 5476 N N . GLU A 1 682 ? 26.359 25.578 -6.176 1 86.94 682 GLU A N 1
ATOM 5477 C CA . GLU A 1 682 ? 27.562 25.719 -5.375 1 86.94 682 GLU A CA 1
ATOM 5478 C C . GLU A 1 682 ? 27.859 27.188 -5.082 1 86.94 682 GLU A C 1
ATOM 5480 O O . GLU A 1 682 ? 28.25 27.531 -3.963 1 86.94 682 GLU A O 1
ATOM 5485 N N . ARG A 1 683 ? 27.641 27.969 -6.008 1 91 683 ARG A N 1
ATOM 5486 C CA . ARG A 1 683 ? 27.891 29.406 -5.844 1 91 683 ARG A CA 1
ATOM 5487 C C . ARG A 1 683 ? 26.891 30.016 -4.867 1 91 683 ARG A C 1
ATOM 5489 O O . ARG A 1 683 ? 27.266 30.828 -4.008 1 91 683 ARG A O 1
ATOM 5496 N N . ALA A 1 684 ? 25.672 29.625 -5.047 1 90 684 ALA A N 1
ATOM 5497 C CA . ALA A 1 684 ? 24.641 30.109 -4.145 1 90 684 ALA A CA 1
ATOM 5498 C C . ALA A 1 684 ? 24.906 29.688 -2.705 1 90 684 ALA A C 1
ATOM 5500 O O . ALA A 1 684 ? 24.75 30.469 -1.772 1 90 684 ALA A O 1
ATOM 5501 N N . SER A 1 685 ? 25.359 28.438 -2.555 1 90.5 685 SER A N 1
ATOM 5502 C CA . SER A 1 685 ? 25.656 27.938 -1.22 1 90.5 685 SER A CA 1
ATOM 5503 C C . SER A 1 685 ? 26.797 28.719 -0.582 1 90.5 685 SER A C 1
ATOM 5505 O O . SER A 1 685 ? 26.766 29.016 0.612 1 90.5 685 SER A O 1
ATOM 5507 N N . ALA A 1 686 ? 27.797 29 -1.351 1 94.62 686 ALA A N 1
ATOM 5508 C CA . ALA A 1 686 ? 28.938 29.781 -0.866 1 94.62 686 ALA A CA 1
ATOM 5509 C C . ALA A 1 686 ? 28.484 31.156 -0.406 1 94.62 686 ALA A C 1
ATOM 5511 O O . ALA A 1 686 ? 28.938 31.656 0.633 1 94.62 686 ALA A O 1
ATOM 5512 N N . MET A 1 687 ? 27.578 31.734 -1.062 1 94.81 687 MET A N 1
ATOM 5513 C CA . MET A 1 687 ? 27.094 33.062 -0.717 1 94.81 687 MET A CA 1
ATOM 5514 C C . MET A 1 687 ? 26.281 33.031 0.575 1 94.81 687 MET A C 1
ATOM 5516 O O . MET A 1 687 ? 26.375 33.938 1.397 1 94.81 687 MET A O 1
ATOM 5520 N N . ARG A 1 688 ? 25.5 32.062 0.722 1 92.12 688 ARG A N 1
ATOM 5521 C CA . ARG A 1 688 ? 24.719 31.906 1.946 1 92.12 688 ARG A CA 1
ATOM 5522 C C . ARG A 1 688 ? 25.625 31.781 3.164 1 92.12 688 ARG A C 1
ATOM 5524 O O . ARG A 1 688 ? 25.375 32.406 4.199 1 92.12 688 ARG A O 1
ATOM 5531 N N . SER A 1 689 ? 26.672 30.953 2.977 1 94.5 689 SER A N 1
ATOM 5532 C CA . SER A 1 689 ? 27.625 30.781 4.074 1 94.5 689 SER A CA 1
ATOM 5533 C C . SER A 1 689 ? 28.359 32.062 4.367 1 94.5 689 SER A C 1
ATOM 5535 O O . SER A 1 689 ? 28.594 32.406 5.531 1 94.5 689 SER A O 1
ATOM 5537 N N . LEU A 1 690 ? 28.703 32.781 3.346 1 94.69 690 LEU A N 1
ATOM 5538 C CA . LEU A 1 690 ? 29.391 34.031 3.484 1 94.69 690 LEU A CA 1
ATOM 5539 C C . LEU A 1 690 ? 28.547 35.031 4.266 1 94.69 690 LEU A C 1
ATOM 5541 O O . LEU A 1 690 ? 29.062 35.75 5.145 1 94.69 690 LEU A O 1
ATOM 5545 N N . ALA A 1 691 ? 27.297 35.031 4.004 1 93.19 691 ALA A N 1
ATOM 5546 C CA . ALA A 1 691 ? 26.391 36 4.598 1 93.19 691 ALA A CA 1
ATOM 5547 C C . ALA A 1 691 ? 26.062 35.625 6.043 1 93.19 691 ALA A C 1
ATOM 5549 O O . ALA A 1 691 ? 25.656 36.5 6.832 1 93.19 691 ALA A O 1
ATOM 5550 N N . SER A 1 692 ? 26.266 34.469 6.398 1 92.81 692 SER A N 1
ATOM 5551 C CA . SER A 1 692 ? 25.922 34 7.738 1 92.81 692 SER A CA 1
ATOM 5552 C C . SER A 1 692 ? 27.031 34.312 8.734 1 92.81 692 SER A C 1
ATOM 5554 O O . SER A 1 692 ? 26.875 34.062 9.938 1 92.81 692 SER A O 1
ATOM 5556 N N . MET A 1 693 ? 28.141 34.875 8.289 1 95.06 693 MET A N 1
ATOM 5557 C CA . MET A 1 693 ? 29.25 35.219 9.156 1 95.06 693 MET A CA 1
ATOM 5558 C C . MET A 1 693 ? 29.016 36.562 9.82 1 95.06 693 MET A C 1
ATOM 5560 O O . MET A 1 693 ? 28.938 37.594 9.141 1 95.06 693 MET A O 1
ATOM 5564 N N . PRO A 1 694 ? 29 36.656 11.133 1 93.38 694 PRO A N 1
ATOM 5565 C CA . PRO A 1 694 ? 28.656 37.906 11.82 1 93.38 694 PRO A CA 1
ATOM 5566 C C . PRO A 1 694 ? 29.75 38.938 11.727 1 93.38 694 PRO A C 1
ATOM 5568 O O . PRO A 1 694 ? 29.469 40.156 11.758 1 93.38 694 PRO A O 1
ATOM 5571 N N . ASP A 1 695 ? 31.016 38.531 11.734 1 94.25 695 ASP A N 1
ATOM 5572 C CA . ASP A 1 695 ? 32.094 39.5 11.852 1 94.25 695 ASP A CA 1
ATOM 5573 C C . ASP A 1 695 ? 32.75 39.75 10.492 1 94.25 695 ASP A C 1
ATOM 5575 O O . ASP A 1 695 ? 33.844 40.312 10.422 1 94.25 695 ASP A O 1
ATOM 5579 N N . TYR A 1 696 ? 32.094 39.312 9.445 1 92 696 TYR A N 1
ATOM 5580 C CA . TYR A 1 696 ? 32.656 39.562 8.117 1 92 696 TYR A CA 1
ATOM 5581 C C . TYR A 1 696 ? 31.578 40.031 7.152 1 92 696 TYR A C 1
ATOM 5583 O O . TYR A 1 696 ? 30.516 39.406 7.055 1 92 696 TYR A O 1
ATOM 5591 N N . CYS A 1 697 ? 31.797 41.156 6.543 1 89.5 697 CYS A N 1
ATOM 5592 C CA . CYS A 1 697 ? 30.938 41.656 5.492 1 89.5 697 CYS A CA 1
ATOM 5593 C C . CYS A 1 697 ? 31.641 41.688 4.148 1 89.5 697 CYS A C 1
ATOM 5595 O O . CYS A 1 697 ? 32.531 42.5 3.92 1 89.5 697 CYS A O 1
ATOM 5597 N N . SER A 1 698 ? 31.266 40.844 3.338 1 90.81 698 SER A N 1
ATOM 5598 C CA . SER A 1 698 ? 31.938 40.719 2.051 1 90.81 698 SER A CA 1
ATOM 5599 C C . SER A 1 698 ? 31.516 41.812 1.079 1 90.81 698 SER A C 1
ATOM 5601 O O . SER A 1 698 ? 30.328 41.969 0.794 1 90.81 698 SER A O 1
ATOM 5603 N N . ASP A 1 699 ? 32.344 42.406 0.446 1 89.12 699 ASP A N 1
ATOM 5604 C CA . ASP A 1 699 ? 32.094 43.406 -0.567 1 89.12 699 ASP A CA 1
ATOM 5605 C C . ASP A 1 699 ? 31.828 42.781 -1.93 1 89.12 699 ASP A C 1
ATOM 5607 O O . ASP A 1 699 ? 31.297 43.438 -2.83 1 89.12 699 ASP A O 1
ATOM 5611 N N . GLN A 1 700 ? 32.125 41.531 -1.902 1 92.94 700 GLN A N 1
ATOM 5612 C CA . GLN A 1 700 ? 31.969 40.844 -3.176 1 92.94 700 GLN A CA 1
ATOM 5613 C C . GLN A 1 700 ? 30.5 40.594 -3.473 1 92.94 700 GLN A C 1
ATOM 5615 O O . GLN A 1 700 ? 30.125 40.312 -4.617 1 92.94 700 GLN A O 1
ATOM 5620 N N . LEU A 1 701 ? 29.688 40.656 -2.514 1 93.25 701 LEU A N 1
ATOM 5621 C CA . LEU A 1 701 ? 28.266 40.469 -2.736 1 93.25 701 LEU A CA 1
ATOM 5622 C C . LEU A 1 701 ? 27.703 41.562 -3.656 1 93.25 701 LEU A C 1
ATOM 5624 O O . LEU A 1 701 ? 26.766 41.312 -4.426 1 93.25 701 LEU A O 1
ATOM 5628 N N . GLU A 1 702 ? 28.234 42.719 -3.594 1 91.56 702 GLU A N 1
ATOM 5629 C CA . GLU A 1 702 ? 27.812 43.812 -4.461 1 91.56 702 GLU A CA 1
ATOM 5630 C C . GLU A 1 702 ? 28.188 43.531 -5.914 1 91.56 702 GLU A C 1
ATOM 5632 O O . GLU A 1 702 ? 27.438 43.875 -6.832 1 91.56 702 GLU A O 1
ATOM 5637 N N . VAL A 1 703 ? 29.297 42.906 -6.066 1 93.69 703 VAL A N 1
ATOM 5638 C CA . VAL A 1 703 ? 29.75 42.531 -7.406 1 93.69 703 VAL A CA 1
ATOM 5639 C C . VAL A 1 703 ? 28.828 41.469 -7.984 1 93.69 703 VAL A C 1
ATOM 5641 O O . VAL A 1 703 ? 28.484 41.5 -9.172 1 93.69 703 VAL A O 1
ATOM 5644 N N . LEU A 1 704 ? 28.516 40.625 -7.129 1 94.12 704 LEU A N 1
ATOM 5645 C CA . LEU A 1 704 ? 27.703 39.5 -7.562 1 94.12 704 LEU A CA 1
ATOM 5646 C C . LEU A 1 704 ? 26.281 39.969 -7.895 1 94.12 704 LEU A C 1
ATOM 5648 O O . LEU A 1 704 ? 25.562 39.281 -8.617 1 94.12 704 LEU A O 1
ATOM 5652 N N . LEU A 1 705 ? 25.797 41.094 -7.398 1 92.19 705 LEU A N 1
ATOM 5653 C CA . LEU A 1 705 ? 24.5 41.656 -7.723 1 92.19 705 LEU A CA 1
ATOM 5654 C C . LEU A 1 705 ? 24.438 42.125 -9.18 1 92.19 705 LEU A C 1
ATOM 5656 O O . LEU A 1 705 ? 23.359 42.312 -9.742 1 92.19 705 LEU A O 1
ATOM 5660 N N . GLN A 1 706 ? 25.625 42.188 -9.773 1 89.62 706 GLN A N 1
ATOM 5661 C CA . GLN A 1 706 ? 25.688 42.656 -11.164 1 89.62 706 GLN A CA 1
ATOM 5662 C C . GLN A 1 706 ? 26.016 41.469 -12.102 1 89.62 706 GLN A C 1
ATOM 5664 O O . GLN A 1 706 ? 26.312 41.688 -13.281 1 89.62 706 GLN A O 1
ATOM 5669 N N . ASP A 1 707 ? 25.938 40.375 -11.562 1 90.25 707 ASP A N 1
ATOM 5670 C CA . ASP A 1 707 ? 26.219 39.188 -12.359 1 90.25 707 ASP A CA 1
ATOM 5671 C C . ASP A 1 707 ? 25.156 39 -13.453 1 90.25 707 ASP A C 1
ATOM 5673 O O . ASP A 1 707 ? 24.031 39.5 -13.328 1 90.25 707 ASP A O 1
ATOM 5677 N N . GLU A 1 708 ? 25.469 38.281 -14.492 1 85.94 708 GLU A N 1
ATOM 5678 C CA . GLU A 1 708 ? 24.578 38.094 -15.633 1 85.94 708 GLU A CA 1
ATOM 5679 C C . GLU A 1 708 ? 23.562 36.969 -15.352 1 85.94 708 GLU A C 1
ATOM 5681 O O . GLU A 1 708 ? 22.484 36.969 -15.938 1 85.94 708 GLU A O 1
ATOM 5686 N N . GLU A 1 709 ? 24.016 36.156 -14.516 1 85.12 709 GLU A N 1
ATOM 5687 C CA . GLU A 1 709 ? 23.141 35.031 -14.211 1 85.12 709 GLU A CA 1
ATOM 5688 C C . GLU A 1 709 ? 22.125 35.406 -13.133 1 85.12 709 GLU A C 1
ATOM 5690 O O . GLU A 1 709 ? 22.516 35.812 -12.039 1 85.12 709 GLU A O 1
ATOM 5695 N N . VAL A 1 710 ? 20.875 35.219 -13.43 1 84.19 710 VAL A N 1
ATOM 5696 C CA . VAL A 1 710 ? 19.781 35.625 -12.531 1 84.19 710 VAL A CA 1
ATOM 5697 C C . VAL A 1 710 ? 19.875 34.844 -11.227 1 84.19 710 VAL A C 1
ATOM 5699 O O . VAL A 1 710 ? 19.641 35.406 -10.148 1 84.19 710 VAL A O 1
ATOM 5702 N N . HIS A 1 711 ? 20.312 33.594 -11.273 1 83.31 711 HIS A N 1
ATOM 5703 C CA . HIS A 1 711 ? 20.406 32.781 -10.078 1 83.31 711 HIS A CA 1
ATOM 5704 C C . HIS A 1 711 ? 21.438 33.312 -9.102 1 83.31 711 HIS A C 1
ATOM 5706 O O . HIS A 1 711 ? 21.234 33.281 -7.887 1 83.31 711 HIS A O 1
ATOM 5712 N N . VAL A 1 712 ? 22.422 33.781 -9.633 1 89.25 712 VAL A N 1
ATOM 5713 C CA . VAL A 1 712 ? 23.516 34.312 -8.805 1 89.25 712 VAL A CA 1
ATOM 5714 C C . VAL A 1 712 ? 23.078 35.625 -8.164 1 89.25 712 VAL A C 1
ATOM 5716 O O . VAL A 1 712 ? 23.344 35.844 -6.98 1 89.25 712 VAL A O 1
ATOM 5719 N N . VAL A 1 713 ? 22.391 36.406 -8.93 1 90.38 713 VAL A N 1
ATOM 5720 C CA . VAL A 1 713 ? 21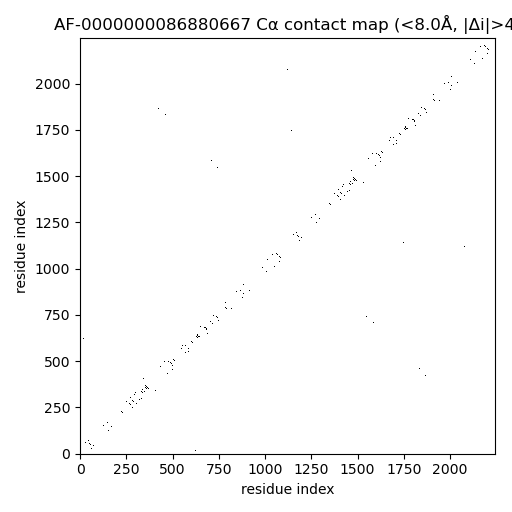.906 37.688 -8.422 1 90.38 713 VAL A CA 1
ATOM 5721 C C . VAL A 1 713 ? 20.891 37.438 -7.301 1 90.38 713 VAL A C 1
ATOM 5723 O O . VAL A 1 713 ? 20.953 38.094 -6.254 1 90.38 713 VAL A O 1
ATOM 5726 N N . GLU A 1 714 ? 20 36.562 -7.562 1 89.06 714 GLU A N 1
ATOM 5727 C CA . GLU A 1 714 ? 18.984 36.25 -6.562 1 89.06 714 GLU A CA 1
ATOM 5728 C C . GLU A 1 714 ? 19.625 35.656 -5.297 1 89.06 714 GLU A C 1
ATOM 5730 O O . GLU A 1 714 ? 19.188 35.969 -4.188 1 89.06 714 GLU A O 1
ATOM 5735 N N . ALA A 1 715 ? 20.656 34.844 -5.473 1 90.56 715 ALA A N 1
ATOM 5736 C CA . ALA A 1 715 ? 21.375 34.312 -4.312 1 90.56 715 ALA A CA 1
ATOM 5737 C C . ALA A 1 715 ? 22.047 35.406 -3.523 1 90.56 715 ALA A C 1
ATOM 5739 O O . ALA A 1 715 ? 22.094 35.375 -2.291 1 90.56 715 ALA A O 1
ATOM 5740 N N . ALA A 1 716 ? 22.594 36.375 -4.176 1 93.31 716 ALA A N 1
ATOM 5741 C CA . ALA A 1 716 ? 23.219 37.5 -3.527 1 93.31 716 ALA A CA 1
ATOM 5742 C C . ALA A 1 716 ? 22.203 38.344 -2.74 1 93.31 716 ALA A C 1
ATOM 5744 O O . ALA A 1 716 ? 22.484 38.75 -1.614 1 93.31 716 ALA A O 1
ATOM 5745 N N . LEU A 1 717 ? 21.062 38.562 -3.33 1 92.5 717 LEU A N 1
ATOM 5746 C CA . LEU A 1 717 ? 20.016 39.312 -2.645 1 92.5 717 LEU A CA 1
ATOM 5747 C C . LEU A 1 717 ? 19.562 38.562 -1.386 1 92.5 717 LEU A C 1
ATOM 5749 O O . LEU A 1 717 ? 19.375 39.188 -0.336 1 92.5 717 LEU A O 1
ATOM 5753 N N . TYR A 1 718 ? 19.359 37.312 -1.542 1 91 718 TYR A N 1
ATOM 5754 C CA . TYR A 1 718 ? 19 36.531 -0.37 1 91 718 TYR A CA 1
ATOM 5755 C C . TYR A 1 718 ? 20.078 36.594 0.699 1 91 718 TYR A C 1
ATOM 5757 O O . TYR A 1 718 ? 19.781 36.656 1.893 1 91 718 TYR A O 1
ATOM 5765 N N . ALA A 1 719 ? 21.344 36.562 0.251 1 93.81 719 ALA A N 1
ATOM 5766 C CA . ALA A 1 719 ? 22.484 36.625 1.178 1 93.81 719 ALA A CA 1
ATOM 5767 C C . ALA A 1 719 ? 22.422 37.906 1.994 1 93.81 719 ALA A C 1
ATOM 5769 O O . ALA A 1 719 ? 22.734 37.906 3.188 1 93.81 719 ALA A O 1
ATOM 5770 N N . TYR A 1 720 ? 21.969 39 1.431 1 92.44 720 TYR A N 1
ATOM 5771 C CA . TYR A 1 720 ? 21.875 40.281 2.137 1 92.44 720 TYR A CA 1
ATOM 5772 C C . TYR A 1 720 ? 20.859 40.188 3.277 1 92.44 720 TYR A C 1
ATOM 5774 O O . TYR A 1 720 ? 21.031 40.844 4.309 1 92.44 720 TYR A O 1
ATOM 5782 N N . SER A 1 721 ? 19.875 39.469 3.102 1 91.44 721 SER A N 1
ATOM 5783 C CA . SER A 1 721 ? 18.844 39.344 4.125 1 91.44 721 SER A CA 1
ATOM 5784 C C . SER A 1 721 ? 19.375 38.625 5.363 1 91.44 721 SER A C 1
ATOM 5786 O O . SER A 1 721 ? 18.812 38.75 6.449 1 91.44 721 SER A O 1
ATOM 5788 N N . LEU A 1 722 ? 20.484 37.875 5.219 1 91.31 722 LEU A N 1
ATOM 5789 C CA . LEU A 1 722 ? 21.031 37.125 6.324 1 91.31 722 LEU A CA 1
ATOM 5790 C C . LEU A 1 722 ? 22.031 37.938 7.117 1 91.31 722 LEU A C 1
ATOM 5792 O O . LEU A 1 722 ? 22.484 37.5 8.18 1 91.31 722 LEU A O 1
ATOM 5796 N N . TRP A 1 723 ? 22.312 39.156 6.715 1 90.12 723 TRP A N 1
ATOM 5797 C CA . TRP A 1 723 ? 23.328 39.969 7.359 1 90.12 723 TRP A CA 1
ATOM 5798 C C . TRP A 1 723 ? 22.891 40.375 8.773 1 90.12 723 TRP A C 1
ATOM 5800 O O . TRP A 1 723 ? 21.703 40.469 9.055 1 90.12 723 TRP A O 1
ATOM 5810 N N . GLU A 1 724 ? 23.906 40.594 9.602 1 91.81 724 GLU A N 1
ATOM 5811 C CA . GLU A 1 724 ? 23.672 41 10.984 1 91.81 724 GLU A CA 1
ATOM 5812 C C . GLU A 1 724 ? 23.328 42.469 11.086 1 91.81 724 GLU A C 1
ATOM 5814 O O . GLU A 1 724 ? 22.859 42.938 12.125 1 91.81 724 GLU A O 1
ATOM 5819 N N . GLU A 1 725 ? 23.5 43.219 10.078 1 93.12 725 GLU A N 1
ATOM 5820 C CA . GLU A 1 725 ? 23.172 44.625 10.039 1 93.12 725 GLU A CA 1
ATOM 5821 C C . GLU A 1 725 ? 22.016 44.906 9.078 1 93.12 725 GLU A C 1
ATOM 5823 O O . GLU A 1 725 ? 22.234 45.344 7.949 1 93.12 725 GLU A O 1
ATOM 5828 N N . PRO A 1 726 ? 20.828 44.719 9.57 1 92.69 726 PRO A N 1
ATOM 5829 C CA . PRO A 1 726 ? 19.672 44.844 8.68 1 92.69 726 PRO A CA 1
ATOM 5830 C C . PRO A 1 726 ? 19.5 46.25 8.109 1 92.69 726 PRO A C 1
ATOM 5832 O O . PRO A 1 726 ? 19.016 46.406 6.988 1 92.69 726 PRO A O 1
ATOM 5835 N N . GLU A 1 727 ? 19.906 47.312 8.805 1 91.31 727 GLU A N 1
ATOM 5836 C CA . GLU A 1 727 ? 19.766 48.719 8.359 1 91.31 727 GLU A CA 1
ATOM 5837 C C . GLU A 1 727 ? 20.609 49 7.121 1 91.31 727 GLU A C 1
ATOM 5839 O O . GLU A 1 727 ? 20.25 49.844 6.301 1 91.31 727 GLU A O 1
ATOM 5844 N N . ARG A 1 728 ? 21.656 48.219 6.953 1 90.12 728 ARG A N 1
ATOM 5845 C CA . ARG A 1 728 ? 22.5 48.375 5.773 1 90.12 728 ARG A CA 1
ATOM 5846 C C . ARG A 1 728 ? 21.984 47.5 4.629 1 90.12 728 ARG A C 1
ATOM 5848 O O . ARG A 1 728 ? 22.188 47.844 3.455 1 90.12 728 ARG A O 1
ATOM 5855 N N . ALA A 1 729 ? 21.453 46.438 5.008 1 92.12 729 ALA A N 1
ATOM 5856 C CA . ALA A 1 729 ? 20.984 45.469 4.012 1 92.12 729 ALA A CA 1
ATOM 5857 C C . ALA A 1 729 ? 19.688 45.938 3.361 1 92.12 729 ALA A C 1
ATOM 5859 O O . ALA A 1 729 ? 19.453 45.719 2.172 1 92.12 729 ALA A O 1
ATOM 5860 N N . LEU A 1 730 ? 18.781 46.594 4.059 1 91.38 730 LEU A N 1
ATOM 5861 C CA . LEU A 1 730 ? 17.438 46.938 3.627 1 91.38 730 LEU A CA 1
ATOM 5862 C C . LEU A 1 730 ? 17.469 47.875 2.432 1 91.38 730 LEU A C 1
ATOM 5864 O O . LEU A 1 730 ? 16.734 47.688 1.455 1 91.38 730 LEU A O 1
ATOM 5868 N N . PRO A 1 731 ? 18.359 48.906 2.441 1 88.94 731 PRO A N 1
ATOM 5869 C CA . PRO A 1 731 ? 18.406 49.781 1.271 1 88.94 731 PRO A CA 1
ATOM 5870 C C . PRO A 1 731 ? 18.828 49.062 -0.001 1 88.94 731 PRO A C 1
ATOM 5872 O O . PRO A 1 731 ? 18.328 49.344 -1.087 1 88.94 731 PRO A O 1
ATOM 5875 N N . VAL A 1 732 ? 19.688 48.125 0.144 1 91.19 732 VAL A N 1
ATOM 5876 C CA . VAL A 1 732 ? 20.109 47.344 -1.013 1 91.19 732 VAL A CA 1
ATOM 5877 C C . VAL A 1 732 ? 18.922 46.531 -1.561 1 91.19 732 VAL A C 1
ATOM 5879 O O . VAL A 1 732 ? 18.719 46.469 -2.775 1 91.19 732 VAL A O 1
ATOM 5882 N N . LEU A 1 733 ? 18.188 45.938 -0.681 1 92.06 733 LEU A N 1
ATOM 5883 C CA . LEU A 1 733 ? 17.047 45.125 -1.093 1 92.06 733 LEU A CA 1
ATOM 5884 C C . LEU A 1 733 ? 15.953 46 -1.698 1 92.06 733 LEU A C 1
ATOM 5886 O O . LEU A 1 733 ? 15.359 45.656 -2.717 1 92.06 733 LEU A O 1
ATOM 5890 N N . LEU A 1 734 ? 15.742 47.219 -1.098 1 89 734 LEU A N 1
ATOM 5891 C CA . LEU A 1 734 ? 14.695 48.125 -1.549 1 89 734 LEU A CA 1
ATOM 5892 C C . LEU A 1 734 ? 15.047 48.719 -2.906 1 89 734 LEU A C 1
ATOM 5894 O O . LEU A 1 734 ? 14.156 49 -3.705 1 89 734 LEU A O 1
ATOM 5898 N N . ASN A 1 735 ? 16.281 48.781 -3.215 1 87.62 735 ASN A N 1
ATOM 5899 C CA . ASN A 1 735 ? 16.719 49.344 -4.492 1 87.62 735 ASN A CA 1
ATOM 5900 C C . ASN A 1 735 ? 16.609 48.312 -5.617 1 87.62 735 ASN A C 1
ATOM 5902 O O . ASN A 1 735 ? 16.766 48.656 -6.789 1 87.62 735 ASN A O 1
ATOM 5906 N N . ASN A 1 736 ? 16.328 47.125 -5.246 1 89.25 736 ASN A N 1
ATOM 5907 C CA . ASN A 1 736 ? 16.234 46.094 -6.254 1 89.25 736 ASN A CA 1
ATOM 5908 C C . ASN A 1 736 ? 14.812 45.562 -6.387 1 89.25 736 ASN A C 1
ATOM 5910 O O . ASN A 1 736 ? 14.609 44.375 -6.578 1 89.25 736 ASN A O 1
ATOM 5914 N N . LEU A 1 737 ? 13.859 46.375 -6.133 1 87.94 737 LEU A N 1
ATOM 5915 C CA . LEU A 1 737 ? 12.461 45.969 -6.215 1 87.94 737 LEU A CA 1
ATOM 5916 C C . LEU A 1 737 ? 11.898 46.25 -7.605 1 87.94 737 LEU A C 1
ATOM 5918 O O . LEU A 1 737 ? 10.727 45.969 -7.867 1 87.94 737 LEU A O 1
ATOM 5922 N N . ASP A 1 738 ? 12.898 46.719 -8.422 1 79.19 738 ASP A N 1
ATOM 5923 C CA . ASP A 1 738 ? 12.445 47 -9.773 1 79.19 738 ASP A CA 1
ATOM 5924 C C . ASP A 1 738 ? 12.711 45.812 -10.703 1 79.19 738 ASP A C 1
ATOM 5926 O O . ASP A 1 738 ? 13.664 45.062 -10.508 1 79.19 738 ASP A O 1
ATOM 5930 N N . GLY A 1 739 ? 11.844 45.406 -11.445 1 71.81 739 GLY A N 1
ATOM 5931 C CA . GLY A 1 739 ? 12.039 44.375 -12.453 1 71.81 739 GLY A CA 1
ATOM 5932 C C . GLY A 1 739 ? 11.797 42.969 -11.938 1 71.81 739 GLY A C 1
ATOM 5933 O O . GLY A 1 739 ? 10.93 42.75 -11.094 1 71.81 739 GLY A O 1
ATOM 5934 N N . ASP A 1 740 ? 12.617 42.094 -12.367 1 73.62 740 ASP A N 1
ATOM 5935 C CA . ASP A 1 740 ? 12.414 40.656 -12.078 1 73.62 740 ASP A CA 1
ATOM 5936 C C . ASP A 1 740 ? 13.062 40.281 -10.75 1 73.62 740 ASP A C 1
ATOM 5938 O O . ASP A 1 740 ? 12.719 39.25 -10.164 1 73.62 740 ASP A O 1
ATOM 5942 N N . ARG A 1 741 ? 13.875 41.156 -10.25 1 80.12 741 ARG A N 1
ATOM 5943 C CA . ARG A 1 741 ? 14.57 40.906 -8.992 1 80.12 741 ARG A CA 1
ATOM 5944 C C . ARG A 1 741 ? 13.641 41.094 -7.801 1 80.12 741 ARG A C 1
ATOM 5946 O O . ARG A 1 741 ? 13.961 40.656 -6.688 1 80.12 741 ARG A O 1
ATOM 5953 N N . ALA A 1 742 ? 12.547 41.594 -8.125 1 81 742 ALA A N 1
ATOM 5954 C CA . ALA A 1 742 ? 11.602 41.938 -7.066 1 81 742 ALA A CA 1
ATOM 5955 C C . ALA A 1 742 ? 11.102 40.688 -6.348 1 81 742 ALA A C 1
ATOM 5957 O O . ALA A 1 742 ? 10.844 40.719 -5.145 1 81 742 ALA A O 1
ATOM 5958 N N . ARG A 1 743 ? 11.094 39.656 -7.047 1 77.19 743 ARG A N 1
ATOM 5959 C CA . ARG A 1 743 ? 10.516 38.438 -6.477 1 77.19 743 ARG A CA 1
ATOM 5960 C C . ARG A 1 743 ? 11.359 37.906 -5.316 1 77.19 743 ARG A C 1
ATOM 5962 O O . ARG A 1 743 ? 10.828 37.438 -4.316 1 77.19 743 ARG A O 1
ATOM 5969 N N . VAL A 1 744 ? 12.633 38.094 -5.438 1 82 744 VAL A N 1
ATOM 5970 C CA . VAL A 1 744 ? 13.492 37.594 -4.367 1 82 744 VAL A CA 1
ATOM 5971 C C . VAL A 1 744 ? 13.742 38.719 -3.35 1 82 744 VAL A C 1
ATOM 5973 O O . VAL A 1 744 ? 13.719 38.469 -2.141 1 82 744 VAL A O 1
ATOM 5976 N N . ALA A 1 745 ? 13.922 39.875 -3.799 1 87 745 ALA A N 1
ATOM 5977 C CA . ALA A 1 745 ? 14.188 41 -2.896 1 87 745 ALA A CA 1
ATOM 5978 C C . ALA A 1 745 ? 13.031 41.219 -1.928 1 87 745 ALA A C 1
ATOM 5980 O O . ALA A 1 745 ? 13.242 41.375 -0.723 1 87 745 ALA A O 1
ATOM 5981 N N . MET A 1 746 ? 11.898 41.094 -2.461 1 85 746 MET A N 1
ATOM 5982 C CA . MET A 1 746 ? 10.719 41.344 -1.64 1 85 746 MET A CA 1
ATOM 5983 C C . MET A 1 746 ? 10.539 40.25 -0.588 1 85 746 MET A C 1
ATOM 5985 O O . MET A 1 746 ? 10.133 40.531 0.541 1 85 746 MET A O 1
ATOM 5989 N N . TYR A 1 747 ? 10.867 39.094 -0.92 1 83.69 747 TYR A N 1
ATOM 5990 C CA . TYR A 1 747 ? 10.656 38 0.018 1 83.69 747 TYR A CA 1
ATOM 5991 C C . TYR A 1 747 ? 11.805 37.875 1.012 1 83.69 747 TYR A C 1
ATOM 5993 O O . TYR A 1 747 ? 11.688 37.219 2.037 1 83.69 747 TYR A O 1
ATOM 6001 N N . SER A 1 748 ? 12.844 38.562 0.729 1 88.25 748 SER A N 1
ATOM 6002 C CA . SER A 1 748 ? 13.977 38.625 1.651 1 88.25 748 SER A CA 1
ATOM 6003 C C . SER A 1 748 ? 13.812 39.781 2.645 1 88.25 748 SER A C 1
ATOM 6005 O O . SER A 1 748 ? 14.445 39.781 3.701 1 88.25 748 SER A O 1
ATOM 6007 N N . ILE A 1 749 ? 12.953 40.656 2.387 1 88.94 749 ILE A N 1
ATOM 6008 C CA . ILE A 1 749 ? 12.797 41.875 3.154 1 88.94 749 ILE A CA 1
ATOM 6009 C C . ILE A 1 749 ? 12.211 41.562 4.527 1 88.94 749 ILE A C 1
ATOM 6011 O O . ILE A 1 749 ? 12.664 42.094 5.543 1 88.94 749 ILE A O 1
ATOM 6015 N N . PRO A 1 750 ? 11.281 40.656 4.629 1 87.44 750 PRO A N 1
ATOM 6016 C CA . PRO A 1 750 ? 10.664 40.406 5.938 1 87.44 750 PRO A CA 1
ATOM 6017 C C . PRO A 1 750 ? 11.68 40 6.996 1 87.44 750 PRO A C 1
ATOM 6019 O O . PRO A 1 750 ? 11.57 40.375 8.156 1 87.44 750 PRO A O 1
ATOM 6022 N N . ARG A 1 751 ? 12.625 39.188 6.617 1 88.06 751 ARG A N 1
ATOM 6023 C CA . ARG A 1 751 ? 13.625 38.75 7.582 1 88.06 751 ARG A CA 1
ATOM 6024 C C . ARG A 1 751 ? 14.414 39.938 8.125 1 88.06 751 ARG A C 1
ATOM 6026 O O . ARG A 1 751 ? 14.75 39.969 9.312 1 88.06 751 ARG A O 1
ATOM 6033 N N . CYS A 1 752 ? 14.695 40.906 7.316 1 90.81 752 CYS A N 1
ATOM 6034 C CA . CYS A 1 752 ? 15.398 42.125 7.73 1 90.81 752 CYS A CA 1
ATOM 6035 C C . CYS A 1 752 ? 14.492 43.031 8.547 1 90.81 752 CYS A C 1
ATOM 6037 O O . CYS A 1 752 ? 14.906 43.562 9.578 1 90.81 752 CYS A O 1
ATOM 6039 N N . MET A 1 753 ? 13.312 43.062 8.195 1 88.75 753 MET A N 1
ATOM 6040 C CA . MET A 1 753 ? 12.367 44 8.828 1 88.75 753 MET A CA 1
ATOM 6041 C C . MET A 1 753 ? 12.062 43.562 10.258 1 88.75 753 MET A C 1
ATOM 6043 O O . MET A 1 753 ? 11.812 44.406 11.117 1 88.75 753 MET A O 1
ATOM 6047 N N . ARG A 1 754 ? 12.125 42.375 10.516 1 89.81 754 ARG A N 1
ATOM 6048 C CA . ARG A 1 754 ? 11.891 41.844 11.859 1 89.81 754 ARG A CA 1
ATOM 6049 C C . ARG A 1 754 ? 12.938 42.375 12.836 1 89.81 754 ARG A C 1
ATOM 6051 O O . ARG A 1 754 ? 12.703 42.406 14.047 1 89.81 754 ARG A O 1
ATOM 6058 N N . ARG A 1 755 ? 14.039 42.844 12.305 1 92 755 ARG A N 1
ATOM 6059 C CA . ARG A 1 755 ? 15.18 43.188 13.156 1 92 755 ARG A CA 1
ATOM 6060 C C . ARG A 1 755 ? 15.453 44.688 13.148 1 92 755 ARG A C 1
ATOM 6062 O O . ARG A 1 755 ? 16.484 45.156 13.633 1 92 755 ARG A O 1
ATOM 6069 N N . VAL A 1 756 ? 14.516 45.438 12.594 1 90.69 756 VAL A N 1
ATOM 6070 C CA . VAL A 1 756 ? 14.703 46.906 12.523 1 90.69 756 VAL A CA 1
ATOM 6071 C C . VAL A 1 756 ? 13.695 47.594 13.438 1 90.69 756 VAL A C 1
ATOM 6073 O O . VAL A 1 756 ? 12.672 47 13.797 1 90.69 756 VAL A O 1
ATOM 6076 N N . ASN A 1 757 ? 14.078 48.781 13.805 1 88.94 757 ASN A N 1
ATOM 6077 C CA . ASN A 1 757 ? 13.195 49.594 14.633 1 88.94 757 ASN A CA 1
ATOM 6078 C C . ASN A 1 757 ? 11.875 49.875 13.922 1 88.94 757 ASN A C 1
ATOM 6080 O O . ASN A 1 757 ? 11.852 50.125 12.711 1 88.94 757 ASN A O 1
ATOM 6084 N N . PRO A 1 758 ? 10.719 49.781 14.633 1 86.69 758 PRO A N 1
ATOM 6085 C CA . PRO A 1 758 ? 9.398 49.906 14.023 1 86.69 758 PRO A CA 1
ATOM 6086 C C . PRO A 1 758 ? 9.188 51.281 13.344 1 86.69 758 PRO A C 1
ATOM 6088 O O . PRO A 1 758 ? 8.5 51.344 12.328 1 86.69 758 PRO A O 1
ATOM 6091 N N . VAL A 1 759 ? 9.781 52.344 13.891 1 84.19 759 VAL A N 1
ATOM 6092 C CA . VAL A 1 759 ? 9.633 53.656 13.297 1 84.19 759 VAL A CA 1
ATOM 6093 C C . VAL A 1 759 ? 10.305 53.688 11.922 1 84.19 759 VAL A C 1
ATOM 6095 O O . VAL A 1 759 ? 9.734 54.219 10.961 1 84.19 759 VAL A O 1
ATOM 6098 N N . MET A 1 760 ? 11.422 53.156 11.922 1 85.69 760 MET A N 1
ATOM 6099 C CA . MET A 1 760 ? 12.141 53.062 10.648 1 85.69 760 MET A CA 1
ATOM 6100 C C . MET A 1 760 ? 11.383 52.188 9.664 1 85.69 760 MET A C 1
ATOM 6102 O O . MET A 1 760 ? 11.328 52.469 8.469 1 85.69 760 MET A O 1
ATOM 6106 N N . LEU A 1 761 ? 10.828 51.219 10.195 1 86.5 761 LEU A N 1
ATOM 6107 C CA . LEU A 1 761 ? 10.086 50.281 9.359 1 86.5 761 LEU A CA 1
ATOM 6108 C C . LEU A 1 761 ? 8.898 50.969 8.695 1 86.5 761 LEU A C 1
ATOM 6110 O O . LEU A 1 761 ? 8.711 50.844 7.48 1 86.5 761 LEU A O 1
ATOM 6114 N N . THR A 1 762 ? 8.094 51.656 9.453 1 85.75 762 THR A N 1
ATOM 6115 C CA . THR A 1 762 ? 6.895 52.312 8.93 1 85.75 762 THR A CA 1
ATOM 6116 C C . THR A 1 762 ? 7.262 53.406 7.938 1 85.75 762 THR A C 1
ATOM 6118 O O . THR A 1 762 ? 6.574 53.594 6.934 1 85.75 762 THR A O 1
ATOM 6121 N N . SER A 1 763 ? 8.312 54 8.234 1 87.06 763 SER A N 1
ATOM 6122 C CA . SER A 1 763 ? 8.773 55.062 7.328 1 87.06 763 SER A CA 1
ATOM 6123 C C . SER A 1 763 ? 9.219 54.469 5.992 1 87.06 763 SER A C 1
ATOM 6125 O O . SER A 1 763 ? 8.883 55 4.934 1 87.06 763 SER A O 1
ATOM 6127 N N . MET A 1 764 ? 9.883 53.438 6.094 1 87.31 764 MET A N 1
ATOM 6128 C CA . MET A 1 764 ? 10.375 52.781 4.887 1 87.31 764 MET A CA 1
ATOM 6129 C C . MET A 1 764 ? 9.227 52.25 4.055 1 87.31 764 MET A C 1
ATOM 6131 O O . MET A 1 764 ? 9.242 52.344 2.824 1 87.31 764 MET A O 1
ATOM 6135 N N . LEU A 1 765 ? 8.297 51.656 4.719 1 88.06 765 LEU A N 1
ATOM 6136 C CA . LEU A 1 765 ? 7.145 51.125 4.008 1 88.06 765 LEU A CA 1
ATOM 6137 C C . LEU A 1 765 ? 6.301 52.25 3.398 1 88.06 765 LEU A C 1
ATOM 6139 O O . LEU A 1 765 ? 5.758 52.094 2.301 1 88.06 765 LEU A O 1
ATOM 6143 N N . SER A 1 766 ? 6.168 53.344 4.129 1 89.25 766 SER A N 1
ATOM 6144 C CA . SER A 1 766 ? 5.453 54.5 3.611 1 89.25 766 SER A CA 1
ATOM 6145 C C . SER A 1 766 ? 6.121 55.031 2.355 1 89.25 766 SER A C 1
ATOM 6147 O O . SER A 1 766 ? 5.453 55.344 1.362 1 89.25 766 SER A O 1
ATOM 6149 N N . ASP A 1 767 ? 7.402 55.094 2.424 1 88.75 767 ASP A N 1
ATOM 6150 C CA . ASP A 1 767 ? 8.164 55.562 1.271 1 88.75 767 ASP A CA 1
ATOM 6151 C C . ASP A 1 767 ? 8.008 54.625 0.084 1 88.75 767 ASP A C 1
ATOM 6153 O O . ASP A 1 767 ? 7.898 55.062 -1.061 1 88.75 767 ASP A O 1
ATOM 6157 N N . LEU A 1 768 ? 8.047 53.438 0.416 1 88.88 768 LEU A N 1
ATOM 6158 C CA . LEU A 1 768 ? 7.91 52.438 -0.629 1 88.88 768 LEU A CA 1
ATOM 6159 C C . LEU A 1 768 ? 6.539 52.531 -1.29 1 88.88 768 LEU A C 1
ATOM 6161 O O . LEU A 1 768 ? 6.434 52.469 -2.518 1 88.88 768 LEU A O 1
ATOM 6165 N N . LEU A 1 769 ? 5.453 52.625 -0.543 1 90.25 769 LEU A N 1
ATOM 6166 C CA . LEU A 1 769 ? 4.086 52.625 -1.049 1 90.25 769 LEU A CA 1
ATOM 6167 C C . LEU A 1 769 ? 3.779 53.938 -1.761 1 90.25 769 LEU A C 1
ATOM 6169 O O . LEU A 1 769 ? 2.838 54.031 -2.553 1 90.25 769 LEU A O 1
ATOM 6173 N N . ASP A 1 770 ? 4.57 54.906 -1.504 1 88.25 770 ASP A N 1
ATOM 6174 C CA . ASP A 1 770 ? 4.375 56.219 -2.127 1 88.25 770 ASP A CA 1
ATOM 6175 C C . ASP A 1 770 ? 5 56.25 -3.521 1 88.25 770 ASP A C 1
ATOM 6177 O O . ASP A 1 770 ? 4.723 57.188 -4.301 1 88.25 770 ASP A O 1
ATOM 6181 N N . ARG A 1 771 ? 5.688 55.281 -3.697 1 86.06 771 ARG A N 1
ATOM 6182 C CA . ARG A 1 771 ? 6.27 55.25 -5.035 1 86.06 771 ARG A CA 1
ATOM 6183 C C . ARG A 1 771 ? 5.188 55.094 -6.102 1 86.06 771 ARG A C 1
ATOM 6185 O O . ARG A 1 771 ? 4.195 54.406 -5.898 1 86.06 771 ARG A O 1
ATOM 6192 N N . GLU A 1 772 ? 5.246 55.812 -7.125 1 78.06 772 GLU A N 1
ATOM 6193 C CA . GLU A 1 772 ? 4.219 55.875 -8.164 1 78.06 772 GLU A CA 1
ATOM 6194 C C . GLU A 1 772 ? 4.117 54.531 -8.906 1 78.06 772 GLU A C 1
ATOM 6196 O O . GLU A 1 772 ? 3.018 54.062 -9.172 1 78.06 772 GLU A O 1
ATOM 6201 N N . LYS A 1 773 ? 5.297 54.094 -9.281 1 80.75 773 LYS A N 1
ATOM 6202 C CA . LYS A 1 773 ? 5.266 52.844 -10.062 1 80.75 773 LYS A CA 1
ATOM 6203 C C . LYS A 1 773 ? 5.797 51.656 -9.242 1 80.75 773 LYS A C 1
ATOM 6205 O O . LYS A 1 773 ? 6.988 51.594 -8.938 1 80.75 773 LYS A O 1
ATOM 6210 N N . LEU A 1 774 ? 4.824 50.969 -8.555 1 85.5 774 LEU A N 1
ATOM 6211 C CA . LEU A 1 774 ? 5.203 49.75 -7.84 1 85.5 774 LEU A CA 1
ATOM 6212 C C . LEU A 1 774 ? 4.52 48.531 -8.438 1 85.5 774 LEU A C 1
ATOM 6214 O O . LEU A 1 774 ? 3.336 48.594 -8.789 1 85.5 774 LEU A O 1
ATOM 6218 N N . LYS A 1 775 ? 5.281 47.562 -8.625 1 86 775 LYS A N 1
ATOM 6219 C CA . LYS A 1 775 ? 4.691 46.281 -9.078 1 86 775 LYS A CA 1
ATOM 6220 C C . LYS A 1 775 ? 3.637 45.781 -8.094 1 86 775 LYS A C 1
ATOM 6222 O O . LYS A 1 775 ? 3.752 46.031 -6.887 1 86 775 LYS A O 1
ATOM 6227 N N . ILE A 1 776 ? 2.646 45.156 -8.539 1 85.75 776 ILE A N 1
ATOM 6228 C CA . ILE A 1 776 ? 1.54 44.656 -7.73 1 85.75 776 ILE A CA 1
ATOM 6229 C C . ILE A 1 776 ? 2.07 43.719 -6.664 1 85.75 776 ILE A C 1
ATOM 6231 O O . ILE A 1 776 ? 1.622 43.75 -5.516 1 85.75 776 ILE A O 1
ATOM 6235 N N . THR A 1 777 ? 3.02 42.844 -7.023 1 83.69 777 THR A N 1
ATOM 6236 C CA . THR A 1 777 ? 3.586 41.875 -6.094 1 83.69 777 THR A CA 1
ATOM 6237 C C . THR A 1 777 ? 4.27 42.562 -4.926 1 83.69 777 THR A C 1
ATOM 6239 O O . THR A 1 777 ? 4.18 42.125 -3.781 1 83.69 777 THR A O 1
ATOM 6242 N N . VAL A 1 778 ? 4.941 43.656 -5.223 1 88.56 778 VAL A N 1
ATOM 6243 C CA . VAL A 1 778 ? 5.641 44.438 -4.191 1 88.56 778 VAL A CA 1
ATOM 6244 C C . VAL A 1 778 ? 4.625 45.156 -3.305 1 88.56 778 VAL A C 1
ATOM 6246 O O . VAL A 1 778 ? 4.754 45.156 -2.078 1 88.56 778 VAL A O 1
ATOM 6249 N N . ARG A 1 779 ? 3.67 45.719 -3.916 1 89.88 779 ARG A N 1
ATOM 6250 C CA . ARG A 1 779 ? 2.652 46.438 -3.168 1 89.88 779 ARG A CA 1
ATOM 6251 C C . ARG A 1 779 ? 1.901 45.5 -2.219 1 89.88 779 ARG A C 1
ATOM 6253 O O . ARG A 1 779 ? 1.672 45.875 -1.058 1 89.88 779 ARG A O 1
ATOM 6260 N N . LYS A 1 780 ? 1.528 44.375 -2.727 1 90 780 LYS A N 1
ATOM 6261 C CA . LYS A 1 780 ? 0.804 43.438 -1.9 1 90 780 LYS A CA 1
ATOM 6262 C C . LYS A 1 780 ? 1.648 42.969 -0.71 1 90 780 LYS A C 1
ATOM 6264 O O . LYS A 1 780 ? 1.147 42.875 0.411 1 90 780 LYS A O 1
ATOM 6269 N N . GLU A 1 781 ? 2.922 42.719 -0.948 1 88.44 781 GLU A N 1
ATOM 6270 C CA . GLU A 1 781 ? 3.785 42.25 0.134 1 88.44 781 GLU A CA 1
ATOM 6271 C C . GLU A 1 781 ? 4.047 43.344 1.146 1 88.44 781 GLU A C 1
ATOM 6273 O O . GLU A 1 781 ? 4.164 43.094 2.346 1 88.44 781 GLU A O 1
ATOM 6278 N N . ALA A 1 782 ? 4.141 44.5 0.638 1 90.25 782 ALA A N 1
ATOM 6279 C CA . ALA A 1 782 ? 4.316 45.656 1.532 1 90.25 782 ALA A CA 1
ATOM 6280 C C . ALA A 1 782 ? 3.111 45.812 2.453 1 90.25 782 ALA A C 1
ATOM 6282 O O . ALA A 1 782 ? 3.266 46.094 3.648 1 90.25 782 ALA A O 1
ATOM 6283 N N . ILE A 1 783 ? 2.004 45.625 1.936 1 92.12 783 ILE A N 1
ATOM 6284 C CA . ILE A 1 783 ? 0.777 45.75 2.715 1 92.12 783 ILE A CA 1
ATOM 6285 C C . ILE A 1 783 ? 0.708 44.625 3.74 1 92.12 783 ILE A C 1
ATOM 6287 O O . ILE A 1 783 ? 0.285 44.812 4.879 1 92.12 783 ILE A O 1
ATOM 6291 N N . ARG A 1 784 ? 1.063 43.438 3.305 1 89.69 784 ARG A N 1
ATOM 6292 C CA . ARG A 1 784 ? 1.091 42.312 4.23 1 89.69 784 ARG A CA 1
ATOM 6293 C C . ARG A 1 784 ? 2.004 42.594 5.418 1 89.69 784 ARG A C 1
ATOM 6295 O O . ARG A 1 784 ? 1.691 42.219 6.551 1 89.69 784 ARG A O 1
ATOM 6302 N N . LEU A 1 785 ? 3.088 43.25 5.094 1 88.38 785 LEU A N 1
ATOM 6303 C CA . LEU A 1 785 ? 4.023 43.594 6.156 1 88.38 785 LEU A CA 1
ATOM 6304 C C . LEU A 1 785 ? 3.43 44.656 7.074 1 88.38 785 LEU A C 1
ATOM 6306 O O . LEU A 1 785 ? 3.684 44.656 8.281 1 88.38 785 LEU A O 1
ATOM 6310 N N . LEU A 1 786 ? 2.611 45.5 6.484 1 86.75 786 LEU A N 1
ATOM 6311 C CA . LEU A 1 786 ? 1.925 46.5 7.285 1 86.75 786 LEU A CA 1
ATOM 6312 C C . LEU A 1 786 ? 0.973 45.844 8.281 1 86.75 786 LEU A C 1
ATOM 6314 O O . LEU A 1 786 ? 0.819 46.344 9.406 1 86.75 786 LEU A O 1
ATOM 6318 N N . GLY A 1 787 ? 0.404 44.781 7.926 1 83.75 787 GLY A N 1
ATOM 6319 C CA . GLY A 1 787 ? -0.5 44.062 8.797 1 83.75 787 GLY A CA 1
ATOM 6320 C C . GLY A 1 787 ? 0.223 43.219 9.852 1 83.75 787 GLY A C 1
ATOM 6321 O O . GLY A 1 787 ? -0.221 43.156 11 1 83.75 787 GLY A O 1
ATOM 6322 N N . ALA A 1 788 ? 1.318 42.656 9.422 1 83 788 ALA A N 1
ATOM 6323 C CA . ALA A 1 788 ? 2.057 41.781 10.312 1 83 788 ALA A CA 1
ATOM 6324 C C . ALA A 1 788 ? 2.693 42.562 11.461 1 83 788 ALA A C 1
ATOM 6326 O O . ALA A 1 788 ? 2.779 42.062 12.586 1 83 788 ALA A O 1
ATOM 6327 N N . TYR A 1 789 ? 3.127 43.812 11.125 1 83.31 789 TYR A N 1
ATOM 6328 C CA . TYR A 1 789 ? 3.789 44.625 12.133 1 83.31 789 TYR A CA 1
ATOM 6329 C C . TYR A 1 789 ? 2.982 45.875 12.438 1 83.31 789 TYR A C 1
ATOM 6331 O O . TYR A 1 789 ? 3.217 46.938 11.836 1 83.31 789 TYR A O 1
ATOM 6339 N N . LYS A 1 790 ? 2.059 45.719 13.336 1 78.25 790 LYS A N 1
ATOM 6340 C CA . LYS A 1 790 ? 1.094 46.781 13.695 1 78.25 790 LYS A CA 1
ATOM 6341 C C . LYS A 1 790 ? 1.793 48 14.281 1 78.25 790 LYS A C 1
ATOM 6343 O O . LYS A 1 790 ? 2.68 47.844 15.133 1 78.25 790 LYS A O 1
ATOM 6348 N N . SER A 1 791 ? 1.547 49.094 13.695 1 76.56 791 SER A N 1
ATOM 6349 C CA . SER A 1 791 ? 1.968 50.375 14.25 1 76.56 791 SER A CA 1
ATOM 6350 C C . SER A 1 791 ? 0.846 51.406 14.164 1 76.56 791 SER A C 1
ATOM 6352 O O . SER A 1 791 ? -0.153 51.219 13.477 1 76.56 791 SER A O 1
ATOM 6354 N N . GLU A 1 792 ? 0.867 52.5 14.922 1 73.25 792 GLU A N 1
ATOM 6355 C CA . GLU A 1 792 ? -0.162 53.531 14.953 1 73.25 792 GLU A CA 1
ATOM 6356 C C . GLU A 1 792 ? -0.362 54.156 13.57 1 73.25 792 GLU A C 1
ATOM 6358 O O . GLU A 1 792 ? -1.483 54.5 13.195 1 73.25 792 GLU A O 1
ATOM 6363 N N . GLU A 1 793 ? 0.652 54.125 12.82 1 81.06 793 GLU A N 1
ATOM 6364 C CA . GLU A 1 793 ? 0.603 54.75 11.508 1 81.06 793 GLU A CA 1
ATOM 6365 C C . GLU A 1 793 ? 0.162 53.781 10.43 1 81.06 793 GLU A C 1
ATOM 6367 O O . GLU A 1 793 ? -0.217 54.188 9.328 1 81.06 793 GLU A O 1
ATOM 6372 N N . SER A 1 794 ? 0.133 52.562 10.773 1 83.56 794 SER A N 1
ATOM 6373 C CA . SER A 1 794 ? -0.13 51.531 9.789 1 83.56 794 SER A CA 1
ATOM 6374 C C . SER A 1 794 ? -1.562 51.594 9.266 1 83.56 794 SER A C 1
ATOM 6376 O O . SER A 1 794 ? -1.809 51.406 8.078 1 83.56 794 SER A O 1
ATOM 6378 N N . MET A 1 795 ? -2.506 51.938 10.102 1 86.31 795 MET A N 1
ATOM 6379 C CA . MET A 1 795 ? -3.906 51.969 9.695 1 86.31 795 MET A CA 1
ATOM 6380 C C . MET A 1 795 ? -4.145 53.125 8.711 1 86.31 795 MET A C 1
ATOM 6382 O O . MET A 1 795 ? -4.902 52.969 7.754 1 86.31 795 MET A O 1
ATOM 6386 N N . ALA A 1 796 ? -3.455 54.188 9.039 1 88.5 796 ALA A N 1
ATOM 6387 C CA . ALA A 1 796 ? -3.59 55.312 8.133 1 88.5 796 ALA A CA 1
ATOM 6388 C C . ALA A 1 796 ? -3.066 54.969 6.742 1 88.5 796 ALA A C 1
ATOM 6390 O O . ALA A 1 796 ? -3.668 55.344 5.738 1 88.5 796 ALA A O 1
ATOM 6391 N N . LEU A 1 797 ? -1.997 54.281 6.695 1 90.25 797 LEU A N 1
ATOM 6392 C CA . LEU A 1 797 ? -1.42 53.875 5.422 1 90.25 797 LEU A CA 1
ATOM 6393 C C . LEU A 1 797 ? -2.328 52.875 4.719 1 90.25 797 LEU A C 1
ATOM 6395 O O . LEU A 1 797 ? -2.459 52.906 3.49 1 90.25 797 LEU A O 1
ATOM 6399 N N . LEU A 1 798 ? -2.924 52 5.496 1 91.56 798 LEU A N 1
ATOM 6400 C CA . LEU A 1 798 ? -3.822 51 4.934 1 91.56 798 LEU A CA 1
ATOM 6401 C C . LEU A 1 798 ? -5.039 51.656 4.293 1 91.56 798 LEU A C 1
ATOM 6403 O O . LEU A 1 798 ? -5.461 51.25 3.205 1 91.56 798 LEU A O 1
ATOM 6407 N N . ILE A 1 799 ? -5.566 52.656 4.914 1 91.88 799 ILE A N 1
ATOM 6408 C CA . ILE A 1 799 ? -6.734 53.375 4.418 1 91.88 799 ILE A CA 1
ATOM 6409 C C . ILE A 1 799 ? -6.375 54.125 3.135 1 91.88 799 ILE A C 1
ATOM 6411 O O . ILE A 1 799 ? -7.164 54.156 2.186 1 91.88 799 ILE A O 1
ATOM 6415 N N . ARG A 1 800 ? -5.211 54.625 3.158 1 91.19 800 ARG A N 1
ATOM 6416 C CA . ARG A 1 800 ? -4.738 55.344 1.973 1 91.19 800 ARG A CA 1
ATOM 6417 C C . ARG A 1 800 ? -4.652 54.406 0.773 1 91.19 800 ARG A C 1
ATOM 6419 O O . ARG A 1 800 ? -5.066 54.75 -0.332 1 91.19 800 ARG A O 1
ATOM 6426 N N . GLU A 1 801 ? -4.117 53.281 1.008 1 91.88 801 GLU A N 1
ATOM 6427 C CA . GLU A 1 801 ? -3.988 52.281 -0.067 1 91.88 801 GLU A CA 1
ATOM 6428 C C . GLU A 1 801 ? -5.355 51.781 -0.522 1 91.88 801 GLU A C 1
ATOM 6430 O O . GLU A 1 801 ? -5.566 51.531 -1.71 1 91.88 801 GLU A O 1
ATOM 6435 N N . TYR A 1 802 ? -6.293 51.625 0.341 1 92.94 802 TYR A N 1
ATOM 6436 C CA . TYR A 1 802 ? -7.641 51.156 0.049 1 92.94 802 TYR A CA 1
ATOM 6437 C C . TYR A 1 802 ? -8.406 52.156 -0.792 1 92.94 802 TYR A C 1
ATOM 6439 O O . TYR A 1 802 ? -9.188 51.781 -1.668 1 92.94 802 TYR A O 1
ATOM 6447 N N . GLU A 1 803 ? -8.172 53.438 -0.571 1 92.19 803 GLU A N 1
ATOM 6448 C CA . GLU A 1 803 ? -8.922 54.5 -1.211 1 92.19 803 GLU A CA 1
ATOM 6449 C C . GLU A 1 803 ? -8.352 54.844 -2.586 1 92.19 803 GLU A C 1
ATOM 6451 O O . GLU A 1 803 ? -8.938 55.625 -3.336 1 92.19 803 GLU A O 1
ATOM 6456 N N . LYS A 1 804 ? -7.238 54.219 -2.824 1 90.81 804 LYS A N 1
ATOM 6457 C CA . LYS A 1 804 ? -6.691 54.438 -4.16 1 90.81 804 LYS A CA 1
ATOM 6458 C C . LYS A 1 804 ? -7.641 53.906 -5.234 1 90.81 804 LYS A C 1
ATOM 6460 O O . LYS A 1 804 ? -8.305 52.906 -5.031 1 90.81 804 LYS A O 1
ATOM 6465 N N . PRO A 1 805 ? -7.688 54.531 -6.305 1 88.38 805 PRO A N 1
ATOM 6466 C CA . PRO A 1 805 ? -8.594 54.094 -7.367 1 88.38 805 PRO A CA 1
ATOM 6467 C C . PRO A 1 805 ? -8.086 52.844 -8.094 1 88.38 805 PRO A C 1
ATOM 6469 O O . PRO A 1 805 ? -6.871 52.688 -8.258 1 88.38 805 PRO A O 1
ATOM 6472 N N . ASN A 1 806 ? -8.945 52 -8.5 1 85.81 806 ASN A N 1
ATOM 6473 C CA . ASN A 1 806 ? -8.688 50.844 -9.32 1 85.81 806 ASN A CA 1
ATOM 6474 C C . ASN A 1 806 ? -7.645 49.906 -8.68 1 85.81 806 ASN A C 1
ATOM 6476 O O . ASN A 1 806 ? -6.664 49.531 -9.328 1 85.81 806 ASN A O 1
ATOM 6480 N N . VAL A 1 807 ? -7.898 49.688 -7.449 1 89.62 807 VAL A N 1
ATOM 6481 C CA . VAL A 1 807 ? -7 48.781 -6.742 1 89.62 807 VAL A CA 1
ATOM 6482 C C . VAL A 1 807 ? -7.133 47.375 -7.301 1 89.62 807 VAL A C 1
ATOM 6484 O O . VAL A 1 807 ? -8.25 46.875 -7.492 1 89.62 807 VAL A O 1
ATOM 6487 N N . HIS A 1 808 ? -6.008 46.875 -7.699 1 90.5 808 HIS A N 1
ATOM 6488 C CA . HIS A 1 808 ? -5.98 45.5 -8.211 1 90.5 808 HIS A CA 1
ATOM 6489 C C . HIS A 1 808 ? -6.555 44.531 -7.195 1 90.5 808 HIS A C 1
ATOM 6491 O O . HIS A 1 808 ? -6.402 44.719 -5.984 1 90.5 808 HIS A O 1
ATOM 6497 N N . LYS A 1 809 ? -7.172 43.5 -7.574 1 91.38 809 LYS A N 1
ATOM 6498 C CA . LYS A 1 809 ? -7.859 42.531 -6.723 1 91.38 809 LYS A CA 1
ATOM 6499 C C . LYS A 1 809 ? -6.906 41.906 -5.703 1 91.38 809 LYS A C 1
ATOM 6501 O O . LYS A 1 809 ? -7.27 41.719 -4.543 1 91.38 809 LYS A O 1
ATOM 6506 N N . ASP A 1 810 ? -5.668 41.531 -6.082 1 90.12 810 ASP A N 1
ATOM 6507 C CA . ASP A 1 810 ? -4.711 40.906 -5.176 1 90.12 810 ASP A CA 1
ATOM 6508 C C . ASP A 1 810 ? -4.285 41.875 -4.07 1 90.12 810 ASP A C 1
ATOM 6510 O O . ASP A 1 810 ? -3.973 41.438 -2.957 1 90.12 810 ASP A O 1
ATOM 6514 N N . VAL A 1 811 ? -4.184 43.125 -4.434 1 93.06 811 VAL A N 1
ATOM 6515 C CA . VAL A 1 811 ? -3.863 44.125 -3.438 1 93.06 811 VAL A CA 1
ATOM 6516 C C . VAL A 1 811 ? -5.027 44.281 -2.461 1 93.06 811 VAL A C 1
ATOM 6518 O O . VAL A 1 811 ? -4.82 44.406 -1.252 1 93.06 811 VAL A O 1
ATOM 6521 N N . MET A 1 812 ? -6.188 44.188 -2.994 1 94.06 812 MET A N 1
ATOM 6522 C CA . MET A 1 812 ? -7.375 44.25 -2.145 1 94.06 812 MET A CA 1
ATOM 6523 C C . MET A 1 812 ? -7.41 43.094 -1.165 1 94.06 812 MET A C 1
ATOM 6525 O O . MET A 1 812 ? -7.785 43.281 -0.003 1 94.06 812 MET A O 1
ATOM 6529 N N . ILE A 1 813 ? -7.133 41.906 -1.632 1 93.88 813 ILE A N 1
ATOM 6530 C CA . ILE A 1 813 ? -7.094 40.719 -0.792 1 93.88 813 ILE A CA 1
ATOM 6531 C C . ILE A 1 813 ? -6.059 40.906 0.317 1 93.88 813 ILE A C 1
ATOM 6533 O O . ILE A 1 813 ? -6.316 40.562 1.477 1 93.88 813 ILE A O 1
ATOM 6537 N N . ALA A 1 814 ? -4.863 41.5 -0.031 1 94.25 814 ALA A N 1
ATOM 6538 C CA . ALA A 1 814 ? -3.834 41.75 0.968 1 94.25 814 ALA A CA 1
ATOM 6539 C C . ALA A 1 814 ? -4.324 42.781 1.996 1 94.25 814 ALA A C 1
ATOM 6541 O O . ALA A 1 814 ? -4.016 42.656 3.186 1 94.25 814 ALA A O 1
ATOM 6542 N N . ILE A 1 815 ? -5.039 43.781 1.529 1 94.12 815 ILE A N 1
ATOM 6543 C CA . ILE A 1 815 ? -5.609 44.781 2.416 1 94.12 815 ILE A CA 1
ATOM 6544 C C . ILE A 1 815 ? -6.582 44.125 3.391 1 94.12 815 ILE A C 1
ATOM 6546 O O . ILE A 1 815 ? -6.566 44.438 4.59 1 94.12 815 ILE A O 1
ATOM 6550 N N . GLY A 1 816 ? -7.367 43.25 2.873 1 93 816 GLY A N 1
ATOM 6551 C CA . GLY A 1 816 ? -8.281 42.531 3.73 1 93 816 GLY A CA 1
ATOM 6552 C C . GLY A 1 816 ? -7.578 41.688 4.797 1 93 816 GLY A C 1
ATOM 6553 O O . GLY A 1 816 ? -8.008 41.688 5.953 1 93 816 GLY A O 1
ATOM 6554 N N . HIS A 1 817 ? -6.531 41.031 4.43 1 91.38 817 HIS A N 1
ATOM 6555 C CA . HIS A 1 817 ? -5.75 40.25 5.383 1 91.38 817 HIS A CA 1
ATOM 6556 C C . HIS A 1 817 ? -5.168 41.125 6.477 1 91.38 817 HIS A C 1
ATOM 6558 O O . HIS A 1 817 ? -5.152 40.75 7.648 1 91.38 817 HIS A O 1
ATOM 6564 N N . ALA A 1 818 ? -4.684 42.281 6.059 1 92.31 818 ALA A N 1
ATOM 6565 C CA . ALA A 1 818 ? -4.133 43.219 7.016 1 92.31 818 ALA A CA 1
ATOM 6566 C C . ALA A 1 818 ? -5.23 43.812 7.902 1 92.31 818 ALA A C 1
ATOM 6568 O O . ALA A 1 818 ? -5.035 44 9.109 1 92.31 818 ALA A O 1
ATOM 6569 N N . ALA A 1 819 ? -6.344 44.031 7.32 1 91.62 819 ALA A N 1
ATOM 6570 C CA . ALA A 1 819 ? -7.461 44.625 8.055 1 91.62 819 ALA A CA 1
ATOM 6571 C C . ALA A 1 819 ? -7.969 43.688 9.133 1 91.62 819 ALA A C 1
ATOM 6573 O O . ALA A 1 819 ? -8.414 44.125 10.195 1 91.62 819 ALA A O 1
ATOM 6574 N N . ARG A 1 820 ? -7.941 42.469 8.938 1 89.94 820 ARG A N 1
ATOM 6575 C CA . ARG A 1 820 ? -8.414 41.469 9.883 1 89.94 820 ARG A CA 1
ATOM 6576 C C . ARG A 1 820 ? -7.625 41.531 11.188 1 89.94 820 ARG A C 1
ATOM 6578 O O . ARG A 1 820 ? -8.117 41.094 12.242 1 89.94 820 ARG A O 1
ATOM 6585 N N . GLN A 1 821 ? -6.398 42.094 11.047 1 86.75 821 GLN A N 1
ATOM 6586 C CA . GLN A 1 821 ? -5.582 42.188 12.25 1 86.75 821 GLN A CA 1
ATOM 6587 C C . GLN A 1 821 ? -6.02 43.406 13.094 1 86.75 821 GLN A C 1
ATOM 6589 O O . GLN A 1 821 ? -5.621 43.5 14.258 1 86.75 821 GLN A O 1
ATOM 6594 N N . TRP A 1 822 ? -6.949 44.312 12.539 1 88.81 822 TRP A N 1
ATOM 6595 C CA . TRP A 1 822 ? -7.406 45.5 13.211 1 88.81 822 TRP A CA 1
ATOM 6596 C C . TRP A 1 822 ? -8.914 45.469 13.445 1 88.81 822 TRP A C 1
ATOM 6598 O O . TRP A 1 822 ? -9.633 46.406 13.078 1 88.81 822 TRP A O 1
ATOM 6608 N N . LEU A 1 823 ? -9.383 44.531 14.109 1 89.19 823 LEU A N 1
ATOM 6609 C CA . LEU A 1 823 ? -10.82 44.344 14.258 1 89.19 823 LEU A CA 1
ATOM 6610 C C . LEU A 1 823 ? -11.383 45.312 15.297 1 89.19 823 LEU A C 1
ATOM 6612 O O . LEU A 1 823 ? -12.602 45.469 15.414 1 89.19 823 LEU A O 1
ATOM 6616 N N . ASP A 1 824 ? -10.547 46 16.062 1 86.62 824 ASP A N 1
ATOM 6617 C CA . ASP A 1 824 ? -10.992 46.969 17.047 1 86.62 824 ASP A CA 1
ATOM 6618 C C . ASP A 1 824 ? -11.305 48.312 16.391 1 86.62 824 ASP A C 1
ATOM 6620 O O . ASP A 1 824 ? -11.914 49.188 17 1 86.62 824 ASP A O 1
ATOM 6624 N N . ASP A 1 825 ? -10.891 48.406 15.148 1 90 825 ASP A N 1
ATOM 6625 C CA . ASP A 1 825 ? -11.109 49.625 14.391 1 90 825 ASP A CA 1
ATOM 6626 C C . ASP A 1 825 ? -12.289 49.5 13.43 1 90 825 ASP A C 1
ATOM 6628 O O . ASP A 1 825 ? -12.312 48.562 12.609 1 90 825 ASP A O 1
ATOM 6632 N N . GLU A 1 826 ? -13.188 50.406 13.484 1 93.12 826 GLU A N 1
ATOM 6633 C CA . GLU A 1 826 ? -14.406 50.344 12.68 1 93.12 826 GLU A CA 1
ATOM 6634 C C . GLU A 1 826 ? -14.094 50.5 11.195 1 93.12 826 GLU A C 1
ATOM 6636 O O . GLU A 1 826 ? -14.828 50 10.344 1 93.12 826 GLU A O 1
ATOM 6641 N N . ARG A 1 827 ? -13.141 51.25 10.82 1 90.94 827 ARG A N 1
ATOM 6642 C CA . ARG A 1 827 ? -12.758 51.469 9.43 1 90.94 827 ARG A CA 1
ATOM 6643 C C . ARG A 1 827 ? -12.359 50.125 8.781 1 90.94 827 ARG A C 1
ATOM 6645 O O . ARG A 1 827 ? -12.586 49.938 7.586 1 90.94 827 ARG A O 1
ATOM 6652 N N . SER A 1 828 ? -11.703 49.25 9.633 1 92.94 828 SER A N 1
ATOM 6653 C CA . SER A 1 828 ? -11.367 47.906 9.148 1 92.94 828 SER A CA 1
ATOM 6654 C C . SER A 1 828 ? -12.617 47.125 8.773 1 92.94 828 SER A C 1
ATOM 6656 O O . SER A 1 828 ? -12.625 46.406 7.766 1 92.94 828 SER A O 1
ATOM 6658 N N . TRP A 1 829 ? -13.688 47.188 9.5 1 95.69 829 TRP A N 1
ATOM 6659 C CA . TRP A 1 829 ? -14.945 46.5 9.219 1 95.69 829 TRP A CA 1
ATOM 6660 C C . TRP A 1 829 ? -15.586 47.031 7.941 1 95.69 829 TRP A C 1
ATOM 6662 O O . TRP A 1 829 ? -16.156 46.281 7.16 1 95.69 829 TRP A O 1
ATOM 6672 N N . ALA A 1 830 ? -15.492 48.344 7.785 1 95.19 830 ALA A N 1
ATOM 6673 C CA . ALA A 1 830 ? -16.031 48.969 6.574 1 95.19 830 ALA A CA 1
ATOM 6674 C C . ALA A 1 830 ? -15.352 48.406 5.328 1 95.19 830 ALA A C 1
ATOM 6676 O O . ALA A 1 830 ? -16.016 48.125 4.324 1 95.19 830 ALA A O 1
ATOM 6677 N N . MET A 1 831 ? -14.07 48.312 5.43 1 95.19 831 MET A N 1
ATOM 6678 C CA . MET A 1 831 ? -13.32 47.75 4.312 1 95.19 831 MET A CA 1
ATOM 6679 C C . MET A 1 831 ? -13.742 46.312 4.043 1 95.19 831 MET A C 1
ATOM 6681 O O . MET A 1 831 ? -13.992 45.938 2.896 1 95.19 831 MET A O 1
ATOM 6685 N N . MET A 1 832 ? -13.883 45.469 5.051 1 96.12 832 MET A N 1
ATOM 6686 C CA . MET A 1 832 ? -14.227 44.062 4.902 1 96.12 832 MET A CA 1
ATOM 6687 C C . MET A 1 832 ? -15.656 43.906 4.395 1 96.12 832 MET A C 1
ATOM 6689 O O . MET A 1 832 ? -15.945 42.969 3.635 1 96.12 832 MET A O 1
ATOM 6693 N N . ARG A 1 833 ? -16.531 44.781 4.809 1 96.5 833 ARG A N 1
ATOM 6694 C CA . ARG A 1 833 ? -17.906 44.75 4.316 1 96.5 833 ARG A CA 1
ATOM 6695 C C . ARG A 1 833 ? -17.969 45.031 2.818 1 96.5 833 ARG A C 1
ATOM 6697 O O . ARG A 1 833 ? -18.734 44.375 2.094 1 96.5 833 ARG A O 1
ATOM 6704 N N . ALA A 1 834 ? -17.172 45.969 2.451 1 95.31 834 ALA A N 1
ATOM 6705 C CA . ALA A 1 834 ? -17.094 46.281 1.024 1 95.31 834 ALA A CA 1
ATOM 6706 C C . ALA A 1 834 ? -16.531 45.094 0.243 1 95.31 834 ALA A C 1
ATOM 6708 O O . ALA A 1 834 ? -16.984 44.812 -0.877 1 95.31 834 ALA A O 1
ATOM 6709 N N . MET A 1 835 ? -15.609 44.469 0.804 1 95.69 835 MET A N 1
ATOM 6710 C CA . MET A 1 835 ? -15.008 43.281 0.164 1 95.69 835 MET A CA 1
ATOM 6711 C C . MET A 1 835 ? -16.016 42.156 0.073 1 95.69 835 MET A C 1
ATOM 6713 O O . MET A 1 835 ? -16.094 41.438 -0.945 1 95.69 835 MET A O 1
ATOM 6717 N N . ALA A 1 836 ? -16.766 41.875 1.109 1 96.69 836 ALA A N 1
ATOM 6718 C CA . ALA A 1 836 ? -17.766 40.844 1.132 1 96.69 836 ALA A CA 1
ATOM 6719 C C . ALA A 1 836 ? -18.828 41.062 0.06 1 96.69 836 ALA A C 1
ATOM 6721 O O . ALA A 1 836 ? -19.359 40.094 -0.517 1 96.69 836 ALA A O 1
ATOM 6722 N N . ALA A 1 837 ? -19.109 42.281 -0.226 1 95.25 837 ALA A N 1
ATOM 6723 C CA . ALA A 1 837 ? -20.156 42.656 -1.188 1 95.25 837 ALA A CA 1
ATOM 6724 C C . ALA A 1 837 ? -19.578 42.75 -2.602 1 95.25 837 ALA A C 1
ATOM 6726 O O . ALA A 1 837 ? -20.328 42.938 -3.564 1 95.25 837 ALA A O 1
ATOM 6727 N N . SER A 1 838 ? -18.312 42.562 -2.727 1 94.69 838 SER A N 1
ATOM 6728 C CA . SER A 1 838 ? -17.672 42.75 -4.023 1 94.69 838 SER A CA 1
ATOM 6729 C C . SER A 1 838 ? -18.141 41.688 -5.016 1 94.69 838 SER A C 1
ATOM 6731 O O . SER A 1 838 ? -18.344 40.531 -4.648 1 94.69 838 SER A O 1
ATOM 6733 N N . PRO A 1 839 ? -18.359 42.031 -6.254 1 93 839 PRO A N 1
ATOM 6734 C CA . PRO A 1 839 ? -18.75 41.094 -7.285 1 93 839 PRO A CA 1
ATOM 6735 C C . PRO A 1 839 ? -17.594 40.188 -7.73 1 93 839 PRO A C 1
ATOM 6737 O O . PRO A 1 839 ? -17.812 39.156 -8.344 1 93 839 PRO A O 1
ATOM 6740 N N . GLN A 1 840 ? -16.422 40.688 -7.398 1 91.94 840 GLN A N 1
ATOM 6741 C CA . GLN A 1 840 ? -15.281 39.875 -7.766 1 91.94 840 GLN A CA 1
ATOM 6742 C C . GLN A 1 840 ? -15.148 38.656 -6.836 1 91.94 840 GLN A C 1
ATOM 6744 O O . GLN A 1 840 ? -14.969 38.844 -5.629 1 91.94 840 GLN A O 1
ATOM 6749 N N . ARG A 1 841 ? -15.211 37.531 -7.328 1 90.62 841 ARG A N 1
ATOM 6750 C CA . ARG A 1 841 ? -15.297 36.281 -6.574 1 90.62 841 ARG A CA 1
ATOM 6751 C C . ARG A 1 841 ? -14.086 36.094 -5.668 1 90.62 841 ARG A C 1
ATOM 6753 O O . ARG A 1 841 ? -14.227 35.688 -4.512 1 90.62 841 ARG A O 1
ATOM 6760 N N . ASP A 1 842 ? -12.812 36.406 -6.129 1 91.88 842 ASP A N 1
ATOM 6761 C CA . ASP A 1 842 ? -11.602 36.156 -5.359 1 91.88 842 ASP A CA 1
ATOM 6762 C C . ASP A 1 842 ? -11.547 37.031 -4.117 1 91.88 842 ASP A C 1
ATOM 6764 O O . ASP A 1 842 ? -11.062 36.594 -3.066 1 91.88 842 ASP A O 1
ATOM 6768 N N . ILE A 1 843 ? -12.031 38.219 -4.23 1 94.75 843 ILE A N 1
ATOM 6769 C CA . ILE A 1 843 ? -12.031 39.188 -3.115 1 94.75 843 ILE A CA 1
ATOM 6770 C C . ILE A 1 843 ? -12.953 38.656 -2.012 1 94.75 843 ILE A C 1
ATOM 6772 O O . ILE A 1 843 ? -12.555 38.562 -0.851 1 94.75 843 ILE A O 1
ATOM 6776 N N . ALA A 1 844 ? -14.109 38.281 -2.387 1 95.19 844 ALA A N 1
ATOM 6777 C CA . ALA A 1 844 ? -15.07 37.75 -1.41 1 95.19 844 ALA A CA 1
ATOM 6778 C C . ALA A 1 844 ? -14.578 36.469 -0.787 1 95.19 844 ALA A C 1
ATOM 6780 O O . ALA A 1 844 ? -14.664 36.281 0.43 1 95.19 844 ALA A O 1
ATOM 6781 N N . ARG A 1 845 ? -14.109 35.562 -1.584 1 92.56 845 ARG A N 1
ATOM 6782 C CA . ARG A 1 845 ? -13.648 34.25 -1.16 1 92.56 845 ARG A CA 1
ATOM 6783 C C . ARG A 1 845 ? -12.523 34.375 -0.134 1 92.56 845 ARG A C 1
ATOM 6785 O O . ARG A 1 845 ? -12.391 33.531 0.748 1 92.56 845 ARG A O 1
ATOM 6792 N N . SER A 1 846 ? -11.695 35.375 -0.228 1 93.69 846 SER A N 1
ATOM 6793 C CA . SER A 1 846 ? -10.539 35.562 0.635 1 93.69 846 SER A CA 1
ATOM 6794 C C . SER A 1 846 ? -10.953 35.75 2.092 1 93.69 846 SER A C 1
ATOM 6796 O O . SER A 1 846 ? -10.156 35.5 3.002 1 93.69 846 SER A O 1
ATOM 6798 N N . LEU A 1 847 ? -12.195 36.094 2.352 1 95.12 847 LEU A N 1
ATOM 6799 C CA . LEU A 1 847 ? -12.672 36.344 3.709 1 95.12 847 LEU A CA 1
ATOM 6800 C C . LEU A 1 847 ? -13.156 35.062 4.363 1 95.12 847 LEU A C 1
ATOM 6802 O O . LEU A 1 847 ? -13.375 35.031 5.574 1 95.12 847 LEU A O 1
ATOM 6806 N N . LEU A 1 848 ? -13.242 34 3.607 1 94.56 848 LEU A N 1
ATOM 6807 C CA . LEU A 1 848 ? -13.859 32.75 4.102 1 94.56 848 LEU A CA 1
ATOM 6808 C C . LEU A 1 848 ? -12.852 31.906 4.859 1 94.56 848 LEU A C 1
ATOM 6810 O O . LEU A 1 848 ? -13.227 31 5.605 1 94.56 848 LEU A O 1
ATOM 6814 N N . ASN A 1 849 ? -11.594 32.125 4.766 1 89.06 849 ASN A N 1
ATOM 6815 C CA . ASN A 1 849 ? -10.57 31.266 5.344 1 89.06 849 ASN A CA 1
ATOM 6816 C C . ASN A 1 849 ? -10.258 31.641 6.785 1 89.06 849 ASN A C 1
ATOM 6818 O O . ASN A 1 849 ? -9.266 31.203 7.355 1 89.06 849 ASN A O 1
ATOM 6822 N N . GLN A 1 850 ? -11.094 32.281 7.465 1 90.38 850 GLN A N 1
ATOM 6823 C CA . GLN A 1 850 ? -10.867 32.719 8.844 1 90.38 850 GLN A CA 1
ATOM 6824 C C . GLN A 1 850 ? -11.469 31.719 9.828 1 90.38 850 GLN A C 1
ATOM 6826 O O . GLN A 1 850 ? -12.633 31.328 9.695 1 90.38 850 GLN A O 1
ATOM 6831 N N . TYR A 1 851 ? -10.664 31.328 10.75 1 86.38 851 TYR A N 1
ATOM 6832 C CA . TYR A 1 851 ? -11.117 30.453 11.828 1 86.38 851 TYR A CA 1
ATOM 6833 C C . TYR A 1 851 ? -11.805 31.25 12.93 1 86.38 851 TYR A C 1
ATOM 6835 O O . TYR A 1 851 ? -11.289 32.281 13.352 1 86.38 851 TYR A O 1
ATOM 6843 N N . SER A 1 852 ? -12.812 30.797 13.383 1 89.12 852 SER A N 1
ATOM 6844 C CA . SER A 1 852 ? -13.586 31.531 14.375 1 89.12 852 SER A CA 1
ATOM 6845 C C . SER A 1 852 ? -12.836 31.641 15.703 1 89.12 852 SER A C 1
ATOM 6847 O O . SER A 1 852 ? -12.898 32.656 16.375 1 89.12 852 SER A O 1
ATOM 6849 N N . GLY A 1 853 ? -12.078 30.547 16.047 1 85.62 853 GLY A N 1
ATOM 6850 C CA . GLY A 1 853 ? -11.352 30.531 17.297 1 85.62 853 GLY A CA 1
ATOM 6851 C C . GLY A 1 853 ? -10.148 31.453 17.312 1 85.62 853 GLY A C 1
ATOM 6852 O O . GLY A 1 853 ? -9.57 31.719 18.359 1 85.62 853 GLY A O 1
ATOM 6853 N N . GLY A 1 854 ? -9.828 32.094 16.172 1 86.31 854 GLY A N 1
ATOM 6854 C CA . GLY A 1 854 ? -8.656 32.969 16.078 1 86.31 854 GLY A CA 1
ATOM 6855 C C . GLY A 1 854 ? -9 34.438 16.203 1 86.31 854 GLY A C 1
ATOM 6856 O O . GLY A 1 854 ? -8.109 35.281 16.141 1 86.31 854 GLY A O 1
ATOM 6857 N N . ILE A 1 855 ? -10.336 34.812 16.391 1 90.44 855 ILE A N 1
ATOM 6858 C CA . ILE A 1 855 ? -10.773 36.188 16.547 1 90.44 855 ILE A CA 1
ATOM 6859 C C . ILE A 1 855 ? -11.469 36.344 17.906 1 90.44 855 ILE A C 1
ATOM 6861 O O . ILE A 1 855 ? -11.945 35.375 18.484 1 90.44 855 ILE A O 1
ATOM 6865 N N . PRO A 1 856 ? -11.438 37.594 18.438 1 90 856 PRO A N 1
ATOM 6866 C CA . PRO A 1 856 ? -12.102 37.844 19.719 1 90 856 PRO A CA 1
ATOM 6867 C C . PRO A 1 856 ? -13.586 37.469 19.703 1 90 856 PRO A C 1
ATOM 6869 O O . PRO A 1 856 ? -14.25 37.625 18.688 1 90 856 PRO A O 1
ATOM 6872 N N . VAL A 1 857 ? -14.164 37.062 20.781 1 87.38 857 VAL A N 1
ATOM 6873 C CA . VAL A 1 857 ? -15.516 36.5 20.922 1 87.38 857 VAL A CA 1
ATOM 6874 C C . VAL A 1 857 ? -16.547 37.562 20.5 1 87.38 857 VAL A C 1
ATOM 6876 O O . VAL A 1 857 ? -17.531 37.219 19.828 1 87.38 857 VAL A O 1
ATOM 6879 N N . ASP A 1 858 ? -16.25 38.781 20.781 1 88.56 858 ASP A N 1
ATOM 6880 C CA . ASP A 1 858 ? -17.219 39.844 20.531 1 88.56 858 ASP A CA 1
ATOM 6881 C C . ASP A 1 858 ? -17.312 40.156 19.031 1 88.56 858 ASP A C 1
ATOM 6883 O O . ASP A 1 858 ? -18.328 40.688 18.578 1 88.56 858 ASP A O 1
ATOM 6887 N N . SER A 1 859 ? -16.297 39.844 18.328 1 92.69 859 SER A N 1
ATOM 6888 C CA . SER A 1 859 ? -16.25 40.188 16.906 1 92.69 859 SER A CA 1
ATOM 6889 C C . SER A 1 859 ? -16.797 39.031 16.047 1 92.69 859 SER A C 1
ATOM 6891 O O . SER A 1 859 ? -17.016 39.219 14.852 1 92.69 859 SER A O 1
ATOM 6893 N N . ARG A 1 860 ? -17.109 37.906 16.609 1 92.94 860 ARG A N 1
ATOM 6894 C CA . ARG A 1 860 ? -17.438 36.719 15.859 1 92.94 860 ARG A CA 1
ATOM 6895 C C . ARG A 1 860 ? -18.797 36.844 15.172 1 92.94 860 ARG A C 1
ATOM 6897 O O . ARG A 1 860 ? -18.922 36.562 13.984 1 92.94 860 ARG A O 1
ATOM 6904 N N . PRO A 1 861 ? -19.875 37.344 15.859 1 94.06 861 PRO A N 1
ATOM 6905 C CA . PRO A 1 861 ? -21.156 37.5 15.18 1 94.06 861 PRO A CA 1
ATOM 6906 C C . PRO A 1 861 ? -21.094 38.469 14 1 94.06 861 PRO A C 1
ATOM 6908 O O . PRO A 1 861 ? -21.75 38.25 12.984 1 94.06 861 PRO A O 1
ATOM 6911 N N . ARG A 1 862 ? -20.234 39.5 14.156 1 94.25 862 ARG A N 1
ATOM 6912 C CA . ARG A 1 862 ? -20.094 40.469 13.078 1 94.25 862 ARG A CA 1
ATOM 6913 C C . ARG A 1 862 ? -19.391 39.844 11.875 1 94.25 862 ARG A C 1
ATOM 6915 O O . ARG A 1 862 ? -19.766 40.125 10.727 1 94.25 862 ARG A O 1
ATOM 6922 N N . TYR A 1 863 ? -18.406 39.156 12.18 1 95.88 863 TYR A N 1
ATOM 6923 C CA . TYR A 1 863 ? -17.703 38.469 11.078 1 95.88 863 TYR A CA 1
ATOM 6924 C C . TYR A 1 863 ? -18.609 37.469 10.383 1 95.88 863 TYR A C 1
ATOM 6926 O O . TYR A 1 863 ? -18.547 37.312 9.164 1 95.88 863 TYR A O 1
ATOM 6934 N N . LEU A 1 864 ? -19.453 36.719 11.141 1 96.31 864 LEU A N 1
ATOM 6935 C CA . LEU A 1 864 ? -20.406 35.781 10.562 1 96.31 864 LEU A CA 1
ATOM 6936 C C . LEU A 1 864 ? -21.344 36.5 9.594 1 96.31 864 LEU A C 1
ATOM 6938 O O . LEU A 1 864 ? -21.734 35.938 8.57 1 96.31 864 LEU A O 1
ATOM 6942 N N . ASP A 1 865 ? -21.688 37.719 9.891 1 96.31 865 ASP A N 1
ATOM 6943 C CA . ASP A 1 865 ? -22.547 38.5 9 1 96.31 865 ASP A CA 1
ATOM 6944 C C . ASP A 1 865 ? -21.891 38.688 7.629 1 96.31 865 ASP A C 1
ATOM 6946 O O . ASP A 1 865 ? -22.594 38.688 6.609 1 96.31 865 ASP A O 1
ATOM 6950 N N . LEU A 1 866 ? -20.578 38.844 7.66 1 96.75 866 LEU A N 1
ATOM 6951 C CA . LEU A 1 866 ? -19.859 38.938 6.395 1 96.75 866 LEU A CA 1
ATOM 6952 C C . LEU A 1 866 ? -19.969 37.656 5.605 1 96.75 866 LEU A C 1
ATOM 6954 O O . LEU A 1 866 ? -20.203 37.656 4.395 1 96.75 866 LEU A O 1
ATOM 6958 N N . ILE A 1 867 ? -19.828 36.5 6.273 1 97 867 ILE A N 1
ATOM 6959 C CA . ILE A 1 867 ? -19.891 35.188 5.633 1 97 867 ILE A CA 1
ATOM 6960 C C . ILE A 1 867 ? -21.297 34.969 5.062 1 97 867 ILE A C 1
ATOM 6962 O O . ILE A 1 867 ? -21.438 34.438 3.953 1 97 867 ILE A O 1
ATOM 6966 N N . ILE A 1 868 ? -22.328 35.375 5.82 1 97.12 868 ILE A N 1
ATOM 6967 C CA . ILE A 1 868 ? -23.703 35.25 5.383 1 97.12 868 ILE A CA 1
ATOM 6968 C C . ILE A 1 868 ? -23.938 36.094 4.133 1 97.12 868 ILE A C 1
ATOM 6970 O O . ILE A 1 868 ? -24.641 35.656 3.209 1 97.12 868 ILE A O 1
ATOM 6974 N N . GLU A 1 869 ? -23.328 37.25 4.113 1 96.56 869 GLU A N 1
ATOM 6975 C CA . GLU A 1 869 ? -23.422 38.125 2.932 1 96.56 869 GLU A CA 1
ATOM 6976 C C . GLU A 1 869 ? -22.797 37.438 1.711 1 96.56 869 GLU A C 1
ATOM 6978 O O . GLU A 1 869 ? -23.359 37.5 0.614 1 96.56 869 GLU A O 1
ATOM 6983 N N . ILE A 1 870 ? -21.734 36.812 1.868 1 96.94 870 ILE A N 1
ATOM 6984 C CA . ILE A 1 870 ? -21.016 36.156 0.781 1 96.94 870 ILE A CA 1
ATOM 6985 C C . ILE A 1 870 ? -21.812 34.938 0.311 1 96.94 870 ILE A C 1
ATOM 6987 O O . ILE A 1 870 ? -21.734 34.562 -0.858 1 96.94 870 ILE A O 1
ATOM 6991 N N . ALA A 1 871 ? -22.609 34.281 1.222 1 96.31 871 ALA A N 1
ATOM 6992 C CA . ALA A 1 871 ? -23.453 33.156 0.857 1 96.31 871 ALA A CA 1
ATOM 6993 C C . ALA A 1 871 ? -24.484 33.531 -0.198 1 96.31 871 ALA A C 1
ATOM 6995 O O . ALA A 1 871 ? -25 32.688 -0.914 1 96.31 871 ALA A O 1
ATOM 6996 N N . GLY A 1 872 ? -24.734 34.812 -0.327 1 93.56 872 GLY A N 1
ATOM 6997 C CA . GLY A 1 872 ? -25.641 35.312 -1.338 1 93.56 872 GLY A CA 1
ATOM 6998 C C . GLY A 1 872 ? -24.938 35.781 -2.598 1 93.56 872 GLY A C 1
ATOM 6999 O O . GLY A 1 872 ? -25.547 36.406 -3.465 1 93.56 872 GLY A O 1
ATOM 7000 N N . HIS A 1 873 ? -23.703 35.562 -2.742 1 94.12 873 HIS A N 1
ATOM 7001 C CA . HIS A 1 873 ? -22.906 35.969 -3.889 1 94.12 873 HIS A CA 1
ATOM 7002 C C . HIS A 1 873 ? -23.438 35.375 -5.188 1 94.12 873 HIS A C 1
ATOM 7004 O O . HIS A 1 873 ? -24.016 34.312 -5.188 1 94.12 873 HIS A O 1
ATOM 7010 N N . ALA A 1 874 ? -23.203 36 -6.305 1 90.06 874 ALA A N 1
ATOM 7011 C CA . ALA A 1 874 ? -23.719 35.594 -7.609 1 90.06 874 ALA A CA 1
ATOM 7012 C C . ALA A 1 874 ? -23 34.344 -8.109 1 90.06 874 ALA A C 1
ATOM 7014 O O . ALA A 1 874 ? -23.594 33.531 -8.805 1 90.06 874 ALA A O 1
ATOM 7015 N N . ASP A 1 875 ? -21.812 34.25 -7.762 1 89.25 875 ASP A N 1
ATOM 7016 C CA . ASP A 1 875 ? -21.062 33.031 -8.141 1 89.25 875 ASP A CA 1
ATOM 7017 C C . ASP A 1 875 ? -21.422 31.875 -7.223 1 89.25 875 ASP A C 1
ATOM 7019 O O . ASP A 1 875 ? -21.141 31.906 -6.023 1 89.25 875 ASP A O 1
ATOM 7023 N N . PRO A 1 876 ? -21.938 30.797 -7.762 1 88.75 876 PRO A N 1
ATOM 7024 C CA . PRO A 1 876 ? -22.406 29.672 -6.934 1 88.75 876 PRO A CA 1
ATOM 7025 C C . PRO A 1 876 ? -21.266 28.984 -6.188 1 88.75 876 PRO A C 1
ATOM 7027 O O . PRO A 1 876 ? -21.469 28.438 -5.102 1 88.75 876 PRO A O 1
ATOM 7030 N N . VAL A 1 877 ? -20.109 28.938 -6.766 1 87.81 877 VAL A N 1
ATOM 7031 C CA . VAL A 1 877 ? -18.984 28.266 -6.113 1 87.81 877 VAL A CA 1
ATOM 7032 C C . VAL A 1 877 ? -18.625 29 -4.816 1 87.81 877 VAL A C 1
ATOM 7034 O O . VAL A 1 877 ? -18.453 28.359 -3.773 1 87.81 877 VAL A O 1
ATOM 7037 N N . VAL A 1 878 ? -18.562 30.281 -4.863 1 92.31 878 VAL A N 1
ATOM 7038 C CA . VAL A 1 878 ? -18.219 31.094 -3.701 1 92.31 878 VAL A CA 1
ATOM 7039 C C . VAL A 1 878 ? -19.328 30.984 -2.654 1 92.31 878 VAL A C 1
ATOM 7041 O O . VAL A 1 878 ? -19.047 30.906 -1.455 1 92.31 878 VAL A O 1
ATOM 7044 N N . ALA A 1 879 ? -20.547 30.969 -3.107 1 93.69 879 ALA A N 1
ATOM 7045 C CA . ALA A 1 879 ? -21.672 30.828 -2.197 1 93.69 879 ALA A CA 1
ATOM 7046 C C . ALA A 1 879 ? -21.641 29.5 -1.462 1 93.69 879 ALA A C 1
ATOM 7048 O O . ALA A 1 879 ? -21.891 29.438 -0.255 1 93.69 879 ALA A O 1
ATOM 7049 N N . ARG A 1 880 ? -21.469 28.469 -2.197 1 93.06 880 ARG A N 1
ATOM 7050 C CA . ARG A 1 880 ? -21.359 27.141 -1.589 1 93.06 880 ARG A CA 1
ATOM 7051 C C . ARG A 1 880 ? -20.25 27.094 -0.555 1 93.06 880 ARG A C 1
ATOM 7053 O O . ARG A 1 880 ? -20.422 26.531 0.527 1 93.06 880 ARG A O 1
ATOM 7060 N N . GLU A 1 881 ? -19.047 27.703 -0.894 1 93.81 881 GLU A N 1
ATOM 7061 C CA . GLU A 1 881 ? -17.922 27.734 0.043 1 93.81 881 GLU A CA 1
ATOM 7062 C C . GLU A 1 881 ? -18.281 28.531 1.3 1 93.81 881 GLU A C 1
ATOM 7064 O O . GLU A 1 881 ? -17.812 28.219 2.395 1 93.81 881 GLU A O 1
ATOM 7069 N N . ALA A 1 882 ? -19.047 29.531 1.107 1 97.19 882 ALA A N 1
ATOM 7070 C CA . ALA A 1 882 ? -19.5 30.312 2.25 1 97.19 882 ALA A CA 1
ATOM 7071 C C . ALA A 1 882 ? -20.344 29.484 3.205 1 97.19 882 ALA A C 1
ATOM 7073 O O . ALA A 1 882 ? -20.156 29.547 4.422 1 97.19 882 ALA A O 1
ATOM 7074 N N . PHE A 1 883 ? -21.219 28.672 2.693 1 96.44 883 PHE A N 1
ATOM 7075 C CA . PHE A 1 883 ? -22.031 27.797 3.539 1 96.44 883 PHE A CA 1
ATOM 7076 C C . PHE A 1 883 ? -21.156 26.766 4.234 1 96.44 883 PHE A C 1
ATOM 7078 O O . PHE A 1 883 ? -21.375 26.438 5.402 1 96.44 883 PHE A O 1
ATOM 7085 N N . GLN A 1 884 ? -20.281 26.266 3.512 1 94.25 884 GLN A N 1
ATOM 7086 C CA . GLN A 1 884 ? -19.359 25.312 4.121 1 94.25 884 GLN A CA 1
ATOM 7087 C C . GLN A 1 884 ? -18.594 25.953 5.277 1 94.25 884 GLN A C 1
ATOM 7089 O O . GLN A 1 884 ? -18.391 25.328 6.32 1 94.25 884 GLN A O 1
ATOM 7094 N N . ALA A 1 885 ? -18.141 27.203 5.055 1 95.56 885 ALA A N 1
ATOM 7095 C CA . ALA A 1 885 ? -17.422 27.938 6.102 1 95.56 885 ALA A CA 1
ATOM 7096 C C . ALA A 1 885 ? -18.328 28.203 7.301 1 95.56 885 ALA A C 1
ATOM 7098 O O . ALA A 1 885 ? -17.891 28.156 8.445 1 95.56 885 ALA A O 1
ATOM 7099 N N . MET A 1 886 ? -19.625 28.391 7.09 1 94.94 886 MET A N 1
ATOM 7100 C CA . MET A 1 886 ? -20.609 28.719 8.125 1 94.94 886 MET A CA 1
ATOM 7101 C C . MET A 1 886 ? -20.734 27.578 9.133 1 94.94 886 MET A C 1
ATOM 7103 O O . MET A 1 886 ? -21.094 27.812 10.289 1 94.94 886 MET A O 1
ATOM 7107 N N . ARG A 1 887 ? -20.453 26.406 8.742 1 91.19 887 ARG A N 1
ATOM 7108 C CA . ARG A 1 887 ? -20.562 25.234 9.602 1 91.19 887 ARG A CA 1
ATOM 7109 C C . ARG A 1 887 ? -19.688 25.375 10.844 1 91.19 887 ARG A C 1
ATOM 7111 O O . ARG A 1 887 ? -20.016 24.875 11.914 1 91.19 887 ARG A O 1
ATOM 7118 N N . PHE A 1 888 ? -18.625 26.219 10.688 1 89.5 888 PHE A N 1
ATOM 7119 C CA . PHE A 1 888 ? -17.672 26.375 11.781 1 89.5 888 PHE A CA 1
ATOM 7120 C C . PHE A 1 888 ? -18.016 27.609 12.617 1 89.5 888 PHE A C 1
ATOM 7122 O O . PHE A 1 888 ? -17.328 27.906 13.594 1 89.5 888 PHE A O 1
ATOM 7129 N N . TRP A 1 889 ? -19.094 28.266 12.258 1 92.12 889 TRP A N 1
ATOM 7130 C CA . TRP A 1 889 ? -19.469 29.5 12.945 1 92.12 889 TRP A CA 1
ATOM 7131 C C . TRP A 1 889 ? -20.828 29.344 13.609 1 92.12 889 TRP A C 1
ATOM 7133 O O . TRP A 1 889 ? -21.484 30.344 13.93 1 92.12 889 TRP A O 1
ATOM 7143 N N . VAL A 1 890 ? -21.328 28.172 13.852 1 90.38 890 VAL A N 1
ATOM 7144 C CA . VAL A 1 890 ? -22.688 27.906 14.305 1 90.38 890 VAL A CA 1
ATOM 7145 C C . VAL A 1 890 ? -22.781 28.172 15.805 1 90.38 890 VAL A C 1
ATOM 7147 O O . VAL A 1 890 ? -23.812 28.656 16.297 1 90.38 890 VAL A O 1
ATOM 7150 N N . ASN A 1 891 ? -21.766 27.922 16.578 1 86.38 891 ASN A N 1
ATOM 7151 C CA . ASN A 1 891 ? -21.797 28.016 18.031 1 86.38 891 ASN A CA 1
ATOM 7152 C C . ASN A 1 891 ? -22.188 29.422 18.484 1 86.38 891 ASN A C 1
ATOM 7154 O O . ASN A 1 891 ? -21.453 30.391 18.266 1 86.38 891 ASN A O 1
ATOM 7158 N N . GLY A 1 892 ? -23.266 29.578 19.094 1 86.25 892 GLY A N 1
ATOM 7159 C CA . GLY A 1 892 ? -23.75 30.844 19.594 1 86.25 892 GLY A CA 1
ATOM 7160 C C . GLY A 1 892 ? -24.578 31.625 18.578 1 86.25 892 GLY A C 1
ATOM 7161 O O . GLY A 1 892 ? -25.156 32.656 18.906 1 86.25 892 GLY A O 1
ATOM 7162 N N . SER A 1 893 ? -24.625 31.141 17.359 1 92.06 893 SER A N 1
ATOM 7163 C CA . SER A 1 893 ? -25.359 31.828 16.297 1 92.06 893 SER A CA 1
ATOM 7164 C C . SER A 1 893 ? -26.219 30.844 15.5 1 92.06 893 SER A C 1
ATOM 7166 O O . SER A 1 893 ? -26.312 30.938 14.273 1 92.06 893 SER A O 1
ATOM 7168 N N . GLU A 1 894 ? -26.828 29.906 16.109 1 93.06 894 GLU A N 1
ATOM 7169 C CA . GLU A 1 894 ? -27.609 28.844 15.469 1 93.06 894 GLU A CA 1
ATOM 7170 C C . GLU A 1 894 ? -28.781 29.422 14.688 1 93.06 894 GLU A C 1
ATOM 7172 O O . GLU A 1 894 ? -29.031 29.031 13.547 1 93.06 894 GLU A O 1
ATOM 7177 N N . GLU A 1 895 ? -29.453 30.375 15.219 1 94.31 895 GLU A N 1
ATOM 7178 C CA . GLU A 1 895 ? -30.641 30.953 14.602 1 94.31 895 GLU A CA 1
ATOM 7179 C C . GLU A 1 895 ? -30.297 31.703 13.32 1 94.31 895 GLU A C 1
ATOM 7181 O O . GLU A 1 895 ? -31 31.594 12.32 1 94.31 895 GLU A O 1
ATOM 7186 N N . LYS A 1 896 ? -29.203 32.469 13.383 1 94.5 896 LYS A N 1
ATOM 7187 C CA . LYS A 1 896 ? -28.781 33.25 12.211 1 94.5 896 LYS A CA 1
ATOM 7188 C C . LYS A 1 896 ? -28.375 32.312 11.062 1 94.5 896 LYS A C 1
ATOM 7190 O O . LYS A 1 896 ? -28.766 32.531 9.914 1 94.5 896 LYS A O 1
ATOM 7195 N N . VAL A 1 897 ? -27.656 31.344 11.383 1 95.62 897 VAL A N 1
ATOM 7196 C CA . VAL A 1 897 ? -27.188 30.375 10.391 1 95.62 897 VAL A CA 1
ATOM 7197 C C . VAL A 1 897 ? -28.375 29.625 9.812 1 95.62 897 VAL A C 1
ATOM 7199 O O . VAL A 1 897 ? -28.469 29.438 8.594 1 95.62 897 VAL A O 1
ATOM 7202 N N . ALA A 1 898 ? -29.359 29.172 10.695 1 96.81 898 ALA A N 1
ATOM 7203 C CA . ALA A 1 898 ? -30.531 28.438 10.25 1 96.81 898 ALA A CA 1
ATOM 7204 C C . ALA A 1 898 ? -31.406 29.297 9.336 1 96.81 898 ALA A C 1
ATOM 7206 O O . ALA A 1 898 ? -31.984 28.797 8.367 1 96.81 898 ALA A O 1
ATOM 7207 N N . ALA A 1 899 ? -31.5 30.562 9.617 1 96.44 899 ALA A N 1
ATOM 7208 C CA . ALA A 1 899 ? -32.312 31.469 8.805 1 96.44 899 ALA A CA 1
ATOM 7209 C C . ALA A 1 899 ? -31.719 31.594 7.398 1 96.44 899 ALA A C 1
ATOM 7211 O O . ALA A 1 899 ? -32.469 31.547 6.406 1 96.44 899 ALA A O 1
ATOM 7212 N N . SER A 1 900 ? -30.438 31.812 7.363 1 96.25 900 SER A N 1
ATOM 7213 C CA . SER A 1 900 ? -29.781 31.906 6.066 1 96.25 900 SER A CA 1
ATOM 7214 C C . SER A 1 900 ? -29.906 30.625 5.27 1 96.25 900 SER A C 1
ATOM 7216 O O . SER A 1 900 ? -30.203 30.641 4.074 1 96.25 900 SER A O 1
ATOM 7218 N N . ALA A 1 901 ? -29.688 29.484 5.867 1 97.19 901 ALA A N 1
ATOM 7219 C CA . ALA A 1 901 ? -29.781 28.188 5.203 1 97.19 901 ALA A CA 1
ATOM 7220 C C . ALA A 1 901 ? -31.203 27.906 4.734 1 97.19 901 ALA A C 1
ATOM 7222 O O . ALA A 1 901 ? -31.406 27.391 3.633 1 97.19 901 ALA A O 1
ATOM 7223 N N . SER A 1 902 ? -32.25 28.25 5.578 1 97 902 SER A N 1
ATOM 7224 C CA . SER A 1 902 ? -33.656 28.031 5.258 1 97 902 SER A CA 1
ATOM 7225 C C . SER A 1 902 ? -34.031 28.781 3.994 1 97 902 SER A C 1
ATOM 7227 O O . SER A 1 902 ? -34.75 28.234 3.133 1 97 902 SER A O 1
ATOM 7229 N N . LYS A 1 903 ? -33.562 29.984 3.873 1 95.81 903 LYS A N 1
ATOM 7230 C CA . LYS A 1 903 ? -33.875 30.797 2.705 1 95.81 903 LYS A CA 1
ATOM 7231 C C . LYS A 1 903 ? -33.375 30.156 1.422 1 95.81 903 LYS A C 1
ATOM 7233 O O . LYS A 1 903 ? -34.094 30.094 0.424 1 95.81 903 LYS A O 1
ATOM 7238 N N . THR A 1 904 ? -32.219 29.672 1.453 1 95.94 904 THR A N 1
ATOM 7239 C CA . THR A 1 904 ? -31.594 29.062 0.279 1 95.94 904 THR A CA 1
ATOM 7240 C C . THR A 1 904 ? -32.25 27.719 -0.039 1 95.94 904 THR A C 1
ATOM 7242 O O . THR A 1 904 ? -32.438 27.375 -1.208 1 95.94 904 THR A O 1
ATOM 7245 N N . ILE A 1 905 ? -32.625 26.859 0.947 1 97 905 ILE A N 1
ATOM 7246 C CA . ILE A 1 905 ? -33.25 25.562 0.747 1 97 905 ILE A CA 1
ATOM 7247 C C . ILE A 1 905 ? -34.625 25.734 0.117 1 97 905 ILE A C 1
ATOM 7249 O O . ILE A 1 905 ? -35.031 24.938 -0.75 1 97 905 ILE A O 1
ATOM 7253 N N . LEU A 1 906 ? -35.375 26.828 0.475 1 96.62 906 LEU A N 1
ATOM 7254 C CA . LEU A 1 906 ? -36.75 27.047 0.028 1 96.62 906 LEU A CA 1
ATOM 7255 C C . LEU A 1 906 ? -36.781 27.734 -1.332 1 96.62 906 LEU A C 1
ATOM 7257 O O . LEU A 1 906 ? -37.812 27.781 -1.986 1 96.62 906 LEU A O 1
ATOM 7261 N N . ASP A 1 907 ? -35.562 28.25 -1.76 1 94.62 907 ASP A N 1
ATOM 7262 C CA . ASP A 1 907 ? -35.5 28.812 -3.104 1 94.62 907 ASP A CA 1
ATOM 7263 C C . ASP A 1 907 ? -35.344 27.703 -4.152 1 94.62 907 ASP A C 1
ATOM 7265 O O . ASP A 1 907 ? -34.25 27.266 -4.449 1 94.62 907 ASP A O 1
ATOM 7269 N N . LEU A 1 908 ? -36.344 27.328 -4.777 1 94.19 908 LEU A N 1
ATOM 7270 C CA . LEU A 1 908 ? -36.375 26.188 -5.684 1 94.19 908 LEU A CA 1
ATOM 7271 C C . LEU A 1 908 ? -35.812 26.562 -7.043 1 94.19 908 LEU A C 1
ATOM 7273 O O . LEU A 1 908 ? -35.5 25.672 -7.855 1 94.19 908 LEU A O 1
ATOM 7277 N N . GLU A 1 909 ? -35.531 27.812 -7.188 1 88.31 909 GLU A N 1
ATOM 7278 C CA . GLU A 1 909 ? -34.969 28.219 -8.469 1 88.31 909 GLU A CA 1
ATOM 7279 C C . GLU A 1 909 ? -33.469 28.016 -8.516 1 88.31 909 GLU A C 1
ATOM 7281 O O . GLU A 1 909 ? -32.875 27.891 -9.594 1 88.31 909 GLU A O 1
ATOM 7286 N N . ASP A 1 910 ? -33 28.016 -7.344 1 86.31 910 ASP A N 1
ATOM 7287 C CA . ASP A 1 910 ? -31.562 27.797 -7.27 1 86.31 910 ASP A CA 1
ATOM 7288 C C . ASP A 1 910 ? -31.234 26.328 -7.023 1 86.31 910 ASP A C 1
ATOM 7290 O O . ASP A 1 910 ? -31.719 25.734 -6.055 1 86.31 910 ASP A O 1
ATOM 7294 N N . ASN A 1 911 ? -30.5 25.734 -7.859 1 85.56 911 ASN A N 1
ATOM 7295 C CA . ASN A 1 911 ? -30.203 24.312 -7.703 1 85.56 911 ASN A CA 1
ATOM 7296 C C . ASN A 1 911 ? -28.734 24.078 -7.32 1 85.56 911 ASN A C 1
ATOM 7298 O O . ASN A 1 911 ? -28.328 22.953 -7.086 1 85.56 911 ASN A O 1
ATOM 7302 N N . ALA A 1 912 ? -27.953 25.094 -7.199 1 86.06 912 ALA A N 1
ATOM 7303 C CA . ALA A 1 912 ? -26.516 24.875 -7.043 1 86.06 912 ALA A CA 1
ATOM 7304 C C . ALA A 1 912 ? -26.109 24.906 -5.574 1 86.06 912 ALA A C 1
ATOM 7306 O O . ALA A 1 912 ? -25.094 24.312 -5.188 1 86.06 912 ALA A O 1
ATOM 7307 N N . ARG A 1 913 ? -26.984 25.578 -4.727 1 90.56 913 ARG A N 1
ATOM 7308 C CA . ARG A 1 913 ? -26.484 25.875 -3.393 1 90.56 913 ARG A CA 1
ATOM 7309 C C . ARG A 1 913 ? -27.25 25.094 -2.324 1 90.56 913 ARG A C 1
ATOM 7311 O O . ARG A 1 913 ? -26.781 24.969 -1.189 1 90.56 913 ARG A O 1
ATOM 7318 N N . TRP A 1 914 ? -28.281 24.531 -2.596 1 94.06 914 TRP A N 1
ATOM 7319 C CA . TRP A 1 914 ? -29.219 24.047 -1.585 1 94.06 914 TRP A CA 1
ATOM 7320 C C . TRP A 1 914 ? -28.609 22.922 -0.759 1 94.06 914 TRP A C 1
ATOM 7322 O O . TRP A 1 914 ? -28.812 22.844 0.455 1 94.06 914 TRP A O 1
ATOM 7332 N N . ARG A 1 915 ? -27.859 22.062 -1.389 1 93.88 915 ARG A N 1
ATOM 7333 C CA . ARG A 1 915 ? -27.297 20.922 -0.667 1 93.88 915 ARG A CA 1
ATOM 7334 C C . ARG A 1 915 ? -26.312 21.375 0.394 1 93.88 915 ARG A C 1
ATOM 7336 O O . ARG A 1 915 ? -26.297 20.859 1.509 1 93.88 915 ARG A O 1
ATOM 7343 N N . SER A 1 916 ? -25.375 22.391 0.054 1 94.94 916 SER A N 1
ATOM 7344 C CA . SER A 1 916 ? -24.453 22.953 1.033 1 94.94 916 SER A CA 1
ATOM 7345 C C . SER A 1 916 ? -25.203 23.641 2.164 1 94.94 916 SER A C 1
ATOM 7347 O O . SER A 1 916 ? -24.797 23.562 3.326 1 94.94 916 SER A O 1
ATOM 7349 N N . ALA A 1 917 ? -26.281 24.297 1.79 1 97.31 917 ALA A N 1
ATOM 7350 C CA . ALA A 1 917 ? -27.125 24.953 2.789 1 97.31 917 ALA A CA 1
ATOM 7351 C C . ALA A 1 917 ? -27.766 23.938 3.723 1 97.31 917 ALA A C 1
ATOM 7353 O O . ALA A 1 917 ? -27.828 24.141 4.934 1 97.31 917 ALA A O 1
ATOM 7354 N N . LEU A 1 918 ? -28.219 22.828 3.162 1 97.19 918 LEU A N 1
ATOM 7355 C CA . LEU A 1 918 ? -28.828 21.766 3.955 1 97.19 918 LEU A CA 1
ATOM 7356 C C . LEU A 1 918 ? -27.828 21.188 4.945 1 97.19 918 LEU A C 1
ATOM 7358 O O . LEU A 1 918 ? -28.156 20.984 6.121 1 97.19 918 LEU A O 1
ATOM 7362 N N . ASN A 1 919 ? -26.672 20.922 4.492 1 95.44 919 ASN A N 1
ATOM 7363 C CA . ASN A 1 919 ? -25.641 20.391 5.371 1 95.44 919 ASN A CA 1
ATOM 7364 C C . ASN A 1 919 ? -25.344 21.344 6.527 1 95.44 919 ASN A C 1
ATOM 7366 O O . ASN A 1 919 ? -25.125 20.906 7.656 1 95.44 919 ASN A O 1
ATOM 7370 N N . THR A 1 920 ? -25.297 22.625 6.168 1 96.5 920 THR A N 1
ATOM 7371 C CA . THR A 1 920 ? -25.078 23.641 7.191 1 96.5 920 THR A CA 1
ATOM 7372 C C . THR A 1 920 ? -26.234 23.688 8.18 1 96.5 920 THR A C 1
ATOM 7374 O O . THR A 1 920 ? -26.031 23.812 9.383 1 96.5 920 THR A O 1
ATOM 7377 N N . LEU A 1 921 ? -27.453 23.531 7.699 1 97 921 LEU A N 1
ATOM 7378 C CA . LEU A 1 921 ? -28.641 23.516 8.547 1 97 921 LEU A CA 1
ATOM 7379 C C . LEU A 1 921 ? -28.609 22.344 9.523 1 97 921 LEU A C 1
ATOM 7381 O O . LEU A 1 921 ? -28.984 22.5 10.688 1 97 921 LEU A O 1
ATOM 7385 N N . ILE A 1 922 ? -28.172 21.219 9.094 1 95.62 922 ILE A N 1
ATOM 7386 C CA . ILE A 1 922 ? -28.125 20.016 9.922 1 95.62 922 ILE A CA 1
ATOM 7387 C C . ILE A 1 922 ? -27.188 20.25 11.094 1 95.62 922 ILE A C 1
ATOM 7389 O O . ILE A 1 922 ? -27.469 19.828 12.227 1 95.62 922 ILE A O 1
ATOM 7393 N N . VAL A 1 923 ? -26.078 20.953 10.852 1 92.38 923 VAL A N 1
ATOM 7394 C CA . VAL A 1 923 ? -25.125 21.25 11.922 1 92.38 923 VAL A CA 1
ATOM 7395 C C . VAL A 1 923 ? -25.766 22.203 12.93 1 92.38 923 VAL A C 1
ATOM 7397 O O . VAL A 1 923 ? -25.609 22.047 14.141 1 92.38 923 VAL A O 1
ATOM 7400 N N . ALA A 1 924 ? -26.562 23.094 12.477 1 93.69 924 ALA A N 1
ATOM 7401 C CA . ALA A 1 924 ? -27.203 24.094 13.336 1 93.69 924 ALA A CA 1
ATOM 7402 C C . ALA A 1 924 ? -28.312 23.469 14.156 1 93.69 924 ALA A C 1
ATOM 7404 O O . ALA A 1 924 ? -28.656 23.969 15.234 1 93.69 924 ALA A O 1
ATOM 7405 N N . CYS A 1 925 ? -28.844 22.344 13.727 1 93.94 925 CYS A N 1
ATOM 7406 C CA . CYS A 1 925 ? -30.016 21.734 14.352 1 93.94 925 CYS A CA 1
ATOM 7407 C C . CYS A 1 925 ? -29.594 20.828 15.5 1 93.94 925 CYS A C 1
ATOM 7409 O O . CYS A 1 925 ? -30.438 20.422 16.312 1 93.94 925 CYS A O 1
ATOM 7411 N N . ARG A 1 926 ? -28.484 20.484 15.648 1 89 926 ARG A N 1
ATOM 7412 C CA . ARG A 1 926 ? -28.031 19.391 16.5 1 89 926 ARG A CA 1
ATOM 7413 C C . ARG A 1 926 ? -28.328 19.672 17.969 1 89 926 ARG A C 1
ATOM 7415 O O . ARG A 1 926 ? -28.562 18.766 18.766 1 89 926 ARG A O 1
ATOM 7422 N N . ASP A 1 927 ? -28.375 20.984 18.375 1 87.94 927 ASP A N 1
ATOM 7423 C CA . ASP A 1 927 ? -28.594 21.328 19.781 1 87.94 927 ASP A CA 1
ATOM 7424 C C . ASP A 1 927 ? -30.078 21.625 20.031 1 87.94 927 ASP A C 1
ATOM 7426 O O . ASP A 1 927 ? -30.453 21.969 21.156 1 87.94 927 ASP A O 1
ATOM 7430 N N . GLY A 1 928 ? -30.953 21.469 19.031 1 91.31 928 GLY A N 1
ATOM 7431 C CA . GLY A 1 928 ? -32.406 21.625 19.172 1 91.31 928 GLY A CA 1
ATOM 7432 C C . GLY A 1 928 ? -32.844 23.062 19.359 1 91.31 928 GLY A C 1
ATOM 7433 O O . GLY A 1 928 ? -33.938 23.328 19.844 1 91.31 928 GLY A O 1
ATOM 7434 N N . LYS A 1 929 ? -31.969 24.031 19.031 1 91.06 929 LYS A N 1
ATOM 7435 C CA . LYS A 1 929 ? -32.281 25.438 19.25 1 91.06 929 LYS A CA 1
ATOM 7436 C C . LYS A 1 929 ? -33.094 26.031 18.094 1 91.06 929 LYS A C 1
ATOM 7438 O O . LYS A 1 929 ? -33.719 27.078 18.234 1 91.06 929 LYS A O 1
ATOM 7443 N N . VAL A 1 930 ? -33.125 25.344 16.969 1 96.06 930 VAL A N 1
ATOM 7444 C CA . VAL A 1 930 ? -33.75 25.922 15.781 1 96.06 930 VAL A CA 1
ATOM 7445 C C . VAL A 1 930 ? -34.875 25 15.297 1 96.06 930 VAL A C 1
ATOM 7447 O O . VAL A 1 930 ? -35.094 24.859 14.094 1 96.06 930 VAL A O 1
ATOM 7450 N N . ASN A 1 931 ? -35.656 24.266 16.078 1 96.56 931 ASN A N 1
ATOM 7451 C CA . ASN A 1 931 ? -36.688 23.281 15.719 1 96.56 931 ASN A CA 1
ATOM 7452 C C . ASN A 1 931 ? -37.812 23.922 14.93 1 96.56 931 ASN A C 1
ATOM 7454 O O . ASN A 1 931 ? -38.25 23.391 13.906 1 96.56 931 ASN A O 1
ATOM 7458 N N . ASP A 1 932 ? -38.25 25.094 15.352 1 95.75 932 ASP A N 1
ATOM 7459 C CA . ASP A 1 932 ? -39.375 25.75 14.711 1 95.75 932 ASP A CA 1
ATOM 7460 C C . ASP A 1 932 ? -39.062 26.094 13.258 1 95.75 932 ASP A C 1
ATOM 7462 O O . ASP A 1 932 ? -39.906 25.922 12.383 1 95.75 932 ASP A O 1
ATOM 7466 N N . ARG A 1 933 ? -37.875 26.531 13.062 1 95.56 933 ARG A N 1
ATOM 7467 C CA . ARG A 1 933 ? -37.469 26.875 11.703 1 95.56 933 ARG A CA 1
ATOM 7468 C C . ARG A 1 933 ? -37.438 25.625 10.82 1 95.56 933 ARG A C 1
ATOM 7470 O O . ARG A 1 933 ? -37.844 25.672 9.656 1 95.56 933 ARG A O 1
ATOM 7477 N N . VAL A 1 934 ? -36.969 24.578 11.297 1 97.31 934 VAL A N 1
ATOM 7478 C CA . VAL A 1 934 ? -36.844 23.328 10.539 1 97.31 934 VAL A CA 1
ATOM 7479 C C . VAL A 1 934 ? -38.25 22.812 10.227 1 97.31 934 VAL A C 1
ATOM 7481 O O . VAL A 1 934 ? -38.531 22.344 9.117 1 97.31 934 VAL A O 1
ATOM 7484 N N . ILE A 1 935 ? -39.219 22.859 11.219 1 97.69 935 ILE A N 1
ATOM 7485 C CA . ILE A 1 935 ? -40.594 22.438 11.016 1 97.69 935 ILE A CA 1
ATOM 7486 C C . ILE A 1 935 ? -41.25 23.297 9.945 1 97.69 935 ILE A C 1
ATOM 7488 O O . ILE A 1 935 ? -42.031 22.797 9.109 1 97.69 935 ILE A O 1
ATOM 7492 N N . SER A 1 936 ? -40.875 24.578 9.961 1 96.75 936 SER A N 1
ATOM 7493 C CA . SER A 1 936 ? -41.438 25.484 8.945 1 96.75 936 SER A CA 1
ATOM 7494 C C . SER A 1 936 ? -40.938 25.109 7.555 1 96.75 936 SER A C 1
ATOM 7496 O O . SER A 1 936 ? -41.688 25.141 6.586 1 96.75 936 SER A O 1
ATOM 7498 N N . ILE A 1 937 ? -39.656 24.781 7.391 1 97.38 937 ILE A N 1
ATOM 7499 C CA . ILE A 1 937 ? -39.094 24.344 6.121 1 97.38 937 ILE A CA 1
ATOM 7500 C C . ILE A 1 937 ? -39.844 23.078 5.648 1 97.38 937 ILE A C 1
ATOM 7502 O O . ILE A 1 937 ? -40.188 22.984 4.477 1 97.38 937 ILE A O 1
ATOM 7506 N N . CYS A 1 938 ? -40.031 22.125 6.559 1 97.19 938 CYS A N 1
ATOM 7507 C CA . CYS A 1 938 ? -40.719 20.875 6.254 1 97.19 938 CYS A CA 1
ATOM 7508 C C . CYS A 1 938 ? -42.156 21.156 5.762 1 97.19 938 CYS A C 1
ATOM 7510 O O . CYS A 1 938 ? -42.594 20.578 4.766 1 97.19 938 CYS A O 1
ATOM 7512 N N . THR A 1 939 ? -42.875 22.094 6.402 1 96.75 939 THR A N 1
ATOM 7513 C CA . THR A 1 939 ? -44.219 22.453 6.039 1 96.75 939 THR A CA 1
ATOM 7514 C C . THR A 1 939 ? -44.281 23.078 4.648 1 96.75 939 THR A C 1
ATOM 7516 O O . THR A 1 939 ? -45.094 22.672 3.812 1 96.75 939 THR A O 1
ATOM 7519 N N . GLN A 1 940 ? -43.344 23.953 4.422 1 96.69 940 GLN A N 1
ATOM 7520 C CA . GLN A 1 940 ? -43.344 24.656 3.145 1 96.69 940 GLN A CA 1
ATOM 7521 C C . GLN A 1 940 ? -42.969 23.719 2 1 96.69 940 GLN A C 1
ATOM 7523 O O . GLN A 1 940 ? -43.594 23.766 0.931 1 96.69 940 GLN A O 1
ATOM 7528 N N . LEU A 1 941 ? -42 22.859 2.166 1 96.81 941 LEU A N 1
ATOM 7529 C CA . LEU A 1 941 ? -41.594 21.922 1.123 1 96.81 941 LEU A CA 1
ATOM 7530 C C . LEU A 1 941 ? -42.719 20.922 0.855 1 96.81 941 LEU A C 1
ATOM 7532 O O . LEU A 1 941 ? -42.969 20.562 -0.298 1 96.81 941 LEU A O 1
ATOM 7536 N N . ALA A 1 942 ? -43.438 20.406 1.92 1 95.69 942 ALA A N 1
ATOM 7537 C CA . ALA A 1 942 ? -44.469 19.406 1.785 1 95.69 942 ALA A CA 1
ATOM 7538 C C . ALA A 1 942 ? -45.719 20 1.098 1 95.69 942 ALA A C 1
ATOM 7540 O O . ALA A 1 942 ? -46.406 19.297 0.366 1 95.69 942 ALA A O 1
ATOM 7541 N N . GLU A 1 943 ? -45.938 21.328 1.319 1 93.56 943 GLU A N 1
ATOM 7542 C CA . GLU A 1 943 ? -47.156 21.969 0.809 1 93.56 943 GLU A CA 1
ATOM 7543 C C . GLU A 1 943 ? -46.906 22.562 -0.579 1 93.56 943 GLU A C 1
ATOM 7545 O O . GLU A 1 943 ? -47.875 22.891 -1.286 1 93.56 943 GLU A O 1
ATOM 7550 N N . THR A 1 944 ? -45.719 22.672 -0.978 1 93.5 944 THR A N 1
ATOM 7551 C CA . THR A 1 944 ? -45.438 23.219 -2.297 1 93.5 944 THR A CA 1
ATOM 7552 C C . THR A 1 944 ? -45.938 22.297 -3.396 1 93.5 944 THR A C 1
ATOM 7554 O O . THR A 1 944 ? -45.656 21.094 -3.373 1 93.5 944 THR A O 1
ATOM 7557 N N . GLU A 1 945 ? -46.719 22.781 -4.32 1 89.31 945 GLU A N 1
ATOM 7558 C CA . GLU A 1 945 ? -47.219 22 -5.438 1 89.31 945 GLU A CA 1
ATOM 7559 C C . GLU A 1 945 ? -46.188 21.828 -6.531 1 89.31 945 GLU A C 1
ATOM 7561 O O . GLU A 1 945 ? -45.469 22.781 -6.875 1 89.31 945 GLU A O 1
ATOM 7566 N N . THR A 1 946 ? -46.031 20.641 -6.906 1 86.62 946 THR A N 1
ATOM 7567 C CA . THR A 1 946 ? -45.062 20.344 -7.938 1 86.62 946 THR A CA 1
ATOM 7568 C C . THR A 1 946 ? -45.406 21.016 -9.258 1 86.62 946 THR A C 1
ATOM 7570 O O . THR A 1 946 ? -46.562 20.906 -9.719 1 86.62 946 THR A O 1
ATOM 7573 N N . LYS A 1 947 ? -44.469 21.766 -9.758 1 90.75 947 LYS A N 1
ATOM 7574 C CA . LYS A 1 947 ? -44.656 22.328 -11.094 1 90.75 947 LYS A CA 1
ATOM 7575 C C . LYS A 1 947 ? -44.562 21.234 -12.164 1 90.75 947 LYS A C 1
ATOM 7577 O O . LYS A 1 947 ? -43.719 20.344 -12.094 1 90.75 947 LYS A O 1
ATOM 7582 N N . ALA A 1 948 ? -45.438 21.281 -13.117 1 90.62 948 ALA A N 1
ATOM 7583 C CA . ALA A 1 948 ? -45.469 20.297 -14.195 1 90.62 948 ALA A CA 1
ATOM 7584 C C . ALA A 1 948 ? -44.156 20.234 -14.938 1 90.62 948 ALA A C 1
ATOM 7586 O O . ALA A 1 948 ? -43.719 19.156 -15.375 1 90.62 948 ALA A O 1
ATOM 7587 N N . GLU A 1 949 ? -43.5 21.375 -14.883 1 90.31 949 GLU A N 1
ATOM 7588 C CA . GLU A 1 949 ? -42.219 21.469 -15.617 1 90.31 949 GLU A CA 1
ATOM 7589 C C . GLU A 1 949 ? -41.094 20.734 -14.891 1 90.31 949 GLU A C 1
ATOM 7591 O O . GLU A 1 949 ? -40.094 20.406 -15.492 1 90.31 949 GLU A O 1
ATOM 7596 N N . TRP A 1 950 ? -41.406 20.453 -13.688 1 92.69 950 TRP A N 1
ATOM 7597 C CA . TRP A 1 950 ? -40.375 19.812 -12.891 1 92.69 950 TRP A CA 1
ATOM 7598 C C . TRP A 1 950 ? -40.719 18.359 -12.586 1 92.69 950 TRP A C 1
ATOM 7600 O O . TRP A 1 950 ? -40.094 17.734 -11.719 1 92.69 950 TRP A O 1
ATOM 7610 N N . ASN A 1 951 ? -41.719 17.797 -13.227 1 95.06 951 ASN A N 1
ATOM 7611 C CA . ASN A 1 951 ? -42.125 16.406 -13.031 1 95.06 951 ASN A CA 1
ATOM 7612 C C . ASN A 1 951 ? -41.531 15.5 -14.102 1 95.06 951 ASN A C 1
ATOM 7614 O O . ASN A 1 951 ? -42.062 15.391 -15.203 1 95.06 951 ASN A O 1
ATOM 7618 N N . ALA A 1 952 ? -40.312 14.828 -13.688 1 94.69 952 ALA A N 1
ATOM 7619 C CA . ALA A 1 952 ? -39.594 13.93 -14.586 1 94.69 952 ALA A CA 1
ATOM 7620 C C . ALA A 1 952 ? -39.125 14.664 -15.828 1 94.69 952 ALA A C 1
ATOM 7622 O O . ALA A 1 952 ? -39.312 14.188 -16.953 1 94.69 952 ALA A O 1
ATOM 7623 N N . ALA A 1 953 ? -38.625 15.891 -15.609 1 89.44 953 ALA A N 1
ATOM 7624 C CA . ALA A 1 953 ? -38.062 16.688 -16.688 1 89.44 953 ALA A CA 1
ATOM 7625 C C . ALA A 1 953 ? -36.562 16.391 -16.859 1 89.44 953 ALA A C 1
ATOM 7627 O O . ALA A 1 953 ? -35.969 15.773 -15.984 1 89.44 953 ALA A O 1
ATOM 7628 N N . PRO A 1 954 ? -36.062 16.828 -17.938 1 84.12 954 PRO A N 1
ATOM 7629 C CA . PRO A 1 954 ? -34.656 16.484 -18.234 1 84.12 954 PRO A CA 1
ATOM 7630 C C . PRO A 1 954 ? -33.688 17.156 -17.281 1 84.12 954 PRO A C 1
ATOM 7632 O O . PRO A 1 954 ? -32.594 16.609 -17.016 1 84.12 954 PRO A O 1
ATOM 7635 N N . GLU A 1 955 ? -34 18.297 -16.734 1 83.44 955 GLU A N 1
ATOM 7636 C CA . GLU A 1 955 ? -33 19.031 -15.945 1 83.44 955 GLU A CA 1
ATOM 7637 C C . GLU A 1 955 ? -33.375 19.031 -14.461 1 83.44 955 GLU A C 1
ATOM 7639 O O . GLU A 1 955 ? -32.531 19.234 -13.602 1 83.44 955 GLU A O 1
ATOM 7644 N N . ARG A 1 956 ? -34.719 18.906 -14.227 1 89.75 956 ARG A N 1
ATOM 7645 C CA . ARG A 1 956 ? -35.219 18.938 -12.852 1 89.75 956 ARG A CA 1
ATOM 7646 C C . ARG A 1 956 ? -36.281 17.859 -12.633 1 89.75 956 ARG A C 1
ATOM 7648 O O . ARG A 1 956 ? -37.031 17.516 -13.547 1 89.75 956 ARG A O 1
ATOM 7655 N N . ASP A 1 957 ? -36.25 17.328 -11.445 1 94.56 957 ASP A N 1
ATOM 7656 C CA . ASP A 1 957 ? -37.25 16.328 -11.094 1 94.56 957 ASP A CA 1
ATOM 7657 C C . ASP A 1 957 ? -37.719 16.5 -9.648 1 94.56 957 ASP A C 1
ATOM 7659 O O . ASP A 1 957 ? -36.969 16.141 -8.719 1 94.56 957 ASP A O 1
ATOM 7663 N N . LEU A 1 958 ? -38.875 16.969 -9.398 1 95.56 958 LEU A N 1
ATOM 7664 C CA . LEU A 1 958 ? -39.5 17.109 -8.086 1 95.56 958 LEU A CA 1
ATOM 7665 C C . LEU A 1 958 ? -38.5 17.672 -7.07 1 95.56 958 LEU A C 1
ATOM 7667 O O . LEU A 1 958 ? -38.25 17.047 -6.043 1 95.56 958 LEU A O 1
ATOM 7671 N N . PRO A 1 959 ? -38 18.891 -7.27 1 95.06 959 PRO A N 1
ATOM 7672 C CA . PRO A 1 959 ? -37 19.422 -6.355 1 95.06 959 PRO A CA 1
ATOM 7673 C C . PRO A 1 959 ? -37.5 19.547 -4.918 1 95.06 959 PRO A C 1
ATOM 7675 O O . PRO A 1 959 ? -36.75 19.266 -3.975 1 95.06 959 PRO A O 1
ATOM 7678 N N . GLU A 1 960 ? -38.781 19.891 -4.656 1 95.69 960 GLU A N 1
ATOM 7679 C CA . GLU A 1 960 ? -39.344 20.047 -3.311 1 95.69 960 GLU A CA 1
ATOM 7680 C C . GLU A 1 960 ? -39.344 18.719 -2.551 1 95.69 960 GLU A C 1
ATOM 7682 O O . GLU A 1 960 ? -38.969 18.672 -1.378 1 95.69 960 GLU A O 1
ATOM 7687 N N . ARG A 1 961 ? -39.75 17.656 -3.223 1 95.75 961 ARG A N 1
ATOM 7688 C CA . ARG A 1 961 ? -39.812 16.344 -2.582 1 95.75 961 ARG A CA 1
ATOM 7689 C C . ARG A 1 961 ? -38.406 15.805 -2.314 1 95.75 961 ARG A C 1
ATOM 7691 O O . ARG A 1 961 ? -38.156 15.227 -1.255 1 95.75 961 ARG A O 1
ATOM 7698 N N . GLN A 1 962 ? -37.5 15.953 -3.27 1 95.69 962 GLN A N 1
ATOM 7699 C CA . GLN A 1 962 ? -36.156 15.477 -3.084 1 95.69 962 GLN A CA 1
ATOM 7700 C C . GLN A 1 962 ? -35.469 16.172 -1.899 1 95.69 962 GLN A C 1
ATOM 7702 O O . GLN A 1 962 ? -34.812 15.523 -1.094 1 95.69 962 GLN A O 1
ATOM 7707 N N . ARG A 1 963 ? -35.656 17.484 -1.803 1 96.75 963 ARG A N 1
ATOM 7708 C CA . ARG A 1 963 ? -35.062 18.234 -0.704 1 96.75 963 ARG A CA 1
ATOM 7709 C C . ARG A 1 963 ? -35.656 17.828 0.634 1 96.75 963 ARG A C 1
ATOM 7711 O O . ARG A 1 963 ? -34.938 17.703 1.632 1 96.75 963 ARG A O 1
ATOM 7718 N N . LEU A 1 964 ? -37 17.562 0.647 1 97 964 LEU A N 1
ATOM 7719 C CA . LEU A 1 964 ? -37.688 17.125 1.86 1 97 964 LEU A CA 1
ATOM 7720 C C . LEU A 1 964 ? -37.156 15.766 2.322 1 97 964 LEU A C 1
ATOM 7722 O O . LEU A 1 964 ? -36.844 15.586 3.5 1 97 964 LEU A O 1
ATOM 7726 N N . VAL A 1 965 ? -37.062 14.875 1.364 1 96.12 965 VAL A N 1
ATOM 7727 C CA . VAL A 1 965 ? -36.594 13.531 1.688 1 96.12 965 VAL A CA 1
ATOM 7728 C C . VAL A 1 965 ? -35.156 13.594 2.16 1 96.12 965 VAL A C 1
ATOM 7730 O O . VAL A 1 965 ? -34.781 12.898 3.107 1 96.12 965 VAL A O 1
ATOM 7733 N N . ALA A 1 966 ? -34.312 14.453 1.496 1 96.25 966 ALA A N 1
ATOM 7734 C CA . ALA A 1 966 ? -32.906 14.609 1.901 1 96.25 966 ALA A CA 1
ATOM 7735 C C . ALA A 1 966 ? -32.812 15.148 3.324 1 96.25 966 ALA A C 1
ATOM 7737 O O . ALA A 1 966 ? -31.984 14.688 4.113 1 96.25 966 ALA A O 1
ATOM 7738 N N . LEU A 1 967 ? -33.656 16.109 3.641 1 97.44 967 LEU A N 1
ATOM 7739 C CA . LEU A 1 967 ? -33.719 16.703 4.977 1 97.44 967 LEU A CA 1
ATOM 7740 C C . LEU A 1 967 ? -34.031 15.641 6.023 1 97.44 967 LEU A C 1
ATOM 7742 O O . LEU A 1 967 ? -33.344 15.531 7.039 1 97.44 967 LEU A O 1
ATOM 7746 N N . ILE A 1 968 ? -35.062 14.82 5.762 1 97.06 968 ILE A N 1
ATOM 7747 C CA . ILE A 1 968 ? -35.531 13.805 6.699 1 97.06 968 ILE A CA 1
ATOM 7748 C C . ILE A 1 968 ? -34.438 12.727 6.859 1 97.06 968 ILE A C 1
ATOM 7750 O O . ILE A 1 968 ? -34.156 12.297 7.977 1 97.06 968 ILE A O 1
ATOM 7754 N N . ASP A 1 969 ? -33.875 12.359 5.754 1 95.44 969 ASP A N 1
ATOM 7755 C CA . ASP A 1 969 ? -32.844 11.328 5.789 1 95.44 969 ASP A CA 1
ATOM 7756 C C . ASP A 1 969 ? -31.656 11.781 6.617 1 95.44 969 ASP A C 1
ATOM 7758 O O . ASP A 1 969 ? -31.125 11.008 7.422 1 95.44 969 ASP A O 1
ATOM 7762 N N . GLU A 1 970 ? -31.188 13.062 6.496 1 96.25 970 GLU A N 1
ATOM 7763 C CA . GLU A 1 970 ? -30.031 13.57 7.238 1 96.25 970 GLU A CA 1
ATOM 7764 C C . GLU A 1 970 ? -30.359 13.695 8.727 1 96.25 970 GLU A C 1
ATOM 7766 O O . GLU A 1 970 ? -29.516 13.375 9.578 1 96.25 970 GLU A O 1
ATOM 7771 N N . LEU A 1 971 ? -31.594 14.078 9.039 1 96.5 971 LEU A N 1
ATOM 7772 C CA . LEU A 1 971 ? -31.984 14.273 10.43 1 96.5 971 LEU A CA 1
ATOM 7773 C C . LEU A 1 971 ? -32.125 12.938 11.148 1 96.5 971 LEU A C 1
ATOM 7775 O O . LEU A 1 971 ? -31.812 12.828 12.344 1 96.5 971 LEU A O 1
ATOM 7779 N N . THR A 1 972 ? -32.562 11.922 10.445 1 95.06 972 THR A N 1
ATOM 7780 C CA . THR A 1 972 ? -32.812 10.633 11.078 1 95.06 972 THR A CA 1
ATOM 7781 C C . THR A 1 972 ? -31.516 9.812 11.141 1 95.06 972 THR A C 1
ATOM 7783 O O . THR A 1 972 ? -31.453 8.805 11.844 1 95.06 972 THR A O 1
ATOM 7786 N N . SER A 1 973 ? -30.531 10.25 10.406 1 92.25 973 SER A N 1
ATOM 7787 C CA . SER A 1 973 ? -29.266 9.531 10.391 1 92.25 973 SER A CA 1
ATOM 7788 C C . SER A 1 973 ? -28.281 10.109 11.406 1 92.25 973 SER A C 1
ATOM 7790 O O . SER A 1 973 ? -27.125 9.695 11.477 1 92.25 973 SER A O 1
ATOM 7792 N N . LEU A 1 974 ? -28.641 11.047 12.258 1 91.75 974 LEU A N 1
ATOM 7793 C CA . LEU A 1 974 ? -27.797 11.648 13.281 1 91.75 974 LEU A CA 1
ATOM 7794 C C . LEU A 1 974 ? -27.531 10.672 14.422 1 91.75 974 LEU A C 1
ATOM 7796 O O . LEU A 1 974 ? -28.281 9.695 14.594 1 91.75 974 LEU A O 1
ATOM 7800 N N . PRO A 1 975 ? -26.562 10.852 15.219 1 83 975 PRO A N 1
ATOM 7801 C CA . PRO A 1 975 ? -26.25 9.953 16.328 1 83 975 PRO A CA 1
ATOM 7802 C C . PRO A 1 975 ? -27.344 9.93 17.391 1 83 975 PRO A C 1
ATOM 7804 O O . PRO A 1 975 ? -28.078 10.906 17.547 1 83 975 PRO A O 1
ATOM 7807 N N . PRO A 1 976 ? -27.422 8.891 18.125 1 84.12 976 PRO A N 1
ATOM 7808 C CA . PRO A 1 976 ? -28.531 8.688 19.078 1 84.12 976 PRO A CA 1
ATOM 7809 C C . PRO A 1 976 ? -28.594 9.789 20.141 1 84.12 976 PRO A C 1
ATOM 7811 O O . PRO A 1 976 ? -29.688 10.211 20.516 1 84.12 976 PRO A O 1
ATOM 7814 N N . HIS A 1 977 ? -27.453 10.273 20.672 1 79.19 977 HIS A N 1
ATOM 7815 C CA . HIS A 1 977 ? -27.5 11.297 21.719 1 79.19 977 HIS A CA 1
ATOM 7816 C C . HIS A 1 977 ? -28.094 12.594 21.188 1 79.19 977 HIS A C 1
ATOM 7818 O O . HIS A 1 977 ? -28.781 13.305 21.938 1 79.19 977 HIS A O 1
ATOM 7824 N N . VAL A 1 978 ? -27.891 12.836 19.938 1 87.62 978 VAL A N 1
ATOM 7825 C CA . VAL A 1 978 ? -28.453 14.031 19.312 1 87.62 978 VAL A CA 1
ATOM 7826 C C . VAL A 1 978 ? -29.938 13.82 19.047 1 87.62 978 VAL A C 1
ATOM 7828 O O . VAL A 1 978 ? -30.75 14.727 19.25 1 87.62 978 VAL A O 1
ATOM 7831 N N . ARG A 1 979 ? -30.297 12.656 18.594 1 90.69 979 ARG A N 1
ATOM 7832 C CA . ARG A 1 979 ? -31.688 12.352 18.281 1 90.69 979 ARG A CA 1
ATOM 7833 C C . ARG A 1 979 ? -32.562 12.477 19.516 1 90.69 979 ARG A C 1
ATOM 7835 O O . ARG A 1 979 ? -33.75 12.883 19.422 1 90.69 979 ARG A O 1
ATOM 7842 N N . ARG A 1 980 ? -32.031 12.141 20.656 1 86.94 980 ARG A N 1
ATOM 7843 C CA . ARG A 1 980 ? -32.781 12.258 21.906 1 86.94 980 ARG A CA 1
ATOM 7844 C C . ARG A 1 980 ? -33.156 13.711 22.188 1 86.94 980 ARG A C 1
ATOM 7846 O O . ARG A 1 980 ? -34.25 14 22.656 1 86.94 980 ARG A O 1
ATOM 7853 N N . VAL A 1 981 ? -32.156 14.555 21.844 1 88.69 981 VAL A N 1
ATOM 7854 C CA . VAL A 1 981 ? -32.406 15.977 22.062 1 88.69 981 VAL A CA 1
ATOM 7855 C C . VAL A 1 981 ? -33.406 16.5 21.047 1 88.69 981 VAL A C 1
ATOM 7857 O O . VAL A 1 981 ? -34.156 17.422 21.328 1 88.69 981 VAL A O 1
ATOM 7860 N N . LEU A 1 982 ? -33.562 15.859 19.906 1 94.94 982 LEU A N 1
ATOM 7861 C CA . LEU A 1 982 ? -34.344 16.359 18.797 1 94.94 982 LEU A CA 1
ATOM 7862 C C . LEU A 1 982 ? -35.719 15.695 18.766 1 94.94 982 LEU A C 1
ATOM 7864 O O . LEU A 1 982 ? -36.469 15.805 17.781 1 94.94 982 LEU A O 1
ATOM 7868 N N . VAL A 1 983 ? -36.188 14.969 19.75 1 95.19 983 VAL A N 1
ATOM 7869 C CA . VAL A 1 983 ? -37.5 14.273 19.812 1 95.19 983 VAL A CA 1
ATOM 7870 C C . VAL A 1 983 ? -38.625 15.273 19.562 1 95.19 983 VAL A C 1
ATOM 7872 O O . VAL A 1 983 ? -39.531 15.008 18.766 1 95.19 983 VAL A O 1
ATOM 7875 N N . PRO A 1 984 ? -38.5 16.531 20.141 1 96.19 984 PRO A N 1
ATOM 7876 C CA . PRO A 1 984 ? -39.562 17.5 19.844 1 96.19 984 PRO A CA 1
ATOM 7877 C C . PRO A 1 984 ? -39.594 17.906 18.375 1 96.19 984 PRO A C 1
ATOM 7879 O O . PRO A 1 984 ? -40.656 18.141 17.812 1 96.19 984 PRO A O 1
ATOM 7882 N N . LEU A 1 985 ? -38.438 18.031 17.781 1 97.44 985 LEU A N 1
ATOM 7883 C CA . LEU A 1 985 ? -38.375 18.359 16.359 1 97.44 985 LEU A CA 1
ATOM 7884 C C . LEU A 1 985 ? -39.031 17.281 15.531 1 97.44 985 LEU A C 1
ATOM 7886 O O . LEU A 1 985 ? -39.812 17.578 14.633 1 97.44 985 LEU A O 1
ATOM 7890 N N . TYR A 1 986 ? -38.812 15.984 15.781 1 97.5 986 TYR A N 1
ATOM 7891 C CA . TYR A 1 986 ? -39.406 14.883 15.047 1 97.5 986 TYR A CA 1
ATOM 7892 C C . TYR A 1 986 ? -40.938 14.883 15.203 1 97.5 986 TYR A C 1
ATOM 7894 O O . TYR A 1 986 ? -41.656 14.68 14.234 1 97.5 986 TYR A O 1
ATOM 7902 N N . ALA A 1 987 ? -41.438 15.133 16.438 1 96.88 987 ALA A N 1
ATOM 7903 C CA . ALA A 1 987 ? -42.875 15.195 16.703 1 96.88 987 ALA A CA 1
ATOM 7904 C C . ALA A 1 987 ? -43.531 16.281 15.867 1 96.88 987 ALA A C 1
ATOM 7906 O O . ALA A 1 987 ? -44.594 16.078 15.305 1 96.88 987 ALA A O 1
ATOM 7907 N N . GLY A 1 988 ? -42.812 17.422 15.82 1 97.06 988 GLY A N 1
ATOM 7908 C CA . GLY A 1 988 ? -43.344 18.516 15.008 1 97.06 988 GLY A CA 1
ATOM 7909 C C . GLY A 1 988 ? -43.406 18.172 13.523 1 97.06 988 GLY A C 1
ATOM 7910 O O . GLY A 1 988 ? -44.375 18.484 12.844 1 97.06 988 GLY A O 1
ATOM 7911 N N . MET A 1 989 ? -42.406 17.547 13.008 1 97.69 989 MET A N 1
ATOM 7912 C CA . MET A 1 989 ? -42.344 17.172 11.594 1 97.69 989 MET A CA 1
ATOM 7913 C C . MET A 1 989 ? -43.406 16.109 11.273 1 97.69 989 MET A C 1
ATOM 7915 O O . MET A 1 989 ? -44 16.125 10.211 1 97.69 989 MET A O 1
ATOM 7919 N N . ILE A 1 990 ? -43.656 15.102 12.188 1 97.44 990 ILE A N 1
ATOM 7920 C CA . ILE A 1 990 ? -44.656 14.055 12.008 1 97.44 990 ILE A CA 1
ATOM 7921 C C . ILE A 1 990 ? -46.031 14.672 11.898 1 97.44 990 ILE A C 1
ATOM 7923 O O . ILE A 1 990 ? -46.844 14.289 11.039 1 97.44 990 ILE A O 1
ATOM 7927 N N . ASN A 1 991 ? -46.281 15.664 12.703 1 96.12 991 ASN A N 1
ATOM 7928 C CA . ASN A 1 991 ? -47.594 16.328 12.688 1 96.12 991 ASN A CA 1
ATOM 7929 C C . ASN A 1 991 ? -47.875 16.969 11.328 1 96.12 991 ASN A C 1
ATOM 7931 O O . ASN A 1 991 ? -49 16.984 10.867 1 96.12 991 ASN A O 1
ATOM 7935 N N . VAL A 1 992 ? -46.812 17.422 10.719 1 96.62 992 VAL A N 1
ATOM 7936 C CA . VAL A 1 992 ? -46.938 18.094 9.43 1 96.62 992 VAL A CA 1
ATOM 7937 C C . VAL A 1 992 ? -47.125 17.047 8.328 1 96.62 992 VAL A C 1
ATOM 7939 O O . VAL A 1 992 ? -47.969 17.219 7.43 1 96.62 992 VAL A O 1
ATOM 7942 N N . LEU A 1 993 ? -46.438 15.93 8.344 1 96.56 993 LEU A N 1
ATOM 7943 C CA . LEU A 1 993 ? -46.344 15.008 7.215 1 96.56 993 LEU A CA 1
ATOM 7944 C C . LEU A 1 993 ? -47.375 13.906 7.312 1 96.56 993 LEU A C 1
ATOM 7946 O O . LEU A 1 993 ? -47.656 13.219 6.324 1 96.56 993 LEU A O 1
ATOM 7950 N N . GLN A 1 994 ? -48 13.664 8.445 1 92.5 994 GLN A N 1
ATOM 7951 C CA . GLN A 1 994 ? -48.906 12.547 8.672 1 92.5 994 GLN A CA 1
ATOM 7952 C C . GLN A 1 994 ? -50.094 12.617 7.746 1 92.5 994 GLN A C 1
ATOM 7954 O O . GLN A 1 994 ? -50.656 11.586 7.344 1 92.5 994 GLN A O 1
ATOM 7959 N N . SER A 1 995 ? -50.438 13.781 7.266 1 91.38 995 SER A N 1
ATOM 7960 C CA . SER A 1 995 ? -51.625 13.945 6.434 1 91.38 995 SER A CA 1
ATOM 7961 C C . SER A 1 995 ? -51.312 13.688 4.965 1 91.38 995 SER A C 1
ATOM 7963 O O . SER A 1 995 ? -52.219 13.492 4.152 1 91.38 995 SER A O 1
ATOM 7965 N N . GLN A 1 996 ? -50.062 13.594 4.676 1 91.81 996 GLN A N 1
ATOM 7966 C CA . GLN A 1 996 ? -49.688 13.383 3.291 1 91.81 996 GLN A CA 1
ATOM 7967 C C . GLN A 1 996 ? -49.656 11.891 2.943 1 91.81 996 GLN A C 1
ATOM 7969 O O . GLN A 1 996 ? -48.969 11.109 3.584 1 91.81 996 GLN A O 1
ATOM 7974 N N . GLU A 1 997 ? -50.281 11.484 1.923 1 89.81 997 GLU A N 1
ATOM 7975 C CA . GLU A 1 997 ? -50.5 10.086 1.565 1 89.81 997 GLU A CA 1
ATOM 7976 C C . GLU A 1 997 ? -49.219 9.453 1.032 1 89.81 997 GLU A C 1
ATOM 7978 O O . GLU A 1 997 ? -48.969 8.273 1.268 1 89.81 997 GLU A O 1
ATOM 7983 N N . THR A 1 998 ? -48.438 10.234 0.377 1 92.75 998 THR A N 1
ATOM 7984 C CA . THR A 1 998 ? -47.312 9.641 -0.346 1 92.75 998 THR A CA 1
ATOM 7985 C C . THR A 1 998 ? -46.031 9.734 0.473 1 92.75 998 THR A C 1
ATOM 7987 O O . THR A 1 998 ? -44.938 9.398 -0.015 1 92.75 998 THR A O 1
ATOM 7990 N N . LEU A 1 999 ? -46.062 10.219 1.767 1 95.38 999 LEU A N 1
ATOM 7991 C CA . LEU A 1 999 ? -44.875 10.383 2.564 1 95.38 999 LEU A CA 1
ATOM 7992 C C . LEU A 1 999 ? -44.906 9.492 3.801 1 95.38 999 LEU A C 1
ATOM 7994 O O . LEU A 1 999 ? -44.281 9.805 4.816 1 95.38 999 LEU A O 1
ATOM 7998 N N . LYS A 1 1000 ? -45.625 8.383 3.715 1 95.5 1000 LYS A N 1
ATOM 7999 C CA . LYS A 1 1000 ? -45.781 7.48 4.855 1 95.5 1000 LYS A CA 1
ATOM 8000 C C . LYS A 1 1000 ? -44.438 6.844 5.234 1 95.5 1000 LYS A C 1
ATOM 8002 O O . LYS A 1 1000 ? -44.188 6.613 6.414 1 95.5 1000 LYS A O 1
ATOM 8007 N N . ARG A 1 1001 ? -43.625 6.539 4.258 1 94.69 1001 ARG A N 1
ATOM 8008 C CA . ARG A 1 1001 ? -42.281 5.973 4.535 1 94.69 1001 ARG A CA 1
ATOM 8009 C C . ARG A 1 1001 ? -41.438 6.93 5.363 1 94.69 1001 ARG A C 1
ATOM 8011 O O . ARG A 1 1001 ? -40.781 6.512 6.305 1 94.69 1001 ARG A O 1
ATOM 8018 N N . ALA A 1 1002 ? -41.5 8.25 5.016 1 95.94 1002 ALA A N 1
ATOM 8019 C CA . ALA A 1 1002 ? -40.75 9.266 5.746 1 95.94 1002 ALA A CA 1
ATOM 8020 C C . ALA A 1 1002 ? -41.281 9.391 7.184 1 95.94 1002 ALA A C 1
ATOM 8022 O O . ALA A 1 1002 ? -40.469 9.555 8.117 1 95.94 1002 ALA A O 1
ATOM 8023 N N . VAL A 1 1003 ? -42.594 9.273 7.383 1 96.81 1003 VAL A N 1
ATOM 8024 C CA . VAL A 1 1003 ? -43.188 9.391 8.703 1 96.81 1003 VAL A CA 1
ATOM 8025 C C . VAL A 1 1003 ? -42.75 8.227 9.586 1 96.81 1003 VAL A C 1
ATOM 8027 O O . VAL A 1 1003 ? -42.438 8.414 10.766 1 96.81 1003 VAL A O 1
ATOM 8030 N N . ILE A 1 1004 ? -42.688 7.031 9 1 96.31 1004 ILE A N 1
ATOM 8031 C CA . ILE A 1 1004 ? -42.219 5.859 9.742 1 96.31 1004 ILE A CA 1
ATOM 8032 C C . ILE A 1 1004 ? -40.781 6.07 10.211 1 96.31 1004 ILE A C 1
ATOM 8034 O O . ILE A 1 1004 ? -40.438 5.789 11.367 1 96.31 1004 ILE A O 1
ATOM 8038 N N . LYS A 1 1005 ? -39.906 6.621 9.305 1 95.44 1005 LYS A N 1
ATOM 8039 C CA . LYS A 1 1005 ? -38.5 6.891 9.656 1 95.44 1005 LYS A CA 1
ATOM 8040 C C . LYS A 1 1005 ? -38.406 7.859 10.836 1 95.44 1005 LYS A C 1
ATOM 8042 O O . LYS A 1 1005 ? -37.594 7.668 11.742 1 95.44 1005 LYS A O 1
ATOM 8047 N N . LEU A 1 1006 ? -39.281 8.867 10.797 1 97.12 1006 LEU A N 1
ATOM 8048 C CA . LEU A 1 1006 ? -39.281 9.875 11.844 1 97.12 1006 LEU A CA 1
ATOM 8049 C C . LEU A 1 1006 ? -39.719 9.281 13.172 1 97.12 1006 LEU A C 1
ATOM 8051 O O . LEU A 1 1006 ? -39.125 9.562 14.219 1 97.12 1006 LEU A O 1
ATOM 8055 N N . TYR A 1 1007 ? -40.75 8.445 13.164 1 96.31 1007 TYR A N 1
ATOM 8056 C CA . TYR A 1 1007 ? -41.219 7.789 14.383 1 96.31 1007 TYR A CA 1
ATOM 8057 C C . TYR A 1 1007 ? -40.125 6.926 14.984 1 96.31 1007 TYR A C 1
ATOM 8059 O O . TYR A 1 1007 ? -39.844 6.984 16.188 1 96.31 1007 TYR A O 1
ATOM 8067 N N . LEU A 1 1008 ? -39.438 6.195 14.125 1 95.31 1008 LEU A N 1
ATOM 8068 C CA . LEU A 1 1008 ? -38.438 5.258 14.594 1 95.31 1008 LEU A CA 1
AT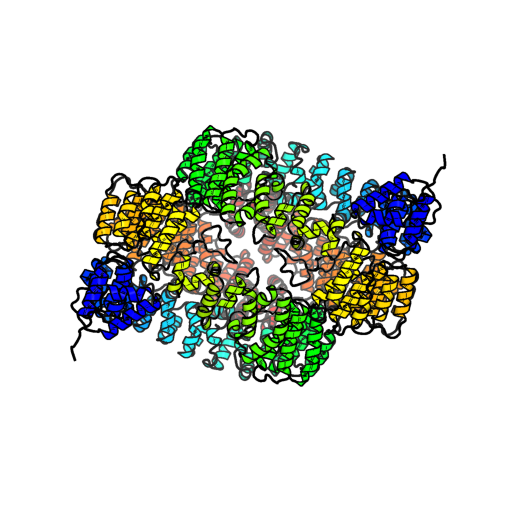OM 8069 C C . LEU A 1 1008 ? -37.188 5.996 15.133 1 95.31 1008 LEU A C 1
ATOM 8071 O O . LEU A 1 1008 ? -36.5 5.492 16.016 1 95.31 1008 LEU A O 1
ATOM 8075 N N . ALA A 1 1009 ? -36.906 7.207 14.594 1 94.38 1009 ALA A N 1
ATOM 8076 C CA . ALA A 1 1009 ? -35.781 8 15.062 1 94.38 1009 ALA A CA 1
ATOM 8077 C C . ALA A 1 1009 ? -36 8.469 16.5 1 94.38 1009 ALA A C 1
ATOM 8079 O O . ALA A 1 1009 ? -35.062 8.742 17.234 1 94.38 1009 ALA A O 1
ATOM 8080 N N . SER A 1 1010 ? -37.281 8.508 17 1 93.12 1010 SER A N 1
ATOM 8081 C CA . SER A 1 1010 ? -37.625 9.016 18.312 1 93.12 1010 SER A CA 1
ATOM 8082 C C . SER A 1 1010 ? -37.781 7.891 19.328 1 93.12 1010 SER A C 1
ATOM 8084 O O . SER A 1 1010 ? -38.031 8.141 20.516 1 93.12 1010 SER A O 1
ATOM 8086 N N . VAL A 1 1011 ? -37.5 6.68 18.938 1 92.38 1011 VAL A N 1
ATOM 8087 C CA . VAL A 1 1011 ? -37.781 5.535 19.797 1 92.38 1011 VAL A CA 1
ATOM 8088 C C . VAL A 1 1011 ? -36.562 5.289 20.719 1 92.38 1011 VAL A C 1
ATOM 8090 O O . VAL A 1 1011 ? -35.406 5.371 20.281 1 92.38 1011 VAL A O 1
ATOM 8093 N N . GLU A 1 1012 ? -36.844 5.102 21.953 1 89.69 1012 GLU A N 1
ATOM 8094 C CA . GLU A 1 1012 ? -35.844 4.656 22.938 1 89.69 1012 GLU A CA 1
ATOM 8095 C C . GLU A 1 1012 ? -35.969 3.158 23.203 1 89.69 1012 GLU A C 1
ATOM 8097 O O . GLU A 1 1012 ? -37 2.691 23.703 1 89.69 1012 GLU A O 1
ATOM 8102 N N . TRP A 1 1013 ? -35.125 2.395 22.984 1 89.62 1013 TRP A N 1
ATOM 8103 C CA . TRP A 1 1013 ? -35.188 0.938 22.922 1 89.62 1013 TRP A CA 1
ATOM 8104 C C . TRP A 1 1013 ? -34.906 0.314 24.281 1 89.62 1013 TRP A C 1
ATOM 8106 O O . TRP A 1 1013 ? -34.969 -0.906 24.438 1 89.62 1013 TRP A O 1
ATOM 8116 N N . ASN A 1 1014 ? -34.594 1.106 25.297 1 84.69 1014 ASN A N 1
ATOM 8117 C CA . ASN A 1 1014 ? -34.094 0.581 26.562 1 84.69 1014 ASN A CA 1
ATOM 8118 C C . ASN A 1 1014 ? -35.25 0.163 27.484 1 84.69 1014 ASN A C 1
ATOM 8120 O O . ASN A 1 1014 ? -35.062 -0.619 28.406 1 84.69 1014 ASN A O 1
ATOM 8124 N N . GLN A 1 1015 ? -36.5 0.652 27.234 1 89.25 1015 GLN A N 1
ATOM 8125 C CA . GLN A 1 1015 ? -37.656 0.292 28.031 1 89.25 1015 GLN A CA 1
ATOM 8126 C C . GLN A 1 1015 ? -38.75 -0.321 27.172 1 89.25 1015 GLN A C 1
ATOM 8128 O O . GLN A 1 1015 ? -39.438 0.386 26.422 1 89.25 1015 GLN A O 1
ATOM 8133 N N . ALA A 1 1016 ? -39.094 -1.573 27.469 1 91.88 1016 ALA A N 1
ATOM 8134 C CA . ALA A 1 1016 ? -39.969 -2.359 26.594 1 91.88 1016 ALA A CA 1
ATOM 8135 C C . ALA A 1 1016 ? -41.375 -1.749 26.547 1 91.88 1016 ALA A C 1
ATOM 8137 O O . ALA A 1 1016 ? -41.938 -1.608 25.453 1 91.88 1016 ALA A O 1
ATOM 8138 N N . ASP A 1 1017 ? -41.875 -1.349 27.703 1 89.94 1017 ASP A N 1
ATOM 8139 C CA . ASP A 1 1017 ? -43.25 -0.829 27.75 1 89.94 1017 ASP A CA 1
ATOM 8140 C C . ASP A 1 1017 ? -43.375 0.497 27 1 89.94 1017 ASP A C 1
ATOM 8142 O O . ASP A 1 1017 ? -44.281 0.681 26.203 1 89.94 1017 ASP A O 1
ATOM 8146 N N . GLN A 1 1018 ? -42.406 1.331 27.281 1 91.25 1018 GLN A N 1
ATOM 8147 C CA . GLN A 1 1018 ? -42.406 2.637 26.641 1 91.25 1018 GLN A CA 1
ATOM 8148 C C . GLN A 1 1018 ? -42.156 2.504 25.141 1 91.25 1018 GLN A C 1
ATOM 8150 O O . GLN A 1 1018 ? -42.75 3.223 24.328 1 91.25 1018 GLN A O 1
ATOM 8155 N N . THR A 1 1019 ? -41.312 1.587 24.766 1 94 1019 THR A N 1
ATOM 8156 C CA . THR A 1 1019 ? -41 1.377 23.359 1 94 1019 THR A CA 1
ATOM 8157 C C . THR A 1 1019 ? -42.219 0.836 22.594 1 94 1019 THR A C 1
ATOM 8159 O O . THR A 1 1019 ? -42.469 1.229 21.453 1 94 1019 THR A O 1
ATOM 8162 N N . ALA A 1 1020 ? -42.938 -0.073 23.203 1 93.88 1020 ALA A N 1
ATOM 8163 C CA . ALA A 1 1020 ? -44.125 -0.631 22.578 1 93.88 1020 ALA A CA 1
ATOM 8164 C C . ALA A 1 1020 ? -45.156 0.459 22.281 1 93.88 1020 ALA A C 1
ATOM 8166 O O . ALA A 1 1020 ? -45.781 0.454 21.219 1 93.88 1020 ALA A O 1
ATOM 8167 N N . LEU A 1 1021 ? -45.25 1.367 23.188 1 91.94 1021 LEU A N 1
ATOM 8168 C CA . LEU A 1 1021 ? -46.156 2.484 23 1 91.94 1021 LEU A CA 1
ATOM 8169 C C . LEU A 1 1021 ? -45.688 3.398 21.875 1 91.94 1021 LEU A C 1
ATOM 8171 O O . LEU A 1 1021 ? -46.5 3.898 21.094 1 91.94 1021 LEU A O 1
ATOM 8175 N N . GLN A 1 1022 ? -44.438 3.564 21.812 1 93.19 1022 GLN A N 1
ATOM 8176 C CA . GLN A 1 1022 ? -43.875 4.43 20.781 1 93.19 1022 GLN A CA 1
ATOM 8177 C C . GLN A 1 1022 ? -43.969 3.787 19.406 1 93.19 1022 GLN A C 1
ATOM 8179 O O . GLN A 1 1022 ? -43.938 4.484 18.375 1 93.19 1022 GLN A O 1
ATOM 8184 N N . LEU A 1 1023 ? -44.094 2.451 19.328 1 95.19 1023 LEU A N 1
ATOM 8185 C CA . LEU A 1 1023 ? -44.188 1.742 18.062 1 95.19 1023 LEU A CA 1
ATOM 8186 C C . LEU A 1 1023 ? -45.625 1.624 17.609 1 95.19 1023 LEU A C 1
ATOM 8188 O O . LEU A 1 1023 ? -45.906 1.235 16.469 1 95.19 1023 LEU A O 1
ATOM 8192 N N . ASP A 1 1024 ? -46.594 1.959 18.406 1 94.62 1024 ASP A N 1
ATOM 8193 C CA . ASP A 1 1024 ? -48 1.815 18.125 1 94.62 1024 ASP A CA 1
ATOM 8194 C C . ASP A 1 1024 ? -48.406 2.615 16.891 1 94.62 1024 ASP A C 1
ATOM 8196 O O . ASP A 1 1024 ? -49.125 2.109 16.016 1 94.62 1024 ASP A O 1
ATOM 8200 N N . PRO A 1 1025 ? -47.875 3.857 16.812 1 95.06 1025 PRO A N 1
ATOM 8201 C CA . PRO A 1 1025 ? -48.25 4.602 15.602 1 95.06 1025 PRO A CA 1
ATOM 8202 C C . PRO A 1 1025 ? -47.75 3.93 14.32 1 95.06 1025 PRO A C 1
ATOM 8204 O O . PRO A 1 1025 ? -48.438 3.971 13.297 1 95.06 1025 PRO A O 1
ATOM 8207 N N . VAL A 1 1026 ? -46.656 3.33 14.344 1 95.88 1026 VAL A N 1
ATOM 8208 C CA . VAL A 1 1026 ? -46.094 2.633 13.188 1 95.88 1026 VAL A CA 1
ATOM 8209 C C . VAL A 1 1026 ? -46.938 1.401 12.875 1 95.88 1026 VAL A C 1
ATOM 8211 O O . VAL A 1 1026 ? -47.281 1.143 11.711 1 95.88 1026 VAL A O 1
ATOM 8214 N N . THR A 1 1027 ? -47.406 0.648 13.945 1 95.94 1027 THR A N 1
ATOM 8215 C CA . THR A 1 1027 ? -48.25 -0.538 13.773 1 95.94 1027 THR A CA 1
ATOM 8216 C C . THR A 1 1027 ? -49.594 -0.166 13.18 1 95.94 1027 THR A C 1
ATOM 8218 O O . THR A 1 1027 ? -50.094 -0.843 12.273 1 95.94 1027 THR A O 1
ATOM 8221 N N . GLN A 1 1028 ? -50.094 0.887 13.617 1 94.69 1028 GLN A N 1
ATOM 8222 C CA . GLN A 1 1028 ? -51.375 1.337 13.133 1 94.69 1028 GLN A CA 1
ATOM 8223 C C . GLN A 1 1028 ? -51.312 1.781 11.672 1 94.69 1028 GLN A C 1
ATOM 8225 O O . GLN A 1 1028 ? -52.188 1.484 10.875 1 94.69 1028 GLN A O 1
ATOM 8230 N N . MET A 1 1029 ? -50.281 2.445 11.383 1 94.81 1029 MET A N 1
ATOM 8231 C CA . MET A 1 1029 ? -50.062 2.908 10.008 1 94.81 1029 MET A CA 1
ATOM 8232 C C . MET A 1 1029 ? -49.938 1.728 9.055 1 94.81 1029 MET A C 1
ATOM 8234 O O . MET A 1 1029 ? -50.469 1.746 7.953 1 94.81 1029 MET A O 1
ATOM 8238 N N . VAL A 1 1030 ? -49.281 0.694 9.422 1 95.44 1030 VAL A N 1
ATOM 8239 C CA . VAL A 1 1030 ? -49.062 -0.478 8.578 1 95.44 1030 VAL A CA 1
ATOM 8240 C C . VAL A 1 1030 ? -50.375 -1.277 8.469 1 95.44 1030 VAL A C 1
ATOM 8242 O O . VAL A 1 1030 ? -50.656 -1.857 7.422 1 95.44 1030 VAL A O 1
ATOM 8245 N N . ASP A 1 1031 ? -51.156 -1.313 9.57 1 94.44 1031 ASP A N 1
ATOM 8246 C CA . ASP A 1 1031 ? -52.438 -1.987 9.516 1 94.44 1031 ASP A CA 1
ATOM 8247 C C . ASP A 1 1031 ? -53.375 -1.318 8.5 1 94.44 1031 ASP A C 1
ATOM 8249 O O . ASP A 1 1031 ? -54.156 -1.996 7.809 1 94.44 1031 ASP A O 1
ATOM 8253 N N . THR A 1 1032 ? -53.188 0.032 8.469 1 93.5 1032 THR A N 1
ATOM 8254 C CA . THR A 1 1032 ? -54 0.792 7.531 1 93.5 1032 THR A CA 1
ATOM 8255 C C . THR A 1 1032 ? -53.469 0.662 6.109 1 93.5 1032 THR A C 1
ATOM 8257 O O . THR A 1 1032 ? -54.219 0.625 5.148 1 93.5 1032 THR A O 1
ATOM 8260 N N . HIS A 1 1033 ? -52.156 0.542 6.012 1 94 1033 HIS A N 1
ATOM 8261 C CA . HIS A 1 1033 ? -51.5 0.423 4.719 1 94 1033 HIS A CA 1
ATOM 8262 C C . HIS A 1 1033 ? -50.594 -0.81 4.676 1 94 1033 HIS A C 1
ATOM 8264 O O . HIS A 1 1033 ? -49.375 -0.699 4.785 1 94 1033 HIS A O 1
ATOM 8270 N N . PRO A 1 1034 ? -51.125 -1.94 4.293 1 92 1034 PRO A N 1
ATOM 8271 C CA . PRO A 1 1034 ? -50.438 -3.221 4.422 1 92 1034 PRO A CA 1
ATOM 8272 C C . PRO A 1 1034 ? -49.219 -3.326 3.5 1 92 1034 PRO A C 1
ATOM 8274 O O . PRO A 1 1034 ? -48.312 -4.129 3.748 1 92 1034 PRO A O 1
ATOM 8277 N N . TYR A 1 1035 ? -49.219 -2.473 2.396 1 91.5 1035 TYR A N 1
ATOM 8278 C CA . TYR A 1 1035 ? -48.094 -2.561 1.464 1 91.5 1035 TYR A CA 1
ATOM 8279 C C . TYR A 1 1035 ? -46.812 -2.076 2.113 1 91.5 1035 TYR A C 1
ATOM 8281 O O . TYR A 1 1035 ? -45.719 -2.297 1.581 1 91.5 1035 TYR A O 1
ATOM 8289 N N . LEU A 1 1036 ? -46.812 -1.522 3.383 1 94.75 1036 LEU A N 1
ATOM 8290 C CA . LEU A 1 1036 ? -45.656 -0.99 4.078 1 94.75 1036 LEU A CA 1
ATOM 8291 C C . LEU A 1 1036 ? -45.094 -2.006 5.07 1 94.75 1036 LEU A C 1
ATOM 8293 O O . LEU A 1 1036 ? -44.125 -1.725 5.781 1 94.75 1036 LEU A O 1
ATOM 8297 N N . LEU A 1 1037 ? -45.719 -3.186 5.105 1 94.5 1037 LEU A N 1
ATOM 8298 C CA . LEU A 1 1037 ? -45.375 -4.18 6.121 1 94.5 1037 LEU A CA 1
ATOM 8299 C C . LEU A 1 1037 ? -43.875 -4.527 6.078 1 94.5 1037 LEU A C 1
ATOM 8301 O O . LEU A 1 1037 ? -43.188 -4.406 7.082 1 94.5 1037 LEU A O 1
ATOM 8305 N N . ASP A 1 1038 ? -43.344 -4.887 4.91 1 92.81 1038 ASP A N 1
ATOM 8306 C CA . ASP A 1 1038 ? -41.969 -5.297 4.777 1 92.81 1038 ASP A CA 1
ATOM 8307 C C . ASP A 1 1038 ? -41.031 -4.113 5.004 1 92.81 1038 ASP A C 1
ATOM 8309 O O . ASP A 1 1038 ? -39.938 -4.277 5.562 1 92.81 1038 ASP A O 1
ATOM 8313 N N . TYR A 1 1039 ? -41.438 -2.941 4.535 1 93.38 1039 TYR A N 1
ATOM 8314 C CA . TYR A 1 1039 ? -40.625 -1.742 4.754 1 93.38 1039 TYR A CA 1
ATOM 8315 C C . TYR A 1 1039 ? -40.469 -1.462 6.242 1 93.38 1039 TYR A C 1
ATOM 8317 O O . TYR A 1 1039 ? -39.344 -1.219 6.707 1 93.38 1039 TYR A O 1
ATOM 8325 N N . ALA A 1 1040 ? -41.594 -1.524 7 1 96.06 1040 ALA A N 1
ATOM 8326 C CA . ALA A 1 1040 ? -41.531 -1.287 8.445 1 96.06 1040 ALA A CA 1
ATOM 8327 C C . ALA A 1 1040 ? -40.688 -2.338 9.148 1 96.06 1040 ALA A C 1
ATOM 8329 O O . ALA A 1 1040 ? -39.906 -2.012 10.055 1 96.06 1040 ALA A O 1
ATOM 8330 N N . TYR A 1 1041 ? -40.906 -3.592 8.703 1 95.38 1041 TYR A N 1
ATOM 8331 C CA . TYR A 1 1041 ? -40.125 -4.691 9.258 1 95.38 1041 TYR A CA 1
ATOM 8332 C C . TYR A 1 1041 ? -38.625 -4.41 9.164 1 95.38 1041 TYR A C 1
ATOM 8334 O O . TYR A 1 1041 ? -37.906 -4.535 10.148 1 95.38 1041 TYR A O 1
ATOM 8342 N N . ARG A 1 1042 ? -38.156 -3.92 8.055 1 94.19 1042 ARG A N 1
ATOM 8343 C CA . ARG A 1 1042 ? -36.75 -3.662 7.805 1 94.19 1042 ARG A CA 1
ATOM 8344 C C . ARG A 1 1042 ? -36.281 -2.412 8.539 1 94.19 1042 ARG A C 1
ATOM 8346 O O . ARG A 1 1042 ? -35.188 -2.385 9.094 1 94.19 1042 ARG A O 1
ATOM 8353 N N . GLN A 1 1043 ? -37.062 -1.376 8.555 1 95.38 1043 GLN A N 1
ATOM 8354 C CA . GLN A 1 1043 ? -36.688 -0.114 9.188 1 95.38 1043 GLN A CA 1
ATOM 8355 C C . GLN A 1 1043 ? -36.594 -0.267 10.695 1 95.38 1043 GLN A C 1
ATOM 8357 O O . GLN A 1 1043 ? -35.719 0.341 11.328 1 95.38 1043 GLN A O 1
ATOM 8362 N N . VAL A 1 1044 ? -37.469 -1.098 11.305 1 95.94 1044 VAL A N 1
ATOM 8363 C CA . VAL A 1 1044 ? -37.438 -1.349 12.742 1 95.94 1044 VAL A CA 1
ATOM 8364 C C . VAL A 1 1044 ? -36.125 -2.064 13.094 1 95.94 1044 VAL A C 1
ATOM 8366 O O . VAL A 1 1044 ? -35.438 -1.689 14.047 1 95.94 1044 VAL A O 1
ATOM 8369 N N . ALA A 1 1045 ? -35.844 -3.051 12.281 1 94.38 1045 ALA A N 1
ATOM 8370 C CA . ALA A 1 1045 ? -34.594 -3.771 12.492 1 94.38 1045 ALA A CA 1
ATOM 8371 C C . ALA A 1 1045 ? -33.375 -2.838 12.359 1 94.38 1045 ALA A C 1
ATOM 8373 O O . ALA A 1 1045 ? -32.469 -2.883 13.18 1 94.38 1045 ALA A O 1
ATOM 8374 N N . ARG A 1 1046 ? -33.406 -1.978 11.383 1 92.88 1046 ARG A N 1
ATOM 8375 C CA . ARG A 1 1046 ? -32.312 -1.047 11.148 1 92.88 1046 ARG A CA 1
ATOM 8376 C C . ARG A 1 1046 ? -32.156 -0.055 12.297 1 92.88 1046 ARG A C 1
ATOM 8378 O O . ARG A 1 1046 ? -31.047 0.224 12.758 1 92.88 1046 ARG A O 1
ATOM 8385 N N . ALA A 1 1047 ? -33.219 0.443 12.758 1 93.75 1047 ALA A N 1
ATOM 8386 C CA . ALA A 1 1047 ? -33.219 1.425 13.836 1 93.75 1047 ALA A CA 1
ATOM 8387 C C . ALA A 1 1047 ? -32.719 0.805 15.141 1 93.75 1047 ALA A C 1
ATOM 8389 O O . ALA A 1 1047 ? -31.891 1.404 15.844 1 93.75 1047 ALA A O 1
ATOM 8390 N N . ALA A 1 1048 ? -33.188 -0.414 15.43 1 92.44 1048 ALA A N 1
ATOM 8391 C CA . ALA A 1 1048 ? -32.781 -1.109 16.641 1 92.44 1048 ALA A CA 1
ATOM 8392 C C . ALA A 1 1048 ? -31.297 -1.457 16.594 1 92.44 1048 ALA A C 1
ATOM 8394 O O . ALA A 1 1048 ? -30.578 -1.293 17.578 1 92.44 1048 ALA A O 1
ATOM 8395 N N . ASN A 1 1049 ? -30.906 -1.938 15.445 1 89.5 1049 ASN A N 1
ATOM 8396 C CA . ASN A 1 1049 ? -29.5 -2.291 15.281 1 89.5 1049 ASN A CA 1
ATOM 8397 C C . ASN A 1 1049 ? -28.594 -1.067 15.391 1 89.5 1049 ASN A C 1
ATOM 8399 O O . ASN A 1 1049 ? -27.469 -1.161 15.891 1 89.5 1049 ASN A O 1
ATOM 8403 N N . ALA A 1 1050 ? -29.031 0.095 14.922 1 86.38 1050 ALA A N 1
ATOM 8404 C CA . ALA A 1 1050 ? -28.266 1.331 14.977 1 86.38 1050 ALA A CA 1
ATOM 8405 C C . ALA A 1 1050 ? -28.078 1.804 16.406 1 86.38 1050 ALA A C 1
ATOM 8407 O O . ALA A 1 1050 ? -27.125 2.537 16.719 1 86.38 1050 ALA A O 1
ATOM 8408 N N . SER A 1 1051 ? -28.906 1.304 17.359 1 86.94 1051 SER A N 1
ATOM 8409 C CA . SER A 1 1051 ? -28.844 1.694 18.766 1 86.94 1051 SER A CA 1
ATOM 8410 C C . SER A 1 1051 ? -28.406 0.527 19.641 1 86.94 1051 SER A C 1
ATOM 8412 O O . SER A 1 1051 ? -28.812 0.439 20.812 1 86.94 1051 SER A O 1
ATOM 8414 N N . GLN A 1 1052 ? -27.703 -0.365 19.109 1 82.5 1052 GLN A N 1
ATOM 8415 C CA . GLN A 1 1052 ? -27.359 -1.604 19.797 1 82.5 1052 GLN A CA 1
ATOM 8416 C C . GLN A 1 1052 ? -26.578 -1.323 21.078 1 82.5 1052 GLN A C 1
ATOM 8418 O O . GLN A 1 1052 ? -26.688 -2.062 22.062 1 82.5 1052 GLN A O 1
ATOM 8423 N N . GLU A 1 1053 ? -25.844 -0.202 21.125 1 78.06 1053 GLU A N 1
ATOM 8424 C CA . GLU A 1 1053 ? -25 0.12 22.266 1 78.06 1053 GLU A CA 1
ATOM 8425 C C . GLU A 1 1053 ? -25.812 0.667 23.422 1 78.06 1053 GLU A C 1
ATOM 8427 O O . GLU A 1 1053 ? -25.344 0.686 24.562 1 78.06 1053 GLU A O 1
ATOM 8432 N N . TYR A 1 1054 ? -27.109 1.006 23.219 1 80.5 1054 TYR A N 1
ATOM 8433 C CA . TYR A 1 1054 ? -27.875 1.731 24.234 1 80.5 1054 TYR A CA 1
ATOM 8434 C C . TYR A 1 1054 ? -28.969 0.852 24.812 1 80.5 1054 TYR A C 1
ATOM 8436 O O . TYR A 1 1054 ? -29.797 1.321 25.609 1 80.5 1054 TYR A O 1
ATOM 8444 N N . TRP A 1 1055 ? -29.016 -0.373 24.328 1 86.12 1055 TRP A N 1
ATOM 8445 C CA . TRP A 1 1055 ? -30.047 -1.227 24.922 1 86.12 1055 TRP A CA 1
ATOM 8446 C C . TRP A 1 1055 ? -29.469 -2.582 25.312 1 86.12 1055 TRP A C 1
ATOM 8448 O O . TRP A 1 1055 ? -28.391 -2.961 24.844 1 86.12 1055 TRP A O 1
ATOM 8458 N N . ARG A 1 1056 ? -30.25 -3.27 26.266 1 85.19 1056 ARG A N 1
ATOM 8459 C CA . ARG A 1 1056 ? -29.953 -4.633 26.688 1 85.19 1056 ARG A CA 1
ATOM 8460 C C . ARG A 1 1056 ? -30.797 -5.645 25.922 1 85.19 1056 ARG A C 1
ATOM 8462 O O . ARG A 1 1056 ? -31.969 -5.41 25.656 1 85.19 1056 ARG A O 1
ATOM 8469 N N . PRO A 1 1057 ? -30.156 -6.676 25.516 1 89.12 1057 PRO A N 1
ATOM 8470 C CA . PRO A 1 1057 ? -30.891 -7.684 24.75 1 89.12 1057 PRO A CA 1
ATOM 8471 C C . PRO A 1 1057 ? -32.125 -8.188 25.469 1 89.12 1057 PRO A C 1
ATOM 8473 O O . PRO A 1 1057 ? -33.156 -8.484 24.828 1 89.12 1057 PRO A O 1
ATOM 8476 N N . GLU A 1 1058 ? -32.094 -8.188 26.797 1 89.75 1058 GLU A N 1
ATOM 8477 C CA . GLU A 1 1058 ? -33.219 -8.648 27.578 1 89.75 1058 GLU A CA 1
ATOM 8478 C C . GLU A 1 1058 ? -34.406 -7.684 27.469 1 89.75 1058 GLU A C 1
ATOM 8480 O O . GLU A 1 1058 ? -35.562 -8.102 27.469 1 89.75 1058 GLU A O 1
ATOM 8485 N N . ALA A 1 1059 ? -34 -6.41 27.344 1 91.94 1059 ALA A N 1
ATOM 8486 C CA . ALA A 1 1059 ? -35.062 -5.41 27.156 1 91.94 1059 ALA A CA 1
ATOM 8487 C C . ALA A 1 1059 ? -35.781 -5.582 25.812 1 91.94 1059 ALA A C 1
ATOM 8489 O O . ALA A 1 1059 ? -36.969 -5.406 25.719 1 91.94 1059 ALA A O 1
ATOM 8490 N N . ILE A 1 1060 ? -35.094 -5.941 24.844 1 93.94 1060 ILE A N 1
ATOM 8491 C CA . ILE A 1 1060 ? -35.656 -6.176 23.516 1 93.94 1060 ILE A CA 1
ATOM 8492 C C . ILE A 1 1060 ? -36.531 -7.43 23.531 1 93.94 1060 ILE A C 1
ATOM 8494 O O . ILE A 1 1060 ? -37.594 -7.48 22.875 1 93.94 1060 ILE A O 1
ATOM 8498 N N . LEU A 1 1061 ? -36.125 -8.469 24.297 1 94.44 1061 LEU A N 1
ATOM 8499 C CA . LEU A 1 1061 ? -36.906 -9.688 24.422 1 94.44 1061 LEU A CA 1
ATOM 8500 C C . LEU A 1 1061 ? -38.25 -9.414 25.125 1 94.44 1061 LEU A C 1
ATOM 8502 O O . LEU A 1 1061 ? -39.281 -9.938 24.719 1 94.44 1061 LEU A O 1
ATOM 8506 N N . ASP A 1 1062 ? -38.156 -8.562 26.109 1 94.88 1062 ASP A N 1
ATOM 8507 C CA . ASP A 1 1062 ? -39.375 -8.156 26.781 1 94.88 1062 ASP A CA 1
ATOM 8508 C C . ASP A 1 1062 ? -40.312 -7.438 25.812 1 94.88 1062 ASP A C 1
ATOM 8510 O O . ASP A 1 1062 ? -41.531 -7.625 25.859 1 94.88 1062 ASP A O 1
ATOM 8514 N N . LEU A 1 1063 ? -39.688 -6.617 25.016 1 95.38 1063 LEU A N 1
ATOM 8515 C CA . LEU A 1 1063 ? -40.469 -5.91 24 1 95.38 1063 LEU A CA 1
ATOM 8516 C C . LEU A 1 1063 ? -41.125 -6.891 23.047 1 95.38 1063 LEU A C 1
ATOM 8518 O O . LEU A 1 1063 ? -42.25 -6.68 22.625 1 95.38 1063 LEU A O 1
ATOM 8522 N N . VAL A 1 1064 ? -40.469 -7.984 22.641 1 95.94 1064 VAL A N 1
ATOM 8523 C CA . VAL A 1 1064 ? -41.031 -9.008 21.75 1 95.94 1064 VAL A CA 1
ATOM 8524 C C . VAL A 1 1064 ? -42.25 -9.625 22.391 1 95.94 1064 VAL A C 1
ATOM 8526 O O . VAL A 1 1064 ? -43.281 -9.828 21.719 1 95.94 1064 VAL A O 1
ATOM 8529 N N . ASP A 1 1065 ? -42.281 -9.898 23.688 1 95.12 1065 ASP A N 1
ATOM 8530 C CA . ASP A 1 1065 ? -43.406 -10.477 24.406 1 95.12 1065 ASP A CA 1
ATOM 8531 C C . ASP A 1 1065 ? -44.594 -9.508 24.438 1 95.12 1065 ASP A C 1
ATOM 8533 O O . ASP A 1 1065 ? -45.75 -9.914 24.266 1 95.12 1065 ASP A O 1
ATOM 8537 N N . HIS A 1 1066 ? -44.219 -8.234 24.609 1 94.69 1066 HIS A N 1
ATOM 8538 C CA . HIS A 1 1066 ? -45.25 -7.223 24.609 1 94.69 1066 HIS A CA 1
ATOM 8539 C C . HIS A 1 1066 ? -45.969 -7.148 23.266 1 94.69 1066 HIS A C 1
ATOM 8541 O O . HIS A 1 1066 ? -47.188 -7.02 23.188 1 94.69 1066 HIS A O 1
ATOM 8547 N N . LEU A 1 1067 ? -45.219 -7.199 22.234 1 95 1067 LEU A N 1
ATOM 8548 C CA . LEU A 1 1067 ? -45.781 -7.102 20.891 1 95 1067 LEU A CA 1
ATOM 8549 C C . LEU A 1 1067 ? -46.531 -8.367 20.531 1 95 1067 LEU A C 1
ATOM 8551 O O . LEU A 1 1067 ? -47.562 -8.297 19.844 1 95 1067 LEU A O 1
ATOM 8555 N N . ARG A 1 1068 ? -46.031 -9.523 20.922 1 91.25 1068 ARG A N 1
ATOM 8556 C CA . ARG A 1 1068 ? -46.688 -10.797 20.656 1 91.25 1068 ARG A CA 1
ATOM 8557 C C . ARG A 1 1068 ? -48.062 -10.859 21.344 1 91.25 1068 ARG A C 1
ATOM 8559 O O . ARG A 1 1068 ? -49 -11.492 20.844 1 91.25 1068 ARG A O 1
ATOM 8566 N N . GLY A 1 1069 ? -48.156 -10.289 22.516 1 88.69 1069 GLY A N 1
ATOM 8567 C CA . GLY A 1 1069 ? -49.406 -10.297 23.281 1 88.69 1069 GLY A CA 1
ATOM 8568 C C . GLY A 1 1069 ? -50.469 -9.398 22.688 1 88.69 1069 GLY A C 1
ATOM 8569 O O . GLY A 1 1069 ? -51.656 -9.555 23 1 88.69 1069 GLY A O 1
ATOM 8570 N N . ARG A 1 1070 ? -50.031 -8.602 21.766 1 89.19 1070 ARG A N 1
ATOM 8571 C CA . ARG A 1 1070 ? -51 -7.723 21.125 1 89.19 1070 ARG A CA 1
ATOM 8572 C C . ARG A 1 1070 ? -51.812 -8.477 20.062 1 89.19 1070 ARG A C 1
ATOM 8574 O O . ARG A 1 1070 ? -51.344 -9.5 19.547 1 89.19 1070 ARG A O 1
ATOM 8581 N N . GLN A 1 1071 ? -52.969 -8.07 19.688 1 85.44 1071 GLN A N 1
ATOM 8582 C CA . GLN A 1 1071 ? -53.844 -8.734 18.719 1 85.44 1071 GLN A CA 1
ATOM 8583 C C . GLN A 1 1071 ? -53.469 -8.367 17.297 1 85.44 1071 GLN A C 1
ATOM 8585 O O . GLN A 1 1071 ? -53.781 -9.109 16.359 1 85.44 1071 GLN A O 1
ATOM 8590 N N . SER A 1 1072 ? -52.781 -7.34 17.188 1 91.44 1072 SER A N 1
ATOM 8591 C CA . SER A 1 1072 ? -52.438 -6.84 15.859 1 91.44 1072 SER A CA 1
ATOM 8592 C C . SER A 1 1072 ? -51.406 -7.742 15.172 1 91.44 1072 SER A C 1
ATOM 8594 O O . SER A 1 1072 ? -50.344 -8.023 15.727 1 91.44 1072 SER A O 1
ATOM 8596 N N . PHE A 1 1073 ? -51.844 -8.172 13.938 1 93.44 1073 PHE A N 1
ATOM 8597 C CA . PHE A 1 1073 ? -50.938 -8.969 13.102 1 93.44 1073 PHE A CA 1
ATOM 8598 C C . PHE A 1 1073 ? -49.625 -8.266 12.883 1 93.44 1073 PHE A C 1
ATOM 8600 O O . PHE A 1 1073 ? -48.562 -8.883 12.984 1 93.44 1073 PHE A O 1
ATOM 8607 N N . THR A 1 1074 ? -49.656 -6.965 12.664 1 95.31 1074 THR A N 1
ATOM 8608 C CA . THR A 1 1074 ? -48.469 -6.176 12.359 1 95.31 1074 THR A CA 1
ATOM 8609 C C . THR A 1 1074 ? -47.5 -6.141 13.555 1 95.31 1074 THR A C 1
ATOM 8611 O O . THR A 1 1074 ? -46.281 -6.266 13.391 1 95.31 1074 THR A O 1
ATOM 8614 N N . ALA A 1 1075 ? -48.094 -6.023 14.711 1 95.5 1075 ALA A N 1
ATOM 8615 C CA . ALA A 1 1075 ? -47.25 -5.98 15.922 1 95.5 1075 ALA A CA 1
ATOM 8616 C C . ALA A 1 1075 ? -46.5 -7.289 16.109 1 95.5 1075 ALA A C 1
ATOM 8618 O O . ALA A 1 1075 ? -45.312 -7.281 16.438 1 95.5 1075 ALA A O 1
ATOM 8619 N N . GLN A 1 1076 ? -47.25 -8.336 15.852 1 95.56 1076 GLN A N 1
ATOM 8620 C CA . GLN A 1 1076 ? -46.625 -9.648 16 1 95.56 1076 GLN A CA 1
ATOM 8621 C C . GLN A 1 1076 ? -45.562 -9.867 14.945 1 95.56 1076 GLN A C 1
ATOM 8623 O O . GLN A 1 1076 ? -44.5 -10.43 15.234 1 95.56 1076 GLN A O 1
ATOM 8628 N N . TYR A 1 1077 ? -45.844 -9.367 13.789 1 95.81 1077 TYR A N 1
ATOM 8629 C CA . TYR A 1 1077 ? -44.875 -9.492 12.695 1 95.81 1077 TYR A CA 1
ATOM 8630 C C . TYR A 1 1077 ? -43.625 -8.688 12.977 1 95.81 1077 TYR A C 1
ATOM 8632 O O . TYR A 1 1077 ? -42.5 -9.18 12.766 1 95.81 1077 TYR A O 1
ATOM 8640 N N . LEU A 1 1078 ? -43.719 -7.488 13.5 1 95.75 1078 LEU A N 1
ATOM 8641 C CA . LEU A 1 1078 ? -42.562 -6.641 13.828 1 95.75 1078 LEU A CA 1
ATOM 8642 C C . LEU A 1 1078 ? -41.781 -7.219 14.992 1 95.75 1078 LEU A C 1
ATOM 8644 O O . LEU A 1 1078 ? -40.562 -7.031 15.078 1 95.75 1078 LEU A O 1
ATOM 8648 N N . GLY A 1 1079 ? -42.469 -7.922 15.859 1 95.69 1079 GLY A N 1
ATOM 8649 C CA . GLY A 1 1079 ? -41.812 -8.578 16.984 1 95.69 1079 GLY A CA 1
ATOM 8650 C C . GLY A 1 1079 ? -40.781 -9.602 16.547 1 95.69 1079 GLY A C 1
ATOM 8651 O O . GLY A 1 1079 ? -39.75 -9.781 17.203 1 95.69 1079 GLY A O 1
ATOM 8652 N N . LEU A 1 1080 ? -41.062 -10.164 15.445 1 95.81 1080 LEU A N 1
ATOM 8653 C CA . LEU A 1 1080 ? -40.156 -11.164 14.922 1 95.81 1080 LEU A CA 1
ATOM 8654 C C . LEU A 1 1080 ? -38.812 -10.531 14.539 1 95.81 1080 LEU A C 1
ATOM 8656 O O . LEU A 1 1080 ? -37.75 -11.133 14.727 1 95.81 1080 LEU A O 1
ATOM 8660 N N . SER A 1 1081 ? -38.844 -9.328 13.922 1 95.5 1081 SER A N 1
ATOM 8661 C CA . SER A 1 1081 ? -37.625 -8.625 13.562 1 95.5 1081 SER A CA 1
ATOM 8662 C C . SER A 1 1081 ? -36.781 -8.305 14.797 1 95.5 1081 SER A C 1
ATOM 8664 O O . SER A 1 1081 ? -35.562 -8.422 14.766 1 95.5 1081 SER A O 1
ATOM 8666 N N . LEU A 1 1082 ? -37.406 -8.016 15.836 1 96.06 1082 LEU A N 1
ATOM 8667 C CA . LEU A 1 1082 ? -36.719 -7.703 17.078 1 96.06 1082 LEU A CA 1
ATOM 8668 C C . LEU A 1 1082 ? -36.219 -8.969 17.766 1 96.06 1082 LEU A C 1
ATOM 8670 O O . LEU A 1 1082 ? -35.156 -8.953 18.391 1 96.06 1082 LEU A O 1
ATOM 8674 N N . LEU A 1 1083 ? -37 -10.047 17.594 1 96.5 1083 LEU A N 1
ATOM 8675 C CA . LEU A 1 1083 ? -36.562 -11.32 18.141 1 96.5 1083 LEU A CA 1
ATOM 8676 C C . LEU A 1 1083 ? -35.25 -11.766 17.484 1 96.5 1083 LEU A C 1
ATOM 8678 O O . LEU A 1 1083 ? -34.375 -12.289 18.172 1 96.5 1083 LEU A O 1
ATOM 8682 N N . LYS A 1 1084 ? -35.156 -11.586 16.203 1 95.5 1084 LYS A N 1
ATOM 8683 C CA . LYS A 1 1084 ? -33.938 -11.93 15.492 1 95.5 1084 LYS A CA 1
ATOM 8684 C C . LYS A 1 1084 ? -32.75 -11.164 16.047 1 95.5 1084 LYS A C 1
ATOM 8686 O O . LYS A 1 1084 ? -31.672 -11.734 16.25 1 95.5 1084 LYS A O 1
ATOM 8691 N N . ILE A 1 1085 ? -32.875 -9.914 16.328 1 94.31 1085 ILE A N 1
ATOM 8692 C CA . ILE A 1 1085 ? -31.797 -9.055 16.844 1 94.31 1085 ILE A CA 1
ATOM 8693 C C . ILE A 1 1085 ? -31.438 -9.492 18.266 1 94.31 1085 ILE A C 1
ATOM 8695 O O . ILE A 1 1085 ? -30.25 -9.68 18.578 1 94.31 1085 ILE A O 1
ATOM 8699 N N . ALA A 1 1086 ? -32.438 -9.68 19.141 1 94.12 1086 ALA A N 1
ATOM 8700 C CA . ALA A 1 1086 ? -32.219 -10.109 20.516 1 94.12 1086 ALA A CA 1
ATOM 8701 C C . ALA A 1 1086 ? -31.578 -11.5 20.562 1 94.12 1086 ALA A C 1
ATOM 8703 O O . ALA A 1 1086 ? -30.672 -11.75 21.344 1 94.12 1086 ALA A O 1
ATOM 8704 N N . GLY A 1 1087 ? -32.125 -12.352 19.766 1 92.94 1087 GLY A N 1
ATOM 8705 C CA . GLY A 1 1087 ? -31.578 -13.711 19.719 1 92.94 1087 GLY A CA 1
ATOM 8706 C C . GLY A 1 1087 ? -30.109 -13.766 19.328 1 92.94 1087 GLY A C 1
ATOM 8707 O O . GLY A 1 1087 ? -29.344 -14.5 19.938 1 92.94 1087 GLY A O 1
ATOM 8708 N N . THR A 1 1088 ? -29.781 -13.047 18.297 1 90.62 1088 THR A N 1
ATOM 8709 C CA . THR A 1 1088 ? -28.391 -13.016 17.859 1 90.62 1088 THR A CA 1
ATOM 8710 C C . THR A 1 1088 ? -27.484 -12.469 18.969 1 90.62 1088 THR A C 1
ATOM 8712 O O . THR A 1 1088 ? -26.406 -13 19.219 1 90.62 1088 THR A O 1
ATOM 8715 N N . SER A 1 1089 ? -27.938 -11.414 19.641 1 87.88 1089 SER A N 1
ATOM 8716 C CA . SER A 1 1089 ? -27.156 -10.797 20.703 1 87.88 1089 SER A CA 1
ATOM 8717 C C . SER A 1 1089 ? -27.031 -11.727 21.906 1 87.88 1089 SER A C 1
ATOM 8719 O O . SER A 1 1089 ? -26.016 -11.711 22.609 1 87.88 1089 SER A O 1
ATOM 8721 N N . LEU A 1 1090 ? -28.094 -12.578 22.219 1 89.5 1090 LEU A N 1
ATOM 8722 C CA . LEU A 1 1090 ? -28.109 -13.477 23.359 1 89.5 1090 LEU A CA 1
ATOM 8723 C C . LEU A 1 1090 ? -27.672 -14.883 22.953 1 89.5 1090 LEU A C 1
ATOM 8725 O O . LEU A 1 1090 ? -27.906 -15.844 23.688 1 89.5 1090 LEU A O 1
ATOM 8729 N N . LEU A 1 1091 ? -27.109 -15.016 21.75 1 88.19 1091 LEU A N 1
ATOM 8730 C CA . LEU A 1 1091 ? -26.594 -16.281 21.219 1 88.19 1091 LEU A CA 1
ATOM 8731 C C . LEU A 1 1091 ? -27.672 -17.359 21.266 1 88.19 1091 LEU A C 1
ATOM 8733 O O . LEU A 1 1091 ? -27.391 -18.516 21.578 1 88.19 1091 LEU A O 1
ATOM 8737 N N . TRP A 1 1092 ? -28.984 -16.844 21.203 1 91.75 1092 TRP A N 1
ATOM 8738 C CA . TRP A 1 1092 ? -30.172 -17.703 21.109 1 91.75 1092 TRP A CA 1
ATOM 8739 C C . TRP A 1 1092 ? -30.25 -18.656 22.297 1 91.75 1092 TRP A C 1
ATOM 8741 O O . TRP A 1 1092 ? -30.391 -19.859 22.141 1 91.75 1092 TRP A O 1
ATOM 8751 N N . ASN A 1 1093 ? -30.172 -18.125 23.484 1 89.88 1093 ASN A N 1
ATOM 8752 C CA . ASN A 1 1093 ? -30.359 -18.891 24.703 1 89.88 1093 ASN A CA 1
ATOM 8753 C C . ASN A 1 1093 ? -31.75 -19.516 24.766 1 89.88 1093 ASN A C 1
ATOM 8755 O O . ASN A 1 1093 ? -32.562 -19.328 23.844 1 89.88 1093 ASN A O 1
ATOM 8759 N N . GLN A 1 1094 ? -32.062 -20.234 25.703 1 90.12 1094 GLN A N 1
ATOM 8760 C CA . GLN A 1 1094 ? -33.281 -21.016 25.797 1 90.12 1094 GLN A CA 1
ATOM 8761 C C . GLN A 1 1094 ? -34.531 -20.109 25.75 1 90.12 1094 GLN A C 1
ATOM 8763 O O . GLN A 1 1094 ? -35.531 -20.438 25.094 1 90.12 1094 GLN A O 1
ATOM 8768 N N . THR A 1 1095 ? -34.406 -18.953 26.375 1 92.38 1095 THR A N 1
ATOM 8769 C CA . THR A 1 1095 ? -35.531 -18.031 26.391 1 92.38 1095 THR A CA 1
ATOM 8770 C C . THR A 1 1095 ? -35.844 -17.531 24.969 1 92.38 1095 THR A C 1
ATOM 8772 O O . THR A 1 1095 ? -37 -17.422 24.594 1 92.38 1095 THR A O 1
ATOM 8775 N N . CYS A 1 1096 ? -34.906 -17.281 24.219 1 94.38 1096 CYS A N 1
ATOM 8776 C CA . CYS A 1 1096 ? -35.062 -16.797 22.844 1 94.38 1096 CYS A CA 1
ATOM 8777 C C . CYS A 1 1096 ? -35.562 -17.922 21.938 1 94.38 1096 CYS A C 1
ATOM 8779 O O . CYS A 1 1096 ? -36.406 -17.703 21.078 1 94.38 1096 CYS A O 1
ATOM 8781 N N . THR A 1 1097 ? -35.031 -19.156 22.141 1 94.94 1097 THR A N 1
ATOM 8782 C CA . THR A 1 1097 ? -35.375 -20.266 21.281 1 94.94 1097 THR A CA 1
ATOM 8783 C C . THR A 1 1097 ? -36.812 -20.688 21.516 1 94.94 1097 THR A C 1
ATOM 8785 O O . THR A 1 1097 ? -37.531 -21.094 20.578 1 94.94 1097 THR A O 1
ATOM 8788 N N . GLU A 1 1098 ? -37.312 -20.609 22.719 1 95.25 1098 GLU A N 1
ATOM 8789 C CA . GLU A 1 1098 ? -38.719 -20.922 23.016 1 95.25 1098 GLU A CA 1
ATOM 8790 C C . GLU A 1 1098 ? -39.656 -19.969 22.281 1 95.25 1098 GLU A C 1
ATOM 8792 O O . GLU A 1 1098 ? -40.656 -20.391 21.719 1 95.25 1098 GLU A O 1
ATOM 8797 N N . ARG A 1 1099 ? -39.312 -18.75 22.297 1 96.44 1099 ARG A N 1
ATOM 8798 C CA . ARG A 1 1099 ? -40.125 -17.75 21.578 1 96.44 1099 ARG A CA 1
ATOM 8799 C C . ARG A 1 1099 ? -40.062 -17.984 20.078 1 96.44 1099 ARG A C 1
ATOM 8801 O O . ARG A 1 1099 ? -41.094 -17.828 19.391 1 96.44 1099 ARG A O 1
ATOM 8808 N N . LEU A 1 1100 ? -38.906 -18.312 19.531 1 97.06 1100 LEU A N 1
ATOM 8809 C CA . LEU A 1 1100 ? -38.781 -18.562 18.094 1 97.06 1100 LEU A CA 1
ATOM 8810 C C . LEU A 1 1100 ? -39.625 -19.766 17.688 1 97.06 1100 LEU A C 1
ATOM 8812 O O . LEU A 1 1100 ? -40.281 -19.75 16.656 1 97.06 1100 LEU A O 1
ATOM 8816 N N . ARG A 1 1101 ? -39.656 -20.875 18.531 1 96.31 1101 ARG A N 1
ATOM 8817 C CA . ARG A 1 1101 ? -40.5 -22.047 18.25 1 96.31 1101 ARG A CA 1
ATOM 8818 C C . ARG A 1 1101 ? -41.969 -21.688 18.219 1 96.31 1101 ARG A C 1
ATOM 8820 O O . ARG A 1 1101 ? -42.719 -22.188 17.391 1 96.31 1101 ARG A O 1
ATOM 8827 N N . ALA A 1 1102 ? -42.312 -20.781 19.109 1 95.44 1102 ALA A N 1
ATOM 8828 C CA . ALA A 1 1102 ? -43.688 -20.328 19.125 1 95.44 1102 ALA A CA 1
ATOM 8829 C C . ALA A 1 1102 ? -44.062 -19.594 17.828 1 95.44 1102 ALA A C 1
ATOM 8831 O O . ALA A 1 1102 ? -45.125 -19.797 17.266 1 95.44 1102 ALA A O 1
ATOM 8832 N N . TYR A 1 1103 ? -43.156 -18.75 17.359 1 96.31 1103 TYR A N 1
ATOM 8833 C CA . TYR A 1 1103 ? -43.375 -18.016 16.109 1 96.31 1103 TYR A CA 1
ATOM 8834 C C . TYR A 1 1103 ? -43.375 -18.984 14.922 1 96.31 1103 TYR A C 1
ATOM 8836 O O . TYR A 1 1103 ? -44.125 -18.781 13.961 1 96.31 1103 TYR A O 1
ATOM 8844 N N . ARG A 1 1104 ? -42.562 -20.062 14.992 1 96.38 1104 ARG A N 1
ATOM 8845 C CA . ARG A 1 1104 ? -42.469 -21.047 13.914 1 96.38 1104 ARG A CA 1
ATOM 8846 C C . ARG A 1 1104 ? -43.75 -21.875 13.828 1 96.38 1104 ARG A C 1
ATOM 8848 O O . ARG A 1 1104 ? -44.031 -22.5 12.805 1 96.38 1104 ARG A O 1
ATOM 8855 N N . ASN A 1 1105 ? -44.531 -21.906 14.898 1 94.44 1105 ASN A N 1
ATOM 8856 C CA . ASN A 1 1105 ? -45.812 -22.625 14.93 1 94.44 1105 ASN A CA 1
ATOM 8857 C C . ASN A 1 1105 ? -47 -21.656 15.008 1 94.44 1105 ASN A C 1
ATOM 8859 O O . ASN A 1 1105 ? -48.062 -22.047 15.461 1 94.44 1105 ASN A O 1
ATOM 8863 N N . HIS A 1 1106 ? -46.781 -20.516 14.609 1 94.94 1106 HIS A N 1
ATOM 8864 C CA . HIS A 1 1106 ? -47.812 -19.484 14.688 1 94.94 1106 HIS A CA 1
ATOM 8865 C C . HIS A 1 1106 ? -48.969 -19.797 13.758 1 94.94 1106 HIS A C 1
ATOM 8867 O O . HIS A 1 1106 ? -48.812 -20.562 12.797 1 94.94 1106 HIS A O 1
ATOM 8873 N N . GLU A 1 1107 ? -50.062 -19.172 13.852 1 93.25 1107 GLU A N 1
ATOM 8874 C CA . GLU A 1 1107 ? -51.281 -19.406 13.078 1 93.25 1107 GLU A CA 1
ATOM 8875 C C . GLU A 1 1107 ? -51.219 -18.75 11.703 1 93.25 1107 GLU A C 1
ATOM 8877 O O . GLU A 1 1107 ? -51.656 -19.297 10.711 1 93.25 1107 GLU A O 1
ATOM 8882 N N . HIS A 1 1108 ? -50.625 -17.578 11.664 1 93.81 1108 HIS A N 1
ATOM 8883 C CA . HIS A 1 1108 ? -50.5 -16.844 10.406 1 93.81 1108 HIS A CA 1
ATOM 8884 C C . HIS A 1 1108 ? -49.344 -17.359 9.57 1 93.81 1108 HIS A C 1
ATOM 8886 O O . HIS A 1 1108 ? -48.219 -17.391 10.047 1 93.81 1108 HIS A O 1
ATOM 8892 N N . GLU A 1 1109 ? -49.594 -17.672 8.375 1 92.38 1109 GLU A N 1
ATOM 8893 C CA . GLU A 1 1109 ? -48.594 -18.25 7.465 1 92.38 1109 GLU A CA 1
ATOM 8894 C C . GLU A 1 1109 ? -47.438 -17.297 7.23 1 92.38 1109 GLU A C 1
ATOM 8896 O O . GLU A 1 1109 ? -46.281 -17.719 7.148 1 92.38 1109 GLU A O 1
ATOM 8901 N N . ALA A 1 1110 ? -47.719 -15.977 7.137 1 93.75 1110 ALA A N 1
ATOM 8902 C CA . ALA A 1 1110 ? -46.688 -14.984 6.871 1 93.75 1110 ALA A CA 1
ATOM 8903 C C . ALA A 1 1110 ? -45.656 -14.961 7.988 1 93.75 1110 ALA A C 1
ATOM 8905 O O . ALA A 1 1110 ? -44.469 -14.836 7.723 1 93.75 1110 ALA A O 1
ATOM 8906 N N . ILE A 1 1111 ? -46.094 -15.141 9.211 1 95.69 1111 ILE A N 1
ATOM 8907 C CA . ILE A 1 1111 ? -45.219 -15.125 10.367 1 95.69 1111 ILE A CA 1
ATOM 8908 C C . ILE A 1 1111 ? -44.406 -16.422 10.422 1 95.69 1111 ILE A C 1
ATOM 8910 O O . ILE A 1 1111 ? -43.188 -16.406 10.672 1 95.69 1111 ILE A O 1
ATOM 8914 N N . ARG A 1 1112 ? -45.094 -17.5 10.094 1 95.88 1112 ARG A N 1
ATOM 8915 C CA . ARG A 1 1112 ? -44.375 -18.797 10.078 1 95.88 1112 ARG A CA 1
ATOM 8916 C C . ARG A 1 1112 ? -43.25 -18.797 9.047 1 95.88 1112 ARG A C 1
ATOM 8918 O O . ARG A 1 1112 ? -42.156 -19.234 9.336 1 95.88 1112 ARG A O 1
ATOM 8925 N N . LEU A 1 1113 ? -43.594 -18.297 7.902 1 94.81 1113 LEU A N 1
ATOM 8926 C CA . LEU A 1 1113 ? -42.625 -18.234 6.824 1 94.81 1113 LEU A CA 1
ATOM 8927 C C . LEU A 1 1113 ? -41.375 -17.422 7.242 1 94.81 1113 LEU A C 1
ATOM 8929 O O . LEU A 1 1113 ? -40.25 -17.875 7.086 1 94.81 1113 LEU A O 1
ATOM 8933 N N . ALA A 1 1114 ? -41.562 -16.25 7.805 1 94.88 1114 ALA A N 1
ATOM 8934 C CA . ALA A 1 1114 ? -40.469 -15.375 8.211 1 94.88 1114 ALA A CA 1
ATOM 8935 C C . ALA A 1 1114 ? -39.656 -15.992 9.359 1 94.88 1114 ALA A C 1
ATOM 8937 O O . ALA A 1 1114 ? -38.438 -15.883 9.391 1 94.88 1114 ALA A O 1
ATOM 8938 N N . ALA A 1 1115 ? -40.375 -16.672 10.281 1 96.81 1115 ALA A N 1
ATOM 8939 C CA . ALA A 1 1115 ? -39.719 -17.266 11.445 1 96.81 1115 ALA A CA 1
ATOM 8940 C C . ALA A 1 1115 ? -38.875 -18.453 11.047 1 96.81 1115 ALA A C 1
ATOM 8942 O O . ALA A 1 1115 ? -37.75 -18.641 11.586 1 96.81 1115 ALA A O 1
ATOM 8943 N N . LEU A 1 1116 ? -39.344 -19.203 10.055 1 95.62 1116 LEU A N 1
ATOM 8944 C CA . LEU A 1 1116 ? -38.625 -20.391 9.617 1 95.62 1116 LEU A CA 1
ATOM 8945 C C . LEU A 1 1116 ? -37.406 -20.016 8.812 1 95.62 1116 LEU A C 1
ATOM 8947 O O . LEU A 1 1116 ? -36.5 -20.844 8.609 1 95.62 1116 LEU A O 1
ATOM 8951 N N . ASP A 1 1117 ? -37.312 -18.812 8.398 1 92.56 1117 ASP A N 1
ATOM 8952 C CA . ASP A 1 1117 ? -36.125 -18.359 7.652 1 92.56 1117 ASP A CA 1
ATOM 8953 C C . ASP A 1 1117 ? -35.094 -17.75 8.586 1 92.56 1117 ASP A C 1
ATOM 8955 O O . ASP A 1 1117 ? -34.062 -17.25 8.125 1 92.56 1117 ASP A O 1
ATOM 8959 N N . ILE A 1 1118 ? -35.281 -17.75 9.883 1 95.25 1118 ILE A N 1
ATOM 8960 C CA . ILE A 1 1118 ? -34.312 -17.328 10.875 1 95.25 1118 ILE A CA 1
ATOM 8961 C C . ILE A 1 1118 ? -33.562 -18.547 11.43 1 95.25 1118 ILE A C 1
ATOM 8963 O O . ILE A 1 1118 ? -34.188 -19.5 11.906 1 95.25 1118 ILE A O 1
ATOM 8967 N N . TRP A 1 1119 ? -32.25 -18.469 11.367 1 94.25 1119 TRP A N 1
ATOM 8968 C CA . TRP A 1 1119 ? -31.438 -19.594 11.828 1 94.25 1119 TRP A CA 1
ATOM 8969 C C . TRP A 1 1119 ? -30.719 -19.25 13.133 1 94.25 1119 TRP A C 1
ATOM 8971 O O . TRP A 1 1119 ? -30.109 -18.203 13.258 1 94.25 1119 TRP A O 1
ATOM 8981 N N . THR A 1 1120 ? -30.844 -20.125 14.086 1 93.75 1120 THR A N 1
ATOM 8982 C CA . THR A 1 1120 ? -30.141 -19.953 15.352 1 93.75 1120 THR A CA 1
ATOM 8983 C C . THR A 1 1120 ? -28.703 -20.453 15.25 1 93.75 1120 THR A C 1
ATOM 8985 O O . THR A 1 1120 ? -27.812 -19.906 15.883 1 93.75 1120 THR A O 1
ATOM 8988 N N . VAL A 1 1121 ? -28.516 -21.578 14.531 1 91.06 1121 VAL A N 1
ATOM 8989 C CA . VAL A 1 1121 ? -27.203 -22.156 14.266 1 91.06 1121 VAL A CA 1
ATOM 8990 C C . VAL A 1 1121 ? -27.078 -22.5 12.781 1 91.06 1121 VAL A C 1
ATOM 8992 O O . VAL A 1 1121 ? -28.016 -23.016 12.172 1 91.06 1121 VAL A O 1
ATOM 8995 N N . LEU A 1 1122 ? -26.062 -22.188 12.211 1 89.31 1122 LEU A N 1
ATOM 8996 C CA . LEU A 1 1122 ? -25.844 -22.5 10.805 1 89.31 1122 LEU A CA 1
ATOM 8997 C C . LEU A 1 1122 ? -25.406 -23.953 10.625 1 89.31 1122 LEU A C 1
ATOM 8999 O O . LEU A 1 1122 ? -24.641 -24.469 11.43 1 89.31 1122 LEU A O 1
ATOM 9003 N N . GLU A 1 1123 ? -25.844 -24.406 9.688 1 88 1123 GLU A N 1
ATOM 9004 C CA . GLU A 1 1123 ? -25.531 -25.812 9.391 1 88 1123 GLU A CA 1
ATOM 9005 C C . GLU A 1 1123 ? -24.109 -25.953 8.891 1 88 1123 GLU A C 1
ATOM 9007 O O . GLU A 1 1123 ? -23.625 -25.156 8.094 1 88 1123 GLU A O 1
ATOM 9012 N N . MET B 1 1 ? 59.719 -39.25 -54.406 1 25.02 1 MET B N 1
ATOM 9013 C CA . MET B 1 1 ? 59.125 -38.188 -53.594 1 25.02 1 MET B CA 1
ATOM 9014 C C . MET B 1 1 ? 58.375 -38.781 -52.406 1 25.02 1 MET B C 1
ATOM 9016 O O . MET B 1 1 ? 57.438 -39.562 -52.625 1 25.02 1 MET B O 1
ATOM 9020 N N . THR B 1 2 ? 59.094 -39.125 -51.281 1 30.41 2 THR B N 1
ATOM 9021 C CA . THR B 1 2 ? 58.719 -39.906 -50.125 1 30.41 2 THR B CA 1
ATOM 9022 C C . THR B 1 2 ? 57.5 -39.344 -49.438 1 30.41 2 THR B C 1
ATOM 9024 O O . THR B 1 2 ? 57.469 -38.156 -49.094 1 30.41 2 THR B O 1
ATOM 9027 N N . ASP B 1 3 ? 56.344 -39.75 -49.875 1 31.5 3 ASP B N 1
ATOM 9028 C CA . ASP B 1 3 ? 55.031 -39.625 -49.281 1 31.5 3 ASP B CA 1
ATOM 9029 C C . ASP B 1 3 ? 55.094 -39.719 -47.75 1 31.5 3 ASP B C 1
ATOM 9031 O O . ASP B 1 3 ? 55.125 -40.812 -47.188 1 31.5 3 ASP B O 1
ATOM 9035 N N . SER B 1 4 ? 55.938 -38.938 -47.031 1 37.03 4 SER B N 1
ATOM 9036 C CA . SER B 1 4 ? 56.062 -38.875 -45.562 1 37.03 4 SER B CA 1
ATOM 9037 C C . SER B 1 4 ? 54.719 -38.625 -44.906 1 37.03 4 SER B C 1
ATOM 9039 O O . SER B 1 4 ? 54.156 -37.531 -45.031 1 37.03 4 SER B O 1
ATOM 9041 N N . LYS B 1 5 ? 53.844 -39.562 -44.906 1 41.72 5 LYS B N 1
ATOM 9042 C CA . LYS B 1 5 ? 52.594 -39.75 -44.156 1 41.72 5 LYS B CA 1
ATOM 9043 C C . LYS B 1 5 ? 52.719 -39.25 -42.719 1 41.72 5 LYS B C 1
ATOM 9045 O O . LYS B 1 5 ? 53.312 -39.969 -41.875 1 41.72 5 LYS B O 1
ATOM 9050 N N . ASP B 1 6 ? 52.938 -38 -42.406 1 42.03 6 ASP B N 1
ATOM 9051 C CA . ASP B 1 6 ? 53.031 -37.25 -41.156 1 42.03 6 ASP B CA 1
ATOM 9052 C C . ASP B 1 6 ? 51.844 -37.562 -40.219 1 42.03 6 ASP B C 1
ATOM 9054 O O . ASP B 1 6 ? 50.719 -37.219 -40.531 1 42.03 6 ASP B O 1
ATOM 9058 N N . LEU B 1 7 ? 51.75 -38.656 -39.5 1 49.84 7 LEU B N 1
ATOM 9059 C CA . LEU B 1 7 ? 50.875 -39.125 -38.438 1 49.84 7 LEU B CA 1
ATOM 9060 C C . LEU B 1 7 ? 50.562 -38.031 -37.438 1 49.84 7 LEU B C 1
ATOM 9062 O O . LEU B 1 7 ? 51.469 -37.375 -36.938 1 49.84 7 LEU B O 1
ATOM 9066 N N . ILE B 1 8 ? 49.438 -37.344 -37.438 1 71.12 8 ILE B N 1
ATOM 9067 C CA . ILE B 1 8 ? 49 -36.312 -36.5 1 71.12 8 ILE B CA 1
ATOM 9068 C C . ILE B 1 8 ? 49.312 -36.75 -35.062 1 71.12 8 ILE B C 1
ATOM 9070 O O . ILE B 1 8 ? 48.781 -37.781 -34.594 1 71.12 8 ILE B O 1
ATOM 9074 N N . ASN B 1 9 ? 50.469 -36.438 -34.438 1 82.19 9 ASN B N 1
ATOM 9075 C CA . ASN B 1 9 ? 50.938 -36.75 -33.094 1 82.19 9 ASN B CA 1
ATOM 9076 C C . ASN B 1 9 ? 50.094 -36.125 -32.031 1 82.19 9 ASN B C 1
ATOM 9078 O O . ASN B 1 9 ? 49.938 -34.906 -31.969 1 82.19 9 ASN B O 1
ATOM 9082 N N . LYS B 1 10 ? 49.438 -37 -31.203 1 89.06 10 LYS B N 1
ATOM 9083 C CA . LYS B 1 10 ? 48.562 -36.625 -30.109 1 89.06 10 LYS B CA 1
ATOM 9084 C C . LYS B 1 10 ? 49.219 -35.625 -29.172 1 89.06 10 LYS B C 1
ATOM 9086 O O . LYS B 1 10 ? 48.625 -34.594 -28.828 1 89.06 10 LYS B O 1
ATOM 9091 N N . GLU B 1 11 ? 50.438 -35.844 -28.797 1 89.12 11 GLU B N 1
ATOM 9092 C CA . GLU B 1 11 ? 51.156 -35 -27.828 1 89.12 11 GLU B CA 1
ATOM 9093 C C . GLU B 1 11 ? 51.438 -33.625 -28.406 1 89.12 11 GLU B C 1
ATOM 9095 O O . GLU B 1 11 ? 51.312 -32.625 -27.703 1 89.12 11 GLU B O 1
ATOM 9100 N N . GLN B 1 12 ? 51.75 -33.656 -29.656 1 88.56 12 GLN B N 1
ATOM 9101 C CA . GLN B 1 12 ? 52.031 -32.375 -30.297 1 88.56 12 GLN B CA 1
ATOM 9102 C C . GLN B 1 12 ? 50.75 -31.531 -30.438 1 88.56 12 GLN B C 1
ATOM 9104 O O . GLN B 1 12 ? 50.781 -30.312 -30.281 1 88.56 12 GLN B O 1
ATOM 9109 N N . LEU B 1 13 ? 49.719 -32.219 -30.703 1 92.12 13 LEU B N 1
ATOM 9110 C CA . LEU B 1 13 ? 48.438 -31.531 -30.844 1 92.12 13 LEU B CA 1
ATOM 9111 C C . LEU B 1 13 ? 48 -30.938 -29.5 1 92.12 13 LEU B C 1
ATOM 9113 O O . LEU B 1 13 ? 47.531 -29.797 -29.453 1 92.12 13 LEU B O 1
ATOM 9117 N N . LEU B 1 14 ? 48.125 -31.656 -28.469 1 92.81 14 LEU B N 1
ATOM 9118 C CA . LEU B 1 14 ? 47.688 -31.188 -27.141 1 92.81 14 LEU B CA 1
ATOM 9119 C C . LEU B 1 14 ? 48.531 -30 -26.688 1 92.81 14 LEU B C 1
ATOM 9121 O O . LEU B 1 14 ? 48 -29.094 -26.031 1 92.81 14 LEU B O 1
ATOM 9125 N N . VAL B 1 15 ? 49.75 -29.969 -27.062 1 91.5 15 VAL B N 1
ATOM 9126 C CA . VAL B 1 15 ? 50.625 -28.844 -26.719 1 91.5 15 VAL B CA 1
ATOM 9127 C C . VAL B 1 15 ? 50.188 -27.609 -27.516 1 91.5 15 VAL B C 1
ATOM 9129 O O . VAL B 1 15 ? 50.188 -26.5 -26.969 1 91.5 15 VAL B O 1
ATOM 9132 N N . GLU B 1 16 ? 49.844 -27.875 -28.703 1 92.44 16 GLU B N 1
ATOM 9133 C CA . GLU B 1 16 ? 49.375 -26.766 -29.531 1 92.44 16 GLU B CA 1
ATOM 9134 C C . GLU B 1 16 ? 48.094 -26.188 -28.984 1 92.44 16 GLU B C 1
ATOM 9136 O O . GLU B 1 16 ? 47.906 -24.969 -28.922 1 92.44 16 GLU B O 1
ATOM 9141 N N . LEU B 1 17 ? 47.25 -27 -28.562 1 93.94 17 LEU B N 1
ATOM 9142 C CA . LEU B 1 17 ? 45.906 -26.578 -28.109 1 93.94 17 LEU B CA 1
ATOM 9143 C C . LEU B 1 17 ? 46 -25.922 -26.719 1 93.94 17 LEU B C 1
ATOM 9145 O O . LEU B 1 17 ? 45.125 -25.141 -26.344 1 93.94 17 LEU B O 1
ATOM 9149 N N . ASP B 1 18 ? 46.969 -26.188 -25.969 1 93.31 18 ASP B N 1
ATOM 9150 C CA . ASP B 1 18 ? 47.156 -25.656 -24.625 1 93.31 18 ASP B CA 1
ATOM 9151 C C . ASP B 1 18 ? 47.312 -24.141 -24.641 1 93.31 18 ASP B C 1
ATOM 9153 O O . ASP B 1 18 ? 46.969 -23.469 -23.656 1 93.31 18 ASP B O 1
ATOM 9157 N N . SER B 1 19 ? 47.75 -23.609 -25.688 1 91.81 19 SER B N 1
ATOM 9158 C CA . SER B 1 19 ? 48.031 -22.172 -25.766 1 91.81 19 SER B CA 1
ATOM 9159 C C . SER B 1 19 ? 46.812 -21.391 -26.234 1 91.81 19 SER B C 1
ATOM 9161 O O . SER B 1 19 ? 46.781 -20.172 -26.172 1 91.81 19 SER B O 1
ATOM 9163 N N . LEU B 1 20 ? 45.781 -22.172 -26.547 1 93.56 20 LEU B N 1
ATOM 9164 C CA . LEU B 1 20 ? 44.625 -21.516 -27.125 1 93.56 20 LEU B CA 1
ATOM 9165 C C . LEU B 1 20 ? 43.469 -21.453 -26.109 1 93.56 20 LEU B C 1
ATOM 9167 O O . LEU B 1 20 ? 43.469 -22.219 -25.141 1 93.56 20 LEU B O 1
ATOM 9171 N N . GLY B 1 21 ? 42.625 -20.438 -26.375 1 92.69 21 GLY B N 1
ATOM 9172 C CA . GLY B 1 21 ? 41.375 -20.406 -25.609 1 92.69 21 GLY B CA 1
ATOM 9173 C C . GLY B 1 21 ? 40.406 -21.516 -25.984 1 92.69 21 GLY B C 1
ATOM 9174 O O . GLY B 1 21 ? 40.594 -22.203 -27 1 92.69 21 GLY B O 1
ATOM 9175 N N . TYR B 1 22 ? 39.438 -21.688 -25.266 1 93.94 22 TYR B N 1
ATOM 9176 C CA . TYR B 1 22 ? 38.5 -22.797 -25.453 1 93.94 22 TYR B CA 1
ATOM 9177 C C . TYR B 1 22 ? 37.875 -22.766 -26.844 1 93.94 22 TYR B C 1
ATOM 9179 O O . TYR B 1 22 ? 37.906 -23.766 -27.562 1 93.94 22 TYR B O 1
ATOM 9187 N N . SER B 1 23 ? 37.344 -21.609 -27.234 1 93.88 23 SER B N 1
ATOM 9188 C CA . SER B 1 23 ? 36.688 -21.5 -28.531 1 93.88 23 SER B CA 1
ATOM 9189 C C . SER B 1 23 ? 37.656 -21.797 -29.672 1 93.88 23 SER B C 1
ATOM 9191 O O . SER B 1 23 ? 37.281 -22.469 -30.641 1 93.88 23 SER B O 1
ATOM 9193 N N . ASP B 1 24 ? 38.812 -21.359 -29.531 1 94.19 24 ASP B N 1
ATOM 9194 C CA . ASP B 1 24 ? 39.812 -21.578 -30.562 1 94.19 24 ASP B CA 1
ATOM 9195 C C . ASP B 1 24 ? 40.281 -23.031 -30.578 1 94.19 24 ASP B C 1
ATOM 9197 O O . ASP B 1 24 ? 40.625 -23.562 -31.625 1 94.19 24 ASP B O 1
ATOM 9201 N N . ARG B 1 25 ? 40.281 -23.641 -29.438 1 95.31 25 ARG B N 1
ATOM 9202 C CA . ARG B 1 25 ? 40.656 -25.062 -29.375 1 95.31 25 ARG B CA 1
ATOM 9203 C C . ARG B 1 25 ? 39.625 -25.906 -30.109 1 95.31 25 ARG B C 1
ATOM 9205 O O . ARG B 1 25 ? 40 -26.766 -30.922 1 95.31 25 ARG B O 1
ATOM 9212 N N . MET B 1 26 ? 38.406 -25.641 -29.922 1 94.62 26 MET B N 1
ATOM 9213 C CA . MET B 1 26 ? 37.344 -26.391 -30.578 1 94.62 26 MET B CA 1
ATOM 9214 C C . MET B 1 26 ? 37.312 -26.125 -32.062 1 94.62 26 MET B C 1
ATOM 9216 O O . MET B 1 26 ? 37.125 -27.047 -32.875 1 94.62 26 MET B O 1
ATOM 9220 N N . LYS B 1 27 ? 37.594 -24.938 -32.438 1 94.19 27 LYS B N 1
ATOM 9221 C CA . LYS B 1 27 ? 37.656 -24.594 -33.844 1 94.19 27 LYS B CA 1
ATOM 9222 C C . LYS B 1 27 ? 38.844 -25.297 -34.531 1 94.19 27 LYS B C 1
ATOM 9224 O O . LYS B 1 27 ? 38.688 -25.797 -35.656 1 94.19 27 LYS B O 1
ATOM 9229 N N . ARG B 1 28 ? 39.875 -25.328 -33.844 1 94.56 28 ARG B N 1
ATOM 9230 C CA . ARG B 1 28 ? 41.062 -25.984 -34.406 1 94.56 28 ARG B CA 1
ATOM 9231 C C . ARG B 1 28 ? 40.812 -27.484 -34.594 1 94.56 28 ARG B C 1
ATOM 9233 O O . ARG B 1 28 ? 41.219 -28.047 -35.594 1 94.56 28 ARG B O 1
ATOM 9240 N N . MET B 1 29 ? 40.156 -28.109 -33.688 1 93.81 29 MET B N 1
ATOM 9241 C CA . MET B 1 29 ? 39.844 -29.516 -33.812 1 93.81 29 MET B CA 1
ATOM 9242 C C . MET B 1 29 ? 38.844 -29.766 -34.938 1 93.81 29 MET B C 1
ATOM 9244 O O . MET B 1 29 ? 38.969 -30.75 -35.656 1 93.81 29 MET B O 1
ATOM 9248 N N . ALA B 1 30 ? 37.906 -28.906 -35.062 1 93.56 30 ALA B N 1
ATOM 9249 C CA . ALA B 1 30 ? 36.938 -29 -36.156 1 93.56 30 ALA B CA 1
ATOM 9250 C C . ALA B 1 30 ? 37.625 -28.844 -37.531 1 93.56 30 ALA B C 1
ATOM 9252 O O . ALA B 1 30 ? 37.344 -29.609 -38.438 1 93.56 30 ALA B O 1
ATOM 9253 N N . LEU B 1 31 ? 38.594 -27.984 -37.594 1 93.62 31 LEU B N 1
ATOM 9254 C CA . LEU B 1 31 ? 39.344 -27.766 -38.844 1 93.62 31 LEU B CA 1
ATOM 9255 C C . LEU B 1 31 ? 40.188 -28.969 -39.188 1 93.62 31 LEU B C 1
ATOM 9257 O O . LEU B 1 31 ? 40.281 -29.359 -40.344 1 93.62 31 LEU B O 1
ATOM 9261 N N . LEU B 1 32 ? 40.75 -29.438 -38.188 1 93.25 32 LEU B N 1
ATOM 9262 C CA . LEU B 1 32 ? 41.562 -30.641 -38.375 1 93.25 32 LEU B CA 1
ATOM 9263 C C . LEU B 1 32 ? 40.719 -31.781 -38.906 1 93.25 32 LEU B C 1
ATOM 9265 O O . LEU B 1 32 ? 41.156 -32.531 -39.781 1 93.25 32 LEU B O 1
ATOM 9269 N N . GLY B 1 33 ? 39.531 -32 -38.406 1 91.69 33 GLY B N 1
ATOM 9270 C CA . GLY B 1 33 ? 38.594 -33 -38.875 1 91.69 33 GLY B CA 1
ATOM 9271 C C . GLY B 1 33 ? 38.188 -32.812 -40.344 1 91.69 33 GLY B C 1
ATOM 9272 O O . GLY B 1 33 ? 38.125 -33.75 -41.094 1 91.69 33 GLY B O 1
ATOM 9273 N N . ARG B 1 34 ? 38.031 -31.594 -40.656 1 91.56 34 ARG B N 1
ATOM 9274 C CA . ARG B 1 34 ? 37.625 -31.297 -42.031 1 91.56 34 ARG B CA 1
ATOM 9275 C C . ARG B 1 34 ? 38.719 -31.594 -43.031 1 91.56 34 ARG B C 1
ATOM 9277 O O . ARG B 1 34 ? 38.469 -32.062 -44.125 1 91.56 34 ARG B O 1
ATOM 9284 N N . HIS B 1 35 ? 39.938 -31.391 -42.625 1 91.56 35 HIS B N 1
ATOM 9285 C CA . HIS B 1 35 ? 41.094 -31.594 -43.5 1 91.56 35 HIS B CA 1
ATOM 9286 C C . HIS B 1 35 ? 41.406 -33.094 -43.656 1 91.56 35 HIS B C 1
ATOM 9288 O O . HIS B 1 35 ? 42.031 -33.5 -44.625 1 91.56 35 HIS B O 1
ATOM 9294 N N . HIS B 1 36 ? 41.094 -33.844 -42.688 1 90.88 36 HIS B N 1
ATOM 9295 C CA . HIS B 1 36 ? 41.469 -35.25 -42.688 1 90.88 36 HIS B CA 1
ATOM 9296 C C . HIS B 1 36 ? 40.219 -36.125 -42.75 1 90.88 36 HIS B C 1
ATOM 9298 O O . HIS B 1 36 ? 40.156 -37.188 -42.094 1 90.88 36 HIS B O 1
ATOM 9304 N N . THR B 1 37 ? 39.281 -35.625 -43.5 1 86.19 37 THR B N 1
ATOM 9305 C CA . THR B 1 37 ? 38.062 -36.406 -43.656 1 86.19 37 THR B CA 1
ATOM 9306 C C . THR B 1 37 ? 38.375 -37.75 -44.312 1 86.19 37 THR B C 1
ATOM 9308 O O . THR B 1 37 ? 39 -37.812 -45.375 1 86.19 37 THR B O 1
ATOM 9311 N N . GLY B 1 38 ? 38.094 -38.938 -43.75 1 82.62 38 GLY B N 1
ATOM 9312 C CA . GLY B 1 38 ? 38.25 -40.25 -44.312 1 82.62 38 GLY B CA 1
ATOM 9313 C C . GLY B 1 38 ? 39.625 -40.875 -44 1 82.62 38 GLY B C 1
ATOM 9314 O O . GLY B 1 38 ? 39.875 -42.031 -44.344 1 82.62 38 GLY B O 1
ATOM 9315 N N . ASP B 1 39 ? 40.469 -40.125 -43.375 1 87 39 ASP B N 1
ATOM 9316 C CA . ASP B 1 39 ? 41.812 -40.594 -43.062 1 87 39 ASP B CA 1
ATOM 9317 C C . ASP B 1 39 ? 41.812 -41.531 -41.844 1 87 39 ASP B C 1
ATOM 9319 O O . ASP B 1 39 ? 41.25 -41.219 -40.812 1 87 39 ASP B O 1
ATOM 9323 N N . ALA B 1 40 ? 42.406 -42.594 -42 1 86.44 40 ALA B N 1
ATOM 9324 C CA . ALA B 1 40 ? 42.438 -43.625 -40.969 1 86.44 40 ALA B CA 1
ATOM 9325 C C . ALA B 1 40 ? 43.281 -43.188 -39.781 1 86.44 40 ALA B C 1
ATOM 9327 O O . ALA B 1 40 ? 43 -43.531 -38.625 1 86.44 40 ALA B O 1
ATOM 9328 N N . ASN B 1 41 ? 44.25 -42.344 -40.094 1 86.31 41 ASN B N 1
ATOM 9329 C CA . ASN B 1 41 ? 45.125 -41.875 -39.031 1 86.31 41 ASN B CA 1
ATOM 9330 C C . ASN B 1 41 ? 44.375 -40.906 -38.094 1 86.31 41 ASN B C 1
ATOM 9332 O O . ASN B 1 41 ? 44.625 -40.875 -36.906 1 86.31 41 ASN B O 1
ATOM 9336 N N . TYR B 1 42 ? 43.531 -40.219 -38.719 1 91.19 42 TYR B N 1
ATOM 9337 C CA . TYR B 1 42 ? 42.75 -39.281 -37.938 1 91.19 42 TYR B CA 1
ATOM 9338 C C . TYR B 1 42 ? 41.75 -40.031 -37.031 1 91.19 42 TYR B C 1
ATOM 9340 O O . TYR B 1 42 ? 41.562 -39.656 -35.875 1 91.19 42 TYR B O 1
ATOM 9348 N N . SER B 1 43 ? 41.188 -41.031 -37.5 1 90 43 SER B N 1
ATOM 9349 C CA . SER B 1 43 ? 40.281 -41.844 -36.688 1 90 43 SER B CA 1
ATOM 9350 C C . SER B 1 43 ? 41 -42.531 -35.531 1 90 43 SER B C 1
ATOM 9352 O O . SER B 1 43 ? 40.469 -42.688 -34.438 1 90 43 SER B O 1
ATOM 9354 N N . ALA B 1 44 ? 42.188 -42.875 -35.812 1 89.75 44 ALA B N 1
ATOM 9355 C CA . ALA B 1 44 ? 43 -43.469 -34.781 1 89.75 44 ALA B CA 1
ATOM 9356 C C . ALA B 1 44 ? 43.344 -42.469 -33.688 1 89.75 44 ALA B C 1
ATOM 9358 O O . ALA B 1 44 ? 43.438 -42.812 -32.5 1 89.75 44 ALA B O 1
ATOM 9359 N N . LEU B 1 45 ? 43.531 -41.312 -34.125 1 91.69 45 LEU B N 1
ATOM 9360 C CA . LEU B 1 45 ? 43.812 -40.25 -33.156 1 91.69 45 LEU B CA 1
ATOM 9361 C C . LEU B 1 45 ? 42.594 -40.031 -32.25 1 91.69 45 LEU B C 1
ATOM 9363 O O . LEU B 1 45 ? 42.75 -39.875 -31.047 1 91.69 45 LEU B O 1
ATOM 9367 N N . LEU B 1 46 ? 41.438 -40 -32.844 1 94 46 LEU B N 1
ATOM 9368 C CA . LEU B 1 46 ? 40.25 -39.781 -32.062 1 94 46 LEU B CA 1
ATOM 9369 C C . LEU B 1 46 ? 40.031 -40.875 -31.031 1 94 46 LEU B C 1
ATOM 9371 O O . LEU B 1 46 ? 39.688 -40.625 -29.875 1 94 46 LEU B O 1
ATOM 9375 N N . VAL B 1 47 ? 40.312 -42.062 -31.391 1 92.62 47 VAL B N 1
ATOM 9376 C CA . VAL B 1 47 ? 40.156 -43.188 -30.5 1 92.62 47 VAL B CA 1
ATOM 9377 C C . VAL B 1 47 ? 41.219 -43.125 -29.391 1 92.62 47 VAL B C 1
ATOM 9379 O O . VAL B 1 47 ? 40.906 -43.438 -28.234 1 92.62 47 VAL B O 1
ATOM 9382 N N . SER B 1 48 ? 42.375 -42.594 -29.703 1 92.12 48 SER B N 1
ATOM 9383 C CA . SER B 1 48 ? 43.406 -42.469 -28.703 1 92.12 48 SER B CA 1
ATOM 9384 C C . SER B 1 48 ? 43.062 -41.406 -27.656 1 92.12 48 SER B C 1
ATOM 9386 O O . SER B 1 48 ? 43.344 -41.562 -26.484 1 92.12 48 SER B O 1
ATOM 9388 N N . LEU B 1 49 ? 42.438 -40.438 -28.141 1 93.94 49 LEU B N 1
ATOM 9389 C CA . LEU B 1 49 ? 42 -39.375 -27.234 1 93.94 49 LEU B CA 1
ATOM 9390 C C . LEU B 1 49 ? 40.906 -39.875 -26.297 1 93.94 49 LEU B C 1
ATOM 9392 O O . LEU B 1 49 ? 40.812 -39.438 -25.156 1 93.94 49 LEU B O 1
ATOM 9396 N N . LEU B 1 50 ? 40.094 -40.75 -26.703 1 94.19 50 LEU B N 1
ATOM 9397 C CA . LEU B 1 50 ? 38.969 -41.25 -25.906 1 94.19 50 LEU B CA 1
ATOM 9398 C C . LEU B 1 50 ? 39.469 -42.312 -24.922 1 94.19 50 LEU B C 1
ATOM 9400 O O . LEU B 1 50 ? 38.906 -42.438 -23.828 1 94.19 50 LEU B O 1
ATOM 9404 N N . GLU B 1 51 ? 40.5 -43 -25.203 1 90.31 51 GLU B N 1
ATOM 9405 C CA . GLU B 1 51 ? 41 -44.094 -24.391 1 90.31 51 GLU B CA 1
ATOM 9406 C C . GLU B 1 51 ? 41.75 -43.562 -23.172 1 90.31 51 GLU B C 1
ATOM 9408 O O . GLU B 1 51 ? 41.906 -44.281 -22.172 1 90.31 51 GLU B O 1
ATOM 9413 N N . ARG B 1 52 ? 42.219 -42.281 -23.219 1 82 52 ARG B N 1
ATOM 9414 C CA . ARG B 1 52 ? 42.969 -41.75 -22.109 1 82 52 ARG B CA 1
ATOM 9415 C C . ARG B 1 52 ? 42.062 -41.469 -20.906 1 82 52 ARG B C 1
ATOM 9417 O O . ARG B 1 52 ? 42.562 -41.375 -19.766 1 82 52 ARG B O 1
ATOM 9424 N N . GLY B 1 53 ? 40.906 -41.281 -21.156 1 76.88 53 GLY B N 1
ATOM 9425 C CA . GLY B 1 53 ? 39.969 -41.25 -20.062 1 76.88 53 GLY B CA 1
ATOM 9426 C C . GLY B 1 53 ? 39.688 -39.875 -19.531 1 76.88 53 GLY B C 1
ATOM 9427 O O . GLY B 1 53 ? 38.938 -39.688 -18.562 1 76.88 53 GLY B O 1
ATOM 9428 N N . THR B 1 54 ? 40.344 -38.812 -20.047 1 91.38 54 THR B N 1
ATOM 9429 C CA . THR B 1 54 ? 40.094 -37.469 -19.562 1 91.38 54 THR B CA 1
ATOM 9430 C C . THR B 1 54 ? 38.906 -36.844 -20.281 1 91.38 54 THR B C 1
ATOM 9432 O O . THR B 1 54 ? 38.594 -37.219 -21.422 1 91.38 54 THR B O 1
ATOM 9435 N N . ALA B 1 55 ? 38.156 -35.969 -19.531 1 94.75 55 ALA B N 1
ATOM 9436 C CA . ALA B 1 55 ? 37 -35.344 -20.125 1 94.75 55 ALA B CA 1
ATOM 9437 C C . ALA B 1 55 ? 37.406 -34.344 -21.219 1 94.75 55 ALA B C 1
ATOM 9439 O O . ALA B 1 55 ? 36.781 -34.25 -22.266 1 94.75 55 ALA B O 1
ATOM 9440 N N . TYR B 1 56 ? 38.5 -33.625 -20.969 1 94.88 56 TYR B N 1
ATOM 9441 C CA . TYR B 1 56 ? 39 -32.625 -21.906 1 94.88 56 TYR B CA 1
ATOM 9442 C C . TYR B 1 56 ? 39.312 -33.281 -23.266 1 94.88 56 TYR B C 1
ATOM 9444 O O . TYR B 1 56 ? 38.781 -32.844 -24.297 1 94.88 56 TYR B O 1
ATOM 9452 N N . GLU B 1 57 ? 40.062 -34.281 -23.219 1 94.69 57 GLU B N 1
ATOM 9453 C CA . GLU B 1 57 ? 40.469 -34.969 -24.453 1 94.69 57 GLU B CA 1
ATOM 9454 C C . GLU B 1 57 ? 39.281 -35.625 -25.125 1 94.69 57 GLU B C 1
ATOM 9456 O O . GLU B 1 57 ? 39.188 -35.656 -26.359 1 94.69 57 GLU B O 1
ATOM 9461 N N . ALA B 1 58 ? 38.438 -36.188 -24.359 1 95.88 58 ALA B N 1
ATOM 9462 C CA . ALA B 1 58 ? 37.25 -36.844 -24.906 1 95.88 58 ALA B CA 1
ATOM 9463 C C . ALA B 1 58 ? 36.375 -35.844 -25.656 1 95.88 58 ALA B C 1
ATOM 9465 O O . ALA B 1 58 ? 35.844 -36.125 -26.719 1 95.88 58 ALA B O 1
ATOM 9466 N N . HIS B 1 59 ? 36.281 -34.656 -25.125 1 95.06 59 HIS B N 1
ATOM 9467 C CA . HIS B 1 59 ? 35.438 -33.656 -25.766 1 95.06 59 HIS B CA 1
ATOM 9468 C C . HIS B 1 59 ? 36.094 -33.156 -27.047 1 95.06 59 HIS B C 1
ATOM 9470 O O . HIS B 1 59 ? 35.375 -32.812 -28.016 1 95.06 59 HIS B O 1
ATOM 9476 N N . LEU B 1 60 ? 37.406 -33.094 -27.078 1 94.75 60 LEU B N 1
ATOM 9477 C CA . LEU B 1 60 ? 38.094 -32.75 -28.312 1 94.75 60 LEU B CA 1
ATOM 9478 C C . LEU B 1 60 ? 37.812 -33.812 -29.375 1 94.75 60 LEU B C 1
ATOM 9480 O O . LEU B 1 60 ? 37.531 -33.5 -30.531 1 94.75 60 LEU B O 1
ATOM 9484 N N . ALA B 1 61 ? 37.844 -35.031 -28.891 1 95.25 61 ALA B N 1
ATOM 9485 C CA . ALA B 1 61 ? 37.594 -36.125 -29.797 1 95.25 61 ALA B CA 1
ATOM 9486 C C . ALA B 1 61 ? 36.188 -36.062 -30.359 1 95.25 61 ALA B C 1
ATOM 9488 O O . ALA B 1 61 ? 35.969 -36.312 -31.547 1 95.25 61 ALA B O 1
ATOM 9489 N N . LEU B 1 62 ? 35.25 -35.812 -29.562 1 95.69 62 LEU B N 1
ATOM 9490 C CA . LEU B 1 62 ? 33.875 -35.781 -29.969 1 95.69 62 LEU B CA 1
ATOM 9491 C C . LEU B 1 62 ? 33.625 -34.625 -30.938 1 95.69 62 LEU B C 1
ATOM 9493 O O . LEU B 1 62 ? 32.781 -34.75 -31.859 1 95.69 62 LEU B O 1
ATOM 9497 N N . THR B 1 63 ? 34.344 -33.5 -30.75 1 95.5 63 THR B N 1
ATOM 9498 C CA . THR B 1 63 ? 34.219 -32.406 -31.703 1 95.5 63 THR B CA 1
ATOM 9499 C C . THR B 1 63 ? 34.75 -32.812 -33.062 1 95.5 63 THR B C 1
ATOM 9501 O O . THR B 1 63 ? 34.094 -32.531 -34.094 1 95.5 63 THR B O 1
ATOM 9504 N N . GLY B 1 64 ? 35.781 -33.438 -33.062 1 93.88 64 GLY B N 1
ATOM 9505 C CA . GLY B 1 64 ? 36.312 -33.938 -34.344 1 93.88 64 GLY B CA 1
ATOM 9506 C C . GLY B 1 64 ? 35.406 -34.969 -35 1 93.88 64 GLY B C 1
ATOM 9507 O O . GLY B 1 64 ? 35.188 -34.938 -36.188 1 93.88 64 GLY B O 1
ATOM 9508 N N . ALA B 1 65 ? 34.969 -35.938 -34.188 1 95.19 65 ALA B N 1
ATOM 9509 C CA . ALA B 1 65 ? 34.094 -37 -34.688 1 95.19 65 ALA B CA 1
ATOM 9510 C C . ALA B 1 65 ? 32.812 -36.438 -35.25 1 95.19 65 ALA B C 1
ATOM 9512 O O . ALA B 1 65 ? 32.281 -36.969 -36.25 1 95.19 65 ALA B O 1
ATOM 9513 N N . GLY B 1 66 ? 32.25 -35.438 -34.656 1 93.75 66 GLY B N 1
ATOM 9514 C CA . GLY B 1 66 ? 31.031 -34.812 -35.125 1 93.75 66 GLY B CA 1
ATOM 9515 C C . GLY B 1 66 ? 31.188 -34.188 -36.5 1 93.75 66 GLY B C 1
ATOM 9516 O O . GLY B 1 66 ? 30.281 -34.281 -37.344 1 93.75 66 GLY B O 1
ATOM 9517 N N . VAL B 1 67 ? 32.312 -33.656 -36.75 1 93.44 67 VAL B N 1
ATOM 9518 C CA . VAL B 1 67 ? 32.562 -32.969 -38.031 1 93.44 67 VAL B CA 1
ATOM 9519 C C . VAL B 1 67 ? 32.781 -34 -39.125 1 93.44 67 VAL B C 1
ATOM 9521 O O . VAL B 1 67 ? 32.281 -33.812 -40.25 1 93.44 67 VAL B O 1
ATOM 9524 N N . VAL B 1 68 ? 33.438 -35.125 -38.844 1 92.5 68 VAL B N 1
ATOM 9525 C CA . VAL B 1 68 ? 33.781 -36.094 -39.875 1 92.5 68 VAL B CA 1
ATOM 9526 C C . VAL B 1 68 ? 32.719 -37.219 -39.875 1 92.5 68 VAL B C 1
ATOM 9528 O O . VAL B 1 68 ? 32.812 -38.125 -40.688 1 92.5 68 VAL B O 1
ATOM 9531 N N . ASN B 1 69 ? 31.75 -37.25 -39.062 1 92 69 ASN B N 1
ATOM 9532 C CA . ASN B 1 69 ? 30.688 -38.25 -38.906 1 92 69 ASN B CA 1
ATOM 9533 C C . ASN B 1 69 ? 31.266 -39.625 -38.625 1 92 69 ASN B C 1
ATOM 9535 O O . ASN B 1 69 ? 30.922 -40.594 -39.312 1 92 69 ASN B O 1
ATOM 9539 N N . ASP B 1 70 ? 32.188 -39.656 -37.812 1 93.25 70 ASP B N 1
ATOM 9540 C CA . ASP B 1 70 ? 32.781 -40.906 -37.375 1 93.25 70 ASP B CA 1
ATOM 9541 C C . ASP B 1 70 ? 31.906 -41.625 -36.375 1 93.25 70 ASP B C 1
ATOM 9543 O O . ASP B 1 70 ? 32.031 -41.406 -35.156 1 93.25 70 ASP B O 1
ATOM 9547 N N . ALA B 1 71 ? 31.141 -42.594 -36.75 1 93.44 71 ALA B N 1
ATOM 9548 C CA . ALA B 1 71 ? 30.188 -43.312 -35.906 1 93.44 71 ALA B CA 1
ATOM 9549 C C . ALA B 1 71 ? 30.922 -44.219 -34.906 1 93.44 71 ALA B C 1
ATOM 9551 O O . ALA B 1 71 ? 30.469 -44.406 -33.781 1 93.44 71 ALA B O 1
ATOM 9552 N N . ARG B 1 72 ? 32.031 -44.688 -35.281 1 91.38 72 ARG B N 1
ATOM 9553 C CA . ARG B 1 72 ? 32.75 -45.625 -34.406 1 91.38 72 ARG B CA 1
ATOM 9554 C C . ARG B 1 72 ? 33.281 -44.906 -33.156 1 91.38 72 ARG B C 1
ATOM 9556 O O . ARG B 1 72 ? 33.156 -45.406 -32.031 1 91.38 72 ARG B O 1
ATOM 9563 N N . ALA B 1 73 ? 33.812 -43.781 -33.375 1 94 73 ALA B N 1
ATOM 9564 C CA . ALA B 1 73 ? 34.312 -43 -32.25 1 94 73 ALA B CA 1
ATOM 9565 C C . ALA B 1 73 ? 33.188 -42.594 -31.297 1 94 73 ALA B C 1
ATOM 9567 O O . ALA B 1 73 ? 33.375 -42.625 -30.078 1 94 73 ALA B O 1
ATOM 9568 N N . VAL B 1 74 ? 32.062 -42.25 -31.844 1 95.62 74 VAL B N 1
ATOM 9569 C CA . VAL B 1 74 ? 30.938 -41.812 -31.031 1 95.62 74 VAL B CA 1
ATOM 9570 C C . VAL B 1 74 ? 30.375 -42.969 -30.234 1 95.62 74 VAL B C 1
ATOM 9572 O O . VAL B 1 74 ? 30.031 -42.844 -29.062 1 95.62 74 VAL B O 1
ATOM 9575 N N . ILE B 1 75 ? 30.312 -44.125 -30.844 1 94.25 75 ILE B N 1
ATOM 9576 C CA . ILE B 1 75 ? 29.812 -45.312 -30.188 1 94.25 75 ILE B CA 1
ATOM 9577 C C . ILE B 1 75 ? 30.766 -45.719 -29.062 1 94.25 75 ILE B C 1
ATOM 9579 O O . ILE B 1 75 ? 30.328 -46.125 -27.984 1 94.25 75 ILE B O 1
ATOM 9583 N N . LEU B 1 76 ? 32.031 -45.5 -29.266 1 94.5 76 LEU B N 1
ATOM 9584 C CA . LEU B 1 76 ? 33.031 -45.781 -28.219 1 94.5 76 LEU B CA 1
ATOM 9585 C C . LEU B 1 76 ? 32.875 -44.812 -27.047 1 94.5 76 LEU B C 1
ATOM 9587 O O . LEU B 1 76 ? 33 -45.188 -25.891 1 94.5 76 LEU B O 1
ATOM 9591 N N . ALA B 1 77 ? 32.531 -43.656 -27.406 1 95.81 77 ALA B N 1
ATOM 9592 C CA . ALA B 1 77 ? 32.406 -42.594 -26.406 1 95.81 77 ALA B CA 1
ATOM 9593 C C . ALA B 1 77 ? 31.172 -42.844 -25.531 1 95.81 77 ALA B C 1
ATOM 9595 O O . ALA B 1 77 ? 31.078 -42.312 -24.422 1 95.81 77 ALA B O 1
ATOM 9596 N N . LEU B 1 78 ? 30.203 -43.594 -25.953 1 94.5 78 LEU B N 1
ATOM 9597 C CA . LEU B 1 78 ? 29.016 -43.906 -25.188 1 94.5 78 LEU B CA 1
ATOM 9598 C C . LEU B 1 78 ? 29.375 -44.75 -23.953 1 94.5 78 LEU B C 1
ATOM 9600 O O . LEU B 1 78 ? 28.609 -44.812 -22.984 1 94.5 78 LEU B O 1
ATOM 9604 N N . GLN B 1 79 ? 30.547 -45.281 -23.969 1 92.12 79 GLN B N 1
ATOM 9605 C CA . GLN B 1 79 ? 30.984 -46.125 -22.859 1 92.12 79 GLN B CA 1
ATOM 9606 C C . GLN B 1 79 ? 32.062 -45.438 -22.031 1 92.12 79 GLN B C 1
ATOM 9608 O O . GLN B 1 79 ? 32.75 -46.094 -21.234 1 92.12 79 GLN B O 1
ATOM 9613 N N . HIS B 1 80 ? 32.25 -44.188 -22.266 1 94.38 80 HIS B N 1
ATOM 9614 C CA . HIS B 1 80 ? 33.281 -43.438 -21.531 1 94.38 80 HIS B CA 1
ATOM 9615 C C . HIS B 1 80 ? 32.906 -43.312 -20.062 1 94.38 80 HIS B C 1
ATOM 9617 O O . HIS B 1 80 ? 31.719 -43.281 -19.703 1 94.38 80 HIS B O 1
ATOM 9623 N N . PRO B 1 81 ? 33.812 -43.25 -19.156 1 91.31 81 PRO B N 1
ATOM 9624 C CA . PRO B 1 81 ? 33.531 -43.188 -17.719 1 91.31 81 PRO B CA 1
ATOM 9625 C C . PRO B 1 81 ? 32.938 -41.844 -17.297 1 91.31 81 PRO B C 1
ATOM 9627 O O . PRO B 1 81 ? 32.219 -41.75 -16.297 1 91.31 81 PRO B O 1
ATOM 9630 N N . LYS B 1 82 ? 33.219 -40.781 -18.078 1 94.31 82 LYS B N 1
ATOM 9631 C CA . LYS B 1 82 ? 32.719 -39.469 -17.734 1 94.31 82 LYS B CA 1
ATOM 9632 C C . LYS B 1 82 ? 31.297 -39.281 -18.297 1 94.31 82 LYS B C 1
ATOM 9634 O O . LYS B 1 82 ? 31.078 -39.406 -19.5 1 94.31 82 LYS B O 1
ATOM 9639 N N . ALA B 1 83 ? 30.344 -38.969 -17.406 1 92.69 83 ALA B N 1
ATOM 9640 C CA . ALA B 1 83 ? 28.938 -38.844 -17.75 1 92.69 83 ALA B CA 1
ATOM 9641 C C . ALA B 1 83 ? 28.703 -37.719 -18.766 1 92.69 83 ALA B C 1
ATOM 9643 O O . ALA B 1 83 ? 27.875 -37.875 -19.672 1 92.69 83 ALA B O 1
ATOM 9644 N N . GLY B 1 84 ? 29.422 -36.594 -18.609 1 92.5 84 GLY B N 1
ATOM 9645 C CA . GLY B 1 84 ? 29.281 -35.5 -19.562 1 92.5 84 GLY B CA 1
ATOM 9646 C C . GLY B 1 84 ? 29.656 -35.875 -20.969 1 92.5 84 GLY B C 1
ATOM 9647 O O . GLY B 1 84 ? 29.016 -35.438 -21.938 1 92.5 84 GLY B O 1
ATOM 9648 N N . VAL B 1 85 ? 30.609 -36.719 -21.141 1 95.12 85 VAL B N 1
ATOM 9649 C CA . VAL B 1 85 ? 31.062 -37.188 -22.438 1 95.12 85 VAL B CA 1
ATOM 9650 C C . VAL B 1 85 ? 30.016 -38.125 -23.031 1 95.12 85 VAL B C 1
ATOM 9652 O O . VAL B 1 85 ? 29.688 -38.031 -24.219 1 95.12 85 VAL B O 1
ATOM 9655 N N . ARG B 1 86 ? 29.484 -39 -22.203 1 95.62 86 ARG B N 1
ATOM 9656 C CA . ARG B 1 86 ? 28.438 -39.938 -22.656 1 95.62 86 ARG B CA 1
ATOM 9657 C C . ARG B 1 86 ? 27.219 -39.156 -23.156 1 95.62 86 ARG B C 1
ATOM 9659 O O . ARG B 1 86 ? 26.625 -39.531 -24.172 1 95.62 86 ARG B O 1
ATOM 9666 N N . GLY B 1 87 ? 26.844 -38.188 -22.375 1 94.88 87 GLY B N 1
ATOM 9667 C CA . GLY B 1 87 ? 25.703 -37.375 -22.766 1 94.88 87 GLY B CA 1
ATOM 9668 C C . GLY B 1 87 ? 25.891 -36.688 -24.109 1 94.88 87 GLY B C 1
ATOM 9669 O O . GLY B 1 87 ? 24.984 -36.719 -24.953 1 94.88 87 GLY B O 1
ATOM 9670 N N . ARG B 1 88 ? 27.062 -36.156 -24.328 1 95.69 88 ARG B N 1
ATOM 9671 C CA . ARG B 1 88 ? 27.359 -35.5 -25.594 1 95.69 88 ARG B CA 1
ATOM 9672 C C . ARG B 1 88 ? 27.406 -36.531 -26.734 1 95.69 88 ARG B C 1
ATOM 9674 O O . ARG B 1 88 ? 26.984 -36.25 -27.844 1 95.69 88 ARG B O 1
ATOM 9681 N N . ALA B 1 89 ? 27.906 -37.625 -26.453 1 96.94 89 ALA B N 1
ATOM 9682 C CA . ALA B 1 89 ? 27.953 -38.688 -27.453 1 96.94 89 ALA B CA 1
ATOM 9683 C C . ALA B 1 89 ? 26.547 -39.125 -27.859 1 96.94 89 ALA B C 1
ATOM 9685 O O . ALA B 1 89 ? 26.266 -39.281 -29.047 1 96.94 89 ALA B O 1
ATOM 9686 N N . ALA B 1 90 ? 25.719 -39.312 -26.891 1 96.62 90 ALA B N 1
ATOM 9687 C CA . ALA B 1 90 ? 24.328 -39.656 -27.172 1 96.62 90 ALA B CA 1
ATOM 9688 C C . ALA B 1 90 ? 23.656 -38.594 -28.047 1 96.62 90 ALA B C 1
ATOM 9690 O O . ALA B 1 90 ? 22.859 -38.938 -28.922 1 96.62 90 ALA B O 1
ATOM 9691 N N . ARG B 1 91 ? 23.969 -37.469 -27.859 1 95.06 91 ARG B N 1
ATOM 9692 C CA . ARG B 1 91 ? 23.391 -36.344 -28.625 1 95.06 91 ARG B CA 1
ATOM 9693 C C . ARG B 1 91 ? 23.859 -36.375 -30.062 1 95.06 91 ARG B C 1
ATOM 9695 O O . ARG B 1 91 ? 23.109 -36.031 -30.984 1 95.06 91 ARG B O 1
ATOM 9702 N N . LEU B 1 92 ? 25.062 -36.844 -30.328 1 96.19 92 LEU B N 1
ATOM 9703 C CA . LEU B 1 92 ? 25.656 -36.844 -31.656 1 96.19 92 LEU B CA 1
ATOM 9704 C C . LEU B 1 92 ? 25.266 -38.094 -32.438 1 96.19 92 LEU B C 1
ATOM 9706 O O . LEU B 1 92 ? 25.406 -38.156 -33.656 1 96.19 92 LEU B O 1
ATOM 9710 N N . LEU B 1 93 ? 24.75 -39.062 -31.828 1 95.38 93 LEU B N 1
ATOM 9711 C CA . LEU B 1 93 ? 24.516 -40.375 -32.406 1 95.38 93 LEU B CA 1
ATOM 9712 C C . LEU B 1 93 ? 23.609 -40.312 -33.625 1 95.38 93 LEU B C 1
ATOM 9714 O O . LEU B 1 93 ? 23.938 -40.844 -34.688 1 95.38 93 LEU B O 1
ATOM 9718 N N . PRO B 1 94 ? 22.422 -39.594 -33.531 1 94.56 94 PRO B N 1
ATOM 9719 C CA . PRO B 1 94 ? 21.531 -39.562 -34.688 1 94.56 94 PRO B CA 1
ATOM 9720 C C . PRO B 1 94 ? 22.156 -38.906 -35.906 1 94.56 94 PRO B C 1
ATOM 9722 O O . PRO B 1 94 ? 21.812 -39.219 -37.031 1 94.56 94 PRO B O 1
ATOM 9725 N N . LYS B 1 95 ? 23.047 -38.062 -35.719 1 92.88 95 LYS B N 1
ATOM 9726 C CA . LYS B 1 95 ? 23.672 -37.344 -36.812 1 92.88 95 LYS B CA 1
ATOM 9727 C C . LYS B 1 95 ? 24.75 -38.188 -37.5 1 92.88 95 LYS B C 1
ATOM 9729 O O . LYS B 1 95 ? 24.844 -38.219 -38.719 1 92.88 95 LYS B O 1
ATOM 9734 N N . VAL B 1 96 ? 25.469 -39 -36.75 1 93.44 96 VAL B N 1
ATOM 9735 C CA . VAL B 1 96 ? 26.688 -39.625 -37.281 1 93.44 96 VAL B CA 1
ATOM 9736 C C . VAL B 1 96 ? 26.344 -41.031 -37.781 1 93.44 96 VAL B C 1
ATOM 9738 O O . VAL B 1 96 ? 27 -41.531 -38.719 1 93.44 96 VAL B O 1
ATOM 9741 N N . VAL B 1 97 ? 25.406 -41.719 -37.188 1 93.81 97 VAL B N 1
ATOM 9742 C CA . VAL B 1 97 ? 25.094 -43.094 -37.594 1 93.81 97 VAL B CA 1
ATOM 9743 C C . VAL B 1 97 ? 24.141 -43.062 -38.781 1 93.81 97 VAL B C 1
ATOM 9745 O O . VAL B 1 97 ? 22.984 -42.656 -38.656 1 93.81 97 VAL B O 1
ATOM 9748 N N . THR B 1 98 ? 24.531 -43.562 -39.875 1 88.19 98 THR B N 1
ATOM 9749 C CA . THR B 1 98 ? 23.719 -43.562 -41.094 1 88.19 98 THR B CA 1
ATOM 9750 C C . THR B 1 98 ? 23.312 -44.969 -41.469 1 88.19 98 THR B C 1
ATOM 9752 O O . THR B 1 98 ? 22.422 -45.156 -42.312 1 88.19 98 THR B O 1
ATOM 9755 N N . ASP B 1 99 ? 23.828 -45.969 -40.75 1 88.38 99 ASP B N 1
ATOM 9756 C CA . ASP B 1 99 ? 23.484 -47.375 -41.031 1 88.38 99 ASP B CA 1
ATOM 9757 C C . ASP B 1 99 ? 22.047 -47.656 -40.625 1 88.38 99 ASP B C 1
ATOM 9759 O O . ASP B 1 99 ? 21.703 -47.562 -39.438 1 88.38 99 ASP B O 1
ATOM 9763 N N . PRO B 1 100 ? 21.266 -48.062 -41.562 1 85.56 100 PRO B N 1
ATOM 9764 C CA . PRO B 1 100 ? 19.859 -48.312 -41.25 1 85.56 100 PRO B CA 1
ATOM 9765 C C . PRO B 1 100 ? 19.672 -49.531 -40.344 1 85.56 100 PRO B C 1
ATOM 9767 O O . PRO B 1 100 ? 18.688 -49.625 -39.625 1 85.56 100 PRO B O 1
ATOM 9770 N N . ASP B 1 101 ? 20.672 -50.406 -40.344 1 86.44 101 ASP B N 1
ATOM 9771 C CA . ASP B 1 101 ? 20.516 -51.656 -39.594 1 86.44 101 ASP B CA 1
ATOM 9772 C C . ASP B 1 101 ? 21.109 -51.5 -38.188 1 86.44 101 ASP B C 1
ATOM 9774 O O . ASP B 1 101 ? 21.172 -52.5 -37.438 1 86.44 101 ASP B O 1
ATOM 9778 N N . PHE B 1 102 ? 21.453 -50.312 -37.875 1 91.69 102 PHE B N 1
ATOM 9779 C CA . PHE B 1 102 ? 21.984 -50.125 -36.531 1 91.69 102 PHE B CA 1
ATOM 9780 C C . PHE B 1 102 ? 20.922 -50.406 -35.469 1 91.69 102 PHE B C 1
ATOM 9782 O O . PHE B 1 102 ? 19.797 -49.938 -35.594 1 91.69 102 PHE B O 1
ATOM 9789 N N . SER B 1 103 ? 21.266 -51.188 -34.531 1 92.88 103 SER B N 1
ATOM 9790 C CA . SER B 1 103 ? 20.312 -51.594 -33.5 1 92.88 103 SER B CA 1
ATOM 9791 C C . SER B 1 103 ? 20.172 -50.562 -32.406 1 92.88 103 SER B C 1
ATOM 9793 O O . SER B 1 103 ? 20.672 -50.719 -31.297 1 92.88 103 SER B O 1
ATOM 9795 N N . ILE B 1 104 ? 19.453 -49.562 -32.719 1 94.12 104 ILE B N 1
ATOM 9796 C CA . ILE B 1 104 ? 19.25 -48.469 -31.781 1 94.12 104 ILE B CA 1
ATOM 9797 C C . ILE B 1 104 ? 18.375 -48.938 -30.625 1 94.12 104 ILE B C 1
ATOM 9799 O O . ILE B 1 104 ? 18.469 -48.406 -29.5 1 94.12 104 ILE B O 1
ATOM 9803 N N . GLU B 1 105 ? 17.562 -49.906 -30.75 1 94.38 105 GLU B N 1
ATOM 9804 C CA . GLU B 1 105 ? 16.656 -50.469 -29.734 1 94.38 105 GLU B CA 1
ATOM 9805 C C . GLU B 1 105 ? 17.438 -51.062 -28.578 1 94.38 105 GLU B C 1
ATOM 9807 O O . GLU B 1 105 ? 17.047 -50.938 -27.406 1 94.38 105 GLU B O 1
ATOM 9812 N N . THR B 1 106 ? 18.531 -51.625 -28.922 1 91.31 106 THR B N 1
ATOM 9813 C CA . THR B 1 106 ? 19.359 -52.281 -27.891 1 91.31 106 THR B CA 1
ATOM 9814 C C . THR B 1 106 ? 20.203 -51.219 -27.172 1 91.31 106 THR B C 1
ATOM 9816 O O . THR B 1 106 ? 20.406 -51.312 -25.953 1 91.31 106 THR B O 1
ATOM 9819 N N . GLU B 1 107 ? 20.609 -50.312 -27.953 1 91.88 107 GLU B N 1
ATOM 9820 C CA . GLU B 1 107 ? 21.469 -49.281 -27.391 1 91.88 107 GLU B CA 1
ATOM 9821 C C . GLU B 1 107 ? 20.719 -48.406 -26.391 1 91.88 107 GLU B C 1
ATOM 9823 O O . GLU B 1 107 ? 21.25 -48.062 -25.328 1 91.88 107 GLU B O 1
ATOM 9828 N N . ILE B 1 108 ? 19.531 -48.031 -26.688 1 93.75 108 ILE B N 1
ATOM 9829 C CA . ILE B 1 108 ? 18.781 -47.125 -25.859 1 93.75 108 ILE B CA 1
ATOM 9830 C C . ILE B 1 108 ? 18.406 -47.812 -24.547 1 93.75 108 ILE B C 1
ATOM 9832 O O . ILE B 1 108 ? 18.25 -47.125 -23.516 1 93.75 108 ILE B O 1
ATOM 9836 N N . ALA B 1 109 ? 18.203 -49.031 -24.516 1 89.62 109 ALA B N 1
ATOM 9837 C CA . ALA B 1 109 ? 17.828 -49.781 -23.312 1 89.62 109 ALA B CA 1
ATOM 9838 C C . ALA B 1 109 ? 18.938 -49.75 -22.266 1 89.62 109 ALA B C 1
ATOM 9840 O O . ALA B 1 109 ? 18.672 -49.844 -21.062 1 89.62 109 ALA B O 1
ATOM 9841 N N . LEU B 1 110 ? 20.172 -49.469 -22.734 1 88.88 110 LEU B N 1
ATOM 9842 C CA . LEU B 1 110 ? 21.312 -49.5 -21.828 1 88.88 110 LEU B CA 1
ATOM 9843 C C . LEU B 1 110 ? 21.703 -48.094 -21.422 1 88.88 110 LEU B C 1
ATOM 9845 O O . LEU B 1 110 ? 22.531 -47.906 -20.531 1 88.88 110 LEU B O 1
ATOM 9849 N N . MET B 1 111 ? 21.062 -47.156 -22.016 1 92.44 111 MET B N 1
ATOM 9850 C CA . MET B 1 111 ? 21.422 -45.781 -21.75 1 92.44 111 MET B CA 1
ATOM 9851 C C . MET B 1 111 ? 20.828 -45.281 -20.438 1 92.44 111 MET B C 1
ATOM 9853 O O . MET B 1 111 ? 19.75 -45.719 -20.047 1 92.44 111 MET B O 1
ATOM 9857 N N . SER B 1 112 ? 21.594 -44.438 -19.812 1 92.31 112 SER B N 1
ATOM 9858 C CA . SER B 1 112 ? 21.078 -43.781 -18.625 1 92.31 112 SER B CA 1
ATOM 9859 C C . SER B 1 112 ? 19.906 -42.875 -18.969 1 92.31 112 SER B C 1
ATOM 9861 O O . SER B 1 112 ? 19.688 -42.562 -20.141 1 92.31 112 SER B O 1
ATOM 9863 N N . TYR B 1 113 ? 19.109 -42.469 -17.969 1 91.56 113 TYR B N 1
ATOM 9864 C CA . TYR B 1 113 ? 18 -41.531 -18.172 1 91.56 113 TYR B CA 1
ATOM 9865 C C . TYR B 1 113 ? 18.469 -40.25 -18.844 1 91.56 113 TYR B C 1
ATOM 9867 O O . TYR B 1 113 ? 17.828 -39.781 -19.797 1 91.56 113 TYR B O 1
ATOM 9875 N N . HIS B 1 114 ? 19.625 -39.719 -18.391 1 92.38 114 HIS B N 1
ATOM 9876 C CA . HIS B 1 114 ? 20.188 -38.5 -18.953 1 92.38 114 HIS B CA 1
ATOM 9877 C C . HIS B 1 114 ? 20.547 -38.688 -20.422 1 92.38 114 HIS B C 1
ATOM 9879 O O . HIS B 1 114 ? 20.188 -37.844 -21.25 1 92.38 114 HIS B O 1
ATOM 9885 N N . CYS B 1 115 ? 21.188 -39.688 -20.797 1 95.12 115 CYS B N 1
ATOM 9886 C CA . CYS B 1 115 ? 21.609 -39.969 -22.172 1 95.12 115 CYS B CA 1
ATOM 9887 C C . CYS B 1 115 ? 20.391 -40.219 -23.062 1 95.12 115 CYS B C 1
ATOM 9889 O O . CYS B 1 115 ? 20.344 -39.781 -24.203 1 95.12 115 CYS B O 1
ATOM 9891 N N . ARG B 1 116 ? 19.5 -40.969 -22.5 1 94.06 116 ARG B N 1
ATOM 9892 C CA . ARG B 1 116 ? 18.281 -41.25 -23.25 1 94.06 116 ARG B CA 1
ATOM 9893 C C . ARG B 1 116 ? 17.562 -39.969 -23.625 1 94.06 116 ARG B C 1
ATOM 9895 O O . ARG B 1 116 ? 17.141 -39.781 -24.766 1 94.06 116 ARG B O 1
ATOM 9902 N N . ARG B 1 117 ? 17.453 -39.156 -22.672 1 92.69 117 ARG B N 1
ATOM 9903 C CA . ARG B 1 117 ? 16.781 -37.875 -22.906 1 92.69 117 ARG B CA 1
ATOM 9904 C C . ARG B 1 117 ? 17.516 -37.062 -23.984 1 92.69 117 ARG B C 1
ATOM 9906 O O . ARG B 1 117 ? 16.875 -36.469 -24.844 1 92.69 117 ARG B O 1
ATOM 9913 N N . GLN B 1 118 ? 18.828 -37.062 -23.906 1 95.44 118 GLN B N 1
ATOM 9914 C CA . GLN B 1 118 ? 19.609 -36.375 -24.906 1 95.44 118 GLN B CA 1
ATOM 9915 C C . GLN B 1 118 ? 19.406 -37 -26.297 1 95.44 118 GLN B C 1
ATOM 9917 O O . GLN B 1 118 ? 19.297 -36.281 -27.281 1 95.44 118 GLN B O 1
ATOM 9922 N N . LEU B 1 119 ? 19.359 -38.25 -26.328 1 96.25 119 LEU B N 1
ATOM 9923 C CA . LEU B 1 119 ? 19.156 -38.969 -27.594 1 96.25 119 LEU B CA 1
ATOM 9924 C C . LEU B 1 119 ? 17.797 -38.625 -28.188 1 96.25 119 LEU B C 1
ATOM 9926 O O . LEU B 1 119 ? 17.688 -38.281 -29.359 1 96.25 119 LEU B O 1
ATOM 9930 N N . LEU B 1 120 ? 16.766 -38.781 -27.375 1 95.31 120 LEU B N 1
ATOM 9931 C CA . LEU B 1 120 ? 15.414 -38.5 -27.844 1 95.31 120 LEU B CA 1
ATOM 9932 C C . LEU B 1 120 ? 15.281 -37.094 -28.359 1 95.31 120 LEU B C 1
ATOM 9934 O O . LEU B 1 120 ? 14.68 -36.844 -29.422 1 95.31 120 LEU B O 1
ATOM 9938 N N . ARG B 1 121 ? 15.859 -36.219 -27.656 1 92.81 121 ARG B N 1
ATOM 9939 C CA . ARG B 1 121 ? 15.805 -34.812 -28.094 1 92.81 121 ARG B CA 1
ATOM 9940 C C . ARG B 1 121 ? 16.531 -34.625 -29.406 1 92.81 121 ARG B C 1
ATOM 9942 O O . ARG B 1 121 ? 16.062 -33.906 -30.281 1 92.81 121 ARG B O 1
ATOM 9949 N N . SER B 1 122 ? 17.641 -35.25 -29.516 1 95.31 122 SER B N 1
ATOM 9950 C CA . SER B 1 122 ? 18.438 -35.094 -30.734 1 95.31 122 SER B CA 1
ATOM 9951 C C . SER B 1 122 ? 17.734 -35.75 -31.938 1 95.31 122 SER B C 1
ATOM 9953 O O . SER B 1 122 ? 17.844 -35.25 -33.062 1 95.31 122 SER B O 1
ATOM 9955 N N . ILE B 1 123 ? 17.062 -36.781 -31.75 1 95.69 123 ILE B N 1
ATOM 9956 C CA . ILE B 1 123 ? 16.297 -37.438 -32.812 1 95.69 123 ILE B CA 1
ATOM 9957 C C . ILE B 1 123 ? 15.258 -36.469 -33.375 1 95.69 123 ILE B C 1
ATOM 9959 O O . ILE B 1 123 ? 15.07 -36.375 -34.594 1 95.69 123 ILE B O 1
ATOM 9963 N N . VAL B 1 124 ? 14.641 -35.781 -32.531 1 93.5 124 VAL B N 1
ATOM 9964 C CA . VAL B 1 124 ? 13.602 -34.812 -32.938 1 93.5 124 VAL B CA 1
ATOM 9965 C C . VAL B 1 124 ? 14.242 -33.625 -33.625 1 93.5 124 VAL B C 1
ATOM 9967 O O . VAL B 1 124 ? 13.75 -33.156 -34.656 1 93.5 124 VAL B O 1
ATOM 9970 N N . ASN B 1 125 ? 15.367 -33.188 -33.062 1 91.31 125 ASN B N 1
ATOM 9971 C CA . ASN B 1 125 ? 16.031 -32.031 -33.625 1 91.31 125 ASN B CA 1
ATOM 9972 C C . ASN B 1 125 ? 16.562 -32.312 -35.031 1 91.31 125 ASN B C 1
ATOM 9974 O O . ASN B 1 125 ? 16.562 -31.438 -35.875 1 91.31 125 ASN B O 1
ATOM 9978 N N . THR B 1 126 ? 17.047 -33.531 -35.281 1 92.19 126 THR B N 1
ATOM 9979 C CA . THR B 1 126 ? 17.594 -33.906 -36.562 1 92.19 126 THR B CA 1
ATOM 9980 C C . THR B 1 126 ? 16.5 -34.531 -37.469 1 92.19 126 THR B C 1
ATOM 9982 O O . THR B 1 126 ? 16.75 -34.844 -38.625 1 92.19 126 THR B O 1
ATOM 9985 N N . TYR B 1 127 ? 15.344 -34.75 -37 1 91.56 127 TYR B N 1
ATOM 9986 C CA . TYR B 1 127 ? 14.172 -35.281 -37.688 1 91.56 127 TYR B CA 1
ATOM 9987 C C . TYR B 1 127 ? 14.469 -36.656 -38.281 1 91.56 127 TYR B C 1
ATOM 9989 O O . TYR B 1 127 ? 14.242 -36.875 -39.469 1 91.56 127 TYR B O 1
ATOM 9997 N N . ARG B 1 128 ? 15.039 -37.469 -37.469 1 93.88 128 ARG B N 1
ATOM 9998 C CA . ARG B 1 128 ? 15.289 -38.844 -37.875 1 93.88 128 ARG B CA 1
ATOM 9999 C C . ARG B 1 128 ? 14.039 -39.719 -37.719 1 93.88 128 ARG B C 1
ATOM 10001 O O . ARG B 1 128 ? 13.883 -40.406 -36.719 1 93.88 128 ARG B O 1
ATOM 10008 N N . GLN B 1 129 ? 13.242 -39.969 -38.688 1 93.56 129 GLN B N 1
ATOM 10009 C CA . GLN B 1 129 ? 11.922 -40.562 -38.688 1 93.56 129 GLN B CA 1
ATOM 10010 C C . GLN B 1 129 ? 12.016 -42.094 -38.5 1 93.56 129 GLN B C 1
ATOM 10012 O O . GLN B 1 129 ? 11.18 -42.688 -37.812 1 93.56 129 GLN B O 1
ATOM 10017 N N . ASP B 1 130 ? 12.969 -42.656 -39.125 1 93.69 130 ASP B N 1
ATOM 10018 C CA . ASP B 1 130 ? 13.102 -44.094 -39.031 1 93.69 130 ASP B CA 1
ATOM 10019 C C . ASP B 1 130 ? 13.312 -44.531 -37.594 1 93.69 130 ASP B C 1
ATOM 10021 O O . ASP B 1 130 ? 12.633 -45.469 -37.125 1 93.69 130 ASP B O 1
ATOM 10025 N N . TRP B 1 131 ? 14.203 -43.906 -36.906 1 95.62 131 TRP B N 1
ATOM 10026 C CA . TRP B 1 131 ? 14.469 -44.281 -35.531 1 95.62 131 TRP B CA 1
ATOM 10027 C C . TRP B 1 131 ? 13.273 -43.938 -34.625 1 95.62 131 TRP B C 1
ATOM 10029 O O . TRP B 1 131 ? 12.953 -44.656 -33.688 1 95.62 131 TRP B O 1
ATOM 10039 N N . ALA B 1 132 ? 12.617 -42.812 -34.938 1 96.06 132 ALA B N 1
ATOM 10040 C CA . ALA B 1 132 ? 11.461 -42.406 -34.125 1 96.06 132 ALA B CA 1
ATOM 10041 C C . ALA B 1 132 ? 10.352 -43.469 -34.219 1 96.06 132 ALA B C 1
ATOM 10043 O O . ALA B 1 132 ? 9.766 -43.844 -33.188 1 96.06 132 ALA B O 1
ATOM 10044 N N . GLU B 1 133 ? 10.094 -43.969 -35.375 1 95.5 133 GLU B N 1
ATOM 10045 C CA . GLU B 1 133 ? 9.039 -44.969 -35.594 1 95.5 133 GLU B CA 1
ATOM 10046 C C . GLU B 1 133 ? 9.375 -46.281 -34.906 1 95.5 133 GLU B C 1
ATOM 10048 O O . GLU B 1 133 ? 8.492 -46.906 -34.312 1 95.5 133 GLU B O 1
ATOM 10053 N N . ARG B 1 134 ? 10.609 -46.562 -34.969 1 94.81 134 ARG B N 1
ATOM 10054 C CA . ARG B 1 134 ? 11.023 -47.844 -34.375 1 94.81 134 ARG B CA 1
ATOM 10055 C C . ARG B 1 134 ? 11.031 -47.781 -32.844 1 94.81 134 ARG B C 1
ATOM 10057 O O . ARG B 1 134 ? 10.68 -48.75 -32.156 1 94.81 134 ARG B O 1
ATOM 10064 N N . LEU B 1 135 ? 11.312 -46.656 -32.344 1 96.19 135 LEU B N 1
ATOM 10065 C CA . LEU B 1 135 ? 11.539 -46.531 -30.906 1 96.19 135 LEU B CA 1
ATOM 10066 C C . LEU B 1 135 ? 10.242 -46.188 -30.188 1 96.19 135 LEU B C 1
ATOM 10068 O O . LEU B 1 135 ? 10.109 -46.438 -28.984 1 96.19 135 LEU B O 1
ATOM 10072 N N . LEU B 1 136 ? 9.234 -45.625 -30.828 1 96 136 LEU B N 1
ATOM 10073 C CA . LEU B 1 136 ? 8.016 -45.125 -30.188 1 96 136 LEU B CA 1
ATOM 10074 C C . LEU B 1 136 ? 7.328 -46.219 -29.391 1 96 136 LEU B C 1
ATOM 10076 O O . LEU B 1 136 ? 7.062 -46.062 -28.203 1 96 136 LEU B O 1
ATOM 10080 N N . PRO B 1 137 ? 7.043 -47.312 -30.016 1 94.5 137 PRO B N 1
ATOM 10081 C CA . PRO B 1 137 ? 6.371 -48.375 -29.25 1 94.5 137 PRO B CA 1
ATOM 10082 C C . PRO B 1 137 ? 7.227 -48.906 -28.109 1 94.5 137 PRO B C 1
ATOM 10084 O O . PRO B 1 137 ? 6.699 -49.219 -27.031 1 94.5 137 PRO B O 1
ATOM 10087 N N . LEU B 1 138 ? 8.516 -48.938 -28.297 1 93.81 138 LEU B N 1
ATOM 10088 C CA . LEU B 1 138 ? 9.422 -49.438 -27.266 1 93.81 138 LEU B CA 1
ATOM 10089 C C . LEU B 1 138 ? 9.453 -48.469 -26.078 1 93.81 138 LEU B C 1
ATOM 10091 O O . LEU B 1 138 ? 9.344 -48.906 -24.922 1 93.81 138 LEU B O 1
ATOM 10095 N N . VAL B 1 139 ? 9.594 -47.25 -26.406 1 93.81 139 VAL B N 1
ATOM 10096 C CA . VAL B 1 139 ? 9.68 -46.25 -25.344 1 93.81 139 VAL B CA 1
ATOM 10097 C C . VAL B 1 139 ? 8.352 -46.188 -24.594 1 93.81 139 VAL B C 1
ATOM 10099 O O . VAL B 1 139 ? 8.336 -46.031 -23.375 1 93.81 139 VAL B O 1
ATOM 10102 N N . LEU B 1 140 ? 7.254 -46.25 -25.25 1 91.94 140 LEU B N 1
ATOM 10103 C CA . LEU B 1 140 ? 5.93 -46.219 -24.641 1 91.94 140 LEU B CA 1
ATOM 10104 C C . LEU B 1 140 ? 5.75 -47.375 -23.656 1 91.94 140 LEU B C 1
ATOM 10106 O O . LEU B 1 140 ? 5.266 -47.156 -22.547 1 91.94 140 LEU B O 1
ATOM 10110 N N . ASN B 1 141 ? 6.148 -48.438 -24.094 1 88.62 141 ASN B N 1
ATOM 10111 C CA . ASN B 1 141 ? 5.957 -49.656 -23.281 1 88.62 141 ASN B CA 1
ATOM 10112 C C . ASN B 1 141 ? 6.914 -49.688 -22.094 1 88.62 141 ASN B C 1
ATOM 10114 O O . ASN B 1 141 ? 6.539 -50.094 -21 1 88.62 141 ASN B O 1
ATOM 10118 N N . ARG B 1 142 ? 8.102 -49.25 -22.266 1 87.69 142 ARG B N 1
ATOM 10119 C CA . ARG B 1 142 ? 9.117 -49.406 -21.234 1 87.69 142 ARG B CA 1
ATOM 10120 C C . ARG B 1 142 ? 9.125 -48.219 -20.281 1 87.69 142 ARG B C 1
ATOM 10122 O O . ARG B 1 142 ? 9.359 -48.375 -19.078 1 87.69 142 ARG B O 1
ATOM 10129 N N . TRP B 1 143 ? 8.984 -47.062 -20.875 1 89.75 143 TRP B N 1
ATOM 10130 C CA . TRP B 1 143 ? 9.227 -45.906 -20.016 1 89.75 143 TRP B CA 1
ATOM 10131 C C . TRP B 1 143 ? 7.98 -45.031 -19.922 1 89.75 143 TRP B C 1
ATOM 10133 O O . TRP B 1 143 ? 7.934 -44.094 -19.125 1 89.75 143 TRP B O 1
ATOM 10143 N N . GLY B 1 144 ? 6.98 -45.219 -20.75 1 87.38 144 GLY B N 1
ATOM 10144 C CA . GLY B 1 144 ? 5.711 -44.562 -20.547 1 87.38 144 GLY B CA 1
ATOM 10145 C C . GLY B 1 144 ? 5.414 -43.5 -21.609 1 87.38 144 GLY B C 1
ATOM 10146 O O . GLY B 1 144 ? 6.207 -43.312 -22.531 1 87.38 144 GLY B O 1
ATOM 10147 N N . ALA B 1 145 ? 4.363 -42.75 -21.406 1 90 145 ALA B N 1
ATOM 10148 C CA . ALA B 1 145 ? 3.801 -41.844 -22.406 1 90 145 ALA B CA 1
ATOM 10149 C C . ALA B 1 145 ? 4.539 -40.5 -22.422 1 90 145 ALA B C 1
ATOM 10151 O O . ALA B 1 145 ? 4.676 -39.875 -23.469 1 90 145 ALA B O 1
ATOM 10152 N N . GLN B 1 146 ? 5.07 -40.062 -21.312 1 88.69 146 GLN B N 1
ATOM 10153 C CA . GLN B 1 146 ? 5.715 -38.75 -21.234 1 88.69 146 GLN B CA 1
ATOM 10154 C C . GLN B 1 146 ? 6.965 -38.719 -22.109 1 88.69 146 GLN B C 1
ATOM 10156 O O . GLN B 1 146 ? 7.172 -37.75 -22.859 1 88.69 146 GLN B O 1
ATOM 10161 N N . GLU B 1 147 ? 7.789 -39.688 -22.062 1 91.38 147 GLU B N 1
ATOM 10162 C CA . GLU B 1 147 ? 8.984 -39.75 -22.891 1 91.38 147 GLU B CA 1
ATOM 10163 C C . GLU B 1 147 ? 8.641 -40.094 -24.344 1 91.38 147 GLU B C 1
ATOM 10165 O O . GLU B 1 147 ? 9.25 -39.594 -25.281 1 91.38 147 GLU B O 1
ATOM 10170 N N . ALA B 1 148 ? 7.629 -40.969 -24.453 1 93.12 148 ALA B N 1
ATOM 10171 C CA . ALA B 1 148 ? 7.234 -41.375 -25.797 1 93.12 148 ALA B CA 1
ATOM 10172 C C . ALA B 1 148 ? 6.68 -40.219 -26.594 1 93.12 148 ALA B C 1
ATOM 10174 O O . ALA B 1 148 ? 6.898 -40.125 -27.812 1 93.12 148 ALA B O 1
ATOM 10175 N N . SER B 1 149 ? 6 -39.406 -25.953 1 92.19 149 SER B N 1
ATOM 10176 C CA . SER B 1 149 ? 5.363 -38.281 -26.609 1 92.19 149 SER B CA 1
ATOM 10177 C C . SER B 1 149 ? 6.398 -37.344 -27.219 1 92.19 149 SER B C 1
ATOM 10179 O O . SER B 1 149 ? 6.098 -36.594 -28.156 1 92.19 149 SER B O 1
ATOM 10181 N N . LEU B 1 150 ? 7.648 -37.406 -26.75 1 91.12 150 LEU B N 1
ATOM 10182 C CA . LEU B 1 150 ? 8.711 -36.594 -27.297 1 91.12 150 LEU B CA 1
ATOM 10183 C C . LEU B 1 150 ? 9.023 -36.969 -28.734 1 91.12 150 LEU B C 1
ATOM 10185 O O . LEU B 1 150 ? 9.461 -36.125 -29.516 1 91.12 150 LEU B O 1
ATOM 10189 N N . LEU B 1 151 ? 8.766 -38.156 -29.094 1 94.5 151 LEU B N 1
ATOM 10190 C CA . LEU B 1 151 ? 9.148 -38.688 -30.391 1 94.5 151 LEU B CA 1
ATOM 10191 C C . LEU B 1 151 ? 8.062 -38.438 -31.438 1 94.5 151 LEU B C 1
ATOM 10193 O O . LEU B 1 151 ? 8.305 -38.531 -32.625 1 94.5 151 LEU B O 1
ATOM 10197 N N . LEU B 1 152 ? 6.949 -38.062 -30.953 1 93.5 152 LEU B N 1
ATOM 10198 C CA . LEU B 1 152 ? 5.793 -38 -31.844 1 93.5 152 LEU B CA 1
ATOM 10199 C C . LEU B 1 152 ? 6.039 -37 -32.969 1 93.5 152 LEU B C 1
ATOM 10201 O O . LEU B 1 152 ? 5.613 -37.219 -34.094 1 93.5 152 LEU B O 1
ATOM 10205 N N . ALA B 1 153 ? 6.711 -35.969 -32.656 1 91.81 153 ALA B N 1
ATOM 10206 C CA . ALA B 1 153 ? 6.926 -34.906 -33.625 1 91.81 153 ALA B CA 1
ATOM 10207 C C . ALA B 1 153 ? 7.75 -35.406 -34.812 1 91.81 153 ALA B C 1
ATOM 10209 O O . ALA B 1 153 ? 7.617 -34.875 -35.906 1 91.81 153 ALA B O 1
ATOM 10210 N N . ALA B 1 154 ? 8.602 -36.375 -34.594 1 94.56 154 ALA B N 1
ATOM 10211 C CA . ALA B 1 154 ? 9.484 -36.875 -35.656 1 94.56 154 ALA B CA 1
ATOM 10212 C C . ALA B 1 154 ? 8.883 -38.094 -36.344 1 94.56 154 ALA B C 1
ATOM 10214 O O . ALA B 1 154 ? 9.484 -38.656 -37.25 1 94.56 154 ALA B O 1
ATOM 10215 N N . CYS B 1 155 ? 7.715 -38.562 -35.969 1 95.88 155 CYS B N 1
ATOM 10216 C CA . CYS B 1 155 ? 7.082 -39.75 -36.562 1 95.88 155 CYS B CA 1
ATOM 10217 C C . CYS B 1 155 ? 6.289 -39.375 -37.812 1 95.88 155 CYS B C 1
ATOM 10219 O O . CYS B 1 155 ? 6.121 -38.188 -38.125 1 95.88 155 CYS B O 1
ATOM 10221 N N . SER B 1 156 ? 5.809 -40.5 -38.5 1 95.19 156 SER B N 1
ATOM 10222 C CA . SER B 1 156 ? 5.035 -40.281 -39.719 1 95.19 156 SER B CA 1
ATOM 10223 C C . SER B 1 156 ? 3.619 -39.812 -39.406 1 95.19 156 SER B C 1
ATOM 10225 O O . SER B 1 156 ? 3.143 -39.969 -38.281 1 95.19 156 SER B O 1
ATOM 10227 N N . GLU B 1 157 ? 2.98 -39.344 -40.406 1 94.88 157 GLU B N 1
ATOM 10228 C CA . GLU B 1 157 ? 1.62 -38.844 -40.25 1 94.88 157 GLU B CA 1
ATOM 10229 C C . GLU B 1 157 ? 0.659 -39.938 -39.812 1 94.88 157 GLU B C 1
ATOM 10231 O O . GLU B 1 157 ? -0.247 -39.719 -39 1 94.88 157 GLU B O 1
ATOM 10236 N N . GLU B 1 158 ? 0.903 -41.031 -40.312 1 95.25 158 GLU B N 1
ATOM 10237 C CA . GLU B 1 158 ? 0.032 -42.156 -40 1 95.25 158 GLU B CA 1
ATOM 10238 C C . GLU B 1 158 ? 0.165 -42.531 -38.531 1 95.25 158 GLU B C 1
ATOM 10240 O O . GLU B 1 158 ? -0.836 -42.781 -37.844 1 95.25 158 GLU B O 1
ATOM 10245 N N . THR B 1 159 ? 1.341 -42.562 -38.062 1 96.19 159 THR B N 1
ATOM 10246 C CA . THR B 1 159 ? 1.58 -42.938 -36.688 1 96.19 159 THR B CA 1
ATOM 10247 C C . THR B 1 159 ? 1.021 -41.875 -35.75 1 96.19 159 THR B C 1
ATOM 10249 O O . THR B 1 159 ? 0.426 -42.188 -34.719 1 96.19 159 THR B O 1
ATOM 10252 N N . VAL B 1 160 ? 1.208 -40.656 -36.125 1 95.88 160 VAL B N 1
ATOM 10253 C CA . VAL B 1 160 ? 0.713 -39.594 -35.281 1 95.88 160 VAL B CA 1
ATOM 10254 C C . VAL B 1 160 ? -0.812 -39.625 -35.219 1 95.88 160 VAL B C 1
ATOM 10256 O O . VAL B 1 160 ? -1.409 -39.406 -34.188 1 95.88 160 VAL B O 1
ATOM 10259 N N . ARG B 1 161 ? -1.445 -39.875 -36.312 1 95.25 161 ARG B N 1
ATOM 10260 C CA . ARG B 1 161 ? -2.9 -39.938 -36.344 1 95.25 161 ARG B CA 1
ATOM 10261 C C . ARG B 1 161 ? -3.422 -41.031 -35.438 1 95.25 161 ARG B C 1
ATOM 10263 O O . ARG B 1 161 ? -4.418 -40.844 -34.719 1 95.25 161 ARG B O 1
ATOM 10270 N N . LEU B 1 162 ? -2.672 -42.062 -35.312 1 93.88 162 LEU B N 1
ATOM 10271 C CA . LEU B 1 162 ? -3.107 -43.219 -34.531 1 93.88 162 LEU B CA 1
ATOM 10272 C C . LEU B 1 162 ? -2.793 -43 -33.062 1 93.88 162 LEU B C 1
ATOM 10274 O O . LEU B 1 162 ? -3.582 -43.375 -32.188 1 93.88 162 LEU B O 1
ATOM 10278 N N . ARG B 1 163 ? -1.695 -42.406 -32.75 1 94.19 163 ARG B N 1
ATOM 10279 C CA . ARG B 1 163 ? -1.184 -42.406 -31.391 1 94.19 163 ARG B CA 1
ATOM 10280 C C . ARG B 1 163 ? -1.501 -41.094 -30.672 1 94.19 163 ARG B C 1
ATOM 10282 O O . ARG B 1 163 ? -1.485 -41.031 -29.438 1 94.19 163 ARG B O 1
ATOM 10289 N N . LEU B 1 164 ? -1.871 -40.125 -31.328 1 93.88 164 LEU B N 1
ATOM 10290 C CA . LEU B 1 164 ? -2.062 -38.812 -30.719 1 93.88 164 LEU B CA 1
ATOM 10291 C C . LEU B 1 164 ? -3.225 -38.812 -29.734 1 93.88 164 LEU B C 1
ATOM 10293 O O . LEU B 1 164 ? -3.113 -38.312 -28.625 1 93.88 164 LEU B O 1
ATOM 10297 N N . PRO B 1 165 ? -4.301 -39.375 -30.031 1 91.06 165 PRO B N 1
ATOM 10298 C CA . PRO B 1 165 ? -5.402 -39.406 -29.062 1 91.06 165 PRO B CA 1
ATOM 10299 C C . PRO B 1 165 ? -5.039 -40.156 -27.781 1 91.06 165 PRO B C 1
ATOM 10301 O O . PRO B 1 165 ? -5.574 -39.875 -26.719 1 91.06 165 PRO B O 1
ATOM 10304 N N . GLU B 1 166 ? -4.09 -41 -27.922 1 89.81 166 GLU B N 1
ATOM 10305 C CA . GLU B 1 166 ? -3.68 -41.812 -26.766 1 89.81 166 GLU B CA 1
ATOM 10306 C C . GLU B 1 166 ? -2.621 -41.094 -25.938 1 89.81 166 GLU B C 1
ATOM 10308 O O . GLU B 1 166 ? -2.584 -41.219 -24.719 1 89.81 166 GLU B O 1
ATOM 10313 N N . LEU B 1 167 ? -1.812 -40.344 -26.609 1 92.38 167 LEU B N 1
ATOM 10314 C CA . LEU B 1 167 ? -0.65 -39.781 -25.938 1 92.38 167 LEU B CA 1
ATOM 10315 C C . LEU B 1 167 ? -0.825 -38.281 -25.719 1 92.38 167 LEU B C 1
ATOM 10317 O O . LEU B 1 167 ? 0.011 -37.625 -25.078 1 92.38 167 LEU B O 1
ATOM 10321 N N . GLY B 1 168 ? -1.92 -37.781 -26.188 1 89.44 168 GLY B N 1
ATOM 10322 C CA . GLY B 1 168 ? -2.133 -36.344 -26.156 1 89.44 168 GLY B CA 1
ATOM 10323 C C . GLY B 1 168 ? -2.115 -35.75 -24.75 1 89.44 168 GLY B C 1
ATOM 10324 O O . GLY B 1 168 ? -1.644 -34.625 -24.547 1 89.44 168 GLY B O 1
ATOM 10325 N N . TYR B 1 169 ? -2.479 -36.5 -23.734 1 88.56 169 TYR B N 1
ATOM 10326 C CA . TYR B 1 169 ? -2.553 -36.031 -22.375 1 88.56 169 TYR B CA 1
ATOM 10327 C C . TYR B 1 169 ? -1.159 -35.781 -21.797 1 88.56 169 TYR B C 1
ATOM 10329 O O . TYR B 1 169 ? -0.981 -35 -20.875 1 88.56 169 TYR B O 1
ATOM 10337 N N . ALA B 1 170 ? -0.114 -36.406 -22.375 1 90.94 170 ALA B N 1
ATOM 10338 C CA . ALA B 1 170 ? 1.234 -36.406 -21.812 1 90.94 170 ALA B CA 1
ATOM 10339 C C . ALA B 1 170 ? 2.129 -35.406 -22.578 1 90.94 170 ALA B C 1
ATOM 10341 O O . ALA B 1 170 ? 3.27 -35.188 -22.172 1 90.94 170 ALA B O 1
ATOM 10342 N N . LEU B 1 171 ? 1.575 -34.875 -23.594 1 89.12 171 LEU B N 1
ATOM 10343 C CA . LEU B 1 171 ? 2.381 -34 -24.406 1 89.12 171 LEU B CA 1
ATOM 10344 C C . LEU B 1 171 ? 2.57 -32.625 -23.719 1 89.12 171 LEU B C 1
ATOM 10346 O O . LEU B 1 171 ? 1.595 -31.969 -23.375 1 89.12 171 LEU B O 1
ATOM 10350 N N . LEU B 1 172 ? 3.814 -32.375 -23.5 1 79.75 172 LEU B N 1
ATOM 10351 C CA . LEU B 1 172 ? 4.105 -31.094 -22.844 1 79.75 172 LEU B CA 1
ATOM 10352 C C . LEU B 1 172 ? 4.414 -30.016 -23.875 1 79.75 172 LEU B C 1
ATOM 10354 O O . LEU B 1 172 ? 3.979 -28.859 -23.734 1 79.75 172 LEU B O 1
ATOM 10358 N N . ASN B 1 173 ? 5.207 -30.359 -24.969 1 84.25 173 ASN B N 1
ATOM 10359 C CA . ASN B 1 173 ? 5.598 -29.375 -25.984 1 84.25 173 ASN B CA 1
ATOM 10360 C C . ASN B 1 173 ? 4.75 -29.5 -27.25 1 84.25 173 ASN B C 1
ATOM 10362 O O . ASN B 1 173 ? 5.137 -30.188 -28.188 1 84.25 173 ASN B O 1
ATOM 10366 N N . TRP B 1 174 ? 3.756 -28.812 -27.375 1 92.75 174 TRP B N 1
ATOM 10367 C CA . TRP B 1 174 ? 2.838 -28.859 -28.516 1 92.75 174 TRP B CA 1
ATOM 10368 C C . TRP B 1 174 ? 3.377 -28.047 -29.672 1 92.75 174 TRP B C 1
ATOM 10370 O O . TRP B 1 174 ? 2.941 -28.219 -30.812 1 92.75 174 TRP B O 1
ATOM 10380 N N . ARG B 1 175 ? 4.379 -27.25 -29.453 1 91.5 175 ARG B N 1
ATOM 10381 C CA . ARG B 1 175 ? 4.867 -26.359 -30.484 1 91.5 175 ARG B CA 1
ATOM 10382 C C . ARG B 1 175 ? 5.488 -27.141 -31.641 1 91.5 175 ARG B C 1
ATOM 10384 O O . ARG B 1 175 ? 5.121 -26.938 -32.812 1 91.5 175 ARG B O 1
ATOM 10391 N N . LEU B 1 176 ? 6.352 -28.016 -31.297 1 90.94 176 LEU B N 1
ATOM 10392 C CA . LEU B 1 176 ? 7.082 -28.75 -32.344 1 90.94 176 LEU B CA 1
ATOM 10393 C C . LEU B 1 176 ? 6.156 -29.703 -33.094 1 90.94 176 LEU B C 1
ATOM 10395 O O . LEU B 1 176 ? 6.262 -29.828 -34.312 1 90.94 176 LEU B O 1
ATOM 10399 N N . LEU B 1 177 ? 5.285 -30.328 -32.375 1 93.81 177 LEU B N 1
ATOM 10400 C CA . LEU B 1 177 ? 4.355 -31.234 -33.031 1 93.81 177 LEU B CA 1
ATOM 10401 C C . LEU B 1 177 ? 3.439 -30.484 -34 1 93.81 177 LEU B C 1
ATOM 10403 O O . LEU B 1 177 ? 3.137 -30.984 -35.094 1 93.81 177 LEU B O 1
ATOM 10407 N N . THR B 1 178 ? 3.012 -29.359 -33.625 1 95.69 178 THR B N 1
ATOM 10408 C CA . THR B 1 178 ? 2.113 -28.562 -34.469 1 95.69 178 THR B CA 1
ATOM 10409 C C . THR B 1 178 ? 2.836 -28.062 -35.719 1 95.69 178 THR B C 1
ATOM 10411 O O . THR B 1 178 ? 2.238 -27.953 -36.781 1 95.69 178 THR B O 1
ATOM 10414 N N . LYS B 1 179 ? 4.051 -27.734 -35.594 1 93.5 179 LYS B N 1
ATOM 10415 C CA . LYS B 1 179 ? 4.824 -27.25 -36.719 1 93.5 179 LYS B CA 1
ATOM 10416 C C . LYS B 1 179 ? 4.93 -28.312 -37.812 1 93.5 179 LYS B C 1
ATOM 10418 O O . LYS B 1 179 ? 4.781 -28.016 -39 1 93.5 179 LYS B O 1
ATOM 10423 N N . TYR B 1 180 ? 5.074 -29.531 -37.469 1 92.5 180 TYR B N 1
ATOM 10424 C CA . TYR B 1 180 ? 5.285 -30.609 -38.438 1 92.5 180 TYR B CA 1
ATOM 10425 C C . TYR B 1 180 ? 3.955 -31.188 -38.906 1 92.5 180 TYR B C 1
ATOM 10427 O O . TYR B 1 180 ? 3.818 -31.578 -40.062 1 92.5 180 TYR B O 1
ATOM 10435 N N . HIS B 1 181 ? 2.994 -31.266 -37.906 1 94.69 181 HIS B N 1
ATOM 10436 C CA . HIS B 1 181 ? 1.704 -31.844 -38.25 1 94.69 181 HIS B CA 1
ATOM 10437 C C . HIS B 1 181 ? 0.555 -30.938 -37.844 1 94.69 181 HIS B C 1
ATOM 10439 O O . HIS B 1 181 ? -0.261 -31.297 -37 1 94.69 181 HIS B O 1
ATOM 10445 N N . PRO B 1 182 ? 0.337 -29.922 -38.469 1 96.25 182 PRO B N 1
ATOM 10446 C CA . PRO B 1 182 ? -0.685 -28.953 -38.062 1 96.25 182 PRO B CA 1
ATOM 10447 C C . PRO B 1 182 ? -2.105 -29.484 -38.25 1 96.25 182 PRO B C 1
ATOM 10449 O O . PRO B 1 182 ? -2.971 -29.234 -37.406 1 96.25 182 PRO B O 1
ATOM 10452 N N . ASP B 1 183 ? -2.406 -30.281 -39.219 1 96.25 183 ASP B N 1
ATOM 10453 C CA . ASP B 1 183 ? -3.76 -30.75 -39.5 1 96.25 183 ASP B CA 1
ATOM 10454 C C . ASP B 1 183 ? -4.215 -31.781 -38.469 1 96.25 183 ASP B C 1
ATOM 10456 O O . ASP B 1 183 ? -5.371 -31.75 -38.031 1 96.25 183 ASP B O 1
ATOM 10460 N N . LEU B 1 184 ? -3.316 -32.594 -38.062 1 96.06 184 LEU B N 1
ATOM 10461 C CA . LEU B 1 184 ? -3.674 -33.625 -37.094 1 96.06 184 LEU B CA 1
ATOM 10462 C C . LEU B 1 184 ? -3.902 -32.969 -35.719 1 96.06 184 LEU B C 1
ATOM 10464 O O . LEU B 1 184 ? -4.824 -33.344 -35 1 96.06 184 LEU B O 1
ATOM 10468 N N . VAL B 1 185 ? -3.072 -32.062 -35.469 1 96.25 185 VAL B N 1
ATOM 10469 C CA . VAL B 1 185 ? -3.23 -31.375 -34.188 1 96.25 185 VAL B CA 1
ATOM 10470 C C . VAL B 1 185 ? -4.512 -30.547 -34.219 1 96.25 185 VAL B C 1
ATOM 10472 O O . VAL B 1 185 ? -5.215 -30.438 -33.188 1 96.25 185 VAL B O 1
ATOM 10475 N N . GLY B 1 186 ? -4.809 -29.875 -35.312 1 96.25 186 GLY B N 1
ATOM 10476 C CA . GLY B 1 186 ? -6.066 -29.156 -35.469 1 96.25 186 GLY B CA 1
ATOM 10477 C C . GLY B 1 186 ? -7.281 -30.047 -35.25 1 96.25 186 GLY B C 1
ATOM 10478 O O . GLY B 1 186 ? -8.25 -29.641 -34.594 1 96.25 186 GLY B O 1
ATOM 10479 N N . ALA B 1 187 ? -7.164 -31.219 -35.781 1 95.38 187 ALA B N 1
ATOM 10480 C CA . ALA B 1 187 ? -8.258 -32.156 -35.594 1 95.38 187 ALA B CA 1
ATOM 10481 C C . ALA B 1 187 ? -8.383 -32.594 -34.125 1 95.38 187 ALA B C 1
ATOM 10483 O O . ALA B 1 187 ? -9.492 -32.781 -33.625 1 95.38 187 ALA B O 1
ATOM 10484 N N . TYR B 1 188 ? -7.285 -32.812 -33.594 1 94.69 188 TYR B N 1
ATOM 10485 C CA . TYR B 1 188 ? -7.277 -33.156 -32.188 1 94.69 188 TYR B CA 1
ATOM 10486 C C . TYR B 1 188 ? -7.895 -32.062 -31.344 1 94.69 188 TYR B C 1
ATOM 10488 O O . TYR B 1 188 ? -8.688 -32.312 -30.438 1 94.69 188 TYR B O 1
ATOM 10496 N N . PHE B 1 189 ? -7.5 -30.891 -31.609 1 93.56 189 PHE B N 1
ATOM 10497 C CA . PHE B 1 189 ? -8.016 -29.719 -30.922 1 93.56 189 PHE B CA 1
ATOM 10498 C C . PHE B 1 189 ? -9.531 -29.641 -31.062 1 93.56 189 PHE B C 1
ATOM 10500 O O . PHE B 1 189 ? -10.242 -29.453 -30.078 1 93.56 189 PHE B O 1
ATOM 10507 N N . LYS B 1 190 ? -10.008 -29.75 -32.188 1 94.69 190 LYS B N 1
ATOM 10508 C CA . LYS B 1 190 ? -11.438 -29.703 -32.469 1 94.69 190 LYS B CA 1
ATOM 10509 C C . LYS B 1 190 ? -12.188 -30.828 -31.734 1 94.69 190 LYS B C 1
ATOM 10511 O O . LYS B 1 190 ? -13.242 -30.594 -31.141 1 94.69 190 LYS B O 1
ATOM 10516 N N . ASN B 1 191 ? -11.648 -31.953 -31.75 1 92.25 191 ASN B N 1
ATOM 10517 C CA . ASN B 1 191 ? -12.266 -33.094 -31.078 1 92.25 191 ASN B CA 1
ATOM 10518 C C . ASN B 1 191 ? -12.305 -32.906 -29.578 1 92.25 191 ASN B C 1
ATOM 10520 O O . ASN B 1 191 ? -13.297 -33.25 -28.922 1 92.25 191 ASN B O 1
ATOM 10524 N N . ALA B 1 192 ? -11.242 -32.5 -29.094 1 90.81 192 ALA B N 1
ATOM 10525 C CA . ALA B 1 192 ? -11.156 -32.25 -27.656 1 90.81 192 ALA B CA 1
ATOM 10526 C C . ALA B 1 192 ? -12.211 -31.234 -27.219 1 90.81 192 ALA B C 1
ATOM 10528 O O . ALA B 1 192 ? -12.844 -31.406 -26.172 1 90.81 192 ALA B O 1
ATOM 10529 N N . LEU B 1 193 ? -12.422 -30.219 -27.938 1 92.31 193 LEU B N 1
ATOM 10530 C CA . LEU B 1 193 ? -13.391 -29.172 -27.609 1 92.31 193 LEU B CA 1
ATOM 10531 C C . LEU B 1 193 ? -14.812 -29.688 -27.766 1 92.31 193 LEU B C 1
ATOM 10533 O O . LEU B 1 193 ? -15.695 -29.344 -26.969 1 92.31 193 LEU B O 1
ATOM 10537 N N . GLN B 1 194 ? -15.055 -30.438 -28.734 1 88.75 194 GLN B N 1
ATOM 10538 C CA . GLN B 1 194 ? -16.375 -30.984 -29 1 88.75 194 GLN B CA 1
ATOM 10539 C C . GLN B 1 194 ? -16.844 -31.875 -27.844 1 88.75 194 GLN B C 1
ATOM 10541 O O . GLN B 1 194 ? -18.031 -31.906 -27.531 1 88.75 194 GLN B O 1
ATOM 10546 N N . HIS B 1 195 ? -15.961 -32.469 -27.203 1 82.06 195 HIS B N 1
ATOM 10547 C CA . HIS B 1 195 ? -16.344 -33.438 -26.172 1 82.06 195 HIS B CA 1
ATOM 10548 C C . HIS B 1 195 ? -16.156 -32.844 -24.781 1 82.06 195 HIS B C 1
ATOM 10550 O O . HIS B 1 195 ? -16.484 -33.5 -23.781 1 82.06 195 HIS B O 1
ATOM 10556 N N . ALA B 1 196 ? -15.703 -31.75 -24.781 1 83.69 196 ALA B N 1
ATOM 10557 C CA . ALA B 1 196 ? -15.492 -31.109 -23.484 1 83.69 196 ALA B CA 1
ATOM 10558 C C . ALA B 1 196 ? -16.766 -30.406 -23.016 1 83.69 196 ALA B C 1
ATOM 10560 O O . ALA B 1 196 ? -17.562 -29.953 -23.828 1 83.69 196 ALA B O 1
ATOM 10561 N N . THR B 1 197 ? -16.953 -30.438 -21.719 1 78.5 197 THR B N 1
ATOM 10562 C CA . THR B 1 197 ? -18.016 -29.656 -21.125 1 78.5 197 THR B CA 1
ATOM 10563 C C . THR B 1 197 ? -17.719 -28.156 -21.203 1 78.5 197 THR B C 1
ATOM 10565 O O . THR B 1 197 ? -16.594 -27.766 -21.531 1 78.5 197 THR B O 1
ATOM 10568 N N . HIS B 1 198 ? -18.672 -27.344 -20.953 1 75.44 198 HIS B N 1
ATOM 10569 C CA . HIS B 1 198 ? -18.5 -25.906 -21.078 1 75.44 198 HIS B CA 1
ATOM 10570 C C . HIS B 1 198 ? -17.391 -25.391 -20.172 1 75.44 198 HIS B C 1
ATOM 10572 O O . HIS B 1 198 ? -16.625 -24.516 -20.562 1 75.44 198 HIS B O 1
ATOM 10578 N N . ARG B 1 199 ? -17.281 -25.953 -19.062 1 74.56 199 ARG B N 1
ATOM 10579 C CA . ARG B 1 199 ? -16.266 -25.547 -18.125 1 74.56 199 ARG B CA 1
ATOM 10580 C C . ARG B 1 199 ? -14.883 -26.016 -18.562 1 74.56 199 ARG B C 1
ATOM 10582 O O . ARG B 1 199 ? -13.891 -25.297 -18.422 1 74.56 199 ARG B O 1
ATOM 10589 N N . GLU B 1 200 ? -14.781 -27.125 -19.094 1 84.44 200 GLU B N 1
ATOM 10590 C CA . GLU B 1 200 ? -13.508 -27.734 -19.484 1 84.44 200 GLU B CA 1
ATOM 10591 C C . GLU B 1 200 ? -12.969 -27.125 -20.766 1 84.44 200 GLU B C 1
ATOM 10593 O O . GLU B 1 200 ? -11.773 -27.219 -21.047 1 84.44 200 GLU B O 1
ATOM 10598 N N . LYS B 1 201 ? -13.891 -26.562 -21.516 1 87.62 201 LYS B N 1
ATOM 10599 C CA . LYS B 1 201 ? -13.453 -25.938 -22.75 1 87.62 201 LYS B CA 1
ATOM 10600 C C . LYS B 1 201 ? -12.391 -24.875 -22.5 1 87.62 201 LYS B C 1
ATOM 10602 O O . LYS B 1 201 ? -11.43 -24.734 -23.266 1 87.62 201 LYS B O 1
ATOM 10607 N N . THR B 1 202 ? -12.602 -24.156 -21.406 1 86.25 202 THR B N 1
ATOM 10608 C CA . THR B 1 202 ? -11.617 -23.125 -21.047 1 86.25 202 THR B CA 1
ATOM 10609 C C . THR B 1 202 ? -10.258 -23.766 -20.766 1 86.25 202 THR B C 1
ATOM 10611 O O . THR B 1 202 ? -9.227 -23.25 -21.203 1 86.25 202 THR B O 1
ATOM 10614 N N . ASN B 1 203 ? -10.242 -24.922 -20.172 1 87.69 203 ASN B N 1
ATOM 10615 C CA . ASN B 1 203 ? -8.992 -25.594 -19.844 1 87.69 203 ASN B CA 1
ATOM 10616 C C . ASN B 1 203 ? -8.312 -26.172 -21.094 1 87.69 203 ASN B C 1
ATOM 10618 O O . ASN B 1 203 ? -7.086 -26.219 -21.172 1 87.69 203 ASN B O 1
ATOM 10622 N N . VAL B 1 204 ? -9.07 -26.562 -22.016 1 91.5 204 VAL B N 1
ATOM 10623 C CA . VAL B 1 204 ? -8.531 -27.125 -23.266 1 91.5 204 VAL B CA 1
ATOM 10624 C C . VAL B 1 204 ? -7.762 -26.047 -24.016 1 91.5 204 VAL B C 1
ATOM 10626 O O . VAL B 1 204 ? -6.66 -26.281 -24.516 1 91.5 204 VAL B O 1
ATOM 10629 N N . TRP B 1 205 ? -8.328 -24.875 -24.031 1 92.19 205 TRP B N 1
ATOM 10630 C CA . TRP B 1 205 ? -7.668 -23.75 -24.703 1 92.19 205 TRP B CA 1
ATOM 10631 C C . TRP B 1 205 ? -6.332 -23.438 -24.031 1 92.19 205 TRP B C 1
ATOM 10633 O O . TRP B 1 205 ? -5.34 -23.172 -24.719 1 92.19 205 TRP B O 1
ATOM 10643 N N . TRP B 1 206 ? -6.297 -23.578 -22.75 1 89.12 206 TRP B N 1
ATOM 10644 C CA . TRP B 1 206 ? -5.062 -23.297 -22.016 1 89.12 206 TRP B CA 1
ATOM 10645 C C . TRP B 1 206 ? -4.016 -24.375 -22.281 1 89.12 206 TRP B C 1
ATOM 10647 O O . TRP B 1 206 ? -2.85 -24.062 -22.531 1 89.12 206 TRP B O 1
ATOM 10657 N N . THR B 1 207 ? -4.395 -25.578 -22.188 1 90.62 207 THR B N 1
ATOM 10658 C CA . THR B 1 207 ? -3.473 -26.703 -22.375 1 90.62 207 THR B CA 1
ATOM 10659 C C . THR B 1 207 ? -2.855 -26.672 -23.766 1 90.62 207 THR B C 1
ATOM 10661 O O . THR B 1 207 ? -1.671 -26.984 -23.938 1 90.62 207 THR B O 1
ATOM 10664 N N . LEU B 1 208 ? -3.625 -26.25 -24.781 1 94.62 208 LEU B N 1
ATOM 10665 C CA . LEU B 1 208 ? -3.154 -26.266 -26.156 1 94.62 208 LEU B CA 1
ATOM 10666 C C . LEU B 1 208 ? -2.803 -24.859 -26.641 1 94.62 208 LEU B C 1
ATOM 10668 O O . LEU B 1 208 ? -2.914 -24.547 -27.828 1 94.62 208 LEU B O 1
ATOM 10672 N N . SER B 1 209 ? -2.5 -24 -25.75 1 94 209 SER B N 1
ATOM 10673 C CA . SER B 1 209 ? -2.225 -22.609 -26.062 1 94 209 SER B CA 1
ATOM 10674 C C . SER B 1 209 ? -1.105 -22.484 -27.078 1 94 209 SER B C 1
ATOM 10676 O O . SER B 1 209 ? -1.219 -21.703 -28.047 1 94 209 SER B O 1
ATOM 10678 N N . SER B 1 210 ? 0.047 -23.266 -26.922 1 94.75 210 SER B N 1
ATOM 10679 C CA . SER B 1 210 ? 1.16 -23.188 -27.875 1 94.75 210 SER B CA 1
ATOM 10680 C C . SER B 1 210 ? 0.759 -23.719 -29.25 1 94.75 210 SER B C 1
ATOM 10682 O O . SER B 1 210 ? 1.216 -23.203 -30.266 1 94.75 210 SER B O 1
ATOM 10684 N N . ALA B 1 211 ? -0.055 -24.703 -29.25 1 96.06 211 ALA B N 1
ATOM 10685 C CA . ALA B 1 211 ? -0.557 -25.219 -30.516 1 96.06 211 ALA B CA 1
ATOM 10686 C C . ALA B 1 211 ? -1.419 -24.188 -31.234 1 96.06 211 ALA B C 1
ATOM 10688 O O . ALA B 1 211 ? -1.308 -24.016 -32.438 1 96.06 211 ALA B O 1
ATOM 10689 N N . VAL B 1 212 ? -2.211 -23.562 -30.469 1 95.81 212 VAL B N 1
ATOM 10690 C CA . VAL B 1 212 ? -3.098 -22.547 -31.031 1 95.81 212 VAL B CA 1
ATOM 10691 C C . VAL B 1 212 ? -2.273 -21.406 -31.641 1 95.81 212 VAL B C 1
ATOM 10693 O O . VAL B 1 212 ? -2.625 -20.875 -32.688 1 95.81 212 VAL B O 1
ATOM 10696 N N . GLU B 1 213 ? -1.256 -21.094 -31.016 1 95.12 213 GLU B N 1
ATOM 10697 C CA . GLU B 1 213 ? -0.372 -20.047 -31.516 1 95.12 213 GLU B CA 1
ATOM 10698 C C . GLU B 1 213 ? 0.154 -20.391 -32.906 1 95.12 213 GLU B C 1
ATOM 10700 O O . GLU B 1 213 ? 0.113 -19.562 -33.812 1 95.12 213 GLU B O 1
ATOM 10705 N N . ILE B 1 214 ? 0.614 -21.562 -33.156 1 96.62 214 ILE B N 1
ATOM 10706 C CA . ILE B 1 214 ? 1.167 -22.016 -34.406 1 96.62 214 ILE B CA 1
ATOM 10707 C C . ILE B 1 214 ? 0.037 -22.234 -35.406 1 96.62 214 ILE B C 1
ATOM 10709 O O . ILE B 1 214 ? 0.157 -21.875 -36.594 1 96.62 214 ILE B O 1
ATOM 10713 N N . LEU B 1 215 ? -1.035 -22.781 -34.969 1 97.19 215 LEU B N 1
ATOM 10714 C CA . LEU B 1 215 ? -2.172 -23.047 -35.844 1 97.19 215 LEU B CA 1
ATOM 10715 C C . LEU B 1 215 ? -2.775 -21.75 -36.375 1 97.19 215 LEU B C 1
ATOM 10717 O O . LEU B 1 215 ? -3.311 -21.703 -37.469 1 97.19 215 LEU B O 1
ATOM 10721 N N . SER B 1 216 ? -2.742 -20.734 -35.625 1 96.62 216 SER B N 1
ATOM 10722 C CA . SER B 1 216 ? -3.289 -19.453 -36.031 1 96.62 216 SER B CA 1
ATOM 10723 C C . SER B 1 216 ? -2.564 -18.922 -37.281 1 96.62 216 SER B C 1
ATOM 10725 O O . SER B 1 216 ? -3.162 -18.234 -38.094 1 96.62 216 SER B O 1
ATOM 10727 N N . VAL B 1 217 ? -1.337 -19.234 -37.438 1 95.5 217 VAL B N 1
ATOM 10728 C CA . VAL B 1 217 ? -0.56 -18.781 -38.594 1 95.5 217 VAL B CA 1
ATOM 10729 C C . VAL B 1 217 ? -0.719 -19.781 -39.719 1 95.5 217 VAL B C 1
ATOM 10731 O O . VAL B 1 217 ? -0.97 -19.391 -40.875 1 95.5 217 VAL B O 1
ATOM 10734 N N . SER B 1 218 ? -0.702 -21.094 -39.406 1 95.81 218 SER B N 1
ATOM 10735 C CA . SER B 1 218 ? -0.658 -22.125 -40.438 1 95.81 218 SER B CA 1
ATOM 10736 C C . SER B 1 218 ? -2.062 -22.516 -40.875 1 95.81 218 SER B C 1
ATOM 10738 O O . SER B 1 218 ? -2.299 -22.734 -42.062 1 95.81 218 SER B O 1
ATOM 10740 N N . ARG B 1 219 ? -3.004 -22.656 -39.938 1 97.19 219 ARG B N 1
ATOM 10741 C CA . ARG B 1 219 ? -4.375 -23.062 -40.25 1 97.19 219 ARG B CA 1
ATOM 10742 C C . ARG B 1 219 ? -5.379 -22.172 -39.531 1 97.19 219 ARG B C 1
ATOM 10744 O O . ARG B 1 219 ? -6.152 -22.656 -38.688 1 97.19 219 ARG B O 1
ATOM 10751 N N . PRO B 1 220 ? -5.473 -21 -39.844 1 96.75 220 PRO B N 1
ATOM 10752 C CA . PRO B 1 220 ? -6.336 -20.062 -39.125 1 96.75 220 PRO B CA 1
ATOM 10753 C C . PRO B 1 220 ? -7.812 -20.453 -39.188 1 96.75 220 PRO B C 1
ATOM 10755 O O . PRO B 1 220 ? -8.562 -20.219 -38.25 1 96.75 220 PRO B O 1
ATOM 10758 N N . ALA B 1 221 ? -8.273 -21.062 -40.188 1 95.88 221 ALA B N 1
ATOM 10759 C CA . ALA B 1 221 ? -9.672 -21.438 -40.344 1 95.88 221 ALA B CA 1
ATOM 10760 C C . ALA B 1 221 ? -10.109 -22.438 -39.281 1 95.88 221 ALA B C 1
ATOM 10762 O O . ALA B 1 221 ? -11.242 -22.375 -38.812 1 95.88 221 ALA B O 1
ATOM 10763 N N . THR B 1 222 ? -9.211 -23.344 -38.969 1 95.94 222 THR B N 1
ATOM 10764 C CA . THR B 1 222 ? -9.523 -24.344 -37.969 1 95.94 222 THR B CA 1
ATOM 10765 C C . THR B 1 222 ? -9.695 -23.688 -36.594 1 95.94 222 THR B C 1
ATOM 10767 O O . THR B 1 222 ? -10.609 -24.031 -35.844 1 95.94 222 THR B O 1
ATOM 10770 N N . VAL B 1 223 ? -8.844 -22.797 -36.281 1 96.44 223 VAL B N 1
ATOM 10771 C CA . VAL B 1 223 ? -8.883 -22.125 -35 1 96.44 223 VAL B CA 1
ATOM 10772 C C . VAL B 1 223 ? -10.172 -21.312 -34.875 1 96.44 223 VAL B C 1
ATOM 10774 O O . VAL B 1 223 ? -10.836 -21.328 -33.844 1 96.44 223 VAL B O 1
ATOM 10777 N N . LEU B 1 224 ? -10.562 -20.594 -35.906 1 96.31 224 LEU B N 1
ATOM 10778 C CA . LEU B 1 224 ? -11.758 -19.766 -35.875 1 96.31 224 LEU B CA 1
ATOM 10779 C C . LEU B 1 224 ? -13.016 -20.625 -35.812 1 96.31 224 LEU B C 1
ATOM 10781 O O . LEU B 1 224 ? -13.977 -20.281 -35.125 1 96.31 224 LEU B O 1
ATOM 10785 N N . GLU B 1 225 ? -12.984 -21.672 -36.469 1 95.19 225 GLU B N 1
ATOM 10786 C CA . GLU B 1 225 ? -14.117 -22.594 -36.406 1 95.19 225 GLU B CA 1
ATOM 10787 C C . GLU B 1 225 ? -14.312 -23.125 -34.969 1 95.19 225 GLU B C 1
ATOM 10789 O O . GLU B 1 225 ? -15.438 -23.156 -34.469 1 95.19 225 GLU B O 1
ATOM 10794 N N . CYS B 1 226 ? -13.227 -23.5 -34.438 1 94.94 226 CYS B N 1
ATOM 10795 C CA . CYS B 1 226 ? -13.281 -24 -33.062 1 94.94 226 CYS B CA 1
ATOM 10796 C C . CYS B 1 226 ? -13.734 -22.922 -32.094 1 94.94 226 CYS B C 1
ATOM 10798 O O . CYS B 1 226 ? -14.484 -23.188 -31.156 1 94.94 226 CYS B O 1
ATOM 10800 N N . ALA B 1 227 ? -13.289 -21.734 -32.281 1 94.31 227 ALA B N 1
ATOM 10801 C CA . ALA B 1 227 ? -13.664 -20.609 -31.422 1 94.31 227 ALA B CA 1
ATOM 10802 C C . ALA B 1 227 ? -15.148 -20.297 -31.547 1 94.31 227 ALA B C 1
ATOM 10804 O O . ALA B 1 227 ? -15.82 -20.016 -30.547 1 94.31 227 ALA B O 1
ATOM 10805 N N . LEU B 1 228 ? -15.719 -20.344 -32.719 1 93.69 228 LEU B N 1
ATOM 10806 C CA . LEU B 1 228 ? -17.109 -19.953 -32.969 1 93.69 228 LEU B CA 1
ATOM 10807 C C . LEU B 1 228 ? -18.062 -21.078 -32.562 1 93.69 228 LEU B C 1
ATOM 10809 O O . LEU B 1 228 ? -19.109 -20.797 -31.969 1 93.69 228 LEU B O 1
ATOM 10813 N N . LYS B 1 229 ? -17.594 -22.25 -32.719 1 90.25 229 LYS B N 1
ATOM 10814 C CA . LYS B 1 229 ? -18.531 -23.344 -32.5 1 90.25 229 LYS B CA 1
ATOM 10815 C C . LYS B 1 229 ? -18.344 -23.953 -31.125 1 90.25 229 LYS B C 1
ATOM 10817 O O . LYS B 1 229 ? -19.312 -24.422 -30.516 1 90.25 229 LYS B O 1
ATOM 10822 N N . PHE B 1 230 ? -17.156 -24.016 -30.719 1 89.06 230 PHE B N 1
ATOM 10823 C CA . PHE B 1 230 ? -16.906 -24.797 -29.516 1 89.06 230 PHE B CA 1
ATOM 10824 C C . PHE B 1 230 ? -16.25 -23.953 -28.438 1 89.06 230 PHE B C 1
ATOM 10826 O O . PHE B 1 230 ? -15.82 -24.469 -27.406 1 89.06 230 PHE B O 1
ATOM 10833 N N . GLY B 1 231 ? -16.016 -22.766 -28.641 1 83.69 231 GLY B N 1
ATOM 10834 C CA . GLY B 1 231 ? -15.391 -21.922 -27.641 1 83.69 231 GLY B CA 1
ATOM 10835 C C . GLY B 1 231 ? -16.359 -21.422 -26.594 1 83.69 231 GLY B C 1
ATOM 10836 O O . GLY B 1 231 ? -17.562 -21.625 -26.703 1 83.69 231 GLY B O 1
ATOM 10837 N N . PRO B 1 232 ? -15.734 -20.859 -25.516 1 82.38 232 PRO B N 1
ATOM 10838 C CA . PRO B 1 232 ? -16.609 -20.203 -24.547 1 82.38 232 PRO B CA 1
ATOM 10839 C C . PRO B 1 232 ? -17.453 -19.078 -25.156 1 82.38 232 PRO B C 1
ATOM 10841 O O . PRO B 1 232 ? -16.953 -18.297 -25.953 1 82.38 232 PRO B O 1
ATOM 10844 N N . THR B 1 233 ? -18.625 -19.078 -24.859 1 76.88 233 THR B N 1
ATOM 10845 C CA . THR B 1 233 ? -19.547 -18.172 -25.547 1 76.88 233 THR B CA 1
ATOM 10846 C C . THR B 1 233 ? -19.594 -16.828 -24.828 1 76.88 233 THR B C 1
ATOM 10848 O O . THR B 1 233 ? -19.922 -15.805 -25.438 1 76.88 233 THR B O 1
ATOM 10851 N N . ASP B 1 234 ? -19.234 -16.781 -23.578 1 80.94 234 ASP B N 1
ATOM 10852 C CA . ASP B 1 234 ? -19.438 -15.57 -22.797 1 80.94 234 ASP B CA 1
ATOM 10853 C C . ASP B 1 234 ? -18.172 -14.719 -22.75 1 80.94 234 ASP B C 1
ATOM 10855 O O . ASP B 1 234 ? -18.219 -13.562 -22.328 1 80.94 234 ASP B O 1
ATOM 10859 N N . THR B 1 235 ? -17.031 -15.289 -23.125 1 86.69 235 THR B N 1
ATOM 10860 C CA . THR B 1 235 ? -15.781 -14.547 -23.078 1 86.69 235 THR B CA 1
ATOM 10861 C C . THR B 1 235 ? -14.875 -14.922 -24.25 1 86.69 235 THR B C 1
ATOM 10863 O O . THR B 1 235 ? -15.086 -15.953 -24.906 1 86.69 235 THR B O 1
ATOM 10866 N N . ILE B 1 236 ? -14.055 -14 -24.594 1 91.81 236 ILE B N 1
ATOM 10867 C CA . ILE B 1 236 ? -12.969 -14.32 -25.516 1 91.81 236 ILE B CA 1
ATOM 10868 C C . ILE B 1 236 ? -11.766 -14.836 -24.719 1 91.81 236 ILE B C 1
ATOM 10870 O O . ILE B 1 236 ? -11.156 -14.086 -23.953 1 91.81 236 ILE B O 1
ATOM 10874 N N . HIS B 1 237 ? -11.578 -16.078 -24.969 1 91.88 237 HIS B N 1
ATOM 10875 C CA . HIS B 1 237 ? -10.516 -16.703 -24.188 1 91.88 237 HIS B CA 1
ATOM 10876 C C . HIS B 1 237 ? -9.195 -15.953 -24.359 1 91.88 237 HIS B C 1
ATOM 10878 O O . HIS B 1 237 ? -8.859 -15.523 -25.469 1 91.88 237 HIS B O 1
ATOM 10884 N N . PRO B 1 238 ? -8.461 -15.82 -23.344 1 92.19 238 PRO B N 1
ATOM 10885 C CA . PRO B 1 238 ? -7.211 -15.055 -23.406 1 92.19 238 PRO B CA 1
ATOM 10886 C C . PRO B 1 238 ? -6.23 -15.617 -24.438 1 92.19 238 PRO B C 1
ATOM 10888 O O . PRO B 1 238 ? -5.512 -14.852 -25.094 1 92.19 238 PRO B O 1
ATOM 10891 N N . VAL B 1 239 ? -6.098 -16.891 -24.609 1 94.12 239 VAL B N 1
ATOM 10892 C CA . VAL B 1 239 ? -5.223 -17.5 -25.594 1 94.12 239 VAL B CA 1
ATOM 10893 C C . VAL B 1 239 ? -5.621 -17.047 -27 1 94.12 239 VAL B C 1
ATOM 10895 O O . VAL B 1 239 ? -4.758 -16.766 -27.828 1 94.12 239 VAL B O 1
ATOM 10898 N N . LEU B 1 240 ? -6.898 -16.984 -27.281 1 94.12 240 LEU B N 1
ATOM 10899 C CA . LEU B 1 240 ? -7.426 -16.531 -28.547 1 94.12 240 LEU B CA 1
ATOM 10900 C C . LEU B 1 240 ? -7.211 -15.031 -28.719 1 94.12 240 LEU B C 1
ATOM 10902 O O . LEU B 1 240 ? -6.879 -14.562 -29.812 1 94.12 240 LEU B O 1
ATOM 10906 N N . LYS B 1 241 ? -7.445 -14.305 -27.656 1 93.56 241 LYS B N 1
ATOM 10907 C CA . LYS B 1 241 ? -7.312 -12.852 -27.656 1 93.56 241 LYS B CA 1
ATOM 10908 C C . LYS B 1 241 ? -5.93 -12.43 -28.141 1 93.56 241 LYS B C 1
ATOM 10910 O O . LYS B 1 241 ? -5.801 -11.469 -28.906 1 93.56 241 LYS B O 1
ATOM 10915 N N . GLN B 1 242 ? -4.91 -13.125 -27.828 1 93.56 242 GLN B N 1
ATOM 10916 C CA . GLN B 1 242 ? -3.537 -12.805 -28.203 1 93.56 242 GLN B CA 1
ATOM 10917 C C . GLN B 1 242 ? -3.299 -13.047 -29.688 1 93.56 242 GLN B C 1
ATOM 10919 O O . GLN B 1 242 ? -2.404 -12.445 -30.281 1 93.56 242 GLN B O 1
ATOM 10924 N N . GLN B 1 243 ? -4.066 -13.891 -30.312 1 95.31 243 GLN B N 1
ATOM 10925 C CA . GLN B 1 243 ? -3.828 -14.297 -31.688 1 95.31 243 GLN B CA 1
ATOM 10926 C C . GLN B 1 243 ? -4.793 -13.594 -32.656 1 95.31 243 GLN B C 1
ATOM 10928 O O . GLN B 1 243 ? -4.746 -13.812 -33.875 1 95.31 243 GLN B O 1
ATOM 10933 N N . LEU B 1 244 ? -5.602 -12.789 -32.188 1 95.62 244 LEU B N 1
ATOM 10934 C CA . LEU B 1 244 ? -6.641 -12.18 -33 1 95.62 244 LEU B CA 1
ATOM 10935 C C . LEU B 1 244 ? -6.031 -11.289 -34.094 1 95.62 244 LEU B C 1
ATOM 10937 O O . LEU B 1 244 ? -6.617 -11.117 -35.156 1 95.62 244 LEU B O 1
ATOM 10941 N N . GLY B 1 245 ? -4.906 -10.695 -33.844 1 94.06 245 GLY B N 1
ATOM 10942 C CA . GLY B 1 245 ? -4.234 -9.891 -34.844 1 94.06 245 GLY B CA 1
ATOM 10943 C C . GLY B 1 245 ? -3.859 -10.68 -36.062 1 94.06 245 GLY B C 1
ATOM 10944 O O . GLY B 1 245 ? -3.957 -10.164 -37.188 1 94.06 245 GLY B O 1
ATOM 10945 N N . ILE B 1 246 ? -3.502 -11.875 -35.906 1 95.75 246 ILE B N 1
ATOM 10946 C CA . ILE B 1 246 ? -3.133 -12.758 -37.031 1 95.75 246 ILE B CA 1
ATOM 10947 C C . ILE B 1 246 ? -4.395 -13.328 -37.656 1 95.75 246 ILE B C 1
ATOM 10949 O O . ILE B 1 246 ? -4.496 -13.391 -38.906 1 95.75 246 ILE B O 1
ATOM 10953 N N . LEU B 1 247 ? -5.344 -13.641 -36.938 1 97 247 LEU B N 1
ATOM 10954 C CA . LEU B 1 247 ? -6.543 -14.32 -37.406 1 97 247 LEU B CA 1
ATOM 10955 C C . LEU B 1 247 ? -7.422 -13.383 -38.219 1 97 247 LEU B C 1
ATOM 10957 O O . LEU B 1 247 ? -8.109 -13.82 -39.125 1 97 247 LEU B O 1
ATOM 10961 N N . ILE B 1 248 ? -7.391 -12.125 -37.875 1 96.5 248 ILE B N 1
ATOM 10962 C CA . ILE B 1 248 ? -8.203 -11.164 -38.625 1 96.5 248 ILE B CA 1
ATOM 10963 C C . ILE B 1 248 ? -7.699 -11.07 -40.062 1 96.5 248 ILE B C 1
ATOM 10965 O O . ILE B 1 248 ? -8.484 -10.82 -40.969 1 96.5 248 ILE B O 1
ATOM 10969 N N . GLN B 1 249 ? -6.441 -11.297 -40.25 1 94.81 249 GLN B N 1
ATOM 10970 C CA . GLN B 1 249 ? -5.871 -11.25 -41.594 1 94.81 249 GLN B CA 1
ATOM 10971 C C . GLN B 1 249 ? -6.352 -12.43 -42.406 1 94.81 249 GLN B C 1
ATOM 10973 O O . GLN B 1 249 ? -6.473 -12.32 -43.656 1 94.81 249 GLN B O 1
ATOM 10978 N N . ALA B 1 250 ? -6.625 -13.508 -41.75 1 95.5 250 ALA B N 1
ATOM 10979 C CA . ALA B 1 250 ? -7.07 -14.719 -42.438 1 95.5 250 ALA B CA 1
ATOM 10980 C C . ALA B 1 250 ? -8.562 -14.641 -42.75 1 95.5 250 ALA B C 1
ATOM 10982 O O . ALA B 1 250 ? -8.977 -14.977 -43.875 1 95.5 250 ALA B O 1
ATOM 10983 N N . SER B 1 251 ? -9.391 -14.273 -41.781 1 96.5 251 SER B N 1
ATOM 10984 C CA . SER B 1 251 ? -10.828 -14.164 -42 1 96.5 251 SER B CA 1
ATOM 10985 C C . SER B 1 251 ? -11.438 -13.055 -41.125 1 96.5 251 SER B C 1
ATOM 10987 O O . SER B 1 251 ? -11.867 -13.305 -40 1 96.5 251 SER B O 1
ATOM 10989 N N . PRO B 1 252 ? -11.602 -11.969 -41.719 1 96.75 252 PRO B N 1
ATOM 10990 C CA . PRO B 1 252 ? -12.18 -10.867 -40.938 1 96.75 252 PRO B CA 1
ATOM 10991 C C . PRO B 1 252 ? -13.641 -11.117 -40.562 1 96.75 252 PRO B C 1
ATOM 10993 O O . PRO B 1 252 ? -14.078 -10.703 -39.469 1 96.75 252 PRO B O 1
ATOM 10996 N N . GLU B 1 253 ? -14.32 -11.844 -41.281 1 96.06 253 GLU B N 1
ATOM 10997 C CA . GLU B 1 253 ? -15.742 -12.094 -41.031 1 96.06 253 GLU B CA 1
ATOM 10998 C C . GLU B 1 253 ? -15.945 -12.969 -39.812 1 96.06 253 GLU B C 1
ATOM 11000 O O . GLU B 1 253 ? -16.828 -12.703 -39 1 96.06 253 GLU B O 1
ATOM 11005 N N . ASP B 1 254 ? -15.148 -13.953 -39.75 1 95.62 254 ASP B N 1
ATOM 11006 C CA . ASP B 1 254 ? -15.266 -14.859 -38.625 1 95.62 254 ASP B CA 1
ATOM 11007 C C . ASP B 1 254 ? -14.875 -14.156 -37.312 1 95.62 254 ASP B C 1
ATOM 11009 O O . ASP B 1 254 ? -15.492 -14.391 -36.281 1 95.62 254 ASP B O 1
ATOM 11013 N N . VAL B 1 255 ? -13.898 -13.367 -37.438 1 96.06 255 VAL B N 1
ATOM 11014 C CA . VAL B 1 255 ? -13.469 -12.625 -36.25 1 96.06 255 VAL B CA 1
ATOM 11015 C C . VAL B 1 255 ? -14.562 -11.633 -35.844 1 96.06 255 VAL B C 1
ATOM 11017 O O . VAL B 1 255 ? -14.82 -11.453 -34.656 1 96.06 255 VAL B O 1
ATOM 11020 N N . PHE B 1 256 ? -15.188 -11.008 -36.781 1 96.19 256 PHE B N 1
ATOM 11021 C CA . PHE B 1 256 ? -16.297 -10.086 -36.5 1 96.19 256 PHE B CA 1
ATOM 11022 C C . PHE B 1 256 ? -17.453 -10.812 -35.844 1 96.19 256 PHE B C 1
ATOM 11024 O O . PHE B 1 256 ? -18.047 -10.289 -34.875 1 96.19 256 PHE B O 1
ATOM 11031 N N . GLU B 1 257 ? -17.703 -11.922 -36.281 1 94.62 257 GLU B N 1
ATOM 11032 C CA . GLU B 1 257 ? -18.781 -12.719 -35.688 1 94.62 257 GLU B CA 1
ATOM 11033 C C . GLU B 1 257 ? -18.438 -13.102 -34.25 1 94.62 257 GLU B C 1
ATOM 11035 O O . GLU B 1 257 ? -19.312 -13.086 -33.375 1 94.62 257 GLU B O 1
ATOM 11040 N N . LEU B 1 258 ? -17.281 -13.422 -34.031 1 92.81 258 LEU B N 1
ATOM 11041 C CA . LEU B 1 258 ? -16.812 -13.789 -32.719 1 92.81 258 LEU B CA 1
ATOM 11042 C C . LEU B 1 258 ? -16.984 -12.633 -31.734 1 92.81 258 LEU B C 1
ATOM 11044 O O . LEU B 1 258 ? -17.375 -12.844 -30.578 1 92.81 258 LEU B O 1
ATOM 11048 N N . LEU B 1 259 ? -16.734 -11.422 -32.156 1 93.19 259 LEU B N 1
ATOM 11049 C CA . LEU B 1 259 ? -16.766 -10.242 -31.281 1 93.19 259 LEU B CA 1
ATOM 11050 C C . LEU B 1 259 ? -18.203 -9.758 -31.078 1 93.19 259 LEU B C 1
ATOM 11052 O O . LEU B 1 259 ? -18.5 -9.094 -30.078 1 93.19 259 LEU B O 1
ATOM 11056 N N . THR B 1 260 ? -19.156 -10.031 -31.969 1 92.5 260 THR B N 1
ATOM 11057 C CA . THR B 1 260 ? -20.484 -9.406 -31.953 1 92.5 260 THR B CA 1
ATOM 11058 C C . THR B 1 260 ? -21.547 -10.406 -31.531 1 92.5 260 THR B C 1
ATOM 11060 O O . THR B 1 260 ? -22.734 -10.062 -31.422 1 92.5 260 THR B O 1
ATOM 11063 N N . ARG B 1 261 ? -21.156 -11.586 -31.281 1 88.5 261 ARG B N 1
ATOM 11064 C CA . ARG B 1 261 ? -22.172 -12.555 -30.859 1 88.5 261 ARG B CA 1
ATOM 11065 C C . ARG B 1 261 ? -22.828 -12.133 -29.547 1 88.5 261 ARG B C 1
ATOM 11067 O O . ARG B 1 261 ? -22.219 -11.438 -28.734 1 88.5 261 ARG B O 1
ATOM 11074 N N . GLU B 1 262 ? -24 -12.469 -29.281 1 81.38 262 GLU B N 1
ATOM 11075 C CA . GLU B 1 262 ? -24.844 -12 -28.188 1 81.38 262 GLU B CA 1
ATOM 11076 C C . GLU B 1 262 ? -24.25 -12.375 -26.844 1 81.38 262 GLU B C 1
ATOM 11078 O O . GLU B 1 262 ? -24.312 -11.594 -25.891 1 81.38 262 GLU B O 1
ATOM 11083 N N . GLU B 1 263 ? -23.641 -13.477 -26.812 1 82.31 263 GLU B N 1
ATOM 11084 C CA . GLU B 1 263 ? -23.125 -13.977 -25.531 1 82.31 263 GLU B CA 1
ATOM 11085 C C . GLU B 1 263 ? -21.875 -13.219 -25.109 1 82.31 263 GLU B C 1
ATOM 11087 O O . GLU B 1 263 ? -21.562 -13.133 -23.922 1 82.31 263 GLU B O 1
ATOM 11092 N N . THR B 1 264 ? -21.234 -12.656 -26.156 1 87.88 264 THR B N 1
ATOM 11093 C CA . THR B 1 264 ? -19.969 -11.984 -25.875 1 87.88 264 THR B CA 1
ATOM 11094 C C . THR B 1 264 ? -20.172 -10.5 -25.609 1 87.88 264 THR B C 1
ATOM 11096 O O . THR B 1 264 ? -19.219 -9.75 -25.453 1 87.88 264 THR B O 1
ATOM 11099 N N . ARG B 1 265 ? -21.406 -10.094 -25.656 1 85.88 265 ARG B N 1
ATOM 11100 C CA . ARG B 1 265 ? -21.703 -8.672 -25.516 1 85.88 265 ARG B CA 1
ATOM 11101 C C . ARG B 1 265 ? -21.203 -8.141 -24.188 1 85.88 265 ARG B C 1
ATOM 11103 O O . ARG B 1 265 ? -20.609 -7.055 -24.125 1 85.88 265 ARG B O 1
ATOM 11110 N N . GLY B 1 266 ? -21.516 -8.922 -23.125 1 83.94 266 GLY B N 1
ATOM 11111 C CA . GLY B 1 266 ? -21.031 -8.5 -21.812 1 83.94 266 GLY B CA 1
ATOM 11112 C C . GLY B 1 266 ? -19.531 -8.328 -21.766 1 83.94 266 GLY B C 1
ATOM 11113 O O . GLY B 1 266 ? -19.031 -7.359 -21.188 1 83.94 266 GLY B O 1
ATOM 11114 N N . TYR B 1 267 ? -18.797 -9.211 -22.406 1 88.94 267 TYR B N 1
ATOM 11115 C CA . TYR B 1 267 ? -17.344 -9.148 -22.453 1 88.94 267 TYR B CA 1
ATOM 11116 C C . TYR B 1 267 ? -16.859 -7.926 -23.234 1 88.94 267 TYR B C 1
ATOM 11118 O O . TYR B 1 267 ? -15.93 -7.242 -22.812 1 88.94 267 TYR B O 1
ATOM 11126 N N . LEU B 1 268 ? -17.453 -7.633 -24.359 1 91.44 268 LEU B N 1
ATOM 11127 C CA . LEU B 1 268 ? -17.078 -6.5 -25.203 1 91.44 268 LEU B CA 1
ATOM 11128 C C . LEU B 1 268 ? -17.281 -5.184 -24.469 1 91.44 268 LEU B C 1
ATOM 11130 O O . LEU B 1 268 ? -16.469 -4.27 -24.578 1 91.44 268 LEU B O 1
ATOM 11134 N N . LEU B 1 269 ? -18.344 -5.133 -23.719 1 89.06 269 LEU B N 1
ATOM 11135 C CA . LEU B 1 269 ? -18.641 -3.914 -22.969 1 89.06 269 LEU B CA 1
ATOM 11136 C C . LEU B 1 269 ? -17.656 -3.717 -21.828 1 89.06 269 LEU B C 1
ATOM 11138 O O . LEU B 1 269 ? -17.281 -2.584 -21.516 1 89.06 269 LEU B O 1
ATOM 11142 N N . SER B 1 270 ? -17.297 -4.812 -21.203 1 90.25 270 SER B N 1
ATOM 11143 C CA . SER B 1 270 ? -16.406 -4.719 -20.047 1 90.25 270 SER B CA 1
ATOM 11144 C C . SER B 1 270 ? -14.953 -4.559 -20.5 1 90.25 270 SER B C 1
ATOM 11146 O O . SER B 1 270 ? -14.203 -3.775 -19.906 1 90.25 270 SER B O 1
ATOM 11148 N N . GLN B 1 271 ? -14.477 -5.242 -21.641 1 92.38 271 GLN B N 1
ATOM 11149 C CA . GLN B 1 271 ? -13.062 -5.281 -22.016 1 92.38 271 GLN B CA 1
ATOM 11150 C C . GLN B 1 271 ? -12.805 -4.461 -23.281 1 92.38 271 GLN B C 1
ATOM 11152 O O . GLN B 1 271 ? -11.672 -4.09 -23.562 1 92.38 271 GLN B O 1
ATOM 11157 N N . GLY B 1 272 ? -13.758 -4.082 -24.031 1 94.25 272 GLY B N 1
ATOM 11158 C CA . GLY B 1 272 ? -13.57 -3.373 -25.281 1 94.25 272 GLY B CA 1
ATOM 11159 C C . GLY B 1 272 ? -13.016 -4.254 -26.391 1 94.25 272 GLY B C 1
ATOM 11160 O O . GLY B 1 272 ? -13 -5.48 -26.266 1 94.25 272 GLY B O 1
ATOM 11161 N N . VAL B 1 273 ? -12.664 -3.648 -27.531 1 95.31 273 VAL B N 1
ATOM 11162 C CA . VAL B 1 273 ? -12.086 -4.367 -28.656 1 95.31 273 VAL B CA 1
ATOM 11163 C C . VAL B 1 273 ? -10.617 -4.684 -28.375 1 95.31 273 VAL B C 1
ATOM 11165 O O . VAL B 1 273 ? -9.867 -3.814 -27.938 1 95.31 273 VAL B O 1
ATOM 11168 N N . PRO B 1 274 ? -10.305 -5.941 -28.5 1 94.62 274 PRO B N 1
ATOM 11169 C CA . PRO B 1 274 ? -8.922 -6.332 -28.203 1 94.62 274 PRO B CA 1
ATOM 11170 C C . PRO B 1 274 ? -7.898 -5.551 -29.016 1 94.62 274 PRO B C 1
ATOM 11172 O O . PRO B 1 274 ? -8.141 -5.234 -30.188 1 94.62 274 PRO B O 1
ATOM 11175 N N . ALA B 1 275 ? -6.695 -5.301 -28.516 1 94.06 275 ALA B N 1
ATOM 11176 C CA . ALA B 1 275 ? -5.641 -4.473 -29.094 1 94.06 275 ALA B CA 1
ATOM 11177 C C . ALA B 1 275 ? -5.145 -5.055 -30.422 1 94.06 275 ALA B C 1
ATOM 11179 O O . ALA B 1 275 ? -4.812 -4.309 -31.344 1 94.06 275 ALA B O 1
ATOM 11180 N N . GLY B 1 276 ? -5.027 -6.352 -30.516 1 94.06 276 GLY B N 1
ATOM 11181 C CA . GLY B 1 276 ? -4.586 -6.992 -31.75 1 94.06 276 GLY B CA 1
ATOM 11182 C C . GLY B 1 276 ? -5.457 -6.652 -32.938 1 94.06 276 GLY B C 1
ATOM 11183 O O . GLY B 1 276 ? -4.953 -6.488 -34.062 1 94.06 276 GLY B O 1
ATOM 11184 N N . VAL B 1 277 ? -6.715 -6.512 -32.688 1 95.62 277 VAL B N 1
ATOM 11185 C CA . VAL B 1 277 ? -7.664 -6.164 -33.75 1 95.62 277 VAL B CA 1
ATOM 11186 C C . VAL B 1 277 ? -7.551 -4.68 -34.094 1 95.62 277 VAL B C 1
ATOM 11188 O O . VAL B 1 277 ? -7.598 -4.289 -35.25 1 95.62 277 VAL B O 1
ATOM 11191 N N . LEU B 1 278 ? -7.316 -3.887 -33.094 1 95.25 278 LEU B N 1
ATOM 11192 C CA . LEU B 1 278 ? -7.211 -2.443 -33.281 1 95.25 278 LEU B CA 1
ATOM 11193 C C . LEU B 1 278 ? -5.969 -2.094 -34.094 1 95.25 278 LEU B C 1
ATOM 11195 O O . LEU B 1 278 ? -6.008 -1.19 -34.938 1 95.25 278 LEU B O 1
ATOM 11199 N N . LYS B 1 279 ? -4.926 -2.809 -33.875 1 93.81 279 LYS B N 1
ATOM 11200 C CA . LYS B 1 279 ? -3.691 -2.578 -34.625 1 93.81 279 LYS B CA 1
ATOM 11201 C C . LYS B 1 279 ? -3.861 -2.953 -36.094 1 93.81 279 LYS B C 1
ATOM 11203 O O . LYS B 1 279 ? -3.199 -2.387 -36.969 1 93.81 279 LYS B O 1
ATOM 11208 N N . LYS B 1 280 ? -4.777 -3.914 -36.406 1 95.31 280 LYS B N 1
ATOM 11209 C CA . LYS B 1 280 ? -5.059 -4.359 -37.75 1 95.31 280 LYS B CA 1
ATOM 11210 C C . LYS B 1 280 ? -6.41 -3.836 -38.25 1 95.31 280 LYS B C 1
ATOM 11212 O O . LYS B 1 280 ? -7.219 -4.594 -38.781 1 95.31 280 LYS B O 1
ATOM 11217 N N . ARG B 1 281 ? -6.609 -2.613 -38.125 1 93.56 281 ARG B N 1
ATOM 11218 C CA . ARG B 1 281 ? -7.895 -1.967 -38.344 1 93.56 281 ARG B CA 1
ATOM 11219 C C . ARG B 1 281 ? -8.281 -2.031 -39.812 1 93.56 281 ARG B C 1
ATOM 11221 O O . ARG B 1 281 ? -9.469 -2.027 -40.156 1 93.56 281 ARG B O 1
ATOM 11228 N N . LYS B 1 282 ? -7.289 -2.217 -40.688 1 93.38 282 LYS B N 1
ATOM 11229 C CA . LYS B 1 282 ? -7.531 -2.143 -42.125 1 93.38 282 LYS B CA 1
ATOM 11230 C C . LYS B 1 282 ? -8.328 -3.35 -42.594 1 93.38 282 LYS B C 1
ATOM 11232 O O . LYS B 1 282 ? -8.938 -3.307 -43.688 1 93.38 282 LYS B O 1
ATOM 11237 N N . TRP B 1 283 ? -8.414 -4.359 -41.844 1 95.12 283 TRP B N 1
ATOM 11238 C CA . TRP B 1 283 ? -9.016 -5.613 -42.281 1 95.12 283 TRP B CA 1
ATOM 11239 C C . TRP B 1 283 ? -10.523 -5.598 -42.062 1 95.12 283 TRP B C 1
ATOM 11241 O O . TRP B 1 283 ? -11.25 -6.391 -42.688 1 95.12 283 TRP B O 1
ATOM 11251 N N . PHE B 1 284 ? -11.023 -4.789 -41.281 1 95.75 284 PHE B N 1
ATOM 11252 C CA . PHE B 1 284 ? -12.461 -4.613 -41.125 1 95.75 284 PHE B CA 1
ATOM 11253 C C . PHE B 1 284 ? -12.977 -3.5 -42.031 1 95.75 284 PHE B C 1
ATOM 11255 O O . PHE B 1 284 ? -12.273 -2.52 -42.281 1 95.75 284 PHE B O 1
ATOM 11262 N N . THR B 1 285 ? -14.219 -3.738 -42.438 1 94.69 285 THR B N 1
ATOM 11263 C CA . THR B 1 285 ? -14.867 -2.705 -43.25 1 94.69 285 THR B CA 1
ATOM 11264 C C . THR B 1 285 ? -15.469 -1.623 -42.344 1 94.69 285 THR B C 1
ATOM 11266 O O . THR B 1 285 ? -15.586 -1.812 -41.125 1 94.69 285 THR B O 1
ATOM 11269 N N . THR B 1 286 ? -15.828 -0.496 -42.938 1 94.75 286 THR B N 1
ATOM 11270 C CA . THR B 1 286 ? -16.453 0.599 -42.219 1 94.75 286 THR B CA 1
ATOM 11271 C C . THR B 1 286 ? -17.781 0.158 -41.594 1 94.75 286 THR B C 1
ATOM 11273 O O . THR B 1 286 ? -18.156 0.599 -40.531 1 94.75 286 THR B O 1
ATOM 11276 N N . ALA B 1 287 ? -18.406 -0.7 -42.312 1 95.06 287 ALA B N 1
ATOM 11277 C CA . ALA B 1 287 ? -19.688 -1.199 -41.812 1 95.06 287 ALA B CA 1
ATOM 11278 C C . ALA B 1 287 ? -19.5 -2.047 -40.562 1 95.06 287 ALA B C 1
ATOM 11280 O O . ALA B 1 287 ? -20.312 -1.973 -39.625 1 95.06 287 ALA B O 1
ATOM 11281 N N . GLN B 1 288 ? -18.547 -2.807 -40.594 1 96.31 288 GLN B N 1
ATOM 11282 C CA . GLN B 1 288 ? -18.25 -3.662 -39.438 1 96.31 288 GLN B CA 1
ATOM 11283 C C . GLN B 1 288 ? -17.828 -2.834 -38.219 1 96.31 288 GLN B C 1
ATOM 11285 O O . GLN B 1 288 ? -18.266 -3.094 -37.094 1 96.31 288 GLN B O 1
ATOM 11290 N N . TRP B 1 289 ? -17.016 -1.836 -38.5 1 96.44 289 TRP B N 1
ATOM 11291 C CA . TRP B 1 289 ? -16.625 -0.948 -37.438 1 96.44 289 TRP B CA 1
ATOM 11292 C C . TRP B 1 289 ? -17.812 -0.182 -36.875 1 96.44 289 TRP B C 1
ATOM 11294 O O . TRP B 1 289 ? -17.906 0.063 -35.688 1 96.44 289 TRP B O 1
ATOM 11304 N N . THR B 1 290 ? -18.734 0.167 -37.656 1 96.12 290 THR B N 1
ATOM 11305 C CA . THR B 1 290 ? -19.953 0.871 -37.25 1 96.12 290 THR B CA 1
ATOM 11306 C C . THR B 1 290 ? -20.797 -0.004 -36.312 1 96.12 290 THR B C 1
ATOM 11308 O O . THR B 1 290 ? -21.312 0.473 -35.312 1 96.12 290 THR B O 1
ATOM 11311 N N . THR B 1 291 ? -20.875 -1.219 -36.719 1 94.69 291 THR B N 1
ATOM 11312 C CA . THR B 1 291 ? -21.625 -2.158 -35.875 1 94.69 291 THR B CA 1
ATOM 11313 C C . THR B 1 291 ? -20.969 -2.32 -34.531 1 94.69 291 THR B C 1
ATOM 11315 O O . THR B 1 291 ? -21.656 -2.309 -33.5 1 94.69 291 THR B O 1
ATOM 11318 N N . LEU B 1 292 ? -19.688 -2.473 -34.5 1 94.94 292 LEU B N 1
ATOM 11319 C CA . LEU B 1 292 ? -18.953 -2.623 -33.25 1 94.94 292 LEU B CA 1
ATOM 11320 C C . LEU B 1 292 ? -19.094 -1.375 -32.375 1 94.94 292 LEU B C 1
ATOM 11322 O O . LEU B 1 292 ? -19.234 -1.473 -31.172 1 94.94 292 LEU B O 1
ATOM 11326 N N . ALA B 1 293 ? -19.047 -0.228 -32.969 1 95.44 293 ALA B N 1
ATOM 11327 C CA . ALA B 1 293 ? -19.188 1.034 -32.25 1 95.44 293 ALA B CA 1
ATOM 11328 C C . ALA B 1 293 ? -20.562 1.14 -31.609 1 95.44 293 ALA B C 1
ATOM 11330 O O . ALA B 1 293 ? -20.703 1.615 -30.469 1 95.44 293 ALA B O 1
ATOM 11331 N N . ALA B 1 294 ? -21.516 0.694 -32.281 1 92.31 294 ALA B N 1
ATOM 11332 C CA . ALA B 1 294 ? -22.875 0.721 -31.766 1 92.31 294 ALA B CA 1
ATOM 11333 C C . ALA B 1 294 ? -23.016 -0.183 -30.547 1 92.31 294 ALA B C 1
ATOM 11335 O O . ALA B 1 294 ? -23.734 0.146 -29.594 1 92.31 294 ALA B O 1
ATOM 11336 N N . LEU B 1 295 ? -22.391 -1.275 -30.625 1 90.81 295 LEU B N 1
ATOM 11337 C CA . LEU B 1 295 ? -22.438 -2.217 -29.516 1 90.81 295 LEU B CA 1
ATOM 11338 C C . LEU B 1 295 ? -21.703 -1.664 -28.297 1 90.81 295 LEU B C 1
ATOM 11340 O O . LEU B 1 295 ? -22 -2.037 -27.172 1 90.81 295 LEU B O 1
ATOM 11344 N N . LEU B 1 296 ? -20.75 -0.744 -28.5 1 93.06 296 LEU B N 1
ATOM 11345 C CA . LEU B 1 296 ? -19.922 -0.185 -27.422 1 93.06 296 LEU B CA 1
ATOM 11346 C C . LEU B 1 296 ? -20.5 1.152 -26.953 1 93.06 296 LEU B C 1
ATOM 11348 O O . LEU B 1 296 ? -19.875 1.835 -26.125 1 93.06 296 LEU B O 1
ATOM 11352 N N . ALA B 1 297 ? -21.578 1.574 -27.391 1 90.75 297 ALA B N 1
ATOM 11353 C CA . ALA B 1 297 ? -22.156 2.895 -27.156 1 90.75 297 ALA B CA 1
ATOM 11354 C C . ALA B 1 297 ? -22.328 3.162 -25.672 1 90.75 297 ALA B C 1
ATOM 11356 O O . ALA B 1 297 ? -22.172 4.301 -25.219 1 90.75 297 ALA B O 1
ATOM 11357 N N . ASP B 1 298 ? -22.562 2.119 -24.922 1 87.44 298 ASP B N 1
ATOM 11358 C CA . ASP B 1 298 ? -22.812 2.283 -23.484 1 87.44 298 ASP B CA 1
ATOM 11359 C C . ASP B 1 298 ? -21.5 2.426 -22.719 1 87.44 298 ASP B C 1
ATOM 11361 O O . ASP B 1 298 ? -21.5 2.762 -21.547 1 87.44 298 ASP B O 1
ATOM 11365 N N . GLN B 1 299 ? -20.422 2.195 -23.359 1 92.38 299 GLN B N 1
ATOM 11366 C CA . GLN B 1 299 ? -19.094 2.393 -22.781 1 92.38 299 GLN B CA 1
ATOM 11367 C C . GLN B 1 299 ? -18.25 3.334 -23.625 1 92.38 299 GLN B C 1
ATOM 11369 O O . GLN B 1 299 ? -17.359 2.891 -24.359 1 92.38 299 GLN B O 1
ATOM 11374 N N . PRO B 1 300 ? -18.438 4.543 -23.391 1 94.25 300 PRO B N 1
ATOM 11375 C CA . PRO B 1 300 ? -17.828 5.535 -24.281 1 94.25 300 PRO B CA 1
ATOM 11376 C C . PRO B 1 300 ? -16.297 5.523 -24.234 1 94.25 300 PRO B C 1
ATOM 11378 O O . PRO B 1 300 ? -15.648 5.887 -25.219 1 94.25 300 PRO B O 1
ATOM 11381 N N . VAL B 1 301 ? -15.766 5.105 -23.203 1 94.38 301 VAL B N 1
ATOM 11382 C CA . VAL B 1 301 ? -14.312 5.078 -23.094 1 94.38 301 VAL B CA 1
ATOM 11383 C C . VAL B 1 301 ? -13.742 4.043 -24.062 1 94.38 301 VAL B C 1
ATOM 11385 O O . VAL B 1 301 ? -12.742 4.301 -24.734 1 94.38 301 VAL B O 1
ATOM 11388 N N . HIS B 1 302 ? -14.352 2.904 -24.141 1 95.31 302 HIS B N 1
ATOM 11389 C CA . HIS B 1 302 ? -13.922 1.878 -25.094 1 95.31 302 HIS B CA 1
ATOM 11390 C C . HIS B 1 302 ? -14.172 2.314 -26.531 1 95.31 302 HIS B C 1
ATOM 11392 O O . HIS B 1 302 ? -13.391 1.988 -27.422 1 95.31 302 HIS B O 1
ATOM 11398 N N . LEU B 1 303 ? -15.219 3.01 -26.734 1 96.06 303 LEU B N 1
ATOM 11399 C CA . LEU B 1 303 ? -15.5 3.541 -28.078 1 96.06 303 LEU B CA 1
ATOM 11400 C C . LEU B 1 303 ? -14.438 4.551 -28.484 1 96.06 303 LEU B C 1
ATOM 11402 O O . LEU B 1 303 ? -14.031 4.582 -29.656 1 96.06 303 LEU B O 1
ATOM 11406 N N . ALA B 1 304 ? -14.031 5.348 -27.516 1 96.25 304 ALA B N 1
ATOM 11407 C CA . ALA B 1 304 ? -12.977 6.324 -27.781 1 96.25 304 ALA B CA 1
ATOM 11408 C C . ALA B 1 304 ? -11.695 5.641 -28.25 1 96.25 304 ALA B C 1
ATOM 11410 O O . ALA B 1 304 ? -11.023 6.121 -29.156 1 96.25 304 ALA B O 1
ATOM 11411 N N . LYS B 1 305 ? -11.359 4.555 -27.719 1 95 305 LYS B N 1
ATOM 11412 C CA . LYS B 1 305 ? -10.164 3.807 -28.109 1 95 305 LYS B CA 1
ATOM 11413 C C . LYS B 1 305 ? -10.281 3.303 -29.547 1 95 305 LYS B C 1
ATOM 11415 O O . LYS B 1 305 ? -9.297 3.32 -30.297 1 95 305 LYS B O 1
ATOM 11420 N N . VAL B 1 306 ? -11.438 2.859 -29.969 1 96.25 306 VAL B N 1
ATOM 11421 C CA . VAL B 1 306 ? -11.688 2.373 -31.328 1 96.25 306 VAL B CA 1
ATOM 11422 C C . VAL B 1 306 ? -11.547 3.521 -32.312 1 96.25 306 VAL B C 1
ATOM 11424 O O . VAL B 1 306 ? -10.844 3.402 -33.312 1 96.25 306 VAL B O 1
ATOM 11427 N N . LEU B 1 307 ? -12.117 4.605 -31.969 1 96.06 307 LEU B N 1
ATOM 11428 C CA . LEU B 1 307 ? -12.102 5.75 -32.875 1 96.06 307 LEU B CA 1
ATOM 11429 C C . LEU B 1 307 ? -10.688 6.309 -33 1 96.06 307 LEU B C 1
ATOM 11431 O O . LEU B 1 307 ? -10.305 6.785 -34.062 1 96.06 307 LEU B O 1
ATOM 11435 N N . ASP B 1 308 ? -9.984 6.297 -31.938 1 94.5 308 ASP B N 1
ATOM 11436 C CA . ASP B 1 308 ? -8.617 6.82 -31.922 1 94.5 308 ASP B CA 1
ATOM 11437 C C . ASP B 1 308 ? -7.738 6.082 -32.938 1 94.5 308 ASP B C 1
ATOM 11439 O O . ASP B 1 308 ? -6.789 6.656 -33.469 1 94.5 308 ASP B O 1
ATOM 11443 N N . THR B 1 309 ? -8.008 4.844 -33.156 1 94 309 THR B N 1
ATOM 11444 C CA . THR B 1 309 ? -7.184 4.035 -34.062 1 94 309 THR B CA 1
ATOM 11445 C C . THR B 1 309 ? -7.621 4.207 -35.5 1 94 309 THR B C 1
ATOM 11447 O O . THR B 1 309 ? -6.867 3.896 -36.438 1 94 309 THR B O 1
ATOM 11450 N N . LEU B 1 310 ? -8.781 4.723 -35.812 1 95 310 LEU B N 1
ATOM 11451 C CA . LEU B 1 310 ? -9.312 4.855 -37.156 1 95 310 LEU B CA 1
ATOM 11452 C C . LEU B 1 310 ? -8.938 6.203 -37.75 1 95 310 LEU B C 1
ATOM 11454 O O . LEU B 1 310 ? -8.562 7.129 -37.031 1 95 310 LEU B O 1
ATOM 11458 N N . ALA B 1 311 ? -9.008 6.223 -39.125 1 93.5 311 ALA B N 1
ATOM 11459 C CA . ALA B 1 311 ? -8.742 7.477 -39.812 1 93.5 311 ALA B CA 1
ATOM 11460 C C . ALA B 1 311 ? -9.789 8.531 -39.469 1 93.5 311 ALA B C 1
ATOM 11462 O O . ALA B 1 311 ? -10.969 8.219 -39.312 1 93.5 311 ALA B O 1
ATOM 11463 N N . PRO B 1 312 ? -9.43 9.797 -39.281 1 92.25 312 PRO B N 1
ATOM 11464 C CA . PRO B 1 312 ? -10.344 10.867 -38.875 1 92.25 312 PRO B CA 1
ATOM 11465 C C . PRO B 1 312 ? -11.531 11.016 -39.844 1 92.25 312 PRO B C 1
ATOM 11467 O O . PRO B 1 312 ? -12.625 11.391 -39.406 1 92.25 312 PRO B O 1
ATOM 11470 N N . SER B 1 313 ? -11.328 10.617 -41.031 1 91.75 313 SER B N 1
ATOM 11471 C CA . SER B 1 313 ? -12.375 10.789 -42.062 1 91.75 313 SER B CA 1
ATOM 11472 C C . SER B 1 313 ? -13.547 9.852 -41.781 1 91.75 313 SER B C 1
ATOM 11474 O O . SER B 1 313 ? -14.688 10.156 -42.156 1 91.75 313 SER B O 1
ATOM 11476 N N . ASN B 1 314 ? -13.352 8.742 -41.188 1 94 314 ASN B N 1
ATOM 11477 C CA . ASN B 1 314 ? -14.383 7.734 -40.938 1 94 314 ASN B CA 1
ATOM 11478 C C . ASN B 1 314 ? -15.016 7.891 -39.562 1 94 314 ASN B C 1
ATOM 11480 O O . ASN B 1 314 ? -16.047 7.285 -39.281 1 94 314 ASN B O 1
ATOM 11484 N N . ARG B 1 315 ? -14.43 8.68 -38.719 1 96.38 315 ARG B N 1
ATOM 11485 C CA . ARG B 1 315 ? -14.805 8.719 -37.312 1 96.38 315 ARG B CA 1
ATOM 11486 C C . ARG B 1 315 ? -16.172 9.367 -37.125 1 96.38 315 ARG B C 1
ATOM 11488 O O . ARG B 1 315 ? -16.969 8.93 -36.281 1 96.38 315 ARG B O 1
ATOM 11495 N N . GLU B 1 316 ? -16.469 10.383 -37.938 1 95.88 316 GLU B N 1
ATOM 11496 C CA . GLU B 1 316 ? -17.734 11.086 -37.781 1 95.88 316 GLU B CA 1
ATOM 11497 C C . GLU B 1 316 ? -18.922 10.172 -38.094 1 95.88 316 GLU B C 1
ATOM 11499 O O . GLU B 1 316 ? -19.891 10.117 -37.344 1 95.88 316 GLU B O 1
ATOM 11504 N N . ALA B 1 317 ? -18.859 9.469 -39.156 1 95.25 317 ALA B N 1
ATOM 11505 C CA . ALA B 1 317 ? -19.938 8.578 -39.562 1 95.25 317 ALA B CA 1
ATOM 11506 C C . ALA B 1 317 ? -20.172 7.477 -38.531 1 95.25 317 ALA B C 1
ATOM 11508 O O . ALA B 1 317 ? -21.312 7.121 -38.25 1 95.25 317 ALA B O 1
ATOM 11509 N N . ILE B 1 318 ? -19.188 6.977 -38.031 1 96.5 318 ILE B N 1
ATOM 11510 C CA . ILE B 1 318 ? -19.266 5.895 -37.062 1 96.5 318 ILE B CA 1
ATOM 11511 C C . ILE B 1 318 ? -19.859 6.422 -35.75 1 96.5 318 ILE B C 1
ATOM 11513 O O . ILE B 1 318 ? -20.688 5.762 -35.125 1 96.5 318 ILE B O 1
ATOM 11517 N N . PHE B 1 319 ? -19.391 7.641 -35.375 1 96.75 319 PHE B N 1
ATOM 11518 C CA . PHE B 1 319 ? -19.922 8.281 -34.188 1 96.75 319 PHE B CA 1
ATOM 11519 C C . PHE B 1 319 ? -21.422 8.523 -34.312 1 96.75 319 PHE B C 1
ATOM 11521 O O . PHE B 1 319 ? -22.188 8.25 -33.375 1 96.75 319 PHE B O 1
ATOM 11528 N N . ASP B 1 320 ? -21.875 8.945 -35.438 1 95.12 320 ASP B N 1
ATOM 11529 C CA . ASP B 1 320 ? -23.281 9.242 -35.688 1 95.12 320 ASP B CA 1
ATOM 11530 C C . ASP B 1 320 ? -24.125 7.977 -35.656 1 95.12 320 ASP B C 1
ATOM 11532 O O . ASP B 1 320 ? -25.297 8.008 -35.281 1 95.12 320 ASP B O 1
ATOM 11536 N N . ALA B 1 321 ? -23.5 6.938 -36 1 94.31 321 ALA B N 1
ATOM 11537 C CA . ALA B 1 321 ? -24.219 5.664 -36 1 94.31 321 ALA B CA 1
ATOM 11538 C C . ALA B 1 321 ? -24.375 5.137 -34.562 1 94.31 321 ALA B C 1
ATOM 11540 O O . ALA B 1 321 ? -25.391 4.516 -34.25 1 94.31 321 ALA B O 1
ATOM 11541 N N . ALA B 1 322 ? -23.375 5.332 -33.75 1 93.75 322 ALA B N 1
ATOM 11542 C CA . ALA B 1 322 ? -23.406 4.863 -32.375 1 93.75 322 ALA B CA 1
ATOM 11543 C C . ALA B 1 322 ? -24.359 5.715 -31.531 1 93.75 322 ALA B C 1
ATOM 11545 O O . ALA B 1 322 ? -25.078 5.195 -30.672 1 93.75 322 ALA B O 1
ATOM 11546 N N . TYR B 1 323 ? -24.297 7.051 -31.766 1 94.19 323 TYR B N 1
ATOM 11547 C CA . TYR B 1 323 ? -25.125 7.996 -31.031 1 94.19 323 TYR B CA 1
ATOM 11548 C C . TYR B 1 323 ? -26 8.82 -31.969 1 94.19 323 TYR B C 1
ATOM 11550 O O . TYR B 1 323 ? -25.562 9.859 -32.469 1 94.19 323 TYR B O 1
ATOM 11558 N N . LYS B 1 324 ? -27.156 8.43 -32 1 90.44 324 LYS B N 1
ATOM 11559 C CA . LYS B 1 324 ? -28.062 9.188 -32.875 1 90.44 324 LYS B CA 1
ATOM 11560 C C . LYS B 1 324 ? -28.281 10.602 -32.312 1 90.44 324 LYS B C 1
ATOM 11562 O O . LYS B 1 324 ? -28.219 10.82 -31.109 1 90.44 324 LYS B O 1
ATOM 11567 N N . GLU B 1 325 ? -28.438 11.547 -33.156 1 88.56 325 GLU B N 1
ATOM 11568 C CA . GLU B 1 325 ? -28.484 12.961 -32.812 1 88.56 325 GLU B CA 1
ATOM 11569 C C . GLU B 1 325 ? -29.562 13.234 -31.766 1 88.56 325 GLU B C 1
ATOM 11571 O O . GLU B 1 325 ? -29.375 14.031 -30.844 1 88.56 325 GLU B O 1
ATOM 11576 N N . ASP B 1 326 ? -30.656 12.539 -31.859 1 82.62 326 ASP B N 1
ATOM 11577 C CA . ASP B 1 326 ? -31.766 12.773 -30.953 1 82.62 326 ASP B CA 1
ATOM 11578 C C . ASP B 1 326 ? -31.453 12.258 -29.547 1 82.62 326 ASP B C 1
ATOM 11580 O O . ASP B 1 326 ? -32.031 12.734 -28.562 1 82.62 326 ASP B O 1
ATOM 11584 N N . GLU B 1 327 ? -30.625 11.352 -29.531 1 84.69 327 GLU B N 1
ATOM 11585 C CA . GLU B 1 327 ? -30.312 10.719 -28.25 1 84.69 327 GLU B CA 1
ATOM 11586 C C . GLU B 1 327 ? -29.156 11.438 -27.547 1 84.69 327 GLU B C 1
ATOM 11588 O O . GLU B 1 327 ? -28.859 11.164 -26.391 1 84.69 327 GLU B O 1
ATOM 11593 N N . ARG B 1 328 ? -28.531 12.43 -28.219 1 90.19 328 ARG B N 1
ATOM 11594 C CA . ARG B 1 328 ? -27.344 13.094 -27.703 1 90.19 328 ARG B CA 1
ATOM 11595 C C . ARG B 1 328 ? -27.719 14.297 -26.844 1 90.19 328 ARG B C 1
ATOM 11597 O O . ARG B 1 328 ? -26.891 14.805 -26.078 1 90.19 328 ARG B O 1
ATOM 11604 N N . LYS B 1 329 ? -28.906 14.711 -26.875 1 85.62 329 LYS B N 1
ATOM 11605 C CA . LYS B 1 329 ? -29.312 16 -26.312 1 85.62 329 LYS B CA 1
ATOM 11606 C C . LYS B 1 329 ? -28.984 16.094 -24.828 1 85.62 329 LYS B C 1
ATOM 11608 O O . LYS B 1 329 ? -28.516 17.125 -24.344 1 85.62 329 LYS B O 1
ATOM 11613 N N . THR B 1 330 ? -29.156 15.016 -24.094 1 85.56 330 THR B N 1
ATOM 11614 C CA . THR B 1 330 ? -28.922 15.086 -22.656 1 85.56 330 THR B CA 1
ATOM 11615 C C . THR B 1 330 ? -27.703 14.266 -22.266 1 85.56 330 THR B C 1
ATOM 11617 O O . THR B 1 330 ? -27.391 14.141 -21.078 1 85.56 330 THR B O 1
ATOM 11620 N N . ARG B 1 331 ? -26.984 13.75 -23.172 1 89.56 331 ARG B N 1
ATOM 11621 C CA . ARG B 1 331 ? -25.875 12.852 -22.859 1 89.56 331 ARG B CA 1
ATOM 11622 C C . ARG B 1 331 ? -24.594 13.633 -22.609 1 89.56 331 ARG B C 1
ATOM 11624 O O . ARG B 1 331 ? -24.297 14.602 -23.328 1 89.56 331 ARG B O 1
ATOM 11631 N N . ILE B 1 332 ? -23.938 13.344 -21.609 1 91.75 332 ILE B N 1
ATOM 11632 C CA . ILE B 1 332 ? -22.625 13.906 -21.344 1 91.75 332 ILE B CA 1
ATOM 11633 C C . ILE B 1 332 ? -21.531 12.898 -21.703 1 91.75 332 ILE B C 1
ATOM 11635 O O . ILE B 1 332 ? -21.516 11.781 -21.188 1 91.75 332 ILE B O 1
ATOM 11639 N N . PHE B 1 333 ? -20.734 13.18 -22.656 1 95 333 PHE B N 1
ATOM 11640 C CA . PHE B 1 333 ? -19.656 12.297 -23.109 1 95 333 PHE B CA 1
ATOM 11641 C C . PHE B 1 333 ? -18.391 12.539 -22.312 1 95 333 PHE B C 1
ATOM 11643 O O . PHE B 1 333 ? -18.094 13.672 -21.922 1 95 333 PHE B O 1
ATOM 11650 N N . PRO B 1 334 ? -17.609 11.5 -22.094 1 94.69 334 PRO B N 1
ATOM 11651 C CA . PRO B 1 334 ? -16.297 11.719 -21.484 1 94.69 334 PRO B CA 1
ATOM 11652 C C . PRO B 1 334 ? -15.328 12.469 -22.391 1 94.69 334 PRO B C 1
ATOM 11654 O O . PRO B 1 334 ? -15.461 12.406 -23.625 1 94.69 334 PRO B O 1
ATOM 11657 N N . MET B 1 335 ? -14.367 13.125 -21.812 1 95.12 335 MET B N 1
ATOM 11658 C CA . MET B 1 335 ? -13.438 13.969 -22.547 1 95.12 335 MET B CA 1
ATOM 11659 C C . MET B 1 335 ? -12.562 13.125 -23.484 1 95.12 335 MET B C 1
ATOM 11661 O O . MET B 1 335 ? -12.203 13.578 -24.578 1 95.12 335 MET B O 1
ATOM 11665 N N . THR B 1 336 ? -12.312 11.914 -23.125 1 94.31 336 THR B N 1
ATOM 11666 C CA . THR B 1 336 ? -11.508 11.023 -23.953 1 94.31 336 THR B CA 1
ATOM 11667 C C . THR B 1 336 ? -12.188 10.781 -25.297 1 94.31 336 THR B C 1
ATOM 11669 O O . THR B 1 336 ? -11.523 10.648 -26.328 1 94.31 336 THR B O 1
ATOM 11672 N N . LEU B 1 337 ? -13.492 10.711 -25.25 1 96.5 337 LEU B N 1
ATOM 11673 C CA . LEU B 1 337 ? -14.242 10.5 -26.484 1 96.5 337 LEU B CA 1
ATOM 11674 C C . LEU B 1 337 ? -14.25 11.766 -27.344 1 96.5 337 LEU B C 1
ATOM 11676 O O . LEU B 1 337 ? -14.086 11.688 -28.562 1 96.5 337 LEU B O 1
ATOM 11680 N N . LEU B 1 338 ? -14.391 12.922 -26.719 1 96.19 338 LEU B N 1
ATOM 11681 C CA . LEU B 1 338 ? -14.375 14.18 -27.469 1 96.19 338 LEU B CA 1
ATOM 11682 C C . LEU B 1 338 ? -13.023 14.414 -28.125 1 96.19 338 LEU B C 1
ATOM 11684 O O . LEU B 1 338 ? -12.945 14.938 -29.234 1 96.19 338 LEU B O 1
ATOM 11688 N N . ASP B 1 339 ? -12.023 14.078 -27.484 1 94.5 339 ASP B N 1
ATOM 11689 C CA . ASP B 1 339 ? -10.664 14.336 -27.938 1 94.5 339 ASP B CA 1
ATOM 11690 C C . ASP B 1 339 ? -10.359 13.594 -29.234 1 94.5 339 ASP B C 1
ATOM 11692 O O . ASP B 1 339 ? -9.508 14.023 -30.031 1 94.5 339 ASP B O 1
ATOM 11696 N N . VAL B 1 340 ? -10.984 12.469 -29.5 1 95.31 340 VAL B N 1
ATOM 11697 C CA . VAL B 1 340 ? -10.648 11.648 -30.656 1 95.31 340 VAL B CA 1
ATOM 11698 C C . VAL B 1 340 ? -11.578 11.992 -31.812 1 95.31 340 VAL B C 1
ATOM 11700 O O . VAL B 1 340 ? -11.359 11.547 -32.938 1 95.31 340 VAL B O 1
ATOM 11703 N N . LEU B 1 341 ? -12.555 12.812 -31.656 1 96.25 341 LEU B N 1
ATOM 11704 C CA . LEU B 1 341 ? -13.484 13.188 -32.719 1 96.25 341 LEU B CA 1
ATOM 11705 C C . LEU B 1 341 ? -12.844 14.188 -33.656 1 96.25 341 LEU B C 1
ATOM 11707 O O . LEU B 1 341 ? -11.898 14.891 -33.281 1 96.25 341 LEU B O 1
ATOM 11711 N N . PRO B 1 342 ? -13.336 14.125 -34.938 1 95.75 342 PRO B N 1
ATOM 11712 C CA . PRO B 1 342 ? -12.859 15.156 -35.875 1 95.75 342 PRO B CA 1
ATOM 11713 C C . PRO B 1 342 ? -13.133 16.562 -35.375 1 95.75 342 PRO B C 1
ATOM 11715 O O . PRO B 1 342 ? -14.062 16.781 -34.594 1 95.75 342 PRO B O 1
ATOM 11718 N N . HIS B 1 343 ? -12.414 17.594 -35.844 1 94.56 343 HIS B N 1
ATOM 11719 C CA . HIS B 1 343 ? -12.391 18.953 -35.312 1 94.56 343 HIS B CA 1
ATOM 11720 C C . HIS B 1 343 ? -13.789 19.562 -35.281 1 94.56 343 HIS B C 1
ATOM 11722 O O . HIS B 1 343 ? -14.242 20.047 -34.25 1 94.56 343 HIS B O 1
ATOM 11728 N N . ARG B 1 344 ? -14.5 19.453 -36.406 1 94.94 344 ARG B N 1
ATOM 11729 C CA . ARG B 1 344 ? -15.805 20.094 -36.5 1 94.94 344 ARG B CA 1
ATOM 11730 C C . ARG B 1 344 ? -16.828 19.422 -35.594 1 94.94 344 ARG B C 1
ATOM 11732 O O . ARG B 1 344 ? -17.609 20.094 -34.938 1 94.94 344 ARG B O 1
ATOM 11739 N N . LEU B 1 345 ? -16.812 18.141 -35.625 1 95.75 345 LEU B N 1
ATOM 11740 C CA . LEU B 1 345 ? -17.734 17.391 -34.781 1 95.75 345 LEU B CA 1
ATOM 11741 C C . LEU B 1 345 ? -17.438 17.594 -33.312 1 95.75 345 LEU B C 1
ATOM 11743 O O . LEU B 1 345 ? -18.359 17.688 -32.469 1 95.75 345 LEU B O 1
ATOM 11747 N N . ARG B 1 346 ? -16.188 17.516 -32.875 1 96.44 346 ARG B N 1
ATOM 11748 C CA . ARG B 1 346 ? -15.789 17.781 -31.5 1 96.44 346 ARG B CA 1
ATOM 11749 C C . ARG B 1 346 ? -16.312 19.125 -31.031 1 96.44 346 ARG B C 1
ATOM 11751 O O . ARG B 1 346 ? -16.875 19.234 -29.938 1 96.44 346 ARG B O 1
ATOM 11758 N N . ASP B 1 347 ? -16.078 20.203 -31.844 1 97.31 347 ASP B N 1
ATOM 11759 C CA . ASP B 1 347 ? -16.531 21.547 -31.516 1 97.31 347 ASP B CA 1
ATOM 11760 C C . ASP B 1 347 ? -18.047 21.562 -31.328 1 97.31 347 ASP B C 1
ATOM 11762 O O . ASP B 1 347 ? -18.562 22.203 -30.391 1 97.31 347 ASP B O 1
ATOM 11766 N N . LYS B 1 348 ? -18.766 20.891 -32.219 1 96.19 348 LYS B N 1
ATOM 11767 C CA . LYS B 1 348 ? -20.219 20.844 -32.156 1 96.19 348 LYS B CA 1
ATOM 11768 C C . LYS B 1 348 ? -20.703 20.172 -30.875 1 96.19 348 LYS B C 1
ATOM 11770 O O . LYS B 1 348 ? -21.578 20.688 -30.188 1 96.19 348 LYS B O 1
ATOM 11775 N N . GLU B 1 349 ? -20.188 19.047 -30.562 1 96.5 349 GLU B N 1
ATOM 11776 C CA . GLU B 1 349 ? -20.594 18.297 -29.375 1 96.5 349 GLU B CA 1
ATOM 11777 C C . GLU B 1 349 ? -20.203 19.016 -28.094 1 96.5 349 GLU B C 1
ATOM 11779 O O . GLU B 1 349 ? -20.922 18.984 -27.109 1 96.5 349 GLU B O 1
ATOM 11784 N N . ALA B 1 350 ? -18.969 19.594 -28.078 1 97.5 350 ALA B N 1
ATOM 11785 C CA . ALA B 1 350 ? -18.562 20.375 -26.906 1 97.5 350 ALA B CA 1
ATOM 11786 C C . ALA B 1 350 ? -19.516 21.547 -26.672 1 97.5 350 ALA B C 1
ATOM 11788 O O . ALA B 1 350 ? -19.875 21.844 -25.531 1 97.5 350 ALA B O 1
ATOM 11789 N N . ALA B 1 351 ? -19.922 22.25 -27.75 1 97 351 ALA B N 1
ATOM 11790 C CA . ALA B 1 351 ? -20.875 23.344 -27.656 1 97 351 ALA B CA 1
ATOM 11791 C C . ALA B 1 351 ? -22.203 22.875 -27.094 1 97 351 ALA B C 1
ATOM 11793 O O . ALA B 1 351 ? -22.812 23.562 -26.266 1 97 351 ALA B O 1
ATOM 11794 N N . ARG B 1 352 ? -22.609 21.734 -27.547 1 95.56 352 ARG B N 1
ATOM 11795 C CA . ARG B 1 352 ? -23.859 21.172 -27.047 1 95.56 352 ARG B CA 1
ATOM 11796 C C . ARG B 1 352 ? -23.766 20.859 -25.562 1 95.56 352 ARG B C 1
ATOM 11798 O O . ARG B 1 352 ? -24.688 21.141 -24.797 1 95.56 352 ARG B O 1
ATOM 11805 N N . MET B 1 353 ? -22.766 20.219 -25.125 1 95.31 353 MET B N 1
ATOM 11806 C CA . MET B 1 353 ? -22.578 19.812 -23.734 1 95.31 353 MET B CA 1
ATOM 11807 C C . MET B 1 353 ? -22.516 21.016 -22.812 1 95.31 353 MET B C 1
ATOM 11809 O O . MET B 1 353 ? -22.906 20.938 -21.656 1 95.31 353 MET B O 1
ATOM 11813 N N . LEU B 1 354 ? -21.922 22.203 -23.312 1 95.38 354 LEU B N 1
ATOM 11814 C CA . LEU B 1 354 ? -21.797 23.422 -22.516 1 95.38 354 LEU B CA 1
ATOM 11815 C C . LEU B 1 354 ? -23.172 23.984 -22.172 1 95.38 354 LEU B C 1
ATOM 11817 O O . LEU B 1 354 ? -23.312 24.766 -21.219 1 95.38 354 LEU B O 1
ATOM 11821 N N . GLU B 1 355 ? -24.156 23.469 -22.844 1 92.38 355 GLU B N 1
ATOM 11822 C CA . GLU B 1 355 ? -25.516 23.938 -22.578 1 92.38 355 GLU B CA 1
ATOM 11823 C C . GLU B 1 355 ? -26.203 23.109 -21.5 1 92.38 355 GLU B C 1
ATOM 11825 O O . GLU B 1 355 ? -27.219 23.516 -20.953 1 92.38 355 GLU B O 1
ATOM 11830 N N . LEU B 1 356 ? -25.672 22.016 -21.219 1 90.69 356 LEU B N 1
ATOM 11831 C CA . LEU B 1 356 ? -26.25 21.141 -20.203 1 90.69 356 LEU B CA 1
ATOM 11832 C C . LEU B 1 356 ? -25.969 21.672 -18.812 1 90.69 356 LEU B C 1
ATOM 11834 O O . LEU B 1 356 ? -24.875 22.188 -18.547 1 90.69 356 LEU B O 1
ATOM 11838 N N . ARG B 1 357 ? -26.875 21.562 -17.906 1 84.25 357 ARG B N 1
ATOM 11839 C CA . ARG B 1 357 ? -26.828 22.109 -16.547 1 84.25 357 ARG B CA 1
ATOM 11840 C C . ARG B 1 357 ? -25.656 21.531 -15.766 1 84.25 357 ARG B C 1
ATOM 11842 O O . ARG B 1 357 ? -24.953 22.25 -15.062 1 84.25 357 ARG B O 1
ATOM 11849 N N . ASP B 1 358 ? -25.422 20.203 -15.898 1 83.25 358 ASP B N 1
ATOM 11850 C CA . ASP B 1 358 ? -24.391 19.5 -15.141 1 83.25 358 ASP B CA 1
ATOM 11851 C C . ASP B 1 358 ? -23 20.031 -15.484 1 83.25 358 ASP B C 1
ATOM 11853 O O . ASP B 1 358 ? -22.062 19.891 -14.695 1 83.25 358 ASP B O 1
ATOM 11857 N N . ILE B 1 359 ? -22.781 20.656 -16.641 1 90.88 359 ILE B N 1
ATOM 11858 C CA . ILE B 1 359 ? -21.5 21.188 -17.078 1 90.88 359 ILE B CA 1
ATOM 11859 C C . ILE B 1 359 ? -21.453 22.688 -16.812 1 90.88 359 ILE B C 1
ATOM 11861 O O . ILE B 1 359 ? -20.453 23.203 -16.281 1 90.88 359 ILE B O 1
ATOM 11865 N N . ARG B 1 360 ? -22.531 23.344 -17.062 1 85.19 360 ARG B N 1
ATOM 11866 C CA . ARG B 1 360 ? -22.609 24.797 -16.938 1 85.19 360 ARG B CA 1
ATOM 11867 C C . ARG B 1 360 ? -22.438 25.25 -15.492 1 85.19 360 ARG B C 1
ATOM 11869 O O . ARG B 1 360 ? -21.797 26.266 -15.227 1 85.19 360 ARG B O 1
ATOM 11876 N N . ASP B 1 361 ? -22.891 24.391 -14.602 1 78.88 361 ASP B N 1
ATOM 11877 C CA . ASP B 1 361 ? -22.938 24.828 -13.211 1 78.88 361 ASP B CA 1
ATOM 11878 C C . ASP B 1 361 ? -21.641 24.469 -12.484 1 78.88 361 ASP B C 1
ATOM 11880 O O . ASP B 1 361 ? -21.453 24.828 -11.32 1 78.88 361 ASP B O 1
ATOM 11884 N N . HIS B 1 362 ? -20.812 23.844 -13.18 1 84.06 362 HIS B N 1
ATOM 11885 C CA . HIS B 1 362 ? -19.531 23.469 -12.602 1 84.06 362 HIS B CA 1
ATOM 11886 C C . HIS B 1 362 ? -18.359 24.078 -13.375 1 84.06 362 HIS B C 1
ATOM 11888 O O . HIS B 1 362 ? -18.031 23.625 -14.477 1 84.06 362 HIS B O 1
ATOM 11894 N N . ARG B 1 363 ? -17.75 24.984 -12.758 1 86.19 363 ARG B N 1
ATOM 11895 C CA . ARG B 1 363 ? -16.75 25.812 -13.43 1 86.19 363 ARG B CA 1
ATOM 11896 C C . ARG B 1 363 ? -15.664 24.953 -14.055 1 86.19 363 ARG B C 1
ATOM 11898 O O . ARG B 1 363 ? -15.289 25.156 -15.211 1 86.19 363 ARG B O 1
ATOM 11905 N N . ASP B 1 364 ? -15.125 23.984 -13.234 1 88.69 364 ASP B N 1
ATOM 11906 C CA . ASP B 1 364 ? -14.039 23.156 -13.75 1 88.69 364 ASP B CA 1
ATOM 11907 C C . ASP B 1 364 ? -14.492 22.344 -14.961 1 88.69 364 ASP B C 1
ATOM 11909 O O . ASP B 1 364 ? -13.758 22.25 -15.953 1 88.69 364 ASP B O 1
ATOM 11913 N N . ASN B 1 365 ? -15.734 21.781 -14.922 1 92.12 365 ASN B N 1
ATOM 11914 C CA . ASN B 1 365 ? -16.266 21.031 -16.062 1 92.12 365 ASN B CA 1
ATOM 11915 C C . ASN B 1 365 ? -16.531 21.953 -17.25 1 92.12 365 ASN B C 1
ATOM 11917 O O . ASN B 1 365 ? -16.328 21.547 -18.406 1 92.12 365 ASN B O 1
ATOM 11921 N N . LYS B 1 366 ? -16.969 23.109 -16.969 1 94 366 LYS B N 1
ATOM 11922 C CA . LYS B 1 366 ? -17.234 24.094 -18.016 1 94 366 LYS B CA 1
ATOM 11923 C C . LYS B 1 366 ? -15.953 24.453 -18.766 1 94 366 LYS B C 1
ATOM 11925 O O . LYS B 1 366 ? -15.922 24.453 -20 1 94 366 LYS B O 1
ATOM 11930 N N . LEU B 1 367 ? -14.891 24.688 -18.016 1 95.25 367 LEU B N 1
ATOM 11931 C CA . LEU B 1 367 ? -13.625 25.062 -18.641 1 95.25 367 LEU B CA 1
ATOM 11932 C C . LEU B 1 367 ? -13.023 23.875 -19.406 1 95.25 367 LEU B C 1
ATOM 11934 O O . LEU B 1 367 ? -12.477 24.062 -20.5 1 95.25 367 LEU B O 1
ATOM 11938 N N . GLU B 1 368 ? -13.102 22.75 -18.797 1 95.19 368 GLU B N 1
ATOM 11939 C CA . GLU B 1 368 ? -12.578 21.547 -19.453 1 95.19 368 GLU B CA 1
ATOM 11940 C C . GLU B 1 368 ? -13.297 21.281 -20.781 1 95.19 368 GLU B C 1
ATOM 11942 O O . GLU B 1 368 ? -12.664 20.922 -21.781 1 95.19 368 GLU B O 1
ATOM 11947 N N . THR B 1 369 ? -14.609 21.5 -20.812 1 97.31 369 THR B N 1
ATOM 11948 C CA . THR B 1 369 ? -15.398 21.297 -22.016 1 97.31 369 THR B CA 1
ATOM 11949 C C . THR B 1 369 ? -15.148 22.422 -23.016 1 97.31 369 THR B C 1
ATOM 11951 O O . THR B 1 369 ? -15.094 22.172 -24.219 1 97.31 369 THR B O 1
ATOM 11954 N N . THR B 1 370 ? -14.953 23.594 -22.547 1 97.44 370 THR B N 1
ATOM 11955 C CA . THR B 1 370 ? -14.641 24.719 -23.406 1 97.44 370 THR B CA 1
ATOM 11956 C C . THR B 1 370 ? -13.312 24.5 -24.125 1 97.44 370 THR B C 1
ATOM 11958 O O . THR B 1 370 ? -13.148 24.906 -25.281 1 97.44 370 THR B O 1
ATOM 11961 N N . ALA B 1 371 ? -12.406 23.891 -23.438 1 96.94 371 ALA B N 1
ATOM 11962 C CA . ALA B 1 371 ? -11.094 23.609 -24 1 96.94 371 ALA B CA 1
ATOM 11963 C C . ALA B 1 371 ? -11.203 22.703 -25.234 1 96.94 371 ALA B C 1
ATOM 11965 O O . ALA B 1 371 ? -10.273 22.625 -26.031 1 96.94 371 ALA B O 1
ATOM 11966 N N . ARG B 1 372 ? -12.32 21.984 -25.422 1 97.62 372 ARG B N 1
ATOM 11967 C CA . ARG B 1 372 ? -12.484 21.062 -26.547 1 97.62 372 ARG B CA 1
ATOM 11968 C C . ARG B 1 372 ? -13.195 21.75 -27.703 1 97.62 372 ARG B C 1
ATOM 11970 O O . ARG B 1 372 ? -13.445 21.125 -28.734 1 97.62 372 ARG B O 1
ATOM 11977 N N . ARG B 1 373 ? -13.484 23.031 -27.531 1 97.38 373 ARG B N 1
ATOM 11978 C CA . ARG B 1 373 ? -13.969 23.859 -28.641 1 97.38 373 ARG B CA 1
ATOM 11979 C C . ARG B 1 373 ? -12.82 24.328 -29.516 1 97.38 373 ARG B C 1
ATOM 11981 O O . ARG B 1 373 ? -11.648 24.172 -29.156 1 97.38 373 ARG B O 1
ATOM 11988 N N . PHE B 1 374 ? -13.18 24.875 -30.781 1 96.88 374 PHE B N 1
ATOM 11989 C CA . PHE B 1 374 ? -12.156 25.516 -31.594 1 96.88 374 PHE B CA 1
ATOM 119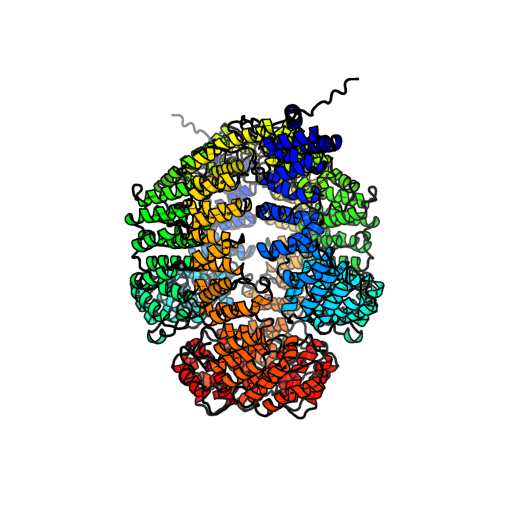90 C C . PHE B 1 374 ? -11.484 26.656 -30.828 1 96.88 374 PHE B C 1
ATOM 11992 O O . PHE B 1 374 ? -12.148 27.391 -30.109 1 96.88 374 PHE B O 1
ATOM 11999 N N . ILE B 1 375 ? -10.133 26.734 -30.984 1 96.81 375 ILE B N 1
ATOM 12000 C CA . ILE B 1 375 ? -9.359 27.734 -30.25 1 96.81 375 ILE B CA 1
ATOM 12001 C C . ILE B 1 375 ? -9.93 29.125 -30.516 1 96.81 375 ILE B C 1
ATOM 12003 O O . ILE B 1 375 ? -9.906 29.984 -29.641 1 96.81 375 ILE B O 1
ATOM 12007 N N . VAL B 1 376 ? -10.508 29.312 -31.719 1 95.25 376 VAL B N 1
ATOM 12008 C CA . VAL B 1 376 ? -11.055 30.625 -32.094 1 95.25 376 VAL B CA 1
ATOM 12009 C C . VAL B 1 376 ? -12.25 30.953 -31.188 1 95.25 376 VAL B C 1
ATOM 12011 O O . VAL B 1 376 ? -12.461 32.094 -30.828 1 95.25 376 VAL B O 1
ATOM 12014 N N . ASN B 1 377 ? -12.992 29.906 -30.812 1 95.75 377 ASN B N 1
ATOM 12015 C CA . ASN B 1 377 ? -14.195 30.094 -30 1 95.75 377 ASN B CA 1
ATOM 12016 C C . ASN B 1 377 ? -13.891 29.984 -28.516 1 95.75 377 ASN B C 1
ATOM 12018 O O . ASN B 1 377 ? -14.727 30.359 -27.688 1 95.75 377 ASN B O 1
ATOM 12022 N N . ALA B 1 378 ? -12.75 29.5 -28.156 1 96.69 378 ALA B N 1
ATOM 12023 C CA . ALA B 1 378 ? -12.477 29.172 -26.75 1 96.69 378 ALA B CA 1
ATOM 12024 C C . ALA B 1 378 ? -11.438 30.125 -26.156 1 96.69 378 ALA B C 1
ATOM 12026 O O . ALA B 1 378 ? -11.383 30.312 -24.938 1 96.69 378 ALA B O 1
ATOM 12027 N N . ARG B 1 379 ? -10.57 30.766 -26.906 1 96.88 379 ARG B N 1
ATOM 12028 C CA . ARG B 1 379 ? -9.391 31.5 -26.453 1 96.88 379 ARG B CA 1
ATOM 12029 C C . ARG B 1 379 ? -9.766 32.594 -25.453 1 96.88 379 ARG B C 1
ATOM 12031 O O . ARG B 1 379 ? -9.195 32.656 -24.375 1 96.88 379 ARG B O 1
ATOM 12038 N N . GLU B 1 380 ? -10.758 33.344 -25.828 1 96 380 GLU B N 1
ATOM 12039 C CA . GLU B 1 380 ? -11.133 34.469 -24.984 1 96 380 GLU B CA 1
ATOM 12040 C C . GLU B 1 380 ? -11.555 34.031 -23.594 1 96 380 GLU B C 1
ATOM 12042 O O . GLU B 1 380 ? -11.094 34.562 -22.594 1 96 380 GLU B O 1
ATOM 12047 N N . GLN B 1 381 ? -12.367 33.062 -23.609 1 95.12 381 GLN B N 1
ATOM 12048 C CA . GLN B 1 381 ? -12.883 32.562 -22.344 1 95.12 381 GLN B CA 1
ATOM 12049 C C . GLN B 1 381 ? -11.773 31.938 -21.5 1 95.12 381 GLN B C 1
ATOM 12051 O O . GLN B 1 381 ? -11.727 32.125 -20.281 1 95.12 381 GLN B O 1
ATOM 12056 N N . LEU B 1 382 ? -10.898 31.188 -22.094 1 96.44 382 LEU B N 1
ATOM 12057 C CA . LEU B 1 382 ? -9.828 30.5 -21.391 1 96.44 382 LEU B CA 1
ATOM 12058 C C . LEU B 1 382 ? -8.781 31.5 -20.875 1 96.44 382 LEU B C 1
ATOM 12060 O O . LEU B 1 382 ? -8.242 31.344 -19.781 1 96.44 382 LEU B O 1
ATOM 12064 N N . GLU B 1 383 ? -8.492 32.531 -21.688 1 96.31 383 GLU B N 1
ATOM 12065 C CA . GLU B 1 383 ? -7.555 33.562 -21.266 1 96.31 383 GLU B CA 1
ATOM 12066 C C . GLU B 1 383 ? -8.117 34.375 -20.094 1 96.31 383 GLU B C 1
ATOM 12068 O O . GLU B 1 383 ? -7.383 34.75 -19.188 1 96.31 383 GLU B O 1
ATOM 12073 N N . GLN B 1 384 ? -9.422 34.531 -20.125 1 93.12 384 GLN B N 1
ATOM 12074 C CA . GLN B 1 384 ? -10.07 35.219 -19.016 1 93.12 384 GLN B CA 1
ATOM 12075 C C . GLN B 1 384 ? -10.039 34.375 -17.75 1 93.12 384 GLN B C 1
ATOM 12077 O O . GLN B 1 384 ? -9.945 34.906 -16.641 1 93.12 384 GLN B O 1
ATOM 12082 N N . ALA B 1 385 ? -10.117 33.125 -17.922 1 93.38 385 ALA B N 1
ATOM 12083 C CA . ALA B 1 385 ? -10.164 32.188 -16.781 1 93.38 385 ALA B CA 1
ATOM 12084 C C . ALA B 1 385 ? -8.82 32.156 -16.047 1 93.38 385 ALA B C 1
ATOM 12086 O O . ALA B 1 385 ? -8.75 31.719 -14.906 1 93.38 385 ALA B O 1
ATOM 12087 N N . VAL B 1 386 ? -7.695 32.625 -16.672 1 93 386 VAL B N 1
ATOM 12088 C CA . VAL B 1 386 ? -6.363 32.625 -16.078 1 93 386 VAL B CA 1
ATOM 12089 C C . VAL B 1 386 ? -6.281 33.75 -15.039 1 93 386 VAL B C 1
ATOM 12091 O O . VAL B 1 386 ? -5.426 33.719 -14.148 1 93 386 VAL B O 1
ATOM 12094 N N . GLN B 1 387 ? -7.207 34.688 -15.102 1 88.44 387 GLN B N 1
ATOM 12095 C CA . GLN B 1 387 ? -7.164 35.844 -14.227 1 88.44 387 GLN B CA 1
ATOM 12096 C C . GLN B 1 387 ? -7.793 35.531 -12.867 1 88.44 387 GLN B C 1
ATOM 12098 O O . GLN B 1 387 ? -8.82 36.125 -12.508 1 88.44 387 GLN B O 1
ATOM 12103 N N . VAL B 1 388 ? -7.281 34.562 -12.211 1 88.25 388 VAL B N 1
ATOM 12104 C CA . VAL B 1 388 ? -7.723 34.156 -10.883 1 88.25 388 VAL B CA 1
ATOM 12105 C C . VAL B 1 388 ? -6.539 34.156 -9.922 1 88.25 388 VAL B C 1
ATOM 12107 O O . VAL B 1 388 ? -5.383 34.094 -10.344 1 88.25 388 VAL B O 1
ATOM 12110 N N . SER B 1 389 ? -6.848 34.281 -8.672 1 85.19 389 SER B N 1
ATOM 12111 C CA . SER B 1 389 ? -5.793 34.375 -7.668 1 85.19 389 SER B CA 1
ATOM 12112 C C . SER B 1 389 ? -5.305 33 -7.25 1 85.19 389 SER B C 1
ATOM 12114 O O . SER B 1 389 ? -4.148 32.844 -6.863 1 85.19 389 SER B O 1
ATOM 12116 N N . ASN B 1 390 ? -6.215 32.031 -7.352 1 86.81 390 ASN B N 1
ATOM 12117 C CA . ASN B 1 390 ? -5.84 30.672 -6.957 1 86.81 390 ASN B CA 1
ATOM 12118 C C . ASN B 1 390 ? -4.918 30.031 -7.984 1 86.81 390 ASN B C 1
ATOM 12120 O O . ASN B 1 390 ? -5.25 29.953 -9.164 1 86.81 390 ASN B O 1
ATOM 12124 N N . SER B 1 391 ? -3.762 29.594 -7.523 1 88.81 391 SER B N 1
ATOM 12125 C CA . SER B 1 391 ? -2.723 29.078 -8.406 1 88.81 391 SER B CA 1
ATOM 12126 C C . SER B 1 391 ? -3.186 27.812 -9.117 1 88.81 391 SER B C 1
ATOM 12128 O O . SER B 1 391 ? -2.896 27.609 -10.305 1 88.81 391 SER B O 1
ATOM 12130 N N . ASP B 1 392 ? -3.936 26.906 -8.438 1 89.56 392 ASP B N 1
ATOM 12131 C CA . ASP B 1 392 ? -4.391 25.656 -9.055 1 89.56 392 ASP B CA 1
ATOM 12132 C C . ASP B 1 392 ? -5.387 25.938 -10.18 1 89.56 392 ASP B C 1
ATOM 12134 O O . ASP B 1 392 ? -5.336 25.297 -11.234 1 89.56 392 ASP B O 1
ATOM 12138 N N . GLU B 1 393 ? -6.254 26.922 -9.906 1 91.19 393 GLU B N 1
ATOM 12139 C CA . GLU B 1 393 ? -7.23 27.297 -10.93 1 91.19 393 GLU B CA 1
ATOM 12140 C C . GLU B 1 393 ? -6.551 27.953 -12.125 1 91.19 393 GLU B C 1
ATOM 12142 O O . GLU B 1 393 ? -6.93 27.703 -13.273 1 91.19 393 GLU B O 1
ATOM 12147 N N . ARG B 1 394 ? -5.621 28.719 -11.812 1 92.19 394 ARG B N 1
ATOM 12148 C CA . ARG B 1 394 ? -4.867 29.375 -12.883 1 92.19 394 ARG B CA 1
ATOM 12149 C C . ARG B 1 394 ? -4.109 28.359 -13.719 1 92.19 394 ARG B C 1
ATOM 12151 O O . ARG B 1 394 ? -4.113 28.438 -14.953 1 92.19 394 ARG B O 1
ATOM 12158 N N . ALA B 1 395 ? -3.412 27.438 -13.07 1 94.38 395 ALA B N 1
ATOM 12159 C CA . ALA B 1 395 ? -2.68 26.375 -13.766 1 94.38 395 ALA B CA 1
ATOM 12160 C C . ALA B 1 395 ? -3.605 25.578 -14.672 1 94.38 395 ALA B C 1
ATOM 12162 O O . ALA B 1 395 ? -3.256 25.281 -15.82 1 94.38 395 ALA B O 1
ATOM 12163 N N . ALA B 1 396 ? -4.797 25.266 -14.172 1 94.94 396 ALA B N 1
ATOM 12164 C CA . ALA B 1 396 ? -5.766 24.516 -14.961 1 94.94 396 ALA B CA 1
ATOM 12165 C C . ALA B 1 396 ? -6.195 25.297 -16.203 1 94.94 396 ALA B C 1
ATOM 12167 O O . ALA B 1 396 ? -6.352 24.719 -17.281 1 94.94 396 ALA B O 1
ATOM 12168 N N . ALA B 1 397 ? -6.445 26.531 -16.062 1 96.06 397 ALA B N 1
ATOM 12169 C CA . ALA B 1 397 ? -6.859 27.375 -17.172 1 96.06 397 ALA B CA 1
ATOM 12170 C C . ALA B 1 397 ? -5.785 27.422 -18.266 1 96.06 397 ALA B C 1
ATOM 12172 O O . ALA B 1 397 ? -6.086 27.328 -19.453 1 96.06 397 ALA B O 1
ATOM 12173 N N . TYR B 1 398 ? -4.531 27.594 -17.844 1 96.56 398 TYR B N 1
ATOM 12174 C CA . TYR B 1 398 ? -3.432 27.562 -18.797 1 96.56 398 TYR B CA 1
ATOM 12175 C C . TYR B 1 398 ? -3.391 26.234 -19.547 1 96.56 398 TYR B C 1
ATOM 12177 O O . TYR B 1 398 ? -3.201 26.188 -20.766 1 96.56 398 TYR B O 1
ATOM 12185 N N . ALA B 1 399 ? -3.506 25.172 -18.75 1 95.88 399 ALA B N 1
ATOM 12186 C CA . ALA B 1 399 ? -3.484 23.828 -19.344 1 95.88 399 ALA B CA 1
ATOM 12187 C C . ALA B 1 399 ? -4.574 23.688 -20.391 1 95.88 399 ALA B C 1
ATOM 12189 O O . ALA B 1 399 ? -4.336 23.109 -21.469 1 95.88 399 ALA B O 1
ATOM 12190 N N . HIS B 1 400 ? -5.746 24.219 -20.094 1 97.25 400 HIS B N 1
ATOM 12191 C CA . HIS B 1 400 ? -6.863 24.125 -21.031 1 97.25 400 HIS B CA 1
ATOM 12192 C C . HIS B 1 400 ? -6.602 24.953 -22.281 1 97.25 400 HIS B C 1
ATOM 12194 O O . HIS B 1 400 ? -6.984 24.547 -23.391 1 97.25 400 HIS B O 1
ATOM 12200 N N . LEU B 1 401 ? -5.992 26.062 -22.125 1 97.56 401 LEU B N 1
ATOM 12201 C CA . LEU B 1 401 ? -5.656 26.906 -23.266 1 97.56 401 LEU B CA 1
ATOM 12202 C C . LEU B 1 401 ? -4.691 26.188 -24.203 1 97.56 401 LEU B C 1
ATOM 12204 O O . LEU B 1 401 ? -4.902 26.156 -25.422 1 97.56 401 LEU B O 1
ATOM 12208 N N . VAL B 1 402 ? -3.664 25.609 -23.609 1 96.94 402 VAL B N 1
ATOM 12209 C CA . VAL B 1 402 ? -2.684 24.875 -24.406 1 96.94 402 VAL B CA 1
ATOM 12210 C C . VAL B 1 402 ? -3.352 23.688 -25.078 1 96.94 402 VAL B C 1
ATOM 12212 O O . VAL B 1 402 ? -3.119 23.422 -26.266 1 96.94 402 VAL B O 1
ATOM 12215 N N . ARG B 1 403 ? -4.152 22.953 -24.359 1 94.94 403 ARG B N 1
ATOM 12216 C CA . ARG B 1 403 ? -4.84 21.766 -24.891 1 94.94 403 ARG B CA 1
ATOM 12217 C C . ARG B 1 403 ? -5.754 22.141 -26.047 1 94.94 403 ARG B C 1
ATOM 12219 O O . ARG B 1 403 ? -5.797 21.453 -27.062 1 94.94 403 ARG B O 1
ATOM 12226 N N . SER B 1 404 ? -6.543 23.219 -25.828 1 96.75 404 SER B N 1
ATOM 12227 C CA . SER B 1 404 ? -7.426 23.688 -26.906 1 96.75 404 SER B CA 1
ATOM 12228 C C . SER B 1 404 ? -6.637 24.016 -28.156 1 96.75 404 SER B C 1
ATOM 12230 O O . SER B 1 404 ? -7.082 23.734 -29.266 1 96.75 404 SER B O 1
ATOM 12232 N N . THR B 1 405 ? -5.52 24.656 -28 1 97.12 405 THR B N 1
ATOM 12233 C CA . THR B 1 405 ? -4.66 25.016 -29.125 1 97.12 405 THR B CA 1
ATOM 12234 C C . THR B 1 405 ? -4.121 23.766 -29.828 1 97.12 405 THR B C 1
ATOM 12236 O O . THR B 1 405 ? -4.121 23.688 -31.047 1 97.12 405 THR B O 1
ATOM 12239 N N . ALA B 1 406 ? -3.633 22.875 -29 1 95.12 406 ALA B N 1
ATOM 12240 C CA . ALA B 1 406 ? -3.082 21.625 -29.547 1 95.12 406 ALA B CA 1
ATOM 12241 C C . ALA B 1 406 ? -4.145 20.844 -30.312 1 95.12 406 ALA B C 1
ATOM 12243 O O . ALA B 1 406 ? -3.879 20.328 -31.406 1 95.12 406 ALA B O 1
ATOM 12244 N N . LEU B 1 407 ? -5.359 20.766 -29.797 1 94.62 407 LEU B N 1
ATOM 12245 C CA . LEU B 1 407 ? -6.441 20.031 -30.422 1 94.62 407 LEU B CA 1
ATOM 12246 C C . LEU B 1 407 ? -6.891 20.719 -31.703 1 94.62 407 LEU B C 1
ATOM 12248 O O . LEU B 1 407 ? -7.277 20.047 -32.656 1 94.62 407 LEU B O 1
ATOM 12252 N N . SER B 1 408 ? -6.84 22.016 -31.812 1 95.12 408 SER B N 1
ATOM 12253 C CA . SER B 1 408 ? -7.238 22.781 -33 1 95.12 408 SER B CA 1
ATOM 12254 C C . SER B 1 408 ? -6.117 22.828 -34.031 1 95.12 408 SER B C 1
ATOM 12256 O O . SER B 1 408 ? -6.344 23.172 -35.188 1 95.12 408 SER B O 1
ATOM 12258 N N . ARG B 1 409 ? -4.832 22.547 -33.688 1 93.75 409 ARG B N 1
ATOM 12259 C CA . ARG B 1 409 ? -3.641 22.562 -34.531 1 93.75 409 ARG B CA 1
ATOM 12260 C C . ARG B 1 409 ? -3.424 23.922 -35.188 1 93.75 409 ARG B C 1
ATOM 12262 O O . ARG B 1 409 ? -3 24.031 -36.312 1 93.75 409 ARG B O 1
ATOM 12269 N N . ARG B 1 410 ? -3.914 24.922 -34.469 1 92.94 410 ARG B N 1
ATOM 12270 C CA . ARG B 1 410 ? -3.738 26.297 -34.906 1 92.94 410 ARG B CA 1
ATOM 12271 C C . ARG B 1 410 ? -3.648 27.25 -33.719 1 92.94 410 ARG B C 1
ATOM 12273 O O . ARG B 1 410 ? -4.051 26.906 -32.625 1 92.94 410 ARG B O 1
ATOM 12280 N N . GLY B 1 411 ? -3.012 28.422 -33.906 1 94.31 411 GLY B N 1
ATOM 12281 C CA . GLY B 1 411 ? -3.006 29.484 -32.938 1 94.31 411 GLY B CA 1
ATOM 12282 C C . GLY B 1 411 ? -1.874 29.359 -31.922 1 94.31 411 GLY B C 1
ATOM 12283 O O . GLY B 1 411 ? -1.933 29.938 -30.844 1 94.31 411 GLY B O 1
ATOM 12284 N N . MET B 1 412 ? -0.835 28.625 -32.219 1 95.44 412 MET B N 1
ATOM 12285 C CA . MET B 1 412 ? 0.252 28.391 -31.281 1 95.44 412 MET B CA 1
ATOM 12286 C C . MET B 1 412 ? 1.021 29.688 -31 1 95.44 412 MET B C 1
ATOM 12288 O O . MET B 1 412 ? 1.479 29.906 -29.891 1 95.44 412 MET B O 1
ATOM 12292 N N . ASP B 1 413 ? 1.102 30.516 -31.938 1 95.06 413 ASP B N 1
ATOM 12293 C CA . ASP B 1 413 ? 1.828 31.766 -31.781 1 95.06 413 ASP B CA 1
ATOM 12294 C C . ASP B 1 413 ? 1.21 32.625 -30.688 1 95.06 413 ASP B C 1
ATOM 12296 O O . ASP B 1 413 ? 1.908 33.094 -29.781 1 95.06 413 ASP B O 1
ATOM 12300 N N . GLU B 1 414 ? -0.103 32.781 -30.828 1 95.81 414 GLU B N 1
ATOM 12301 C CA . GLU B 1 414 ? -0.817 33.594 -29.844 1 95.81 414 GLU B CA 1
ATOM 12302 C C . GLU B 1 414 ? -0.76 32.938 -28.469 1 95.81 414 GLU B C 1
ATOM 12304 O O . GLU B 1 414 ? -0.609 33.625 -27.453 1 95.81 414 GLU B O 1
ATOM 12309 N N . THR B 1 415 ? -0.854 31.656 -28.453 1 97.44 415 THR B N 1
ATOM 12310 C CA . THR B 1 415 ? -0.868 30.938 -27.188 1 97.44 415 THR B CA 1
ATOM 12311 C C . THR B 1 415 ? 0.482 31.062 -26.484 1 97.44 415 THR B C 1
ATOM 12313 O O . THR B 1 415 ? 0.542 31.344 -25.297 1 97.44 415 THR B O 1
ATOM 12316 N N . LEU B 1 416 ? 1.585 30.859 -27.219 1 97.06 416 LEU B N 1
ATOM 12317 C CA . LEU B 1 416 ? 2.918 30.953 -26.625 1 97.06 416 LEU B CA 1
ATOM 12318 C C . LEU B 1 416 ? 3.197 32.375 -26.125 1 97.06 416 LEU B C 1
ATOM 12320 O O . LEU B 1 416 ? 3.789 32.531 -25.062 1 97.06 416 LEU B O 1
ATOM 12324 N N . ARG B 1 417 ? 2.766 33.281 -26.844 1 95.38 417 ARG B N 1
ATOM 12325 C CA . ARG B 1 417 ? 2.934 34.656 -26.422 1 95.38 417 ARG B CA 1
ATOM 12326 C C . ARG B 1 417 ? 2.205 34.906 -25.094 1 95.38 417 ARG B C 1
ATOM 12328 O O . ARG B 1 417 ? 2.738 35.594 -24.203 1 95.38 417 ARG B O 1
ATOM 12335 N N . PHE B 1 418 ? 1.05 34.406 -25.078 1 96.06 418 PHE B N 1
ATOM 12336 C CA . PHE B 1 418 ? 0.257 34.562 -23.859 1 96.06 418 PHE B CA 1
ATOM 12337 C C . PHE B 1 418 ? 0.905 33.875 -22.688 1 96.06 418 PHE B C 1
ATOM 12339 O O . PHE B 1 418 ? 0.877 34.375 -21.562 1 96.06 418 PHE B O 1
ATOM 12346 N N . LEU B 1 419 ? 1.506 32.688 -22.906 1 96.12 419 LEU B N 1
ATOM 12347 C CA . LEU B 1 419 ? 2.08 31.859 -21.859 1 96.12 419 LEU B CA 1
ATOM 12348 C C . LEU B 1 419 ? 3.328 32.5 -21.266 1 96.12 419 LEU B C 1
ATOM 12350 O O . LEU B 1 419 ? 3.758 32.156 -20.172 1 96.12 419 LEU B O 1
ATOM 12354 N N . THR B 1 420 ? 3.959 33.406 -21.938 1 93.12 420 THR B N 1
ATOM 12355 C CA . THR B 1 420 ? 5.172 34.031 -21.453 1 93.12 420 THR B CA 1
ATOM 12356 C C . THR B 1 420 ? 4.895 34.812 -20.156 1 93.12 420 THR B C 1
ATOM 12358 O O . THR B 1 420 ? 5.82 35.156 -19.422 1 93.12 420 THR B O 1
ATOM 12361 N N . ARG B 1 421 ? 3.635 34.938 -19.844 1 89.31 421 ARG B N 1
ATOM 12362 C CA . ARG B 1 421 ? 3.225 35.656 -18.641 1 89.31 421 ARG B CA 1
ATOM 12363 C C . ARG B 1 421 ? 3.533 34.844 -17.391 1 89.31 421 ARG B C 1
ATOM 12365 O O . ARG B 1 421 ? 3.559 35.375 -16.281 1 89.31 421 ARG B O 1
ATOM 12372 N N . ILE B 1 422 ? 3.889 33.531 -17.578 1 91.19 422 ILE B N 1
ATOM 12373 C CA . ILE B 1 422 ? 4.051 32.656 -16.422 1 91.19 422 ILE B CA 1
ATOM 12374 C C . ILE B 1 422 ? 5.441 32.844 -15.828 1 91.19 422 ILE B C 1
ATOM 12376 O O . ILE B 1 422 ? 5.805 32.188 -14.859 1 91.19 422 ILE B O 1
ATOM 12380 N N . LYS B 1 423 ? 6.285 33.688 -16.281 1 85.94 423 LYS B N 1
ATOM 12381 C CA . LYS B 1 423 ? 7.68 33.875 -15.898 1 85.94 423 LYS B CA 1
ATOM 12382 C C . LYS B 1 423 ? 7.82 34 -14.383 1 85.94 423 LYS B C 1
ATOM 12384 O O . LYS B 1 423 ? 8.742 33.438 -13.797 1 85.94 423 LYS B O 1
ATOM 12389 N N . ASN B 1 424 ? 6.836 34.688 -13.742 1 80.31 424 ASN B N 1
ATOM 12390 C CA . ASN B 1 424 ? 6.965 34.906 -12.312 1 80.31 424 ASN B CA 1
ATOM 12391 C C . ASN B 1 424 ? 5.898 34.156 -11.523 1 80.31 424 ASN B C 1
ATOM 12393 O O . ASN B 1 424 ? 5.625 34.5 -10.367 1 80.31 424 ASN B O 1
ATOM 12397 N N . ASP B 1 425 ? 5.324 33.219 -12.219 1 88.31 425 ASP B N 1
ATOM 12398 C CA . ASP B 1 425 ? 4.32 32.406 -11.523 1 88.31 425 ASP B CA 1
ATOM 12399 C C . ASP B 1 425 ? 4.973 31.312 -10.672 1 88.31 425 ASP B C 1
ATOM 12401 O O . ASP B 1 425 ? 6.176 31.078 -10.789 1 88.31 425 ASP B O 1
ATOM 12405 N N . GLN B 1 426 ? 4.234 30.672 -9.781 1 88.5 426 GLN B N 1
ATOM 12406 C CA . GLN B 1 426 ? 4.703 29.609 -8.891 1 88.5 426 GLN B CA 1
ATOM 12407 C C . GLN B 1 426 ? 4.977 28.328 -9.664 1 88.5 426 GLN B C 1
ATOM 12409 O O . GLN B 1 426 ? 4.461 28.141 -10.766 1 88.5 426 GLN B O 1
ATOM 12414 N N . ASP B 1 427 ? 5.801 27.453 -9.188 1 91.69 427 ASP B N 1
ATOM 12415 C CA . ASP B 1 427 ? 6.297 26.25 -9.867 1 91.69 427 ASP B CA 1
ATOM 12416 C C . ASP B 1 427 ? 5.145 25.359 -10.32 1 91.69 427 ASP B C 1
ATOM 12418 O O . ASP B 1 427 ? 5.18 24.797 -11.422 1 91.69 427 ASP B O 1
ATOM 12422 N N . PRO B 1 428 ? 4.047 25.188 -9.484 1 93.19 428 PRO B N 1
ATOM 12423 C CA . PRO B 1 428 ? 2.975 24.312 -9.961 1 93.19 428 PRO B CA 1
ATOM 12424 C C . PRO B 1 428 ? 2.365 24.766 -11.281 1 93.19 428 PRO B C 1
ATOM 12426 O O . PRO B 1 428 ? 1.943 23.953 -12.094 1 93.19 428 PRO B O 1
ATOM 12429 N N . ILE B 1 429 ? 2.332 26.094 -11.531 1 95.44 429 ILE B N 1
ATOM 12430 C CA . ILE B 1 429 ? 1.791 26.625 -12.773 1 95.44 429 ILE B CA 1
ATOM 12431 C C . ILE B 1 429 ? 2.762 26.359 -13.914 1 95.44 429 ILE B C 1
ATOM 12433 O O . ILE B 1 429 ? 2.359 25.875 -14.977 1 95.44 429 ILE B O 1
ATOM 12437 N N . ARG B 1 430 ? 4.055 26.594 -13.625 1 95.19 430 ARG B N 1
ATOM 12438 C CA . ARG B 1 430 ? 5.055 26.328 -14.648 1 95.19 430 ARG B CA 1
ATOM 12439 C C . ARG B 1 430 ? 5.082 24.859 -15.023 1 95.19 430 ARG B C 1
ATOM 12441 O O . ARG B 1 430 ? 5.242 24.5 -16.188 1 95.19 430 ARG B O 1
ATOM 12448 N N . PHE B 1 431 ? 4.941 24.094 -13.992 1 93.81 431 PHE B N 1
ATOM 12449 C CA . PHE B 1 431 ? 4.941 22.656 -14.227 1 93.81 431 PHE B CA 1
ATOM 12450 C C . PHE B 1 431 ? 3.812 22.25 -15.164 1 93.81 431 PHE B C 1
ATOM 12452 O O . PHE B 1 431 ? 4.039 21.562 -16.156 1 93.81 431 PHE B O 1
ATOM 12459 N N . VAL B 1 432 ? 2.57 22.656 -14.906 1 96 432 VAL B N 1
ATOM 12460 C CA . VAL B 1 432 ? 1.393 22.266 -15.68 1 96 432 VAL B CA 1
ATOM 12461 C C . VAL B 1 432 ? 1.523 22.781 -17.109 1 96 432 VAL B C 1
ATOM 12463 O O . VAL B 1 432 ? 1.192 22.062 -18.062 1 96 432 VAL B O 1
ATOM 12466 N N . VAL B 1 433 ? 2.004 23.953 -17.344 1 96.62 433 VAL B N 1
ATOM 12467 C CA . VAL B 1 433 ? 2.152 24.562 -18.656 1 96.62 433 VAL B CA 1
ATOM 12468 C C . VAL B 1 433 ? 3.176 23.781 -19.484 1 96.62 433 VAL B C 1
ATOM 12470 O O . VAL B 1 433 ? 2.908 23.406 -20.625 1 96.62 433 VAL B O 1
ATOM 12473 N N . MET B 1 434 ? 4.324 23.516 -18.812 1 95.62 434 MET B N 1
ATOM 12474 C CA . MET B 1 434 ? 5.375 22.812 -19.531 1 95.62 434 MET B CA 1
ATOM 12475 C C . MET B 1 434 ? 4.957 21.375 -19.828 1 95.62 434 MET B C 1
ATOM 12477 O O . MET B 1 434 ? 5.297 20.828 -20.875 1 95.62 434 MET B O 1
ATOM 12481 N N . ALA B 1 435 ? 4.32 20.766 -18.891 1 94.81 435 ALA B N 1
ATOM 12482 C CA . ALA B 1 435 ? 3.826 19.406 -19.094 1 94.81 435 ALA B CA 1
ATOM 12483 C C . ALA B 1 435 ? 2.855 19.344 -20.266 1 94.81 435 ALA B C 1
ATOM 12485 O O . ALA B 1 435 ? 2.945 18.453 -21.109 1 94.81 435 ALA B O 1
ATOM 12486 N N . GLU B 1 436 ? 1.944 20.312 -20.328 1 95.94 436 GLU B N 1
ATOM 12487 C CA . GLU B 1 436 ? 0.974 20.344 -21.422 1 95.94 436 GLU B CA 1
ATOM 12488 C C . GLU B 1 436 ? 1.648 20.656 -22.75 1 95.94 436 GLU B C 1
ATOM 12490 O O . GLU B 1 436 ? 1.242 20.141 -23.797 1 95.94 436 GLU B O 1
ATOM 12495 N N . LEU B 1 437 ? 2.578 21.484 -22.75 1 96.25 437 LEU B N 1
ATOM 12496 C CA . LEU B 1 437 ? 3.318 21.812 -23.969 1 96.25 437 LEU B CA 1
ATOM 12497 C C . LEU B 1 437 ? 4.082 20.594 -24.469 1 96.25 437 LEU B C 1
ATOM 12499 O O . LEU B 1 437 ? 4.199 20.375 -25.688 1 96.25 437 LEU B O 1
ATOM 12503 N N . SER B 1 438 ? 4.664 19.875 -23.5 1 93.88 438 SER B N 1
ATOM 12504 C CA . SER B 1 438 ? 5.398 18.672 -23.891 1 93.88 438 SER B CA 1
ATOM 12505 C C . SER B 1 438 ? 4.473 17.625 -24.516 1 93.88 438 SER B C 1
ATOM 12507 O O . SER B 1 438 ? 4.922 16.75 -25.266 1 93.88 438 SER B O 1
ATOM 12509 N N . ASN B 1 439 ? 3.197 17.719 -24.25 1 92.69 439 ASN B N 1
ATOM 12510 C CA . ASN B 1 439 ? 2.219 16.781 -24.797 1 92.69 439 ASN B CA 1
ATOM 12511 C C . ASN B 1 439 ? 1.707 17.234 -26.156 1 92.69 439 ASN B C 1
ATOM 12513 O O . ASN B 1 439 ? 0.993 16.5 -26.844 1 92.69 439 ASN B O 1
ATOM 12517 N N . CYS B 1 440 ? 2.07 18.438 -26.578 1 94.94 440 CYS B N 1
ATOM 12518 C CA . CYS B 1 440 ? 1.683 18.938 -27.875 1 94.94 440 CYS B CA 1
ATOM 12519 C C . CYS B 1 440 ? 2.467 18.25 -28.984 1 94.94 440 CYS B C 1
ATOM 12521 O O . CYS B 1 440 ? 3.611 17.828 -28.781 1 94.94 440 CYS B O 1
ATOM 12523 N N . PRO B 1 441 ? 1.784 18.047 -30.141 1 93.5 441 PRO B N 1
ATOM 12524 C CA . PRO B 1 441 ? 2.535 17.5 -31.266 1 93.5 441 PRO B CA 1
ATOM 12525 C C . PRO B 1 441 ? 3.725 18.359 -31.672 1 93.5 441 PRO B C 1
ATOM 12527 O O . PRO B 1 441 ? 3.58 19.578 -31.828 1 93.5 441 PRO B O 1
ATOM 12530 N N . ALA B 1 442 ? 4.84 17.844 -31.859 1 91.5 442 ALA B N 1
ATOM 12531 C CA . ALA B 1 442 ? 6.121 18.516 -32.062 1 91.5 442 ALA B CA 1
ATOM 12532 C C . ALA B 1 442 ? 6.094 19.406 -33.312 1 91.5 442 ALA B C 1
ATOM 12534 O O . ALA B 1 442 ? 6.672 20.484 -33.312 1 91.5 442 ALA B O 1
ATOM 12535 N N . PRO B 1 443 ? 5.336 18.984 -34.344 1 92.12 443 PRO B N 1
ATOM 12536 C CA . PRO B 1 443 ? 5.359 19.797 -35.562 1 92.12 443 PRO B CA 1
ATOM 12537 C C . PRO B 1 443 ? 4.668 21.156 -35.406 1 92.12 443 PRO B C 1
ATOM 12539 O O . PRO B 1 443 ? 4.824 22.047 -36.219 1 92.12 443 PRO B O 1
ATOM 12542 N N . MET B 1 444 ? 4 21.297 -34.312 1 94.44 444 MET B N 1
ATOM 12543 C CA . MET B 1 444 ? 3.283 22.547 -34.094 1 94.44 444 MET B CA 1
ATOM 12544 C C . MET B 1 444 ? 4.246 23.672 -33.719 1 94.44 444 MET B C 1
ATOM 12546 O O . MET B 1 444 ? 3.904 24.859 -33.812 1 94.44 444 MET B O 1
ATOM 12550 N N . PHE B 1 445 ? 5.445 23.328 -33.344 1 95 445 PHE B N 1
ATOM 12551 C CA . PHE B 1 445 ? 6.449 24.328 -32.969 1 95 445 PHE B CA 1
ATOM 12552 C C . PHE B 1 445 ? 7.277 24.734 -34.188 1 95 445 PHE B C 1
ATOM 12554 O O . PHE B 1 445 ? 7.887 23.875 -34.844 1 95 445 PHE B O 1
ATOM 12561 N N . LYS B 1 446 ? 7.238 25.953 -34.5 1 93.94 446 LYS B N 1
ATOM 12562 C CA . LYS B 1 446 ? 7.93 26.484 -35.656 1 93.94 446 LYS B CA 1
ATOM 12563 C C . LYS B 1 446 ? 9.008 27.484 -35.25 1 93.94 446 LYS B C 1
ATOM 12565 O O . LYS B 1 446 ? 9.156 27.797 -34.062 1 93.94 446 LYS B O 1
ATOM 12570 N N . LYS B 1 447 ? 9.805 27.969 -36.219 1 92.06 447 LYS B N 1
ATOM 12571 C CA . LYS B 1 447 ? 10.914 28.891 -36 1 92.06 447 LYS B CA 1
ATOM 12572 C C . LYS B 1 447 ? 10.422 30.219 -35.406 1 92.06 447 LYS B C 1
ATOM 12574 O O . LYS B 1 447 ? 11.109 30.828 -34.594 1 92.06 447 LYS B O 1
ATOM 12579 N N . GLU B 1 448 ? 9.219 30.531 -35.75 1 92.12 448 GLU B N 1
ATOM 12580 C CA . GLU B 1 448 ? 8.656 31.797 -35.281 1 92.12 448 GLU B CA 1
ATOM 12581 C C . GLU B 1 448 ? 8.375 31.766 -33.781 1 92.12 448 GLU B C 1
ATOM 12583 O O . GLU B 1 448 ? 8.273 32.812 -33.125 1 92.12 448 GLU B O 1
ATOM 12588 N N . HIS B 1 449 ? 8.328 30.609 -33.281 1 94.88 449 HIS B N 1
ATOM 12589 C CA . HIS B 1 449 ? 7.953 30.438 -31.875 1 94.88 449 HIS B CA 1
ATOM 12590 C C . HIS B 1 449 ? 9.188 30.422 -30.969 1 94.88 449 HIS B C 1
ATOM 12592 O O . HIS B 1 449 ? 9.062 30.328 -29.75 1 94.88 449 HIS B O 1
ATOM 12598 N N . MET B 1 450 ? 10.328 30.547 -31.438 1 93.62 450 MET B N 1
ATOM 12599 C CA . MET B 1 450 ? 11.578 30.312 -30.719 1 93.62 450 MET B CA 1
ATOM 12600 C C . MET B 1 450 ? 11.766 31.328 -29.609 1 93.62 450 MET B C 1
ATOM 12602 O O . MET B 1 450 ? 12.219 30.984 -28.5 1 93.62 450 MET B O 1
ATOM 12606 N N . ASP B 1 451 ? 11.43 32.5 -29.859 1 93.75 451 ASP B N 1
ATOM 12607 C CA . ASP B 1 451 ? 11.617 33.531 -28.859 1 93.75 451 ASP B CA 1
ATOM 12608 C C . ASP B 1 451 ? 10.75 33.281 -27.641 1 93.75 451 ASP B C 1
ATOM 12610 O O . ASP B 1 451 ? 11.227 33.344 -26.5 1 93.75 451 ASP B O 1
ATOM 12614 N N . ASP B 1 452 ? 9.57 33.031 -27.953 1 95.5 452 ASP B N 1
ATOM 12615 C CA . ASP B 1 452 ? 8.641 32.75 -26.844 1 95.5 452 ASP B CA 1
ATOM 12616 C C . ASP B 1 452 ? 9.016 31.484 -26.094 1 95.5 452 ASP B C 1
ATOM 12618 O O . ASP B 1 452 ? 8.922 31.438 -24.859 1 95.5 452 ASP B O 1
ATOM 12622 N N . LEU B 1 453 ? 9.438 30.469 -26.828 1 95.5 453 LEU B N 1
ATOM 12623 C CA . LEU B 1 453 ? 9.852 29.203 -26.203 1 95.5 453 LEU B CA 1
ATOM 12624 C C . LEU B 1 453 ? 11.062 29.422 -25.312 1 95.5 453 LEU B C 1
ATOM 12626 O O . LEU B 1 453 ? 11.164 28.828 -24.234 1 95.5 453 LEU B O 1
ATOM 12630 N N . THR B 1 454 ? 11.945 30.25 -25.734 1 94.5 454 THR B N 1
ATOM 12631 C CA . THR B 1 454 ? 13.148 30.547 -24.969 1 94.5 454 THR B CA 1
ATOM 12632 C C . THR B 1 454 ? 12.797 31.234 -23.641 1 94.5 454 THR B C 1
ATOM 12634 O O . THR B 1 454 ? 13.375 30.922 -22.609 1 94.5 454 THR B O 1
ATOM 12637 N N . VAL B 1 455 ? 11.828 32.094 -23.781 1 93.44 455 VAL B N 1
ATOM 12638 C CA . VAL B 1 455 ? 11.398 32.812 -22.578 1 93.44 455 VAL B CA 1
ATOM 12639 C C . VAL B 1 455 ? 10.805 31.812 -21.594 1 93.44 455 VAL B C 1
ATOM 12641 O O . VAL B 1 455 ? 11.047 31.891 -20.391 1 93.44 455 VAL B O 1
ATOM 12644 N N . LEU B 1 456 ? 10.055 30.906 -22.062 1 94.69 456 LEU B N 1
ATOM 12645 C CA . LEU B 1 456 ? 9.406 29.922 -21.219 1 94.69 456 LEU B CA 1
ATOM 12646 C C . LEU B 1 456 ? 10.438 29 -20.562 1 94.69 456 LEU B C 1
ATOM 12648 O O . LEU B 1 456 ? 10.359 28.734 -19.359 1 94.69 456 LEU B O 1
ATOM 12652 N N . VAL B 1 457 ? 11.414 28.547 -21.266 1 93.31 457 VAL B N 1
ATOM 12653 C CA . VAL B 1 457 ? 12.438 27.656 -20.75 1 93.31 457 VAL B CA 1
ATOM 12654 C C . VAL B 1 457 ? 13.305 28.406 -19.734 1 93.31 457 VAL B C 1
ATOM 12656 O O . VAL B 1 457 ? 13.656 27.844 -18.688 1 93.31 457 VAL B O 1
ATOM 12659 N N . ASP B 1 458 ? 13.586 29.594 -20.016 1 90.25 458 ASP B N 1
ATOM 12660 C CA . ASP B 1 458 ? 14.406 30.391 -19.125 1 90.25 458 ASP B CA 1
ATOM 12661 C C . ASP B 1 458 ? 13.68 30.656 -17.797 1 90.25 458 ASP B C 1
ATOM 12663 O O . ASP B 1 458 ? 14.305 30.734 -16.75 1 90.25 458 ASP B O 1
ATOM 12667 N N . SER B 1 459 ? 12.375 30.812 -17.984 1 89.81 459 SER B N 1
ATOM 12668 C CA . SER B 1 459 ? 11.594 31 -16.766 1 89.81 459 SER B CA 1
ATOM 12669 C C . SER B 1 459 ? 11.719 29.812 -15.836 1 89.81 459 SER B C 1
ATOM 12671 O O . SER B 1 459 ? 11.656 29.953 -14.617 1 89.81 459 SER B O 1
ATOM 12673 N N . VAL B 1 460 ? 11.852 28.641 -16.359 1 90.62 460 VAL B N 1
ATOM 12674 C CA . VAL B 1 460 ? 11.992 27.406 -15.586 1 90.62 460 VAL B CA 1
ATOM 12675 C C . VAL B 1 460 ? 13.406 27.328 -15.016 1 90.62 460 VAL B C 1
ATOM 12677 O O . VAL B 1 460 ? 13.594 27 -13.836 1 90.62 460 VAL B O 1
ATOM 12680 N N . ILE B 1 461 ? 14.414 27.688 -15.758 1 88.19 461 ILE B N 1
ATOM 12681 C CA . ILE B 1 461 ? 15.82 27.547 -15.375 1 88.19 461 ILE B CA 1
ATOM 12682 C C . ILE B 1 461 ? 16.188 28.578 -14.328 1 88.19 461 ILE B C 1
ATOM 12684 O O . ILE B 1 461 ? 16.906 28.281 -13.375 1 88.19 461 ILE B O 1
ATOM 12688 N N . GLU B 1 462 ? 15.57 29.719 -14.469 1 83.75 462 GLU B N 1
ATOM 12689 C CA . GLU B 1 462 ? 15.953 30.844 -13.609 1 83.75 462 GLU B CA 1
ATOM 12690 C C . GLU B 1 462 ? 15.195 30.797 -12.281 1 83.75 462 GLU B C 1
ATOM 12692 O O . GLU B 1 462 ? 15.641 31.375 -11.289 1 83.75 462 GLU B O 1
ATOM 12697 N N . ALA B 1 463 ? 14.141 30.109 -12.25 1 84.5 463 ALA B N 1
ATOM 12698 C CA . ALA B 1 463 ? 13.32 30.094 -11.039 1 84.5 463 ALA B CA 1
ATOM 12699 C C . ALA B 1 463 ? 13.969 29.234 -9.953 1 84.5 463 ALA B C 1
ATOM 12701 O O . ALA B 1 463 ? 14.469 28.141 -10.234 1 84.5 463 ALA B O 1
ATOM 12702 N N . ARG B 1 464 ? 13.984 29.625 -8.719 1 76.94 464 ARG B N 1
ATOM 12703 C CA . ARG B 1 464 ? 14.594 28.922 -7.594 1 76.94 464 ARG B CA 1
ATOM 12704 C C . ARG B 1 464 ? 13.719 27.766 -7.133 1 76.94 464 ARG B C 1
ATOM 12706 O O . ARG B 1 464 ? 14.227 26.781 -6.566 1 76.94 464 ARG B O 1
ATOM 12713 N N . ASP B 1 465 ? 12.414 27.875 -7.414 1 81.44 465 ASP B N 1
ATOM 12714 C CA . ASP B 1 465 ? 11.492 26.891 -6.855 1 81.44 465 ASP B CA 1
ATOM 12715 C C . ASP B 1 465 ? 11.164 25.812 -7.875 1 81.44 465 ASP B C 1
ATOM 12717 O O . ASP B 1 465 ? 10.18 25.078 -7.719 1 81.44 465 ASP B O 1
ATOM 12721 N N . THR B 1 466 ? 12 25.766 -8.922 1 89.06 466 THR B N 1
ATOM 12722 C CA . THR B 1 466 ? 11.703 24.797 -9.969 1 89.06 466 THR B CA 1
ATOM 12723 C C . THR B 1 466 ? 11.805 23.375 -9.414 1 89.06 466 THR B C 1
ATOM 12725 O O . THR B 1 466 ? 12.836 22.984 -8.852 1 89.06 466 THR B O 1
ATOM 12728 N N . SER B 1 467 ? 10.719 22.656 -9.477 1 88.75 467 SER B N 1
ATOM 12729 C CA . SER B 1 467 ? 10.648 21.281 -8.984 1 88.75 467 SER B CA 1
ATOM 12730 C C . SER B 1 467 ? 11.18 20.297 -10.016 1 88.75 467 SER B C 1
ATOM 12732 O O . SER B 1 467 ? 11.43 20.672 -11.164 1 88.75 467 SER B O 1
ATOM 12734 N N . TYR B 1 468 ? 11.461 19.047 -9.695 1 86 468 TYR B N 1
ATOM 12735 C CA . TYR B 1 468 ? 11.906 17.984 -10.578 1 86 468 TYR B CA 1
ATOM 12736 C C . TYR B 1 468 ? 10.867 17.703 -11.664 1 86 468 TYR B C 1
ATOM 12738 O O . TYR B 1 468 ? 11.219 17.406 -12.805 1 86 468 TYR B O 1
ATOM 12746 N N . GLY B 1 469 ? 9.57 17.875 -11.297 1 89.44 469 GLY B N 1
ATOM 12747 C CA . GLY B 1 469 ? 8.516 17.672 -12.281 1 89.44 469 GLY B CA 1
ATOM 12748 C C . GLY B 1 469 ? 8.562 18.672 -13.422 1 89.44 469 GLY B C 1
ATOM 12749 O O . GLY B 1 469 ? 8.414 18.297 -14.586 1 89.44 469 GLY B O 1
ATOM 12750 N N . THR B 1 470 ? 8.805 19.953 -13.078 1 93.62 470 THR B N 1
ATOM 12751 C CA . THR B 1 470 ? 8.883 21 -14.086 1 93.62 470 THR B CA 1
ATOM 12752 C C . THR B 1 470 ? 10.102 20.797 -14.984 1 93.62 470 THR B C 1
ATOM 12754 O O . THR B 1 470 ? 10.023 21.016 -16.203 1 93.62 470 THR B O 1
ATOM 12757 N N . ARG B 1 471 ? 11.141 20.406 -14.398 1 90.62 471 ARG B N 1
ATOM 12758 C CA . ARG B 1 471 ? 12.359 20.141 -15.156 1 90.62 471 ARG B CA 1
ATOM 12759 C C . ARG B 1 471 ? 12.148 19 -16.141 1 90.62 471 ARG B C 1
ATOM 12761 O O . ARG B 1 471 ? 12.523 19.094 -17.312 1 90.62 471 ARG B O 1
ATOM 12768 N N . SER B 1 472 ? 11.617 17.953 -15.648 1 90.44 472 SER B N 1
ATOM 12769 C CA . SER B 1 472 ? 11.359 16.797 -16.484 1 90.44 472 SER B CA 1
ATOM 12770 C C . SER B 1 472 ? 10.438 17.141 -17.656 1 90.44 472 SER B C 1
ATOM 12772 O O . SER B 1 472 ? 10.664 16.703 -18.781 1 90.44 472 SER B O 1
ATOM 12774 N N . ALA B 1 473 ? 9.438 17.922 -17.359 1 94.12 473 ALA B N 1
ATOM 12775 C CA . ALA B 1 473 ? 8.516 18.328 -18.406 1 94.12 473 ALA B CA 1
ATOM 12776 C C . ALA B 1 473 ? 9.242 19.156 -19.469 1 94.12 473 ALA B C 1
ATOM 12778 O O . ALA B 1 473 ? 8.977 19 -20.672 1 94.12 473 ALA B O 1
ATOM 12779 N N . THR B 1 474 ? 10.094 19.984 -19.062 1 94.25 474 THR B N 1
ATOM 12780 C CA . THR B 1 474 ? 10.867 20.812 -19.984 1 94.25 474 THR B CA 1
ATOM 12781 C C . THR B 1 474 ? 11.82 19.969 -20.812 1 94.25 474 THR B C 1
ATOM 12783 O O . THR B 1 474 ? 12 20.219 -22.016 1 94.25 474 THR B O 1
ATOM 12786 N N . GLU B 1 475 ? 12.383 19.031 -20.172 1 91.25 475 GLU B N 1
ATOM 12787 C CA . GLU B 1 475 ? 13.266 18.125 -20.891 1 91.25 475 GLU B CA 1
ATOM 12788 C C . GLU B 1 475 ? 12.492 17.312 -21.922 1 91.25 475 GLU B C 1
ATOM 12790 O O . GLU B 1 475 ? 12.984 17.078 -23.031 1 91.25 475 GLU B O 1
ATOM 12795 N N . ARG B 1 476 ? 11.375 16.891 -21.578 1 92.38 476 ARG B N 1
ATOM 12796 C CA . ARG B 1 476 ? 10.547 16.141 -22.516 1 92.38 476 ARG B CA 1
ATOM 12797 C C . ARG B 1 476 ? 10.195 16.984 -23.734 1 92.38 476 ARG B C 1
ATOM 12799 O O . ARG B 1 476 ? 10.188 16.5 -24.859 1 92.38 476 ARG B O 1
ATOM 12806 N N . LEU B 1 477 ? 9.82 18.188 -23.453 1 94.69 477 LEU B N 1
ATOM 12807 C CA . LEU B 1 477 ? 9.531 19.109 -24.547 1 94.69 477 LEU B CA 1
ATOM 12808 C C . LEU B 1 477 ? 10.742 19.266 -25.453 1 94.69 477 LEU B C 1
ATOM 12810 O O . LEU B 1 477 ? 10.633 19.172 -26.672 1 94.69 477 LEU B O 1
ATOM 12814 N N . ALA B 1 478 ? 11.867 19.5 -24.828 1 93 478 ALA B N 1
ATOM 12815 C CA . ALA B 1 478 ? 13.102 19.656 -25.594 1 93 478 ALA B CA 1
ATOM 12816 C C . ALA B 1 478 ? 13.422 18.406 -26.391 1 93 478 ALA B C 1
ATOM 12818 O O . ALA B 1 478 ? 13.859 18.484 -27.547 1 93 478 ALA B O 1
ATOM 12819 N N . PHE B 1 479 ? 13.281 17.328 -25.781 1 91.56 479 PHE B N 1
ATOM 12820 C CA . PHE B 1 479 ? 13.562 16.062 -26.438 1 91.56 479 PHE B CA 1
ATOM 12821 C C . PHE B 1 479 ? 12.648 15.852 -27.641 1 91.56 479 PHE B C 1
ATOM 12823 O O . PHE B 1 479 ? 13.086 15.391 -28.688 1 91.56 479 PHE B O 1
ATOM 12830 N N . ALA B 1 480 ? 11.352 16.141 -27.469 1 92.31 480 ALA B N 1
ATOM 12831 C CA . ALA B 1 480 ? 10.406 16 -28.562 1 92.31 480 ALA B CA 1
ATOM 12832 C C . ALA B 1 480 ? 10.812 16.875 -29.75 1 92.31 480 ALA B C 1
ATOM 12834 O O . ALA B 1 480 ? 10.734 16.438 -30.906 1 92.31 480 ALA B O 1
ATOM 12835 N N . ILE B 1 481 ? 11.227 18.047 -29.516 1 93.12 481 ILE B N 1
ATOM 12836 C CA . ILE B 1 481 ? 11.648 18.969 -30.562 1 93.12 481 ILE B CA 1
ATOM 12837 C C . ILE B 1 481 ? 12.945 18.484 -31.203 1 93.12 481 ILE B C 1
ATOM 12839 O O . ILE B 1 481 ? 13.109 18.531 -32.438 1 93.12 481 ILE B O 1
ATOM 12843 N N . LEU B 1 482 ? 13.836 18.016 -30.344 1 91.94 482 LEU B N 1
ATOM 12844 C CA . LEU B 1 482 ? 15.102 17.484 -30.844 1 91.94 482 LEU B CA 1
ATOM 12845 C C . LEU B 1 482 ? 14.867 16.312 -31.781 1 91.94 482 LEU B C 1
ATOM 12847 O O . LEU B 1 482 ? 15.484 16.234 -32.844 1 91.94 482 LEU B O 1
ATOM 12851 N N . ARG B 1 483 ? 14.094 15.398 -31.406 1 90.38 483 ARG B N 1
ATOM 12852 C CA . ARG B 1 483 ? 13.789 14.211 -32.188 1 90.38 483 ARG B CA 1
ATOM 12853 C C . ARG B 1 483 ? 13.148 14.594 -33.531 1 90.38 483 ARG B C 1
ATOM 12855 O O . ARG B 1 483 ? 13.492 14.031 -34.562 1 90.38 483 ARG B O 1
ATOM 12862 N N . GLN B 1 484 ? 12.164 15.57 -33.469 1 91.75 484 GLN B N 1
ATOM 12863 C CA . GLN B 1 484 ? 11.461 16 -34.656 1 91.75 484 GLN B CA 1
ATOM 12864 C C . GLN B 1 484 ? 12.43 16.625 -35.656 1 91.75 484 GLN B C 1
ATOM 12866 O O . GLN B 1 484 ? 12.273 16.469 -36.875 1 91.75 484 GLN B O 1
ATOM 12871 N N . HIS B 1 485 ? 13.469 17.266 -35.219 1 92.12 485 HIS B N 1
ATOM 12872 C CA . HIS B 1 485 ? 14.367 18 -36.094 1 92.12 485 HIS B CA 1
ATOM 12873 C C . HIS B 1 485 ? 15.758 17.375 -36.125 1 92.12 485 HIS B C 1
ATOM 12875 O O . HIS B 1 485 ? 16.75 18.062 -36.344 1 92.12 485 HIS B O 1
ATOM 12881 N N . ALA B 1 486 ? 15.852 16.203 -35.812 1 89.56 486 ALA B N 1
ATOM 12882 C CA . ALA B 1 486 ? 17.125 15.484 -35.688 1 89.56 486 ALA B CA 1
ATOM 12883 C C . ALA B 1 486 ? 17.859 15.477 -37.031 1 89.56 486 ALA B C 1
ATOM 12885 O O . ALA B 1 486 ? 19.094 15.43 -37.062 1 89.56 486 ALA B O 1
ATOM 12886 N N . LEU B 1 487 ? 17.062 15.617 -38.125 1 87.38 487 LEU B N 1
ATOM 12887 C CA . LEU B 1 487 ? 17.672 15.523 -39.438 1 87.38 487 LEU B CA 1
ATOM 12888 C C . LEU B 1 487 ? 18.156 16.891 -39.906 1 87.38 487 LEU B C 1
ATOM 12890 O O . LEU B 1 487 ? 18.828 17 -40.938 1 87.38 487 LEU B O 1
ATOM 12894 N N . GLU B 1 488 ? 17.891 17.953 -39.094 1 90.12 488 GLU B N 1
ATOM 12895 C CA . GLU B 1 488 ? 18.359 19.297 -39.438 1 90.12 488 GLU B CA 1
ATOM 12896 C C . GLU B 1 488 ? 19.219 19.859 -38.312 1 90.12 488 GLU B C 1
ATOM 12898 O O . GLU B 1 488 ? 18.812 20.797 -37.625 1 90.12 488 GLU B O 1
ATOM 12903 N N . PRO B 1 489 ? 20.516 19.438 -38.281 1 85.19 489 PRO B N 1
ATOM 12904 C CA . PRO B 1 489 ? 21.359 19.844 -37.156 1 85.19 489 PRO B CA 1
ATOM 12905 C C . PRO B 1 489 ? 21.656 21.344 -37.156 1 85.19 489 PRO B C 1
ATOM 12907 O O . PRO B 1 489 ? 21.984 21.906 -36.094 1 85.19 489 PRO B O 1
ATOM 12910 N N . LYS B 1 490 ? 21.547 21.953 -38.281 1 86 490 LYS B N 1
ATOM 12911 C CA . LYS B 1 490 ? 21.844 23.375 -38.344 1 86 490 LYS B CA 1
ATOM 12912 C C . LYS B 1 490 ? 20.578 24.203 -38.156 1 86 490 LYS B C 1
ATOM 12914 O O . LYS B 1 490 ? 20.625 25.438 -38.094 1 86 490 LYS B O 1
ATOM 12919 N N . GLY B 1 491 ? 19.516 23.5 -37.906 1 90.44 491 GLY B N 1
ATOM 12920 C CA . GLY B 1 491 ? 18.25 24.188 -37.719 1 90.44 491 GLY B CA 1
ATOM 12921 C C . GLY B 1 491 ? 18.172 24.922 -36.375 1 90.44 491 GLY B C 1
ATOM 12922 O O . GLY B 1 491 ? 18.812 24.516 -35.406 1 90.44 491 GLY B O 1
ATOM 12923 N N . GLU B 1 492 ? 17.422 25.969 -36.312 1 92.31 492 GLU B N 1
ATOM 12924 C CA . GLU B 1 492 ? 17.328 26.812 -35.125 1 92.31 492 GLU B CA 1
ATOM 12925 C C . GLU B 1 492 ? 16.609 26.078 -34 1 92.31 492 GLU B C 1
ATOM 12927 O O . GLU B 1 492 ? 16.953 26.234 -32.844 1 92.31 492 GLU B O 1
ATOM 12932 N N . LEU B 1 493 ? 15.664 25.297 -34.406 1 93.5 493 LEU B N 1
ATOM 12933 C CA . LEU B 1 493 ? 14.914 24.578 -33.375 1 93.5 493 LEU B CA 1
ATOM 12934 C C . LEU B 1 493 ? 15.758 23.469 -32.75 1 93.5 493 LEU B C 1
ATOM 12936 O O . LEU B 1 493 ? 15.633 23.172 -31.562 1 93.5 493 LEU B O 1
ATOM 12940 N N . PHE B 1 494 ? 16.578 22.875 -33.594 1 93.06 494 PHE B N 1
ATOM 12941 C CA . PHE B 1 494 ? 17.5 21.859 -33.094 1 93.06 494 PHE B CA 1
ATOM 12942 C C . PHE B 1 494 ? 18.484 22.484 -32.094 1 93.06 494 PHE B C 1
ATOM 12944 O O . PHE B 1 494 ? 18.719 21.938 -31.016 1 93.06 494 PHE B O 1
ATOM 12951 N N . LYS B 1 495 ? 18.922 23.594 -32.375 1 92.56 495 LYS B N 1
ATOM 12952 C CA . LYS B 1 495 ? 19.875 24.297 -31.531 1 92.56 495 LYS B CA 1
ATOM 12953 C C . LYS B 1 495 ? 19.203 24.734 -30.219 1 92.56 495 LYS B C 1
ATOM 12955 O O . LYS B 1 495 ? 19.844 24.766 -29.172 1 92.56 495 LYS B O 1
ATOM 12960 N N . PHE B 1 496 ? 18 25.141 -30.375 1 91.69 496 PHE B N 1
ATOM 12961 C CA . PHE B 1 496 ? 17.25 25.531 -29.188 1 91.69 496 PHE B CA 1
ATOM 12962 C C . PHE B 1 496 ? 17.156 24.391 -28.203 1 91.69 496 PHE B C 1
ATOM 12964 O O . PHE B 1 496 ? 17.359 24.578 -27 1 91.69 496 PHE B O 1
ATOM 12971 N N . ALA B 1 497 ? 16.828 23.234 -28.703 1 92.69 497 ALA B N 1
ATOM 12972 C CA . ALA B 1 497 ? 16.688 22.062 -27.859 1 92.69 497 ALA B CA 1
ATOM 12973 C C . ALA B 1 497 ? 18.016 21.719 -27.172 1 92.69 497 ALA B C 1
ATOM 12975 O O . ALA B 1 497 ? 18.047 21.438 -25.969 1 92.69 497 ALA B O 1
ATOM 12976 N N . LEU B 1 498 ? 19.125 21.812 -27.875 1 91.5 498 LEU B N 1
ATOM 12977 C CA . LEU B 1 498 ? 20.453 21.547 -27.328 1 91.5 498 LEU B CA 1
ATOM 12978 C C . LEU B 1 498 ? 20.797 22.531 -26.219 1 91.5 498 LEU B C 1
ATOM 12980 O O . LEU B 1 498 ? 21.297 22.125 -25.172 1 91.5 498 LEU B O 1
ATOM 12984 N N . ARG B 1 499 ? 20.484 23.703 -26.516 1 90.25 499 ARG B N 1
ATOM 12985 C CA . ARG B 1 499 ? 20.781 24.75 -25.547 1 90.25 499 ARG B CA 1
ATOM 12986 C C . ARG B 1 499 ? 19.969 24.531 -24.266 1 90.25 499 ARG B C 1
ATOM 12988 O O . ARG B 1 499 ? 20.469 24.781 -23.156 1 90.25 499 ARG B O 1
ATOM 12995 N N . THR B 1 500 ? 18.766 24.156 -24.422 1 91.25 500 THR B N 1
ATOM 12996 C CA . THR B 1 500 ? 17.906 23.891 -23.281 1 91.25 500 THR B CA 1
ATOM 12997 C C . THR B 1 500 ? 18.516 22.797 -22.391 1 91.25 500 THR B C 1
ATOM 12999 O O . THR B 1 500 ? 18.578 22.953 -21.172 1 91.25 500 THR B O 1
ATOM 13002 N N . PHE B 1 501 ? 19.031 21.734 -22.969 1 88.75 501 PHE B N 1
ATOM 13003 C CA . PHE B 1 501 ? 19.656 20.672 -22.203 1 88.75 501 PHE B CA 1
ATOM 13004 C C . PHE B 1 501 ? 20.906 21.172 -21.5 1 88.75 501 PHE B C 1
ATOM 13006 O O . PHE B 1 501 ? 21.156 20.828 -20.344 1 88.75 501 PHE B O 1
ATOM 13013 N N . GLY B 1 502 ? 21.625 21.906 -22.156 1 86.81 502 GLY B N 1
ATOM 13014 C CA . GLY B 1 502 ? 22.859 22.469 -21.594 1 86.81 502 GLY B CA 1
ATOM 13015 C C . GLY B 1 502 ? 22.609 23.359 -20.375 1 86.81 502 GLY B C 1
ATOM 13016 O O . GLY B 1 502 ? 23.281 23.219 -19.359 1 86.81 502 GLY B O 1
ATOM 13017 N N . ARG B 1 503 ? 21.609 24.172 -20.484 1 86.06 503 ARG B N 1
ATOM 13018 C CA . ARG B 1 503 ? 21.312 25.109 -19.406 1 86.06 503 ARG B CA 1
ATOM 13019 C C . ARG B 1 503 ? 20.734 24.406 -18.188 1 86.06 503 ARG B C 1
ATOM 13021 O O . ARG B 1 503 ? 21.016 24.766 -17.047 1 86.06 503 ARG B O 1
ATOM 13028 N N . LEU B 1 504 ? 19.906 23.438 -18.453 1 86.75 504 LEU B N 1
ATOM 13029 C CA . LEU B 1 504 ? 19.328 22.672 -17.359 1 86.75 504 LEU B CA 1
ATOM 13030 C C . LEU B 1 504 ? 20.406 21.922 -16.594 1 86.75 504 LEU B C 1
ATOM 13032 O O . LEU B 1 504 ? 20.328 21.781 -15.375 1 86.75 504 LEU B O 1
ATOM 13036 N N . THR B 1 505 ? 21.453 21.438 -17.234 1 83 505 THR B N 1
ATOM 13037 C CA . THR B 1 505 ? 22.562 20.734 -16.609 1 83 505 THR B CA 1
ATOM 13038 C C . THR B 1 505 ? 23.375 21.672 -15.734 1 83 505 THR B C 1
ATOM 13040 O O . THR B 1 505 ? 23.797 21.297 -14.641 1 83 505 THR B O 1
ATOM 13043 N N . MET B 1 506 ? 23.547 22.828 -16.141 1 79.38 506 MET B N 1
ATOM 13044 C CA . MET B 1 506 ? 24.344 23.812 -15.422 1 79.38 506 MET B CA 1
ATOM 13045 C C . MET B 1 506 ? 23.625 24.281 -14.156 1 79.38 506 MET B C 1
ATOM 13047 O O . MET B 1 506 ? 24.266 24.75 -13.211 1 79.38 506 MET B O 1
ATOM 13051 N N . ARG B 1 507 ? 22.391 24.266 -14.156 1 80.69 507 ARG B N 1
ATOM 13052 C CA . ARG B 1 507 ? 21.594 24.703 -13.008 1 80.69 507 ARG B CA 1
ATOM 13053 C C . ARG B 1 507 ? 21.812 23.781 -11.812 1 80.69 507 ARG B C 1
ATOM 13055 O O . ARG B 1 507 ? 22.094 24.25 -10.703 1 80.69 507 ARG B O 1
ATOM 13062 N N . ASP B 1 508 ? 21.672 22.438 -11.891 1 70.81 508 ASP B N 1
ATOM 13063 C CA . ASP B 1 508 ? 21.625 21.5 -10.766 1 70.81 508 ASP B CA 1
ATOM 13064 C C . ASP B 1 508 ? 23.016 20.953 -10.453 1 70.81 508 ASP B C 1
ATOM 13066 O O . ASP B 1 508 ? 23.266 20.5 -9.328 1 70.81 508 ASP B O 1
ATOM 13070 N N . GLY B 1 509 ? 23.906 21.203 -11.25 1 65 509 GLY B N 1
ATOM 13071 C CA . GLY B 1 509 ? 25.219 20.609 -11.047 1 65 509 GLY B CA 1
ATOM 13072 C C . GLY B 1 509 ? 25.203 19.094 -11.062 1 65 509 GLY B C 1
ATOM 13073 O O . GLY B 1 509 ? 26.266 18.453 -11.164 1 65 509 GLY B O 1
ATOM 13074 N N . GLN B 1 510 ? 23.984 18.484 -10.578 1 64.06 510 GLN B N 1
ATOM 13075 C CA . GLN B 1 510 ? 23.859 17.031 -10.609 1 64.06 510 GLN B CA 1
ATOM 13076 C C . GLN B 1 510 ? 23.125 16.562 -11.867 1 64.06 510 GLN B C 1
ATOM 13078 O O . GLN B 1 510 ? 22.156 17.188 -12.289 1 64.06 510 GLN B O 1
ATOM 13083 N N . PHE B 1 511 ? 23.984 16.156 -12.875 1 62.72 511 PHE B N 1
ATOM 13084 C CA . PHE B 1 511 ? 23.391 15.711 -14.133 1 62.72 511 PHE B CA 1
ATOM 13085 C C . PHE B 1 511 ? 22.125 14.906 -13.875 1 62.72 511 PHE B C 1
ATOM 13087 O O . PHE B 1 511 ? 22.203 13.742 -13.469 1 62.72 511 PHE B O 1
ATOM 13094 N N . ALA B 1 512 ? 20.906 15.5 -13.664 1 60.28 512 ALA B N 1
ATOM 13095 C CA . ALA B 1 512 ? 19.656 14.797 -13.375 1 60.28 512 ALA B CA 1
ATOM 13096 C C . ALA B 1 512 ? 18.75 14.797 -14.594 1 60.28 512 ALA B C 1
ATOM 13098 O O . ALA B 1 512 ? 17.766 15.547 -14.656 1 60.28 512 ALA B O 1
ATOM 13099 N N . LEU B 1 513 ? 19.328 14.203 -15.773 1 64.12 513 LEU B N 1
ATOM 13100 C CA . LEU B 1 513 ? 18.453 14.094 -16.938 1 64.12 513 LEU B CA 1
ATOM 13101 C C . LEU B 1 513 ? 17.531 12.891 -16.797 1 64.12 513 LEU B C 1
ATOM 13103 O O . LEU B 1 513 ? 17.844 11.93 -16.094 1 64.12 513 LEU B O 1
ATOM 13107 N N . TYR B 1 514 ? 16.266 13 -17.094 1 66.94 514 TYR B N 1
ATOM 13108 C CA . TYR B 1 514 ? 15.32 11.883 -17.078 1 66.94 514 TYR B CA 1
ATOM 13109 C C . TYR B 1 514 ? 15.617 10.906 -18.203 1 66.94 514 TYR B C 1
ATOM 13111 O O . TYR B 1 514 ? 16.172 11.289 -19.234 1 66.94 514 TYR B O 1
ATOM 13119 N N . SER B 1 515 ? 15.445 9.633 -17.922 1 71.12 515 SER B N 1
ATOM 13120 C CA . SER B 1 515 ? 15.656 8.562 -18.891 1 71.12 515 SER B CA 1
ATOM 13121 C C . SER B 1 515 ? 14.75 8.734 -20.094 1 71.12 515 SER B C 1
ATOM 13123 O O . SER B 1 515 ? 13.555 9.008 -19.953 1 71.12 515 SER B O 1
ATOM 13125 N N . MET B 1 516 ? 15.391 8.969 -21.25 1 80.19 516 MET B N 1
ATOM 13126 C CA . MET B 1 516 ? 14.695 9.125 -22.516 1 80.19 516 MET B CA 1
ATOM 13127 C C . MET B 1 516 ? 15.023 7.977 -23.469 1 80.19 516 MET B C 1
ATOM 13129 O O . MET B 1 516 ? 15.961 7.211 -23.219 1 80.19 516 MET B O 1
ATOM 13133 N N . ASP B 1 517 ? 14.164 7.68 -24.453 1 82.06 517 ASP B N 1
ATOM 13134 C CA . ASP B 1 517 ? 14.461 6.688 -25.469 1 82.06 517 ASP B CA 1
ATOM 13135 C C . ASP B 1 517 ? 15.531 7.199 -26.438 1 82.06 517 ASP B C 1
ATOM 13137 O O . ASP B 1 517 ? 15.219 7.617 -27.562 1 82.06 517 ASP B O 1
ATOM 13141 N N . TRP B 1 518 ? 16.734 7.062 -26.047 1 84.12 518 TRP B N 1
ATOM 13142 C CA . TRP B 1 518 ? 17.859 7.609 -26.781 1 84.12 518 TRP B CA 1
ATOM 13143 C C . TRP B 1 518 ? 18.047 6.867 -28.109 1 84.12 518 TRP B C 1
ATOM 13145 O O . TRP B 1 518 ? 18.656 7.395 -29.047 1 84.12 518 TRP B O 1
ATOM 13155 N N . ASP B 1 519 ? 17.453 5.688 -28.125 1 82.56 519 ASP B N 1
ATOM 13156 C CA . ASP B 1 519 ? 17.609 4.895 -29.344 1 82.56 519 ASP B CA 1
ATOM 13157 C C . ASP B 1 519 ? 16.766 5.461 -30.484 1 82.56 519 ASP B C 1
ATOM 13159 O O . ASP B 1 519 ? 17.016 5.164 -31.641 1 82.56 519 ASP B O 1
ATOM 13163 N N . SER B 1 520 ? 15.852 6.324 -30.172 1 84.56 520 SER B N 1
ATOM 13164 C CA . SER B 1 520 ? 14.977 6.891 -31.188 1 84.56 520 SER B CA 1
ATOM 13165 C C . SER B 1 520 ? 15.656 8.047 -31.922 1 84.56 520 SER B C 1
ATOM 13167 O O . SER B 1 520 ? 15.172 8.508 -32.938 1 84.56 520 SER B O 1
ATOM 13169 N N . ILE B 1 521 ? 16.844 8.453 -31.469 1 87.25 521 ILE B N 1
ATOM 13170 C CA . ILE B 1 521 ? 17.547 9.586 -32.062 1 87.25 521 ILE B CA 1
ATOM 13171 C C . ILE B 1 521 ? 18.781 9.086 -32.812 1 87.25 521 ILE B C 1
ATOM 13173 O O . ILE B 1 521 ? 19.469 8.18 -32.344 1 87.25 521 ILE B O 1
ATOM 13177 N N . PRO B 1 522 ? 18.906 9.641 -34 1 89 522 PRO B N 1
ATOM 13178 C CA . PRO B 1 522 ? 20.109 9.258 -34.75 1 89 522 PRO B CA 1
ATOM 13179 C C . PRO B 1 522 ? 21.391 9.57 -34 1 89 522 PRO B C 1
ATOM 13181 O O . PRO B 1 522 ? 21.391 10.406 -33.094 1 89 522 PRO B O 1
ATOM 13184 N N . SER B 1 523 ? 22.531 8.93 -34.281 1 89.38 523 SER B N 1
ATOM 13185 C CA . SER B 1 523 ? 23.812 9.039 -33.594 1 89.38 523 SER B CA 1
ATOM 13186 C C . SER B 1 523 ? 24.359 10.453 -33.688 1 89.38 523 SER B C 1
ATOM 13188 O O . SER B 1 523 ? 24.984 10.945 -32.719 1 89.38 523 SER B O 1
ATOM 13190 N N . SER B 1 524 ? 24.094 11.102 -34.781 1 88.06 524 SER B N 1
ATOM 13191 C CA . SER B 1 524 ? 24.609 12.445 -34.969 1 88.06 524 SER B CA 1
ATOM 13192 C C . SER B 1 524 ? 23.984 13.43 -33.969 1 88.06 524 SER B C 1
ATOM 13194 O O . SER B 1 524 ? 24.672 14.281 -33.406 1 88.06 524 SER B O 1
ATOM 13196 N N . ALA B 1 525 ? 22.734 13.227 -33.812 1 89.69 525 ALA B N 1
ATOM 13197 C CA . ALA B 1 525 ? 22.031 14.102 -32.906 1 89.69 525 ALA B CA 1
ATOM 13198 C C . ALA B 1 525 ? 22.422 13.82 -31.453 1 89.69 525 ALA B C 1
ATOM 13200 O O . ALA B 1 525 ? 22.516 14.734 -30.641 1 89.69 525 ALA B O 1
ATOM 13201 N N . LEU B 1 526 ? 22.656 12.578 -31.188 1 90.12 526 LEU B N 1
ATOM 13202 C CA . LEU B 1 526 ? 23.062 12.188 -29.844 1 90.12 526 LEU B CA 1
ATOM 13203 C C . LEU B 1 526 ? 24.438 12.742 -29.5 1 90.12 526 LEU B C 1
ATOM 13205 O O . LEU B 1 526 ? 24.688 13.188 -28.391 1 90.12 526 LEU B O 1
ATOM 13209 N N . GLU B 1 527 ? 25.328 12.727 -30.391 1 90.62 527 GLU B N 1
ATOM 13210 C CA . GLU B 1 527 ? 26.672 13.273 -30.203 1 90.62 527 GLU B CA 1
ATOM 13211 C C . GLU B 1 527 ? 26.625 14.781 -30.016 1 90.62 527 GLU B C 1
ATOM 13213 O O . GLU B 1 527 ? 27.375 15.328 -29.203 1 90.62 527 GLU B O 1
ATOM 13218 N N . ALA B 1 528 ? 25.734 15.375 -30.781 1 90.56 528 ALA B N 1
ATOM 13219 C CA . ALA B 1 528 ? 25.594 16.828 -30.625 1 90.56 528 ALA B CA 1
ATOM 13220 C C . ALA B 1 528 ? 25.094 17.188 -29.234 1 90.56 528 ALA B C 1
ATOM 13222 O O . ALA B 1 528 ? 25.547 18.172 -28.641 1 90.56 528 ALA B O 1
ATOM 13223 N N . LEU B 1 529 ? 24.188 16.438 -28.844 1 88.44 529 LEU B N 1
ATOM 13224 C CA . LEU B 1 529 ? 23.656 16.656 -27.516 1 88.44 529 LEU B CA 1
ATOM 13225 C C . LEU B 1 529 ? 24.734 16.469 -26.453 1 88.44 529 LEU B C 1
ATOM 13227 O O . LEU B 1 529 ? 24.859 17.281 -25.531 1 88.44 529 LEU B O 1
ATOM 13231 N N . PHE B 1 530 ? 25.578 15.453 -26.547 1 89.69 530 PHE B N 1
ATOM 13232 C CA . PHE B 1 530 ? 26.609 15.188 -25.562 1 89.69 530 PHE B CA 1
ATOM 13233 C C . PHE B 1 530 ? 27.703 16.25 -25.609 1 89.69 530 PHE B C 1
ATOM 13235 O O . PHE B 1 530 ? 28.297 16.609 -24.594 1 89.69 530 PHE B O 1
ATOM 13242 N N . ASP B 1 531 ? 27.938 16.766 -26.75 1 89.12 531 ASP B N 1
ATOM 13243 C CA . ASP B 1 531 ? 28.938 17.828 -26.906 1 89.12 531 ASP B CA 1
ATOM 13244 C C . ASP B 1 531 ? 28.547 19.047 -26.078 1 89.12 531 ASP B C 1
ATOM 13246 O O . ASP B 1 531 ? 29.422 19.75 -25.562 1 89.12 531 ASP B O 1
ATOM 13250 N N . GLU B 1 532 ? 27.234 19.188 -25.984 1 86.81 532 GLU B N 1
ATOM 13251 C CA . GLU B 1 532 ? 26.75 20.328 -25.219 1 86.81 532 GLU B CA 1
ATOM 13252 C C . GLU B 1 532 ? 27 20.156 -23.734 1 86.81 532 GLU B C 1
ATOM 13254 O O . GLU B 1 532 ? 27.125 21.141 -22.984 1 86.81 532 GLU B O 1
ATOM 13259 N N . ILE B 1 533 ? 27.078 18.891 -23.281 1 86.19 533 ILE B N 1
ATOM 13260 C CA . ILE B 1 533 ? 27.203 18.672 -21.844 1 86.19 533 ILE B CA 1
ATOM 13261 C C . ILE B 1 533 ? 28.609 18.156 -21.516 1 86.19 533 ILE B C 1
ATOM 13263 O O . ILE B 1 533 ? 28.938 17.953 -20.359 1 86.19 533 ILE B O 1
ATOM 13267 N N . TYR B 1 534 ? 29.422 17.984 -22.5 1 88.31 534 TYR B N 1
ATOM 13268 C CA . TYR B 1 534 ? 30.766 17.422 -22.344 1 88.31 534 TYR B CA 1
ATOM 13269 C C . TYR B 1 534 ? 31.625 18.281 -21.422 1 88.31 534 TYR B C 1
ATOM 13271 O O . TYR B 1 534 ? 32.344 17.766 -20.562 1 88.31 534 TYR B O 1
ATOM 13279 N N . ALA B 1 535 ? 31.453 19.547 -21.641 1 84.38 535 ALA B N 1
ATOM 13280 C CA . ALA B 1 535 ? 32.25 20.469 -20.844 1 84.38 535 ALA B CA 1
ATOM 13281 C C . ALA B 1 535 ? 31.922 20.359 -19.359 1 84.38 535 ALA B C 1
ATOM 13283 O O . ALA B 1 535 ? 32.812 20.469 -18.516 1 84.38 535 ALA B O 1
ATOM 13284 N N . PHE B 1 536 ? 30.812 20.156 -19.125 1 84.88 536 PHE B N 1
ATOM 13285 C CA . PHE B 1 536 ? 30.375 19.984 -17.75 1 84.88 536 PHE B CA 1
ATOM 13286 C C . PHE B 1 536 ? 31 18.734 -17.141 1 84.88 536 PHE B C 1
ATOM 13288 O O . PHE B 1 536 ? 31.438 18.75 -15.984 1 84.88 536 PHE B O 1
ATOM 13295 N N . GLY B 1 537 ? 31.062 17.672 -17.844 1 85.94 537 GLY B N 1
ATOM 13296 C CA . GLY B 1 537 ? 31.672 16.438 -17.375 1 85.94 537 GLY B CA 1
ATOM 13297 C C . GLY B 1 537 ? 33.188 16.578 -17.156 1 85.94 537 GLY B C 1
ATOM 13298 O O . GLY B 1 537 ? 33.688 16.078 -16.156 1 85.94 537 GLY B O 1
ATOM 13299 N N . VAL B 1 538 ? 33.812 17.344 -18.031 1 88.19 538 VAL B N 1
ATOM 13300 C CA . VAL B 1 538 ? 35.25 17.531 -17.938 1 88.19 538 VAL B CA 1
ATOM 13301 C C . VAL B 1 538 ? 35.594 18.328 -16.672 1 88.19 538 VAL B C 1
ATOM 13303 O O . VAL B 1 538 ? 36.531 17.984 -15.945 1 88.19 538 VAL B O 1
ATOM 13306 N N . GLU B 1 539 ? 34.781 19.297 -16.422 1 84.06 539 GLU B N 1
ATOM 13307 C CA . GLU B 1 539 ? 35.031 20.125 -15.242 1 84.06 539 GLU B CA 1
ATOM 13308 C C . GLU B 1 539 ? 34.75 19.344 -13.961 1 84.06 539 GLU B C 1
ATOM 13310 O O . GLU B 1 539 ? 35.438 19.516 -12.961 1 84.06 539 GLU B O 1
ATOM 13315 N N . ALA B 1 540 ? 33.781 18.562 -14.008 1 81.62 540 ALA B N 1
ATOM 13316 C CA . ALA B 1 540 ? 33.469 17.719 -12.852 1 81.62 540 ALA B CA 1
ATOM 13317 C C . ALA B 1 540 ? 34.625 16.766 -12.562 1 81.62 540 ALA B C 1
ATOM 13319 O O . ALA B 1 540 ? 34.969 16.531 -11.398 1 81.62 540 ALA B O 1
ATOM 13320 N N . ASN B 1 541 ? 35.156 16.219 -13.586 1 83.94 541 ASN B N 1
ATOM 13321 C CA . ASN B 1 541 ? 36.281 15.312 -13.43 1 83.94 541 ASN B CA 1
ATOM 13322 C C . ASN B 1 541 ? 37.5 16.031 -12.852 1 83.94 541 ASN B C 1
ATOM 13324 O O . ASN B 1 541 ? 38.219 15.461 -12.031 1 83.94 541 ASN B O 1
ATOM 13328 N N . LYS B 1 542 ? 37.656 17.281 -13.273 1 81.69 542 LYS B N 1
ATOM 13329 C CA . LYS B 1 542 ? 38.781 18.062 -12.766 1 81.69 542 LYS B CA 1
ATOM 13330 C C . LYS B 1 542 ? 38.656 18.312 -11.266 1 81.69 542 LYS B C 1
ATOM 13332 O O . LYS B 1 542 ? 39.656 18.344 -10.547 1 81.69 542 LYS B O 1
ATOM 13337 N N . ARG B 1 543 ? 37.5 18.359 -10.805 1 79.62 543 ARG B N 1
ATOM 13338 C CA . ARG B 1 543 ? 37.25 18.609 -9.391 1 79.62 543 ARG B CA 1
ATOM 13339 C C . ARG B 1 543 ? 37.031 17.297 -8.641 1 79.62 543 ARG B C 1
ATOM 13341 O O . ARG B 1 543 ? 36.562 17.312 -7.496 1 79.62 543 ARG B O 1
ATOM 13348 N N . GLU B 1 544 ? 37.219 16.188 -9.305 1 78.81 544 GLU B N 1
ATOM 13349 C CA . GLU B 1 544 ? 37.188 14.836 -8.75 1 78.81 544 GLU B CA 1
ATOM 13350 C C . GLU B 1 544 ? 35.781 14.461 -8.297 1 78.81 544 GLU B C 1
ATOM 13352 O O . GLU B 1 544 ? 35.594 13.805 -7.266 1 78.81 544 GLU B O 1
ATOM 13357 N N . ASN B 1 545 ? 34.844 15.031 -9.023 1 80.94 545 ASN B N 1
ATOM 13358 C CA . ASN B 1 545 ? 33.469 14.609 -8.789 1 80.94 545 ASN B CA 1
ATOM 13359 C C . ASN B 1 545 ? 33.062 13.477 -9.734 1 80.94 545 ASN B C 1
ATOM 13361 O O . ASN B 1 545 ? 32.5 13.727 -10.797 1 80.94 545 ASN B O 1
ATOM 13365 N N . THR B 1 546 ? 33.219 12.258 -9.281 1 82.94 546 THR B N 1
ATOM 13366 C CA . THR B 1 546 ? 33.031 11.094 -10.141 1 82.94 546 THR B CA 1
ATOM 13367 C C . THR B 1 546 ? 31.531 10.781 -10.297 1 82.94 546 THR B C 1
ATOM 13369 O O . THR B 1 546 ? 31.141 10.078 -11.234 1 82.94 546 THR B O 1
ATOM 13372 N N . SER B 1 547 ? 30.812 11.297 -9.477 1 82.75 547 SER B N 1
ATOM 13373 C CA . SER B 1 547 ? 29.391 10.938 -9.461 1 82.75 547 SER B CA 1
ATOM 13374 C C . SER B 1 547 ? 28.672 11.461 -10.695 1 82.75 547 SER B C 1
ATOM 13376 O O . SER B 1 547 ? 27.75 10.836 -11.195 1 82.75 547 SER B O 1
ATOM 13378 N N . VAL B 1 548 ? 29.172 12.547 -11.234 1 85.88 548 VAL B N 1
ATOM 13379 C CA . VAL B 1 548 ? 28.516 13.18 -12.375 1 85.88 548 VAL B CA 1
ATOM 13380 C C . VAL B 1 548 ? 28.672 12.297 -13.617 1 85.88 548 VAL B C 1
ATOM 13382 O O . VAL B 1 548 ? 27.688 12.016 -14.312 1 85.88 548 VAL B O 1
ATOM 13385 N N . ILE B 1 549 ? 29.859 11.789 -13.836 1 88.56 549 ILE B N 1
ATOM 13386 C CA . ILE B 1 549 ? 30.141 10.992 -15.023 1 88.56 549 ILE B CA 1
ATOM 13387 C C . ILE B 1 549 ? 29.422 9.648 -14.93 1 88.56 549 ILE B C 1
ATOM 13389 O O . ILE B 1 549 ? 28.906 9.141 -15.922 1 88.56 549 ILE B O 1
ATOM 13393 N N . LEU B 1 550 ? 29.453 9.133 -13.742 1 88.75 550 LEU B N 1
ATOM 13394 C CA . LEU B 1 550 ? 28.781 7.852 -13.555 1 88.75 550 LEU B CA 1
ATOM 13395 C C . LEU B 1 550 ? 27.281 8 -13.773 1 88.75 550 LEU B C 1
ATOM 13397 O O . LEU B 1 550 ? 26.641 7.113 -14.344 1 88.75 550 LEU B O 1
ATOM 13401 N N . ARG B 1 551 ? 26.766 9.094 -13.375 1 86.69 551 ARG B N 1
ATOM 13402 C CA . ARG B 1 551 ? 25.344 9.344 -13.602 1 86.69 551 ARG B CA 1
ATOM 13403 C C . ARG B 1 551 ? 25.047 9.531 -15.078 1 86.69 551 ARG B C 1
ATOM 13405 O O . ARG B 1 551 ? 24 9.109 -15.562 1 86.69 551 ARG B O 1
ATOM 13412 N N . MET B 1 552 ? 25.969 10.18 -15.797 1 87.38 552 MET B N 1
ATOM 13413 C CA . MET B 1 552 ? 25.828 10.344 -17.234 1 87.38 552 MET B CA 1
ATOM 13414 C C . MET B 1 552 ? 25.781 8.992 -17.938 1 87.38 552 MET B C 1
ATOM 13416 O O . MET B 1 552 ? 24.922 8.75 -18.781 1 87.38 552 MET B O 1
ATOM 13420 N N . ALA B 1 553 ? 26.625 8.141 -17.5 1 88.69 553 ALA B N 1
ATOM 13421 C CA . ALA B 1 553 ? 26.688 6.812 -18.109 1 88.69 553 ALA B CA 1
ATOM 13422 C C . ALA B 1 553 ? 25.422 6.012 -17.812 1 88.69 553 ALA B C 1
ATOM 13424 O O . ALA B 1 553 ? 24.922 5.285 -18.672 1 88.69 553 ALA B O 1
ATOM 13425 N N . ASP B 1 554 ? 25.016 6.117 -16.609 1 87.44 554 ASP B N 1
ATOM 13426 C CA . ASP B 1 554 ? 23.812 5.41 -16.203 1 87.44 554 ASP B CA 1
ATOM 13427 C C . ASP B 1 554 ? 22.594 5.895 -16.984 1 87.44 554 ASP B C 1
ATOM 13429 O O . ASP B 1 554 ? 21.75 5.098 -17.391 1 87.44 554 ASP B O 1
ATOM 13433 N N . LEU B 1 555 ? 22.531 7.164 -17.266 1 84.81 555 LEU B N 1
ATOM 13434 C CA . LEU B 1 555 ? 21.391 7.766 -17.953 1 84.81 555 LEU B CA 1
ATOM 13435 C C . LEU B 1 555 ? 21.391 7.387 -19.438 1 84.81 555 LEU B C 1
ATOM 13437 O O . LEU B 1 555 ? 20.328 7.148 -20.016 1 84.81 555 LEU B O 1
ATOM 13441 N N . PHE B 1 556 ? 22.5 7.359 -20.125 1 86.81 556 PHE B N 1
ATOM 13442 C CA . PHE B 1 556 ? 22.578 7.047 -21.547 1 86.81 556 PHE B CA 1
ATOM 13443 C C . PHE B 1 556 ? 22.484 5.539 -21.766 1 86.81 556 PHE B C 1
ATOM 13445 O O . PHE B 1 556 ? 22.172 5.094 -22.875 1 86.81 556 PHE B O 1
ATOM 13452 N N . GLY B 1 557 ? 22.672 4.734 -20.719 1 78.12 557 GLY B N 1
ATOM 13453 C CA . GLY B 1 557 ? 22.5 3.289 -20.766 1 78.12 557 GLY B CA 1
ATOM 13454 C C . GLY B 1 557 ? 23.281 2.65 -21.906 1 78.12 557 GLY B C 1
ATOM 13455 O O . GLY B 1 557 ? 24.484 2.859 -22.047 1 78.12 557 GLY B O 1
ATOM 13456 N N . LYS B 1 558 ? 22.516 2.041 -22.906 1 79.81 558 LYS B N 1
ATOM 13457 C CA . LYS B 1 558 ? 23.125 1.315 -24.031 1 79.81 558 LYS B CA 1
ATOM 13458 C C . LYS B 1 558 ? 23.703 2.277 -25.062 1 79.81 558 LYS B C 1
ATOM 13460 O O . LYS B 1 558 ? 24.594 1.907 -25.828 1 79.81 558 LYS B O 1
ATOM 13465 N N . ALA B 1 559 ? 23.266 3.488 -24.984 1 85 559 ALA B N 1
ATOM 13466 C CA . ALA B 1 559 ? 23.719 4.473 -25.953 1 85 559 ALA B CA 1
ATOM 13467 C C . ALA B 1 559 ? 25.141 4.918 -25.672 1 85 559 ALA B C 1
ATOM 13469 O O . ALA B 1 559 ? 25.75 5.648 -26.453 1 85 559 ALA B O 1
ATOM 13470 N N . VAL B 1 560 ? 25.719 4.395 -24.625 1 85 560 VAL B N 1
ATOM 13471 C CA . VAL B 1 560 ? 27.094 4.738 -24.266 1 85 560 VAL B CA 1
ATOM 13472 C C . VAL B 1 560 ? 28.047 4.277 -25.359 1 85 560 VAL B C 1
ATOM 13474 O O . VAL B 1 560 ? 29.078 4.91 -25.594 1 85 560 VAL B O 1
ATOM 13477 N N . ASP B 1 561 ? 27.609 3.246 -26.062 1 84.69 561 ASP B N 1
ATOM 13478 C CA . ASP B 1 561 ? 28.438 2.689 -27.125 1 84.69 561 ASP B CA 1
ATOM 13479 C C . ASP B 1 561 ? 28.578 3.676 -28.281 1 84.69 561 ASP B C 1
ATOM 13481 O O . ASP B 1 561 ? 29.562 3.639 -29.016 1 84.69 561 ASP B O 1
ATOM 13485 N N . ARG B 1 562 ? 27.594 4.605 -28.391 1 87.69 562 ARG B N 1
ATOM 13486 C CA . ARG B 1 562 ? 27.562 5.531 -29.516 1 87.69 562 ARG B CA 1
ATOM 13487 C C . ARG B 1 562 ? 28.172 6.871 -29.141 1 87.69 562 ARG B C 1
ATOM 13489 O O . ARG B 1 562 ? 28.219 7.797 -29.953 1 87.69 562 ARG B O 1
ATOM 13496 N N . LEU B 1 563 ? 28.781 6.977 -27.938 1 92.25 563 LEU B N 1
ATOM 13497 C CA . LEU B 1 563 ? 29.312 8.242 -27.453 1 92.25 563 LEU B CA 1
ATOM 13498 C C . LEU B 1 563 ? 30.781 8.117 -27.109 1 92.25 563 LEU B C 1
ATOM 13500 O O . LEU B 1 563 ? 31.141 7.895 -25.953 1 92.25 563 LEU B O 1
ATOM 13504 N N . PRO B 1 564 ? 31.656 8.367 -27.938 1 90.19 564 PRO B N 1
ATOM 13505 C CA . PRO B 1 564 ? 33.094 8.195 -27.719 1 90.19 564 PRO B CA 1
ATOM 13506 C C . PRO B 1 564 ? 33.625 9.117 -26.641 1 90.19 564 PRO B C 1
ATOM 13508 O O . PRO B 1 564 ? 34.531 8.727 -25.859 1 90.19 564 PRO B O 1
ATOM 13511 N N . LYS B 1 565 ? 33.125 10.328 -26.531 1 91.88 565 LYS B N 1
ATOM 13512 C CA . LYS B 1 565 ? 33.625 11.281 -25.547 1 91.88 565 LYS B CA 1
ATOM 13513 C C . LYS B 1 565 ? 33.281 10.836 -24.125 1 91.88 565 LYS B C 1
ATOM 13515 O O . LYS B 1 565 ? 34.031 11.094 -23.188 1 91.88 565 LYS B O 1
ATOM 13520 N N . LEU B 1 566 ? 32.156 10.234 -23.969 1 91.06 566 LEU B N 1
ATOM 13521 C CA . LEU B 1 566 ? 31.812 9.688 -22.672 1 91.06 566 LEU B CA 1
ATOM 13522 C C . LEU B 1 566 ? 32.75 8.531 -22.297 1 91.06 566 LEU B C 1
ATOM 13524 O O . LEU B 1 566 ? 33.094 8.383 -21.141 1 91.06 566 LEU B O 1
ATOM 13528 N N . GLN B 1 567 ? 33.156 7.77 -23.266 1 90.69 567 GLN B N 1
ATOM 13529 C CA . GLN B 1 567 ? 34.094 6.672 -23.031 1 90.69 567 GLN B CA 1
ATOM 13530 C C . GLN B 1 567 ? 35.438 7.191 -22.594 1 90.69 567 GLN B C 1
ATOM 13532 O O . GLN B 1 567 ? 36.125 6.57 -21.766 1 90.69 567 GLN B O 1
ATOM 13537 N N . LEU B 1 568 ? 35.781 8.336 -23.109 1 90.81 568 LEU B N 1
ATOM 13538 C CA . LEU B 1 568 ? 37.031 8.961 -22.719 1 90.81 568 LEU B CA 1
ATOM 13539 C C . LEU B 1 568 ? 36.969 9.406 -21.25 1 90.81 568 LEU B C 1
ATOM 13541 O O . LEU B 1 568 ? 37.938 9.219 -20.5 1 90.81 568 LEU B O 1
ATOM 13545 N N . LEU B 1 569 ? 35.906 9.977 -20.938 1 91.88 569 LEU B N 1
ATOM 13546 C CA . LEU B 1 569 ? 35.75 10.438 -19.562 1 91.88 569 LEU B CA 1
ATOM 13547 C C . LEU B 1 569 ? 35.719 9.258 -18.594 1 91.88 569 LEU B C 1
ATOM 13549 O O . LEU B 1 569 ? 36.312 9.344 -17.5 1 91.88 569 LEU B O 1
ATOM 13553 N N . LEU B 1 570 ? 35.094 8.211 -18.953 1 91.5 570 LEU B N 1
ATOM 13554 C CA . LEU B 1 570 ? 35.062 7.008 -18.125 1 91.5 570 LEU B CA 1
ATOM 13555 C C . LEU B 1 570 ? 36.469 6.418 -17.984 1 91.5 570 LEU B C 1
ATOM 13557 O O . LEU B 1 570 ? 36.844 5.926 -16.922 1 91.5 570 LEU B O 1
ATOM 13561 N N . GLY B 1 571 ? 37.219 6.445 -19.047 1 90.88 571 GLY B N 1
ATOM 13562 C CA . GLY B 1 571 ? 38.594 5.977 -19 1 90.88 571 GLY B CA 1
ATOM 13563 C C . GLY B 1 571 ? 39.438 6.73 -18.016 1 90.88 571 GLY B C 1
ATOM 13564 O O . GLY B 1 571 ? 40.312 6.148 -17.375 1 90.88 571 GLY B O 1
ATOM 13565 N N . GLU B 1 572 ? 39.125 7.98 -17.844 1 90.31 572 GLU B N 1
ATOM 13566 C CA . GLU B 1 572 ? 39.875 8.805 -16.906 1 90.31 572 GLU B CA 1
ATOM 13567 C C . GLU B 1 572 ? 39.562 8.414 -15.469 1 90.31 572 GLU B C 1
ATOM 13569 O O . GLU B 1 572 ? 40.406 8.523 -14.586 1 90.31 572 GLU B O 1
ATOM 13574 N N . LEU B 1 573 ? 38.406 8.008 -15.227 1 89.62 573 LEU B N 1
ATOM 13575 C CA . LEU B 1 573 ? 38.031 7.598 -13.883 1 89.62 573 LEU B CA 1
ATOM 13576 C C . LEU B 1 573 ? 38.812 6.367 -13.438 1 89.62 573 LEU B C 1
ATOM 13578 O O . LEU B 1 573 ? 38.969 6.129 -12.242 1 89.62 573 LEU B O 1
ATOM 13582 N N . LEU B 1 574 ? 39.219 5.586 -14.383 1 89.88 574 LEU B N 1
ATOM 13583 C CA . LEU B 1 574 ? 39.906 4.344 -14.078 1 89.88 574 LEU B CA 1
ATOM 13584 C C . LEU B 1 574 ? 41.344 4.621 -13.648 1 89.88 574 LEU B C 1
ATOM 13586 O O . LEU B 1 574 ? 42.031 3.746 -13.102 1 89.88 574 LEU B O 1
ATOM 13590 N N . GLN B 1 575 ? 41.688 5.898 -13.758 1 84.5 575 GLN B N 1
ATOM 13591 C CA . GLN B 1 575 ? 43.062 6.27 -13.359 1 84.5 575 GLN B CA 1
ATOM 13592 C C . GLN B 1 575 ? 43.062 6.855 -11.945 1 84.5 575 GLN B C 1
ATOM 13594 O O . GLN B 1 575 ? 44.156 7.117 -11.391 1 84.5 575 GLN B O 1
ATOM 13599 N N . ALA B 1 576 ? 41.938 6.961 -11.367 1 78.56 576 ALA B N 1
ATOM 13600 C CA . ALA B 1 576 ? 41.812 7.539 -10.031 1 78.56 576 ALA B CA 1
ATOM 13601 C C . ALA B 1 576 ? 42.344 6.582 -8.969 1 78.56 576 ALA B C 1
ATOM 13603 O O . ALA B 1 576 ? 42.594 5.406 -9.25 1 78.56 576 ALA B O 1
ATOM 13604 N N . LYS B 1 577 ? 42.594 7.16 -7.828 1 73.31 577 LYS B N 1
ATOM 13605 C CA . LYS B 1 577 ? 43.125 6.379 -6.719 1 73.31 577 LYS B CA 1
ATOM 13606 C C . LYS B 1 577 ? 42.156 5.301 -6.281 1 73.31 577 LYS B C 1
ATOM 13608 O O . LYS B 1 577 ? 42.531 4.16 -6.027 1 73.31 577 LYS B O 1
ATOM 13613 N N . THR B 1 578 ? 41 5.68 -6.195 1 75.81 578 THR B N 1
ATOM 13614 C CA . THR B 1 578 ? 39.938 4.723 -5.887 1 75.81 578 THR B CA 1
ATOM 13615 C C . THR B 1 578 ? 38.969 4.605 -7.051 1 75.81 578 THR B C 1
ATOM 13617 O O . THR B 1 578 ? 38.344 5.598 -7.461 1 75.81 578 THR B O 1
ATOM 13620 N N . VAL B 1 579 ? 39 3.342 -7.625 1 80.88 579 VAL B N 1
ATOM 13621 C CA . VAL B 1 579 ? 38.188 3.139 -8.805 1 80.88 579 VAL B CA 1
ATOM 13622 C C . VAL B 1 579 ? 36.844 2.537 -8.391 1 80.88 579 VAL B C 1
ATOM 13624 O O . VAL B 1 579 ? 36.781 1.569 -7.629 1 80.88 579 VAL B O 1
ATOM 13627 N N . SER B 1 580 ? 35.812 3.125 -8.875 1 85 580 SER B N 1
ATOM 13628 C CA . SER B 1 580 ? 34.469 2.611 -8.602 1 85 580 SER B CA 1
ATOM 13629 C C . SER B 1 580 ? 34.125 1.421 -9.5 1 85 580 SER B C 1
ATOM 13631 O O . SER B 1 580 ? 34.5 1.4 -10.672 1 85 580 SER B O 1
ATOM 13633 N N . PRO B 1 581 ? 33.531 0.339 -8.969 1 88 581 PRO B N 1
ATOM 13634 C CA . PRO B 1 581 ? 33.094 -0.8 -9.781 1 88 581 PRO B CA 1
ATOM 13635 C C . PRO B 1 581 ? 32.125 -0.399 -10.891 1 88 581 PRO B C 1
ATOM 13637 O O . PRO B 1 581 ? 32.125 -1.012 -11.961 1 88 581 PRO B O 1
ATOM 13640 N N . GLN B 1 582 ? 31.453 0.715 -10.641 1 88.69 582 GLN B N 1
ATOM 13641 C CA . GLN B 1 582 ? 30.516 1.162 -11.664 1 88.69 582 GLN B CA 1
ATOM 13642 C C . GLN B 1 582 ? 31.234 1.717 -12.883 1 88.69 582 GLN B C 1
ATOM 13644 O O . GLN B 1 582 ? 30.781 1.551 -14.016 1 88.69 582 GLN B O 1
ATOM 13649 N N . ALA B 1 583 ? 32.344 2.373 -12.625 1 91.44 583 ALA B N 1
ATOM 13650 C CA . ALA B 1 583 ? 33.094 2.924 -13.734 1 91.44 583 ALA B CA 1
ATOM 13651 C C . ALA B 1 583 ? 33.625 1.812 -14.641 1 91.44 583 ALA B C 1
ATOM 13653 O O . ALA B 1 583 ? 33.594 1.936 -15.867 1 91.44 583 ALA B O 1
ATOM 13654 N N . ILE B 1 584 ? 33.969 0.678 -14.055 1 92.56 584 ILE B N 1
ATOM 13655 C CA . ILE B 1 584 ? 34.469 -0.457 -14.812 1 92.56 584 ILE B CA 1
ATOM 13656 C C . ILE B 1 584 ? 33.344 -1.108 -15.602 1 92.56 584 ILE B C 1
ATOM 13658 O O . ILE B 1 584 ? 33.5 -1.459 -16.766 1 92.56 584 ILE B O 1
ATOM 13662 N N . HIS B 1 585 ? 32.344 -1.212 -14.906 1 91.75 585 HIS B N 1
ATOM 13663 C CA . HIS B 1 585 ? 31.188 -1.84 -15.539 1 91.75 585 HIS B CA 1
ATOM 13664 C C . HIS B 1 585 ? 30.781 -1.089 -16.797 1 91.75 585 HIS B C 1
ATOM 13666 O O . HIS B 1 585 ? 30.625 -1.693 -17.859 1 91.75 585 HIS B O 1
ATOM 13672 N N . TYR B 1 586 ? 30.719 0.221 -16.719 1 91.06 586 TYR B N 1
ATOM 13673 C CA . TYR B 1 586 ? 30.25 1.009 -17.859 1 91.06 586 TYR B CA 1
ATOM 13674 C C . TYR B 1 586 ? 31.328 1.096 -18.922 1 91.06 586 TYR B C 1
ATOM 13676 O O . TYR B 1 586 ? 31.031 1.145 -20.125 1 91.06 586 TYR B O 1
ATOM 13684 N N . TRP B 1 587 ? 32.531 1.102 -18.516 1 92.25 587 TRP B N 1
ATOM 13685 C CA . TRP B 1 587 ? 33.625 1.182 -19.469 1 92.25 587 TRP B CA 1
ATOM 13686 C C . TRP B 1 587 ? 33.75 -0.116 -20.25 1 92.25 587 TRP B C 1
ATOM 13688 O O . TRP B 1 587 ? 34.188 -0.104 -21.422 1 92.25 587 TRP B O 1
ATOM 13698 N N . LEU B 1 588 ? 33.25 -1.273 -19.703 1 93 588 LEU B N 1
ATOM 13699 C CA . LEU B 1 588 ? 33.406 -2.568 -20.359 1 93 588 LEU B CA 1
ATOM 13700 C C . LEU B 1 588 ? 32.094 -2.988 -21.031 1 93 588 LEU B C 1
ATOM 13702 O O . LEU B 1 588 ? 32 -4.078 -21.609 1 93 588 LEU B O 1
ATOM 13706 N N . LEU B 1 589 ? 31.172 -2.203 -21.047 1 89 589 LEU B N 1
ATOM 13707 C CA . LEU B 1 589 ? 29.844 -2.535 -21.562 1 89 589 LEU B CA 1
ATOM 13708 C C . LEU B 1 589 ? 29.891 -2.775 -23.078 1 89 589 LEU B C 1
ATOM 13710 O O . LEU B 1 589 ? 29.266 -3.703 -23.578 1 89 589 LEU B O 1
ATOM 13714 N N . PRO B 1 590 ? 30.672 -1.954 -23.891 1 87.88 590 PRO B N 1
ATOM 13715 C CA . PRO B 1 590 ? 30.734 -2.221 -25.328 1 87.88 590 PRO B CA 1
ATOM 13716 C C . PRO B 1 590 ? 31.391 -3.562 -25.641 1 87.88 590 PRO B C 1
ATOM 13718 O O . PRO B 1 590 ? 32.562 -3.766 -25.344 1 87.88 590 PRO B O 1
ATOM 13721 N N . TYR B 1 591 ? 30.688 -4.43 -26.359 1 87.81 591 TYR B N 1
ATOM 13722 C CA . TYR B 1 591 ? 31.109 -5.805 -26.594 1 87.81 591 TYR B CA 1
ATOM 13723 C C . TYR B 1 591 ? 32.281 -5.867 -27.578 1 87.81 591 TYR B C 1
ATOM 13725 O O . TYR B 1 591 ? 33.188 -6.668 -27.406 1 87.81 591 TYR B O 1
ATOM 13733 N N . LYS B 1 592 ? 32.25 -4.984 -28.531 1 87.38 592 LYS B N 1
ATOM 13734 C CA . LYS B 1 592 ? 33.25 -5.055 -29.594 1 87.38 592 LYS B CA 1
ATOM 13735 C C . LYS B 1 592 ? 34.656 -4.73 -29.062 1 87.38 592 LYS B C 1
ATOM 13737 O O . LYS B 1 592 ? 35.625 -5.301 -29.516 1 87.38 592 LYS B O 1
ATOM 13742 N N . THR B 1 593 ? 34.688 -3.857 -28.047 1 91.56 593 THR B N 1
ATOM 13743 C CA . THR B 1 593 ? 36 -3.416 -27.578 1 91.56 593 THR B CA 1
ATOM 13744 C C . THR B 1 593 ? 36.281 -3.971 -26.188 1 91.56 593 THR B C 1
ATOM 13746 O O . THR B 1 593 ? 37.344 -3.658 -25.594 1 91.56 593 THR B O 1
ATOM 13749 N N . ARG B 1 594 ? 35.438 -4.793 -25.719 1 92.94 594 ARG B N 1
ATOM 13750 C CA . ARG B 1 594 ? 35.562 -5.289 -24.344 1 92.94 594 ARG B CA 1
ATOM 13751 C C . ARG B 1 594 ? 36.844 -6.094 -24.172 1 92.94 594 ARG B C 1
ATOM 13753 O O . ARG B 1 594 ? 37.594 -5.895 -23.203 1 92.94 594 ARG B O 1
ATOM 13760 N N . ASP B 1 595 ? 37.156 -6.965 -25.109 1 94.88 595 ASP B N 1
ATOM 13761 C CA . ASP B 1 595 ? 38.344 -7.844 -25.031 1 94.88 595 ASP B CA 1
ATOM 13762 C C . ASP B 1 595 ? 39.625 -7.035 -24.938 1 94.88 595 ASP B C 1
ATOM 13764 O O . ASP B 1 595 ? 40.469 -7.285 -24.062 1 94.88 595 ASP B O 1
ATOM 13768 N N . ALA B 1 596 ? 39.75 -6.051 -25.797 1 95 596 ALA B N 1
ATOM 13769 C CA . ALA B 1 596 ? 40.938 -5.207 -25.812 1 95 596 ALA B CA 1
ATOM 13770 C C . ALA B 1 596 ? 41.031 -4.367 -24.547 1 95 596 ALA B C 1
ATOM 13772 O O . ALA B 1 596 ? 42.125 -4.16 -24.016 1 95 596 ALA B O 1
ATOM 13773 N N . ARG B 1 597 ? 40 -3.906 -24.047 1 94.94 597 ARG B N 1
ATOM 13774 C CA . ARG B 1 597 ? 39.969 -3.043 -22.859 1 94.94 597 ARG B CA 1
ATOM 13775 C C . ARG B 1 597 ? 40.312 -3.83 -21.594 1 94.94 597 ARG B C 1
ATOM 13777 O O . ARG B 1 597 ? 40.969 -3.312 -20.703 1 94.94 597 ARG B O 1
ATOM 13784 N N . VAL B 1 598 ? 39.812 -5.055 -21.531 1 96.25 598 VAL B N 1
ATOM 13785 C CA . VAL B 1 598 ? 40.125 -5.895 -20.391 1 96.25 598 VAL B CA 1
ATOM 13786 C C . VAL B 1 598 ? 41.656 -6.156 -20.359 1 96.25 598 VAL B C 1
ATOM 13788 O O . VAL B 1 598 ? 42.281 -6.094 -19.297 1 96.25 598 VAL B O 1
ATOM 13791 N N . ARG B 1 599 ? 42.219 -6.457 -21.5 1 96.06 599 ARG B N 1
ATOM 13792 C CA . ARG B 1 599 ? 43.656 -6.672 -21.578 1 96.06 599 ARG B CA 1
ATOM 13793 C C . ARG B 1 599 ? 44.438 -5.422 -21.141 1 96.06 599 ARG B C 1
ATOM 13795 O O . ARG B 1 599 ? 45.406 -5.516 -20.406 1 96.06 599 ARG B O 1
ATOM 13802 N N . GLU B 1 600 ? 43.875 -4.309 -21.516 1 94.62 600 GLU B N 1
ATOM 13803 C CA . GLU B 1 600 ? 44.531 -3.045 -21.141 1 94.62 600 GLU B CA 1
ATOM 13804 C C . GLU B 1 600 ? 44.5 -2.85 -19.625 1 94.62 600 GLU B C 1
ATOM 13806 O O . GLU B 1 600 ? 45.5 -2.43 -19.047 1 94.62 600 GLU B O 1
ATOM 13811 N N . LEU B 1 601 ? 43.438 -3.135 -19.016 1 94.56 601 LEU B N 1
ATOM 13812 C CA . LEU B 1 601 ? 43.312 -2.98 -17.578 1 94.56 601 LEU B CA 1
ATOM 13813 C C . LEU B 1 601 ? 44.25 -3.916 -16.844 1 94.56 601 LEU B C 1
ATOM 13815 O O . LEU B 1 601 ? 44.938 -3.5 -15.898 1 94.56 601 LEU B O 1
ATOM 13819 N N . LEU B 1 602 ? 44.344 -5.148 -17.281 1 95.44 602 LEU B N 1
ATOM 13820 C CA . LEU B 1 602 ? 45.188 -6.145 -16.609 1 95.44 602 LEU B CA 1
ATOM 13821 C C . LEU B 1 602 ? 46.656 -5.852 -16.812 1 95.44 602 LEU B C 1
ATOM 13823 O O . LEU B 1 602 ? 47.5 -6.121 -15.938 1 95.44 602 LEU B O 1
ATOM 13827 N N . ASP B 1 603 ? 46.969 -5.316 -18.016 1 94.62 603 ASP B N 1
ATOM 13828 C CA . ASP B 1 603 ? 48.344 -4.957 -18.281 1 94.62 603 ASP B CA 1
ATOM 13829 C C . ASP B 1 603 ? 48.781 -3.779 -17.406 1 94.62 603 ASP B C 1
ATOM 13831 O O . ASP B 1 603 ? 49.938 -3.709 -16.984 1 94.62 603 ASP B O 1
ATOM 13835 N N . ARG B 1 604 ? 47.875 -2.969 -17.109 1 92.56 604 ARG B N 1
ATOM 13836 C CA . ARG B 1 604 ? 48.188 -1.816 -16.25 1 92.56 604 ARG B CA 1
ATOM 13837 C C . ARG B 1 604 ? 48.344 -2.236 -14.797 1 92.56 604 ARG B C 1
ATOM 13839 O O . ARG B 1 604 ? 49.25 -1.734 -14.109 1 92.56 604 ARG B O 1
ATOM 13846 N N . ASP B 1 605 ? 47.406 -3.037 -14.344 1 93.88 605 ASP B N 1
ATOM 13847 C CA . ASP B 1 605 ? 47.438 -3.525 -12.969 1 93.88 605 ASP B CA 1
ATOM 13848 C C . ASP B 1 605 ? 46.688 -4.859 -12.844 1 93.88 605 ASP B C 1
ATOM 13850 O O . ASP B 1 605 ? 45.469 -4.922 -13.031 1 93.88 605 ASP B O 1
ATOM 13854 N N . PRO B 1 606 ? 47.375 -5.852 -12.391 1 93.5 606 PRO B N 1
ATOM 13855 C CA . PRO B 1 606 ? 46.75 -7.18 -12.312 1 93.5 606 PRO B CA 1
ATOM 13856 C C . PRO B 1 606 ? 45.656 -7.25 -11.258 1 93.5 606 PRO B C 1
ATOM 13858 O O . PRO B 1 606 ? 44.812 -8.164 -11.289 1 93.5 606 PRO B O 1
ATOM 13861 N N . SER B 1 607 ? 45.625 -6.254 -10.406 1 92.19 607 SER B N 1
ATOM 13862 C CA . SER B 1 607 ? 44.625 -6.301 -9.328 1 92.19 607 SER B CA 1
ATOM 13863 C C . SER B 1 607 ? 43.219 -6.008 -9.852 1 92.19 607 SER B C 1
ATOM 13865 O O . SER B 1 607 ? 42.25 -6.242 -9.148 1 92.19 607 SER B O 1
ATOM 13867 N N . PHE B 1 608 ? 43.062 -5.652 -11.117 1 94.06 608 PHE B N 1
ATOM 13868 C CA . PHE B 1 608 ? 41.781 -5.41 -11.719 1 94.06 608 PHE B CA 1
ATOM 13869 C C . PHE B 1 608 ? 40.969 -6.707 -11.828 1 94.06 608 PHE B C 1
ATOM 13871 O O . PHE B 1 608 ? 39.781 -6.684 -12.062 1 94.06 608 PHE B O 1
ATOM 13878 N N . ILE B 1 609 ? 41.562 -7.883 -11.578 1 94.31 609 ILE B N 1
ATOM 13879 C CA . ILE B 1 609 ? 40.906 -9.188 -11.633 1 94.31 609 ILE B CA 1
ATOM 13880 C C . ILE B 1 609 ? 39.844 -9.281 -10.539 1 94.31 609 ILE B C 1
ATOM 13882 O O . ILE B 1 609 ? 38.969 -10.117 -10.609 1 94.31 609 ILE B O 1
ATOM 13886 N N . SER B 1 610 ? 40 -8.359 -9.562 1 91.81 610 SER B N 1
ATOM 13887 C CA . SER B 1 610 ? 39.094 -8.406 -8.422 1 91.81 610 SER B CA 1
ATOM 13888 C C . SER B 1 610 ? 37.719 -7.859 -8.789 1 91.81 610 SER B C 1
ATOM 13890 O O . SER B 1 610 ? 36.75 -8.039 -8.047 1 91.81 610 SER B O 1
ATOM 13892 N N . PHE B 1 611 ? 37.656 -7.211 -10.008 1 93.75 611 PHE B N 1
ATOM 13893 C CA . PHE B 1 611 ? 36.375 -6.707 -10.461 1 93.75 611 PHE B CA 1
ATOM 13894 C C . PHE B 1 611 ? 35.594 -7.785 -11.219 1 93.75 611 PHE B C 1
ATOM 13896 O O . PHE B 1 611 ? 36.156 -8.469 -12.078 1 93.75 611 PHE B O 1
ATOM 13903 N N . HIS B 1 612 ? 34.469 -7.914 -10.891 1 92.81 612 HIS B N 1
ATOM 13904 C CA . HIS B 1 612 ? 33.625 -9 -11.367 1 92.81 612 HIS B CA 1
ATOM 13905 C C . HIS B 1 612 ? 33.625 -9.07 -12.891 1 92.81 612 HIS B C 1
ATOM 13907 O O . HIS B 1 612 ? 33.812 -10.141 -13.469 1 92.81 612 HIS B O 1
ATOM 13913 N N . ASP B 1 613 ? 33.469 -7.871 -13.562 1 93.94 613 ASP B N 1
ATOM 13914 C CA . ASP B 1 613 ? 33.344 -7.863 -15.016 1 93.94 613 ASP B CA 1
ATOM 13915 C C . ASP B 1 613 ? 34.656 -8.305 -15.68 1 93.94 613 ASP B C 1
ATOM 13917 O O . ASP B 1 613 ? 34.625 -8.961 -16.719 1 93.94 613 ASP B O 1
ATOM 13921 N N . VAL B 1 614 ? 35.719 -7.953 -15.117 1 95.75 614 VAL B N 1
ATOM 13922 C CA . VAL B 1 614 ? 37 -8.328 -15.656 1 95.75 614 VAL B CA 1
ATOM 13923 C C . VAL B 1 614 ? 37.219 -9.828 -15.508 1 95.75 614 VAL B C 1
ATOM 13925 O O . VAL B 1 614 ? 37.562 -10.516 -16.469 1 95.75 614 VAL B O 1
ATOM 13928 N N . PHE B 1 615 ? 36.906 -10.422 -14.469 1 94.62 615 PHE B N 1
ATOM 13929 C CA . PHE B 1 615 ? 37.094 -11.852 -14.227 1 94.62 615 PHE B CA 1
ATOM 13930 C C . PHE B 1 615 ? 36.188 -12.672 -15.125 1 94.62 615 PHE B C 1
ATOM 13932 O O . PHE B 1 615 ? 36.594 -13.688 -15.688 1 94.62 615 PHE B O 1
ATOM 13939 N N . MET B 1 616 ? 34.969 -12.242 -15.156 1 95 616 MET B N 1
ATOM 13940 C CA . MET B 1 616 ? 34 -12.992 -15.953 1 95 616 MET B CA 1
ATOM 13941 C C . MET B 1 616 ? 34.438 -13.062 -17.406 1 95 616 MET B C 1
ATOM 13943 O O . MET B 1 616 ? 34.25 -14.078 -18.078 1 95 616 MET B O 1
ATOM 13947 N N . HIS B 1 617 ? 35 -11.961 -17.906 1 95.25 617 HIS B N 1
ATOM 13948 C CA . HIS B 1 617 ? 35.5 -11.977 -19.281 1 95.25 617 HIS B CA 1
ATOM 13949 C C . HIS B 1 617 ? 36.625 -13.008 -19.453 1 95.25 617 HIS B C 1
ATOM 13951 O O . HIS B 1 617 ? 36.656 -13.727 -20.453 1 95.25 617 HIS B O 1
ATOM 13957 N N . LEU B 1 618 ? 37.469 -13.148 -18.469 1 96.06 618 LEU B N 1
ATOM 13958 C CA . LEU B 1 618 ? 38.531 -14.148 -18.531 1 96.06 618 LEU B CA 1
ATOM 13959 C C . LEU B 1 618 ? 37.969 -15.555 -18.406 1 96.06 618 LEU B C 1
ATOM 13961 O O . LEU B 1 618 ? 38.344 -16.453 -19.156 1 96.06 618 LEU B O 1
ATOM 13965 N N . HIS B 1 619 ? 37.031 -15.742 -17.562 1 95.44 619 HIS B N 1
ATOM 13966 C CA . HIS B 1 619 ? 36.438 -17.031 -17.25 1 95.44 619 HIS B CA 1
ATOM 13967 C C . HIS B 1 619 ? 35.656 -17.578 -18.438 1 95.44 619 HIS B C 1
ATOM 13969 O O . HIS B 1 619 ? 35.75 -18.766 -18.75 1 95.44 619 HIS B O 1
ATOM 13975 N N . LEU B 1 620 ? 35.094 -16.734 -19.219 1 92.81 620 LEU B N 1
ATOM 13976 C CA . LEU B 1 620 ? 34.156 -17.188 -20.266 1 92.81 620 LEU B CA 1
ATOM 13977 C C . LEU B 1 620 ? 34.844 -17.156 -21.625 1 92.81 620 LEU B C 1
ATOM 13979 O O . LEU B 1 620 ? 34.594 -18.016 -22.469 1 92.81 620 LEU B O 1
ATOM 13983 N N . LYS B 1 621 ? 35.781 -16.172 -21.828 1 93.06 621 LYS B N 1
ATOM 13984 C CA . LYS B 1 621 ? 36.281 -15.961 -23.203 1 93.06 621 LYS B CA 1
ATOM 13985 C C . LYS B 1 621 ? 37.781 -16.156 -23.297 1 93.06 621 LYS B C 1
ATOM 13987 O O . LYS B 1 621 ? 38.281 -16.641 -24.297 1 93.06 621 LYS B O 1
ATOM 13992 N N . ARG B 1 622 ? 38.5 -15.664 -22.266 1 95.12 622 ARG B N 1
ATOM 13993 C CA . ARG B 1 622 ? 39.938 -15.656 -22.375 1 95.12 622 ARG B CA 1
ATOM 13994 C C . ARG B 1 622 ? 40.594 -16.469 -21.25 1 95.12 622 ARG B C 1
ATOM 13996 O O . ARG B 1 622 ? 41.344 -15.922 -20.453 1 95.12 622 ARG B O 1
ATOM 14003 N N . GLN B 1 623 ? 40.406 -17.734 -21.344 1 95.62 623 GLN B N 1
ATOM 14004 C CA . GLN B 1 623 ? 40.906 -18.594 -20.281 1 95.62 623 GLN B CA 1
ATOM 14005 C C . GLN B 1 623 ? 42.438 -18.672 -20.328 1 95.62 623 GLN B C 1
ATOM 14007 O O . GLN B 1 623 ? 43.062 -19 -19.328 1 95.62 623 GLN B O 1
ATOM 14012 N N . GLU B 1 624 ? 43.031 -18.406 -21.516 1 93.88 624 GLU B N 1
ATOM 14013 C CA . GLU B 1 624 ? 44.5 -18.469 -21.656 1 93.88 624 GLU B CA 1
ATOM 14014 C C . GLU B 1 624 ? 45.188 -17.391 -20.828 1 93.88 624 GLU B C 1
ATOM 14016 O O . GLU B 1 624 ? 46.375 -17.469 -20.562 1 93.88 624 GLU B O 1
ATOM 14021 N N . TRP B 1 625 ? 44.375 -16.375 -20.375 1 94.81 625 TRP B N 1
ATOM 14022 C CA . TRP B 1 625 ? 44.938 -15.289 -19.578 1 94.81 625 TRP B CA 1
ATOM 14023 C C . TRP B 1 625 ? 44.812 -15.594 -18.078 1 94.81 625 TRP B C 1
ATOM 14025 O O . TRP B 1 625 ? 45.312 -14.828 -17.234 1 94.81 625 TRP B O 1
ATOM 14035 N N . LEU B 1 626 ? 44.25 -16.688 -17.625 1 95.19 626 LEU B N 1
ATOM 14036 C CA . LEU B 1 626 ? 43.812 -16.953 -16.25 1 95.19 626 LEU B CA 1
ATOM 14037 C C . LEU B 1 626 ? 45 -17.453 -15.414 1 95.19 626 LEU B C 1
ATOM 14039 O O . LEU B 1 626 ? 44.969 -17.359 -14.188 1 95.19 626 LEU B O 1
ATOM 14043 N N . ASP B 1 627 ? 46.031 -17.953 -15.914 1 94.56 627 ASP B N 1
ATOM 14044 C CA . ASP B 1 627 ? 47.062 -18.734 -15.25 1 94.56 627 ASP B CA 1
ATOM 14045 C C . ASP B 1 627 ? 47.688 -17.922 -14.117 1 94.56 627 ASP B C 1
ATOM 14047 O O . ASP B 1 627 ? 47.844 -18.422 -12.992 1 94.56 627 ASP B O 1
ATOM 14051 N N . PRO B 1 628 ? 47.969 -16.609 -14.352 1 93.12 628 PRO B N 1
ATOM 14052 C CA . PRO B 1 628 ? 48.594 -15.867 -13.266 1 93.12 628 PRO B CA 1
ATOM 14053 C C . PRO B 1 628 ? 47.656 -15.656 -12.07 1 93.12 628 PRO B C 1
ATOM 14055 O O . PRO B 1 628 ? 48.125 -15.414 -10.953 1 93.12 628 PRO B O 1
ATOM 14058 N N . PHE B 1 629 ? 46.5 -15.781 -12.281 1 94.81 629 PHE B N 1
ATOM 14059 C CA . PHE B 1 629 ? 45.531 -15.391 -11.258 1 94.81 629 PHE B CA 1
ATOM 14060 C C . PHE B 1 629 ? 45.062 -16.609 -10.484 1 94.81 629 PHE B C 1
ATOM 14062 O O . PHE B 1 629 ? 44.344 -16.469 -9.484 1 94.81 629 PHE B O 1
ATOM 14069 N N . ILE B 1 630 ? 45.344 -17.812 -10.906 1 94.5 630 ILE B N 1
ATOM 14070 C CA . ILE B 1 630 ? 44.844 -19.031 -10.234 1 94.5 630 ILE B CA 1
ATOM 14071 C C . ILE B 1 630 ? 46.031 -19.781 -9.633 1 94.5 630 ILE B C 1
ATOM 14073 O O . ILE B 1 630 ? 45.875 -20.859 -9.055 1 94.5 630 ILE B O 1
ATOM 14077 N N . SER B 1 631 ? 47.281 -19.281 -9.711 1 89.56 631 SER B N 1
ATOM 14078 C CA . SER B 1 631 ? 48.5 -19.953 -9.273 1 89.56 631 SER B CA 1
ATOM 14079 C C . SER B 1 631 ? 48.656 -19.891 -7.758 1 89.56 631 SER B C 1
ATOM 14081 O O . SER B 1 631 ? 49.438 -20.641 -7.172 1 89.56 631 SER B O 1
ATOM 14083 N N . GLY B 1 632 ? 47.844 -19.078 -7.066 1 88 632 GLY B N 1
ATOM 14084 C CA . GLY B 1 632 ? 47.969 -18.938 -5.625 1 88 632 GLY B CA 1
ATOM 14085 C C . GLY B 1 632 ? 48.969 -17.875 -5.219 1 88 632 GLY B C 1
ATOM 14086 O O . GLY B 1 632 ? 49.188 -17.641 -4.027 1 88 632 GLY B O 1
ATOM 14087 N N . LYS B 1 633 ? 49.469 -17.234 -6.184 1 88.56 633 LYS B N 1
ATOM 14088 C CA . LYS B 1 633 ? 50.438 -16.156 -5.883 1 88.56 633 LYS B CA 1
ATOM 14089 C C . LYS B 1 633 ? 49.688 -14.891 -5.434 1 88.56 633 LYS B C 1
ATOM 14091 O O . LYS B 1 633 ? 48.562 -14.656 -5.832 1 88.56 633 LYS B O 1
ATOM 14096 N N . ILE B 1 634 ? 50.406 -14.172 -4.539 1 90.31 634 ILE B N 1
ATOM 14097 C CA . ILE B 1 634 ? 49.844 -12.938 -4.016 1 90.31 634 ILE B CA 1
ATOM 14098 C C . ILE B 1 634 ? 49.812 -11.875 -5.117 1 90.31 634 ILE B C 1
ATOM 14100 O O . ILE B 1 634 ? 50.781 -11.703 -5.848 1 90.31 634 ILE B O 1
ATOM 14104 N N . ILE B 1 635 ? 48.688 -11.367 -5.254 1 90.5 635 ILE B N 1
ATOM 14105 C CA . ILE B 1 635 ? 48.5 -10.289 -6.227 1 90.5 635 ILE B CA 1
ATOM 14106 C C . ILE B 1 635 ? 48.531 -8.945 -5.508 1 90.5 635 ILE B C 1
ATOM 14108 O O . ILE B 1 635 ? 47.656 -8.688 -4.652 1 90.5 635 ILE B O 1
ATOM 14112 N N . LYS B 1 636 ? 49.469 -8.242 -5.766 1 88.69 636 LYS B N 1
ATOM 14113 C CA . LYS B 1 636 ? 49.562 -6.906 -5.184 1 88.69 636 LYS B CA 1
ATOM 14114 C C . LYS B 1 636 ? 49.25 -5.828 -6.223 1 88.69 636 LYS B C 1
ATOM 14116 O O . LYS B 1 636 ? 49.688 -5.93 -7.375 1 88.69 636 LYS B O 1
ATOM 14121 N N . GLY B 1 637 ? 48.406 -4.957 -5.828 1 86.19 637 GLY B N 1
ATOM 14122 C CA . GLY B 1 637 ? 48.062 -3.857 -6.723 1 86.19 637 GLY B CA 1
ATOM 14123 C C . GLY B 1 637 ? 47.219 -2.779 -6.062 1 86.19 637 GLY B C 1
ATOM 14124 O O . GLY B 1 637 ? 47.219 -2.65 -4.836 1 86.19 637 GLY B O 1
ATOM 14125 N N . LYS B 1 638 ? 46.688 -1.955 -6.852 1 83.81 638 LYS B N 1
ATOM 14126 C CA . LYS B 1 638 ? 45.906 -0.805 -6.41 1 83.81 638 LYS B CA 1
ATOM 14127 C C . LYS B 1 638 ? 44.625 -1.246 -5.66 1 83.81 638 LYS B C 1
ATOM 14129 O O . LYS B 1 638 ? 44.188 -0.561 -4.742 1 83.81 638 LYS B O 1
ATOM 14134 N N . HIS B 1 639 ? 44.125 -2.389 -5.965 1 86.06 639 HIS B N 1
ATOM 14135 C CA . HIS B 1 639 ? 42.844 -2.783 -5.445 1 86.06 639 HIS B CA 1
ATOM 14136 C C . HIS B 1 639 ? 42.969 -3.973 -4.496 1 86.06 639 HIS B C 1
ATOM 14138 O O . HIS B 1 639 ? 42 -4.344 -3.83 1 86.06 639 HIS B O 1
ATOM 14144 N N . LEU B 1 640 ? 44.094 -4.617 -4.48 1 86.69 640 LEU B N 1
ATOM 14145 C CA . LEU B 1 640 ? 44.375 -5.719 -3.566 1 86.69 640 LEU B CA 1
ATOM 14146 C C . LEU B 1 640 ? 45.625 -5.438 -2.74 1 86.69 640 LEU B C 1
ATOM 14148 O O . LEU B 1 640 ? 46.656 -5.035 -3.285 1 86.69 640 LEU B O 1
ATOM 14152 N N . SER B 1 641 ? 45.562 -5.48 -1.407 1 80 641 SER B N 1
ATOM 14153 C CA . SER B 1 641 ? 46.656 -5.125 -0.495 1 80 641 SER B CA 1
ATOM 14154 C C . SER B 1 641 ? 47.812 -6.082 -0.641 1 80 641 SER B C 1
ATOM 14156 O O . SER B 1 641 ? 48.969 -5.719 -0.34 1 80 641 SER B O 1
ATOM 14158 N N . GLY B 1 642 ? 47.562 -7.34 -1.154 1 80.06 642 GLY B N 1
ATOM 14159 C CA . GLY B 1 642 ? 48.656 -8.32 -1.268 1 80.06 642 GLY B CA 1
ATOM 14160 C C . GLY B 1 642 ? 48.906 -9.062 0.026 1 80.06 642 GLY B C 1
ATOM 14161 O O . GLY B 1 642 ? 49.812 -9.883 0.099 1 80.06 642 GLY B O 1
ATOM 14162 N N . LYS B 1 643 ? 48.188 -8.789 1.025 1 79.12 643 LYS B N 1
ATOM 14163 C CA . LYS B 1 643 ? 48.406 -9.461 2.305 1 79.12 643 LYS B CA 1
ATOM 14164 C C . LYS B 1 643 ? 47.781 -10.859 2.301 1 79.12 643 LYS B C 1
ATOM 14166 O O . LYS B 1 643 ? 48.25 -11.742 3.035 1 79.12 643 LYS B O 1
ATOM 14171 N N . THR B 1 644 ? 46.75 -11.055 1.519 1 82.75 644 THR B N 1
ATOM 14172 C CA . THR B 1 644 ? 46.062 -12.344 1.462 1 82.75 644 THR B CA 1
ATOM 14173 C C . THR B 1 644 ? 45.969 -12.836 0.022 1 82.75 644 THR B C 1
ATOM 14175 O O . THR B 1 644 ? 46.156 -12.062 -0.921 1 82.75 644 THR B O 1
ATOM 14178 N N . ILE B 1 645 ? 45.812 -14.086 -0.122 1 85.38 645 ILE B N 1
ATOM 14179 C CA . ILE B 1 645 ? 45.625 -14.688 -1.437 1 85.38 645 ILE B CA 1
ATOM 14180 C C . ILE B 1 645 ? 44.188 -14.438 -1.909 1 85.38 645 ILE B C 1
ATOM 14182 O O . ILE B 1 645 ? 43.219 -14.695 -1.174 1 85.38 645 ILE B O 1
ATOM 14186 N N . TYR B 1 646 ? 44.188 -13.852 -3.072 1 88.69 646 TYR B N 1
ATOM 14187 C CA . TYR B 1 646 ? 42.875 -13.609 -3.662 1 88.69 646 TYR B CA 1
ATOM 14188 C C . TYR B 1 646 ? 42.406 -14.836 -4.434 1 88.69 646 TYR B C 1
ATOM 14190 O O . TYR B 1 646 ? 43.031 -15.266 -5.395 1 88.69 646 TYR B O 1
ATOM 14198 N N . VAL B 1 647 ? 41.281 -15.445 -3.982 1 90.25 647 VAL B N 1
ATOM 14199 C CA . VAL B 1 647 ? 40.688 -16.578 -4.684 1 90.25 647 VAL B CA 1
ATOM 14200 C C . VAL B 1 647 ? 39.594 -16.094 -5.645 1 90.25 647 VAL B C 1
ATOM 14202 O O . VAL B 1 647 ? 38.594 -15.508 -5.219 1 90.25 647 VAL B O 1
ATOM 14205 N N . VAL B 1 648 ? 39.781 -16.359 -6.973 1 92.69 648 VAL B N 1
ATOM 14206 C CA . VAL B 1 648 ? 38.812 -15.891 -7.973 1 92.69 648 VAL B CA 1
ATOM 14207 C C . VAL B 1 648 ? 37.469 -16.562 -7.746 1 92.69 648 VAL B C 1
ATOM 14209 O O . VAL B 1 648 ? 37.406 -17.734 -7.363 1 92.69 648 VAL B O 1
ATOM 14212 N N . PRO B 1 649 ? 36.406 -15.883 -7.938 1 91.62 649 PRO B N 1
ATOM 14213 C CA . PRO B 1 649 ? 35.062 -16.406 -7.656 1 91.62 649 PRO B CA 1
ATOM 14214 C C . PRO B 1 649 ? 34.5 -17.266 -8.797 1 91.62 649 PRO B C 1
ATOM 14216 O O . PRO B 1 649 ? 33.469 -16.953 -9.359 1 91.62 649 PRO B O 1
ATOM 14219 N N . ALA B 1 650 ? 35.062 -18.328 -9.172 1 93.94 650 ALA B N 1
ATOM 14220 C CA . ALA B 1 650 ? 34.594 -19.281 -10.18 1 93.94 650 ALA B CA 1
ATOM 14221 C C . ALA B 1 650 ? 33.844 -20.438 -9.539 1 93.94 650 ALA B C 1
ATOM 14223 O O . ALA B 1 650 ? 34.375 -21.125 -8.664 1 93.94 650 ALA B O 1
ATOM 14224 N N . HIS B 1 651 ? 32.719 -20.656 -10.031 1 90.56 651 HIS B N 1
ATOM 14225 C CA . HIS B 1 651 ? 31.922 -21.703 -9.406 1 90.56 651 HIS B CA 1
ATOM 14226 C C . HIS B 1 651 ? 31.547 -22.781 -10.414 1 90.56 651 HIS B C 1
ATOM 14228 O O . HIS B 1 651 ? 31.234 -23.906 -10.031 1 90.56 651 HIS B O 1
ATOM 14234 N N . ASN B 1 652 ? 31.531 -22.484 -11.633 1 90.94 652 ASN B N 1
ATOM 14235 C CA . ASN B 1 652 ? 31.141 -23.422 -12.688 1 90.94 652 ASN B CA 1
ATOM 14236 C C . ASN B 1 652 ? 31.828 -23.078 -14.008 1 90.94 652 ASN B C 1
ATOM 14238 O O . ASN B 1 652 ? 32.75 -22.266 -14.039 1 90.94 652 ASN B O 1
ATOM 14242 N N . GLY B 1 653 ? 31.562 -23.812 -15.078 1 91.56 653 GLY B N 1
ATOM 14243 C CA . GLY B 1 653 ? 32.094 -23.562 -16.406 1 91.56 653 GLY B CA 1
ATOM 14244 C C . GLY B 1 653 ? 33.531 -24.016 -16.578 1 91.56 653 GLY B C 1
ATOM 14245 O O . GLY B 1 653 ? 34.25 -23.531 -17.453 1 91.56 653 GLY B O 1
ATOM 14246 N N . PHE B 1 654 ? 34.031 -25 -15.844 1 94.75 654 PHE B N 1
ATOM 14247 C CA . PHE B 1 654 ? 35.438 -25.406 -15.828 1 94.75 654 PHE B CA 1
ATOM 14248 C C . PHE B 1 654 ? 35.75 -26.281 -17.031 1 94.75 654 PHE B C 1
ATOM 14250 O O . PHE B 1 654 ? 36.938 -26.594 -17.281 1 94.75 654 PHE B O 1
ATOM 14257 N N . HIS B 1 655 ? 34.656 -26.734 -17.812 1 91.44 655 HIS B N 1
ATOM 14258 C CA . HIS B 1 655 ? 34.906 -27.484 -19.047 1 91.44 655 HIS B CA 1
ATOM 14259 C C . HIS B 1 655 ? 35.719 -26.641 -20.031 1 91.44 655 HIS B C 1
ATOM 14261 O O . HIS B 1 655 ? 36.375 -27.188 -20.938 1 91.44 655 HIS B O 1
ATOM 14267 N N . ARG B 1 656 ? 35.688 -25.359 -19.828 1 94.5 656 ARG B N 1
ATOM 14268 C CA . ARG B 1 656 ? 36.406 -24.469 -20.719 1 94.5 656 ARG B CA 1
ATOM 14269 C C . ARG B 1 656 ? 37.875 -24.344 -20.312 1 94.5 656 ARG B C 1
ATOM 14271 O O . ARG B 1 656 ? 38.719 -23.891 -21.094 1 94.5 656 ARG B O 1
ATOM 14278 N N . TRP B 1 657 ? 38.156 -24.781 -19.062 1 95.56 657 TRP B N 1
ATOM 14279 C CA . TRP B 1 657 ? 39.531 -24.656 -18.531 1 95.56 657 TRP B CA 1
ATOM 14280 C C . TRP B 1 657 ? 40.375 -25.859 -18.906 1 95.56 657 TRP B C 1
ATOM 14282 O O . TRP B 1 657 ? 39.844 -26.953 -19.141 1 95.56 657 TRP B O 1
ATOM 14292 N N . LEU B 1 658 ? 41.688 -25.703 -19.047 1 95.12 658 LEU B N 1
ATOM 14293 C CA . LEU B 1 658 ? 42.625 -26.797 -19.266 1 95.12 658 LEU B CA 1
ATOM 14294 C C . LEU B 1 658 ? 42.781 -27.641 -18.016 1 95.12 658 LEU B C 1
ATOM 14296 O O . LEU B 1 658 ? 42.594 -27.156 -16.891 1 95.12 658 LEU B O 1
ATOM 14300 N N . PRO B 1 659 ? 43.062 -28.969 -18.141 1 94.31 659 PRO B N 1
ATOM 14301 C CA . PRO B 1 659 ? 43.25 -29.828 -16.969 1 94.31 659 PRO B CA 1
ATOM 14302 C C . PRO B 1 659 ? 44.281 -29.281 -16 1 94.31 659 PRO B C 1
ATOM 14304 O O . PRO B 1 659 ? 44.125 -29.344 -14.781 1 94.31 659 PRO B O 1
ATOM 14307 N N . ARG B 1 660 ? 45.375 -28.688 -16.516 1 94.06 660 ARG B N 1
ATOM 14308 C CA . ARG B 1 660 ? 46.406 -28.141 -15.641 1 94.06 660 ARG B CA 1
ATOM 14309 C C . ARG B 1 660 ? 45.875 -26.922 -14.883 1 94.06 660 ARG B C 1
ATOM 14311 O O . ARG B 1 660 ? 46.25 -26.703 -13.727 1 94.06 660 ARG B O 1
ATOM 14318 N N . GLN B 1 661 ? 45.094 -26.156 -15.555 1 95.88 661 GLN B N 1
ATOM 14319 C CA . GLN B 1 661 ? 44.5 -25 -14.891 1 95.88 661 GLN B CA 1
ATOM 14320 C C . GLN B 1 661 ? 43.531 -25.422 -13.781 1 95.88 661 GLN B C 1
ATOM 14322 O O . GLN B 1 661 ? 43.5 -24.812 -12.719 1 95.88 661 GLN B O 1
ATOM 14327 N N . GLN B 1 662 ? 42.688 -26.484 -14.023 1 96.19 662 GLN B N 1
ATOM 14328 C CA . GLN B 1 662 ? 41.781 -27.031 -13.016 1 96.19 662 GLN B CA 1
ATOM 14329 C C . GLN B 1 662 ? 42.531 -27.531 -11.797 1 96.19 662 GLN B C 1
ATOM 14331 O O . GLN B 1 662 ? 42.156 -27.281 -10.656 1 96.19 662 GLN B O 1
ATOM 14336 N N . LYS B 1 663 ? 43.656 -28.125 -12.078 1 95.19 663 LYS B N 1
ATOM 14337 C CA . LYS B 1 663 ? 44.5 -28.641 -10.992 1 95.19 663 LYS B CA 1
ATOM 14338 C C . LYS B 1 663 ? 45.062 -27.516 -10.141 1 95.19 663 LYS B C 1
ATOM 14340 O O . LYS B 1 663 ? 45.062 -27.594 -8.914 1 95.19 663 LYS B O 1
ATOM 14345 N N . ALA B 1 664 ? 45.5 -26.453 -10.82 1 95.5 664 ALA B N 1
ATOM 14346 C CA . ALA B 1 664 ? 46.062 -25.312 -10.109 1 95.5 664 ALA B CA 1
ATOM 14347 C C . ALA B 1 664 ? 45 -24.656 -9.219 1 95.5 664 ALA B C 1
ATOM 14349 O O . ALA B 1 664 ? 45.25 -24.359 -8.055 1 95.5 664 ALA B O 1
ATOM 14350 N N . PHE B 1 665 ? 43.906 -24.391 -9.773 1 94.69 665 PHE B N 1
ATOM 14351 C CA . PHE B 1 665 ? 42.812 -23.75 -9.031 1 94.69 665 PHE B CA 1
ATOM 14352 C C . PHE B 1 665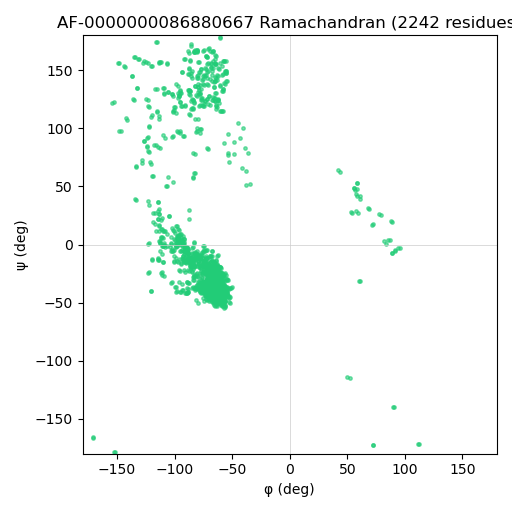 ? 42.312 -24.672 -7.926 1 94.69 665 PHE B C 1
ATOM 14354 O O . PHE B 1 665 ? 41.969 -24.219 -6.832 1 94.69 665 PHE B O 1
ATOM 14361 N N . ALA B 1 666 ? 42.25 -26.016 -8.133 1 96.06 666 ALA B N 1
ATOM 14362 C CA . ALA B 1 666 ? 41.781 -27 -7.152 1 96.06 666 ALA B CA 1
ATOM 14363 C C . ALA B 1 666 ? 42.688 -26.984 -5.91 1 96.06 666 ALA B C 1
ATOM 14365 O O . ALA B 1 666 ? 42.188 -27.125 -4.789 1 96.06 666 ALA B O 1
ATOM 14366 N N . SER B 1 667 ? 43.938 -26.781 -6.152 1 94.94 667 SER B N 1
ATOM 14367 C CA . SER B 1 667 ? 44.844 -26.734 -5.027 1 94.94 667 SER B CA 1
ATOM 14368 C C . SER B 1 667 ? 44.531 -25.594 -4.082 1 94.94 667 SER B C 1
ATOM 14370 O O . SER B 1 667 ? 44.625 -25.734 -2.863 1 94.94 667 SER B O 1
ATOM 14372 N N . LEU B 1 668 ? 44.156 -24.547 -4.648 1 94.25 668 LEU B N 1
ATOM 14373 C CA . LEU B 1 668 ? 43.781 -23.391 -3.846 1 94.25 668 LEU B CA 1
ATOM 14374 C C . LEU B 1 668 ? 42.469 -23.656 -3.107 1 94.25 668 LEU B C 1
ATOM 14376 O O . LEU B 1 668 ? 42.344 -23.312 -1.931 1 94.25 668 LEU B O 1
ATOM 14380 N N . LEU B 1 669 ? 41.531 -24.219 -3.773 1 95.31 669 LEU B N 1
ATOM 14381 C CA . LEU B 1 669 ? 40.219 -24.5 -3.18 1 95.31 669 LEU B CA 1
ATOM 14382 C C . LEU B 1 669 ? 40.344 -25.547 -2.074 1 95.31 669 LEU B C 1
ATOM 14384 O O . LEU B 1 669 ? 39.594 -25.484 -1.084 1 95.31 669 LEU B O 1
ATOM 14388 N N . GLU B 1 670 ? 41.25 -26.516 -2.252 1 95.88 670 GLU B N 1
ATOM 14389 C CA . GLU B 1 670 ? 41.469 -27.516 -1.222 1 95.88 670 GLU B CA 1
ATOM 14390 C C . GLU B 1 670 ? 41.969 -26.891 0.071 1 95.88 670 GLU B C 1
ATOM 14392 O O . GLU B 1 670 ? 41.531 -27.266 1.163 1 95.88 670 GLU B O 1
ATOM 14397 N N . ARG B 1 671 ? 42.75 -25.891 -0.02 1 93.06 671 ARG B N 1
ATOM 14398 C CA . ARG B 1 671 ? 43.25 -25.188 1.153 1 93.06 671 ARG B CA 1
ATOM 14399 C C . ARG B 1 671 ? 42.125 -24.469 1.884 1 93.06 671 ARG B C 1
ATOM 14401 O O . ARG B 1 671 ? 42.094 -24.453 3.115 1 93.06 671 ARG B O 1
ATOM 14408 N N . VAL B 1 672 ? 41.344 -23.891 1.113 1 91.88 672 VAL B N 1
ATOM 14409 C CA . VAL B 1 672 ? 40.188 -23.172 1.692 1 91.88 672 VAL B CA 1
ATOM 14410 C C . VAL B 1 672 ? 39.25 -24.172 2.361 1 91.88 672 VAL B C 1
ATOM 14412 O O . VAL B 1 672 ? 38.781 -23.938 3.482 1 91.88 672 VAL B O 1
ATOM 14415 N N . ALA B 1 673 ? 38.938 -25.297 1.739 1 94.75 673 ALA B N 1
ATOM 14416 C CA . ALA B 1 673 ? 38 -26.312 2.242 1 94.75 673 ALA B CA 1
ATOM 14417 C C . ALA B 1 673 ? 38.5 -26.938 3.533 1 94.75 673 ALA B C 1
ATOM 14419 O O . ALA B 1 673 ? 37.719 -27.281 4.418 1 94.75 673 ALA B O 1
ATOM 14420 N N . LEU B 1 674 ? 39.844 -27.016 3.695 1 94.12 674 LEU B N 1
ATOM 14421 C CA . LEU B 1 674 ? 40.438 -27.688 4.84 1 94.12 674 LEU B CA 1
ATOM 14422 C C . LEU B 1 674 ? 40.688 -26.719 5.977 1 94.12 674 LEU B C 1
ATOM 14424 O O . LEU B 1 674 ? 41.062 -27.125 7.086 1 94.12 674 LEU B O 1
ATOM 14428 N N . ASP B 1 675 ? 40.5 -25.422 5.723 1 89.56 675 ASP B N 1
ATOM 14429 C CA . ASP B 1 675 ? 40.781 -24.406 6.727 1 89.56 675 ASP B CA 1
ATOM 14430 C C . ASP B 1 675 ? 39.656 -24.297 7.742 1 89.56 675 ASP B C 1
ATOM 14432 O O . ASP B 1 675 ? 38.625 -23.688 7.461 1 89.56 675 ASP B O 1
ATOM 14436 N N . GLY B 1 676 ? 39.844 -24.734 8.906 1 84.94 676 GLY B N 1
ATOM 14437 C CA . GLY B 1 676 ? 38.812 -24.766 9.953 1 84.94 676 GLY B CA 1
ATOM 14438 C C . GLY B 1 676 ? 38.5 -23.391 10.508 1 84.94 676 GLY B C 1
ATOM 14439 O O . GLY B 1 676 ? 37.469 -23.234 11.188 1 84.94 676 GLY B O 1
ATOM 14440 N N . LYS B 1 677 ? 39.312 -22.422 10.141 1 81.81 677 LYS B N 1
ATOM 14441 C CA . LYS B 1 677 ? 39.094 -21.078 10.664 1 81.81 677 LYS B CA 1
ATOM 14442 C C . LYS B 1 677 ? 38.094 -20.312 9.797 1 81.81 677 LYS B C 1
ATOM 14444 O O . LYS B 1 677 ? 37.562 -19.266 10.203 1 81.81 677 LYS B O 1
ATOM 14449 N N . ARG B 1 678 ? 37.812 -20.891 8.641 1 84.62 678 ARG B N 1
ATOM 14450 C CA . ARG B 1 678 ? 36.844 -20.234 7.738 1 84.62 678 ARG B CA 1
ATOM 14451 C C . ARG B 1 678 ? 35.406 -20.641 8.07 1 84.62 678 ARG B C 1
ATOM 14453 O O . ARG B 1 678 ? 35.188 -21.609 8.805 1 84.62 678 ARG B O 1
ATOM 14460 N N . SER B 1 679 ? 34.562 -19.812 7.633 1 82 679 SER B N 1
ATOM 14461 C CA . SER B 1 679 ? 33.156 -20.109 7.875 1 82 679 SER B CA 1
ATOM 14462 C C . SER B 1 679 ? 32.719 -21.359 7.137 1 82 679 SER B C 1
ATOM 14464 O O . SER B 1 679 ? 33.344 -21.781 6.176 1 82 679 SER B O 1
ATOM 14466 N N . PHE B 1 680 ? 31.719 -21.953 7.645 1 85.5 680 PHE B N 1
ATOM 14467 C CA . PHE B 1 680 ? 31.188 -23.156 7.02 1 85.5 680 PHE B CA 1
ATOM 14468 C C . PHE B 1 680 ? 30.719 -22.875 5.598 1 85.5 680 PHE B C 1
ATOM 14470 O O . PHE B 1 680 ? 30.906 -23.688 4.699 1 85.5 680 PHE B O 1
ATOM 14477 N N . HIS B 1 681 ? 30.234 -21.703 5.453 1 82.56 681 HIS B N 1
ATOM 14478 C CA . HIS B 1 681 ? 29.719 -21.344 4.133 1 82.56 681 HIS B CA 1
ATOM 14479 C C . HIS B 1 681 ? 30.859 -21.281 3.111 1 82.56 681 HIS B C 1
ATOM 14481 O O . HIS B 1 681 ? 30.719 -21.766 1.988 1 82.56 681 HIS B O 1
ATOM 14487 N N . GLU B 1 682 ? 31.984 -20.719 3.459 1 86.88 682 GLU B N 1
ATOM 14488 C CA . GLU B 1 682 ? 33.125 -20.594 2.559 1 86.88 682 GLU B CA 1
ATOM 14489 C C . GLU B 1 682 ? 33.719 -21.969 2.232 1 86.88 682 GLU B C 1
ATOM 14491 O O . GLU B 1 682 ? 34.062 -22.25 1.081 1 86.88 682 GLU B O 1
ATOM 14496 N N . ARG B 1 683 ? 33.75 -22.781 3.166 1 91.12 683 ARG B N 1
ATOM 14497 C CA . ARG B 1 683 ? 34.281 -24.125 2.975 1 91.12 683 ARG B CA 1
ATOM 14498 C C . ARG B 1 683 ? 33.375 -24.953 2.078 1 91.12 683 ARG B C 1
ATOM 14500 O O . ARG B 1 683 ? 33.844 -25.656 1.181 1 91.12 683 ARG B O 1
ATOM 14507 N N . ALA B 1 684 ? 32.125 -24.828 2.365 1 90.19 684 ALA B N 1
ATOM 14508 C CA . ALA B 1 684 ? 31.156 -25.547 1.545 1 90.19 684 ALA B CA 1
ATOM 14509 C C . ALA B 1 684 ? 31.203 -25.078 0.092 1 90.19 684 ALA B C 1
ATOM 14511 O O . ALA B 1 684 ? 31.156 -25.906 -0.831 1 90.19 684 ALA B O 1
ATOM 14512 N N . SER B 1 685 ? 31.344 -23.766 -0.093 1 90.5 685 SER B N 1
ATOM 14513 C CA . SER B 1 685 ? 31.422 -23.219 -1.444 1 90.5 685 SER B CA 1
ATOM 14514 C C . SER B 1 685 ? 32.656 -23.734 -2.18 1 90.5 685 SER B C 1
ATOM 14516 O O . SER B 1 685 ? 32.594 -24.062 -3.367 1 90.5 685 SER B O 1
ATOM 14518 N N . ALA B 1 686 ? 33.75 -23.781 -1.491 1 94.62 686 ALA B N 1
ATOM 14519 C CA . ALA B 1 686 ? 34.969 -24.297 -2.072 1 94.62 686 ALA B CA 1
ATOM 14520 C C . ALA B 1 686 ? 34.812 -25.75 -2.506 1 94.62 686 ALA B C 1
ATOM 14522 O O . ALA B 1 686 ? 35.25 -26.125 -3.588 1 94.62 686 ALA B O 1
ATOM 14523 N N . MET B 1 687 ? 34.125 -26.5 -1.78 1 94.94 687 MET B N 1
ATOM 14524 C CA . MET B 1 687 ? 33.906 -27.922 -2.096 1 94.94 687 MET B CA 1
ATOM 14525 C C . MET B 1 687 ? 33 -28.078 -3.32 1 94.94 687 MET B C 1
ATOM 14527 O O . MET B 1 687 ? 33.25 -28.938 -4.16 1 94.94 687 MET B O 1
ATOM 14531 N N . ARG B 1 688 ? 32.031 -27.297 -3.395 1 92.25 688 ARG B N 1
ATOM 14532 C CA . ARG B 1 688 ? 31.141 -27.344 -4.551 1 92.25 688 ARG B CA 1
ATOM 14533 C C . ARG B 1 688 ? 31.891 -27.031 -5.836 1 92.25 688 ARG B C 1
ATOM 14535 O O . ARG B 1 688 ? 31.719 -27.703 -6.848 1 92.25 688 ARG B O 1
ATOM 14542 N N . SER B 1 689 ? 32.75 -25.984 -5.723 1 94.56 689 SER B N 1
ATOM 14543 C CA . SER B 1 689 ? 33.531 -25.609 -6.895 1 94.56 689 SER B CA 1
ATOM 14544 C C . SER B 1 689 ? 34.531 -26.719 -7.258 1 94.56 689 SER B C 1
ATOM 14546 O O . SER B 1 689 ? 34.719 -27.016 -8.438 1 94.56 689 SER B O 1
ATOM 14548 N N . LEU B 1 690 ? 35.094 -27.297 -6.266 1 94.75 690 LEU B N 1
ATOM 14549 C CA . LEU B 1 690 ? 36.031 -28.391 -6.469 1 94.75 690 LEU B CA 1
ATOM 14550 C C . LEU B 1 690 ? 35.375 -29.562 -7.184 1 94.75 690 LEU B C 1
ATOM 14552 O O . LEU B 1 690 ? 35.938 -30.141 -8.109 1 94.75 690 LEU B O 1
ATOM 14556 N N . ALA B 1 691 ? 34.156 -29.828 -6.816 1 93.12 691 ALA B N 1
ATOM 14557 C CA . ALA B 1 691 ? 33.438 -30.984 -7.34 1 93.12 691 ALA B CA 1
ATOM 14558 C C . ALA B 1 691 ? 32.938 -30.719 -8.758 1 93.12 691 ALA B C 1
ATOM 14560 O O . ALA B 1 691 ? 32.656 -31.656 -9.508 1 93.12 691 ALA B O 1
ATOM 14561 N N . SER B 1 692 ? 32.844 -29.531 -9.125 1 92.94 692 SER B N 1
ATOM 14562 C CA . SER B 1 692 ? 32.312 -29.172 -10.43 1 92.94 692 SER B CA 1
ATOM 14563 C C . SER B 1 692 ? 33.375 -29.234 -11.516 1 92.94 692 SER B C 1
ATOM 14565 O O . SER B 1 692 ? 33.094 -29.047 -12.695 1 92.94 692 SER B O 1
ATOM 14567 N N . MET B 1 693 ? 34.625 -29.547 -11.148 1 95.06 693 MET B N 1
ATOM 14568 C CA . MET B 1 693 ? 35.719 -29.656 -12.109 1 95.06 693 MET B CA 1
ATOM 14569 C C . MET B 1 693 ? 35.719 -31.047 -12.758 1 95.06 693 MET B C 1
ATOM 14571 O O . MET B 1 693 ? 35.938 -32.031 -12.07 1 95.06 693 MET B O 1
ATOM 14575 N N . PRO B 1 694 ? 35.625 -31.141 -14.062 1 93.38 694 PRO B N 1
ATOM 14576 C CA . PRO B 1 694 ? 35.5 -32.438 -14.719 1 93.38 694 PRO B CA 1
ATOM 14577 C C . PRO B 1 694 ? 36.812 -33.219 -14.727 1 93.38 694 PRO B C 1
ATOM 14579 O O . PRO B 1 694 ? 36.781 -34.469 -14.727 1 93.38 694 PRO B O 1
ATOM 14582 N N . ASP B 1 695 ? 37.938 -32.531 -14.828 1 94.25 695 ASP B N 1
ATOM 14583 C CA . ASP B 1 695 ? 39.219 -33.25 -15.039 1 94.25 695 ASP B CA 1
ATOM 14584 C C . ASP B 1 695 ? 40 -33.344 -13.742 1 94.25 695 ASP B C 1
ATOM 14586 O O . ASP B 1 695 ? 41.219 -33.625 -13.758 1 94.25 695 ASP B O 1
ATOM 14590 N N . TYR B 1 696 ? 39.344 -33.031 -12.641 1 92 696 TYR B N 1
ATOM 14591 C CA . TYR B 1 696 ? 40.062 -33.125 -11.359 1 92 696 TYR B CA 1
ATOM 14592 C C . TYR B 1 696 ? 39.188 -33.812 -10.312 1 92 696 TYR B C 1
ATOM 14594 O O . TYR B 1 696 ? 38.031 -33.438 -10.133 1 92 696 TYR B O 1
ATOM 14602 N N . CYS B 1 697 ? 39.719 -34.875 -9.734 1 89.5 697 CYS B N 1
ATOM 14603 C CA . CYS B 1 697 ? 39.062 -35.531 -8.625 1 89.5 697 CYS B CA 1
ATOM 14604 C C . CYS B 1 697 ? 39.875 -35.375 -7.34 1 89.5 697 CYS B C 1
ATOM 14606 O O . CYS B 1 697 ? 40.938 -35.969 -7.199 1 89.5 697 CYS B O 1
ATOM 14608 N N . SER B 1 698 ? 39.375 -34.656 -6.492 1 90.75 698 SER B N 1
ATOM 14609 C CA . SER B 1 698 ? 40.094 -34.344 -5.262 1 90.75 698 SER B CA 1
ATOM 14610 C C . SER B 1 698 ? 40 -35.5 -4.27 1 90.75 698 SER B C 1
ATOM 14612 O O . SER B 1 698 ? 38.906 -35.906 -3.889 1 90.75 698 SER B O 1
ATOM 14614 N N . ASP B 1 699 ? 41.031 -35.875 -3.709 1 89.19 699 ASP B N 1
ATOM 14615 C CA . ASP B 1 699 ? 41.094 -36.906 -2.688 1 89.19 699 ASP B CA 1
ATOM 14616 C C . ASP B 1 699 ? 40.781 -36.344 -1.303 1 89.19 699 ASP B C 1
ATOM 14618 O O . ASP B 1 699 ? 40.5 -37.094 -0.365 1 89.19 699 ASP B O 1
ATOM 14622 N N . GLN B 1 700 ? 40.812 -35.062 -1.338 1 92.94 700 GLN B N 1
ATOM 14623 C CA . GLN B 1 700 ? 40.594 -34.406 -0.051 1 92.94 700 GLN B CA 1
ATOM 14624 C C . GLN B 1 700 ? 39.125 -34.469 0.363 1 92.94 700 GLN B C 1
ATOM 14626 O O . GLN B 1 700 ? 38.781 -34.25 1.532 1 92.94 700 GLN B O 1
ATOM 14631 N N . LEU B 1 701 ? 38.281 -34.75 -0.538 1 93.25 701 LEU B N 1
ATOM 14632 C CA . LEU B 1 701 ? 36.875 -34.875 -0.201 1 93.25 701 LEU B CA 1
ATOM 14633 C C . LEU B 1 701 ? 36.625 -36.031 0.755 1 93.25 701 LEU B C 1
ATOM 14635 O O . LEU B 1 701 ? 35.75 -35.969 1.606 1 93.25 701 LEU B O 1
ATOM 14639 N N . GLU B 1 702 ? 37.406 -37.031 0.652 1 91.62 702 GLU B N 1
ATOM 14640 C CA . GLU B 1 702 ? 37.312 -38.188 1.547 1 91.62 702 GLU B CA 1
ATOM 14641 C C . GLU B 1 702 ? 37.719 -37.812 2.967 1 91.62 702 GLU B C 1
ATOM 14643 O O . GLU B 1 702 ? 37.156 -38.312 3.938 1 91.62 702 GLU B O 1
ATOM 14648 N N . VAL B 1 703 ? 38.688 -36.969 3.025 1 93.69 703 VAL B N 1
ATOM 14649 C CA . VAL B 1 703 ? 39.156 -36.5 4.328 1 93.69 703 VAL B CA 1
ATOM 14650 C C . VAL B 1 703 ? 38.062 -35.625 4.98 1 93.69 703 VAL B C 1
ATOM 14652 O O . VAL B 1 703 ? 37.812 -35.75 6.188 1 93.69 703 VAL B O 1
ATOM 14655 N N . LEU B 1 704 ? 37.5 -34.906 4.148 1 94.25 704 LEU B N 1
ATOM 14656 C CA . LEU B 1 704 ? 36.5 -34 4.652 1 94.25 704 LEU B CA 1
ATOM 14657 C C . LEU B 1 704 ? 35.219 -34.719 5.094 1 94.25 704 LEU B C 1
ATOM 14659 O O . LEU B 1 704 ? 34.438 -34.219 5.871 1 94.25 704 LEU B O 1
ATOM 14663 N N . LEU B 1 705 ? 34.969 -35.969 4.633 1 92.25 705 LEU B N 1
ATOM 14664 C CA . LEU B 1 705 ? 33.875 -36.812 5.059 1 92.25 705 LEU B CA 1
ATOM 14665 C C . LEU B 1 705 ? 34.031 -37.25 6.512 1 92.25 705 LEU B C 1
ATOM 14667 O O . LEU B 1 705 ? 33.062 -37.656 7.152 1 92.25 705 LEU B O 1
ATOM 14671 N N . GLN B 1 706 ? 35.25 -37.031 7.008 1 89.69 706 GLN B N 1
ATOM 14672 C CA . GLN B 1 706 ? 35.531 -37.438 8.383 1 89.69 706 GLN B CA 1
ATOM 14673 C C . GLN B 1 706 ? 35.625 -36.25 9.305 1 89.69 706 GLN B C 1
ATOM 14675 O O . GLN B 1 706 ? 36.062 -36.375 10.453 1 89.69 706 GLN B O 1
ATOM 14680 N N . ASP B 1 707 ? 35.281 -35.188 8.766 1 90.31 707 ASP B N 1
ATOM 14681 C CA . ASP B 1 707 ? 35.344 -33.969 9.555 1 90.31 707 ASP B CA 1
ATOM 14682 C C . ASP B 1 707 ? 34.375 -34 10.727 1 90.31 707 ASP B C 1
ATOM 14684 O O . ASP B 1 707 ? 33.375 -34.719 10.68 1 90.31 707 ASP B O 1
ATOM 14688 N N . GLU B 1 708 ? 34.594 -33.188 11.742 1 85.88 708 GLU B N 1
ATOM 14689 C CA . GLU B 1 708 ? 33.75 -33.188 12.945 1 85.88 708 GLU B CA 1
ATOM 14690 C C . GLU B 1 708 ? 32.5 -32.344 12.75 1 85.88 708 GLU B C 1
ATOM 14692 O O . GLU B 1 708 ? 31.484 -32.562 13.398 1 85.88 708 GLU B O 1
ATOM 14697 N N . GLU B 1 709 ? 32.719 -31.438 11.883 1 85.19 709 GLU B N 1
ATOM 14698 C CA . GLU B 1 709 ? 31.594 -30.531 11.656 1 85.19 709 GLU B CA 1
ATOM 14699 C C . GLU B 1 709 ? 30.609 -31.125 10.656 1 85.19 709 GLU B C 1
ATOM 14701 O O . GLU B 1 709 ? 30.984 -31.484 9.539 1 85.19 709 GLU B O 1
ATOM 14706 N N . VAL B 1 710 ? 29.359 -31.234 11.062 1 84.25 710 VAL B N 1
ATOM 14707 C CA . VAL B 1 710 ? 28.328 -31.875 10.258 1 84.25 710 VAL B CA 1
ATOM 14708 C C . VAL B 1 710 ? 28.156 -31.109 8.945 1 84.25 710 VAL B C 1
ATOM 14710 O O . VAL B 1 710 ? 27.969 -31.719 7.887 1 84.25 710 VAL B O 1
ATOM 14713 N N . HIS B 1 711 ? 28.297 -29.812 8.953 1 83.44 711 HIS B N 1
ATOM 14714 C CA . HIS B 1 711 ? 28.109 -29 7.762 1 83.44 711 HIS B CA 1
ATOM 14715 C C . HIS B 1 711 ? 29.156 -29.328 6.699 1 83.44 711 HIS B C 1
ATOM 14717 O O . HIS B 1 711 ? 28.859 -29.344 5.504 1 83.44 711 HIS B O 1
ATOM 14723 N N . VAL B 1 712 ? 30.266 -29.547 7.148 1 89.44 712 VAL B N 1
ATOM 14724 C CA . VAL B 1 712 ? 31.375 -29.828 6.242 1 89.44 712 VAL B CA 1
ATOM 14725 C C . VAL B 1 712 ? 31.188 -31.219 5.625 1 89.44 712 VAL B C 1
ATOM 14727 O O . VAL B 1 712 ? 31.391 -31.406 4.422 1 89.44 712 VAL B O 1
ATOM 14730 N N . VAL B 1 713 ? 30.75 -32.125 6.441 1 90.56 713 VAL B N 1
ATOM 14731 C CA . VAL B 1 713 ? 30.516 -33.469 5.965 1 90.56 713 VAL B CA 1
ATOM 14732 C C . VAL B 1 713 ? 29.391 -33.469 4.934 1 90.56 713 VAL B C 1
ATOM 14734 O O . VAL B 1 713 ? 29.516 -34.094 3.873 1 90.56 713 VAL B O 1
ATOM 14737 N N . GLU B 1 714 ? 28.359 -32.812 5.27 1 89.19 714 GLU B N 1
ATOM 14738 C CA . GLU B 1 714 ? 27.219 -32.75 4.355 1 89.19 714 GLU B CA 1
ATOM 14739 C C . GLU B 1 714 ? 27.609 -32.062 3.047 1 89.19 714 GLU B C 1
ATOM 14741 O O . GLU B 1 714 ? 27.156 -32.469 1.972 1 89.19 714 GLU B O 1
ATOM 14746 N N . ALA B 1 715 ? 28.453 -31.016 3.137 1 90.62 715 ALA B N 1
ATOM 14747 C CA . ALA B 1 715 ? 28.938 -30.359 1.926 1 90.62 715 ALA B CA 1
ATOM 14748 C C . ALA B 1 715 ? 29.781 -31.312 1.079 1 90.62 715 ALA B C 1
ATOM 14750 O O . ALA B 1 715 ? 29.688 -31.297 -0.151 1 90.62 715 ALA B O 1
ATOM 14751 N N . ALA B 1 716 ? 30.547 -32.125 1.682 1 93.38 716 ALA B N 1
ATOM 14752 C CA . ALA B 1 716 ? 31.375 -33.094 0.976 1 93.38 716 ALA B CA 1
ATOM 14753 C C . ALA B 1 716 ? 30.5 -34.125 0.271 1 93.38 716 ALA B C 1
ATOM 14755 O O . ALA B 1 716 ? 30.766 -34.469 -0.883 1 93.38 716 ALA B O 1
ATOM 14756 N N . LEU B 1 717 ? 29.484 -34.594 0.949 1 92.62 717 LEU B N 1
ATOM 14757 C CA . LEU B 1 717 ? 28.578 -35.562 0.347 1 92.62 717 LEU B CA 1
ATOM 14758 C C . LEU B 1 717 ? 27.875 -34.969 -0.871 1 92.62 717 LEU B C 1
ATOM 14760 O O . LEU B 1 717 ? 27.75 -35.625 -1.906 1 92.62 717 LEU B O 1
ATOM 14764 N N . TYR B 1 718 ? 27.422 -33.781 -0.693 1 91.06 718 TYR B N 1
ATOM 14765 C CA . TYR B 1 718 ? 26.797 -33.094 -1.828 1 91.06 718 TYR B CA 1
ATOM 14766 C C . TYR B 1 718 ? 27.781 -32.938 -2.98 1 91.06 718 TYR B C 1
ATOM 14768 O O . TYR B 1 718 ? 27.406 -33.094 -4.148 1 91.06 718 TYR B O 1
ATOM 14776 N N . ALA B 1 719 ? 29.047 -32.625 -2.639 1 93.88 719 ALA B N 1
ATOM 14777 C CA . ALA B 1 719 ? 30.078 -32.438 -3.65 1 93.88 719 ALA B CA 1
ATOM 14778 C C . ALA B 1 719 ? 30.25 -33.719 -4.469 1 93.88 719 ALA B C 1
ATOM 14780 O O . ALA B 1 719 ? 30.438 -33.656 -5.688 1 93.88 719 ALA B O 1
ATOM 14781 N N . TYR B 1 720 ? 30.078 -34.875 -3.875 1 92.44 720 TYR B N 1
ATOM 14782 C CA . TYR B 1 720 ? 30.219 -36.156 -4.578 1 92.44 720 TYR B CA 1
ATOM 14783 C C . TYR B 1 720 ? 29.125 -36.312 -5.637 1 92.44 720 TYR B C 1
ATOM 14785 O O . TYR B 1 720 ? 29.344 -36.906 -6.684 1 92.44 720 TYR B O 1
ATOM 14793 N N . SER B 1 721 ? 28.016 -35.812 -5.379 1 91.62 721 SER B N 1
ATOM 14794 C CA . SER B 1 721 ? 26.906 -35.906 -6.316 1 91.62 721 SER B CA 1
ATOM 14795 C C . SER B 1 721 ? 27.172 -35.125 -7.59 1 91.62 721 SER B C 1
ATOM 14797 O O . SER B 1 721 ? 26.547 -35.375 -8.625 1 91.62 721 SER B O 1
ATOM 14799 N N . LEU B 1 722 ? 28.078 -34.156 -7.523 1 91.38 722 LEU B N 1
ATOM 14800 C CA . LEU B 1 722 ? 28.344 -33.281 -8.664 1 91.38 722 LEU B CA 1
ATOM 14801 C C . LEU B 1 722 ? 29.453 -33.875 -9.539 1 91.38 722 LEU B C 1
ATOM 14803 O O . LEU B 1 722 ? 29.719 -33.375 -10.633 1 91.38 722 LEU B O 1
ATOM 14807 N N . TRP B 1 723 ? 30.016 -35 -9.164 1 90.12 723 TRP B N 1
ATOM 14808 C CA . TRP B 1 723 ? 31.141 -35.594 -9.883 1 90.12 723 TRP B CA 1
ATOM 14809 C C . TRP B 1 723 ? 30.703 -36.094 -11.258 1 90.12 723 TRP B C 1
ATOM 14811 O O . TRP B 1 723 ? 29.531 -36.438 -11.453 1 90.12 723 TRP B O 1
ATOM 14821 N N . GLU B 1 724 ? 31.672 -36.094 -12.18 1 91.88 724 GLU B N 1
ATOM 14822 C CA . GLU B 1 724 ? 31.438 -36.562 -13.539 1 91.88 724 GLU B CA 1
ATOM 14823 C C . GLU B 1 724 ? 31.422 -38.094 -13.625 1 91.88 724 GLU B C 1
ATOM 14825 O O . GLU B 1 724 ? 30.984 -38.656 -14.625 1 91.88 724 GLU B O 1
ATOM 14830 N N . GLU B 1 725 ? 31.812 -38.75 -12.625 1 93.12 725 GLU B N 1
ATOM 14831 C CA . GLU B 1 725 ? 31.797 -40.188 -12.57 1 93.12 725 GLU B CA 1
ATOM 14832 C C . GLU B 1 725 ? 30.828 -40.719 -11.516 1 93.12 725 GLU B C 1
ATOM 14834 O O . GLU B 1 725 ? 31.219 -41.062 -10.406 1 93.12 725 GLU B O 1
ATOM 14839 N N . PRO B 1 726 ? 29.594 -40.812 -11.922 1 92.69 726 PRO B N 1
ATOM 14840 C CA . PRO B 1 726 ? 28.562 -41.156 -10.945 1 92.69 726 PRO B CA 1
ATOM 14841 C C . PRO B 1 726 ? 28.766 -42.562 -10.375 1 92.69 726 PRO B C 1
ATOM 14843 O O . PRO B 1 726 ? 28.422 -42.812 -9.219 1 92.69 726 PRO B O 1
ATOM 14846 N N . GLU B 1 727 ? 29.344 -43.531 -11.109 1 91.31 727 GLU B N 1
ATOM 14847 C CA . GLU B 1 727 ? 29.547 -44.906 -10.672 1 91.31 727 GLU B CA 1
ATOM 14848 C C . GLU B 1 727 ? 30.531 -45 -9.5 1 91.31 727 GLU B C 1
ATOM 14850 O O . GLU B 1 727 ? 30.438 -45.875 -8.664 1 91.31 727 GLU B O 1
ATOM 14855 N N . ARG B 1 728 ? 31.391 -44 -9.414 1 90.12 728 ARG B N 1
ATOM 14856 C CA . ARG B 1 728 ? 32.344 -43.938 -8.305 1 90.12 728 ARG B CA 1
ATOM 14857 C C . ARG B 1 728 ? 31.734 -43.188 -7.121 1 90.12 728 ARG B C 1
ATOM 14859 O O . ARG B 1 728 ? 32.094 -43.469 -5.969 1 90.12 728 ARG B O 1
ATOM 14866 N N . ALA B 1 729 ? 30.938 -42.281 -7.441 1 92.12 729 ALA B N 1
ATOM 14867 C CA . ALA B 1 729 ? 30.359 -41.438 -6.406 1 92.12 729 ALA B CA 1
ATOM 14868 C C . ALA B 1 729 ? 29.25 -42.156 -5.656 1 92.12 729 ALA B C 1
ATOM 14870 O O . ALA B 1 729 ? 29.078 -42 -4.449 1 92.12 729 ALA B O 1
ATOM 14871 N N . LEU B 1 730 ? 28.469 -43.031 -6.293 1 91.38 730 LEU B N 1
ATOM 14872 C CA . LEU B 1 730 ? 27.266 -43.656 -5.758 1 91.38 730 LEU B CA 1
ATOM 14873 C C . LEU B 1 730 ? 27.609 -44.531 -4.574 1 91.38 730 LEU B C 1
ATOM 14875 O O . LEU B 1 730 ? 26.938 -44.5 -3.535 1 91.38 730 LEU B O 1
ATOM 14879 N N . PRO B 1 731 ? 28.703 -45.344 -4.668 1 89 731 PRO B N 1
ATOM 14880 C CA . PRO B 1 731 ? 29.031 -46.188 -3.51 1 89 731 PRO B CA 1
ATOM 14881 C C . PRO B 1 731 ? 29.375 -45.375 -2.268 1 89 731 PRO B C 1
ATOM 14883 O O . PRO B 1 731 ? 29.031 -45.75 -1.15 1 89 731 PRO B O 1
ATOM 14886 N N . VAL B 1 732 ? 29.984 -44.25 -2.469 1 91.25 732 VAL B N 1
ATOM 14887 C CA . VAL B 1 732 ? 30.312 -43.406 -1.342 1 91.25 732 VAL B CA 1
ATOM 14888 C C . VAL B 1 732 ? 29.031 -42.875 -0.697 1 91.25 732 VAL B C 1
ATOM 14890 O O . VAL B 1 732 ? 28.906 -42.844 0.53 1 91.25 732 VAL B O 1
ATOM 14893 N N . LEU B 1 733 ? 28.109 -42.438 -1.519 1 92.12 733 LEU B N 1
ATOM 14894 C CA . LEU B 1 733 ? 26.844 -41.906 -1.012 1 92.12 733 LEU B CA 1
ATOM 14895 C C . LEU B 1 733 ? 26.031 -43.031 -0.329 1 92.12 733 LEU B C 1
ATOM 14897 O O . LEU B 1 733 ? 25.469 -42.781 0.743 1 92.12 733 LEU B O 1
ATOM 14901 N N . LEU B 1 734 ? 26.062 -44.25 -0.909 1 89.06 734 LEU B N 1
ATOM 14902 C CA . LEU B 1 734 ? 25.281 -45.344 -0.383 1 89.06 734 LEU B CA 1
ATOM 14903 C C . LEU B 1 734 ? 25.859 -45.844 0.939 1 89.06 734 LEU B C 1
ATOM 14905 O O . LEU B 1 734 ? 25.125 -46.344 1.803 1 89.06 734 LEU B O 1
ATOM 14909 N N . ASN B 1 735 ? 27.109 -45.625 1.146 1 87.81 735 ASN B N 1
ATOM 14910 C CA . ASN B 1 735 ? 27.766 -46.062 2.379 1 87.81 735 ASN B CA 1
ATOM 14911 C C . ASN B 1 735 ? 27.516 -45.062 3.516 1 87.81 735 ASN B C 1
ATOM 14913 O O . ASN B 1 735 ? 27.844 -45.344 4.668 1 87.81 735 ASN B O 1
ATOM 14917 N N . ASN B 1 736 ? 26.938 -44 3.182 1 89.31 736 ASN B N 1
ATOM 14918 C CA . ASN B 1 736 ? 26.688 -42.969 4.199 1 89.31 736 ASN B CA 1
ATOM 14919 C C . ASN B 1 736 ? 25.188 -42.781 4.449 1 89.31 736 ASN B C 1
ATOM 14921 O O . ASN B 1 736 ? 24.734 -41.656 4.672 1 89.31 736 ASN B O 1
ATOM 14925 N N . LEU B 1 737 ? 24.438 -43.812 4.262 1 88.12 737 LEU B N 1
ATOM 14926 C CA . LEU B 1 737 ? 23 -43.719 4.453 1 88.12 737 LEU B CA 1
ATOM 14927 C C . LEU B 1 737 ? 22.609 -44.094 5.879 1 88.12 737 LEU B C 1
ATOM 14929 O O . LEU B 1 737 ? 21.438 -44.094 6.23 1 88.12 737 LEU B O 1
ATOM 14933 N N . ASP B 1 738 ? 23.766 -44.312 6.613 1 79.44 738 ASP B N 1
ATOM 14934 C CA . ASP B 1 738 ? 23.484 -44.656 8 1 79.44 738 ASP B CA 1
ATOM 14935 C C . ASP B 1 738 ? 23.547 -43.438 8.906 1 79.44 738 ASP B C 1
ATOM 14937 O O . ASP B 1 738 ? 24.281 -42.5 8.625 1 79.44 738 ASP B O 1
ATOM 14941 N N . GLY B 1 739 ? 22.656 -43.188 9.727 1 72.38 739 GLY B N 1
ATOM 14942 C CA . GLY B 1 739 ? 22.703 -42.156 10.727 1 72.38 739 GLY B CA 1
ATOM 14943 C C . GLY B 1 739 ? 22.125 -40.844 10.234 1 72.38 739 GLY B C 1
ATOM 14944 O O . GLY B 1 739 ? 21.156 -40.812 9.453 1 72.38 739 GLY B O 1
ATOM 14945 N N . ASP B 1 740 ? 22.766 -39.781 10.602 1 73.88 740 ASP B N 1
ATOM 14946 C CA . ASP B 1 740 ? 22.234 -38.438 10.344 1 73.88 740 ASP B CA 1
ATOM 14947 C C . ASP B 1 740 ? 22.672 -37.938 8.977 1 73.88 740 ASP B C 1
ATOM 14949 O O . ASP B 1 740 ? 22.078 -37 8.422 1 73.88 740 ASP B O 1
ATOM 14953 N N . ARG B 1 741 ? 23.641 -38.625 8.398 1 80.5 741 ARG B N 1
ATOM 14954 C CA . ARG B 1 741 ? 24.156 -38.219 7.098 1 80.5 741 ARG B CA 1
ATOM 14955 C C . ARG B 1 741 ? 23.203 -38.625 5.98 1 80.5 741 ARG B C 1
ATOM 14957 O O . ARG B 1 741 ? 23.328 -38.156 4.852 1 80.5 741 ARG B O 1
ATOM 14964 N N . ALA B 1 742 ? 22.281 -39.375 6.383 1 81.44 742 ALA B N 1
ATOM 14965 C CA . ALA B 1 742 ? 21.359 -39.938 5.398 1 81.44 742 ALA B CA 1
ATOM 14966 C C . ALA B 1 742 ? 20.531 -38.844 4.734 1 81.44 742 ALA B C 1
ATOM 14968 O O . ALA B 1 742 ? 20.203 -38.938 3.549 1 81.44 742 ALA B O 1
ATOM 14969 N N . ARG B 1 743 ? 20.328 -37.812 5.441 1 77.44 743 ARG B N 1
ATOM 14970 C CA . ARG B 1 743 ? 19.453 -36.781 4.93 1 77.44 743 ARG B CA 1
ATOM 14971 C C . ARG B 1 743 ? 20.078 -36.094 3.709 1 77.44 743 ARG B C 1
ATOM 14973 O O . ARG B 1 743 ? 19.359 -35.75 2.758 1 77.44 743 ARG B O 1
ATOM 14980 N N . VAL B 1 744 ? 21.359 -35.969 3.711 1 82.31 744 VAL B N 1
ATOM 14981 C CA . VAL B 1 744 ? 22 -35.312 2.582 1 82.31 744 VAL B CA 1
ATOM 14982 C C . VAL B 1 744 ? 22.406 -36.344 1.538 1 82.31 744 VAL B C 1
ATOM 14984 O O . VAL B 1 744 ? 22.219 -36.156 0.338 1 82.31 744 VAL B O 1
ATOM 14987 N N . ALA B 1 745 ? 22.875 -37.469 1.975 1 87.5 745 ALA B N 1
ATOM 14988 C CA . ALA B 1 745 ? 23.312 -38.5 1.047 1 87.5 745 ALA B CA 1
ATOM 14989 C C . ALA B 1 745 ? 22.156 -38.969 0.169 1 87.5 745 ALA B C 1
ATOM 14991 O O . ALA B 1 745 ? 22.297 -39.094 -1.051 1 87.5 745 ALA B O 1
ATOM 14992 N N . MET B 1 746 ? 21.078 -39.094 0.789 1 85.44 746 MET B N 1
ATOM 14993 C CA . MET B 1 746 ? 19.922 -39.625 0.062 1 85.44 746 MET B CA 1
ATOM 14994 C C . MET B 1 746 ? 19.422 -38.594 -0.964 1 85.44 746 MET B C 1
ATOM 14996 O O . MET B 1 746 ? 19.016 -38.969 -2.064 1 85.44 746 MET B O 1
ATOM 15000 N N . TYR B 1 747 ? 19.5 -37.406 -0.65 1 84.12 747 TYR B N 1
ATOM 15001 C CA . TYR B 1 747 ? 18.984 -36.375 -1.559 1 84.12 747 TYR B CA 1
ATOM 15002 C C . TYR B 1 747 ? 20 -36.031 -2.641 1 84.12 747 TYR B C 1
ATOM 15004 O O . TYR B 1 747 ? 19.656 -35.406 -3.645 1 84.12 747 TYR B O 1
ATOM 15012 N N . SER B 1 748 ? 21.188 -36.469 -2.443 1 88.38 748 SER B N 1
ATOM 15013 C CA . SER B 1 748 ? 22.234 -36.281 -3.453 1 88.38 748 SER B CA 1
ATOM 15014 C C . SER B 1 748 ? 22.25 -37.438 -4.441 1 88.38 748 SER B C 1
ATOM 15016 O O . SER B 1 748 ? 22.734 -37.312 -5.562 1 88.38 748 SER B O 1
ATOM 15018 N N . ILE B 1 749 ? 21.609 -38.5 -4.133 1 89.06 749 ILE B N 1
ATOM 15019 C CA . ILE B 1 749 ? 21.688 -39.719 -4.895 1 89.06 749 ILE B CA 1
ATOM 15020 C C . ILE B 1 749 ? 20.938 -39.562 -6.215 1 89.06 749 ILE B C 1
ATOM 15022 O O . ILE B 1 749 ? 21.406 -40 -7.266 1 89.06 749 ILE B O 1
ATOM 15026 N N . PRO B 1 750 ? 19.812 -38.906 -6.23 1 87.62 750 PRO B N 1
ATOM 15027 C CA . PRO B 1 750 ? 19.062 -38.812 -7.484 1 87.62 750 PRO B CA 1
ATOM 15028 C C . PRO B 1 750 ? 19.875 -38.188 -8.617 1 87.62 750 PRO B C 1
ATOM 15030 O O . PRO B 1 750 ? 19.766 -38.594 -9.766 1 87.62 750 PRO B O 1
ATOM 15033 N N . ARG B 1 751 ? 20.641 -37.188 -8.312 1 88.12 751 ARG B N 1
ATOM 15034 C CA . ARG B 1 751 ? 21.453 -36.531 -9.352 1 88.12 751 ARG B CA 1
ATOM 15035 C C . ARG B 1 751 ? 22.422 -37.531 -9.969 1 88.12 751 ARG B C 1
ATOM 15037 O O . ARG B 1 751 ? 22.672 -37.5 -11.18 1 88.12 751 ARG B O 1
ATOM 15044 N N . CYS B 1 752 ? 22.969 -38.406 -9.188 1 90.75 752 CYS B N 1
ATOM 15045 C CA . CYS B 1 752 ? 23.891 -39.438 -9.656 1 90.75 752 CYS B CA 1
ATOM 15046 C C . CYS B 1 752 ? 23.141 -40.531 -10.414 1 90.75 752 CYS B C 1
ATOM 15048 O O . CYS B 1 752 ? 23.578 -40.969 -11.469 1 90.75 752 CYS B O 1
ATOM 15050 N N . MET B 1 753 ? 22.031 -40.844 -9.969 1 88.81 753 MET B N 1
ATOM 15051 C CA . MET B 1 753 ? 21.266 -41.969 -10.523 1 88.81 753 MET B CA 1
ATOM 15052 C C . MET B 1 753 ? 20.766 -41.625 -11.922 1 88.81 753 MET B C 1
ATOM 15054 O O . MET B 1 753 ? 20.641 -42.5 -12.766 1 88.81 753 MET B O 1
ATOM 15058 N N . ARG B 1 754 ? 20.547 -40.438 -12.18 1 89.81 754 ARG B N 1
ATOM 15059 C CA . ARG B 1 754 ? 20.094 -40 -13.492 1 89.81 754 ARG B CA 1
ATOM 15060 C C . ARG B 1 754 ? 21.156 -40.281 -14.555 1 89.81 754 ARG B C 1
ATOM 15062 O O . ARG B 1 754 ? 20.828 -40.406 -15.742 1 89.81 754 ARG B O 1
ATOM 15069 N N . ARG B 1 755 ? 22.375 -40.531 -14.109 1 92 755 ARG B N 1
ATOM 15070 C CA . ARG B 1 755 ? 23.484 -40.594 -15.047 1 92 755 ARG B CA 1
ATOM 15071 C C . ARG B 1 755 ? 24.078 -42 -15.07 1 92 755 ARG B C 1
ATOM 15073 O O . ARG B 1 755 ? 25.156 -42.219 -15.641 1 92 755 ARG B O 1
ATOM 15080 N N . VAL B 1 756 ? 23.375 -42.938 -14.453 1 90.69 756 VAL B N 1
ATOM 15081 C CA . VAL B 1 756 ? 23.891 -44.312 -14.406 1 90.69 756 VAL B CA 1
ATOM 15082 C C . VAL B 1 756 ? 22.984 -45.219 -15.242 1 90.69 756 VAL B C 1
ATOM 15084 O O . VAL B 1 756 ? 21.828 -44.875 -15.516 1 90.69 756 VAL B O 1
ATOM 15087 N N . ASN B 1 757 ? 23.609 -46.312 -15.648 1 88.81 757 ASN B N 1
ATOM 15088 C CA . ASN B 1 757 ? 22.859 -47.312 -16.406 1 88.81 757 ASN B CA 1
ATOM 15089 C C . ASN B 1 757 ? 21.688 -47.875 -15.594 1 88.81 757 ASN B C 1
ATOM 15091 O O . ASN B 1 757 ? 21.828 -48.125 -14.391 1 88.81 757 ASN B O 1
ATOM 15095 N N . PRO B 1 758 ? 20.5 -48.031 -16.203 1 86.5 758 PRO B N 1
ATOM 15096 C CA . PRO B 1 758 ? 19.281 -48.469 -15.484 1 86.5 758 PRO B CA 1
ATOM 15097 C C . PRO B 1 758 ? 19.438 -49.812 -14.812 1 86.5 758 PRO B C 1
ATOM 15099 O O . PRO B 1 758 ? 18.859 -50.031 -13.742 1 86.5 758 PRO B O 1
ATOM 15102 N N . VAL B 1 759 ? 20.188 -50.75 -15.414 1 84.06 759 VAL B N 1
ATOM 15103 C CA . VAL B 1 759 ? 20.391 -52.062 -14.82 1 84.06 759 VAL B CA 1
ATOM 15104 C C . VAL B 1 759 ? 21.156 -51.938 -13.508 1 84.06 759 VAL B C 1
ATOM 15106 O O . VAL B 1 759 ? 20.781 -52.531 -12.508 1 84.06 759 VAL B O 1
ATOM 15109 N N . MET B 1 760 ? 22.125 -51.156 -13.594 1 85.56 760 MET B N 1
ATOM 15110 C CA . MET B 1 760 ? 22.906 -50.906 -12.383 1 85.56 760 MET B CA 1
ATOM 15111 C C . MET B 1 760 ? 22.047 -50.188 -11.336 1 85.56 760 MET B C 1
ATOM 15113 O O . MET B 1 760 ? 22.156 -50.469 -10.141 1 85.56 760 MET B O 1
ATOM 15117 N N . LEU B 1 761 ? 21.25 -49.375 -11.805 1 86.38 761 LEU B N 1
ATOM 15118 C CA . LEU B 1 761 ? 20.391 -48.594 -10.906 1 86.38 761 LEU B CA 1
ATOM 15119 C C . LEU B 1 761 ? 19.438 -49.531 -10.148 1 86.38 761 LEU B C 1
ATOM 15121 O O . LEU B 1 761 ? 19.328 -49.438 -8.922 1 86.38 761 LEU B O 1
ATOM 15125 N N . THR B 1 762 ? 18.75 -50.406 -10.852 1 85.81 762 THR B N 1
ATOM 15126 C CA . THR B 1 762 ? 17.781 -51.281 -10.242 1 85.81 762 THR B CA 1
ATOM 15127 C C . THR B 1 762 ? 18.453 -52.281 -9.289 1 85.81 762 THR B C 1
ATOM 15129 O O . THR B 1 762 ? 17.906 -52.594 -8.234 1 85.81 762 THR B O 1
ATOM 15132 N N . SER B 1 763 ? 19.594 -52.625 -9.672 1 87 763 SER B N 1
ATOM 15133 C CA . SER B 1 763 ? 20.344 -53.531 -8.812 1 87 763 SER B CA 1
ATOM 15134 C C . SER B 1 763 ? 20.75 -52.875 -7.516 1 87 763 SER B C 1
ATOM 15136 O O . SER B 1 763 ? 20.609 -53.438 -6.434 1 87 763 SER B O 1
ATOM 15138 N N . MET B 1 764 ? 21.172 -51.719 -7.664 1 87.44 764 MET B N 1
ATOM 15139 C CA . MET B 1 764 ? 21.594 -50.969 -6.492 1 87.44 764 MET B CA 1
ATOM 15140 C C . MET B 1 764 ? 20.422 -50.656 -5.566 1 87.44 764 MET B C 1
ATOM 15142 O O . MET B 1 764 ? 20.562 -50.75 -4.344 1 87.44 764 MET B O 1
ATOM 15146 N N . LEU B 1 765 ? 19.344 -50.312 -6.145 1 88.12 765 LEU B N 1
ATOM 15147 C CA . LEU B 1 765 ? 18.156 -50.031 -5.336 1 88.12 765 LEU B CA 1
ATOM 15148 C C . LEU B 1 765 ? 17.641 -51.281 -4.668 1 88.12 765 LEU B C 1
ATOM 15150 O O . LEU B 1 765 ? 17.172 -51.25 -3.525 1 88.12 765 LEU B O 1
ATOM 15154 N N . SER B 1 766 ? 17.703 -52.406 -5.398 1 89.19 766 SER B N 1
ATOM 15155 C CA . SER B 1 766 ? 17.297 -53.688 -4.828 1 89.19 766 SER B CA 1
ATOM 15156 C C . SER B 1 766 ? 18.172 -54.062 -3.637 1 89.19 766 SER B C 1
ATOM 15158 O O . SER B 1 766 ? 17.672 -54.469 -2.59 1 89.19 766 SER B O 1
ATOM 15160 N N . ASP B 1 767 ? 19.422 -53.812 -3.811 1 88.75 767 ASP B N 1
ATOM 15161 C CA . ASP B 1 767 ? 20.359 -54.094 -2.727 1 88.75 767 ASP B CA 1
ATOM 15162 C C . ASP B 1 767 ? 20.094 -53.188 -1.524 1 88.75 767 ASP B C 1
ATOM 15164 O O . ASP B 1 767 ? 20.172 -53.625 -0.377 1 88.75 767 ASP B O 1
ATOM 15168 N N . LEU B 1 768 ? 19.859 -52.031 -1.854 1 88.94 768 LEU B N 1
ATOM 15169 C CA . LEU B 1 768 ? 19.594 -51.062 -0.795 1 88.94 768 LEU B CA 1
ATOM 15170 C C . LEU B 1 768 ? 18.328 -51.469 -0.024 1 88.94 768 LEU B C 1
ATOM 15172 O O . LEU B 1 768 ? 18.312 -51.438 1.209 1 88.94 768 LEU B O 1
ATOM 15176 N N . LEU B 1 769 ? 17.219 -51.812 -0.678 1 90.25 769 LEU B N 1
ATOM 15177 C CA . LEU B 1 769 ? 15.938 -52.094 -0.06 1 90.25 769 LEU B CA 1
ATOM 15178 C C . LEU B 1 769 ? 15.992 -53.438 0.666 1 90.25 769 LEU B C 1
ATOM 15180 O O . LEU B 1 769 ? 15.156 -53.719 1.527 1 90.25 769 LEU B O 1
ATOM 15184 N N . ASP B 1 770 ? 16.969 -54.219 0.342 1 88.19 770 ASP B N 1
ATOM 15185 C CA . ASP B 1 770 ? 17.109 -55.531 0.968 1 88.19 770 ASP B CA 1
ATOM 15186 C C . ASP B 1 770 ? 17.844 -55.406 2.305 1 88.19 770 ASP B C 1
ATOM 15188 O O . ASP B 1 770 ? 17.859 -56.375 3.092 1 88.19 770 ASP B O 1
ATOM 15192 N N . ARG B 1 771 ? 18.312 -54.281 2.428 1 86 771 ARG B N 1
ATOM 15193 C CA . ARG B 1 771 ? 18.984 -54.125 3.713 1 86 771 ARG B CA 1
ATOM 15194 C C . ARG B 1 771 ? 18 -54.219 4.867 1 86 771 ARG B C 1
ATOM 15196 O O . ARG B 1 771 ? 16.859 -53.75 4.762 1 86 771 ARG B O 1
ATOM 15203 N N . GLU B 1 772 ? 18.297 -54.906 5.887 1 78.25 772 GLU B N 1
ATOM 15204 C CA . GLU B 1 772 ? 17.406 -55.188 7.008 1 78.25 772 GLU B CA 1
ATOM 15205 C C . GLU B 1 772 ? 17.062 -53.906 7.766 1 78.25 772 GLU B C 1
ATOM 15207 O O . GLU B 1 772 ? 15.898 -53.688 8.117 1 78.25 772 GLU B O 1
ATOM 15212 N N . LYS B 1 773 ? 18.125 -53.156 8.039 1 80.88 773 LYS B N 1
ATOM 15213 C CA . LYS B 1 773 ? 17.875 -51.938 8.812 1 80.88 773 LYS B CA 1
ATOM 15214 C C . LYS B 1 773 ? 18.062 -50.688 7.949 1 80.88 773 LYS B C 1
ATOM 15216 O O . LYS B 1 773 ? 19.172 -50.406 7.512 1 80.88 773 LYS B O 1
ATOM 15221 N N . LEU B 1 774 ? 16.906 -50.219 7.375 1 85.62 774 LEU B N 1
ATOM 15222 C CA . LEU B 1 774 ? 16.953 -48.969 6.637 1 85.62 774 LEU B CA 1
ATOM 15223 C C . LEU B 1 774 ? 16.062 -47.906 7.297 1 85.62 774 LEU B C 1
ATOM 15225 O O . LEU B 1 774 ? 14.953 -48.219 7.742 1 85.62 774 LEU B O 1
ATOM 15229 N N . LYS B 1 775 ? 16.594 -46.781 7.43 1 86.06 775 LYS B N 1
ATOM 15230 C CA . LYS B 1 775 ? 15.781 -45.688 7.93 1 86.06 775 LYS B CA 1
ATOM 15231 C C . LYS B 1 775 ? 14.57 -45.438 7.035 1 86.06 775 LYS B C 1
ATOM 15233 O O . LYS B 1 775 ? 14.633 -45.656 5.824 1 86.06 775 LYS B O 1
ATOM 15238 N N . ILE B 1 776 ? 13.508 -45.062 7.562 1 85.81 776 ILE B N 1
ATOM 15239 C CA . ILE B 1 776 ? 12.25 -44.812 6.848 1 85.81 776 ILE B CA 1
ATOM 15240 C C . ILE B 1 776 ? 12.469 -43.781 5.746 1 85.81 776 ILE B C 1
ATOM 15242 O O . ILE B 1 776 ? 11.969 -43.938 4.633 1 85.81 776 ILE B O 1
ATOM 15246 N N . THR B 1 777 ? 13.234 -42.719 6.039 1 83.94 777 THR B N 1
ATOM 15247 C CA . THR B 1 777 ? 13.492 -41.656 5.07 1 83.94 777 THR B CA 1
ATOM 15248 C C . THR B 1 777 ? 14.219 -42.219 3.85 1 83.94 777 THR B C 1
ATOM 15250 O O . THR B 1 777 ? 13.93 -41.812 2.717 1 83.94 777 THR B O 1
ATOM 15253 N N . VAL B 1 778 ? 15.141 -43.125 4.078 1 88.69 778 VAL B N 1
ATOM 15254 C CA . VAL B 1 778 ? 15.906 -43.719 2.99 1 88.69 778 VAL B CA 1
ATOM 15255 C C . VAL B 1 778 ? 15.008 -44.656 2.184 1 88.69 778 VAL B C 1
ATOM 15257 O O . VAL B 1 778 ? 15.023 -44.656 0.951 1 88.69 778 VAL B O 1
ATOM 15260 N N . ARG B 1 779 ? 14.258 -45.406 2.865 1 89.94 779 ARG B N 1
ATOM 15261 C CA . ARG B 1 779 ? 13.367 -46.375 2.197 1 89.94 779 ARG B CA 1
ATOM 15262 C C . ARG B 1 779 ? 12.359 -45.656 1.315 1 89.94 779 ARG B C 1
ATOM 15264 O O . ARG B 1 779 ? 12.133 -46.031 0.169 1 89.94 779 ARG B O 1
ATOM 15271 N N . LYS B 1 780 ? 11.773 -44.625 1.862 1 90.06 780 LYS B N 1
ATOM 15272 C CA . LYS B 1 780 ? 10.789 -43.875 1.102 1 90.06 780 LYS B CA 1
ATOM 15273 C C . LYS B 1 780 ? 11.414 -43.25 -0.148 1 90.06 780 LYS B C 1
ATOM 15275 O O . LYS B 1 780 ? 10.82 -43.281 -1.228 1 90.06 780 LYS B O 1
ATOM 15280 N N . GLU B 1 781 ? 12.625 -42.688 -0.009 1 88.56 781 GLU B N 1
ATOM 15281 C CA . GLU B 1 781 ? 13.266 -42.062 -1.154 1 88.56 781 GLU B CA 1
ATOM 15282 C C . GLU B 1 781 ? 13.695 -43.094 -2.191 1 88.56 781 GLU B C 1
ATOM 15284 O O . GLU B 1 781 ? 13.633 -42.844 -3.395 1 88.56 781 GLU B O 1
ATOM 15289 N N . ALA B 1 782 ? 14.062 -44.188 -1.701 1 90.25 782 ALA B N 1
ATOM 15290 C CA . ALA B 1 782 ? 14.414 -45.281 -2.615 1 90.25 782 ALA B CA 1
ATOM 15291 C C . ALA B 1 782 ? 13.211 -45.719 -3.439 1 90.25 782 ALA B C 1
ATOM 15293 O O . ALA B 1 782 ? 13.32 -45.938 -4.648 1 90.25 782 ALA B O 1
ATOM 15294 N N . ILE B 1 783 ? 12.133 -45.781 -2.838 1 92.19 783 ILE B N 1
ATOM 15295 C CA . ILE B 1 783 ? 10.906 -46.188 -3.52 1 92.19 783 ILE B CA 1
ATOM 15296 C C . ILE B 1 783 ? 10.5 -45.094 -4.523 1 92.19 783 ILE B C 1
ATOM 15298 O O . ILE B 1 783 ? 10.062 -45.406 -5.633 1 92.19 783 ILE B O 1
ATOM 15302 N N . ARG B 1 784 ? 10.625 -43.844 -4.105 1 89.75 784 ARG B N 1
ATOM 15303 C CA . ARG B 1 784 ? 10.32 -42.75 -5.02 1 89.75 784 ARG B CA 1
ATOM 15304 C C . ARG B 1 784 ? 11.18 -42.844 -6.277 1 89.75 784 ARG B C 1
ATOM 15306 O O . ARG B 1 784 ? 10.695 -42.562 -7.383 1 89.75 784 ARG B O 1
ATOM 15313 N N . LEU B 1 785 ? 12.398 -43.25 -6.047 1 88.44 785 LEU B N 1
ATOM 15314 C CA . LEU B 1 785 ? 13.297 -43.375 -7.184 1 88.44 785 LEU B CA 1
ATOM 15315 C C . LEU B 1 785 ? 12.883 -44.562 -8.062 1 88.44 785 LEU B C 1
ATOM 15317 O O . LEU B 1 785 ? 13.023 -44.5 -9.289 1 88.44 785 LEU B O 1
ATOM 15321 N N . LEU B 1 786 ? 12.328 -45.562 -7.418 1 86.88 786 LEU B N 1
ATOM 15322 C CA . LEU B 1 786 ? 11.82 -46.719 -8.172 1 86.88 786 LEU B CA 1
ATOM 15323 C C . LEU B 1 786 ? 10.672 -46.281 -9.078 1 86.88 786 LEU B C 1
ATOM 15325 O O . LEU B 1 786 ? 10.547 -46.812 -10.195 1 86.88 786 LEU B O 1
ATOM 15329 N N . GLY B 1 787 ? 9.906 -45.375 -8.664 1 83.81 787 GLY B N 1
ATOM 15330 C CA . GLY B 1 787 ? 8.797 -44.875 -9.453 1 83.81 787 GLY B CA 1
ATOM 15331 C C . GLY B 1 787 ? 9.227 -43.938 -10.547 1 83.81 787 GLY B C 1
ATOM 15332 O O . GLY B 1 787 ? 8.688 -43.969 -11.664 1 83.81 787 GLY B O 1
ATOM 15333 N N . ALA B 1 788 ? 10.203 -43.125 -10.219 1 83.12 788 ALA B N 1
ATOM 15334 C CA . ALA B 1 788 ? 10.648 -42.094 -11.164 1 83.12 788 ALA B CA 1
ATOM 15335 C C . ALA B 1 788 ? 11.344 -42.719 -12.367 1 83.12 788 ALA B C 1
ATOM 15337 O O . ALA B 1 788 ? 11.211 -42.219 -13.492 1 83.12 788 ALA B O 1
ATOM 15338 N N . TYR B 1 789 ? 12.055 -43.844 -12.078 1 83.69 789 TYR B N 1
ATOM 15339 C CA . TYR B 1 789 ? 12.797 -44.5 -13.148 1 83.69 789 TYR B CA 1
ATOM 15340 C C . TYR B 1 789 ? 12.273 -45.906 -13.391 1 83.69 789 TYR B C 1
ATOM 15342 O O . TYR B 1 789 ? 12.781 -46.875 -12.82 1 83.69 789 TYR B O 1
ATOM 15350 N N . LYS B 1 790 ? 11.258 -45.969 -14.203 1 78.5 790 LYS B N 1
ATOM 15351 C CA . LYS B 1 790 ? 10.523 -47.219 -14.484 1 78.5 790 LYS B CA 1
ATOM 15352 C C . LYS B 1 790 ? 11.422 -48.25 -15.156 1 78.5 790 LYS B C 1
ATOM 15354 O O . LYS B 1 790 ? 12.18 -47.938 -16.078 1 78.5 790 LYS B O 1
ATOM 15359 N N . SER B 1 791 ? 11.5 -49.375 -14.562 1 76.75 791 SER B N 1
ATOM 15360 C CA . SER B 1 791 ? 12.148 -50.562 -15.164 1 76.75 791 SER B CA 1
ATOM 15361 C C . SER B 1 791 ? 11.305 -51.812 -15 1 76.75 791 SER B C 1
ATOM 15363 O O . SER B 1 791 ? 10.344 -51.812 -14.227 1 76.75 791 SER B O 1
ATOM 15365 N N . GLU B 1 792 ? 11.516 -52.875 -15.773 1 73.44 792 GLU B N 1
ATOM 15366 C CA . GLU B 1 792 ? 10.75 -54.125 -15.734 1 73.44 792 GLU B CA 1
ATOM 15367 C C . GLU B 1 792 ? 10.797 -54.75 -14.344 1 73.44 792 GLU B C 1
ATOM 15369 O O . GLU B 1 792 ? 9.82 -55.344 -13.891 1 73.44 792 GLU B O 1
ATOM 15374 N N . GLU B 1 793 ? 11.828 -54.469 -13.672 1 80.88 793 GLU B N 1
ATOM 15375 C CA . GLU B 1 793 ? 12.031 -55.094 -12.367 1 80.88 793 GLU B CA 1
ATOM 15376 C C . GLU B 1 793 ? 11.469 -54.219 -11.25 1 80.88 793 GLU B C 1
ATOM 15378 O O . GLU B 1 793 ? 11.297 -54.688 -10.125 1 80.88 793 GLU B O 1
ATOM 15383 N N . SER B 1 794 ? 11.148 -53.062 -11.57 1 83.69 794 SER B N 1
ATOM 15384 C CA . SER B 1 794 ? 10.734 -52.094 -10.555 1 83.69 794 SER B CA 1
ATOM 15385 C C . SER B 1 794 ? 9.414 -52.5 -9.914 1 83.69 794 SER B C 1
ATOM 15387 O O . SER B 1 794 ? 9.227 -52.344 -8.711 1 83.69 794 SER B O 1
ATOM 15389 N N . MET B 1 795 ? 8.484 -53.031 -10.68 1 86.38 795 MET B N 1
ATOM 15390 C CA . MET B 1 795 ? 7.172 -53.375 -10.156 1 86.38 795 MET B CA 1
ATOM 15391 C C . MET B 1 795 ? 7.273 -54.531 -9.164 1 86.38 795 MET B C 1
ATOM 15393 O O . MET B 1 795 ? 6.59 -54.562 -8.133 1 86.38 795 MET B O 1
ATOM 15397 N N . ALA B 1 796 ? 8.156 -55.406 -9.555 1 88.5 796 ALA B N 1
ATOM 15398 C CA . ALA B 1 796 ? 8.352 -56.562 -8.648 1 88.5 796 ALA B CA 1
ATOM 15399 C C . ALA B 1 796 ? 8.898 -56.094 -7.301 1 88.5 796 ALA B C 1
ATOM 15401 O O . ALA B 1 796 ? 8.477 -56.562 -6.254 1 88.5 796 ALA B O 1
ATOM 15402 N N . LEU B 1 797 ? 9.797 -55.188 -7.34 1 90.19 797 LEU B N 1
ATOM 15403 C CA . LEU B 1 797 ? 10.367 -54.625 -6.113 1 90.19 797 LEU B CA 1
ATOM 15404 C C . LEU B 1 797 ? 9.312 -53.844 -5.328 1 90.19 797 LEU B C 1
ATOM 15406 O O . LEU B 1 797 ? 9.289 -53.906 -4.094 1 90.19 797 LEU B O 1
ATOM 15410 N N . LEU B 1 798 ? 8.484 -53.125 -6.051 1 91.5 798 LEU B N 1
ATOM 15411 C CA . LEU B 1 798 ? 7.434 -52.344 -5.41 1 91.5 798 LEU B CA 1
ATOM 15412 C C . LEU B 1 798 ? 6.449 -53.25 -4.676 1 91.5 798 LEU B C 1
ATOM 15414 O O . LEU B 1 798 ? 6.055 -52.969 -3.545 1 91.5 798 LEU B O 1
ATOM 15418 N N . ILE B 1 799 ? 6.105 -54.375 -5.258 1 91.88 799 ILE B N 1
ATOM 15419 C CA . ILE B 1 799 ? 5.172 -55.312 -4.668 1 91.88 799 ILE B CA 1
ATOM 15420 C C . ILE B 1 799 ? 5.789 -55.938 -3.426 1 91.88 799 ILE B C 1
ATOM 15422 O O . ILE B 1 799 ? 5.113 -56.125 -2.414 1 91.88 799 ILE B O 1
ATOM 15426 N N . ARG B 1 800 ? 7.043 -56.188 -3.547 1 91.19 800 ARG B N 1
ATOM 15427 C CA . ARG B 1 800 ? 7.754 -56.781 -2.41 1 91.19 800 ARG B CA 1
ATOM 15428 C C . ARG B 1 800 ? 7.727 -55.812 -1.213 1 91.19 800 ARG B C 1
ATOM 15430 O O . ARG B 1 800 ? 7.492 -56.25 -0.081 1 91.19 800 ARG B O 1
ATOM 15437 N N . GLU B 1 801 ? 7.977 -54.594 -1.475 1 91.88 801 GLU B N 1
ATOM 15438 C CA . GLU B 1 801 ? 7.969 -53.594 -0.407 1 91.88 801 GLU B CA 1
ATOM 15439 C C . GLU B 1 801 ? 6.566 -53.406 0.161 1 91.88 801 GLU B C 1
ATOM 15441 O O . GLU B 1 801 ? 6.402 -53.219 1.366 1 91.88 801 GLU B O 1
ATOM 15446 N N . TYR B 1 802 ? 5.559 -53.469 -0.646 1 93.06 802 TYR B N 1
ATOM 15447 C CA . TYR B 1 802 ? 4.168 -53.312 -0.24 1 93.06 802 TYR B CA 1
ATOM 15448 C C . TYR B 1 802 ? 3.727 -54.469 0.653 1 93.06 802 TYR B C 1
ATOM 15450 O O . TYR B 1 802 ? 2.961 -54.281 1.6 1 93.06 802 TYR B O 1
ATOM 15458 N N . GLU B 1 803 ? 4.211 -55.625 0.412 1 92.38 803 GLU B N 1
ATOM 15459 C CA . GLU B 1 803 ? 3.775 -56.844 1.103 1 92.38 803 GLU B CA 1
ATOM 15460 C C . GLU B 1 803 ? 4.512 -57.031 2.426 1 92.38 803 GLU B C 1
ATOM 15462 O O . GLU B 1 803 ? 4.172 -57.906 3.219 1 92.38 803 GLU B O 1
ATOM 15467 N N . LYS B 1 804 ? 5.477 -56.188 2.598 1 90.81 804 LYS B N 1
ATOM 15468 C CA . LYS B 1 804 ? 6.16 -56.25 3.885 1 90.81 804 LYS B CA 1
ATOM 15469 C C . LYS B 1 804 ? 5.207 -55.938 5.031 1 90.81 804 LYS B C 1
ATOM 15471 O O . LYS B 1 804 ? 4.316 -55.094 4.891 1 90.81 804 LYS B O 1
ATOM 15476 N N . PRO B 1 805 ? 5.383 -56.562 6.105 1 88.5 805 PRO B N 1
ATOM 15477 C CA . PRO B 1 805 ? 4.488 -56.312 7.238 1 88.5 805 PRO B CA 1
ATOM 15478 C C . PRO B 1 805 ? 4.766 -54.969 7.934 1 88.5 805 PRO B C 1
ATOM 15480 O O . PRO B 1 805 ? 5.918 -54.531 7.996 1 88.5 805 PRO B O 1
ATOM 15483 N N . ASN B 1 806 ? 3.793 -54.344 8.406 1 85.94 806 ASN B N 1
ATOM 15484 C CA . ASN B 1 806 ? 3.848 -53.125 9.211 1 85.94 806 ASN B CA 1
ATOM 15485 C C . ASN B 1 806 ? 4.609 -52 8.492 1 85.94 806 ASN B C 1
ATOM 15487 O O . ASN B 1 806 ? 5.523 -51.406 9.062 1 85.94 806 ASN B O 1
ATOM 15491 N N . VAL B 1 807 ? 4.211 -51.844 7.285 1 89.69 807 VAL B N 1
ATOM 15492 C CA . VAL B 1 807 ? 4.832 -50.781 6.508 1 89.69 807 VAL B CA 1
ATOM 15493 C C . VAL B 1 807 ? 4.43 -49.406 7.086 1 89.69 807 VAL B C 1
ATOM 15495 O O . VAL B 1 807 ? 3.25 -49.188 7.355 1 89.69 807 VAL B O 1
ATOM 15498 N N . HIS B 1 808 ? 5.441 -48.688 7.395 1 90.56 808 HIS B N 1
ATOM 15499 C CA . HIS B 1 808 ? 5.207 -47.344 7.91 1 90.56 808 HIS B CA 1
ATOM 15500 C C . HIS B 1 808 ? 4.348 -46.531 6.949 1 90.56 808 HIS B C 1
ATOM 15502 O O . HIS B 1 808 ? 4.441 -46.688 5.73 1 90.56 808 HIS B O 1
ATOM 15508 N N . LYS B 1 809 ? 3.549 -45.656 7.387 1 91.5 809 LYS B N 1
ATOM 15509 C CA . LYS B 1 809 ? 2.596 -44.875 6.602 1 91.5 809 LYS B CA 1
ATOM 15510 C C . LYS B 1 809 ? 3.305 -44.062 5.516 1 91.5 809 LYS B C 1
ATOM 15512 O O . LYS B 1 809 ? 2.812 -43.969 4.391 1 91.5 809 LYS B O 1
ATOM 15517 N N . ASP B 1 810 ? 4.453 -43.406 5.797 1 90.19 810 ASP B N 1
ATOM 15518 C CA . ASP B 1 810 ? 5.168 -42.594 4.824 1 90.19 810 ASP B CA 1
ATOM 15519 C C . ASP B 1 810 ? 5.703 -43.469 3.678 1 90.19 810 ASP B C 1
ATOM 15521 O O . ASP B 1 810 ? 5.805 -43 2.541 1 90.19 810 ASP B O 1
ATOM 15525 N N . VAL B 1 811 ? 6.102 -44.656 4.012 1 93.12 811 VAL B N 1
ATOM 15526 C CA . VAL B 1 811 ? 6.559 -45.562 2.986 1 93.12 811 VAL B CA 1
ATOM 15527 C C . VAL B 1 811 ? 5.383 -46 2.111 1 93.12 811 VAL B C 1
ATOM 15529 O O . VAL B 1 811 ? 5.504 -46.062 0.886 1 93.12 811 VAL B O 1
ATOM 15532 N N . MET B 1 812 ? 4.281 -46.156 2.736 1 94.06 812 MET B N 1
ATOM 15533 C CA . MET B 1 812 ? 3.076 -46.5 1.991 1 94.06 812 MET B CA 1
ATOM 15534 C C . MET B 1 812 ? 2.693 -45.406 1.024 1 94.06 812 MET B C 1
ATOM 15536 O O . MET B 1 812 ? 2.289 -45.656 -0.108 1 94.06 812 MET B O 1
ATOM 15540 N N . ILE B 1 813 ? 2.732 -44.188 1.476 1 93.88 813 ILE B N 1
ATOM 15541 C CA . ILE B 1 813 ? 2.432 -43.031 0.645 1 93.88 813 ILE B CA 1
ATOM 15542 C C . ILE B 1 813 ? 3.383 -42.969 -0.549 1 93.88 813 ILE B C 1
ATOM 15544 O O . ILE B 1 813 ? 2.959 -42.75 -1.682 1 93.88 813 ILE B O 1
ATOM 15548 N N . ALA B 1 814 ? 4.707 -43.281 -0.306 1 94.25 814 ALA B N 1
ATOM 15549 C CA . ALA B 1 814 ? 5.684 -43.312 -1.391 1 94.25 814 ALA B CA 1
ATOM 15550 C C . ALA B 1 814 ? 5.352 -44.438 -2.381 1 94.25 814 ALA B C 1
ATOM 15552 O O . ALA B 1 814 ? 5.516 -44.25 -3.592 1 94.25 814 ALA B O 1
ATOM 15553 N N . ILE B 1 815 ? 4.918 -45.562 -1.864 1 94.12 815 ILE B N 1
ATOM 15554 C CA . ILE B 1 815 ? 4.516 -46.688 -2.707 1 94.12 815 ILE B CA 1
ATOM 15555 C C . ILE B 1 815 ? 3.344 -46.281 -3.592 1 94.12 815 ILE B C 1
ATOM 15557 O O . ILE B 1 815 ? 3.332 -46.562 -4.793 1 94.12 815 ILE B O 1
ATOM 15561 N N . GLY B 1 816 ? 2.426 -45.594 -3.004 1 93.06 816 GLY B N 1
ATOM 15562 C CA . GLY B 1 816 ? 1.3 -45.094 -3.775 1 93.06 816 GLY B CA 1
ATOM 15563 C C . GLY B 1 816 ? 1.713 -44.156 -4.895 1 93.06 816 GLY B C 1
ATOM 15564 O O . GLY B 1 816 ? 1.199 -44.25 -6.012 1 93.06 816 GLY B O 1
ATOM 15565 N N . HIS B 1 817 ? 2.619 -43.25 -4.609 1 91.5 817 HIS B N 1
ATOM 15566 C CA . HIS B 1 817 ? 3.123 -42.344 -5.617 1 91.5 817 HIS B CA 1
ATOM 15567 C C . HIS B 1 817 ? 3.797 -43.094 -6.762 1 91.5 817 HIS B C 1
ATOM 15569 O O . HIS B 1 817 ? 3.625 -42.719 -7.93 1 91.5 817 HIS B O 1
ATOM 15575 N N . ALA B 1 818 ? 4.547 -44.094 -6.395 1 92.31 818 ALA B N 1
ATOM 15576 C CA . ALA B 1 818 ? 5.215 -44.906 -7.406 1 92.31 818 ALA B CA 1
ATOM 15577 C C . ALA B 1 818 ? 4.207 -45.719 -8.203 1 92.31 818 ALA B C 1
ATOM 15579 O O . ALA B 1 818 ? 4.328 -45.844 -9.422 1 92.31 818 ALA B O 1
ATOM 15580 N N . ALA B 1 819 ? 3.232 -46.188 -7.539 1 91.69 819 ALA B N 1
ATOM 15581 C CA . ALA B 1 819 ? 2.221 -47 -8.18 1 91.69 819 ALA B CA 1
ATOM 15582 C C . ALA B 1 819 ? 1.425 -46.219 -9.211 1 91.69 819 ALA B C 1
ATOM 15584 O O . ALA B 1 819 ? 1.009 -46.75 -10.234 1 91.69 819 ALA B O 1
ATOM 15585 N N . ARG B 1 820 ? 1.178 -45.031 -9.008 1 89.94 820 ARG B N 1
ATOM 15586 C CA . ARG B 1 820 ? 0.417 -44.156 -9.906 1 89.94 820 ARG B CA 1
ATOM 15587 C C . ARG B 1 820 ? 1.089 -44.062 -11.273 1 89.94 820 ARG B C 1
ATOM 15589 O O . ARG B 1 820 ? 0.43 -43.75 -12.273 1 89.94 820 ARG B O 1
ATOM 15596 N N . GLN B 1 821 ? 2.42 -44.344 -11.242 1 86.81 821 GLN B N 1
ATOM 15597 C CA . GLN B 1 821 ? 3.145 -44.281 -12.508 1 86.81 821 GLN B CA 1
ATOM 15598 C C . GLN B 1 821 ? 2.924 -45.562 -13.32 1 86.81 821 GLN B C 1
ATOM 15600 O O . GLN B 1 821 ? 3.25 -45.594 -14.508 1 86.81 821 GLN B O 1
ATOM 15605 N N . TRP B 1 822 ? 2.264 -46.625 -12.688 1 88.69 822 TRP B N 1
ATOM 15606 C CA . TRP B 1 822 ? 2.041 -47.906 -13.32 1 88.69 822 TRP B CA 1
ATOM 15607 C C . TRP B 1 822 ? 0.55 -48.219 -13.43 1 88.69 822 TRP B C 1
ATOM 15609 O O . TRP B 1 822 ? 0.096 -49.281 -13.023 1 88.69 822 TRP B O 1
ATOM 15619 N N . LEU B 1 823 ? -0.176 -47.438 -14.055 1 89.25 823 LEU B N 1
ATOM 15620 C CA . LEU B 1 823 ? -1.626 -47.594 -14.078 1 89.25 823 LEU B CA 1
ATOM 15621 C C . LEU B 1 823 ? -2.037 -48.656 -15.078 1 89.25 823 LEU B C 1
ATOM 15623 O O . LEU B 1 823 ? -3.201 -49.062 -15.117 1 89.25 823 LEU B O 1
ATOM 15627 N N . ASP B 1 824 ? -1.132 -49.125 -15.922 1 86.69 824 ASP B N 1
ATOM 15628 C CA . ASP B 1 824 ? -1.418 -50.188 -16.875 1 86.69 824 ASP B CA 1
ATOM 15629 C C . ASP B 1 824 ? -1.37 -51.562 -16.203 1 86.69 824 ASP B C 1
ATOM 15631 O O . ASP B 1 824 ? -1.805 -52.562 -16.781 1 86.69 824 ASP B O 1
ATOM 15635 N N . ASP B 1 825 ? -0.856 -51.531 -15.008 1 90 825 ASP B N 1
ATOM 15636 C CA . ASP B 1 825 ? -0.731 -52.781 -14.242 1 90 825 ASP B CA 1
ATOM 15637 C C . ASP B 1 825 ? -1.827 -52.875 -13.188 1 90 825 ASP B C 1
ATOM 15639 O O . ASP B 1 825 ? -1.983 -52 -12.352 1 90 825 ASP B O 1
ATOM 15643 N N . GLU B 1 826 ? -2.506 -54 -13.164 1 93.12 826 GLU B N 1
ATOM 15644 C CA . GLU B 1 826 ? -3.635 -54.188 -12.258 1 93.12 826 GLU B CA 1
ATOM 15645 C C . GLU B 1 826 ? -3.172 -54.25 -10.805 1 93.12 826 GLU B C 1
ATOM 15647 O O . GLU B 1 826 ? -3.926 -53.906 -9.891 1 93.12 826 GLU B O 1
ATOM 15652 N N . ARG B 1 827 ? -2.053 -54.781 -10.508 1 90.94 827 ARG B N 1
ATOM 15653 C CA . ARG B 1 827 ? -1.521 -54.875 -9.156 1 90.94 827 ARG B CA 1
ATOM 15654 C C . ARG B 1 827 ? -1.382 -53.469 -8.531 1 90.94 827 ARG B C 1
ATOM 15656 O O . ARG B 1 827 ? -1.548 -53.312 -7.32 1 90.94 827 ARG B O 1
ATOM 15663 N N . SER B 1 828 ? -1.004 -52.469 -9.43 1 92.94 828 SER B N 1
ATOM 15664 C CA . SER B 1 828 ? -0.929 -51.094 -8.969 1 92.94 828 SER B CA 1
ATOM 15665 C C . SER B 1 828 ? -2.289 -50.594 -8.484 1 92.94 828 SER B C 1
ATOM 15667 O O . SER B 1 828 ? -2.381 -49.906 -7.461 1 92.94 828 SER B O 1
ATOM 15669 N N . TRP B 1 829 ? -3.373 -50.906 -9.125 1 95.62 829 TRP B N 1
ATOM 15670 C CA . TRP B 1 829 ? -4.727 -50.531 -8.742 1 95.62 829 TRP B CA 1
ATOM 15671 C C . TRP B 1 829 ? -5.121 -51.188 -7.418 1 95.62 829 TRP B C 1
ATOM 15673 O O . TRP B 1 829 ? -5.766 -50.562 -6.578 1 95.62 829 TRP B O 1
ATOM 15683 N N . ALA B 1 830 ? -4.723 -52.438 -7.277 1 95.19 830 ALA B N 1
ATOM 15684 C CA . ALA B 1 830 ? -5.016 -53.125 -6.031 1 95.19 830 ALA B CA 1
ATOM 15685 C C . ALA B 1 830 ? -4.379 -52.406 -4.84 1 95.19 830 ALA B C 1
ATOM 15687 O O . ALA B 1 830 ? -5.004 -52.281 -3.787 1 95.19 830 ALA B O 1
ATOM 15688 N N . MET B 1 831 ? -3.17 -52.031 -5.047 1 95.19 831 MET B N 1
ATOM 15689 C CA . MET B 1 831 ? -2.475 -51.312 -3.992 1 95.19 831 MET B CA 1
ATOM 15690 C C . MET B 1 831 ? -3.186 -50 -3.678 1 95.19 831 MET B C 1
ATOM 15692 O O . MET B 1 831 ? -3.414 -49.688 -2.512 1 95.19 831 MET B O 1
ATOM 15696 N N . MET B 1 832 ? -3.586 -49.219 -4.664 1 96.12 832 MET B N 1
ATOM 15697 C CA . MET B 1 832 ? -4.219 -47.938 -4.473 1 96.12 832 MET B CA 1
ATOM 15698 C C . MET B 1 832 ? -5.605 -48.094 -3.85 1 96.12 832 MET B C 1
ATOM 15700 O O . MET B 1 832 ? -6.027 -47.25 -3.051 1 96.12 832 MET B O 1
ATOM 15704 N N . ARG B 1 833 ? -6.301 -49.156 -4.188 1 96.5 833 ARG B N 1
ATOM 15705 C CA . ARG B 1 833 ? -7.605 -49.438 -3.584 1 96.5 833 ARG B CA 1
ATOM 15706 C C . ARG B 1 833 ? -7.473 -49.688 -2.088 1 96.5 833 ARG B C 1
ATOM 15708 O O . ARG B 1 833 ? -8.297 -49.219 -1.295 1 96.5 833 ARG B O 1
ATOM 15715 N N . ALA B 1 834 ? -6.449 -50.438 -1.8 1 95.25 834 ALA B N 1
ATOM 15716 C CA . ALA B 1 834 ? -6.188 -50.688 -0.387 1 95.25 834 ALA B CA 1
ATOM 15717 C C . ALA B 1 834 ? -5.852 -49.406 0.356 1 95.25 834 ALA B C 1
ATOM 15719 O O . ALA B 1 834 ? -6.25 -49.219 1.509 1 95.25 834 ALA B O 1
ATOM 15720 N N . MET B 1 835 ? -5.125 -48.594 -0.279 1 95.69 835 MET B N 1
ATOM 15721 C CA . MET B 1 835 ? -4.754 -47.312 0.32 1 95.69 835 MET B CA 1
ATOM 15722 C C . MET B 1 835 ? -5.977 -46.406 0.505 1 95.69 835 MET B C 1
ATOM 15724 O O . MET B 1 835 ? -6.117 -45.75 1.534 1 95.69 835 MET B O 1
ATOM 15728 N N . ALA B 1 836 ? -6.848 -46.344 -0.469 1 96.69 836 ALA B N 1
ATOM 15729 C CA . ALA B 1 836 ? -8.062 -45.531 -0.398 1 96.69 836 ALA B CA 1
ATOM 15730 C C . ALA B 1 836 ? -8.953 -46 0.756 1 96.69 836 ALA B C 1
ATOM 15732 O O . ALA B 1 836 ? -9.625 -45.156 1.387 1 96.69 836 ALA B O 1
ATOM 15733 N N . ALA B 1 837 ? -8.922 -47.25 1.055 1 95.25 837 ALA B N 1
ATOM 15734 C CA . ALA B 1 837 ? -9.766 -47.844 2.098 1 95.25 837 ALA B CA 1
ATOM 15735 C C . ALA B 1 837 ? -9.078 -47.781 3.457 1 95.25 837 ALA B C 1
ATOM 15737 O O . ALA B 1 837 ? -9.672 -48.125 4.477 1 95.25 837 ALA B O 1
ATOM 15738 N N . SER B 1 838 ? -7.875 -47.312 3.48 1 94.69 838 SER B N 1
ATOM 15739 C CA . SER B 1 838 ? -7.098 -47.312 4.715 1 94.69 838 SER B CA 1
ATOM 15740 C C . SER B 1 838 ? -7.715 -46.375 5.75 1 94.69 838 SER B C 1
ATOM 15742 O O . SER B 1 838 ? -8.188 -45.281 5.406 1 94.69 838 SER B O 1
ATOM 15744 N N . PRO B 1 839 ? -7.738 -46.75 7 1 93.06 839 PRO B N 1
ATOM 15745 C CA . PRO B 1 839 ? -8.242 -45.906 8.062 1 93.06 839 PRO B CA 1
ATOM 15746 C C . PRO B 1 839 ? -7.277 -44.781 8.414 1 93.06 839 PRO B C 1
ATOM 15748 O O . PRO B 1 839 ? -7.672 -43.781 9.055 1 93.06 839 PRO B O 1
ATOM 15751 N N . GLN B 1 840 ? -6.066 -45 7.988 1 92 840 GLN B N 1
ATOM 15752 C CA . GLN B 1 840 ? -5.102 -43.938 8.266 1 92 840 GLN B CA 1
ATOM 15753 C C . GLN B 1 840 ? -5.324 -42.75 7.336 1 92 840 GLN B C 1
ATOM 15755 O O . GLN B 1 840 ? -5.207 -42.875 6.117 1 92 840 GLN B O 1
ATOM 15760 N N . ARG B 1 841 ? -5.613 -41.625 7.848 1 90.69 841 ARG B N 1
ATOM 15761 C CA . ARG B 1 841 ? -6.039 -40.438 7.113 1 90.69 841 ARG B CA 1
ATOM 15762 C C . ARG B 1 841 ? -4.977 -40 6.113 1 90.69 841 ARG B C 1
ATOM 15764 O O . ARG B 1 841 ? -5.297 -39.656 4.973 1 90.69 841 ARG B O 1
ATOM 15771 N N . ASP B 1 842 ? -3.619 -40.031 6.461 1 91.94 842 ASP B N 1
ATOM 15772 C CA . ASP B 1 842 ? -2.555 -39.531 5.602 1 91.94 842 ASP B CA 1
ATOM 15773 C C . ASP B 1 842 ? -2.412 -40.375 4.344 1 91.94 842 ASP B C 1
ATOM 15775 O O . ASP B 1 842 ? -2.133 -39.875 3.26 1 91.94 842 ASP B O 1
ATOM 15779 N N . ILE B 1 843 ? -2.621 -41.656 4.488 1 94.81 843 ILE B N 1
ATOM 15780 C CA . ILE B 1 843 ? -2.502 -42.594 3.367 1 94.81 843 ILE B CA 1
ATOM 15781 C C . ILE B 1 843 ? -3.607 -42.312 2.352 1 94.81 843 ILE B C 1
ATOM 15783 O O . ILE B 1 843 ? -3.334 -42.125 1.162 1 94.81 843 ILE B O 1
ATOM 15787 N N . ALA B 1 844 ? -4.785 -42.188 2.82 1 95.25 844 ALA B N 1
ATOM 15788 C CA . ALA B 1 844 ? -5.914 -41.906 1.932 1 95.25 844 ALA B CA 1
ATOM 15789 C C . ALA B 1 844 ? -5.781 -40.531 1.279 1 95.25 844 ALA B C 1
ATOM 15791 O O . ALA B 1 844 ? -5.996 -40.406 0.073 1 95.25 844 ALA B O 1
ATOM 15792 N N . ARG B 1 845 ? -5.449 -39.562 2.041 1 92.62 845 ARG B N 1
ATOM 15793 C CA . ARG B 1 845 ? -5.328 -38.188 1.59 1 92.62 845 ARG B CA 1
ATOM 15794 C C . ARG B 1 845 ? -4.301 -38.062 0.472 1 92.62 845 ARG B C 1
ATOM 15796 O O . ARG B 1 845 ? -4.434 -37.219 -0.411 1 92.62 845 ARG B O 1
ATOM 15803 N N . SER B 1 846 ? -3.262 -38.844 0.488 1 93.69 846 SER B N 1
ATOM 15804 C CA . SER B 1 846 ? -2.164 -38.781 -0.47 1 93.69 846 SER B CA 1
ATOM 15805 C C . SER B 1 846 ? -2.646 -39.062 -1.888 1 93.69 846 SER B C 1
ATOM 15807 O O . SER B 1 846 ? -2 -38.688 -2.861 1 93.69 846 SER B O 1
ATOM 15809 N N . LEU B 1 847 ? -3.805 -39.688 -2.039 1 95.12 847 LEU B N 1
ATOM 15810 C CA . LEU B 1 847 ? -4.32 -40.062 -3.354 1 95.12 847 LEU B CA 1
ATOM 15811 C C . LEU B 1 847 ? -5.133 -38.938 -3.957 1 95.12 847 LEU B C 1
ATOM 15813 O O . LEU B 1 847 ? -5.477 -38.969 -5.141 1 95.12 847 LEU B O 1
ATOM 15817 N N . LEU B 1 848 ? -5.375 -37.906 -3.188 1 94.5 848 LEU B N 1
ATOM 15818 C CA . LEU B 1 848 ? -6.289 -36.844 -3.617 1 94.5 848 LEU B CA 1
ATOM 15819 C C . LEU B 1 848 ? -5.562 -35.781 -4.453 1 94.5 848 LEU B C 1
ATOM 15821 O O . LEU B 1 848 ? -6.195 -35 -5.16 1 94.5 848 LEU B O 1
ATOM 15825 N N . ASN B 1 849 ? -4.273 -35.719 -4.445 1 88.81 849 ASN B N 1
ATOM 15826 C CA . ASN B 1 849 ? -3.52 -34.656 -5.113 1 88.81 849 ASN B CA 1
ATOM 15827 C C . ASN B 1 849 ? -3.229 -35 -6.57 1 88.81 849 ASN B C 1
ATOM 15829 O O . ASN B 1 849 ? -2.281 -34.5 -7.164 1 88.81 849 ASN B O 1
ATOM 15833 N N . GLN B 1 850 ? -4.035 -35.75 -7.223 1 90.31 850 GLN B N 1
ATOM 15834 C CA . GLN B 1 850 ? -3.834 -36.125 -8.617 1 90.31 850 GLN B CA 1
ATOM 15835 C C . GLN B 1 850 ? -4.719 -35.312 -9.547 1 90.31 850 GLN B C 1
ATOM 15837 O O . GLN B 1 850 ? -5.93 -35.219 -9.328 1 90.31 850 GLN B O 1
ATOM 15842 N N . TYR B 1 851 ? -4.094 -34.781 -10.523 1 86.06 851 TYR B N 1
ATOM 15843 C CA . TYR B 1 851 ? -4.816 -34.062 -11.555 1 86.06 851 TYR B CA 1
ATOM 15844 C C . TYR B 1 851 ? -5.395 -35 -12.602 1 86.06 851 TYR B C 1
ATOM 15846 O O . TYR B 1 851 ? -4.703 -35.906 -13.07 1 86.06 851 TYR B O 1
ATOM 15854 N N . SER B 1 852 ? -6.52 -34.781 -12.961 1 88.88 852 SER B N 1
ATOM 15855 C CA . SER B 1 852 ? -7.188 -35.688 -13.891 1 88.88 852 SER B CA 1
ATOM 15856 C C . SER B 1 852 ? -6.547 -35.625 -15.273 1 88.88 852 SER B C 1
ATOM 15858 O O . SER B 1 852 ? -6.434 -36.656 -15.945 1 88.88 852 SER B O 1
ATOM 15860 N N . GLY B 1 853 ? -6.086 -34.406 -15.664 1 85.38 853 GLY B N 1
ATOM 15861 C CA . GLY B 1 853 ? -5.488 -34.25 -16.984 1 85.38 853 GLY B CA 1
ATOM 15862 C C . GLY B 1 853 ? -4.113 -34.875 -17.094 1 85.38 853 GLY B C 1
ATOM 15863 O O . GLY B 1 853 ? -3.572 -35.031 -18.188 1 85.38 853 GLY B O 1
ATOM 15864 N N . GLY B 1 854 ? -3.557 -35.406 -16 1 86.12 854 GLY B N 1
ATOM 15865 C CA . GLY B 1 854 ? -2.225 -36 -16 1 86.12 854 GLY B CA 1
ATOM 15866 C C . GLY B 1 854 ? -2.232 -37.5 -16.109 1 86.12 854 GLY B C 1
ATOM 15867 O O . GLY B 1 854 ? -1.174 -38.156 -16.141 1 86.12 854 GLY B O 1
ATOM 15868 N N . ILE B 1 855 ? -3.475 -38.156 -16.172 1 90.31 855 ILE B N 1
ATOM 15869 C CA . ILE B 1 855 ? -3.602 -39.625 -16.312 1 90.31 855 ILE B CA 1
ATOM 15870 C C . ILE B 1 855 ? -4.352 -39.938 -17.594 1 90.31 855 ILE B C 1
ATOM 15872 O O . ILE B 1 855 ? -5.082 -39.125 -18.125 1 90.31 855 ILE B O 1
ATOM 15876 N N . PRO B 1 856 ? -4.086 -41.156 -18.156 1 89.81 856 PRO B N 1
ATOM 15877 C CA . PRO B 1 856 ? -4.773 -41.562 -19.375 1 89.81 856 PRO B CA 1
ATOM 15878 C C . PRO B 1 856 ? -6.297 -41.531 -19.234 1 89.81 856 PRO B C 1
ATOM 15880 O O . PRO B 1 856 ? -6.824 -41.812 -18.156 1 89.81 856 PRO B O 1
ATOM 15883 N N . VAL B 1 857 ? -7.043 -41.25 -20.266 1 87.25 857 VAL B N 1
ATOM 15884 C CA . VAL B 1 857 ? -8.484 -41.031 -20.281 1 87.25 857 VAL B CA 1
ATOM 15885 C C . VAL B 1 857 ? -9.211 -42.281 -19.781 1 87.25 857 VAL B C 1
ATOM 15887 O O . VAL B 1 857 ? -10.188 -42.188 -19.031 1 87.25 857 VAL B O 1
ATOM 15890 N N . ASP B 1 858 ? -8.688 -43.406 -20.094 1 88.44 858 ASP B N 1
ATOM 15891 C CA . ASP B 1 858 ? -9.367 -44.656 -19.766 1 88.44 858 ASP B CA 1
ATOM 15892 C C . ASP B 1 858 ? -9.258 -44.969 -18.281 1 88.44 858 ASP B C 1
ATOM 15894 O O . ASP B 1 858 ? -10.086 -45.719 -17.734 1 88.44 858 ASP B O 1
ATOM 15898 N N . SER B 1 859 ? -8.289 -44.438 -17.641 1 92.62 859 SER B N 1
ATOM 15899 C CA . SER B 1 859 ? -8.047 -44.719 -16.234 1 92.62 859 SER B CA 1
ATOM 15900 C C . SER B 1 859 ? -8.766 -43.719 -15.336 1 92.62 859 SER B C 1
ATOM 15902 O O . SER B 1 859 ? -8.836 -43.938 -14.125 1 92.62 859 SER B O 1
ATOM 15904 N N . ARG B 1 860 ? -9.359 -42.719 -15.859 1 92.81 860 ARG B N 1
ATOM 15905 C CA . ARG B 1 860 ? -9.891 -41.594 -15.07 1 92.81 860 ARG B CA 1
ATOM 15906 C C . ARG B 1 860 ? -11.117 -42.031 -14.273 1 92.81 860 ARG B C 1
ATOM 15908 O O . ARG B 1 860 ? -11.211 -41.781 -13.078 1 92.81 860 ARG B O 1
ATOM 15915 N N . PRO B 1 861 ? -12.094 -42.75 -14.875 1 93.94 861 PRO B N 1
ATOM 15916 C CA . PRO B 1 861 ? -13.258 -43.188 -14.094 1 93.94 861 PRO B CA 1
ATOM 15917 C C . PRO B 1 861 ? -12.883 -44.094 -12.93 1 93.94 861 PRO B C 1
ATOM 15919 O O . PRO B 1 861 ? -13.484 -44.031 -11.859 1 93.94 861 PRO B O 1
ATOM 15922 N N . ARG B 1 862 ? -11.828 -44.906 -13.172 1 94.19 862 ARG B N 1
ATOM 15923 C CA . ARG B 1 862 ? -11.383 -45.812 -12.117 1 94.19 862 ARG B CA 1
ATOM 15924 C C . ARG B 1 862 ? -10.742 -45.031 -10.961 1 94.19 862 ARG B C 1
ATOM 15926 O O . ARG B 1 862 ? -10.953 -45.375 -9.797 1 94.19 862 ARG B O 1
ATOM 15933 N N . TYR B 1 863 ? -9.977 -44.156 -11.344 1 95.81 863 TYR B N 1
ATOM 15934 C CA . TYR B 1 863 ? -9.352 -43.344 -10.305 1 95.81 863 TYR B CA 1
ATOM 15935 C C . TYR B 1 863 ? -10.391 -42.531 -9.523 1 95.81 863 TYR B C 1
ATOM 15937 O O . TYR B 1 863 ? -10.273 -42.375 -8.312 1 95.81 863 TYR B O 1
ATOM 15945 N N . LEU B 1 864 ? -11.43 -42 -10.203 1 96.12 864 LEU B N 1
ATOM 15946 C CA . LEU B 1 864 ? -12.523 -41.312 -9.539 1 96.12 864 LEU B CA 1
ATOM 15947 C C . LEU B 1 864 ? -13.203 -42.188 -8.508 1 96.12 864 LEU B C 1
ATOM 15949 O O . LEU B 1 864 ? -13.609 -41.719 -7.441 1 96.12 864 LEU B O 1
ATOM 15953 N N . ASP B 1 865 ? -13.289 -43.438 -8.773 1 96.25 865 ASP B N 1
ATOM 15954 C CA . ASP B 1 865 ? -13.875 -44.375 -7.824 1 96.25 865 ASP B CA 1
ATOM 15955 C C . ASP B 1 865 ? -13.094 -44.406 -6.516 1 96.25 865 ASP B C 1
ATOM 15957 O O . ASP B 1 865 ? -13.672 -44.562 -5.438 1 96.25 865 ASP B O 1
ATOM 15961 N N . LEU B 1 866 ? -11.773 -44.281 -6.66 1 96.62 866 LEU B N 1
ATOM 15962 C CA . LEU B 1 866 ? -10.953 -44.219 -5.457 1 96.62 866 LEU B CA 1
ATOM 15963 C C . LEU B 1 866 ? -11.281 -42.969 -4.652 1 96.62 866 LEU B C 1
ATOM 15965 O O . LEU B 1 866 ? -11.398 -43.031 -3.428 1 96.62 866 LEU B O 1
ATOM 15969 N N . ILE B 1 867 ? -11.445 -41.812 -5.324 1 96.88 867 ILE B N 1
ATOM 15970 C CA . ILE B 1 867 ? -11.75 -40.562 -4.672 1 96.88 867 ILE B CA 1
ATOM 15971 C C . ILE B 1 867 ? -13.109 -40.656 -3.982 1 96.88 867 ILE B C 1
ATOM 15973 O O . ILE B 1 867 ? -13.273 -40.156 -2.857 1 96.88 867 ILE B O 1
ATOM 15977 N N . ILE B 1 868 ? -14.078 -41.281 -4.652 1 97.06 868 ILE B N 1
ATOM 15978 C CA . ILE B 1 868 ? -15.422 -41.438 -4.102 1 97.06 868 ILE B CA 1
ATOM 15979 C C . ILE B 1 868 ? -15.359 -42.312 -2.84 1 97.06 868 ILE B C 1
ATOM 15981 O O . ILE B 1 868 ? -16.047 -42.031 -1.854 1 97.06 868 ILE B O 1
ATOM 15985 N N . GLU B 1 869 ? -14.5 -43.312 -2.885 1 96.5 869 GLU B N 1
ATOM 15986 C CA . GLU B 1 869 ? -14.312 -44.156 -1.707 1 96.5 869 GLU B CA 1
ATOM 15987 C C . GLU B 1 869 ? -13.742 -43.344 -0.538 1 96.5 869 GLU B C 1
ATOM 15989 O O . GLU B 1 869 ? -14.195 -43.5 0.6 1 96.5 869 GLU B O 1
ATOM 15994 N N . ILE B 1 870 ? -12.852 -42.5 -0.776 1 96.88 870 ILE B N 1
ATOM 15995 C CA . ILE B 1 870 ? -12.219 -41.688 0.252 1 96.88 870 ILE B CA 1
ATOM 15996 C C . ILE B 1 870 ? -13.219 -40.688 0.799 1 96.88 870 ILE B C 1
ATOM 15998 O O . ILE B 1 870 ? -13.125 -40.281 1.958 1 96.88 870 ILE B O 1
ATOM 16002 N N . ALA B 1 871 ? -14.219 -40.25 -0.037 1 96.31 871 ALA B N 1
ATOM 16003 C CA . ALA B 1 871 ? -15.25 -39.312 0.407 1 96.31 871 ALA B CA 1
ATOM 16004 C C . ALA B 1 871 ? -16.078 -39.906 1.54 1 96.31 871 ALA B C 1
ATOM 16006 O O . ALA B 1 871 ? -16.734 -39.188 2.293 1 96.31 871 ALA B O 1
ATOM 16007 N N . GLY B 1 872 ? -16.016 -41.188 1.68 1 93.56 872 GLY B N 1
ATOM 16008 C CA . GLY B 1 872 ? -16.703 -41.875 2.758 1 93.56 872 GLY B CA 1
ATOM 16009 C C . GLY B 1 872 ? -15.812 -42.156 3.951 1 93.56 872 GLY B C 1
ATOM 16010 O O . GLY B 1 872 ? -16.203 -42.906 4.859 1 93.56 872 GLY B O 1
ATOM 16011 N N . HIS B 1 873 ? -14.648 -41.656 3.992 1 94.12 873 HIS B N 1
ATOM 16012 C CA . HIS B 1 873 ? -13.688 -41.906 5.062 1 94.12 873 HIS B CA 1
ATOM 16013 C C . HIS B 1 873 ? -14.234 -41.438 6.406 1 94.12 873 HIS B C 1
ATOM 16015 O O . HIS B 1 873 ? -15.039 -40.5 6.465 1 94.12 873 HIS B O 1
ATOM 16021 N N . ALA B 1 874 ? -13.773 -41.969 7.496 1 90.12 874 ALA B N 1
ATOM 16022 C CA . ALA B 1 874 ? -14.258 -41.656 8.844 1 90.12 874 ALA B CA 1
ATOM 16023 C C . ALA B 1 874 ? -13.805 -40.281 9.289 1 90.12 874 ALA B C 1
ATOM 16025 O O . ALA B 1 874 ? -14.516 -39.594 10.039 1 90.12 874 ALA B O 1
ATOM 16026 N N . ASP B 1 875 ? -12.695 -39.906 8.844 1 89.25 875 ASP B N 1
ATOM 16027 C CA . ASP B 1 875 ? -12.211 -38.594 9.164 1 89.25 875 ASP B CA 1
ATOM 16028 C C . ASP B 1 875 ? -12.883 -37.531 8.289 1 89.25 875 ASP B C 1
ATOM 16030 O O . ASP B 1 875 ? -12.703 -37.531 7.07 1 89.25 875 ASP B O 1
ATOM 16034 N N . PRO B 1 876 ? -13.586 -36.594 8.883 1 88.81 876 PRO B N 1
ATOM 16035 C CA . PRO B 1 876 ? -14.352 -35.625 8.102 1 88.81 876 PRO B CA 1
ATOM 16036 C C . PRO B 1 876 ? -13.461 -34.688 7.273 1 88.81 876 PRO B C 1
ATOM 16038 O O . PRO B 1 876 ? -13.875 -34.219 6.211 1 88.81 876 PRO B O 1
ATOM 16041 N N . VAL B 1 877 ? -12.305 -34.375 7.754 1 87.94 877 VAL B N 1
ATOM 16042 C CA . VAL B 1 877 ? -11.414 -33.5 7.02 1 87.94 877 VAL B CA 1
ATOM 16043 C C . VAL B 1 877 ? -11.016 -34.125 5.691 1 87.94 877 VAL B C 1
ATOM 16045 O O . VAL B 1 877 ? -11.07 -33.5 4.641 1 87.94 877 VAL B O 1
ATOM 16048 N N . VAL B 1 878 ? -10.656 -35.375 5.723 1 92.31 878 VAL B N 1
ATOM 16049 C CA . VAL B 1 878 ? -10.242 -36.094 4.531 1 92.31 878 VAL B CA 1
ATOM 16050 C C . VAL B 1 878 ? -11.43 -36.25 3.58 1 92.31 878 VAL B C 1
ATOM 16052 O O . VAL B 1 878 ? -11.281 -36.125 2.361 1 92.31 878 VAL B O 1
ATOM 16055 N N . ALA B 1 879 ? -12.578 -36.5 4.137 1 93.69 879 ALA B N 1
ATOM 16056 C CA . ALA B 1 879 ? -13.789 -36.625 3.326 1 93.69 879 ALA B CA 1
ATOM 16057 C C . ALA B 1 879 ? -14.109 -35.344 2.6 1 93.69 879 ALA B C 1
ATOM 16059 O O . ALA B 1 879 ? -14.445 -35.344 1.413 1 93.69 879 ALA B O 1
ATOM 16060 N N . ARG B 1 880 ? -14.094 -34.281 3.316 1 93 880 ARG B N 1
ATOM 16061 C CA . ARG B 1 880 ? -14.352 -32.969 2.713 1 93 880 ARG B CA 1
ATOM 16062 C C . ARG B 1 880 ? -13.359 -32.688 1.59 1 93 880 ARG B C 1
ATOM 16064 O O . ARG B 1 880 ? -13.734 -32.188 0.526 1 93 880 ARG B O 1
ATOM 16071 N N . GLU B 1 881 ? -12.031 -33 1.826 1 93.75 881 GLU B N 1
ATOM 16072 C CA . GLU B 1 881 ? -11.008 -32.812 0.801 1 93.75 881 GLU B CA 1
ATOM 16073 C C . GLU B 1 881 ? -11.281 -33.656 -0.429 1 93.75 881 GLU B C 1
ATOM 16075 O O . GLU B 1 881 ? -10.984 -33.25 -1.555 1 93.75 881 GLU B O 1
ATOM 16080 N N . ALA B 1 882 ? -11.797 -34.812 -0.182 1 97.12 882 ALA B N 1
ATOM 16081 C CA . ALA B 1 882 ? -12.148 -35.688 -1.29 1 97.12 882 ALA B CA 1
ATOM 16082 C C . ALA B 1 882 ? -13.234 -35.062 -2.164 1 97.12 882 ALA B C 1
ATOM 16084 O O . ALA B 1 882 ? -13.133 -35.094 -3.393 1 97.12 882 ALA B O 1
ATOM 16085 N N . PHE B 1 883 ? -14.234 -34.5 -1.575 1 96.38 883 PHE B N 1
ATOM 16086 C CA . PHE B 1 883 ? -15.289 -33.812 -2.34 1 96.38 883 PHE B CA 1
ATOM 16087 C C . PHE B 1 883 ? -14.727 -32.625 -3.096 1 96.38 883 PHE B C 1
ATOM 16089 O O . PHE B 1 883 ? -15.102 -32.375 -4.242 1 96.38 883 PHE B O 1
ATOM 16096 N N . GLN B 1 884 ? -13.922 -31.922 -2.441 1 94.12 884 GLN B N 1
ATOM 16097 C CA . GLN B 1 884 ? -13.281 -30.797 -3.115 1 94.12 884 GLN B CA 1
ATOM 16098 C C . GLN B 1 884 ? -12.5 -31.266 -4.34 1 94.12 884 GLN B C 1
ATOM 16100 O O . GLN B 1 884 ? -12.531 -30.609 -5.387 1 94.12 884 GLN B O 1
ATOM 16105 N N . ALA B 1 885 ? -11.773 -32.375 -4.172 1 95.38 885 ALA B N 1
ATOM 16106 C CA . ALA B 1 885 ? -11 -32.938 -5.285 1 95.38 885 ALA B CA 1
ATOM 16107 C C . ALA B 1 885 ? -11.922 -33.406 -6.406 1 95.38 885 ALA B C 1
ATOM 16109 O O . ALA B 1 885 ? -11.594 -33.281 -7.586 1 95.38 885 ALA B O 1
ATOM 16110 N N . MET B 1 886 ? -13.125 -33.875 -6.086 1 94.75 886 MET B N 1
ATOM 16111 C CA . MET B 1 886 ? -14.086 -34.438 -7.035 1 94.75 886 MET B CA 1
ATOM 16112 C C . MET B 1 886 ? -14.555 -33.375 -8.016 1 94.75 886 MET B C 1
ATOM 16114 O O . MET B 1 886 ? -14.953 -33.688 -9.141 1 94.75 886 MET B O 1
ATOM 16118 N N . ARG B 1 887 ? -14.5 -32.156 -7.637 1 90.94 887 ARG B N 1
ATOM 16119 C CA . ARG B 1 887 ? -14.938 -31.047 -8.484 1 90.94 887 ARG B CA 1
ATOM 16120 C C . ARG B 1 887 ? -14.172 -31.016 -9.797 1 90.94 887 ARG B C 1
ATOM 16122 O O . ARG B 1 887 ? -14.711 -30.609 -10.828 1 90.94 887 ARG B O 1
ATOM 16129 N N . PHE B 1 888 ? -12.93 -31.578 -9.742 1 89.06 888 PHE B N 1
ATOM 16130 C CA . PHE B 1 888 ? -12.07 -31.531 -10.914 1 89.06 888 PHE B CA 1
ATOM 16131 C C . PHE B 1 888 ? -12.203 -32.812 -11.727 1 89.06 888 PHE B C 1
ATOM 16133 O O . PHE B 1 888 ? -11.562 -32.969 -12.773 1 89.06 888 PHE B O 1
ATOM 16140 N N . TRP B 1 889 ? -13.062 -33.719 -11.281 1 91.56 889 TRP B N 1
ATOM 16141 C CA . TRP B 1 889 ? -13.227 -35 -11.938 1 91.56 889 TRP B CA 1
ATOM 16142 C C . TRP B 1 889 ? -14.641 -35.156 -12.484 1 91.56 889 TRP B C 1
ATOM 16144 O O . TRP B 1 889 ? -15.078 -36.281 -12.758 1 91.56 889 TRP B O 1
ATOM 16154 N N . VAL B 1 890 ? -15.398 -34.125 -12.641 1 90.06 890 VAL B N 1
ATOM 16155 C CA . VAL B 1 890 ? -16.828 -34.188 -12.969 1 90.06 890 VAL B CA 1
ATOM 16156 C C . VAL B 1 890 ? -17 -34.469 -14.461 1 90.06 890 VAL B C 1
ATOM 16158 O O . VAL B 1 890 ? -17.922 -35.188 -14.852 1 90.06 890 VAL B O 1
ATOM 16161 N N . ASN B 1 891 ? -16.125 -34.031 -15.32 1 85.06 891 ASN B N 1
ATOM 16162 C CA . ASN B 1 891 ? -16.281 -34.156 -16.766 1 85.06 891 ASN B CA 1
ATOM 16163 C C . ASN B 1 891 ? -16.375 -35.594 -17.203 1 85.06 891 ASN B C 1
ATOM 16165 O O . ASN B 1 891 ? -15.422 -36.375 -17.047 1 85.06 891 ASN B O 1
ATOM 16169 N N . GLY B 1 892 ? -17.438 -36 -17.719 1 85.06 892 GLY B N 1
ATOM 16170 C CA . GLY B 1 892 ? -17.672 -37.344 -18.203 1 85.06 892 GLY B CA 1
ATOM 16171 C C . GLY B 1 892 ? -18.219 -38.281 -17.125 1 85.06 892 GLY B C 1
ATOM 16172 O O . GLY B 1 892 ? -18.578 -39.406 -17.406 1 85.06 892 GLY B O 1
ATOM 16173 N N . SER B 1 893 ? -18.266 -37.812 -15.898 1 91.44 893 SER B N 1
ATOM 16174 C CA . SER B 1 893 ? -18.734 -38.625 -14.781 1 91.44 893 SER B CA 1
ATOM 16175 C C . SER B 1 893 ? -19.719 -37.844 -13.906 1 91.44 893 SER B C 1
ATOM 16177 O O . SER B 1 893 ? -19.672 -37.938 -12.68 1 91.44 893 SER B O 1
ATOM 16179 N N . GLU B 1 894 ? -20.562 -37.062 -14.461 1 92.88 894 GLU B N 1
ATOM 16180 C CA . GLU B 1 894 ? -21.5 -36.219 -13.742 1 92.88 894 GLU B CA 1
ATOM 16181 C C . GLU B 1 894 ? -22.453 -37.031 -12.867 1 92.88 894 GLU B C 1
ATOM 16183 O O . GLU B 1 894 ? -22.688 -36.688 -11.711 1 92.88 894 GLU B O 1
ATOM 16188 N N . GLU B 1 895 ? -22.922 -38.094 -13.359 1 93.94 895 GLU B N 1
ATOM 16189 C CA . GLU B 1 895 ? -23.891 -38.906 -12.641 1 93.94 895 GLU B CA 1
ATOM 16190 C C . GLU B 1 895 ? -23.281 -39.562 -11.406 1 93.94 895 GLU B C 1
ATOM 16192 O O . GLU B 1 895 ? -23.906 -39.594 -10.344 1 93.94 895 GLU B O 1
ATOM 16197 N N . LYS B 1 896 ? -22.047 -40.062 -11.57 1 94.25 896 LYS B N 1
ATOM 16198 C CA . LYS B 1 896 ? -21.375 -40.719 -10.445 1 94.25 896 LYS B CA 1
ATOM 16199 C C . LYS B 1 896 ? -21.094 -39.719 -9.328 1 94.25 896 LYS B C 1
ATOM 16201 O O . LYS B 1 896 ? -21.328 -40 -8.156 1 94.25 896 LYS B O 1
ATOM 16206 N N . VAL B 1 897 ? -20.641 -38.594 -9.703 1 95.5 897 VAL B N 1
ATOM 16207 C CA . VAL B 1 897 ? -20.312 -37.562 -8.734 1 95.5 897 VAL B CA 1
ATOM 16208 C C . VAL B 1 897 ? -21.594 -37.062 -8.055 1 95.5 897 VAL B C 1
ATOM 16210 O O . VAL B 1 897 ? -21.625 -36.906 -6.832 1 95.5 897 VAL B O 1
ATOM 16213 N N . ALA B 1 898 ? -22.703 -36.875 -8.844 1 96.69 898 ALA B N 1
ATOM 16214 C CA . ALA B 1 898 ? -23.969 -36.406 -8.297 1 96.69 898 ALA B CA 1
ATOM 16215 C C . ALA B 1 898 ? -24.562 -37.438 -7.32 1 96.69 898 ALA B C 1
ATOM 16217 O O . ALA B 1 898 ? -25.125 -37.062 -6.293 1 96.69 898 ALA B O 1
ATOM 16218 N N . ALA B 1 899 ? -24.375 -38.688 -7.609 1 96.31 899 ALA B N 1
ATOM 16219 C CA . ALA B 1 899 ? -24.891 -39.75 -6.734 1 96.31 899 ALA B CA 1
ATOM 16220 C C . ALA B 1 899 ? -24.172 -39.719 -5.383 1 96.31 899 ALA B C 1
ATOM 16222 O O . ALA B 1 899 ? -24.812 -39.812 -4.336 1 96.31 899 ALA B O 1
ATOM 16223 N N . SER B 1 900 ? -22.891 -39.625 -5.461 1 96.19 900 SER B N 1
ATOM 16224 C CA . SER B 1 900 ? -22.109 -39.562 -4.227 1 96.19 900 SER B CA 1
ATOM 16225 C C . SER B 1 900 ? -22.453 -38.344 -3.412 1 96.19 900 SER B C 1
ATOM 16227 O O . SER B 1 900 ? -22.656 -38.406 -2.199 1 96.19 900 SER B O 1
ATOM 16229 N N . ALA B 1 901 ? -22.547 -37.188 -4.02 1 97.12 901 ALA B N 1
ATOM 16230 C CA . ALA B 1 901 ? -22.859 -35.938 -3.342 1 97.12 901 ALA B CA 1
ATOM 16231 C C . ALA B 1 901 ? -24.266 -35.969 -2.75 1 97.12 901 ALA B C 1
ATOM 16233 O O . ALA B 1 901 ? -24.5 -35.531 -1.626 1 97.12 901 ALA B O 1
ATOM 16234 N N . SER B 1 902 ? -25.266 -36.562 -3.508 1 96.94 902 SER B N 1
ATOM 16235 C CA . SER B 1 902 ? -26.656 -36.656 -3.064 1 96.94 902 SER B CA 1
ATOM 16236 C C . SER B 1 902 ? -26.766 -37.438 -1.774 1 96.94 902 SER B C 1
ATOM 16238 O O . SER B 1 902 ? -27.484 -37.062 -0.852 1 96.94 902 SER B O 1
ATOM 16240 N N . LYS B 1 903 ? -26.016 -38.531 -1.707 1 95.81 903 LYS B N 1
ATOM 16241 C CA . LYS B 1 903 ? -26.047 -39.375 -0.521 1 95.81 903 LYS B CA 1
ATOM 16242 C C . LYS B 1 903 ? -25.578 -38.594 0.717 1 95.81 903 LYS B C 1
ATOM 16244 O O . LYS B 1 903 ? -26.203 -38.688 1.775 1 95.81 903 LYS B O 1
ATOM 16249 N N . THR B 1 904 ? -24.562 -37.875 0.592 1 95.94 904 THR B N 1
ATOM 16250 C CA . THR B 1 904 ? -24 -37.125 1.712 1 95.94 904 THR B CA 1
ATOM 16251 C C . THR B 1 904 ? -24.891 -35.969 2.096 1 95.94 904 THR B C 1
ATOM 16253 O O . THR B 1 904 ? -25.078 -35.656 3.279 1 95.94 904 THR B O 1
ATOM 16256 N N . ILE B 1 905 ? -25.547 -35.219 1.147 1 97 905 ILE B N 1
ATOM 16257 C CA . ILE B 1 905 ? -26.422 -34.094 1.411 1 97 905 ILE B CA 1
ATOM 16258 C C . ILE B 1 905 ? -27.656 -34.562 2.16 1 97 905 ILE B C 1
ATOM 16260 O O . ILE B 1 905 ? -28.141 -33.875 3.062 1 97 905 ILE B O 1
ATOM 16264 N N . LEU B 1 906 ? -28.172 -35.812 1.867 1 96.69 906 LEU B N 1
ATOM 16265 C CA . LEU B 1 906 ? -29.422 -36.312 2.432 1 96.69 906 LEU B CA 1
ATOM 16266 C C . LEU B 1 906 ? -29.172 -36.969 3.781 1 96.69 906 LEU B C 1
ATOM 16268 O O . LEU B 1 906 ? -30.125 -37.25 4.516 1 96.69 906 LEU B O 1
ATOM 16272 N N . ASP B 1 907 ? -27.859 -37.219 4.102 1 94.69 907 ASP B N 1
ATOM 16273 C CA . ASP B 1 907 ? -27.531 -37.719 5.43 1 94.69 907 ASP B CA 1
ATOM 16274 C C . ASP B 1 907 ? -27.547 -36.625 6.473 1 94.69 907 ASP B C 1
ATOM 16276 O O . ASP B 1 907 ? -26.547 -35.938 6.691 1 94.69 907 ASP B O 1
ATOM 16280 N N . LEU B 1 908 ? -28.562 -36.438 7.172 1 94.19 908 LEU B N 1
ATOM 16281 C CA . LEU B 1 908 ? -28.766 -35.344 8.086 1 94.19 908 LEU B CA 1
ATOM 16282 C C . LEU B 1 908 ? -28 -35.562 9.383 1 94.19 908 LEU B C 1
ATOM 16284 O O . LEU B 1 908 ? -27.844 -34.625 10.18 1 94.19 908 LEU B O 1
ATOM 16288 N N . GLU B 1 909 ? -27.438 -36.719 9.5 1 88.38 909 GLU B N 1
ATOM 16289 C CA . GLU B 1 909 ? -26.703 -36.969 10.727 1 88.38 909 GLU B CA 1
ATOM 16290 C C . GLU B 1 909 ? -25.266 -36.438 10.641 1 88.38 909 GLU B C 1
ATOM 16292 O O . GLU B 1 909 ? -24.641 -36.188 11.664 1 88.38 909 GLU B O 1
ATOM 16297 N N . ASP B 1 910 ? -24.938 -36.344 9.438 1 86.31 910 ASP B N 1
ATOM 16298 C CA . ASP B 1 910 ? -23.594 -35.812 9.234 1 86.31 910 ASP B CA 1
ATOM 16299 C C . ASP B 1 910 ? -23.625 -34.312 8.977 1 86.31 910 ASP B C 1
ATOM 16301 O O . ASP B 1 910 ? -24.297 -33.844 8.047 1 86.31 910 ASP B O 1
ATOM 16305 N N . ASN B 1 911 ? -22.969 -33.531 9.742 1 85.56 911 ASN B N 1
ATOM 16306 C CA . ASN B 1 911 ? -23.031 -32.094 9.57 1 85.56 911 ASN B CA 1
ATOM 16307 C C . ASN B 1 911 ? -21.688 -31.547 9.062 1 85.56 911 ASN B C 1
ATOM 16309 O O . ASN B 1 911 ? -21.562 -30.344 8.812 1 85.56 911 ASN B O 1
ATOM 16313 N N . ALA B 1 912 ? -20.703 -32.344 8.867 1 86.12 912 ALA B N 1
ATOM 16314 C CA . ALA B 1 912 ? -19.375 -31.828 8.586 1 86.12 912 ALA B CA 1
ATOM 16315 C C . ALA B 1 912 ? -19.109 -31.781 7.082 1 86.12 912 ALA B C 1
ATOM 16317 O O . ALA B 1 912 ? -18.375 -30.906 6.602 1 86.12 912 ALA B O 1
ATOM 16318 N N . ARG B 1 913 ? -19.891 -32.656 6.316 1 90.5 913 ARG B N 1
ATOM 16319 C CA . ARG B 1 913 ? -19.438 -32.844 4.941 1 90.5 913 ARG B CA 1
ATOM 16320 C C . ARG B 1 913 ? -20.453 -32.281 3.951 1 90.5 913 ARG B C 1
ATOM 16322 O O . ARG B 1 913 ? -20.125 -32.062 2.777 1 90.5 913 ARG B O 1
ATOM 16329 N N . TRP B 1 914 ? -21.562 -31.953 4.32 1 94.06 914 TRP B N 1
ATOM 16330 C CA . TRP B 1 914 ? -22.672 -31.688 3.398 1 94.06 914 TRP B CA 1
ATOM 16331 C C . TRP B 1 914 ? -22.391 -30.469 2.531 1 94.06 914 TRP B C 1
ATOM 16333 O O . TRP B 1 914 ? -22.703 -30.469 1.339 1 94.06 914 TRP B O 1
ATOM 16343 N N . ARG B 1 915 ? -21.797 -29.469 3.102 1 93.81 915 ARG B N 1
ATOM 16344 C CA . ARG B 1 915 ? -21.562 -28.234 2.344 1 93.81 915 ARG B CA 1
ATOM 16345 C C . ARG B 1 915 ? -20.594 -28.469 1.199 1 93.81 915 ARG B C 1
ATOM 16347 O O . ARG B 1 915 ? -20.797 -27.984 0.089 1 93.81 915 ARG B O 1
ATOM 16354 N N . SER B 1 916 ? -19.438 -29.25 1.45 1 94.81 916 SER B N 1
ATOM 16355 C CA . SER B 1 916 ? -18.5 -29.609 0.393 1 94.81 916 SER B CA 1
ATOM 16356 C C . SER B 1 916 ? -19.156 -30.453 -0.678 1 94.81 916 SER B C 1
ATOM 16358 O O . SER B 1 916 ? -18.891 -30.297 -1.869 1 94.81 916 SER B O 1
ATOM 16360 N N . ALA B 1 917 ? -20.031 -31.328 -0.219 1 97.25 917 ALA B N 1
ATOM 16361 C CA . ALA B 1 917 ? -20.781 -32.156 -1.149 1 97.25 917 ALA B CA 1
ATOM 16362 C C . ALA B 1 917 ? -21.719 -31.328 -2.016 1 97.25 917 ALA B C 1
ATOM 16364 O O . ALA B 1 917 ? -21.828 -31.562 -3.223 1 97.25 917 ALA B O 1
ATOM 16365 N N . LEU B 1 918 ? -22.359 -30.344 -1.407 1 97.12 918 LEU B N 1
ATOM 16366 C CA . LEU B 1 918 ? -23.25 -29.453 -2.135 1 97.12 918 LEU B CA 1
ATOM 16367 C C . LEU B 1 918 ? -22.5 -28.672 -3.199 1 97.12 918 LEU B C 1
ATOM 16369 O O . LEU B 1 918 ? -22.953 -28.578 -4.344 1 97.12 918 LEU B O 1
ATOM 16373 N N . ASN B 1 919 ? -21.391 -28.156 -2.838 1 95.38 919 ASN B N 1
ATOM 16374 C CA . ASN B 1 919 ? -20.578 -27.422 -3.795 1 95.38 919 ASN B CA 1
ATOM 16375 C C . ASN B 1 919 ? -20.188 -28.281 -4.984 1 95.38 919 ASN B C 1
ATOM 16377 O O . ASN B 1 919 ? -20.172 -27.812 -6.125 1 95.38 919 ASN B O 1
ATOM 16381 N N . THR B 1 920 ? -19.828 -29.531 -4.652 1 96.44 920 THR B N 1
ATOM 16382 C CA . THR B 1 920 ? -19.469 -30.469 -5.703 1 96.44 920 THR B CA 1
ATOM 16383 C C . THR B 1 920 ? -20.672 -30.781 -6.582 1 96.44 920 THR B C 1
ATOM 16385 O O . THR B 1 920 ? -20.547 -30.859 -7.805 1 96.44 920 THR B O 1
ATOM 16388 N N . LEU B 1 921 ? -21.844 -30.906 -5.996 1 97 921 LEU B N 1
ATOM 16389 C CA . LEU B 1 921 ? -23.078 -31.172 -6.738 1 97 921 LEU B CA 1
ATOM 16390 C C . LEU B 1 921 ? -23.391 -30.031 -7.703 1 97 921 LEU B C 1
ATOM 16392 O O . LEU B 1 921 ? -23.812 -30.281 -8.836 1 97 921 LEU B O 1
ATOM 16396 N N . ILE B 1 922 ? -23.188 -28.828 -7.301 1 95.69 922 ILE B N 1
ATOM 16397 C CA . ILE B 1 922 ? -23.484 -27.672 -8.125 1 95.69 922 ILE B CA 1
ATOM 16398 C C . ILE B 1 922 ? -22.609 -27.688 -9.375 1 95.69 922 ILE B C 1
ATOM 16400 O O . I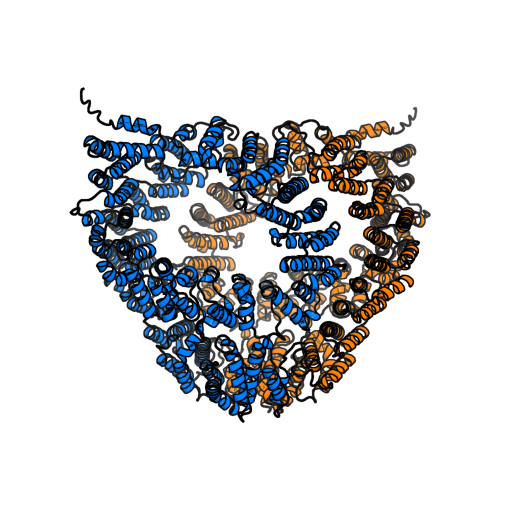LE B 1 922 ? -23.078 -27.375 -10.469 1 95.69 922 ILE B O 1
ATOM 16404 N N . VAL B 1 923 ? -21.359 -28.125 -9.234 1 92.31 923 VAL B N 1
ATOM 16405 C CA . VAL B 1 923 ? -20.469 -28.219 -10.383 1 92.31 923 VAL B CA 1
ATOM 16406 C C . VAL B 1 923 ? -20.969 -29.297 -11.344 1 92.31 923 VAL B C 1
ATOM 16408 O O . VAL B 1 923 ? -20.953 -29.094 -12.562 1 92.31 923 VAL B O 1
ATOM 16411 N N . ALA B 1 924 ? -21.5 -30.328 -10.844 1 93.38 924 ALA B N 1
ATOM 16412 C CA . ALA B 1 924 ? -21.969 -31.453 -11.656 1 93.38 924 ALA B CA 1
ATOM 16413 C C . ALA B 1 924 ? -23.281 -31.094 -12.367 1 93.38 924 ALA B C 1
ATOM 16415 O O . ALA B 1 924 ? -23.594 -31.672 -13.406 1 93.38 924 ALA B O 1
ATOM 16416 N N . CYS B 1 925 ? -24 -30.109 -11.867 1 93.81 925 CYS B N 1
ATOM 16417 C CA . CYS B 1 925 ? -25.312 -29.766 -12.383 1 93.81 925 CYS B CA 1
ATOM 16418 C C . CYS B 1 925 ? -25.219 -28.797 -13.555 1 93.81 925 CYS B C 1
ATOM 16420 O O . CYS B 1 925 ? -26.172 -28.609 -14.297 1 93.81 925 CYS B O 1
ATOM 16422 N N . ARG B 1 926 ? -24.219 -28.219 -13.789 1 89.06 926 ARG B N 1
ATOM 16423 C CA . ARG B 1 926 ? -24.094 -27.062 -14.664 1 89.06 926 ARG B CA 1
ATOM 16424 C C . ARG B 1 926 ? -24.438 -27.422 -16.109 1 89.06 926 ARG B C 1
ATOM 16426 O O . ARG B 1 926 ? -24.922 -26.594 -16.875 1 89.06 926 ARG B O 1
ATOM 16433 N N . ASP B 1 927 ? -24.234 -28.703 -16.516 1 87.56 927 ASP B N 1
ATOM 16434 C CA . ASP B 1 927 ? -24.484 -29.109 -17.891 1 87.56 927 ASP B CA 1
ATOM 16435 C C . ASP B 1 927 ? -25.859 -29.75 -18.031 1 87.56 927 ASP B C 1
ATOM 16437 O O . ASP B 1 927 ? -26.25 -30.203 -19.109 1 87.56 927 ASP B O 1
ATOM 16441 N N . GLY B 1 928 ? -26.672 -29.781 -16.953 1 91.25 928 GLY B N 1
ATOM 16442 C CA . GLY B 1 928 ? -28.047 -30.25 -16.984 1 91.25 928 GLY B CA 1
ATOM 16443 C C . GLY B 1 928 ? -28.156 -31.75 -17.141 1 91.25 928 GLY B C 1
ATOM 16444 O O . GLY B 1 928 ? -29.203 -32.281 -17.547 1 91.25 928 GLY B O 1
ATOM 16445 N N . LYS B 1 929 ? -27.094 -32.5 -16.875 1 90.62 929 LYS B N 1
ATOM 16446 C CA . LYS B 1 929 ? -27.094 -33.938 -17.094 1 90.62 929 LYS B CA 1
ATOM 16447 C C . LYS B 1 929 ? -27.641 -34.688 -15.883 1 90.62 929 LYS B C 1
ATOM 16449 O O . LYS B 1 929 ? -28.016 -35.875 -15.977 1 90.62 929 LYS B O 1
ATOM 16454 N N . VAL B 1 930 ? -27.734 -34.031 -14.742 1 95.94 930 VAL B N 1
ATOM 16455 C CA . VAL B 1 930 ? -28.125 -34.719 -13.516 1 95.94 930 VAL B CA 1
ATOM 16456 C C . VAL B 1 930 ? -29.375 -34.031 -12.93 1 95.94 930 VAL B C 1
ATOM 16458 O O . VAL B 1 930 ? -29.516 -33.938 -11.711 1 95.94 930 VAL B O 1
ATOM 16461 N N . ASN B 1 931 ? -30.375 -33.531 -13.648 1 96.5 931 ASN B N 1
ATOM 16462 C CA . ASN B 1 931 ? -31.562 -32.812 -13.188 1 96.5 931 ASN B CA 1
ATOM 16463 C C . ASN B 1 931 ? -32.438 -33.688 -12.312 1 96.5 931 ASN B C 1
ATOM 16465 O O . ASN B 1 931 ? -32.906 -33.25 -11.242 1 96.5 931 ASN B O 1
ATOM 16469 N N . ASP B 1 932 ? -32.625 -34.906 -12.695 1 95.62 932 ASP B N 1
ATOM 16470 C CA . ASP B 1 932 ? -33.531 -35.812 -11.969 1 95.62 932 ASP B CA 1
ATOM 16471 C C . ASP B 1 932 ? -33.031 -36.031 -10.547 1 95.62 932 ASP B C 1
ATOM 16473 O O . ASP B 1 932 ? -33.812 -36.062 -9.602 1 95.62 932 ASP B O 1
ATOM 16477 N N . ARG B 1 933 ? -31.75 -36.219 -10.461 1 95.44 933 ARG B N 1
ATOM 16478 C CA . ARG B 1 933 ? -31.172 -36.438 -9.141 1 95.44 933 ARG B CA 1
ATOM 16479 C C . ARG B 1 933 ? -31.344 -35.219 -8.25 1 95.44 933 ARG B C 1
ATOM 16481 O O . ARG B 1 933 ? -31.625 -35.344 -7.059 1 95.44 933 ARG B O 1
ATOM 16488 N N . VAL B 1 934 ? -31.141 -34.094 -8.773 1 97.31 934 VAL B N 1
ATOM 16489 C CA . VAL B 1 934 ? -31.266 -32.844 -8.016 1 97.31 934 VAL B CA 1
ATOM 16490 C C . VAL B 1 934 ? -32.719 -32.625 -7.578 1 97.31 934 VAL B C 1
ATOM 16492 O O . VAL B 1 934 ? -32.969 -32.25 -6.441 1 97.31 934 VAL B O 1
ATOM 16495 N N . ILE B 1 935 ? -33.719 -32.938 -8.484 1 97.69 935 ILE B N 1
ATOM 16496 C CA . ILE B 1 935 ? -35.125 -32.812 -8.156 1 97.69 935 ILE B CA 1
ATOM 16497 C C . ILE B 1 935 ? -35.5 -33.781 -7.039 1 97.69 935 ILE B C 1
ATOM 16499 O O . ILE B 1 935 ? -36.25 -33.469 -6.133 1 97.69 935 ILE B O 1
ATOM 16503 N N . SER B 1 936 ? -34.844 -34.938 -7.102 1 96.81 936 SER B N 1
ATOM 16504 C CA . SER B 1 936 ? -35.062 -35.938 -6.055 1 96.81 936 SER B CA 1
ATOM 16505 C C . SER B 1 936 ? -34.562 -35.469 -4.707 1 96.81 936 SER B C 1
ATOM 16507 O O . SER B 1 936 ? -35.188 -35.656 -3.678 1 96.81 936 SER B O 1
ATOM 16509 N N . ILE B 1 937 ? -33.375 -34.844 -4.645 1 97.44 937 ILE B N 1
ATOM 16510 C CA . ILE B 1 937 ? -32.844 -34.281 -3.42 1 97.44 937 ILE B CA 1
ATOM 16511 C C . ILE B 1 937 ? -33.781 -33.219 -2.877 1 97.44 937 ILE B C 1
ATOM 16513 O O . ILE B 1 937 ? -34.062 -33.188 -1.68 1 97.44 937 ILE B O 1
ATOM 16517 N N . CYS B 1 938 ? -34.281 -32.344 -3.77 1 97.19 938 CYS B N 1
ATOM 16518 C CA . CYS B 1 938 ? -35.188 -31.281 -3.395 1 97.19 938 CYS B CA 1
ATOM 16519 C C . CYS B 1 938 ? -36.469 -31.859 -2.787 1 97.19 938 CYS B C 1
ATOM 16521 O O . CYS B 1 938 ? -36.938 -31.391 -1.742 1 97.19 938 CYS B O 1
ATOM 16523 N N . THR B 1 939 ? -37 -32.938 -3.365 1 96.81 939 THR B N 1
ATOM 16524 C CA . THR B 1 939 ? -38.219 -33.594 -2.891 1 96.81 939 THR B CA 1
ATOM 16525 C C . THR B 1 939 ? -38 -34.188 -1.505 1 96.81 939 THR B C 1
ATOM 16527 O O . THR B 1 939 ? -38.812 -33.969 -0.6 1 96.81 939 THR B O 1
ATOM 16530 N N . GLN B 1 940 ? -36.875 -34.844 -1.363 1 96.69 940 GLN B N 1
ATOM 16531 C CA . GLN B 1 940 ? -36.594 -35.5 -0.095 1 96.69 940 GLN B CA 1
ATOM 16532 C C . GLN B 1 940 ? -36.375 -34.5 1.021 1 96.69 940 GLN B C 1
ATOM 16534 O O . GLN B 1 940 ? -36.875 -34.656 2.135 1 96.69 940 GLN B O 1
ATOM 16539 N N . LEU B 1 941 ? -35.625 -33.438 0.772 1 96.75 941 LEU B N 1
ATOM 16540 C CA . LEU B 1 941 ? -35.375 -32.438 1.785 1 96.75 941 LEU B CA 1
ATOM 16541 C C . LEU B 1 941 ? -36.656 -31.688 2.156 1 96.75 941 LEU B C 1
ATOM 16543 O O . LEU B 1 941 ? -36.875 -31.391 3.33 1 96.75 941 LEU B O 1
ATOM 16547 N N . ALA B 1 942 ? -37.531 -31.375 1.156 1 95.75 942 ALA B N 1
ATOM 16548 C CA . ALA B 1 942 ? -38.781 -30.625 1.389 1 95.75 942 ALA B CA 1
ATOM 16549 C C . ALA B 1 942 ? -39.781 -31.469 2.174 1 95.75 942 ALA B C 1
ATOM 16551 O O . ALA B 1 942 ? -40.531 -30.953 2.982 1 95.75 942 ALA B O 1
ATOM 16552 N N . GLU B 1 943 ? -39.719 -32.812 1.958 1 93.62 943 GLU B N 1
ATOM 16553 C CA . GLU B 1 943 ? -40.719 -33.719 2.566 1 93.62 943 GLU B CA 1
ATOM 16554 C C . GLU B 1 943 ? -40.219 -34.219 3.924 1 93.62 943 GLU B C 1
ATOM 16556 O O . GLU B 1 943 ? -41.031 -34.75 4.699 1 93.62 943 GLU B O 1
ATOM 16561 N N . THR B 1 944 ? -39 -34.062 4.227 1 93.56 944 THR B N 1
ATOM 16562 C CA . THR B 1 944 ? -38.469 -34.5 5.512 1 93.56 944 THR B CA 1
ATOM 16563 C C . THR B 1 944 ? -39.094 -33.719 6.656 1 93.56 944 THR B C 1
ATOM 16565 O O . THR B 1 944 ? -39.125 -32.469 6.621 1 93.56 944 THR B O 1
ATOM 16568 N N . GLU B 1 945 ? -39.656 -34.344 7.633 1 89.44 945 GLU B N 1
ATOM 16569 C CA . GLU B 1 945 ? -40.25 -33.688 8.797 1 89.44 945 GLU B CA 1
ATOM 16570 C C . GLU B 1 945 ? -39.156 -33.281 9.797 1 89.44 945 GLU B C 1
ATOM 16572 O O . GLU B 1 945 ? -38.219 -34.031 10.078 1 89.44 945 GLU B O 1
ATOM 16577 N N . THR B 1 946 ? -39.281 -32.094 10.18 1 87 946 THR B N 1
ATOM 16578 C CA . THR B 1 946 ? -38.281 -31.547 11.125 1 87 946 THR B CA 1
ATOM 16579 C C . THR B 1 946 ? -38.375 -32.281 12.461 1 87 946 THR B C 1
ATOM 16581 O O . THR B 1 946 ? -39.469 -32.438 13.023 1 87 946 THR B O 1
ATOM 16584 N N . LYS B 1 947 ? -37.25 -32.781 12.875 1 90.88 947 LYS B N 1
ATOM 16585 C CA . LYS B 1 947 ? -37.188 -33.375 14.219 1 90.88 947 LYS B CA 1
ATOM 16586 C C . LYS B 1 947 ? -37.25 -32.281 15.289 1 90.88 947 LYS B C 1
ATOM 16588 O O . LYS B 1 947 ? -36.625 -31.219 15.148 1 90.88 947 LYS B O 1
ATOM 16593 N N . ALA B 1 948 ? -37.969 -32.5 16.312 1 90.69 948 ALA B N 1
ATOM 16594 C CA . ALA B 1 948 ? -38.156 -31.531 17.391 1 90.69 948 ALA B CA 1
ATOM 16595 C C . ALA B 1 948 ? -36.812 -31.172 18.016 1 90.69 948 ALA B C 1
ATOM 16597 O O . ALA B 1 948 ? -36.594 -30.016 18.422 1 90.69 948 ALA B O 1
ATOM 16598 N N . GLU B 1 949 ? -35.906 -32.125 17.891 1 90.44 949 GLU B N 1
ATOM 16599 C CA . GLU B 1 949 ? -34.594 -31.938 18.516 1 90.44 949 GLU B CA 1
ATOM 16600 C C . GLU B 1 949 ? -33.75 -30.984 17.688 1 90.44 949 GLU B C 1
ATOM 16602 O O . GLU B 1 949 ? -32.781 -30.422 18.203 1 90.44 949 GLU B O 1
ATOM 16607 N N . TRP B 1 950 ? -34.219 -30.781 16.516 1 92.75 950 TRP B N 1
ATOM 16608 C CA . TRP B 1 950 ? -33.406 -29.938 15.633 1 92.75 950 TRP B CA 1
ATOM 16609 C C . TRP B 1 950 ? -34.125 -28.609 15.375 1 92.75 950 TRP B C 1
ATOM 16611 O O . TRP B 1 950 ? -33.75 -27.859 14.461 1 92.75 950 TRP B O 1
ATOM 16621 N N . ASN B 1 951 ? -35.156 -28.281 16.125 1 95.12 951 ASN B N 1
ATOM 16622 C CA . ASN B 1 951 ? -35.875 -27.016 15.969 1 95.12 951 ASN B CA 1
ATOM 16623 C C . ASN B 1 951 ? -35.406 -25.984 16.984 1 95.12 951 ASN B C 1
ATOM 16625 O O . ASN B 1 951 ? -35.875 -25.984 18.141 1 95.12 951 ASN B O 1
ATOM 16629 N N . ALA B 1 952 ? -34.438 -25.047 16.484 1 94.81 952 ALA B N 1
ATOM 16630 C CA . ALA B 1 952 ? -33.875 -24 17.328 1 94.81 952 ALA B CA 1
ATOM 16631 C C . ALA B 1 952 ? -33.125 -24.594 18.516 1 94.81 952 ALA B C 1
ATOM 16633 O O . ALA B 1 952 ? -33.312 -24.172 19.656 1 94.81 952 ALA B O 1
ATOM 16634 N N . ALA B 1 953 ? -32.406 -25.688 18.25 1 89.56 953 ALA B N 1
ATOM 16635 C CA . ALA B 1 953 ? -31.562 -26.312 19.266 1 89.56 953 ALA B CA 1
ATOM 16636 C C . ALA B 1 953 ? -30.172 -25.703 19.297 1 89.56 953 ALA B C 1
ATOM 16638 O O . ALA B 1 953 ? -29.781 -24.969 18.391 1 89.56 953 ALA B O 1
ATOM 16639 N N . PRO B 1 954 ? -29.484 -25.969 20.344 1 84.38 954 PRO B N 1
ATOM 16640 C CA . PRO B 1 954 ? -28.188 -25.312 20.516 1 84.38 954 PRO B CA 1
ATOM 16641 C C . PRO B 1 954 ? -27.156 -25.766 19.484 1 84.38 954 PRO B C 1
ATOM 16643 O O . PRO B 1 954 ? -26.266 -25 19.109 1 84.38 954 PRO B O 1
ATOM 16646 N N . GLU B 1 955 ? -27.25 -26.969 18.969 1 83.38 955 GLU B N 1
ATOM 16647 C CA . GLU B 1 955 ? -26.203 -27.469 18.078 1 83.38 955 GLU B CA 1
ATOM 16648 C C . GLU B 1 955 ? -26.688 -27.562 16.641 1 83.38 955 GLU B C 1
ATOM 16650 O O . GLU B 1 955 ? -25.875 -27.594 15.711 1 83.38 955 GLU B O 1
ATOM 16655 N N . ARG B 1 956 ? -28.016 -27.75 16.516 1 89.69 956 ARG B N 1
ATOM 16656 C CA . ARG B 1 956 ? -28.609 -27.906 15.195 1 89.69 956 ARG B CA 1
ATOM 16657 C C . ARG B 1 956 ? -29.906 -27.109 15.07 1 89.69 956 ARG B C 1
ATOM 16659 O O . ARG B 1 956 ? -30.625 -26.938 16.047 1 89.69 956 ARG B O 1
ATOM 16666 N N . ASP B 1 957 ? -30.109 -26.609 13.891 1 94.56 957 ASP B N 1
ATOM 16667 C CA . ASP B 1 957 ? -31.344 -25.875 13.633 1 94.56 957 ASP B CA 1
ATOM 16668 C C . ASP B 1 957 ? -31.859 -26.156 12.227 1 94.56 957 ASP B C 1
ATOM 16670 O O . ASP B 1 957 ? -31.297 -25.672 11.242 1 94.56 957 ASP B O 1
ATOM 16674 N N . LEU B 1 958 ? -32.906 -26.859 12.078 1 95.56 958 LEU B N 1
ATOM 16675 C CA . LEU B 1 958 ? -33.594 -27.172 10.828 1 95.56 958 LEU B CA 1
ATOM 16676 C C . LEU B 1 958 ? -32.594 -27.5 9.719 1 95.56 958 LEU B C 1
ATOM 16678 O O . LEU B 1 958 ? -32.562 -26.844 8.68 1 95.56 958 LEU B O 1
ATOM 16682 N N . PRO B 1 959 ? -31.828 -28.578 9.867 1 95.06 959 PRO B N 1
ATOM 16683 C CA . PRO B 1 959 ? -30.797 -28.875 8.859 1 95.06 959 PRO B CA 1
ATOM 16684 C C . PRO B 1 959 ? -31.391 -29.125 7.473 1 95.06 959 PRO B C 1
ATOM 16686 O O . PRO B 1 959 ? -30.812 -28.703 6.469 1 95.06 959 PRO B O 1
ATOM 16689 N N . GLU B 1 960 ? -32.594 -29.75 7.32 1 95.62 960 GLU B N 1
ATOM 16690 C CA . GLU B 1 960 ? -33.188 -30.047 6.027 1 95.62 960 GLU B CA 1
ATOM 16691 C C . GLU B 1 960 ? -33.562 -28.766 5.281 1 95.62 960 GLU B C 1
ATOM 16693 O O . GLU B 1 960 ? -33.312 -28.641 4.078 1 95.62 960 GLU B O 1
ATOM 16698 N N . ARG B 1 961 ? -34.125 -27.812 5.996 1 95.81 961 ARG B N 1
ATOM 16699 C CA . ARG B 1 961 ? -34.562 -26.562 5.375 1 95.81 961 ARG B CA 1
ATOM 16700 C C . ARG B 1 961 ? -33.344 -25.719 4.992 1 95.81 961 ARG B C 1
ATOM 16702 O O . ARG B 1 961 ? -33.312 -25.109 3.914 1 95.81 961 ARG B O 1
ATOM 16709 N N . GLN B 1 962 ? -32.344 -25.641 5.867 1 95.75 962 GLN B N 1
ATOM 16710 C CA . GLN B 1 962 ? -31.141 -24.875 5.566 1 95.75 962 GLN B CA 1
ATOM 16711 C C . GLN B 1 962 ? -30.438 -25.422 4.324 1 95.75 962 GLN B C 1
ATOM 16713 O O . GLN B 1 962 ? -30 -24.656 3.469 1 95.75 962 GLN B O 1
ATOM 16718 N N . ARG B 1 963 ? -30.312 -26.734 4.227 1 96.75 963 ARG B N 1
ATOM 16719 C CA . ARG B 1 963 ? -29.672 -27.359 3.072 1 96.75 963 ARG B CA 1
ATOM 16720 C C . ARG B 1 963 ? -30.469 -27.094 1.795 1 96.75 963 ARG B C 1
ATOM 16722 O O . ARG B 1 963 ? -29.875 -26.828 0.74 1 96.75 963 ARG B O 1
ATOM 16729 N N . LEU B 1 964 ? -31.828 -27.141 1.896 1 97 964 LEU B N 1
ATOM 16730 C CA . LEU B 1 964 ? -32.688 -26.891 0.751 1 97 964 LEU B CA 1
ATOM 16731 C C . LEU B 1 964 ? -32.531 -25.453 0.257 1 97 964 LEU B C 1
ATOM 16733 O O . LEU B 1 964 ? -32.344 -25.219 -0.941 1 97 964 LEU B O 1
ATOM 16737 N N . VAL B 1 965 ? -32.562 -24.547 1.212 1 96.19 965 VAL B N 1
ATOM 16738 C CA . VAL B 1 965 ? -32.438 -23.141 0.861 1 96.19 965 VAL B CA 1
ATOM 16739 C C . VAL B 1 965 ? -31.062 -22.875 0.263 1 96.19 965 VAL B C 1
ATOM 16741 O O . VAL B 1 965 ? -30.922 -22.141 -0.713 1 96.19 965 VAL B O 1
ATOM 16744 N N . ALA B 1 966 ? -29.984 -23.516 0.844 1 96.19 966 ALA B N 1
ATOM 16745 C CA . ALA B 1 966 ? -28.625 -23.375 0.318 1 96.19 966 ALA B CA 1
ATOM 16746 C C . ALA B 1 966 ? -28.531 -23.891 -1.114 1 96.19 966 ALA B C 1
ATOM 16748 O O . ALA B 1 966 ? -27.922 -23.25 -1.972 1 96.19 966 ALA B O 1
ATOM 16749 N N . LEU B 1 967 ? -29.172 -25.016 -1.368 1 97.44 967 LEU B N 1
ATOM 16750 C CA . LEU B 1 967 ? -29.203 -25.609 -2.699 1 97.44 967 LEU B CA 1
ATOM 16751 C C . LEU B 1 967 ? -29.859 -24.672 -3.705 1 97.44 967 LEU B C 1
ATOM 16753 O O . LEU B 1 967 ? -29.297 -24.422 -4.773 1 97.44 967 LEU B O 1
ATOM 16757 N N . ILE B 1 968 ? -31 -24.094 -3.354 1 97.06 968 ILE B N 1
ATOM 16758 C CA . ILE B 1 968 ? -31.75 -23.219 -4.234 1 97.06 968 ILE B CA 1
ATOM 16759 C C . ILE B 1 968 ? -30.969 -21.922 -4.477 1 97.06 968 ILE B C 1
ATOM 16761 O O . ILE B 1 968 ? -30.875 -21.453 -5.613 1 97.06 968 ILE B O 1
ATOM 16765 N N . ASP B 1 969 ? -30.422 -21.438 -3.418 1 95.38 969 ASP B N 1
ATOM 16766 C CA . ASP B 1 969 ? -29.641 -20.203 -3.535 1 95.38 969 ASP B CA 1
ATOM 16767 C C . ASP B 1 969 ? -28.453 -20.375 -4.465 1 95.38 969 ASP B C 1
ATOM 16769 O O . ASP B 1 969 ? -28.172 -19.516 -5.309 1 95.38 969 ASP B O 1
ATOM 16773 N N . GLU B 1 970 ? -27.703 -21.531 -4.395 1 96.19 970 GLU B N 1
ATOM 16774 C CA . GLU B 1 970 ? -26.547 -21.766 -5.242 1 96.19 970 GLU B CA 1
ATOM 16775 C C . GLU B 1 970 ? -26.953 -21.984 -6.699 1 96.19 970 GLU B C 1
ATOM 16777 O O . GLU B 1 970 ? -26.281 -21.484 -7.609 1 96.19 970 GLU B O 1
ATOM 16782 N N . LEU B 1 971 ? -28.094 -22.625 -6.91 1 96.44 971 LEU B N 1
ATOM 16783 C CA . LEU B 1 971 ? -28.547 -22.922 -8.266 1 96.44 971 LEU B CA 1
ATOM 16784 C C . LEU B 1 971 ? -29.047 -21.656 -8.953 1 96.44 971 LEU B C 1
ATOM 16786 O O . LEU B 1 971 ? -28.891 -21.5 -10.164 1 96.44 971 LEU B O 1
ATOM 16790 N N . THR B 1 972 ? -29.641 -20.766 -8.203 1 95 972 THR B N 1
ATOM 16791 C CA . THR B 1 972 ? -30.219 -19.562 -8.797 1 95 972 THR B CA 1
ATOM 16792 C C . THR B 1 972 ? -29.156 -18.484 -8.969 1 95 972 THR B C 1
ATOM 16794 O O . THR B 1 972 ? -29.391 -17.484 -9.664 1 95 972 THR B O 1
ATOM 16797 N N . SER B 1 973 ? -28.047 -18.672 -8.32 1 92.19 973 SER B N 1
ATOM 16798 C CA . SER B 1 973 ? -26.969 -17.688 -8.406 1 92.19 973 SER B CA 1
ATOM 16799 C C . SER B 1 973 ? -25.984 -18.047 -9.508 1 92.19 973 SER B C 1
ATOM 16801 O O . SER B 1 973 ? -24.953 -17.375 -9.664 1 92.19 973 SER B O 1
ATOM 16803 N N . LEU B 1 974 ? -26.188 -19.031 -10.344 1 91.69 974 LEU B N 1
ATOM 16804 C CA . LEU B 1 974 ? -25.328 -19.438 -11.438 1 91.69 974 LEU B CA 1
ATOM 16805 C C . LEU B 1 974 ? -25.375 -18.438 -12.586 1 91.69 974 LEU B C 1
ATOM 16807 O O . LEU B 1 974 ? -26.328 -17.656 -12.688 1 91.69 974 LEU B O 1
ATOM 16811 N N . PRO B 1 975 ? -24.469 -18.406 -13.477 1 82.94 975 PRO B N 1
ATOM 16812 C CA . PRO B 1 975 ? -24.453 -17.484 -14.609 1 82.94 975 PRO B CA 1
ATOM 16813 C C . PRO B 1 975 ? -25.625 -17.719 -15.57 1 82.94 975 PRO B C 1
ATOM 16815 O O . PRO B 1 975 ? -26.141 -18.844 -15.656 1 82.94 975 PRO B O 1
ATOM 16818 N N . PRO B 1 976 ? -25.984 -16.734 -16.281 1 83.94 976 PRO B N 1
ATOM 16819 C CA . PRO B 1 976 ? -27.172 -16.797 -17.141 1 83.94 976 PRO B CA 1
ATOM 16820 C C . PRO B 1 976 ? -27.094 -17.891 -18.188 1 83.94 976 PRO B C 1
ATOM 16822 O O . PRO B 1 976 ? -28.094 -18.562 -18.484 1 83.94 976 PRO B O 1
ATOM 16825 N N . HIS B 1 977 ? -25.922 -18.125 -18.828 1 79.12 977 HIS B N 1
ATOM 16826 C CA . HIS B 1 977 ? -25.812 -19.141 -19.875 1 79.12 977 HIS B CA 1
ATOM 16827 C C . HIS B 1 977 ? -26.078 -20.531 -19.297 1 79.12 977 HIS B C 1
ATOM 16829 O O . HIS B 1 977 ? -26.656 -21.391 -19.969 1 79.12 977 HIS B O 1
ATOM 16835 N N . VAL B 1 978 ? -25.703 -20.719 -18.062 1 87.69 978 VAL B N 1
ATOM 16836 C CA . VAL B 1 978 ? -25.938 -21.984 -17.406 1 87.69 978 VAL B CA 1
ATOM 16837 C C . VAL B 1 978 ? -27.406 -22.109 -17 1 87.69 978 VAL B C 1
ATOM 16839 O O . VAL B 1 978 ? -28.016 -23.172 -17.141 1 87.69 978 VAL B O 1
ATOM 16842 N N . ARG B 1 979 ? -27.984 -21.047 -16.5 1 90.69 979 ARG B N 1
ATOM 16843 C CA . ARG B 1 979 ? -29.375 -21.047 -16.078 1 90.69 979 ARG B CA 1
ATOM 16844 C C . ARG B 1 979 ? -30.312 -21.391 -17.234 1 90.69 979 ARG B C 1
ATOM 16846 O O . ARG B 1 979 ? -31.344 -22.047 -17.031 1 90.69 979 ARG B O 1
ATOM 16853 N N . ARG B 1 980 ? -29.953 -20.953 -18.422 1 86.94 980 ARG B N 1
ATOM 16854 C CA . ARG B 1 980 ? -30.766 -21.25 -19.594 1 86.94 980 ARG B CA 1
ATOM 16855 C C . ARG B 1 980 ? -30.812 -22.75 -19.844 1 86.94 980 ARG B C 1
ATOM 16857 O O . ARG B 1 980 ? -31.859 -23.297 -20.203 1 86.94 980 ARG B O 1
ATOM 16864 N N . VAL B 1 981 ? -29.641 -23.344 -19.609 1 88.56 981 VAL B N 1
ATOM 16865 C CA . VAL B 1 981 ? -29.562 -24.797 -19.812 1 88.56 981 VAL B CA 1
ATOM 16866 C C . VAL B 1 981 ? -30.344 -25.516 -18.719 1 88.56 981 VAL B C 1
ATOM 16868 O O . VAL B 1 981 ? -30.906 -26.594 -18.938 1 88.56 981 VAL B O 1
ATOM 16871 N N . LEU B 1 982 ? -30.531 -24.906 -17.562 1 94.88 982 LEU B N 1
ATOM 16872 C CA . LEU B 1 982 ? -31.094 -25.562 -16.391 1 94.88 982 LEU B CA 1
ATOM 16873 C C . LEU B 1 982 ? -32.594 -25.219 -16.25 1 94.88 982 LEU B C 1
ATOM 16875 O O . LEU B 1 982 ? -33.188 -25.5 -15.203 1 94.88 982 LEU B O 1
ATOM 16879 N N . VAL B 1 983 ? -33.281 -24.609 -17.172 1 95.25 983 VAL B N 1
ATOM 16880 C CA . VAL B 1 983 ? -34.688 -24.234 -17.109 1 95.25 983 VAL B CA 1
ATOM 16881 C C . VAL B 1 983 ? -35.562 -25.453 -16.781 1 95.25 983 VAL B C 1
ATOM 16883 O O . VAL B 1 983 ? -36.406 -25.391 -15.898 1 95.25 983 VAL B O 1
ATOM 16886 N N . PRO B 1 984 ? -35.188 -26.656 -17.391 1 96.12 984 PRO B N 1
ATOM 16887 C CA . PRO B 1 984 ? -35.969 -27.828 -17.016 1 96.12 984 PRO B CA 1
ATOM 16888 C C . PRO B 1 984 ? -35.781 -28.219 -15.547 1 96.12 984 PRO B C 1
ATOM 16890 O O . PRO B 1 984 ? -36.75 -28.703 -14.906 1 96.12 984 PRO B O 1
ATOM 16893 N N . LEU B 1 985 ? -34.594 -28.094 -15.062 1 97.44 985 LEU B N 1
ATOM 16894 C CA . LEU B 1 985 ? -34.344 -28.391 -13.656 1 97.44 985 LEU B CA 1
ATOM 16895 C C . LEU B 1 985 ? -35.156 -27.469 -12.75 1 97.44 985 LEU B C 1
ATOM 16897 O O . LEU B 1 985 ? -35.781 -27.938 -11.797 1 97.44 985 LEU B O 1
ATOM 16901 N N . TYR B 1 986 ? -35.25 -26.156 -13.016 1 97.5 986 TYR B N 1
ATOM 16902 C CA . TYR B 1 986 ? -36.031 -25.219 -12.219 1 97.5 986 TYR B CA 1
ATOM 16903 C C . TYR B 1 986 ? -37.5 -25.562 -12.242 1 97.5 986 TYR B C 1
ATOM 16905 O O . TYR B 1 986 ? -38.188 -25.531 -11.211 1 97.5 986 TYR B O 1
ATOM 16913 N N . ALA B 1 987 ? -38.031 -25.938 -13.43 1 96.81 987 ALA B N 1
ATOM 16914 C CA . ALA B 1 987 ? -39.438 -26.328 -13.562 1 96.81 987 ALA B CA 1
ATOM 16915 C C . ALA B 1 987 ? -39.781 -27.531 -12.688 1 96.81 987 ALA B C 1
ATOM 16917 O O . ALA B 1 987 ? -40.812 -27.562 -12.031 1 96.81 987 ALA B O 1
ATOM 16918 N N . GLY B 1 988 ? -38.812 -28.469 -12.727 1 97.06 988 GLY B N 1
ATOM 16919 C CA . GLY B 1 988 ? -39 -29.641 -11.875 1 97.06 988 GLY B CA 1
ATOM 16920 C C . GLY B 1 988 ? -39 -29.312 -10.398 1 97.06 988 GLY B C 1
ATOM 16921 O O . GLY B 1 988 ? -39.812 -29.828 -9.641 1 97.06 988 GLY B O 1
ATOM 16922 N N . MET B 1 989 ? -38.156 -28.469 -9.953 1 97.69 989 MET B N 1
ATOM 16923 C CA . MET B 1 989 ? -38.062 -28.078 -8.547 1 97.69 989 MET B CA 1
ATOM 16924 C C . MET B 1 989 ? -39.281 -27.266 -8.133 1 97.69 989 MET B C 1
ATOM 16926 O O . MET B 1 989 ? -39.781 -27.422 -7.012 1 97.69 989 MET B O 1
ATOM 16930 N N . ILE B 1 990 ? -39.844 -26.375 -9 1 97.44 990 ILE B N 1
ATOM 16931 C CA . ILE B 1 990 ? -41.031 -25.578 -8.727 1 97.44 990 ILE B CA 1
ATOM 16932 C C . ILE B 1 990 ? -42.219 -26.484 -8.5 1 97.44 990 ILE B C 1
ATOM 16934 O O . ILE B 1 990 ? -43 -26.281 -7.57 1 97.44 990 ILE B O 1
ATOM 16938 N N . ASN B 1 991 ? -42.312 -27.516 -9.297 1 96.12 991 ASN B N 1
ATOM 16939 C CA . ASN B 1 991 ? -43.406 -28.453 -9.164 1 96.12 991 ASN B CA 1
ATOM 16940 C C . ASN B 1 991 ? -43.438 -29.141 -7.801 1 96.12 991 ASN B C 1
ATOM 16942 O O . ASN B 1 991 ? -44.5 -29.406 -7.238 1 96.12 991 ASN B O 1
ATOM 16946 N N . VAL B 1 992 ? -42.25 -29.328 -7.281 1 96.62 992 VAL B N 1
ATOM 16947 C CA . VAL B 1 992 ? -42.125 -29.984 -5.988 1 96.62 992 VAL B CA 1
ATOM 16948 C C . VAL B 1 992 ? -42.438 -29 -4.867 1 96.62 992 VAL B C 1
ATOM 16950 O O . VAL B 1 992 ? -43.125 -29.359 -3.902 1 96.62 992 VAL B O 1
ATOM 16953 N N . LEU B 1 993 ? -42.031 -27.766 -4.941 1 96.56 993 LEU B N 1
ATOM 16954 C CA . LEU B 1 993 ? -42.031 -26.828 -3.822 1 96.56 993 LEU B CA 1
ATOM 16955 C C . LEU B 1 993 ? -43.281 -25.984 -3.811 1 96.56 993 LEU B C 1
ATOM 16957 O O . LEU B 1 993 ? -43.625 -25.375 -2.799 1 96.56 993 LEU B O 1
ATOM 16961 N N . GLN B 1 994 ? -44.031 -25.906 -4.883 1 92.5 994 GLN B N 1
ATOM 16962 C CA . GLN B 1 994 ? -45.188 -25.031 -5.023 1 92.5 994 GLN B CA 1
ATOM 16963 C C . GLN B 1 994 ? -46.281 -25.359 -3.992 1 92.5 994 GLN B C 1
ATOM 16965 O O . GLN B 1 994 ? -47 -24.469 -3.535 1 92.5 994 GLN B O 1
ATOM 16970 N N . SER B 1 995 ? -46.281 -26.562 -3.496 1 91.44 995 SER B N 1
ATOM 16971 C CA . SER B 1 995 ? -47.312 -26.984 -2.562 1 91.44 995 SER B CA 1
ATOM 16972 C C . SER B 1 995 ? -46.938 -26.641 -1.125 1 91.44 995 SER B C 1
ATOM 16974 O O . SER B 1 995 ? -47.812 -26.656 -0.234 1 91.44 995 SER B O 1
ATOM 16976 N N . GLN B 1 996 ? -45.75 -26.266 -0.946 1 91.94 996 GLN B N 1
ATOM 16977 C CA . GLN B 1 996 ? -45.281 -25.953 0.401 1 91.94 996 GLN B CA 1
ATOM 16978 C C . GLN B 1 996 ? -45.594 -24.5 0.759 1 91.94 996 GLN B C 1
ATOM 16980 O O . GLN B 1 996 ? -45.125 -23.578 0.069 1 91.94 996 GLN B O 1
ATOM 16985 N N . GLU B 1 997 ? -46.188 -24.234 1.827 1 89.94 997 GLU B N 1
ATOM 16986 C CA . GLU B 1 997 ? -46.688 -22.906 2.213 1 89.94 997 GLU B CA 1
ATOM 16987 C C . GLU B 1 997 ? -45.531 -22 2.643 1 89.94 997 GLU B C 1
ATOM 16989 O O . GLU B 1 997 ? -45.562 -20.797 2.402 1 89.94 997 GLU B O 1
ATOM 16994 N N . THR B 1 998 ? -44.531 -22.578 3.223 1 92.94 998 THR B N 1
ATOM 16995 C CA . THR B 1 998 ? -43.5 -21.734 3.854 1 92.94 998 THR B CA 1
ATOM 16996 C C . THR B 1 998 ? -42.312 -21.562 2.926 1 92.94 998 THR B C 1
ATOM 16998 O O . THR B 1 998 ? -41.281 -20.984 3.326 1 92.94 998 THR B O 1
ATOM 17001 N N . LEU B 1 999 ? -42.375 -22.047 1.632 1 95.44 999 LEU B N 1
ATOM 17002 C CA . LEU B 1 999 ? -41.219 -21.938 0.73 1 95.44 999 LEU B CA 1
ATOM 17003 C C . LEU B 1 999 ? -41.562 -21.094 -0.49 1 95.44 999 LEU B C 1
ATOM 17005 O O . LEU B 1 999 ? -40.969 -21.266 -1.559 1 95.44 999 LEU B O 1
ATOM 17009 N N . LYS B 1 1000 ? -42.5 -20.188 -0.334 1 95.5 1000 LYS B N 1
ATOM 17010 C CA . LYS B 1 1000 ? -42.969 -19.344 -1.448 1 95.5 1000 LYS B CA 1
ATOM 17011 C C . LYS B 1 1000 ? -41.844 -18.438 -1.935 1 95.5 1000 LYS B C 1
ATOM 17013 O O . LYS B 1 1000 ? -41.75 -18.156 -3.131 1 95.5 1000 LYS B O 1
ATOM 17018 N N . ARG B 1 1001 ? -41.031 -17.938 -1.029 1 94.69 1001 ARG B N 1
ATOM 17019 C CA . ARG B 1 1001 ? -39.906 -17.094 -1.41 1 94.69 1001 ARG B CA 1
ATOM 17020 C C . ARG B 1 1001 ? -38.938 -17.844 -2.316 1 94.69 1001 ARG B C 1
ATOM 17022 O O . ARG B 1 1001 ? -38.438 -17.297 -3.309 1 94.69 1001 ARG B O 1
ATOM 17029 N N . ALA B 1 1002 ? -38.656 -19.125 -1.981 1 96 1002 ALA B N 1
ATOM 17030 C CA . ALA B 1 1002 ? -37.781 -19.969 -2.785 1 96 1002 ALA B CA 1
ATOM 17031 C C . ALA B 1 1002 ? -38.375 -20.203 -4.172 1 96 1002 ALA B C 1
ATOM 17033 O O . ALA B 1 1002 ? -37.625 -20.203 -5.172 1 96 1002 ALA B O 1
ATOM 17034 N N . VAL B 1 1003 ? -39.688 -20.391 -4.262 1 96.81 1003 VAL B N 1
ATOM 17035 C CA . VAL B 1 1003 ? -40.375 -20.656 -5.527 1 96.81 1003 VAL B CA 1
ATOM 17036 C C . VAL B 1 1003 ? -40.281 -19.422 -6.434 1 96.81 1003 VAL B C 1
ATOM 17038 O O . VAL B 1 1003 ? -40.031 -19.562 -7.633 1 96.81 1003 VAL B O 1
ATOM 17041 N N . ILE B 1 1004 ? -40.406 -18.234 -5.848 1 96.31 1004 ILE B N 1
ATOM 17042 C CA . ILE B 1 1004 ? -40.312 -17 -6.613 1 96.31 1004 ILE B CA 1
ATOM 17043 C C . ILE B 1 1004 ? -38.906 -16.891 -7.207 1 96.31 1004 ILE B C 1
ATOM 17045 O O . ILE B 1 1004 ? -38.75 -16.547 -8.383 1 96.31 1004 ILE B O 1
ATOM 17049 N N . LYS B 1 1005 ? -37.844 -17.219 -6.387 1 95.44 1005 LYS B N 1
ATOM 17050 C CA . LYS B 1 1005 ? -36.469 -17.188 -6.859 1 95.44 1005 LYS B CA 1
ATOM 17051 C C . LYS B 1 1005 ? -36.25 -18.109 -8.055 1 95.44 1005 LYS B C 1
ATOM 17053 O O . LYS B 1 1005 ? -35.594 -17.75 -9.023 1 95.44 1005 LYS B O 1
ATOM 17058 N N . LEU B 1 1006 ? -36.875 -19.281 -7.945 1 97.12 1006 LEU B N 1
ATOM 17059 C CA . LEU B 1 1006 ? -36.719 -20.281 -9 1 97.12 1006 LEU B CA 1
ATOM 17060 C C . LEU B 1 1006 ? -37.406 -19.812 -10.281 1 97.12 1006 LEU B C 1
ATOM 17062 O O . LEU B 1 1006 ? -36.875 -19.953 -11.375 1 97.12 1006 LEU B O 1
ATOM 17066 N N . TYR B 1 1007 ? -38.625 -19.234 -10.18 1 96.31 1007 TYR B N 1
ATOM 17067 C CA . TYR B 1 1007 ? -39.312 -18.703 -11.344 1 96.31 1007 TYR B CA 1
ATOM 17068 C C . TYR B 1 1007 ? -38.469 -17.625 -12.039 1 96.31 1007 TYR B C 1
ATOM 17070 O O . TYR B 1 1007 ? -38.344 -17.641 -13.258 1 96.31 1007 TYR B O 1
ATOM 17078 N N . LEU B 1 1008 ? -37.906 -16.766 -11.234 1 95.31 1008 LEU B N 1
ATOM 17079 C CA . LEU B 1 1008 ? -37.188 -15.617 -11.773 1 95.31 1008 LEU B CA 1
ATOM 17080 C C . LEU B 1 1008 ? -35.875 -16.078 -12.422 1 95.31 1008 LEU B C 1
ATOM 17082 O O . LEU B 1 1008 ? -35.375 -15.43 -13.359 1 95.31 1008 LEU B O 1
ATOM 17086 N N . ALA B 1 1009 ? -35.281 -17.188 -11.922 1 94.31 1009 ALA B N 1
ATOM 17087 C CA . ALA B 1 1009 ? -34.062 -17.703 -12.5 1 94.31 1009 ALA B CA 1
ATOM 17088 C C . ALA B 1 1009 ? -34.281 -18.219 -13.922 1 94.31 1009 ALA B C 1
ATOM 17090 O O . ALA B 1 1009 ? -33.344 -18.266 -14.734 1 94.31 1009 ALA B O 1
ATOM 17091 N N . SER B 1 1010 ? -35.562 -18.547 -14.305 1 93.12 1010 SER B N 1
ATOM 17092 C CA . SER B 1 1010 ? -35.906 -19.141 -15.594 1 93.12 1010 SER B CA 1
ATOM 17093 C C . SER B 1 1010 ? -36.375 -18.078 -16.578 1 93.12 1010 SER B C 1
ATOM 17095 O O . SER B 1 1010 ? -36.656 -18.375 -17.734 1 93.12 1010 SER B O 1
ATOM 17097 N N . VAL B 1 1011 ? -36.344 -16.844 -16.203 1 92.38 1011 VAL B N 1
ATOM 17098 C CA . VAL B 1 1011 ? -36.938 -15.789 -17.016 1 92.38 1011 VAL B CA 1
ATOM 17099 C C . VAL B 1 1011 ? -35.906 -15.281 -18.031 1 92.38 1011 VAL B C 1
ATOM 17101 O O . VAL B 1 1011 ? -34.719 -15.102 -17.703 1 92.38 1011 VAL B O 1
ATOM 17104 N N . GLU B 1 1012 ? -36.312 -15.164 -19.25 1 89.75 1012 GLU B N 1
ATOM 17105 C CA . GLU B 1 1012 ? -35.531 -14.516 -20.312 1 89.75 1012 GLU B CA 1
ATOM 17106 C C . GLU B 1 1012 ? -36.031 -13.086 -20.547 1 89.75 1012 GLU B C 1
ATOM 17108 O O . GLU B 1 1012 ? -37.156 -12.875 -20.969 1 89.75 1012 GLU B O 1
ATOM 17113 N N . TRP B 1 1013 ? -35.375 -12.148 -20.391 1 89.69 1013 TRP B N 1
ATOM 17114 C CA . TRP B 1 1013 ? -35.75 -10.75 -20.312 1 89.69 1013 TRP B CA 1
ATOM 17115 C C . TRP B 1 1013 ? -35.719 -10.078 -21.672 1 89.69 1013 TRP B C 1
ATOM 17117 O O . TRP B 1 1013 ? -36.094 -8.914 -21.812 1 89.69 1013 TRP B O 1
ATOM 17127 N N . ASN B 1 1014 ? -35.312 -10.789 -22.734 1 84.88 1014 ASN B N 1
ATOM 17128 C CA . ASN B 1 1014 ? -35.094 -10.172 -24.031 1 84.88 1014 ASN B CA 1
ATOM 17129 C C . ASN B 1 1014 ? -36.375 -10.039 -24.844 1 84.88 1014 ASN B C 1
ATOM 17131 O O . ASN B 1 1014 ? -36.469 -9.242 -25.781 1 84.88 1014 ASN B O 1
ATOM 17135 N N . GLN B 1 1015 ? -37.438 -10.805 -24.484 1 89.19 1015 GLN B N 1
ATOM 17136 C CA . GLN B 1 1015 ? -38.719 -10.734 -25.188 1 89.19 1015 GLN B CA 1
ATOM 17137 C C . GLN B 1 1015 ? -39.844 -10.383 -24.219 1 89.19 1015 GLN B C 1
ATOM 17139 O O . GLN B 1 1015 ? -40.281 -11.219 -23.438 1 89.19 1015 GLN B O 1
ATOM 17144 N N . ALA B 1 1016 ? -40.5 -9.242 -24.469 1 91.88 1016 ALA B N 1
ATOM 17145 C CA . ALA B 1 1016 ? -41.438 -8.672 -23.531 1 91.88 1016 ALA B CA 1
ATOM 17146 C C . ALA B 1 1016 ? -42.656 -9.586 -23.359 1 91.88 1016 ALA B C 1
ATOM 17148 O O . ALA B 1 1016 ? -43.094 -9.844 -22.234 1 91.88 1016 ALA B O 1
ATOM 17149 N N . ASP B 1 1017 ? -43.156 -10.102 -24.469 1 89.88 1017 ASP B N 1
ATOM 17150 C CA . ASP B 1 1017 ? -44.375 -10.922 -24.406 1 89.88 1017 ASP B CA 1
ATOM 17151 C C . ASP B 1 1017 ? -44.125 -12.234 -23.672 1 89.88 1017 ASP B C 1
ATOM 17153 O O . ASP B 1 1017 ? -44.875 -12.617 -22.781 1 89.88 1017 ASP B O 1
ATOM 17157 N N . GLN B 1 1018 ? -43.031 -12.828 -24.031 1 91.25 1018 GLN B N 1
ATOM 17158 C CA . GLN B 1 1018 ? -42.688 -14.094 -23.391 1 91.25 1018 GLN B CA 1
ATOM 17159 C C . GLN B 1 1018 ? -42.312 -13.891 -21.922 1 91.25 1018 GLN B C 1
ATOM 17161 O O . GLN B 1 1018 ? -42.656 -14.711 -21.078 1 91.25 1018 GLN B O 1
ATOM 17166 N N . THR B 1 1019 ? -41.719 -12.812 -21.609 1 94.06 1019 THR B N 1
ATOM 17167 C CA . THR B 1 1019 ? -41.312 -12.516 -20.234 1 94.06 1019 THR B CA 1
ATOM 17168 C C . THR B 1 1019 ? -42.531 -12.258 -19.375 1 94.06 1019 THR B C 1
ATOM 17170 O O . THR B 1 1019 ? -42.594 -12.688 -18.219 1 94.06 1019 THR B O 1
ATOM 17173 N N . ALA B 1 1020 ? -43.5 -11.539 -19.922 1 93.88 1020 ALA B N 1
ATOM 17174 C CA . ALA B 1 1020 ? -44.75 -11.258 -19.172 1 93.88 1020 ALA B CA 1
ATOM 17175 C C . ALA B 1 1020 ? -45.469 -12.555 -18.812 1 93.88 1020 ALA B C 1
ATOM 17177 O O . ALA B 1 1020 ? -46 -12.68 -17.703 1 93.88 1020 ALA B O 1
ATOM 17178 N N . LEU B 1 1021 ? -45.406 -13.469 -19.703 1 91.94 1021 LEU B N 1
ATOM 17179 C CA . LEU B 1 1021 ? -46.031 -14.758 -19.453 1 91.94 1021 LEU B CA 1
ATOM 17180 C C . LEU B 1 1021 ? -45.281 -15.531 -18.375 1 91.94 1021 LEU B C 1
ATOM 17182 O O . LEU B 1 1021 ? -45.875 -16.188 -17.531 1 91.94 1021 LEU B O 1
ATOM 17186 N N . GLN B 1 1022 ? -44 -15.414 -18.422 1 93.25 1022 GLN B N 1
ATOM 17187 C CA . GLN B 1 1022 ? -43.156 -16.109 -17.453 1 93.25 1022 GLN B CA 1
ATOM 17188 C C . GLN B 1 1022 ? -43.281 -15.492 -16.062 1 93.25 1022 GLN B C 1
ATOM 17190 O O . GLN B 1 1022 ? -43 -16.156 -15.062 1 93.25 1022 GLN B O 1
ATOM 17195 N N . LEU B 1 1023 ? -43.719 -14.219 -15.977 1 95.25 1023 LEU B N 1
ATOM 17196 C CA . LEU B 1 1023 ? -43.875 -13.539 -14.695 1 95.25 1023 LEU B CA 1
ATOM 17197 C C . LEU B 1 1023 ? -45.25 -13.742 -14.117 1 95.25 1023 LEU B C 1
ATOM 17199 O O . LEU B 1 1023 ? -45.5 -13.414 -12.961 1 95.25 1023 LEU B O 1
ATOM 17203 N N . ASP B 1 1024 ? -46.188 -14.305 -14.836 1 94.69 1024 ASP B N 1
ATOM 17204 C CA . ASP B 1 1024 ? -47.562 -14.484 -14.422 1 94.69 1024 ASP B CA 1
ATOM 17205 C C . ASP B 1 1024 ? -47.656 -15.336 -13.164 1 94.69 1024 ASP B C 1
ATOM 17207 O O . ASP B 1 1024 ? -48.406 -15 -12.234 1 94.69 1024 ASP B O 1
ATOM 17211 N N . PRO B 1 1025 ? -46.844 -16.406 -13.141 1 95 1025 PRO B N 1
ATOM 17212 C CA . PRO B 1 1025 ? -46.938 -17.203 -11.914 1 95 1025 PRO B CA 1
ATOM 17213 C C . PRO B 1 1025 ? -46.5 -16.438 -10.68 1 95 1025 PRO B C 1
ATOM 17215 O O . PRO B 1 1025 ? -47.062 -16.609 -9.594 1 95 1025 PRO B O 1
ATOM 17218 N N . VAL B 1 1026 ? -45.562 -15.602 -10.789 1 95.88 1026 VAL B N 1
ATOM 17219 C CA . VAL B 1 1026 ? -45.094 -14.789 -9.672 1 95.88 1026 VAL B CA 1
ATOM 17220 C C . VAL B 1 1026 ? -46.188 -13.773 -9.281 1 95.88 1026 VAL B C 1
ATOM 17222 O O . VAL B 1 1026 ? -46.438 -13.586 -8.094 1 95.88 1026 VAL B O 1
ATOM 17225 N N . THR B 1 1027 ? -46.875 -13.156 -10.305 1 95.88 1027 THR B N 1
ATOM 17226 C CA . THR B 1 1027 ? -47.938 -12.188 -10.047 1 95.88 1027 THR B CA 1
ATOM 17227 C C . THR B 1 1027 ? -49.125 -12.852 -9.344 1 95.88 1027 THR B C 1
ATOM 17229 O O . THR B 1 1027 ? -49.688 -12.297 -8.398 1 95.88 1027 THR B O 1
ATOM 17232 N N . GLN B 1 1028 ? -49.406 -14 -9.75 1 94.69 1028 GLN B N 1
ATOM 17233 C CA . GLN B 1 1028 ? -50.5 -14.727 -9.156 1 94.69 1028 GLN B CA 1
ATOM 17234 C C . GLN B 1 1028 ? -50.219 -15.125 -7.715 1 94.69 1028 GLN B C 1
ATOM 17236 O O . GLN B 1 1028 ? -51.062 -15.031 -6.844 1 94.69 1028 GLN B O 1
ATOM 17241 N N . MET B 1 1029 ? -49.031 -15.531 -7.516 1 94.81 1029 MET B N 1
ATOM 17242 C CA . MET B 1 1029 ? -48.625 -15.922 -6.172 1 94.81 1029 MET B CA 1
ATOM 17243 C C . MET B 1 1029 ? -48.656 -14.734 -5.223 1 94.81 1029 MET B C 1
ATOM 17245 O O . MET B 1 1029 ? -49.094 -14.859 -4.078 1 94.81 1029 MET B O 1
ATOM 17249 N N . VAL B 1 1030 ? -48.281 -13.578 -5.645 1 95.5 1030 VAL B N 1
ATOM 17250 C CA . VAL B 1 1030 ? -48.281 -12.383 -4.812 1 95.5 1030 VAL B CA 1
ATOM 17251 C C . VAL B 1 1030 ? -49.719 -11.898 -4.59 1 95.5 1030 VAL B C 1
ATOM 17253 O O . VAL B 1 1030 ? -50.031 -11.391 -3.514 1 95.5 1030 VAL B O 1
ATOM 17256 N N . ASP B 1 1031 ? -50.594 -12.07 -5.613 1 94.44 1031 ASP B N 1
ATOM 17257 C CA . ASP B 1 1031 ? -52 -11.703 -5.445 1 94.44 1031 ASP B CA 1
ATOM 17258 C C . ASP B 1 1031 ? -52.656 -12.555 -4.367 1 94.44 1031 ASP B C 1
ATOM 17260 O O . ASP B 1 1031 ? -53.5 -12.062 -3.605 1 94.44 1031 ASP B O 1
ATOM 17264 N N . THR B 1 1032 ? -52.156 -13.812 -4.355 1 93.5 1032 THR B N 1
ATOM 17265 C CA . THR B 1 1032 ? -52.688 -14.727 -3.359 1 93.5 1032 THR B CA 1
ATOM 17266 C C . THR B 1 1032 ? -52.094 -14.469 -1.986 1 93.5 1032 THR B C 1
ATOM 17268 O O . THR B 1 1032 ? -52.75 -14.594 -0.964 1 93.5 1032 THR B O 1
ATOM 17271 N N . HIS B 1 1033 ? -50.844 -14.055 -1.991 1 93.94 1033 HIS B N 1
ATOM 17272 C CA . HIS B 1 1033 ? -50.125 -13.773 -0.76 1 93.94 1033 HIS B CA 1
ATOM 17273 C C . HIS B 1 1033 ? -49.531 -12.367 -0.78 1 93.94 1033 HIS B C 1
ATOM 17275 O O . HIS B 1 1033 ? -48.312 -12.203 -0.999 1 93.94 1033 HIS B O 1
ATOM 17281 N N . PRO B 1 1034 ? -50.25 -11.383 -0.342 1 92 1034 PRO B N 1
ATOM 17282 C CA . PRO B 1 1034 ? -49.875 -9.984 -0.52 1 92 1034 PRO B CA 1
ATOM 17283 C C . PRO B 1 1034 ? -48.625 -9.602 0.294 1 92 1034 PRO B C 1
ATOM 17285 O O . PRO B 1 1034 ? -47.969 -8.609 -0.023 1 92 1034 PRO B O 1
ATOM 17288 N N . TYR B 1 1035 ? -48.344 -10.414 1.389 1 91.56 1035 TYR B N 1
ATOM 17289 C CA . TYR B 1 1035 ? -47.188 -10.062 2.221 1 91.56 1035 TYR B CA 1
ATOM 17290 C C . TYR B 1 1035 ? -45.875 -10.25 1.458 1 91.56 1035 TYR B C 1
ATOM 17292 O O . TYR B 1 1035 ? -44.844 -9.781 1.894 1 91.56 1035 TYR B O 1
ATOM 17300 N N . LEU B 1 1036 ? -45.906 -10.812 0.19 1 94.81 1036 LEU B N 1
ATOM 17301 C CA . LEU B 1 1036 ? -44.688 -11.07 -0.608 1 94.81 1036 LEU B CA 1
ATOM 17302 C C . LEU B 1 1036 ? -44.469 -9.969 -1.635 1 94.81 1036 LEU B C 1
ATOM 17304 O O . LEU B 1 1036 ? -43.531 -10.031 -2.428 1 94.81 1036 LEU B O 1
ATOM 17308 N N . LEU B 1 1037 ? -45.312 -8.953 -1.614 1 94.5 1037 LEU B N 1
ATOM 17309 C CA . LEU B 1 1037 ? -45.312 -7.918 -2.643 1 94.5 1037 LEU B CA 1
ATOM 17310 C C . LEU B 1 1037 ? -43.938 -7.246 -2.725 1 94.5 1037 LEU B C 1
ATOM 17312 O O . LEU B 1 1037 ? -43.312 -7.215 -3.789 1 94.5 1037 LEU B O 1
ATOM 17316 N N . ASP B 1 1038 ? -43.406 -6.758 -1.602 1 92.88 1038 ASP B N 1
ATOM 17317 C CA . ASP B 1 1038 ? -42.125 -6.043 -1.588 1 92.88 1038 ASP B CA 1
ATOM 17318 C C . ASP B 1 1038 ? -40.969 -6.984 -1.908 1 92.88 1038 ASP B C 1
ATOM 17320 O O . ASP B 1 1038 ? -40 -6.586 -2.559 1 92.88 1038 ASP B O 1
ATOM 17324 N N . TYR B 1 1039 ? -41.094 -8.219 -1.418 1 93.5 1039 TYR B N 1
ATOM 17325 C CA . TYR B 1 1039 ? -40.062 -9.211 -1.716 1 93.5 1039 TYR B CA 1
ATOM 17326 C C . TYR B 1 1039 ? -39.938 -9.453 -3.215 1 93.5 1039 TYR B C 1
ATOM 17328 O O . TYR B 1 1039 ? -38.844 -9.445 -3.781 1 93.5 1039 TYR B O 1
ATOM 17336 N N . ALA B 1 1040 ? -41.125 -9.656 -3.877 1 96.12 1040 ALA B N 1
ATOM 17337 C CA . ALA B 1 1040 ? -41.156 -9.891 -5.316 1 96.12 1040 ALA B CA 1
ATOM 17338 C C . ALA B 1 1040 ? -40.625 -8.68 -6.086 1 96.12 1040 ALA B C 1
ATOM 17340 O O . ALA B 1 1040 ? -39.875 -8.836 -7.055 1 96.12 1040 ALA B O 1
ATOM 17341 N N . TYR B 1 1041 ? -41.062 -7.504 -5.605 1 95.44 1041 TYR B N 1
ATOM 17342 C CA . TYR B 1 1041 ? -40.594 -6.262 -6.219 1 95.44 1041 TYR B CA 1
ATOM 17343 C C . TYR B 1 1041 ? -39.094 -6.199 -6.254 1 95.44 1041 TYR B C 1
ATOM 17345 O O . TYR B 1 1041 ? -38.5 -5.926 -7.301 1 95.44 1041 TYR B O 1
ATOM 17353 N N . ARG B 1 1042 ? -38.438 -6.566 -5.188 1 94.19 1042 ARG B N 1
ATOM 17354 C CA . ARG B 1 1042 ? -36.969 -6.496 -5.066 1 94.19 1042 ARG B CA 1
ATOM 17355 C C . ARG B 1 1042 ? -36.312 -7.617 -5.852 1 94.19 1042 ARG B C 1
ATOM 17357 O O . ARG B 1 1042 ? -35.281 -7.398 -6.496 1 94.19 1042 ARG B O 1
ATOM 17364 N N . GLN B 1 1043 ? -36.844 -8.797 -5.812 1 95.44 1043 GLN B N 1
ATOM 17365 C CA . GLN B 1 1043 ? -36.25 -9.953 -6.488 1 95.44 1043 GLN B CA 1
ATOM 17366 C C . GLN B 1 1043 ? -36.312 -9.789 -8 1 95.44 1043 GLN B C 1
ATOM 17368 O O . GLN B 1 1043 ? -35.375 -10.188 -8.711 1 95.44 1043 GLN B O 1
ATOM 17373 N N . VAL B 1 1044 ? -37.406 -9.188 -8.516 1 95.94 1044 VAL B N 1
ATOM 17374 C CA . VAL B 1 1044 ? -37.531 -8.938 -9.945 1 95.94 1044 VAL B CA 1
ATOM 17375 C C . VAL B 1 1044 ? -36.469 -7.949 -10.398 1 95.94 1044 VAL B C 1
ATOM 17377 O O . VAL B 1 1044 ? -35.812 -8.172 -11.414 1 95.94 1044 VAL B O 1
ATOM 17380 N N . ALA B 1 1045 ? -36.344 -6.918 -9.617 1 94.38 1045 ALA B N 1
ATOM 17381 C CA . ALA B 1 1045 ? -35.312 -5.934 -9.93 1 94.38 1045 ALA B CA 1
ATOM 17382 C C . ALA B 1 1045 ? -33.938 -6.574 -9.906 1 94.38 1045 ALA B C 1
ATOM 17384 O O . ALA B 1 1045 ? -33.125 -6.328 -10.805 1 94.38 1045 ALA B O 1
ATOM 17385 N N . ARG B 1 1046 ? -33.656 -7.398 -8.945 1 92.88 1046 ARG B N 1
ATOM 17386 C CA . ARG B 1 1046 ? -32.375 -8.055 -8.812 1 92.88 1046 ARG B CA 1
ATOM 17387 C C . ARG B 1 1046 ? -32.125 -9 -9.984 1 92.88 1046 ARG B C 1
ATOM 17389 O O . ARG B 1 1046 ? -31.016 -9.031 -10.531 1 92.88 1046 ARG B O 1
ATOM 17396 N N . ALA B 1 1047 ? -33.062 -9.727 -10.352 1 93.69 1047 ALA B N 1
ATOM 17397 C CA . ALA B 1 1047 ? -32.938 -10.695 -11.445 1 93.69 1047 ALA B CA 1
ATOM 17398 C C . ALA B 1 1047 ? -32.688 -9.984 -12.773 1 93.69 1047 ALA B C 1
ATOM 17400 O O . ALA B 1 1047 ? -31.828 -10.391 -13.555 1 93.69 1047 ALA B O 1
ATOM 17401 N N . ALA B 1 1048 ? -33.469 -8.914 -13.008 1 92.5 1048 ALA B N 1
ATOM 17402 C CA . ALA B 1 1048 ? -33.312 -8.148 -14.25 1 92.5 1048 ALA B CA 1
ATOM 17403 C C . ALA B 1 1048 ? -31.953 -7.473 -14.32 1 92.5 1048 ALA B C 1
ATOM 17405 O O . ALA B 1 1048 ? -31.312 -7.477 -15.367 1 92.5 1048 ALA B O 1
ATOM 17406 N N . ASN B 1 1049 ? -31.594 -6.914 -13.203 1 89.56 1049 ASN B N 1
ATOM 17407 C CA . ASN B 1 1049 ? -30.297 -6.246 -13.164 1 89.56 1049 ASN B CA 1
ATOM 17408 C C . ASN B 1 1049 ? -29.156 -7.234 -13.359 1 89.56 1049 ASN B C 1
ATOM 17410 O O . ASN B 1 1049 ? -28.125 -6.891 -13.945 1 89.56 1049 ASN B O 1
ATOM 17414 N N . ALA B 1 1050 ? -29.281 -8.461 -12.867 1 86.19 1050 ALA B N 1
ATOM 17415 C CA . ALA B 1 1050 ? -28.25 -9.484 -13 1 86.19 1050 ALA B CA 1
ATOM 17416 C C . ALA B 1 1050 ? -28.078 -9.914 -14.453 1 86.19 1050 ALA B C 1
ATOM 17418 O O . ALA B 1 1050 ? -27.031 -10.414 -14.844 1 86.19 1050 ALA B O 1
ATOM 17419 N N . SER B 1 1051 ? -29.094 -9.633 -15.328 1 86.88 1051 SER B N 1
ATOM 17420 C CA . SER B 1 1051 ? -29.062 -10.016 -16.734 1 86.88 1051 SER B CA 1
ATOM 17421 C C . SER B 1 1051 ? -28.984 -8.781 -17.641 1 86.88 1051 SER B C 1
ATOM 17423 O O . SER B 1 1051 ? -29.484 -8.797 -18.766 1 86.88 1051 SER B O 1
ATOM 17425 N N . GLN B 1 1052 ? -28.469 -7.75 -17.172 1 82.62 1052 GLN B N 1
ATOM 17426 C CA . GLN B 1 1052 ? -28.453 -6.469 -17.859 1 82.62 1052 GLN B CA 1
ATOM 17427 C C . GLN B 1 1052 ? -27.75 -6.578 -19.203 1 82.62 1052 GLN B C 1
ATOM 17429 O O . GLN B 1 1052 ? -28.109 -5.898 -20.172 1 82.62 1052 GLN B O 1
ATOM 17434 N N . GLU B 1 1053 ? -26.781 -7.492 -19.328 1 77.88 1053 GLU B N 1
ATOM 17435 C CA . GLU B 1 1053 ? -25.969 -7.621 -20.531 1 77.88 1053 GLU B CA 1
ATOM 17436 C C . GLU B 1 1053 ? -26.75 -8.344 -21.641 1 77.88 1053 GLU B C 1
ATOM 17438 O O . GLU B 1 1053 ? -26.391 -8.258 -22.812 1 77.88 1053 GLU B O 1
ATOM 17443 N N . TYR B 1 1054 ? -27.906 -8.969 -21.328 1 80.25 1054 TYR B N 1
ATOM 17444 C CA . TYR B 1 1054 ? -28.562 -9.859 -22.281 1 80.25 1054 TYR B CA 1
ATOM 17445 C C . TYR B 1 1054 ? -29.891 -9.258 -22.75 1 80.25 1054 TYR B C 1
ATOM 17447 O O . TYR B 1 1054 ? -30.641 -9.914 -23.469 1 80.25 1054 TYR B O 1
ATOM 17455 N N . TRP B 1 1055 ? -30.172 -8.078 -22.234 1 86.12 1055 TRP B N 1
ATOM 17456 C CA . TRP B 1 1055 ? -31.422 -7.488 -22.719 1 86.12 1055 TRP B CA 1
ATOM 17457 C C . TRP B 1 1055 ? -31.203 -6.039 -23.156 1 86.12 1055 TRP B C 1
ATOM 17459 O O . TRP B 1 1055 ? -30.203 -5.418 -22.781 1 86.12 1055 TRP B O 1
ATOM 17469 N N . ARG B 1 1056 ? -32.188 -5.566 -24.016 1 85.25 1056 ARG B N 1
ATOM 17470 C CA . ARG B 1 1056 ? -32.219 -4.172 -24.453 1 85.25 1056 ARG B CA 1
ATOM 17471 C C . ARG B 1 1056 ? -33.219 -3.369 -23.609 1 85.25 1056 ARG B C 1
ATOM 17473 O O . ARG B 1 1056 ? -34.281 -3.863 -23.25 1 85.25 1056 ARG B O 1
ATOM 17480 N N . PRO B 1 1057 ? -32.812 -2.211 -23.266 1 89.12 1057 PRO B N 1
ATOM 17481 C CA . PRO B 1 1057 ? -33.688 -1.389 -22.422 1 89.12 1057 PRO B CA 1
ATOM 17482 C C . PRO B 1 1057 ? -35.062 -1.189 -23.031 1 89.12 1057 PRO B C 1
ATOM 17484 O O . PRO B 1 1057 ? -36.062 -1.127 -22.312 1 89.12 1057 PRO B O 1
ATOM 17487 N N . GLU B 1 1058 ? -35.125 -1.196 -24.359 1 89.62 1058 GLU B N 1
ATOM 17488 C CA . GLU B 1 1058 ? -36.406 -1.014 -25.031 1 89.62 1058 GLU B CA 1
ATOM 17489 C C . GLU B 1 1058 ? -37.312 -2.223 -24.828 1 89.62 1058 GLU B C 1
ATOM 17491 O O . GLU B 1 1058 ? -38.531 -2.078 -24.719 1 89.62 1058 GLU B O 1
ATOM 17496 N N . ALA B 1 1059 ? -36.625 -3.371 -24.75 1 91.94 1059 ALA B N 1
ATOM 17497 C CA . ALA B 1 1059 ? -37.406 -4.582 -24.5 1 91.94 1059 ALA B CA 1
ATOM 17498 C C . ALA B 1 1059 ? -38.031 -4.559 -23.094 1 91.94 1059 ALA B C 1
ATOM 17500 O O . ALA B 1 1059 ? -39.156 -5.008 -22.891 1 91.94 1059 ALA B O 1
ATOM 17501 N N . ILE B 1 1060 ? -37.375 -4.047 -22.172 1 94 1060 ILE B N 1
ATOM 17502 C CA . ILE B 1 1060 ? -37.875 -3.934 -20.797 1 94 1060 ILE B CA 1
ATOM 17503 C C . ILE B 1 1060 ? -39 -2.912 -20.734 1 94 1060 ILE B C 1
ATOM 17505 O O . ILE B 1 1060 ? -39.969 -3.092 -19.984 1 94 1060 ILE B O 1
ATOM 17509 N N . LEU B 1 1061 ? -38.906 -1.812 -21.531 1 94.38 1061 LEU B N 1
ATOM 17510 C CA . LEU B 1 1061 ? -39.969 -0.806 -21.562 1 94.38 1061 LEU B CA 1
ATOM 17511 C C . LEU B 1 1061 ? -41.25 -1.39 -22.141 1 94.38 1061 LEU B C 1
ATOM 17513 O O . LEU B 1 1061 ? -42.344 -1.102 -21.656 1 94.38 1061 LEU B O 1
ATOM 17517 N N . ASP B 1 1062 ? -41.031 -2.213 -23.141 1 94.88 1062 ASP B N 1
ATOM 17518 C CA . ASP B 1 1062 ? -42.188 -2.896 -23.703 1 94.88 1062 ASP B CA 1
ATOM 17519 C C . ASP B 1 1062 ? -42.875 -3.803 -22.672 1 94.88 1062 ASP B C 1
ATOM 17521 O O . ASP B 1 1062 ? -44.094 -3.902 -22.609 1 94.88 1062 ASP B O 1
ATOM 17525 N N . LEU B 1 1063 ? -42 -4.453 -21.938 1 95.31 1063 LEU B N 1
ATOM 17526 C CA . LEU B 1 1063 ? -42.5 -5.305 -20.875 1 95.31 1063 LEU B CA 1
ATOM 17527 C C . LEU B 1 1063 ? -43.281 -4.492 -19.844 1 95.31 1063 LEU B C 1
ATOM 17529 O O . LEU B 1 1063 ? -44.312 -4.957 -19.328 1 95.31 1063 LEU B O 1
ATOM 17533 N N . VAL B 1 1064 ? -42.875 -3.268 -19.5 1 95.94 1064 VAL B N 1
ATOM 17534 C CA . VAL B 1 1064 ? -43.562 -2.387 -18.562 1 95.94 1064 VAL B CA 1
ATOM 17535 C C . VAL B 1 1064 ? -44.969 -2.08 -19.094 1 95.94 1064 VAL B C 1
ATOM 17537 O O . VAL B 1 1064 ? -45.938 -2.105 -18.328 1 95.94 1064 VAL B O 1
ATOM 17540 N N . ASP B 1 1065 ? -45.125 -1.843 -20.375 1 95.19 1065 ASP B N 1
ATOM 17541 C CA . ASP B 1 1065 ? -46.438 -1.549 -20.984 1 95.19 1065 ASP B CA 1
ATOM 17542 C C . ASP B 1 1065 ? -47.344 -2.762 -20.922 1 95.19 1065 ASP B C 1
ATOM 17544 O O . ASP B 1 1065 ? -48.562 -2.623 -20.656 1 95.19 1065 ASP B O 1
ATOM 17548 N N . HIS B 1 1066 ? -46.719 -3.908 -21.125 1 94.69 1066 HIS B N 1
ATOM 17549 C CA . HIS B 1 1066 ? -47.5 -5.137 -21.047 1 94.69 1066 HIS B CA 1
ATOM 17550 C C . HIS B 1 1066 ? -48.062 -5.352 -19.641 1 94.69 1066 HIS B C 1
ATOM 17552 O O . HIS B 1 1066 ? -49.188 -5.754 -19.469 1 94.69 1066 HIS B O 1
ATOM 17558 N N . LEU B 1 1067 ? -47.25 -5.117 -18.688 1 95.06 1067 LEU B N 1
ATOM 17559 C CA . LEU B 1 1067 ? -47.656 -5.32 -17.312 1 95.06 1067 LEU B CA 1
ATOM 17560 C C . LEU B 1 1067 ? -48.656 -4.27 -16.875 1 95.06 1067 LEU B C 1
ATOM 17562 O O . LEU B 1 1067 ? -49.562 -4.562 -16.094 1 95.06 1067 LEU B O 1
ATOM 17566 N N . ARG B 1 1068 ? -48.469 -3.021 -17.281 1 91.25 1068 ARG B N 1
ATOM 17567 C CA . ARG B 1 1068 ? -49.375 -1.935 -16.953 1 91.25 1068 ARG B CA 1
ATOM 17568 C C . ARG B 1 1068 ? -50.75 -2.193 -17.531 1 91.25 1068 ARG B C 1
ATOM 17570 O O . ARG B 1 1068 ? -51.781 -1.786 -16.938 1 91.25 1068 ARG B O 1
ATOM 17577 N N . GLY B 1 1069 ? -50.844 -2.799 -18.672 1 88.62 1069 GLY B N 1
ATOM 17578 C CA . GLY B 1 1069 ? -52.094 -3.088 -19.328 1 88.62 1069 GLY B CA 1
ATOM 17579 C C . GLY B 1 1069 ? -52.875 -4.195 -18.656 1 88.62 1069 GLY B C 1
ATOM 17580 O O . GLY B 1 1069 ? -54.094 -4.316 -18.859 1 88.62 1069 GLY B O 1
ATOM 17581 N N . ARG B 1 1070 ? -52.188 -4.859 -17.781 1 89.25 1070 ARG B N 1
ATOM 17582 C CA . ARG B 1 1070 ? -52.875 -5.926 -17.062 1 89.25 1070 ARG B CA 1
ATOM 17583 C C . ARG B 1 1070 ? -53.75 -5.363 -15.938 1 89.25 1070 ARG B C 1
ATOM 17585 O O . ARG B 1 1070 ? -53.5 -4.258 -15.445 1 89.25 1070 ARG B O 1
ATOM 17592 N N . GLN B 1 1071 ? -54.75 -6.008 -15.453 1 85.38 1071 GLN B N 1
ATOM 17593 C CA . GLN B 1 1071 ? -55.656 -5.547 -14.422 1 85.38 1071 GLN B CA 1
ATOM 17594 C C . GLN B 1 1071 ? -55.094 -5.809 -13.023 1 85.38 1071 GLN B C 1
ATOM 17596 O O . GLN B 1 1071 ? -55.5 -5.152 -12.062 1 85.38 1071 GLN B O 1
ATOM 17601 N N . SER B 1 1072 ? -54.188 -6.637 -12.992 1 91.44 1072 SER B N 1
ATOM 17602 C CA . SER B 1 1072 ? -53.625 -7.035 -11.703 1 91.44 1072 SER B CA 1
ATOM 17603 C C . SER B 1 1072 ? -52.781 -5.918 -11.102 1 91.44 1072 SER B C 1
ATOM 17605 O O . SER B 1 1072 ? -51.875 -5.406 -11.742 1 91.44 1072 SER B O 1
ATOM 17607 N N . PHE B 1 1073 ? -53.156 -5.57 -9.844 1 93.44 1073 PHE B N 1
ATOM 17608 C CA . PHE B 1 1073 ? -52.406 -4.578 -9.07 1 93.44 1073 PHE B CA 1
ATOM 17609 C C . PHE B 1 1073 ? -50.938 -4.965 -8.984 1 93.44 1073 PHE B C 1
ATOM 17611 O O . PHE B 1 1073 ? -50.062 -4.121 -9.172 1 93.44 1073 PHE B O 1
ATOM 17618 N N . THR B 1 1074 ? -50.656 -6.246 -8.773 1 95.25 1074 THR B N 1
ATOM 17619 C CA . THR B 1 1074 ? -49.312 -6.742 -8.578 1 95.25 1074 THR B CA 1
ATOM 17620 C C . THR B 1 1074 ? -48.469 -6.57 -9.852 1 95.25 1074 THR B C 1
ATOM 17622 O O . THR B 1 1074 ? -47.312 -6.172 -9.789 1 95.25 1074 THR B O 1
ATOM 17625 N N . ALA B 1 1075 ? -49.125 -6.82 -10.945 1 95.5 1075 ALA B N 1
ATOM 17626 C CA . ALA B 1 1075 ? -48.406 -6.688 -12.227 1 95.5 1075 ALA B CA 1
ATOM 17627 C C . ALA B 1 1075 ? -48 -5.242 -12.469 1 95.5 1075 ALA B C 1
ATOM 17629 O O . ALA B 1 1075 ? -46.875 -4.984 -12.906 1 95.5 1075 ALA B O 1
ATOM 17630 N N . GLN B 1 1076 ? -48.906 -4.395 -12.133 1 95.5 1076 GLN B N 1
ATOM 17631 C CA . GLN B 1 1076 ? -48.625 -2.977 -12.32 1 95.5 1076 GLN B CA 1
ATOM 17632 C C . GLN B 1 1076 ? -47.531 -2.506 -11.359 1 95.5 1076 GLN B C 1
ATOM 17634 O O . GLN B 1 1076 ? -46.656 -1.715 -11.734 1 95.5 1076 GLN B O 1
ATOM 17639 N N . TYR B 1 1077 ? -47.594 -3.045 -10.188 1 95.81 1077 TYR B N 1
ATOM 17640 C CA . TYR B 1 1077 ? -46.625 -2.697 -9.18 1 95.81 1077 TYR B CA 1
ATOM 17641 C C . TYR B 1 1077 ? -45.219 -3.195 -9.57 1 95.81 1077 TYR B C 1
ATOM 17643 O O . TYR B 1 1077 ? -44.25 -2.465 -9.453 1 95.81 1077 TYR B O 1
ATOM 17651 N N . LEU B 1 1078 ? -45.094 -4.387 -10.109 1 95.81 1078 LEU B N 1
ATOM 17652 C CA . LEU B 1 1078 ? -43.812 -4.957 -10.539 1 95.81 1078 LEU B CA 1
ATOM 17653 C C . LEU B 1 1078 ? -43.281 -4.223 -11.758 1 95.81 1078 LEU B C 1
ATOM 17655 O O . LEU B 1 1078 ? -42.062 -4.133 -11.945 1 95.81 1078 LEU B O 1
ATOM 17659 N N . GLY B 1 1079 ? -44.219 -3.713 -12.555 1 95.69 1079 GLY B N 1
ATOM 17660 C CA . GLY B 1 1079 ? -43.812 -2.936 -13.719 1 95.69 1079 GLY B CA 1
ATOM 17661 C C . GLY B 1 1079 ? -43 -1.701 -13.359 1 95.69 1079 GLY B C 1
ATOM 17662 O O . GLY B 1 1079 ? -42.125 -1.296 -14.117 1 95.69 1079 GLY B O 1
ATOM 17663 N N . LEU B 1 1080 ? -43.312 -1.208 -12.242 1 95.81 1080 LEU B N 1
ATOM 17664 C CA . LEU B 1 1080 ? -42.594 -0.018 -11.789 1 95.81 1080 LEU B CA 1
ATOM 17665 C C . LEU B 1 1080 ? -41.125 -0.33 -11.523 1 95.81 1080 LEU B C 1
ATOM 17667 O O . LEU B 1 1080 ? -40.25 0.498 -11.797 1 95.81 1080 LEU B O 1
ATOM 17671 N N . SER B 1 1081 ? -40.844 -1.498 -10.938 1 95.56 1081 SER B N 1
ATOM 17672 C CA . SER B 1 1081 ? -39.469 -1.901 -10.688 1 95.56 1081 SER B CA 1
ATOM 17673 C C . SER B 1 1081 ? -38.688 -2.025 -11.992 1 95.56 1081 SER B C 1
ATOM 17675 O O . SER B 1 1081 ? -37.5 -1.632 -12.062 1 95.56 1081 SER B O 1
ATOM 17677 N N . LEU B 1 1082 ? -39.281 -2.457 -12.977 1 96.06 1082 LEU B N 1
ATOM 17678 C CA . LEU B 1 1082 ? -38.656 -2.621 -14.281 1 96.06 1082 LEU B CA 1
ATOM 17679 C C . LEU B 1 1082 ? -38.531 -1.277 -14.984 1 96.06 1082 LEU B C 1
ATOM 17681 O O . LEU B 1 1082 ? -37.531 -1.056 -15.703 1 96.06 1082 LEU B O 1
ATOM 17685 N N . LEU B 1 1083 ? -39.531 -0.413 -14.734 1 96.56 1083 LEU B N 1
ATOM 17686 C CA . LEU B 1 1083 ? -39.406 0.925 -15.305 1 96.56 1083 LEU B CA 1
ATOM 17687 C C . LEU B 1 1083 ? -38.188 1.66 -14.766 1 96.56 1083 LEU B C 1
ATOM 17689 O O . LEU B 1 1083 ? -37.5 2.369 -15.516 1 96.56 1083 LEU B O 1
ATOM 17693 N N . LYS B 1 1084 ? -37.969 1.517 -13.492 1 95.56 1084 LYS B N 1
ATOM 17694 C CA . LYS B 1 1084 ? -36.781 2.141 -12.883 1 95.56 1084 LYS B CA 1
ATOM 17695 C C . LYS B 1 1084 ? -35.5 1.658 -13.547 1 95.56 1084 LYS B C 1
ATOM 17697 O O . LYS B 1 1084 ? -34.594 2.457 -13.836 1 95.56 1084 LYS B O 1
ATOM 17702 N N . ILE B 1 1085 ? -35.375 0.418 -13.852 1 94.38 1085 ILE B N 1
ATOM 17703 C CA . ILE B 1 1085 ? -34.188 -0.176 -14.461 1 94.38 1085 ILE B CA 1
ATOM 17704 C C . ILE B 1 1085 ? -34.062 0.316 -15.898 1 94.38 1085 ILE B C 1
ATOM 17706 O O . ILE B 1 1085 ? -32.969 0.752 -16.312 1 94.38 1085 ILE B O 1
ATOM 17710 N N . ALA B 1 1086 ? -35.125 0.262 -16.672 1 94.06 1086 ALA B N 1
ATOM 17711 C CA . ALA B 1 1086 ? -35.125 0.716 -18.062 1 94.06 1086 ALA B CA 1
ATOM 17712 C C . ALA B 1 1086 ? -34.844 2.213 -18.156 1 94.06 1086 ALA B C 1
ATOM 17714 O O . ALA B 1 1086 ? -34.094 2.656 -19.016 1 94.06 1086 ALA B O 1
ATOM 17715 N N . GLY B 1 1087 ? -35.469 2.928 -17.312 1 92.81 1087 GLY B N 1
ATOM 17716 C CA . GLY B 1 1087 ? -35.281 4.367 -17.297 1 92.81 1087 GLY B CA 1
ATOM 17717 C C . GLY B 1 1087 ? -33.812 4.758 -17.031 1 92.81 1087 GLY B C 1
ATOM 17718 O O . GLY B 1 1087 ? -33.281 5.656 -17.688 1 92.81 1087 GLY B O 1
ATOM 17719 N N . THR B 1 1088 ? -33.25 4.156 -16.031 1 90.62 1088 THR B N 1
ATOM 17720 C CA . THR B 1 1088 ? -31.859 4.441 -15.703 1 90.62 1088 THR B CA 1
ATOM 17721 C C . THR B 1 1088 ? -30.953 4.105 -16.875 1 90.62 1088 THR B C 1
ATOM 17723 O O . THR B 1 1088 ? -30.031 4.867 -17.203 1 90.62 1088 THR B O 1
ATOM 17726 N N . SER B 1 1089 ? -31.203 2.982 -17.531 1 87.75 1089 SER B N 1
ATOM 17727 C CA . SER B 1 1089 ? -30.406 2.549 -18.672 1 87.75 1089 SER B CA 1
ATOM 17728 C C . SER B 1 1089 ? -30.594 3.473 -19.875 1 87.75 1089 SER B C 1
ATOM 17730 O O . SER B 1 1089 ? -29.688 3.641 -20.688 1 87.75 1089 SER B O 1
ATOM 17732 N N . LEU B 1 1090 ? -31.828 4.055 -20.078 1 89.44 1090 LEU B N 1
ATOM 17733 C CA . LEU B 1 1090 ? -32.156 4.918 -21.219 1 89.44 1090 LEU B CA 1
ATOM 17734 C C . LEU B 1 1090 ? -32.031 6.387 -20.828 1 89.44 1090 LEU B C 1
ATOM 17736 O O . LEU B 1 1090 ? -32.531 7.266 -21.531 1 89.44 1090 LEU B O 1
ATOM 17740 N N . LEU B 1 1091 ? -31.406 6.66 -19.672 1 88.19 1091 LEU B N 1
ATOM 17741 C CA . LEU B 1 1091 ? -31.156 8.008 -19.172 1 88.19 1091 LEU B CA 1
ATOM 17742 C C . LEU B 1 1091 ? -32.438 8.812 -19.125 1 88.19 1091 LEU B C 1
ATOM 17744 O O . LEU B 1 1091 ? -32.469 10 -19.453 1 88.19 1091 LEU B O 1
ATOM 17748 N N . TRP B 1 1092 ? -33.594 8.008 -18.953 1 91.69 1092 TRP B N 1
ATOM 17749 C CA . TRP B 1 1092 ? -34.938 8.578 -18.75 1 91.69 1092 TRP B CA 1
ATOM 17750 C C . TRP B 1 1092 ? -35.312 9.469 -19.922 1 91.69 1092 TRP B C 1
ATOM 17752 O O . TRP B 1 1092 ? -35.719 10.617 -19.719 1 91.69 1092 TRP B O 1
ATOM 17762 N N . ASN B 1 1093 ? -35.219 8.969 -21.109 1 89.88 1093 ASN B N 1
ATOM 17763 C CA . ASN B 1 1093 ? -35.688 9.672 -22.297 1 89.88 1093 ASN B CA 1
ATOM 17764 C C . ASN B 1 1093 ? -37.188 9.953 -22.219 1 89.88 1093 ASN B C 1
ATOM 17766 O O . ASN B 1 1093 ? -37.844 9.609 -21.234 1 89.88 1093 ASN B O 1
ATOM 17770 N N . GLN B 1 1094 ? -37.75 10.57 -23.125 1 90 1094 GLN B N 1
ATOM 17771 C CA . GLN B 1 1094 ? -39.125 11.047 -23.109 1 90 1094 GLN B CA 1
ATOM 17772 C C . GLN B 1 1094 ? -40.125 9.891 -22.953 1 90 1094 GLN B C 1
ATOM 17774 O O . GLN B 1 1094 ? -41.094 9.992 -22.219 1 90 1094 GLN B O 1
ATOM 17779 N N . THR B 1 1095 ? -39.781 8.789 -23.609 1 92.25 1095 THR B N 1
ATOM 17780 C CA . THR B 1 1095 ? -40.688 7.633 -23.531 1 92.25 1095 THR B CA 1
ATOM 17781 C C . THR B 1 1095 ? -40.75 7.094 -22.109 1 92.25 1095 THR B C 1
ATOM 17783 O O . THR B 1 1095 ? -41.812 6.711 -21.641 1 92.25 1095 THR B O 1
ATOM 17786 N N . CYS B 1 1096 ? -39.719 7.066 -21.438 1 94.31 1096 CYS B N 1
ATOM 17787 C CA . CYS B 1 1096 ? -39.656 6.574 -20.062 1 94.31 1096 CYS B CA 1
ATOM 17788 C C . CYS B 1 1096 ? -40.281 7.559 -19.109 1 94.31 1096 CYS B C 1
ATOM 17790 O O . CYS B 1 1096 ? -41 7.148 -18.172 1 94.31 1096 CYS B O 1
ATOM 17792 N N . THR B 1 1097 ? -40.062 8.883 -19.344 1 95 1097 THR B N 1
ATOM 17793 C CA . THR B 1 1097 ? -40.594 9.891 -18.422 1 95 1097 THR B CA 1
ATOM 17794 C C . THR B 1 1097 ? -42.094 9.961 -18.531 1 95 1097 THR B C 1
ATOM 17796 O O . THR B 1 1097 ? -42.781 10.219 -17.531 1 95 1097 THR B O 1
ATOM 17799 N N . GLU B 1 1098 ? -42.688 9.758 -19.688 1 95.25 1098 GLU B N 1
ATOM 17800 C CA . GLU B 1 1098 ? -44.125 9.742 -19.859 1 95.25 1098 GLU B CA 1
ATOM 17801 C C . GLU B 1 1098 ? -44.781 8.602 -19.062 1 95.25 1098 GLU B C 1
ATOM 17803 O O . GLU B 1 1098 ? -45.812 8.789 -18.406 1 95.25 1098 GLU B O 1
ATOM 17808 N N . ARG B 1 1099 ? -44.156 7.508 -19.109 1 96.44 1099 ARG B N 1
ATOM 17809 C CA . ARG B 1 1099 ? -44.656 6.363 -18.359 1 96.44 1099 ARG B CA 1
ATOM 17810 C C . ARG B 1 1099 ? -44.531 6.609 -16.859 1 96.44 1099 ARG B C 1
ATOM 17812 O O . ARG B 1 1099 ? -45.406 6.234 -16.094 1 96.44 1099 ARG B O 1
ATOM 17819 N N . LEU B 1 1100 ? -43.406 7.184 -16.406 1 97.06 1100 LEU B N 1
ATOM 17820 C CA . LEU B 1 1100 ? -43.25 7.477 -14.992 1 97.06 1100 LEU B CA 1
ATOM 17821 C C . LEU B 1 1100 ? -44.281 8.461 -14.5 1 97.06 1100 LEU B C 1
ATOM 17823 O O . LEU B 1 1100 ? -44.844 8.305 -13.398 1 97.06 1100 LEU B O 1
ATOM 17827 N N . ARG B 1 1101 ? -44.656 9.516 -15.305 1 96.38 1101 ARG B N 1
ATOM 17828 C CA . ARG B 1 1101 ? -45.688 10.477 -14.945 1 96.38 1101 ARG B CA 1
ATOM 17829 C C . ARG B 1 1101 ? -47.031 9.789 -14.797 1 96.38 1101 ARG B C 1
ATOM 17831 O O . ARG B 1 1101 ? -47.812 10.125 -13.906 1 96.38 1101 ARG B O 1
ATOM 17838 N N . ALA B 1 1102 ? -47.25 8.828 -15.648 1 95.44 1102 ALA B N 1
ATOM 17839 C CA . ALA B 1 1102 ? -48.5 8.07 -15.547 1 95.44 1102 ALA B CA 1
ATOM 17840 C C . ALA B 1 1102 ? -48.562 7.285 -14.242 1 95.44 1102 ALA B C 1
ATOM 17842 O O . ALA B 1 1102 ? -49.594 7.238 -13.586 1 95.44 1102 ALA B O 1
ATOM 17843 N N . TYR B 1 1103 ? -47.438 6.66 -13.867 1 96.31 1103 TYR B N 1
ATOM 17844 C CA . TYR B 1 1103 ? -47.375 5.926 -12.609 1 96.31 1103 TYR B CA 1
ATOM 17845 C C . TYR B 1 1103 ? -47.531 6.863 -11.414 1 96.31 1103 TYR B C 1
ATOM 17847 O O . TYR B 1 1103 ? -48.125 6.504 -10.398 1 96.31 1103 TYR B O 1
ATOM 17855 N N . ARG B 1 1104 ? -46.969 8.109 -11.547 1 96.44 1104 ARG B N 1
ATOM 17856 C CA . ARG B 1 1104 ? -47 9.086 -10.469 1 96.44 1104 ARG B CA 1
ATOM 17857 C C . ARG B 1 1104 ? -48.438 9.609 -10.266 1 96.44 1104 ARG B C 1
ATOM 17859 O O . ARG B 1 1104 ? -48.75 10.164 -9.211 1 96.44 1104 ARG B O 1
ATOM 17866 N N . ASN B 1 1105 ? -49.312 9.445 -11.258 1 94.44 1105 ASN B N 1
ATOM 17867 C CA . ASN B 1 1105 ? -50.688 9.859 -11.172 1 94.44 1105 ASN B CA 1
ATOM 17868 C C . ASN B 1 1105 ? -51.625 8.656 -11.148 1 94.44 1105 ASN B C 1
ATOM 17870 O O . ASN B 1 1105 ? -52.812 8.781 -11.492 1 94.44 1105 ASN B O 1
ATOM 17874 N N . HIS B 1 1106 ? -51.125 7.594 -10.797 1 94.94 1106 HIS B N 1
ATOM 17875 C CA . HIS B 1 1106 ? -51.906 6.359 -10.797 1 94.94 1106 HIS B CA 1
ATOM 17876 C C . HIS B 1 1106 ? -53.031 6.41 -9.758 1 94.94 1106 HIS B C 1
ATOM 17878 O O . HIS B 1 1106 ? -52.938 7.191 -8.805 1 94.94 1106 HIS B O 1
ATOM 17884 N N . GLU B 1 1107 ? -53.969 5.559 -9.758 1 93.19 1107 GLU B N 1
ATOM 17885 C CA . GLU B 1 1107 ? -55.125 5.527 -8.875 1 93.19 1107 GLU B CA 1
ATOM 17886 C C . GLU B 1 1107 ? -54.781 4.906 -7.527 1 93.19 1107 GLU B C 1
ATOM 17888 O O . GLU B 1 1107 ? -55.25 5.355 -6.488 1 93.19 1107 GLU B O 1
ATOM 17893 N N . HIS B 1 1108 ? -53.938 3.891 -7.555 1 93.81 1108 HIS B N 1
ATOM 17894 C CA . HIS B 1 1108 ? -53.562 3.215 -6.32 1 93.81 1108 HIS B CA 1
ATOM 17895 C C . HIS B 1 1108 ? -52.469 3.982 -5.582 1 93.81 1108 HIS B C 1
ATOM 17897 O O . HIS B 1 1108 ? -51.406 4.262 -6.152 1 93.81 1108 HIS B O 1
ATOM 17903 N N . GLU B 1 1109 ? -52.656 4.246 -4.375 1 92.31 1109 GLU B N 1
ATOM 17904 C CA . GLU B 1 1109 ? -51.75 5.039 -3.551 1 92.31 1109 GLU B CA 1
ATOM 17905 C C . GLU B 1 1109 ? -50.406 4.375 -3.428 1 92.31 1109 GLU B C 1
ATOM 17907 O O . GLU B 1 1109 ? -49.375 5.051 -3.441 1 92.31 1109 GLU B O 1
ATOM 17912 N N . ALA B 1 1110 ? -50.375 3.02 -3.326 1 93.81 1110 ALA B N 1
ATOM 17913 C CA . ALA B 1 1110 ? -49.125 2.287 -3.16 1 93.81 1110 ALA B CA 1
ATOM 17914 C C . ALA B 1 1110 ? -48.188 2.494 -4.359 1 93.81 1110 ALA B C 1
ATOM 17916 O O . ALA B 1 1110 ? -47 2.641 -4.199 1 93.81 1110 ALA B O 1
ATOM 17917 N N . ILE B 1 1111 ? -48.781 2.562 -5.539 1 95.62 1111 ILE B N 1
ATOM 17918 C CA . ILE B 1 1111 ? -48 2.734 -6.77 1 95.62 1111 ILE B CA 1
ATOM 17919 C C . ILE B 1 1111 ? -47.531 4.18 -6.879 1 95.62 1111 ILE B C 1
ATOM 17921 O O . ILE B 1 1111 ? -46.375 4.434 -7.238 1 95.62 1111 ILE B O 1
ATOM 17925 N N . ARG B 1 1112 ? -48.406 5.082 -6.484 1 95.88 1112 ARG B N 1
ATOM 17926 C CA . ARG B 1 1112 ? -48.031 6.492 -6.516 1 95.88 1112 ARG B CA 1
ATOM 17927 C C . ARG B 1 1112 ? -46.844 6.758 -5.586 1 95.88 1112 ARG B C 1
ATOM 17929 O O . ARG B 1 1112 ? -45.875 7.445 -5.965 1 95.88 1112 ARG B O 1
ATOM 17936 N N . LEU B 1 1113 ? -46.938 6.211 -4.418 1 94.81 1113 LEU B N 1
ATOM 17937 C CA . LEU B 1 1113 ? -45.875 6.391 -3.428 1 94.81 1113 LEU B CA 1
ATOM 17938 C C . LEU B 1 1113 ? -44.562 5.867 -3.953 1 94.81 1113 LEU B C 1
ATOM 17940 O O . LEU B 1 1113 ? -43.531 6.562 -3.879 1 94.81 1113 LEU B O 1
ATOM 17944 N N . ALA B 1 1114 ? -44.5 4.688 -4.52 1 94.88 1114 ALA B N 1
ATOM 17945 C CA . ALA B 1 1114 ? -43.281 4.074 -5.031 1 94.88 1114 ALA B CA 1
ATOM 17946 C C . ALA B 1 1114 ? -42.75 4.848 -6.23 1 94.88 1114 ALA B C 1
ATOM 17948 O O . ALA B 1 1114 ? -41.531 5.016 -6.371 1 94.88 1114 ALA B O 1
ATOM 17949 N N . ALA B 1 1115 ? -43.656 5.34 -7.086 1 96.88 1115 ALA B N 1
ATOM 17950 C CA . ALA B 1 1115 ? -43.281 6.059 -8.297 1 96.88 1115 ALA B CA 1
ATOM 17951 C C . ALA B 1 1115 ? -42.656 7.418 -7.953 1 96.88 1115 ALA B C 1
ATOM 17953 O O . ALA B 1 1115 ? -41.688 7.844 -8.586 1 96.88 1115 ALA B O 1
ATOM 17954 N N . LEU B 1 1116 ? -43.219 8.047 -6.918 1 95.62 1116 LEU B N 1
ATOM 17955 C CA . LEU B 1 1116 ? -42.75 9.375 -6.527 1 95.62 1116 LEU B CA 1
ATOM 17956 C C . LEU B 1 1116 ? -41.406 9.297 -5.832 1 95.62 1116 LEU B C 1
ATOM 17958 O O . LEU B 1 1116 ? -40.719 10.312 -5.699 1 95.62 1116 LEU B O 1
ATOM 17962 N N . ASP B 1 1117 ? -41 8.156 -5.445 1 92.56 1117 ASP B N 1
ATOM 17963 C CA . ASP B 1 1117 ? -39.688 7.992 -4.805 1 92.56 1117 ASP B CA 1
ATOM 17964 C C . ASP B 1 1117 ? -38.625 7.633 -5.828 1 92.56 1117 ASP B C 1
ATOM 17966 O O . ASP B 1 1117 ? -37.469 7.375 -5.465 1 92.56 1117 ASP B O 1
ATOM 17970 N N . ILE B 1 1118 ? -38.938 7.574 -7.102 1 95.31 1118 ILE B N 1
ATOM 17971 C CA . ILE B 1 1118 ? -37.969 7.371 -8.18 1 95.31 1118 ILE B CA 1
ATOM 17972 C C . ILE B 1 1118 ? -37.562 8.719 -8.781 1 95.31 1118 ILE B C 1
ATOM 17974 O O . ILE B 1 1118 ? -38.438 9.5 -9.188 1 95.31 1118 ILE B O 1
ATOM 17978 N N . TRP B 1 1119 ? -36.281 8.938 -8.852 1 94.31 1119 TRP B N 1
ATOM 17979 C CA . TRP B 1 1119 ? -35.781 10.211 -9.367 1 94.31 1119 TRP B CA 1
ATOM 17980 C C . TRP B 1 1119 ? -35.125 10.031 -10.734 1 94.31 1119 TRP B C 1
ATOM 17982 O O . TRP B 1 1119 ? -34.312 9.141 -10.922 1 94.31 1119 TRP B O 1
ATOM 17992 N N . THR B 1 1120 ? -35.531 10.852 -11.656 1 93.81 1120 THR B N 1
ATOM 17993 C CA . THR B 1 1120 ? -34.906 10.82 -12.977 1 93.81 1120 THR B CA 1
ATOM 17994 C C . THR B 1 1120 ? -33.625 11.641 -12.992 1 93.81 1120 THR B C 1
ATOM 17996 O O . THR B 1 1120 ? -32.688 11.312 -13.727 1 93.81 1120 THR B O 1
ATOM 17999 N N . VAL B 1 1121 ? -33.625 12.781 -12.273 1 91.06 1121 VAL B N 1
ATOM 18000 C CA . VAL B 1 1121 ? -32.469 13.641 -12.117 1 91.06 1121 VAL B CA 1
ATOM 18001 C C . VAL B 1 1121 ? -32.281 14.008 -10.641 1 91.06 1121 VAL B C 1
ATOM 18003 O O . VAL B 1 1121 ? -33.25 14.32 -9.953 1 91.06 1121 VAL B O 1
ATOM 18006 N N . LEU B 1 1122 ? -31.172 13.945 -10.164 1 89.19 1122 LEU B N 1
ATOM 18007 C CA . LEU B 1 1122 ? -30.906 14.305 -8.773 1 89.19 1122 LEU B CA 1
ATOM 18008 C C . LEU B 1 1122 ? -30.797 15.82 -8.625 1 89.19 1122 LEU B C 1
ATOM 18010 O O . LEU B 1 1122 ? -30.234 16.5 -9.484 1 89.19 1122 LEU B O 1
ATOM 18014 N N . GLU B 1 1123 ? -31.25 16.172 -7.641 1 88.06 1123 GLU B N 1
ATOM 18015 C CA . GLU B 1 1123 ? -31.234 17.609 -7.352 1 88.06 1123 GLU B CA 1
ATOM 18016 C C . GLU B 1 1123 ? -29.828 18.078 -6.961 1 88.06 1123 GLU B C 1
ATOM 18018 O O . GLU B 1 1123 ? -29.125 17.391 -6.215 1 88.06 1123 GLU B O 1
#

Foldseek 3Di:
DPPPPPQPDLVVLVVVLLLDFLVVSLVVLLVVLVVQQPPPSLVVSLQVLQVVQFPLSLVSSLSSCLNNLPLVSLVSQCPRLFLVSVLSSLLSNVVSDPDLPDPVVVVLQFFFLSSNLSNLQSCLVVLVASCLVVCLVVCCVFPRLLSSLSSLLSYDPVVCLVCCLFNVLNDQDLQSNCVRPVPSVLVVLLVVLVQFDLVCNLVSCVSCLNSLQSCCQVPLVSSLVCCLPRNNQQADRPSNLVSLLSSLVVPVVSSLCSCLPLNPLVVCQVPNRRPSCLQVVVSDDLVSLLSSLLSNLLPLLSSLSSLQSDDQVSSVVSVCSNAPPVLLQADDHDPSNLLSHDQVVSQVSLVSNCPHPVQVVDPLSNLLSLLSHALVRRVVVLLVQLPDPDLVSNLSSLLSNLSSCLSNLDDVQVSLVSCLVCLPPAQSSLLSNLQSLLVHQLVSDDPSSLVSLLSSLVSLLVDPRHDPSNLQSNLSSLVNNCLVCLVPCVDPSNVSSLVSLLSNCVRPLQSPHAADPCVSHDLVSVQSSCVSCLVSLVVCVVVVNVNRLLVVLVRCPPCLLSHVSSLVSLVVQLVDLDHDLSSVCSNQVDPVCNVVVLVVSCVVFVVCCVRPVSVVCCLPPNVSVCQVLLQQQFGDDSNHPSPHRDQRPDQADCSSPDLVSLVSNLVVLLVQLPDPVDDLVRNLSSLNSNLRHARDDDPCLVVQCPDPDPSSNLSSLLSLLNYSRLVVSLVVLLVQCPDPSVVSSLVSNVSSSSSRTVVVLVVVLLVSCPDPDGDLVNLLSSLLVLLNGGRPCSVVVLVVLLPDPPRDLSSLLSSLVSLLSVLVDVVSLVSLLCQLQDLDLVSNLSLLPDQLSNDGPVCLVVSLVSLLSNLPHPDLVSNLSSLVSCLRSLSPPLQVLLVSLLVLLLPLVDDRRNVSSLVSNLSSPQQVPCLVSLLVSLLSLLPDDDDPCQPPHPPHHSSSVVSNLVNLVSNLPDALVSLCSCLVSLVSSLVRCVPPDVCLLSSLSSLLSNADQAALVRRLVSCVVVLVSCVVPVVCLVVSLVSNLVSCVSCVSNYDLVSLLSNLVVLCPDPRPSSNQSSLSSLLVSCVSSLNPPSSVVVLVCQCPDPDPVSVVVSVPRDSDDD/DPPPPPQPDLVVLVVVLLLDFLVVSLVVLLVVLVVQQPPPSLVVSLQVLQVVQFPLSLVSSLSSCLNNLPQVSLVSQCPRLFLVSVLSSLLSNVVSDPDLPDPVVVVLQFFFLSSNLSNLQSCLVVLVASVLVVCLVVCCVFPRLLSSLSSLLSYDPVVCLVCCLFNVLNDQDLQSNCVRPVPSVLVVLLVVLVQFDLVCLLVSCVSCLNSLQSCCQVPLPSSLVCCVPRNNQQADRPSNLVSLLSSLVVPVVSSLCSCPPLNPLVVCQVPNRRPSCLQVVVSDDLVSLLSSLLSNLLPLLSSLSSLQSDDQVSNVVSVCSNAPPVLLQADDGDPSNLLSHDQVVSQVSLVSNCPHPVQVVDPLSNLLSLLSHALVRRVVVLLVQLPDPDLVSNLSSLLSNLSSCLSNLDDVQVSLVSCLVCLPPAQSSLLSNLLSLLVHQLVSDDPSSLVSLLSSLVSLLVDPRHDPSNLQSNLSSLVNNCLVCLVPCVDPSNVSSLVSQLSNCVRPLASPHAQDPCVSHDLVSVQSSCVSCLVSLVVCVVVVNVNRLLVVLVRCPPCLLSHVSSLVSLVSQLVDLDHDLSSVCSNLVDPVCNVVVLVVSCVVFVVCCVRPSSVVCCLPPNVSVCQVLQQQQFGPDSNHPSPHRDQRPDQADCSSPDLVSLVSNLVVLLVQLPDPVDDLVRNLSSLNSNLRHARDDDPCLVVQCPDPDPSSNLSSLLSLLNYSRLVVSLVVLLVQCPDPSVVSSLVSNVSSSSSRTVVVLVVVLLVSCPDPDGDLVNLLSSLLVLLNGGRPCSVVVLVVLLPDPPRDLSSLLSSLVSLLSVLVDVVSLVSLLCQLQDLDLSSNLSLLPDQLSNDGPVCLVVSLVSLLSNLPHPDLVSNLSSLVSCLRSLSPPLQVLLVSLLVLLLPLVDDRRNVSSLVSNLSSPQQVPCLVSLLVSLLSLLPDDDDPCQPPHPPHHSSSVVSNLVNLVSNLPDALVSLCSCLVSLVSSLVRCVPPPVCLLSNLSSLLSNADQAALVRNLVSCVVVLVSCVVPVVCLVVSLVSNLVSCVSCVSNYALVNLLSNLVVQCPDPRPSSNQSSLSSLLVSCVSSLNPPSSVVVLVCQCVDPDPVSVVVSVPRDSDDD

pLDDT: mean 91.18, std 6.65, range [24.47, 97.69]

Sequence (2246 aa):
MTDSKDLINKEQLLVELDSLGYSDRMKRMALLGRHHTGDANYSALLVSLLERGTAYEAHLALTGAGVVNDARAVILALQHPKAGVRGRAARLLPKVVTDPDFSIETEIALMSYHCRRQLLRSIVNTYRQDWAERLLPLVLNRWGAQEASLLLAACSEETVRLRLPELGYALLNWRLLTKYHPDLVGAYFKNALQHATHREKTNVWWTLSSAVEILSVSRPATVLECALKFGPTDTIHP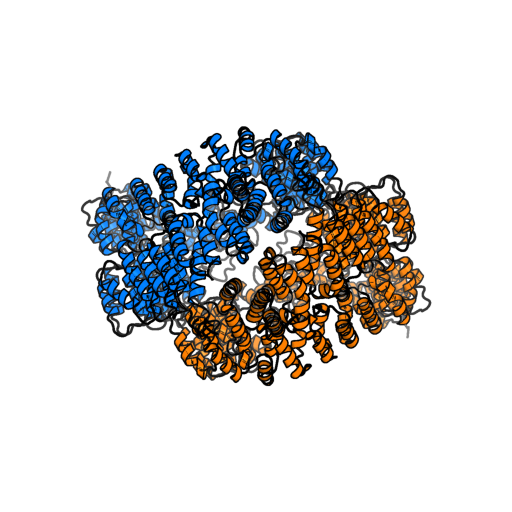VLKQQLGILIQASPEDVFELLTREETRGYLLSQGVPAGVLKKRKWFTTAQWTTLAALLADQPVHLAKVLDTLAPSNREAIFDAAYKEDERKTRIFPMTLLDVLPHRLRDKEAARMLELRDIRDHRDNKLETTARRFIVNAREQLEQAVQVSNSDERAAAYAHLVRSTALSRRGMDETLRFLTRIKNDQDPIRFVVMAELSNCPAPMFKKEHMDDLTVLVDSVIEARDTSYGTRSATERLAFAILRQHALEPKGELFKFALRTFGRLTMRDGQFALYSMDWDSIPSSALEALFDEIYAFGVEANKRENTSVILRMADLFGKAVDRLPKLQLLLGELLQAKTVSPQAIHYWLLPYKTRDARVRELLDRDPSFISFHDVFMHLHLKRQEWLDPFISGKIIKGKHLSGKTIYVVPAHNGFHRWLPRQQKAFASLLERVALDGKRSFHERASAMRSLASMPDYCSDQLEVLLQDEEVHVVEAALYAYSLWEEPERALPVLLNNLDGDRARVAMYSIPRCMRRVNPVMLTSMLSDLLDREKLKITVRKEAIRLLGAYKSEESMALLIREYEKPNVHKDVMIAIGHAARQWLDDERSWAMMRAMAASPQRDIARSLLNQYSGGIPVDSRPRYLDLIIEIAGHADPVVAREAFQAMRFWVNGSEEKVAASASKTILDLEDNARWRSALNTLIVACRDGKVNDRVISICTQLAETETKAEWNAAPERDLPERQRLVALIDELTSLPPHVRRVLVPLYAGMINVLQSQETLKRAVIKLYLASVEWNQADQTALQLDPVTQMVDTHPYLLDYAYRQVARAANASQEYWRPEAILDLVDHLRGRQSFTAQYLGLSLLKIAGTSLLWNQTCTERLRAYRNHEHEAIRLAALDIWTVLEMTDSKDLINKEQLLVELDSLGYSDRMKRMALLGRHHTGDANYSALLVSLLERGTAYEAHLALTGAGVVNDARAVILALQHPKAGVRGRAARLLPKVVTDPDFSIETEIALMSYHCRRQLLRSIVNTYRQDWAERLLPLVLNRWGAQEASLLLAACSEETVRLRLPELGYALLNWRLLTKYHPDLVGAYFKNALQHATHREKTNVWWTLSSAVEILSVSRPATVLECALKFGPTDTIHPVLKQQLGILIQASPEDVFELLTREETRGYLLSQGVPAGVLKKRKWFTTAQWTTLAALLADQPVHLAKVLDTLAPSNREAIFDAAYKEDERKTRIFPMTLLDVLPHRLRDKEAARMLELRDIRDHRDNKLETTARRFIVNAREQLEQAVQVSNSDERAAAYAHLVRSTALSRRGMDETLRFLTRIKNDQDPIRFVVMAELSNCPAPMFKKEHMDDLTVLVDSVIEARDTSYGTRSATERLAFAILRQHALEPKGELFKFALRTFGRLTMRDGQFALYSMDWDSIPSSALEALFDEIYAFGVEANKRENTSVILRMADLFGKAVDRLPKLQLLLGELLQAKTVSPQAIHYWLLPYKTRDARVRELLDRDPSFISFHDVFMHLHLKRQEWLDPFISGKIIKGKHLSGKTIYVVPAHNGFHRWLPRQQKAFASLLERVALDGKRSFHERASAMRSLASMPDYCSDQLEVLLQDEEVHVVEAALYAYSLWEEPERALPVLLNNLDGDRARVAMYSIPRCMRRVNPVMLTSMLSDLLDREKLKITVRKEAIRLLGAYKSEESMALLIREYEKPNVHKDVMIAIGHAARQWLDDERSWAMMRAMAASPQRDIARSLLNQYSGGIPVDSRPRYLDLIIEIAGHADPVVAREAFQAMRFWVNGSEEKVAASASKTILDLEDNARWRSALNTLIVACRDGKVNDRVISICTQLAETETKAEWNAAPERDLPERQRLVALIDELTSLPPHVRRVLVPLYAGMINVLQSQETLKRAVIKLYLASVEWNQADQTALQLDPVTQMVDTHPYLLDYAYRQVARAANASQEYWRPEAILDLVDHLRGRQSFTAQYLGLSLLKIAGTSLLWNQTCTERLRAYRNHEHEAIRLAALDIWTVLE

Secondary structure (DSSP, 8-state):
---------HHHHHHHHHTS-HHHHHHHHHHHHHHTTT-HHHHHHHHHHHHT--HHHHHHHHHHHHHHT-HHHHHHHTT-S-HHHHHHHHHHHHHH---TT--HHHHHHHS-HHHHHHHHHHHHHHT-HHHHHHHHHHHHHHH-HHHHGGGGGGS-HHHHHHHHHHHGGG---HHHHHHH-HHHHHHHHHHHHHHS-HHHHHHHHHHTHHHHHHHHHH-HHHHHHHHHHHS-SSS--HHHHHHHHHHHHH-HHHHHHHHHSGGGHHHHHHH-S-HHHHHTGGGS-HHHHHHHHHHTTT-HHHHHHHHHHS-HHHHHHHHHHHS-GGGSTT----HHHHHHS-HHHHHHHHHHHHTSHHHHT-HHHHHHHHTTS-HHHHHHHHHHHT--S-HHHHHHHHHHHHHHHHHHT--HHHHHHHHGGGGGS-HHHHHHHHHHHHTS-GGG--GGGHHHHHHHHHHHHH-TT--HHHHHHHHHHHHHHHHHTTT-TTSHHHHHHHHHHHHHHHHHSS-------GGGS-HHHHHHHHHHHHHHHHHHHHTT-HHHHHHHHHHHGGGGGG-HHHHHHHHHHTTSSS--HHHHHHHT--HHHHHHHHHHHHHH-GGGGGSHHHHHHHHHT-GGG-HHHHS-----SSS--SSSPPPP---S-GGGS-HHHHHHHHHHHHHHHH-TTS-HHHHHHHHHHHHT-TT---THHHHHTT-SSHHHHHHHHHHHHT-S-HHHHHHHHHTT-SGGGHHHHHHHHHHHHTTS-HHHHHHHHHHHHT-SS--HHHHHHHHHHHHHS--TTHHHHHHHHHHSTT--HHHHHHHHHHHTT-TTSHHHHHHHHHHHT-S-HHHHHTTTT--GGGS-GGGHHHHHHHHHHHHT-SSHHHHHHHHHHHGGG-TT-HHHHHHHHHHHHH-TT--SSHHHHHHHHHHHHTTSTTHHHHHHHHHHHHHSPPPGGGSS-SS---HHHHHHHHHHHHHHTS-HHHHHHTHHHHHHHHHHHTT-GGGHHHHHHHHHHT--TT-HHHHHHHHHHHHHHHHH-GGGHHHHHHHHHHHHHHTGGGS-HHHHHHHHHHHHTSS-HHHHHHHHHHHHHHHHHTTT-HHHHHHHHHHHT-SSHHHHHHHHT--SS--/---------HHHHHHHHHTS-HHHHHHHHHHHHHHTTT-HHHHHHHHHHHHT--HHHHHHHHHHHHHHT-HHHHHHHTT-S-HHHHHHHHHHHHHH---TT--HHHHHHHS-HHHHHHHHHHHHHHT-HHHHHHHHHHHHHHH-HHHHGGGGGGS-HHHHHHHHHHHGGG---HHHHHHH-HHHHHHHHHHHHHHS-HHHHHHHHHHTHHHHHHHHHH-HHHHHHHHHHHS-SSS--HHHHTTHHHHHHH-HHHHHHHHHSGGGHHHHHHH-S-HHHHHTGGGS-HHHHHHHHHHTTT-HHHHHHHHHHS-HHHHHHHHHHHS-GGGSTT----HHHHHHS-HHHHHHHHHHHHTSHHHHT-HHHHHHHHTTS-HHHHHHHHHHHT--S-HHHHHHHHHHHHHHHHHHT--HHHHHHHHGGGGGS-HHHHHHHHHHHHTS-GGG--GGGHHHHHHHHHHHHH-TT--HHHHHHHHHHHHHHHHHTTT-TTSHHHHHHHHHHHHHHHHHSS-------GGGS-HHHHHHHHHHHHHHHHHHHHTT-HHHHHHHHHHHGGGGGG-HHHHHHHHHHTTSSS--HHHHHHHT--HHHHHHHHHHHHHH-GGGGGSHHHHHHHHHT-GGG-HHHHS-----SSS--SSSPPPP---S-GGGS-HHHHHHHHHHHHHHHH-TTS-HHHHHHHHHHHHT-TT---THHHHHTT-SSHHHHHHHHHHHHT-S-HHHHHHHHHTT-SGGGHHHHHHHHHHHHTTS-HHHHHHHHHHHHT-SS--HHHHHHHHHHHHHS--TTHHHHHHHHHHSTT--HHHHHHHHHHHTT-TTSHHHHHHHHHHHT-S-HHHHHTTTT--GGGS-GGGHHHHHHHHHHHHT-SSHHHHHHHHHHHGGG-TT-HHHHHHHHHHHHH-TT--SSHHHHHHHHHHHHTTSTTHHHHHHHHHHHHHSPPPGGGSS-SS---HHHHHHHHHHHHHHTS-HHHHHHTHHHHHHHHHHHTT-GGGHHHHHHHHHHT--TT-HHHHHHHHHHHHHHHHH-GGGHHHHHHHHHHHHHHTGGGS-HHHHHHHHHHHHTSS-HHHHHHHHHHHHHHHHHTTT-HHHHHHHHHHHT-SSHHHHHHHHT--SS--